Protein 1G2H (pdb70)

InterPro domains:
  IPR002078 RNA polymerase sigma factor 54 interaction domain [PF00158] (16-176)
  IPR002078 RNA polymerase sigma factor 54 interaction domain [PS50045] (15-239)
  IPR003593 AAA+ ATPase domain [SM00382] (35-181)
  IPR009057 Homedomain-like superfamily [SSF46689] (261-317)
  IPR025662 Sigma-54 interaction domain, ATP-binding site 1 [PS00675] (39-52)
  IPR027417 P-loop containing nucleoside triphosphate hydrolase [G3DSA:3.40.50.300] (5-180)
  IPR027417 P-loop containing nucleoside triphosphate hydrolase [SSF52540] (16-253)
  IPR030828 TyrR-like, helix-turn-helix domain [PF18024] (269-316)
  IPR030828 TyrR-like, helix-turn-helix domain [TIGR04381] (270-318)
  IPR058031 NorR-like, AAA+ ATPase lid domain [PF25601] (182-257)

Foldseek 3Di:
DDDCPPVRLLPAACPVDDDVVPVVVLLVLCVVVPDLPSSSVSNVYPSVVSVVVQVVVPHDD

Nearest PDB structures (foldseek):
  1g2h-assembly1_A  TM=9.794E-01  e=5.360E-08  Haemophilus influenzae
  1c30-assembly1_A  TM=6.099E-01  e=5.143E+00  Escherichia coli
  1a9x-assembly1_A  TM=6.056E-01  e=6.610E+00  Escherichia coli
  1jdb-assembly1_B  TM=5.592E-01  e=5.831E+00  Escherichia coli
  1g2h-assembly1_A  TM=9.688E-01  e=1.431E-07  Haemophilus influenzae

Radius of gyration: 9.92 Å; Cα contacts (8 Å, |Δi|>4): 65; chains: 1; bounding box: 26×19×21 Å

Secondary structure (DSSP, 8-state):
--S--TTSTTSS-SSSS-SHHHHHHHHHHHHHS-SHHHHHHHTTS-THHHHHHHHTTT---

Organism: Haemophilus influenzae (strain ATCC 51907 / DSM 11121 / KW20 / Rd) (NCBI:txid71421)

Structure (mmCIF, N/CA/C/O backbone):
data_1G2H
#
_entry.id   1G2H
#
_cell.length_a   1.000
_cell.length_b   1.000
_cell.length_c   1.000
_cell.angle_alpha   90.00
_cell.angle_beta   90.00
_cell.angle_gamma   90.00
#
_symmetry.space_group_name_H-M   'P 1'
#
loop_
_atom_site.group_PDB
_atom_site.id
_atom_site.type_symbol
_atom_site.label_atom_id
_atom_site.label_alt_id
_atom_site.label_comp_id
_atom_site.label_asym_id
_atom_site.label_entity_id
_atom_site.label_seq_id
_atom_site.pdbx_PDB_ins_code
_atom_site.Cartn_x
_atom_site.Cartn_y
_atom_site.Cartn_z
_atom_site.occupancy
_atom_site.B_iso_or_equiv
_atom_site.auth_seq_id
_atom_site.auth_comp_id
_atom_site.auth_asym_id
_atom_site.auth_atom_id
_atom_site.pdbx_PDB_model_num
ATOM 1 N N . SER A 1 1 ? 16.528 4.047 -1.649 1.00 0.00 1 SER A N 1
ATOM 2 C CA . SER A 1 1 ? 15.351 4.920 -1.922 1.00 0.00 1 SER A CA 1
ATOM 3 C C . SER A 1 1 ? 14.714 5.376 -0.604 1.00 0.00 1 SER A C 1
ATOM 4 O O . SER A 1 1 ? 14.930 6.483 -0.153 1.00 0.00 1 SER A O 1
ATOM 14 N N . ALA A 1 2 ? 13.933 4.531 0.018 1.00 0.00 2 ALA A N 1
ATOM 15 C CA . ALA A 1 2 ? 13.288 4.920 1.305 1.00 0.00 2 ALA A CA 1
ATOM 16 C C . ALA A 1 2 ? 13.707 3.952 2.418 1.00 0.00 2 ALA A C 1
ATOM 17 O O . ALA A 1 2 ? 14.702 3.263 2.310 1.00 0.00 2 ALA A O 1
ATOM 24 N N . VAL A 1 3 ? 12.956 3.897 3.485 1.00 0.00 3 VAL A N 1
ATOM 25 C CA . VAL A 1 3 ? 13.312 2.975 4.606 1.00 0.00 3 VAL A CA 1
ATOM 26 C C . VAL A 1 3 ? 12.208 1.932 4.801 1.00 0.00 3 VAL A C 1
ATOM 27 O O . VAL A 1 3 ? 11.772 1.677 5.907 1.00 0.00 3 VAL A O 1
ATOM 40 N N . ILE A 1 4 ? 11.751 1.335 3.733 1.00 0.00 4 ILE A N 1
ATOM 41 C CA . ILE A 1 4 ? 10.668 0.315 3.852 1.00 0.00 4 ILE A CA 1
ATOM 42 C C . ILE A 1 4 ? 10.902 -0.841 2.870 1.00 0.00 4 ILE A C 1
ATOM 43 O O . ILE A 1 4 ? 11.962 -0.972 2.290 1.00 0.00 4 ILE A O 1
ATOM 59 N N . SER A 1 5 ? 9.909 -1.678 2.684 1.00 0.00 5 SER A N 1
ATOM 60 C CA . SER A 1 5 ? 10.041 -2.839 1.746 1.00 0.00 5 SER A CA 1
ATOM 61 C C . SER A 1 5 ? 8.805 -3.732 1.863 1.00 0.00 5 SER A C 1
ATOM 62 O O . SER A 1 5 ? 7.969 -3.540 2.722 1.00 0.00 5 SER A O 1
ATOM 70 N N . LEU A 1 6 ? 8.693 -4.711 1.011 1.00 0.00 6 LEU A N 1
ATOM 71 C CA . LEU A 1 6 ? 7.500 -5.618 1.055 1.00 0.00 6 LEU A CA 1
ATOM 72 C C . LEU A 1 6 ? 7.554 -6.510 2.298 1.00 0.00 6 LEU A C 1
ATOM 73 O O . LEU A 1 6 ? 6.587 -7.155 2.649 1.00 0.00 6 LEU A O 1
ATOM 89 N N . ASP A 1 7 ? 8.666 -6.530 2.980 1.00 0.00 7 ASP A N 1
ATOM 90 C CA . ASP A 1 7 ? 8.777 -7.356 4.218 1.00 0.00 7 ASP A CA 1
ATOM 91 C C . ASP A 1 7 ? 8.866 -6.440 5.442 1.00 0.00 7 ASP A C 1
ATOM 92 O O . ASP A 1 7 ? 8.938 -6.895 6.567 1.00 0.00 7 ASP A O 1
ATOM 101 N N . GLU A 1 8 ? 8.848 -5.150 5.226 1.00 0.00 8 GLU A N 1
ATOM 102 C CA . GLU A 1 8 ? 8.920 -4.192 6.364 1.00 0.00 8 GLU A CA 1
ATOM 103 C C . GLU A 1 8 ? 7.869 -3.093 6.177 1.00 0.00 8 GLU A C 1
ATOM 104 O O . GLU A 1 8 ? 8.006 -2.001 6.690 1.00 0.00 8 GLU A O 1
ATOM 116 N N . PHE A 1 9 ? 6.821 -3.371 5.438 1.00 0.00 9 PHE A N 1
ATOM 117 C CA . PHE A 1 9 ? 5.771 -2.331 5.215 1.00 0.00 9 PHE A CA 1
ATOM 118 C C . PHE A 1 9 ? 4.674 -2.419 6.277 1.00 0.00 9 PHE A C 1
ATOM 119 O O . PHE A 1 9 ? 3.710 -1.680 6.241 1.00 0.00 9 PHE A O 1
ATOM 136 N N . GLU A 1 10 ? 4.816 -3.299 7.226 1.00 0.00 10 GLU A N 1
ATOM 137 C CA . GLU A 1 10 ? 3.781 -3.409 8.297 1.00 0.00 10 GLU A CA 1
ATOM 138 C C . GLU A 1 10 ? 4.135 -2.470 9.454 1.00 0.00 10 GLU A C 1
ATOM 139 O O . GLU A 1 10 ? 3.607 -2.582 10.543 1.00 0.00 10 GLU A O 1
ATOM 151 N N . ASN A 1 11 ? 5.032 -1.543 9.220 1.00 0.00 11 ASN A N 1
ATOM 152 C CA . ASN A 1 11 ? 5.434 -0.591 10.292 1.00 0.00 11 ASN A CA 1
ATOM 153 C C . ASN A 1 11 ? 4.630 0.710 10.193 1.00 0.00 11 ASN A C 1
ATOM 154 O O . ASN A 1 11 ? 4.156 1.226 11.188 1.00 0.00 11 ASN A O 1
ATOM 165 N N . LYS A 1 12 ? 4.483 1.259 9.010 1.00 0.00 12 LYS A N 1
ATOM 166 C CA . LYS A 1 12 ? 3.721 2.534 8.887 1.00 0.00 12 LYS A CA 1
ATOM 167 C C . LYS A 1 12 ? 2.273 2.277 8.473 1.00 0.00 12 LYS A C 1
ATOM 168 O O . LYS A 1 12 ? 1.981 1.417 7.667 1.00 0.00 12 LYS A O 1
ATOM 187 N N . THR A 1 13 ? 1.374 3.031 9.031 1.00 0.00 13 THR A N 1
ATOM 188 C CA . THR A 1 13 ? -0.075 2.871 8.704 1.00 0.00 13 THR A CA 1
ATOM 189 C C . THR A 1 13 ? -0.426 3.601 7.401 1.00 0.00 13 THR A C 1
ATOM 190 O O . THR A 1 13 ? -1.179 4.554 7.403 1.00 0.00 13 THR A O 1
ATOM 201 N N . LEU A 1 14 ? 0.110 3.159 6.291 1.00 0.00 14 LEU A N 1
ATOM 202 C CA . LEU A 1 14 ? -0.187 3.821 4.977 1.00 0.00 14 LEU A CA 1
ATOM 203 C C . LEU A 1 14 ? -0.265 5.348 5.112 1.00 0.00 14 LEU A C 1
ATOM 204 O O . LEU A 1 14 ? -1.280 5.948 4.819 1.00 0.00 14 LEU A O 1
ATOM 220 N N . ASP A 1 15 ? 0.790 5.985 5.526 1.00 0.00 15 ASP A N 1
ATOM 221 C CA . ASP A 1 15 ? 0.749 7.480 5.642 1.00 0.00 15 ASP A CA 1
ATOM 222 C C . ASP A 1 15 ? 2.137 8.041 5.949 1.00 0.00 15 ASP A C 1
ATOM 223 O O . ASP A 1 15 ? 2.506 9.097 5.475 1.00 0.00 15 ASP A O 1
ATOM 232 N N . GLU A 1 16 ? 2.903 7.349 6.742 1.00 0.00 16 GLU A N 1
ATOM 233 C CA . GLU A 1 16 ? 4.266 7.847 7.084 1.00 0.00 16 GLU A CA 1
ATOM 234 C C . GLU A 1 16 ? 5.167 7.876 5.846 1.00 0.00 16 GLU A C 1
ATOM 235 O O . GLU A 1 16 ? 6.260 8.408 5.888 1.00 0.00 16 GLU A O 1
ATOM 247 N N . ILE A 1 17 ? 4.745 7.288 4.755 1.00 0.00 17 ILE A N 1
ATOM 248 C CA . ILE A 1 17 ? 5.620 7.270 3.542 1.00 0.00 17 ILE A CA 1
ATOM 249 C C . ILE A 1 17 ? 4.807 7.188 2.241 1.00 0.00 17 ILE A C 1
ATOM 250 O O . ILE A 1 17 ? 5.362 6.971 1.191 1.00 0.00 17 ILE A O 1
ATOM 266 N N . ILE A 1 18 ? 3.509 7.347 2.293 1.00 0.00 18 ILE A N 1
ATOM 267 C CA . ILE A 1 18 ? 2.690 7.240 1.032 1.00 0.00 18 ILE A CA 1
ATOM 268 C C . ILE A 1 18 ? 2.729 8.560 0.244 1.00 0.00 18 ILE A C 1
ATOM 269 O O . ILE A 1 18 ? 3.342 9.524 0.657 1.00 0.00 18 ILE A O 1
ATOM 285 N N . GLY A 1 19 ? 2.107 8.590 -0.907 1.00 0.00 19 GLY A N 1
ATOM 286 C CA . GLY A 1 19 ? 2.128 9.819 -1.759 1.00 0.00 19 GLY A CA 1
ATOM 287 C C . GLY A 1 19 ? 2.655 9.452 -3.150 1.00 0.00 19 GLY A C 1
ATOM 288 O O . GLY A 1 19 ? 1.928 8.962 -3.992 1.00 0.00 19 GLY A O 1
ATOM 292 N N . PHE A 1 20 ? 3.919 9.677 -3.390 1.00 0.00 20 PHE A N 1
ATOM 293 C CA . PHE A 1 20 ? 4.513 9.338 -4.722 1.00 0.00 20 PHE A CA 1
ATOM 294 C C . PHE A 1 20 ? 5.088 7.927 -4.674 1.00 0.00 20 PHE A C 1
ATOM 295 O O . PHE A 1 20 ? 4.711 7.071 -5.451 1.00 0.00 20 PHE A O 1
ATOM 312 N N . TYR A 1 21 ? 5.959 7.658 -3.731 1.00 0.00 21 TYR A N 1
ATOM 313 C CA . TYR A 1 21 ? 6.514 6.275 -3.602 1.00 0.00 21 TYR A CA 1
ATOM 314 C C . TYR A 1 21 ? 5.333 5.291 -3.550 1.00 0.00 21 TYR A C 1
ATOM 315 O O . TYR A 1 21 ? 5.471 4.111 -3.781 1.00 0.00 21 TYR A O 1
ATOM 333 N N . GLU A 1 22 ? 4.167 5.798 -3.242 1.00 0.00 22 GLU A N 1
ATOM 334 C CA . GLU A 1 22 ? 2.952 4.956 -3.167 1.00 0.00 22 GLU A CA 1
ATOM 335 C C . GLU A 1 22 ? 2.667 4.312 -4.518 1.00 0.00 22 GLU A C 1
ATOM 336 O O . GLU A 1 22 ? 2.573 3.119 -4.624 1.00 0.00 22 GLU A O 1
ATOM 348 N N . ALA A 1 23 ? 2.536 5.083 -5.555 1.00 0.00 23 ALA A N 1
ATOM 349 C CA . ALA A 1 23 ? 2.252 4.480 -6.890 1.00 0.00 23 ALA A CA 1
ATOM 350 C C . ALA A 1 23 ? 2.987 3.137 -7.037 1.00 0.00 23 ALA A C 1
ATOM 351 O O . ALA A 1 23 ? 2.427 2.160 -7.493 1.00 0.00 23 ALA A O 1
ATOM 358 N N . GLN A 1 24 ? 4.226 3.082 -6.620 1.00 0.00 24 GLN A N 1
ATOM 359 C CA . GLN A 1 24 ? 4.998 1.793 -6.713 1.00 0.00 24 GLN A CA 1
ATOM 360 C C . GLN A 1 24 ? 4.823 0.959 -5.442 1.00 0.00 24 GLN A C 1
ATOM 361 O O . GLN A 1 24 ? 5.167 -0.200 -5.406 1.00 0.00 24 GLN A O 1
ATOM 375 N N . VAL A 1 25 ? 4.284 1.543 -4.416 1.00 0.00 25 VAL A N 1
ATOM 376 C CA . VAL A 1 25 ? 4.048 0.808 -3.142 1.00 0.00 25 VAL A CA 1
ATOM 377 C C . VAL A 1 25 ? 2.595 0.300 -3.136 1.00 0.00 25 VAL A C 1
ATOM 378 O O . VAL A 1 25 ? 2.329 -0.855 -2.886 1.00 0.00 25 VAL A O 1
ATOM 391 N N . LEU A 1 26 ? 1.661 1.167 -3.430 1.00 0.00 26 LEU A N 1
ATOM 392 C CA . LEU A 1 26 ? 0.227 0.764 -3.467 1.00 0.00 26 LEU A CA 1
ATOM 393 C C . LEU A 1 26 ? -0.010 -0.164 -4.658 1.00 0.00 26 LEU A C 1
ATOM 394 O O . LEU A 1 26 ? -0.593 -1.221 -4.519 1.00 0.00 26 LEU A O 1
ATOM 410 N N . LYS A 1 27 ? 0.460 0.205 -5.827 1.00 0.00 27 LYS A N 1
ATOM 411 C CA . LYS A 1 27 ? 0.273 -0.692 -7.001 1.00 0.00 27 LYS A CA 1
ATOM 412 C C . LYS A 1 27 ? 1.048 -1.982 -6.746 1.00 0.00 27 LYS A C 1
ATOM 413 O O . LYS A 1 27 ? 0.794 -3.012 -7.338 1.00 0.00 27 LYS A O 1
ATOM 432 N N . LEU A 1 28 ? 1.987 -1.917 -5.841 1.00 0.00 28 LEU A N 1
ATOM 433 C CA . LEU A 1 28 ? 2.793 -3.102 -5.489 1.00 0.00 28 LEU A CA 1
ATOM 434 C C . LEU A 1 28 ? 2.070 -3.869 -4.366 1.00 0.00 28 LEU A C 1
ATOM 435 O O . LEU A 1 28 ? 1.823 -5.043 -4.493 1.00 0.00 28 LEU A O 1
ATOM 451 N N . PHE A 1 29 ? 1.692 -3.212 -3.287 1.00 0.00 29 PHE A N 1
ATOM 452 C CA . PHE A 1 29 ? 0.937 -3.915 -2.199 1.00 0.00 29 PHE A CA 1
ATOM 453 C C . PHE A 1 29 ? -0.228 -4.657 -2.821 1.00 0.00 29 PHE A C 1
ATOM 454 O O . PHE A 1 29 ? -0.576 -5.751 -2.436 1.00 0.00 29 PHE A O 1
ATOM 471 N N . TYR A 1 30 ? -0.825 -4.048 -3.792 1.00 0.00 30 TYR A N 1
ATOM 472 C CA . TYR A 1 30 ? -1.973 -4.691 -4.473 1.00 0.00 30 TYR A CA 1
ATOM 473 C C . TYR A 1 30 ? -1.459 -5.827 -5.366 1.00 0.00 30 TYR A C 1
ATOM 474 O O . TYR A 1 30 ? -2.157 -6.786 -5.629 1.00 0.00 30 TYR A O 1
ATOM 492 N N . ALA A 1 31 ? -0.230 -5.732 -5.811 1.00 0.00 31 ALA A N 1
ATOM 493 C CA . ALA A 1 31 ? 0.347 -6.813 -6.668 1.00 0.00 31 ALA A CA 1
ATOM 494 C C . ALA A 1 31 ? 0.884 -7.935 -5.775 1.00 0.00 31 ALA A C 1
ATOM 495 O O . ALA A 1 31 ? 0.800 -9.103 -6.102 1.00 0.00 31 ALA A O 1
ATOM 502 N N . GLU A 1 32 ? 1.414 -7.581 -4.636 1.00 0.00 32 GLU A N 1
ATOM 503 C CA . GLU A 1 32 ? 1.939 -8.602 -3.692 1.00 0.00 32 GLU A CA 1
ATOM 504 C C . GLU A 1 32 ? 0.809 -9.026 -2.766 1.00 0.00 32 GLU A C 1
ATOM 505 O O . GLU A 1 32 ? 0.497 -10.191 -2.646 1.00 0.00 32 GLU A O 1
ATOM 517 N N . TYR A 1 33 ? 0.179 -8.077 -2.125 1.00 0.00 33 TYR A N 1
ATOM 518 C CA . TYR A 1 33 ? -0.959 -8.416 -1.217 1.00 0.00 33 TYR A CA 1
ATOM 519 C C . TYR A 1 33 ? -2.286 -8.300 -1.987 1.00 0.00 33 TYR A C 1
ATOM 520 O O . TYR A 1 33 ? -2.792 -7.209 -2.169 1.00 0.00 33 TYR A O 1
ATOM 538 N N . PRO A 1 34 ? -2.817 -9.421 -2.414 1.00 0.00 34 PRO A N 1
ATOM 539 C CA . PRO A 1 34 ? -4.099 -9.410 -3.166 1.00 0.00 34 PRO A CA 1
ATOM 540 C C . PRO A 1 34 ? -5.264 -9.079 -2.235 1.00 0.00 34 PRO A C 1
ATOM 541 O O . PRO A 1 34 ? -5.149 -9.159 -1.028 1.00 0.00 34 PRO A O 1
ATOM 552 N N . SER A 1 35 ? -6.388 -8.707 -2.792 1.00 0.00 35 SER A N 1
ATOM 553 C CA . SER A 1 35 ? -7.574 -8.362 -1.950 1.00 0.00 35 SER A CA 1
ATOM 554 C C . SER A 1 35 ? -7.201 -7.279 -0.939 1.00 0.00 35 SER A C 1
ATOM 555 O O . SER A 1 35 ? -6.556 -7.540 0.058 1.00 0.00 35 SER A O 1
ATOM 563 N N . THR A 1 36 ? -7.602 -6.060 -1.195 1.00 0.00 36 THR A N 1
ATOM 564 C CA . THR A 1 36 ? -7.274 -4.942 -0.258 1.00 0.00 36 THR A CA 1
ATOM 565 C C . THR A 1 36 ? -7.472 -5.379 1.198 1.00 0.00 36 THR A C 1
ATOM 566 O O . THR A 1 36 ? -6.754 -4.963 2.083 1.00 0.00 36 THR A O 1
ATOM 577 N N . ARG A 1 37 ? -8.433 -6.228 1.441 1.00 0.00 37 ARG A N 1
ATOM 578 C CA . ARG A 1 37 ? -8.677 -6.713 2.831 1.00 0.00 37 ARG A CA 1
ATOM 579 C C . ARG A 1 37 ? -7.417 -7.408 3.363 1.00 0.00 37 ARG A C 1
ATOM 580 O O . ARG A 1 37 ? -6.877 -7.035 4.386 1.00 0.00 37 ARG A O 1
ATOM 601 N N . LYS A 1 38 ? -6.942 -8.408 2.669 1.00 0.00 38 LYS A N 1
ATOM 602 C CA . LYS A 1 38 ? -5.712 -9.115 3.127 1.00 0.00 38 LYS A CA 1
ATOM 603 C C . LYS A 1 38 ? -4.495 -8.216 2.906 1.00 0.00 38 LYS A C 1
ATOM 604 O O . LYS A 1 38 ? -3.481 -8.349 3.563 1.00 0.00 38 LYS A O 1
ATOM 623 N N . LEU A 1 39 ? -4.600 -7.288 1.994 1.00 0.00 39 LEU A N 1
ATOM 624 C CA . LEU A 1 39 ? -3.465 -6.360 1.731 1.00 0.00 39 LEU A CA 1
ATOM 625 C C . LEU A 1 39 ? -3.313 -5.416 2.923 1.00 0.00 39 LEU A C 1
ATOM 626 O O . LEU A 1 39 ? -2.222 -5.139 3.384 1.00 0.00 39 LEU A O 1
ATOM 642 N N . ALA A 1 40 ? -4.411 -4.939 3.427 1.00 0.00 40 ALA A N 1
ATOM 643 C CA . ALA A 1 40 ? -4.373 -4.023 4.603 1.00 0.00 40 ALA A CA 1
ATOM 644 C C . ALA A 1 40 ? -3.869 -4.769 5.843 1.00 0.00 40 ALA A C 1
ATOM 645 O O . ALA A 1 40 ? -3.425 -4.167 6.803 1.00 0.00 40 ALA A O 1
ATOM 652 N N . GLN A 1 41 ? -3.941 -6.075 5.830 1.00 0.00 41 GLN A N 1
ATOM 653 C CA . GLN A 1 41 ? -3.475 -6.865 7.007 1.00 0.00 41 GLN A CA 1
ATOM 654 C C . GLN A 1 41 ? -1.959 -6.741 7.166 1.00 0.00 41 GLN A C 1
ATOM 655 O O . GLN A 1 41 ? -1.441 -6.717 8.265 1.00 0.00 41 GLN A O 1
ATOM 669 N N . ARG A 1 42 ? -1.242 -6.662 6.077 1.00 0.00 42 ARG A N 1
ATOM 670 C CA . ARG A 1 42 ? 0.241 -6.539 6.169 1.00 0.00 42 ARG A CA 1
ATOM 671 C C . ARG A 1 42 ? 0.638 -5.069 6.305 1.00 0.00 42 ARG A C 1
ATOM 672 O O . ARG A 1 42 ? 1.587 -4.735 6.983 1.00 0.00 42 ARG A O 1
ATOM 693 N N . LEU A 1 43 ? -0.086 -4.194 5.665 1.00 0.00 43 LEU A N 1
ATOM 694 C CA . LEU A 1 43 ? 0.233 -2.740 5.753 1.00 0.00 43 LEU A CA 1
ATOM 695 C C . LEU A 1 43 ? -0.374 -2.127 7.022 1.00 0.00 43 LEU A C 1
ATOM 696 O O . LEU A 1 43 ? -0.325 -0.928 7.220 1.00 0.00 43 LEU A O 1
ATOM 712 N N . GLY A 1 44 ? -0.934 -2.936 7.889 1.00 0.00 44 GLY A N 1
ATOM 713 C CA . GLY A 1 44 ? -1.532 -2.401 9.151 1.00 0.00 44 GLY A CA 1
ATOM 714 C C . GLY A 1 44 ? -2.463 -1.233 8.828 1.00 0.00 44 GLY A C 1
ATOM 715 O O . GLY A 1 44 ? -2.088 -0.081 8.940 1.00 0.00 44 GLY A O 1
ATOM 719 N N . VAL A 1 45 ? -3.666 -1.517 8.415 1.00 0.00 45 VAL A N 1
ATOM 720 C CA . VAL A 1 45 ? -4.609 -0.416 8.067 1.00 0.00 45 VAL A CA 1
ATOM 721 C C . VAL A 1 45 ? -6.059 -0.893 8.160 1.00 0.00 45 VAL A C 1
ATOM 722 O O . VAL A 1 45 ? -6.329 -2.056 8.386 1.00 0.00 45 VAL A O 1
ATOM 735 N N . SER A 1 46 ? -6.992 0.002 7.976 1.00 0.00 46 SER A N 1
ATOM 736 C CA . SER A 1 46 ? -8.430 -0.386 8.043 1.00 0.00 46 SER A CA 1
ATOM 737 C C . SER A 1 46 ? -8.922 -0.806 6.655 1.00 0.00 46 SER A C 1
ATOM 738 O O . SER A 1 46 ? -10.023 -0.485 6.254 1.00 0.00 46 SER A O 1
ATOM 746 N N . HIS A 1 47 ? -8.103 -1.519 5.924 1.00 0.00 47 HIS A N 1
ATOM 747 C CA . HIS A 1 47 ? -8.478 -1.980 4.553 1.00 0.00 47 HIS A CA 1
ATOM 748 C C . HIS A 1 47 ? -9.153 -0.868 3.742 1.00 0.00 47 HIS A C 1
ATOM 749 O O . HIS A 1 47 ? -8.505 -0.169 2.994 1.00 0.00 47 HIS A O 1
ATOM 763 N N . THR A 1 48 ? -10.452 -0.722 3.856 1.00 0.00 48 THR A N 1
ATOM 764 C CA . THR A 1 48 ? -11.161 0.325 3.060 1.00 0.00 48 THR A CA 1
ATOM 765 C C . THR A 1 48 ? -10.309 1.587 2.985 1.00 0.00 48 THR A C 1
ATOM 766 O O . THR A 1 48 ? -10.170 2.196 1.943 1.00 0.00 48 THR A O 1
ATOM 777 N N . ALA A 1 49 ? -9.716 1.963 4.083 1.00 0.00 49 ALA A N 1
ATOM 778 C CA . ALA A 1 49 ? -8.851 3.169 4.073 1.00 0.00 49 ALA A CA 1
ATOM 779 C C . ALA A 1 49 ? -7.695 2.942 3.097 1.00 0.00 49 ALA A C 1
ATOM 780 O O . ALA A 1 49 ? -7.422 3.758 2.242 1.00 0.00 49 ALA A O 1
ATOM 787 N N . ILE A 1 50 ? -7.029 1.821 3.216 1.00 0.00 50 ILE A N 1
ATOM 788 C CA . ILE A 1 50 ? -5.899 1.514 2.292 1.00 0.00 50 ILE A CA 1
ATOM 789 C C . ILE A 1 50 ? -6.388 1.576 0.839 1.00 0.00 50 ILE A C 1
ATOM 790 O O . ILE A 1 50 ? -5.768 2.186 -0.007 1.00 0.00 50 ILE A O 1
ATOM 806 N N . ALA A 1 51 ? -7.503 0.953 0.561 1.00 0.00 51 ALA A N 1
ATOM 807 C CA . ALA A 1 51 ? -8.055 0.958 -0.824 1.00 0.00 51 ALA A CA 1
ATOM 808 C C . ALA A 1 51 ? -8.346 2.384 -1.277 1.00 0.00 51 ALA A C 1
ATOM 809 O O . ALA A 1 51 ? -7.783 2.852 -2.236 1.00 0.00 51 ALA A O 1
ATOM 816 N N . ASN A 1 52 ? -9.226 3.074 -0.596 1.00 0.00 52 ASN A N 1
ATOM 817 C CA . ASN A 1 52 ? -9.558 4.477 -1.000 1.00 0.00 52 ASN A CA 1
ATOM 818 C C . ASN A 1 52 ? -8.286 5.259 -1.330 1.00 0.00 52 ASN A C 1
ATOM 819 O O . ASN A 1 52 ? -8.212 5.946 -2.341 1.00 0.00 52 ASN A O 1
ATOM 830 N N . LYS A 1 53 ? -7.281 5.157 -0.492 1.00 0.00 53 LYS A N 1
ATOM 831 C CA . LYS A 1 53 ? -6.019 5.899 -0.764 1.00 0.00 53 LYS A CA 1
ATOM 832 C C . LYS A 1 53 ? -5.540 5.594 -2.168 1.00 0.00 53 LYS A C 1
ATOM 833 O O . LYS A 1 53 ? -5.466 6.468 -2.989 1.00 0.00 53 LYS A O 1
ATOM 852 N N . LEU A 1 54 ? -5.217 4.361 -2.452 1.00 0.00 54 LEU A N 1
ATOM 853 C CA . LEU A 1 54 ? -4.732 4.044 -3.828 1.00 0.00 54 LEU A CA 1
ATOM 854 C C . LEU A 1 54 ? -5.895 3.784 -4.783 1.00 0.00 54 LEU A C 1
ATOM 855 O O . LEU A 1 54 ? -5.699 3.572 -5.963 1.00 0.00 54 LEU A O 1
ATOM 871 N N . LYS A 1 55 ? -7.104 3.838 -4.297 1.00 0.00 55 LYS A N 1
ATOM 872 C CA . LYS A 1 55 ? -8.264 3.640 -5.203 1.00 0.00 55 LYS A CA 1
ATOM 873 C C . LYS A 1 55 ? -8.254 4.789 -6.200 1.00 0.00 55 LYS A C 1
ATOM 874 O O . LYS A 1 55 ? -8.434 4.607 -7.389 1.00 0.00 55 LYS A O 1
ATOM 893 N N . GLN A 1 56 ? -8.010 5.978 -5.714 1.00 0.00 56 GLN A N 1
ATOM 894 C CA . GLN A 1 56 ? -7.953 7.157 -6.627 1.00 0.00 56 GLN A CA 1
ATOM 895 C C . GLN A 1 56 ? -6.622 7.173 -7.403 1.00 0.00 56 GLN A C 1
ATOM 896 O O . GLN A 1 56 ? -6.473 7.897 -8.368 1.00 0.00 56 GLN A O 1
ATOM 910 N N . TYR A 1 57 ? -5.655 6.379 -6.997 1.00 0.00 57 TYR A N 1
ATOM 911 C CA . TYR A 1 57 ? -4.349 6.355 -7.728 1.00 0.00 57 TYR A CA 1
ATOM 912 C C . TYR A 1 57 ? -4.508 5.595 -9.049 1.00 0.00 57 TYR A C 1
ATOM 913 O O . TYR A 1 57 ? -3.697 5.709 -9.946 1.00 0.00 57 TYR A O 1
ATOM 931 N N . GLY A 1 58 ? -5.551 4.815 -9.167 1.00 0.00 58 GLY A N 1
ATOM 932 C CA . GLY A 1 58 ? -5.773 4.033 -10.417 1.00 0.00 58 GLY A CA 1
ATOM 933 C C . GLY A 1 58 ? -5.632 2.540 -10.107 1.00 0.00 58 GLY A C 1
ATOM 934 O O . GLY A 1 58 ? -5.378 1.736 -10.983 1.00 0.00 58 GLY A O 1
ATOM 938 N N . ILE A 1 59 ? -5.791 2.165 -8.864 1.00 0.00 59 ILE A N 1
ATOM 939 C CA . ILE A 1 59 ? -5.661 0.727 -8.483 1.00 0.00 59 ILE A CA 1
ATOM 940 C C . ILE A 1 59 ? -6.926 0.264 -7.757 1.00 0.00 59 ILE A C 1
ATOM 941 O O . ILE A 1 59 ? -8.026 0.629 -8.124 1.00 0.00 59 ILE A O 1
ATOM 957 N N . GLY A 1 60 ? -6.780 -0.535 -6.734 1.00 0.00 60 GLY A N 1
ATOM 958 C CA . GLY A 1 60 ? -7.974 -1.024 -5.988 1.00 0.00 60 GLY A CA 1
ATOM 959 C C . GLY A 1 60 ? -8.844 -1.875 -6.915 1.00 0.00 60 GLY A C 1
ATOM 960 O O . GLY A 1 60 ? -8.782 -3.088 -6.901 1.00 0.00 60 GLY A O 1
ATOM 964 N N . LYS A 1 61 ? -9.654 -1.246 -7.721 1.00 0.00 61 LYS A N 1
ATOM 965 C CA . LYS A 1 61 ? -10.530 -2.016 -8.653 1.00 0.00 61 LYS A CA 1
ATOM 966 C C . LYS A 1 61 ? -10.168 -1.696 -10.107 1.00 0.00 61 LYS A C 1
ATOM 967 O O . LYS A 1 61 ? -9.442 -0.740 -10.318 1.00 0.00 61 LYS A O 1
ATOM 987 N N . SER A 1 1 ? 13.231 0.597 -4.858 1.00 0.00 1 SER A N 2
ATOM 988 C CA . SER A 1 1 ? 12.987 -0.187 -3.613 1.00 0.00 1 SER A CA 2
ATOM 989 C C . SER A 1 1 ? 13.551 0.556 -2.398 1.00 0.00 1 SER A C 2
ATOM 990 O O . SER A 1 1 ? 14.550 0.166 -1.826 1.00 0.00 1 SER A O 2
ATOM 1000 N N . ALA A 1 2 ? 12.914 1.626 -2.001 1.00 0.00 2 ALA A N 2
ATOM 1001 C CA . ALA A 1 2 ? 13.408 2.392 -0.820 1.00 0.00 2 ALA A CA 2
ATOM 1002 C C . ALA A 1 2 ? 13.285 1.535 0.443 1.00 0.00 2 ALA A C 2
ATOM 1003 O O . ALA A 1 2 ? 13.120 0.334 0.371 1.00 0.00 2 ALA A O 2
ATOM 1010 N N . VAL A 1 3 ? 13.356 2.144 1.598 1.00 0.00 3 VAL A N 2
ATOM 1011 C CA . VAL A 1 3 ? 13.230 1.358 2.861 1.00 0.00 3 VAL A CA 2
ATOM 1012 C C . VAL A 1 3 ? 11.838 0.711 2.928 1.00 0.00 3 VAL A C 2
ATOM 1013 O O . VAL A 1 3 ? 11.223 0.476 1.910 1.00 0.00 3 VAL A O 2
ATOM 1026 N N . ILE A 1 4 ? 11.347 0.422 4.116 1.00 0.00 4 ILE A N 2
ATOM 1027 C CA . ILE A 1 4 ? 9.990 -0.221 4.277 1.00 0.00 4 ILE A CA 2
ATOM 1028 C C . ILE A 1 4 ? 9.623 -1.089 3.062 1.00 0.00 4 ILE A C 2
ATOM 1029 O O . ILE A 1 4 ? 8.500 -1.083 2.618 1.00 0.00 4 ILE A O 2
ATOM 1045 N N . SER A 1 5 ? 10.563 -1.801 2.503 1.00 0.00 5 SER A N 2
ATOM 1046 C CA . SER A 1 5 ? 10.260 -2.622 1.284 1.00 0.00 5 SER A CA 2
ATOM 1047 C C . SER A 1 5 ? 9.419 -3.867 1.595 1.00 0.00 5 SER A C 2
ATOM 1048 O O . SER A 1 5 ? 9.862 -4.785 2.252 1.00 0.00 5 SER A O 2
ATOM 1056 N N . LEU A 1 6 ? 8.212 -3.895 1.071 1.00 0.00 6 LEU A N 2
ATOM 1057 C CA . LEU A 1 6 ? 7.283 -5.065 1.250 1.00 0.00 6 LEU A CA 2
ATOM 1058 C C . LEU A 1 6 ? 7.371 -5.667 2.659 1.00 0.00 6 LEU A C 2
ATOM 1059 O O . LEU A 1 6 ? 6.569 -5.365 3.520 1.00 0.00 6 LEU A O 2
ATOM 1075 N N . ASP A 1 7 ? 8.331 -6.521 2.899 1.00 0.00 7 ASP A N 2
ATOM 1076 C CA . ASP A 1 7 ? 8.459 -7.147 4.253 1.00 0.00 7 ASP A CA 2
ATOM 1077 C C . ASP A 1 7 ? 8.498 -6.074 5.346 1.00 0.00 7 ASP A C 2
ATOM 1078 O O . ASP A 1 7 ? 8.203 -6.340 6.495 1.00 0.00 7 ASP A O 2
ATOM 1087 N N . GLU A 1 8 ? 8.861 -4.869 5.002 1.00 0.00 8 GLU A N 2
ATOM 1088 C CA . GLU A 1 8 ? 8.918 -3.789 6.027 1.00 0.00 8 GLU A CA 2
ATOM 1089 C C . GLU A 1 8 ? 7.845 -2.731 5.753 1.00 0.00 8 GLU A C 2
ATOM 1090 O O . GLU A 1 8 ? 8.124 -1.551 5.713 1.00 0.00 8 GLU A O 2
ATOM 1102 N N . PHE A 1 9 ? 6.617 -3.139 5.569 1.00 0.00 9 PHE A N 2
ATOM 1103 C CA . PHE A 1 9 ? 5.535 -2.139 5.312 1.00 0.00 9 PHE A CA 2
ATOM 1104 C C . PHE A 1 9 ? 4.413 -2.292 6.339 1.00 0.00 9 PHE A C 2
ATOM 1105 O O . PHE A 1 9 ? 3.444 -1.560 6.322 1.00 0.00 9 PHE A O 2
ATOM 1122 N N . GLU A 1 10 ? 4.542 -3.226 7.242 1.00 0.00 10 GLU A N 2
ATOM 1123 C CA . GLU A 1 10 ? 3.486 -3.409 8.280 1.00 0.00 10 GLU A CA 2
ATOM 1124 C C . GLU A 1 10 ? 3.810 -2.540 9.500 1.00 0.00 10 GLU A C 2
ATOM 1125 O O . GLU A 1 10 ? 3.246 -2.710 10.563 1.00 0.00 10 GLU A O 2
ATOM 1137 N N . ASN A 1 11 ? 4.720 -1.610 9.349 1.00 0.00 11 ASN A N 2
ATOM 1138 C CA . ASN A 1 11 ? 5.090 -0.725 10.487 1.00 0.00 11 ASN A CA 2
ATOM 1139 C C . ASN A 1 11 ? 4.241 0.552 10.481 1.00 0.00 11 ASN A C 2
ATOM 1140 O O . ASN A 1 11 ? 3.748 0.975 11.510 1.00 0.00 11 ASN A O 2
ATOM 1151 N N . LYS A 1 12 ? 4.072 1.182 9.341 1.00 0.00 12 LYS A N 2
ATOM 1152 C CA . LYS A 1 12 ? 3.263 2.434 9.313 1.00 0.00 12 LYS A CA 2
ATOM 1153 C C . LYS A 1 12 ? 1.892 2.200 8.681 1.00 0.00 12 LYS A C 2
ATOM 1154 O O . LYS A 1 12 ? 1.716 1.340 7.841 1.00 0.00 12 LYS A O 2
ATOM 1173 N N . THR A 1 13 ? 0.927 2.987 9.070 1.00 0.00 13 THR A N 2
ATOM 1174 C CA . THR A 1 13 ? -0.442 2.852 8.485 1.00 0.00 13 THR A CA 2
ATOM 1175 C C . THR A 1 13 ? -0.481 3.522 7.105 1.00 0.00 13 THR A C 2
ATOM 1176 O O . THR A 1 13 ? -1.273 4.410 6.856 1.00 0.00 13 THR A O 2
ATOM 1187 N N . LEU A 1 14 ? 0.370 3.093 6.209 1.00 0.00 14 LEU A N 2
ATOM 1188 C CA . LEU A 1 14 ? 0.409 3.678 4.835 1.00 0.00 14 LEU A CA 2
ATOM 1189 C C . LEU A 1 14 ? 0.699 5.184 4.872 1.00 0.00 14 LEU A C 2
ATOM 1190 O O . LEU A 1 14 ? 1.823 5.604 4.707 1.00 0.00 14 LEU A O 2
ATOM 1206 N N . ASP A 1 15 ? -0.324 5.987 5.062 1.00 0.00 15 ASP A N 2
ATOM 1207 C CA . ASP A 1 15 ? -0.176 7.490 5.082 1.00 0.00 15 ASP A CA 2
ATOM 1208 C C . ASP A 1 15 ? 1.179 7.961 5.626 1.00 0.00 15 ASP A C 2
ATOM 1209 O O . ASP A 1 15 ? 1.681 8.996 5.231 1.00 0.00 15 ASP A O 2
ATOM 1218 N N . GLU A 1 16 ? 1.767 7.230 6.526 1.00 0.00 16 GLU A N 2
ATOM 1219 C CA . GLU A 1 16 ? 3.084 7.658 7.081 1.00 0.00 16 GLU A CA 2
ATOM 1220 C C . GLU A 1 16 ? 4.111 7.748 5.952 1.00 0.00 16 GLU A C 2
ATOM 1221 O O . GLU A 1 16 ? 5.123 8.411 6.072 1.00 0.00 16 GLU A O 2
ATOM 1233 N N . ILE A 1 17 ? 3.856 7.077 4.857 1.00 0.00 17 ILE A N 2
ATOM 1234 C CA . ILE A 1 17 ? 4.816 7.108 3.717 1.00 0.00 17 ILE A CA 2
ATOM 1235 C C . ILE A 1 17 ? 4.115 6.777 2.391 1.00 0.00 17 ILE A C 2
ATOM 1236 O O . ILE A 1 17 ? 4.371 5.758 1.807 1.00 0.00 17 ILE A O 2
ATOM 1252 N N . ILE A 1 18 ? 3.240 7.638 1.916 1.00 0.00 18 ILE A N 2
ATOM 1253 C CA . ILE A 1 18 ? 2.527 7.388 0.601 1.00 0.00 18 ILE A CA 2
ATOM 1254 C C . ILE A 1 18 ? 2.597 8.668 -0.255 1.00 0.00 18 ILE A C 2
ATOM 1255 O O . ILE A 1 18 ? 3.223 9.638 0.123 1.00 0.00 18 ILE A O 2
ATOM 1271 N N . GLY A 1 19 ? 1.979 8.672 -1.408 1.00 0.00 19 GLY A N 2
ATOM 1272 C CA . GLY A 1 19 ? 2.029 9.881 -2.295 1.00 0.00 19 GLY A CA 2
ATOM 1273 C C . GLY A 1 19 ? 2.595 9.490 -3.665 1.00 0.00 19 GLY A C 2
ATOM 1274 O O . GLY A 1 19 ? 1.950 8.822 -4.444 1.00 0.00 19 GLY A O 2
ATOM 1278 N N . PHE A 1 20 ? 3.803 9.892 -3.961 1.00 0.00 20 PHE A N 2
ATOM 1279 C CA . PHE A 1 20 ? 4.410 9.531 -5.279 1.00 0.00 20 PHE A CA 2
ATOM 1280 C C . PHE A 1 20 ? 5.113 8.188 -5.154 1.00 0.00 20 PHE A C 2
ATOM 1281 O O . PHE A 1 20 ? 4.818 7.253 -5.874 1.00 0.00 20 PHE A O 2
ATOM 1298 N N . TYR A 1 21 ? 6.001 8.065 -4.206 1.00 0.00 21 TYR A N 2
ATOM 1299 C CA . TYR A 1 21 ? 6.685 6.759 -3.988 1.00 0.00 21 TYR A CA 2
ATOM 1300 C C . TYR A 1 21 ? 5.603 5.677 -3.809 1.00 0.00 21 TYR A C 2
ATOM 1301 O O . TYR A 1 21 ? 5.852 4.499 -3.939 1.00 0.00 21 TYR A O 2
ATOM 1319 N N . GLU A 1 22 ? 4.392 6.089 -3.504 1.00 0.00 22 GLU A N 2
ATOM 1320 C CA . GLU A 1 22 ? 3.281 5.127 -3.313 1.00 0.00 22 GLU A CA 2
ATOM 1321 C C . GLU A 1 22 ? 2.935 4.444 -4.636 1.00 0.00 22 GLU A C 2
ATOM 1322 O O . GLU A 1 22 ? 2.814 3.249 -4.692 1.00 0.00 22 GLU A O 2
ATOM 1334 N N . ALA A 1 23 ? 2.772 5.179 -5.703 1.00 0.00 23 ALA A N 2
ATOM 1335 C CA . ALA A 1 23 ? 2.425 4.522 -7.000 1.00 0.00 23 ALA A CA 2
ATOM 1336 C C . ALA A 1 23 ? 3.131 3.164 -7.101 1.00 0.00 23 ALA A C 2
ATOM 1337 O O . ALA A 1 23 ? 2.541 2.170 -7.464 1.00 0.00 23 ALA A O 2
ATOM 1344 N N . GLN A 1 24 ? 4.384 3.123 -6.745 1.00 0.00 24 GLN A N 2
ATOM 1345 C CA . GLN A 1 24 ? 5.141 1.823 -6.787 1.00 0.00 24 GLN A CA 2
ATOM 1346 C C . GLN A 1 24 ? 5.001 1.074 -5.460 1.00 0.00 24 GLN A C 2
ATOM 1347 O O . GLN A 1 24 ? 5.223 -0.114 -5.390 1.00 0.00 24 GLN A O 2
ATOM 1361 N N . VAL A 1 25 ? 4.617 1.755 -4.419 1.00 0.00 25 VAL A N 2
ATOM 1362 C CA . VAL A 1 25 ? 4.426 1.088 -3.098 1.00 0.00 25 VAL A CA 2
ATOM 1363 C C . VAL A 1 25 ? 2.994 0.497 -3.034 1.00 0.00 25 VAL A C 2
ATOM 1364 O O . VAL A 1 25 ? 2.793 -0.622 -2.613 1.00 0.00 25 VAL A O 2
ATOM 1377 N N . LEU A 1 26 ? 2.002 1.251 -3.455 1.00 0.00 26 LEU A N 2
ATOM 1378 C CA . LEU A 1 26 ? 0.591 0.756 -3.431 1.00 0.00 26 LEU A CA 2
ATOM 1379 C C . LEU A 1 26 ? 0.316 -0.179 -4.620 1.00 0.00 26 LEU A C 2
ATOM 1380 O O . LEU A 1 26 ? -0.172 -1.279 -4.441 1.00 0.00 26 LEU A O 2
ATOM 1396 N N . LYS A 1 27 ? 0.630 0.228 -5.836 1.00 0.00 27 LYS A N 2
ATOM 1397 C CA . LYS A 1 27 ? 0.384 -0.683 -7.000 1.00 0.00 27 LYS A CA 2
ATOM 1398 C C . LYS A 1 27 ? 1.109 -1.995 -6.739 1.00 0.00 27 LYS A C 2
ATOM 1399 O O . LYS A 1 27 ? 0.762 -3.039 -7.256 1.00 0.00 27 LYS A O 2
ATOM 1418 N N . LEU A 1 28 ? 2.119 -1.928 -5.923 1.00 0.00 28 LEU A N 2
ATOM 1419 C CA . LEU A 1 28 ? 2.904 -3.123 -5.577 1.00 0.00 28 LEU A CA 2
ATOM 1420 C C . LEU A 1 28 ? 2.162 -3.912 -4.479 1.00 0.00 28 LEU A C 2
ATOM 1421 O O . LEU A 1 28 ? 1.914 -5.086 -4.633 1.00 0.00 28 LEU A O 2
ATOM 1437 N N . PHE A 1 29 ? 1.775 -3.279 -3.392 1.00 0.00 29 PHE A N 2
ATOM 1438 C CA . PHE A 1 29 ? 1.010 -3.998 -2.325 1.00 0.00 29 PHE A CA 2
ATOM 1439 C C . PHE A 1 29 ? -0.161 -4.726 -2.953 1.00 0.00 29 PHE A C 2
ATOM 1440 O O . PHE A 1 29 ? -0.516 -5.820 -2.577 1.00 0.00 29 PHE A O 2
ATOM 1457 N N . TYR A 1 30 ? -0.765 -4.107 -3.915 1.00 0.00 30 TYR A N 2
ATOM 1458 C CA . TYR A 1 30 ? -1.919 -4.745 -4.587 1.00 0.00 30 TYR A CA 2
ATOM 1459 C C . TYR A 1 30 ? -1.393 -5.824 -5.532 1.00 0.00 30 TYR A C 2
ATOM 1460 O O . TYR A 1 30 ? -2.088 -6.761 -5.874 1.00 0.00 30 TYR A O 2
ATOM 1478 N N . ALA A 1 31 ? -0.146 -5.716 -5.918 1.00 0.00 31 ALA A N 2
ATOM 1479 C CA . ALA A 1 31 ? 0.457 -6.751 -6.801 1.00 0.00 31 ALA A CA 2
ATOM 1480 C C . ALA A 1 31 ? 1.042 -7.864 -5.925 1.00 0.00 31 ALA A C 2
ATOM 1481 O O . ALA A 1 31 ? 1.197 -8.992 -6.350 1.00 0.00 31 ALA A O 2
ATOM 1488 N N . GLU A 1 32 ? 1.343 -7.546 -4.691 1.00 0.00 32 GLU A N 2
ATOM 1489 C CA . GLU A 1 32 ? 1.894 -8.560 -3.751 1.00 0.00 32 GLU A CA 2
ATOM 1490 C C . GLU A 1 32 ? 0.775 -9.035 -2.830 1.00 0.00 32 GLU A C 2
ATOM 1491 O O . GLU A 1 32 ? 0.459 -10.205 -2.779 1.00 0.00 32 GLU A O 2
ATOM 1503 N N . TYR A 1 33 ? 0.165 -8.128 -2.112 1.00 0.00 33 TYR A N 2
ATOM 1504 C CA . TYR A 1 33 ? -0.956 -8.526 -1.198 1.00 0.00 33 TYR A CA 2
ATOM 1505 C C . TYR A 1 33 ? -2.298 -8.454 -1.945 1.00 0.00 33 TYR A C 2
ATOM 1506 O O . TYR A 1 33 ? -2.816 -7.377 -2.163 1.00 0.00 33 TYR A O 2
ATOM 1524 N N . PRO A 1 34 ? -2.831 -9.595 -2.304 1.00 0.00 34 PRO A N 2
ATOM 1525 C CA . PRO A 1 34 ? -4.132 -9.625 -3.020 1.00 0.00 34 PRO A CA 2
ATOM 1526 C C . PRO A 1 34 ? -5.276 -9.294 -2.057 1.00 0.00 34 PRO A C 2
ATOM 1527 O O . PRO A 1 34 ? -5.104 -9.305 -0.854 1.00 0.00 34 PRO A O 2
ATOM 1538 N N . SER A 1 35 ? -6.442 -9.003 -2.581 1.00 0.00 35 SER A N 2
ATOM 1539 C CA . SER A 1 35 ? -7.614 -8.671 -1.710 1.00 0.00 35 SER A CA 2
ATOM 1540 C C . SER A 1 35 ? -7.299 -7.472 -0.814 1.00 0.00 35 SER A C 2
ATOM 1541 O O . SER A 1 35 ? -6.433 -7.527 0.037 1.00 0.00 35 SER A O 2
ATOM 1549 N N . THR A 1 36 ? -8.000 -6.385 -0.999 1.00 0.00 36 THR A N 2
ATOM 1550 C CA . THR A 1 36 ? -7.742 -5.176 -0.160 1.00 0.00 36 THR A CA 2
ATOM 1551 C C . THR A 1 36 ? -7.850 -5.514 1.327 1.00 0.00 36 THR A C 2
ATOM 1552 O O . THR A 1 36 ? -7.210 -4.900 2.158 1.00 0.00 36 THR A O 2
ATOM 1563 N N . ARG A 1 37 ? -8.653 -6.480 1.668 1.00 0.00 37 ARG A N 2
ATOM 1564 C CA . ARG A 1 37 ? -8.804 -6.850 3.104 1.00 0.00 37 ARG A CA 2
ATOM 1565 C C . ARG A 1 37 ? -7.522 -7.515 3.608 1.00 0.00 37 ARG A C 2
ATOM 1566 O O . ARG A 1 37 ? -6.959 -7.119 4.612 1.00 0.00 37 ARG A O 2
ATOM 1587 N N . LYS A 1 38 ? -7.049 -8.516 2.914 1.00 0.00 38 LYS A N 2
ATOM 1588 C CA . LYS A 1 38 ? -5.796 -9.197 3.342 1.00 0.00 38 LYS A CA 2
ATOM 1589 C C . LYS A 1 38 ? -4.603 -8.285 3.027 1.00 0.00 38 LYS A C 2
ATOM 1590 O O . LYS A 1 38 ? -3.568 -8.356 3.660 1.00 0.00 38 LYS A O 2
ATOM 1609 N N . LEU A 1 39 ? -4.758 -7.418 2.063 1.00 0.00 39 LEU A N 2
ATOM 1610 C CA . LEU A 1 39 ? -3.653 -6.481 1.707 1.00 0.00 39 LEU A CA 2
ATOM 1611 C C . LEU A 1 39 ? -3.491 -5.467 2.838 1.00 0.00 39 LEU A C 2
ATOM 1612 O O . LEU A 1 39 ? -2.406 -5.230 3.336 1.00 0.00 39 LEU A O 2
ATOM 1628 N N . ALA A 1 40 ? -4.578 -4.890 3.257 1.00 0.00 40 ALA A N 2
ATOM 1629 C CA . ALA A 1 40 ? -4.536 -3.903 4.374 1.00 0.00 40 ALA A CA 2
ATOM 1630 C C . ALA A 1 40 ? -4.000 -4.571 5.645 1.00 0.00 40 ALA A C 2
ATOM 1631 O O . ALA A 1 40 ? -3.429 -3.924 6.502 1.00 0.00 40 ALA A O 2
ATOM 1638 N N . GLN A 1 41 ? -4.178 -5.860 5.771 1.00 0.00 41 GLN A N 2
ATOM 1639 C CA . GLN A 1 41 ? -3.676 -6.569 6.984 1.00 0.00 41 GLN A CA 2
ATOM 1640 C C . GLN A 1 41 ? -2.149 -6.482 7.045 1.00 0.00 41 GLN A C 2
ATOM 1641 O O . GLN A 1 41 ? -1.567 -6.351 8.104 1.00 0.00 41 GLN A O 2
ATOM 1655 N N . ARG A 1 42 ? -1.499 -6.550 5.914 1.00 0.00 42 ARG A N 2
ATOM 1656 C CA . ARG A 1 42 ? -0.009 -6.466 5.903 1.00 0.00 42 ARG A CA 2
ATOM 1657 C C . ARG A 1 42 ? 0.437 -5.018 6.128 1.00 0.00 42 ARG A C 2
ATOM 1658 O O . ARG A 1 42 ? 1.386 -4.757 6.837 1.00 0.00 42 ARG A O 2
ATOM 1679 N N . LEU A 1 43 ? -0.241 -4.079 5.525 1.00 0.00 43 LEU A N 2
ATOM 1680 C CA . LEU A 1 43 ? 0.137 -2.644 5.701 1.00 0.00 43 LEU A CA 2
ATOM 1681 C C . LEU A 1 43 ? -0.470 -2.068 6.982 1.00 0.00 43 LEU A C 2
ATOM 1682 O O . LEU A 1 43 ? -0.392 -0.881 7.230 1.00 0.00 43 LEU A O 2
ATOM 1698 N N . GLY A 1 44 ? -1.063 -2.896 7.802 1.00 0.00 44 GLY A N 2
ATOM 1699 C CA . GLY A 1 44 ? -1.665 -2.396 9.074 1.00 0.00 44 GLY A CA 2
ATOM 1700 C C . GLY A 1 44 ? -2.564 -1.196 8.783 1.00 0.00 44 GLY A C 2
ATOM 1701 O O . GLY A 1 44 ? -2.186 -0.060 8.997 1.00 0.00 44 GLY A O 2
ATOM 1705 N N . VAL A 1 45 ? -3.746 -1.436 8.290 1.00 0.00 45 VAL A N 2
ATOM 1706 C CA . VAL A 1 45 ? -4.659 -0.303 7.973 1.00 0.00 45 VAL A CA 2
ATOM 1707 C C . VAL A 1 45 ? -6.119 -0.736 8.131 1.00 0.00 45 VAL A C 2
ATOM 1708 O O . VAL A 1 45 ? -6.408 -1.872 8.453 1.00 0.00 45 VAL A O 2
ATOM 1721 N N . SER A 1 46 ? -7.041 0.165 7.920 1.00 0.00 46 SER A N 2
ATOM 1722 C CA . SER A 1 46 ? -8.487 -0.184 8.075 1.00 0.00 46 SER A CA 2
ATOM 1723 C C . SER A 1 46 ? -9.060 -0.729 6.761 1.00 0.00 46 SER A C 2
ATOM 1724 O O . SER A 1 46 ? -10.161 -0.395 6.374 1.00 0.00 46 SER A O 2
ATOM 1732 N N . HIS A 1 47 ? -8.319 -1.563 6.079 1.00 0.00 47 HIS A N 2
ATOM 1733 C CA . HIS A 1 47 ? -8.789 -2.144 4.795 1.00 0.00 47 HIS A CA 2
ATOM 1734 C C . HIS A 1 47 ? -9.356 -1.073 3.860 1.00 0.00 47 HIS A C 2
ATOM 1735 O O . HIS A 1 47 ? -8.656 -0.548 3.023 1.00 0.00 47 HIS A O 2
ATOM 1749 N N . THR A 1 48 ? -10.621 -0.772 3.971 1.00 0.00 48 THR A N 2
ATOM 1750 C CA . THR A 1 48 ? -11.229 0.236 3.061 1.00 0.00 48 THR A CA 2
ATOM 1751 C C . THR A 1 48 ? -10.315 1.454 2.939 1.00 0.00 48 THR A C 2
ATOM 1752 O O . THR A 1 48 ? -10.163 2.021 1.875 1.00 0.00 48 THR A O 2
ATOM 1763 N N . ALA A 1 49 ? -9.680 1.839 4.013 1.00 0.00 49 ALA A N 2
ATOM 1764 C CA . ALA A 1 49 ? -8.753 3.002 3.940 1.00 0.00 49 ALA A CA 2
ATOM 1765 C C . ALA A 1 49 ? -7.599 2.658 2.997 1.00 0.00 49 ALA A C 2
ATOM 1766 O O . ALA A 1 49 ? -7.136 3.486 2.236 1.00 0.00 49 ALA A O 2
ATOM 1773 N N . ILE A 1 50 ? -7.143 1.431 3.031 1.00 0.00 50 ILE A N 2
ATOM 1774 C CA . ILE A 1 50 ? -6.033 1.024 2.125 1.00 0.00 50 ILE A CA 2
ATOM 1775 C C . ILE A 1 50 ? -6.493 1.137 0.670 1.00 0.00 50 ILE A C 2
ATOM 1776 O O . ILE A 1 50 ? -5.773 1.614 -0.187 1.00 0.00 50 ILE A O 2
ATOM 1792 N N . ALA A 1 51 ? -7.695 0.713 0.391 1.00 0.00 51 ALA A N 2
ATOM 1793 C CA . ALA A 1 51 ? -8.209 0.796 -1.001 1.00 0.00 51 ALA A CA 2
ATOM 1794 C C . ALA A 1 51 ? -8.491 2.250 -1.362 1.00 0.00 51 ALA A C 2
ATOM 1795 O O . ALA A 1 51 ? -8.061 2.728 -2.382 1.00 0.00 51 ALA A O 2
ATOM 1802 N N . ASN A 1 52 ? -9.218 2.950 -0.536 1.00 0.00 52 ASN A N 2
ATOM 1803 C CA . ASN A 1 52 ? -9.541 4.375 -0.840 1.00 0.00 52 ASN A CA 2
ATOM 1804 C C . ASN A 1 52 ? -8.268 5.199 -1.066 1.00 0.00 52 ASN A C 2
ATOM 1805 O O . ASN A 1 52 ? -8.123 5.860 -2.083 1.00 0.00 52 ASN A O 2
ATOM 1816 N N . LYS A 1 53 ? -7.343 5.178 -0.134 1.00 0.00 53 LYS A N 2
ATOM 1817 C CA . LYS A 1 53 ? -6.098 5.978 -0.315 1.00 0.00 53 LYS A CA 2
ATOM 1818 C C . LYS A 1 53 ? -5.426 5.601 -1.622 1.00 0.00 53 LYS A C 2
ATOM 1819 O O . LYS A 1 53 ? -4.935 6.443 -2.348 1.00 0.00 53 LYS A O 2
ATOM 1838 N N . LEU A 1 54 ? -5.387 4.334 -1.923 1.00 0.00 54 LEU A N 2
ATOM 1839 C CA . LEU A 1 54 ? -4.730 3.914 -3.179 1.00 0.00 54 LEU A CA 2
ATOM 1840 C C . LEU A 1 54 ? -5.747 3.733 -4.313 1.00 0.00 54 LEU A C 2
ATOM 1841 O O . LEU A 1 54 ? -5.381 3.487 -5.447 1.00 0.00 54 LEU A O 2
ATOM 1857 N N . LYS A 1 55 ? -7.011 3.902 -4.030 1.00 0.00 55 LYS A N 2
ATOM 1858 C CA . LYS A 1 55 ? -8.032 3.789 -5.110 1.00 0.00 55 LYS A CA 2
ATOM 1859 C C . LYS A 1 55 ? -7.881 5.014 -6.002 1.00 0.00 55 LYS A C 2
ATOM 1860 O O . LYS A 1 55 ? -7.920 4.932 -7.214 1.00 0.00 55 LYS A O 2
ATOM 1879 N N . GLN A 1 56 ? -7.696 6.154 -5.392 1.00 0.00 56 GLN A N 2
ATOM 1880 C CA . GLN A 1 56 ? -7.523 7.406 -6.183 1.00 0.00 56 GLN A CA 2
ATOM 1881 C C . GLN A 1 56 ? -6.302 7.288 -7.106 1.00 0.00 56 GLN A C 2
ATOM 1882 O O . GLN A 1 56 ? -6.225 7.941 -8.129 1.00 0.00 56 GLN A O 2
ATOM 1896 N N . TYR A 1 57 ? -5.347 6.460 -6.758 1.00 0.00 57 TYR A N 2
ATOM 1897 C CA . TYR A 1 57 ? -4.135 6.314 -7.625 1.00 0.00 57 TYR A CA 2
ATOM 1898 C C . TYR A 1 57 ? -4.500 5.593 -8.929 1.00 0.00 57 TYR A C 2
ATOM 1899 O O . TYR A 1 57 ? -4.191 6.060 -10.008 1.00 0.00 57 TYR A O 2
ATOM 1917 N N . GLY A 1 58 ? -5.157 4.462 -8.845 1.00 0.00 58 GLY A N 2
ATOM 1918 C CA . GLY A 1 58 ? -5.536 3.732 -10.093 1.00 0.00 58 GLY A CA 2
ATOM 1919 C C . GLY A 1 58 ? -5.822 2.254 -9.794 1.00 0.00 58 GLY A C 2
ATOM 1920 O O . GLY A 1 58 ? -6.497 1.585 -10.552 1.00 0.00 58 GLY A O 2
ATOM 1924 N N . ILE A 1 59 ? -5.316 1.735 -8.706 1.00 0.00 59 ILE A N 2
ATOM 1925 C CA . ILE A 1 59 ? -5.567 0.295 -8.381 1.00 0.00 59 ILE A CA 2
ATOM 1926 C C . ILE A 1 59 ? -6.799 0.170 -7.477 1.00 0.00 59 ILE A C 2
ATOM 1927 O O . ILE A 1 59 ? -7.784 0.859 -7.658 1.00 0.00 59 ILE A O 2
ATOM 1943 N N . GLY A 1 60 ? -6.748 -0.700 -6.504 1.00 0.00 60 GLY A N 2
ATOM 1944 C CA . GLY A 1 60 ? -7.910 -0.871 -5.588 1.00 0.00 60 GLY A CA 2
ATOM 1945 C C . GLY A 1 60 ? -9.039 -1.602 -6.317 1.00 0.00 60 GLY A C 2
ATOM 1946 O O . GLY A 1 60 ? -9.207 -2.796 -6.172 1.00 0.00 60 GLY A O 2
ATOM 1950 N N . LYS A 1 61 ? -9.811 -0.894 -7.103 1.00 0.00 61 LYS A N 2
ATOM 1951 C CA . LYS A 1 61 ? -10.933 -1.540 -7.850 1.00 0.00 61 LYS A CA 2
ATOM 1952 C C . LYS A 1 61 ? -11.775 -2.421 -6.917 1.00 0.00 61 LYS A C 2
ATOM 1953 O O . LYS A 1 61 ? -12.596 -3.169 -7.421 1.00 0.00 61 LYS A O 2
ATOM 1973 N N . SER A 1 1 ? 14.470 2.419 -2.051 1.00 0.00 1 SER A N 3
ATOM 1974 C CA . SER A 1 1 ? 14.375 3.906 -2.125 1.00 0.00 1 SER A CA 3
ATOM 1975 C C . SER A 1 1 ? 13.890 4.480 -0.788 1.00 0.00 1 SER A C 3
ATOM 1976 O O . SER A 1 1 ? 13.864 5.680 -0.595 1.00 0.00 1 SER A O 3
ATOM 1986 N N . ALA A 1 2 ? 13.504 3.637 0.136 1.00 0.00 2 ALA A N 3
ATOM 1987 C CA . ALA A 1 2 ? 13.021 4.144 1.455 1.00 0.00 2 ALA A CA 3
ATOM 1988 C C . ALA A 1 2 ? 13.511 3.228 2.584 1.00 0.00 2 ALA A C 3
ATOM 1989 O O . ALA A 1 2 ? 14.574 2.644 2.502 1.00 0.00 2 ALA A O 3
ATOM 1996 N N . VAL A 1 3 ? 12.746 3.097 3.637 1.00 0.00 3 VAL A N 3
ATOM 1997 C CA . VAL A 1 3 ? 13.172 2.219 4.771 1.00 0.00 3 VAL A CA 3
ATOM 1998 C C . VAL A 1 3 ? 12.246 1.002 4.873 1.00 0.00 3 VAL A C 3
ATOM 1999 O O . VAL A 1 3 ? 11.972 0.507 5.950 1.00 0.00 3 VAL A O 3
ATOM 2012 N N . ILE A 1 4 ? 11.763 0.521 3.759 1.00 0.00 4 ILE A N 3
ATOM 2013 C CA . ILE A 1 4 ? 10.854 -0.661 3.786 1.00 0.00 4 ILE A CA 3
ATOM 2014 C C . ILE A 1 4 ? 11.177 -1.612 2.622 1.00 0.00 4 ILE A C 3
ATOM 2015 O O . ILE A 1 4 ? 12.144 -1.419 1.914 1.00 0.00 4 ILE A O 3
ATOM 2031 N N . SER A 1 5 ? 10.377 -2.637 2.418 1.00 0.00 5 SER A N 3
ATOM 2032 C CA . SER A 1 5 ? 10.647 -3.597 1.293 1.00 0.00 5 SER A CA 3
ATOM 2033 C C . SER A 1 5 ? 9.615 -4.735 1.270 1.00 0.00 5 SER A C 3
ATOM 2034 O O . SER A 1 5 ? 9.965 -5.896 1.342 1.00 0.00 5 SER A O 3
ATOM 2042 N N . LEU A 1 6 ? 8.352 -4.409 1.139 1.00 0.00 6 LEU A N 3
ATOM 2043 C CA . LEU A 1 6 ? 7.275 -5.462 1.077 1.00 0.00 6 LEU A CA 3
ATOM 2044 C C . LEU A 1 6 ? 7.238 -6.305 2.360 1.00 0.00 6 LEU A C 3
ATOM 2045 O O . LEU A 1 6 ? 6.288 -6.249 3.117 1.00 0.00 6 LEU A O 3
ATOM 2061 N N . ASP A 1 7 ? 8.248 -7.092 2.605 1.00 0.00 7 ASP A N 3
ATOM 2062 C CA . ASP A 1 7 ? 8.254 -7.949 3.831 1.00 0.00 7 ASP A CA 3
ATOM 2063 C C . ASP A 1 7 ? 8.319 -7.097 5.102 1.00 0.00 7 ASP A C 3
ATOM 2064 O O . ASP A 1 7 ? 8.075 -7.585 6.188 1.00 0.00 7 ASP A O 3
ATOM 2073 N N . GLU A 1 8 ? 8.643 -5.836 4.988 1.00 0.00 8 GLU A N 3
ATOM 2074 C CA . GLU A 1 8 ? 8.711 -4.988 6.214 1.00 0.00 8 GLU A CA 3
ATOM 2075 C C . GLU A 1 8 ? 7.772 -3.784 6.098 1.00 0.00 8 GLU A C 3
ATOM 2076 O O . GLU A 1 8 ? 8.025 -2.738 6.659 1.00 0.00 8 GLU A O 3
ATOM 2088 N N . PHE A 1 9 ? 6.676 -3.932 5.399 1.00 0.00 9 PHE A N 3
ATOM 2089 C CA . PHE A 1 9 ? 5.711 -2.795 5.286 1.00 0.00 9 PHE A CA 3
ATOM 2090 C C . PHE A 1 9 ? 4.666 -2.874 6.396 1.00 0.00 9 PHE A C 3
ATOM 2091 O O . PHE A 1 9 ? 3.761 -2.067 6.464 1.00 0.00 9 PHE A O 3
ATOM 2108 N N . GLU A 1 10 ? 4.796 -3.825 7.277 1.00 0.00 10 GLU A N 3
ATOM 2109 C CA . GLU A 1 10 ? 3.820 -3.938 8.399 1.00 0.00 10 GLU A CA 3
ATOM 2110 C C . GLU A 1 10 ? 4.309 -3.094 9.579 1.00 0.00 10 GLU A C 3
ATOM 2111 O O . GLU A 1 10 ? 3.813 -3.204 10.684 1.00 0.00 10 GLU A O 3
ATOM 2123 N N . ASN A 1 11 ? 5.277 -2.243 9.344 1.00 0.00 11 ASN A N 3
ATOM 2124 C CA . ASN A 1 11 ? 5.805 -1.378 10.433 1.00 0.00 11 ASN A CA 3
ATOM 2125 C C . ASN A 1 11 ? 5.032 -0.057 10.481 1.00 0.00 11 ASN A C 3
ATOM 2126 O O . ASN A 1 11 ? 4.626 0.388 11.537 1.00 0.00 11 ASN A O 3
ATOM 2137 N N . LYS A 1 12 ? 4.833 0.587 9.353 1.00 0.00 12 LYS A N 3
ATOM 2138 C CA . LYS A 1 12 ? 4.095 1.879 9.374 1.00 0.00 12 LYS A CA 3
ATOM 2139 C C . LYS A 1 12 ? 2.644 1.705 8.946 1.00 0.00 12 LYS A C 3
ATOM 2140 O O . LYS A 1 12 ? 2.309 0.850 8.150 1.00 0.00 12 LYS A O 3
ATOM 2159 N N . THR A 1 13 ? 1.788 2.541 9.458 1.00 0.00 13 THR A N 3
ATOM 2160 C CA . THR A 1 13 ? 0.347 2.477 9.080 1.00 0.00 13 THR A CA 3
ATOM 2161 C C . THR A 1 13 ? 0.135 3.173 7.733 1.00 0.00 13 THR A C 3
ATOM 2162 O O . THR A 1 13 ? -0.657 4.086 7.613 1.00 0.00 13 THR A O 3
ATOM 2173 N N . LEU A 1 14 ? 0.840 2.742 6.717 1.00 0.00 14 LEU A N 3
ATOM 2174 C CA . LEU A 1 14 ? 0.698 3.359 5.363 1.00 0.00 14 LEU A CA 3
ATOM 2175 C C . LEU A 1 14 ? 1.058 4.853 5.384 1.00 0.00 14 LEU A C 3
ATOM 2176 O O . LEU A 1 14 ? 2.156 5.239 5.038 1.00 0.00 14 LEU A O 3
ATOM 2192 N N . ASP A 1 15 ? 0.119 5.686 5.759 1.00 0.00 15 ASP A N 3
ATOM 2193 C CA . ASP A 1 15 ? 0.337 7.176 5.776 1.00 0.00 15 ASP A CA 3
ATOM 2194 C C . ASP A 1 15 ? 1.748 7.583 6.230 1.00 0.00 15 ASP A C 3
ATOM 2195 O O . ASP A 1 15 ? 2.232 8.638 5.864 1.00 0.00 15 ASP A O 3
ATOM 2204 N N . GLU A 1 16 ? 2.408 6.791 7.027 1.00 0.00 16 GLU A N 3
ATOM 2205 C CA . GLU 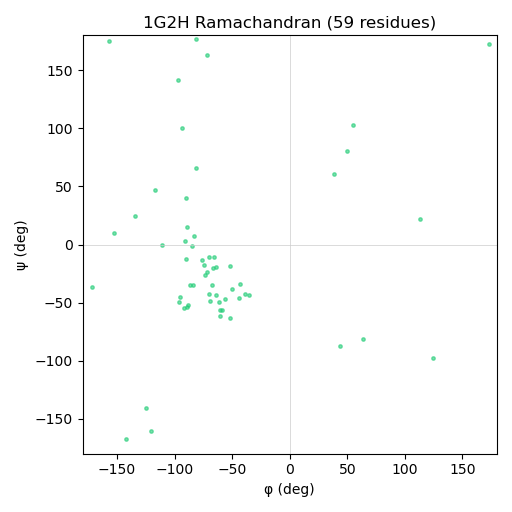A 1 16 ? 3.775 7.186 7.485 1.00 0.00 16 GLU A CA 3
ATOM 2206 C C . GLU A 1 16 ? 4.748 7.299 6.306 1.00 0.00 16 GLU A C 3
ATOM 2207 O O . GLU A 1 16 ? 5.879 7.706 6.481 1.00 0.00 16 GLU A O 3
ATOM 2219 N N . ILE A 1 17 ? 4.345 6.921 5.117 1.00 0.00 17 ILE A N 3
ATOM 2220 C CA . ILE A 1 17 ? 5.299 6.992 3.969 1.00 0.00 17 ILE A CA 3
ATOM 2221 C C . ILE A 1 17 ? 4.580 7.005 2.607 1.00 0.00 17 ILE A C 3
ATOM 2222 O O . ILE A 1 17 ? 5.200 6.791 1.592 1.00 0.00 17 ILE A O 3
ATOM 2238 N N . ILE A 1 18 ? 3.294 7.250 2.567 1.00 0.00 18 ILE A N 3
ATOM 2239 C CA . ILE A 1 18 ? 2.566 7.249 1.245 1.00 0.00 18 ILE A CA 3
ATOM 2240 C C . ILE A 1 18 ? 2.783 8.573 0.496 1.00 0.00 18 ILE A C 3
ATOM 2241 O O . ILE A 1 18 ? 3.418 9.486 0.986 1.00 0.00 18 ILE A O 3
ATOM 2257 N N . GLY A 1 19 ? 2.270 8.662 -0.705 1.00 0.00 19 GLY A N 3
ATOM 2258 C CA . GLY A 1 19 ? 2.445 9.896 -1.531 1.00 0.00 19 GLY A CA 3
ATOM 2259 C C . GLY A 1 19 ? 2.953 9.498 -2.917 1.00 0.00 19 GLY A C 3
ATOM 2260 O O . GLY A 1 19 ? 2.230 8.937 -3.715 1.00 0.00 19 GLY A O 3
ATOM 2264 N N . PHE A 1 20 ? 4.199 9.760 -3.202 1.00 0.00 20 PHE A N 3
ATOM 2265 C CA . PHE A 1 20 ? 4.761 9.378 -4.532 1.00 0.00 20 PHE A CA 3
ATOM 2266 C C . PHE A 1 20 ? 5.278 7.951 -4.451 1.00 0.00 20 PHE A C 3
ATOM 2267 O O . PHE A 1 20 ? 4.927 7.105 -5.252 1.00 0.00 20 PHE A O 3
ATOM 2284 N N . TYR A 1 21 ? 6.068 7.659 -3.451 1.00 0.00 21 TYR A N 3
ATOM 2285 C CA . TYR A 1 21 ? 6.570 6.266 -3.277 1.00 0.00 21 TYR A CA 3
ATOM 2286 C C . TYR A 1 21 ? 5.364 5.312 -3.249 1.00 0.00 21 TYR A C 3
ATOM 2287 O O . TYR A 1 21 ? 5.485 4.122 -3.445 1.00 0.00 21 TYR A O 3
ATOM 2305 N N . GLU A 1 22 ? 4.197 5.844 -2.986 1.00 0.00 22 GLU A N 3
ATOM 2306 C CA . GLU A 1 22 ? 2.980 5.001 -2.928 1.00 0.00 22 GLU A CA 3
ATOM 2307 C C . GLU A 1 22 ? 2.707 4.373 -4.289 1.00 0.00 22 GLU A C 3
ATOM 2308 O O . GLU A 1 22 ? 2.537 3.188 -4.395 1.00 0.00 22 GLU A O 3
ATOM 2320 N N . ALA A 1 23 ? 2.668 5.147 -5.332 1.00 0.00 23 ALA A N 3
ATOM 2321 C CA . ALA A 1 23 ? 2.397 4.556 -6.676 1.00 0.00 23 ALA A CA 3
ATOM 2322 C C . ALA A 1 23 ? 3.109 3.202 -6.819 1.00 0.00 23 ALA A C 3
ATOM 2323 O O . ALA A 1 23 ? 2.538 2.239 -7.296 1.00 0.00 23 ALA A O 3
ATOM 2330 N N . GLN A 1 24 ? 4.340 3.120 -6.387 1.00 0.00 24 GLN A N 3
ATOM 2331 C CA . GLN A 1 24 ? 5.085 1.820 -6.482 1.00 0.00 24 GLN A CA 3
ATOM 2332 C C . GLN A 1 24 ? 4.854 0.962 -5.234 1.00 0.00 24 GLN A C 3
ATOM 2333 O O . GLN A 1 24 ? 5.183 -0.203 -5.209 1.00 0.00 24 GLN A O 3
ATOM 2347 N N . VAL A 1 25 ? 4.287 1.533 -4.214 1.00 0.00 25 VAL A N 3
ATOM 2348 C CA . VAL A 1 25 ? 4.003 0.773 -2.962 1.00 0.00 25 VAL A CA 3
ATOM 2349 C C . VAL A 1 25 ? 2.544 0.278 -3.001 1.00 0.00 25 VAL A C 3
ATOM 2350 O O . VAL A 1 25 ? 2.258 -0.877 -2.765 1.00 0.00 25 VAL A O 3
ATOM 2363 N N . LEU A 1 26 ? 1.624 1.158 -3.304 1.00 0.00 26 LEU A N 3
ATOM 2364 C CA . LEU A 1 26 ? 0.189 0.767 -3.372 1.00 0.00 26 LEU A CA 3
ATOM 2365 C C . LEU A 1 26 ? -0.064 -0.083 -4.619 1.00 0.00 26 LEU A C 3
ATOM 2366 O O . LEU A 1 26 ? -0.704 -1.113 -4.548 1.00 0.00 26 LEU A O 3
ATOM 2382 N N . LYS A 1 27 ? 0.458 0.310 -5.759 1.00 0.00 27 LYS A N 3
ATOM 2383 C CA . LYS A 1 27 ? 0.257 -0.523 -6.977 1.00 0.00 27 LYS A CA 3
ATOM 2384 C C . LYS A 1 27 ? 1.000 -1.840 -6.774 1.00 0.00 27 LYS A C 3
ATOM 2385 O O . LYS A 1 27 ? 0.741 -2.831 -7.426 1.00 0.00 27 LYS A O 3
ATOM 2404 N N . LEU A 1 28 ? 1.917 -1.843 -5.845 1.00 0.00 28 LEU A N 3
ATOM 2405 C CA . LEU A 1 28 ? 2.691 -3.059 -5.536 1.00 0.00 28 LEU A CA 3
ATOM 2406 C C . LEU A 1 28 ? 1.919 -3.866 -4.477 1.00 0.00 28 LEU A C 3
ATOM 2407 O O . LEU A 1 28 ? 1.605 -5.010 -4.695 1.00 0.00 28 LEU A O 3
ATOM 2423 N N . PHE A 1 29 ? 1.570 -3.273 -3.353 1.00 0.00 29 PHE A N 3
ATOM 2424 C CA . PHE A 1 29 ? 0.773 -4.007 -2.326 1.00 0.00 29 PHE A CA 3
ATOM 2425 C C . PHE A 1 29 ? -0.407 -4.681 -2.999 1.00 0.00 29 PHE A C 3
ATOM 2426 O O . PHE A 1 29 ? -0.808 -5.765 -2.658 1.00 0.00 29 PHE A O 3
ATOM 2443 N N . TYR A 1 30 ? -0.957 -4.028 -3.969 1.00 0.00 30 TYR A N 3
ATOM 2444 C CA . TYR A 1 30 ? -2.110 -4.615 -4.688 1.00 0.00 30 TYR A CA 3
ATOM 2445 C C . TYR A 1 30 ? -1.607 -5.726 -5.617 1.00 0.00 30 TYR A C 3
ATOM 2446 O O . TYR A 1 30 ? -2.341 -6.623 -5.982 1.00 0.00 30 TYR A O 3
ATOM 2464 N N . ALA A 1 31 ? -0.347 -5.685 -5.975 1.00 0.00 31 ALA A N 3
ATOM 2465 C CA . ALA A 1 31 ? 0.224 -6.750 -6.856 1.00 0.00 31 ALA A CA 3
ATOM 2466 C C . ALA A 1 31 ? 0.737 -7.908 -5.991 1.00 0.00 31 ALA A C 3
ATOM 2467 O O . ALA A 1 31 ? 0.593 -9.065 -6.332 1.00 0.00 31 ALA A O 3
ATOM 2474 N N . GLU A 1 32 ? 1.317 -7.595 -4.861 1.00 0.00 32 GLU A N 3
ATOM 2475 C CA . GLU A 1 32 ? 1.826 -8.655 -3.946 1.00 0.00 32 GLU A CA 3
ATOM 2476 C C . GLU A 1 32 ? 0.708 -9.054 -2.985 1.00 0.00 32 GLU A C 3
ATOM 2477 O O . GLU A 1 32 ? 0.568 -10.204 -2.618 1.00 0.00 32 GLU A O 3
ATOM 2489 N N . TYR A 1 33 ? -0.101 -8.108 -2.594 1.00 0.00 33 TYR A N 3
ATOM 2490 C CA . TYR A 1 33 ? -1.233 -8.419 -1.674 1.00 0.00 33 TYR A CA 3
ATOM 2491 C C . TYR A 1 33 ? -2.548 -8.334 -2.464 1.00 0.00 33 TYR A C 3
ATOM 2492 O O . TYR A 1 33 ? -3.256 -7.351 -2.377 1.00 0.00 33 TYR A O 3
ATOM 2510 N N . PRO A 1 34 ? -2.829 -9.362 -3.221 1.00 0.00 34 PRO A N 3
ATOM 2511 C CA . PRO A 1 34 ? -4.067 -9.388 -4.046 1.00 0.00 34 PRO A CA 3
ATOM 2512 C C . PRO A 1 34 ? -5.322 -9.468 -3.170 1.00 0.00 34 PRO A C 3
ATOM 2513 O O . PRO A 1 34 ? -6.020 -10.464 -3.162 1.00 0.00 34 PRO A O 3
ATOM 2524 N N . SER A 1 35 ? -5.614 -8.416 -2.445 1.00 0.00 35 SER A N 3
ATOM 2525 C CA . SER A 1 35 ? -6.824 -8.392 -1.560 1.00 0.00 35 SER A CA 3
ATOM 2526 C C . SER A 1 35 ? -6.700 -7.230 -0.576 1.00 0.00 35 SER A C 3
ATOM 2527 O O . SER A 1 35 ? -6.129 -7.377 0.482 1.00 0.00 35 SER A O 3
ATOM 2535 N N . THR A 1 36 ? -7.211 -6.073 -0.921 1.00 0.00 36 THR A N 3
ATOM 2536 C CA . THR A 1 36 ? -7.099 -4.892 -0.003 1.00 0.00 36 THR A CA 3
ATOM 2537 C C . THR A 1 36 ? -7.328 -5.296 1.457 1.00 0.00 36 THR A C 3
ATOM 2538 O O . THR A 1 36 ? -6.670 -4.808 2.352 1.00 0.00 36 THR A O 3
ATOM 2549 N N . ARG A 1 37 ? -8.248 -6.188 1.703 1.00 0.00 37 ARG A N 3
ATOM 2550 C CA . ARG A 1 37 ? -8.503 -6.621 3.108 1.00 0.00 37 ARG A CA 3
ATOM 2551 C C . ARG A 1 37 ? -7.258 -7.327 3.663 1.00 0.00 37 ARG A C 3
ATOM 2552 O O . ARG A 1 37 ? -6.720 -6.937 4.681 1.00 0.00 37 ARG A O 3
ATOM 2573 N N . LYS A 1 38 ? -6.785 -8.347 2.993 1.00 0.00 38 LYS A N 3
ATOM 2574 C CA . LYS A 1 38 ? -5.559 -9.054 3.476 1.00 0.00 38 LYS A CA 3
ATOM 2575 C C . LYS A 1 38 ? -4.330 -8.189 3.178 1.00 0.00 38 LYS A C 3
ATOM 2576 O O . LYS A 1 38 ? -3.322 -8.263 3.850 1.00 0.00 38 LYS A O 3
ATOM 2595 N N . LEU A 1 39 ? -4.428 -7.356 2.177 1.00 0.00 39 LEU A N 3
ATOM 2596 C CA . LEU A 1 39 ? -3.296 -6.458 1.810 1.00 0.00 39 LEU A CA 3
ATOM 2597 C C . LEU A 1 39 ? -3.137 -5.402 2.907 1.00 0.00 39 LEU A C 3
ATOM 2598 O O . LEU A 1 39 ? -2.042 -5.077 3.327 1.00 0.00 39 LEU A O 3
ATOM 2614 N N . ALA A 1 40 ? -4.233 -4.893 3.391 1.00 0.00 40 ALA A N 3
ATOM 2615 C CA . ALA A 1 40 ? -4.182 -3.880 4.483 1.00 0.00 40 ALA A CA 3
ATOM 2616 C C . ALA A 1 40 ? -3.789 -4.560 5.796 1.00 0.00 40 ALA A C 3
ATOM 2617 O O . ALA A 1 40 ? -3.131 -3.978 6.636 1.00 0.00 40 ALA A O 3
ATOM 2624 N N . GLN A 1 41 ? -4.182 -5.796 5.974 1.00 0.00 41 GLN A N 3
ATOM 2625 C CA . GLN A 1 41 ? -3.824 -6.520 7.227 1.00 0.00 41 GLN A CA 3
ATOM 2626 C C . GLN A 1 41 ? -2.303 -6.562 7.380 1.00 0.00 41 GLN A C 3
ATOM 2627 O O . GLN A 1 41 ? -1.774 -6.456 8.469 1.00 0.00 41 GLN A O 3
ATOM 2641 N N . ARG A 1 42 ? -1.597 -6.701 6.289 1.00 0.00 42 ARG A N 3
ATOM 2642 C CA . ARG A 1 42 ? -0.109 -6.736 6.363 1.00 0.00 42 ARG A CA 3
ATOM 2643 C C . ARG A 1 42 ? 0.427 -5.311 6.514 1.00 0.00 42 ARG A C 3
ATOM 2644 O O . ARG A 1 42 ? 1.412 -5.077 7.181 1.00 0.00 42 ARG A O 3
ATOM 2665 N N . LEU A 1 43 ? -0.223 -4.361 5.896 1.00 0.00 43 LEU A N 3
ATOM 2666 C CA . LEU A 1 43 ? 0.234 -2.944 5.998 1.00 0.00 43 LEU A CA 3
ATOM 2667 C C . LEU A 1 43 ? -0.278 -2.299 7.290 1.00 0.00 43 LEU A C 3
ATOM 2668 O O . LEU A 1 43 ? -0.090 -1.121 7.520 1.00 0.00 43 LEU A O 3
ATOM 2684 N N . GLY A 1 44 ? -0.921 -3.060 8.138 1.00 0.00 44 GLY A N 3
ATOM 2685 C CA . GLY A 1 44 ? -1.439 -2.487 9.415 1.00 0.00 44 GLY A CA 3
ATOM 2686 C C . GLY A 1 44 ? -2.314 -1.271 9.111 1.00 0.00 44 GLY A C 3
ATOM 2687 O O . GLY A 1 44 ? -1.967 -0.152 9.435 1.00 0.00 44 GLY A O 3
ATOM 2691 N N . VAL A 1 45 ? -3.443 -1.482 8.489 1.00 0.00 45 VAL A N 3
ATOM 2692 C CA . VAL A 1 45 ? -4.336 -0.337 8.153 1.00 0.00 45 VAL A CA 3
ATOM 2693 C C . VAL A 1 45 ? -5.803 -0.772 8.227 1.00 0.00 45 VAL A C 3
ATOM 2694 O O . VAL A 1 45 ? -6.106 -1.920 8.490 1.00 0.00 45 VAL A O 3
ATOM 2707 N N . SER A 1 46 ? -6.714 0.137 8.006 1.00 0.00 46 SER A N 3
ATOM 2708 C CA . SER A 1 46 ? -8.164 -0.219 8.078 1.00 0.00 46 SER A CA 3
ATOM 2709 C C . SER A 1 46 ? -8.690 -0.655 6.706 1.00 0.00 46 SER A C 3
ATOM 2710 O O . SER A 1 46 ? -9.824 -0.391 6.361 1.00 0.00 46 SER A O 3
ATOM 2718 N N . HIS A 1 47 ? -7.877 -1.325 5.929 1.00 0.00 47 HIS A N 3
ATOM 2719 C CA . HIS A 1 47 ? -8.310 -1.793 4.579 1.00 0.00 47 HIS A CA 3
ATOM 2720 C C . HIS A 1 47 ? -9.029 -0.687 3.802 1.00 0.00 47 HIS A C 3
ATOM 2721 O O . HIS A 1 47 ? -8.423 0.016 3.022 1.00 0.00 47 HIS A O 3
ATOM 2735 N N . THR A 1 48 ? -10.317 -0.539 3.980 1.00 0.00 48 THR A N 3
ATOM 2736 C CA . THR A 1 48 ? -11.050 0.513 3.221 1.00 0.00 48 THR A CA 3
ATOM 2737 C C . THR A 1 48 ? -10.192 1.769 3.140 1.00 0.00 48 THR A C 3
ATOM 2738 O O . THR A 1 48 ? -10.152 2.446 2.132 1.00 0.00 48 THR A O 3
ATOM 2749 N N . ALA A 1 49 ? -9.472 2.057 4.191 1.00 0.00 49 ALA A N 3
ATOM 2750 C CA . ALA A 1 49 ? -8.583 3.246 4.167 1.00 0.00 49 ALA A CA 3
ATOM 2751 C C . ALA A 1 49 ? -7.569 3.076 3.035 1.00 0.00 49 ALA A C 3
ATOM 2752 O O . ALA A 1 49 ? -7.432 3.930 2.182 1.00 0.00 49 ALA A O 3
ATOM 2759 N N . ILE A 1 50 ? -6.870 1.963 3.004 1.00 0.00 50 ILE A N 3
ATOM 2760 C CA . ILE A 1 50 ? -5.891 1.745 1.904 1.00 0.00 50 ILE A CA 3
ATOM 2761 C C . ILE A 1 50 ? -6.634 1.698 0.565 1.00 0.00 50 ILE A C 3
ATOM 2762 O O . ILE A 1 50 ? -6.223 2.307 -0.400 1.00 0.00 50 ILE A O 3
ATOM 2778 N N . ALA A 1 51 ? -7.739 0.996 0.504 1.00 0.00 51 ALA A N 3
ATOM 2779 C CA . ALA A 1 51 ? -8.508 0.922 -0.774 1.00 0.00 51 ALA A CA 3
ATOM 2780 C C . ALA A 1 51 ? -8.801 2.331 -1.289 1.00 0.00 51 ALA A C 3
ATOM 2781 O O . ALA A 1 51 ? -8.515 2.654 -2.425 1.00 0.00 51 ALA A O 3
ATOM 2788 N N . ASN A 1 52 ? -9.358 3.177 -0.458 1.00 0.00 52 ASN A N 3
ATOM 2789 C CA . ASN A 1 52 ? -9.652 4.572 -0.902 1.00 0.00 52 ASN A CA 3
ATOM 2790 C C . ASN A 1 52 ? -8.411 5.167 -1.574 1.00 0.00 52 ASN A C 3
ATOM 2791 O O . ASN A 1 52 ? -8.501 5.831 -2.587 1.00 0.00 52 ASN A O 3
ATOM 2802 N N . LYS A 1 53 ? -7.252 4.907 -1.029 1.00 0.00 53 LYS A N 3
ATOM 2803 C CA . LYS A 1 53 ? -6.006 5.428 -1.651 1.00 0.00 53 LYS A CA 3
ATOM 2804 C C . LYS A 1 53 ? -5.758 4.688 -2.968 1.00 0.00 53 LYS A C 3
ATOM 2805 O O . LYS A 1 53 ? -5.442 5.285 -3.977 1.00 0.00 53 LYS A O 3
ATOM 2824 N N . LEU A 1 54 ? -5.921 3.387 -2.967 1.00 0.00 54 LEU A N 3
ATOM 2825 C CA . LEU A 1 54 ? -5.710 2.604 -4.224 1.00 0.00 54 LEU A CA 3
ATOM 2826 C C . LEU A 1 54 ? -6.567 3.195 -5.346 1.00 0.00 54 LEU A C 3
ATOM 2827 O O . LEU A 1 54 ? -6.066 3.608 -6.373 1.00 0.00 54 LEU A O 3
ATOM 2843 N N . LYS A 1 55 ? -7.861 3.243 -5.149 1.00 0.00 55 LYS A N 3
ATOM 2844 C CA . LYS A 1 55 ? -8.762 3.814 -6.195 1.00 0.00 55 LYS A CA 3
ATOM 2845 C C . LYS A 1 55 ? -8.293 5.217 -6.585 1.00 0.00 55 LYS A C 3
ATOM 2846 O O . LYS A 1 55 ? -8.166 5.539 -7.751 1.00 0.00 55 LYS A O 3
ATOM 2865 N N . GLN A 1 56 ? -8.033 6.054 -5.616 1.00 0.00 56 GLN A N 3
ATOM 2866 C CA . GLN A 1 56 ? -7.570 7.439 -5.927 1.00 0.00 56 GLN A CA 3
ATOM 2867 C C . GLN A 1 56 ? -6.289 7.397 -6.768 1.00 0.00 56 GLN A C 3
ATOM 2868 O O . GLN A 1 56 ? -6.136 8.139 -7.719 1.00 0.00 56 GLN A O 3
ATOM 2882 N N . TYR A 1 57 ? -5.366 6.538 -6.422 1.00 0.00 57 TYR A N 3
ATOM 2883 C CA . TYR A 1 57 ? -4.093 6.452 -7.197 1.00 0.00 57 TYR A CA 3
ATOM 2884 C C . TYR A 1 57 ? -4.333 5.788 -8.559 1.00 0.00 57 TYR A C 3
ATOM 2885 O O . TYR A 1 57 ? -3.504 5.860 -9.446 1.00 0.00 57 TYR A O 3
ATOM 2903 N N . GLY A 1 58 ? -5.457 5.142 -8.733 1.00 0.00 58 GLY A N 3
ATOM 2904 C CA . GLY A 1 58 ? -5.742 4.474 -10.036 1.00 0.00 58 GLY A CA 3
ATOM 2905 C C . GLY A 1 58 ? -5.651 2.956 -9.864 1.00 0.00 58 GLY A C 3
ATOM 2906 O O . GLY A 1 58 ? -5.427 2.226 -10.809 1.00 0.00 58 GLY A O 3
ATOM 2910 N N . ILE A 1 59 ? -5.817 2.478 -8.659 1.00 0.00 59 ILE A N 3
ATOM 2911 C CA . ILE A 1 59 ? -5.735 1.006 -8.411 1.00 0.00 59 ILE A CA 3
ATOM 2912 C C . ILE A 1 59 ? -7.033 0.517 -7.762 1.00 0.00 59 ILE A C 3
ATOM 2913 O O . ILE A 1 59 ? -8.113 0.943 -8.121 1.00 0.00 59 ILE A O 3
ATOM 2929 N N . GLY A 1 60 ? -6.938 -0.368 -6.806 1.00 0.00 60 GLY A N 3
ATOM 2930 C CA . GLY A 1 60 ? -8.166 -0.877 -6.131 1.00 0.00 60 GLY A CA 3
ATOM 2931 C C . GLY A 1 60 ? -9.062 -1.598 -7.143 1.00 0.00 60 GLY A C 3
ATOM 2932 O O . GLY A 1 60 ? -10.238 -1.799 -6.907 1.00 0.00 60 GLY A O 3
ATOM 2936 N N . LYS A 1 61 ? -8.521 -1.993 -8.265 1.00 0.00 61 LYS A N 3
ATOM 2937 C CA . LYS A 1 61 ? -9.347 -2.702 -9.286 1.00 0.00 61 LYS A CA 3
ATOM 2938 C C . LYS A 1 61 ? -8.445 -3.328 -10.354 1.00 0.00 61 LYS A C 3
ATOM 2939 O O . LYS A 1 61 ? -8.846 -3.343 -11.507 1.00 0.00 61 LYS A O 3
ATOM 2959 N N . SER A 1 1 ? 11.454 6.968 -1.236 1.00 0.00 1 SER A N 4
ATOM 2960 C CA . SER A 1 1 ? 12.305 5.827 -0.790 1.00 0.00 1 SER A CA 4
ATOM 2961 C C . SER A 1 1 ? 12.363 5.776 0.739 1.00 0.00 1 SER A C 4
ATOM 2962 O O . SER A 1 1 ? 12.715 6.741 1.388 1.00 0.00 1 SER A O 4
ATOM 2972 N N . ALA A 1 2 ? 12.018 4.658 1.319 1.00 0.00 2 ALA A N 4
ATOM 2973 C CA . ALA A 1 2 ? 12.053 4.543 2.805 1.00 0.00 2 ALA A CA 4
ATOM 2974 C C . ALA A 1 2 ? 12.702 3.219 3.219 1.00 0.00 2 ALA A C 4
ATOM 2975 O O . ALA A 1 2 ? 13.016 2.387 2.391 1.00 0.00 2 ALA A O 4
ATOM 2982 N N . VAL A 1 3 ? 12.904 3.020 4.495 1.00 0.00 3 VAL A N 4
ATOM 2983 C CA . VAL A 1 3 ? 13.533 1.748 4.964 1.00 0.00 3 VAL A CA 4
ATOM 2984 C C . VAL A 1 3 ? 12.494 0.621 4.994 1.00 0.00 3 VAL A C 4
ATOM 2985 O O . VAL A 1 3 ? 11.964 0.279 6.034 1.00 0.00 3 VAL A O 4
ATOM 2998 N N . ILE A 1 4 ? 12.202 0.038 3.861 1.00 0.00 4 ILE A N 4
ATOM 2999 C CA . ILE A 1 4 ? 11.199 -1.068 3.828 1.00 0.00 4 ILE A CA 4
ATOM 3000 C C . ILE A 1 4 ? 11.471 -2.017 2.654 1.00 0.00 4 ILE A C 4
ATOM 3001 O O . ILE A 1 4 ? 12.442 -1.868 1.938 1.00 0.00 4 ILE A O 4
ATOM 3017 N N . SER A 1 5 ? 10.616 -2.997 2.459 1.00 0.00 5 SER A N 4
ATOM 3018 C CA . SER A 1 5 ? 10.809 -3.968 1.333 1.00 0.00 5 SER A CA 4
ATOM 3019 C C . SER A 1 5 ? 9.686 -5.015 1.322 1.00 0.00 5 SER A C 4
ATOM 3020 O O . SER A 1 5 ? 9.924 -6.190 1.516 1.00 0.00 5 SER A O 4
ATOM 3028 N N . LEU A 1 6 ? 8.468 -4.599 1.082 1.00 0.00 6 LEU A N 4
ATOM 3029 C CA . LEU A 1 6 ? 7.317 -5.565 1.045 1.00 0.00 6 LEU A CA 4
ATOM 3030 C C . LEU A 1 6 ? 7.169 -6.288 2.388 1.00 0.00 6 LEU A C 4
ATOM 3031 O O . LEU A 1 6 ? 6.311 -5.956 3.184 1.00 0.00 6 LEU A O 4
ATOM 3047 N N . ASP A 1 7 ? 7.992 -7.266 2.654 1.00 0.00 7 ASP A N 4
ATOM 3048 C CA . ASP A 1 7 ? 7.884 -7.997 3.955 1.00 0.00 7 ASP A CA 4
ATOM 3049 C C . ASP A 1 7 ? 8.122 -7.033 5.117 1.00 0.00 7 ASP A C 4
ATOM 3050 O O . ASP A 1 7 ? 7.745 -7.298 6.241 1.00 0.00 7 ASP A O 4
ATOM 3059 N N . GLU A 1 8 ? 8.746 -5.915 4.854 1.00 0.00 8 GLU A N 4
ATOM 3060 C CA . GLU A 1 8 ? 9.008 -4.933 5.942 1.00 0.00 8 GLU A CA 4
ATOM 3061 C C . GLU A 1 8 ? 8.067 -3.732 5.812 1.00 0.00 8 GLU A C 4
ATOM 3062 O O . GLU A 1 8 ? 8.482 -2.597 5.923 1.00 0.00 8 GLU A O 4
ATOM 3074 N N . PHE A 1 9 ? 6.800 -3.972 5.583 1.00 0.00 9 PHE A N 4
ATOM 3075 C CA . PHE A 1 9 ? 5.838 -2.835 5.464 1.00 0.00 9 PHE A CA 4
ATOM 3076 C C . PHE A 1 9 ? 4.783 -2.897 6.561 1.00 0.00 9 PHE A C 4
ATOM 3077 O O . PHE A 1 9 ? 3.880 -2.085 6.611 1.00 0.00 9 PHE A O 4
ATOM 3094 N N . GLU A 1 10 ? 4.907 -3.826 7.463 1.00 0.00 10 GLU A N 4
ATOM 3095 C CA . GLU A 1 10 ? 3.929 -3.901 8.582 1.00 0.00 10 GLU A CA 4
ATOM 3096 C C . GLU A 1 10 ? 4.439 -3.021 9.727 1.00 0.00 10 GLU A C 4
ATOM 3097 O O . GLU A 1 10 ? 3.909 -3.029 10.820 1.00 0.00 10 GLU A O 4
ATOM 3109 N N . ASN A 1 11 ? 5.471 -2.252 9.466 1.00 0.00 11 ASN A N 4
ATOM 3110 C CA . ASN A 1 11 ? 6.034 -1.356 10.510 1.00 0.00 11 ASN A CA 4
ATOM 3111 C C . ASN A 1 11 ? 5.307 -0.010 10.489 1.00 0.00 11 ASN A C 4
ATOM 3112 O O . ASN A 1 11 ? 4.900 0.493 11.519 1.00 0.00 11 ASN A O 4
ATOM 3123 N N . LYS A 1 12 ? 5.140 0.590 9.331 1.00 0.00 12 LYS A N 4
ATOM 3124 C CA . LYS A 1 12 ? 4.442 1.897 9.290 1.00 0.00 12 LYS A CA 4
ATOM 3125 C C . LYS A 1 12 ? 2.979 1.727 8.882 1.00 0.00 12 LYS A C 4
ATOM 3126 O O . LYS A 1 12 ? 2.640 0.925 8.033 1.00 0.00 12 LYS A O 4
ATOM 3145 N N . THR A 1 13 ? 2.119 2.487 9.491 1.00 0.00 13 THR A N 4
ATOM 3146 C CA . THR A 1 13 ? 0.660 2.408 9.167 1.00 0.00 13 THR A CA 4
ATOM 3147 C C . THR A 1 13 ? 0.364 3.165 7.869 1.00 0.00 13 THR A C 4
ATOM 3148 O O . THR A 1 13 ? -0.385 4.123 7.855 1.00 0.00 13 THR A O 4
ATOM 3159 N N . LEU A 1 14 ? 0.941 2.738 6.779 1.00 0.00 14 LEU A N 4
ATOM 3160 C CA . LEU A 1 14 ? 0.705 3.422 5.474 1.00 0.00 14 LEU A CA 4
ATOM 3161 C C . LEU A 1 14 ? 1.094 4.908 5.565 1.00 0.00 14 LEU A C 4
ATOM 3162 O O . LEU A 1 14 ? 2.205 5.283 5.251 1.00 0.00 14 LEU A O 4
ATOM 3178 N N . ASP A 1 15 ? 0.176 5.747 5.987 1.00 0.00 15 ASP A N 4
ATOM 3179 C CA . ASP A 1 15 ? 0.440 7.229 6.093 1.00 0.00 15 ASP A CA 4
ATOM 3180 C C . ASP A 1 15 ? 1.882 7.542 6.509 1.00 0.00 15 ASP A C 4
ATOM 3181 O O . ASP A 1 15 ? 2.440 8.553 6.129 1.00 0.00 15 ASP A O 4
ATOM 3190 N N . GLU A 1 16 ? 2.480 6.694 7.292 1.00 0.00 16 GLU A N 4
ATOM 3191 C CA . GLU A 1 16 ? 3.882 6.937 7.744 1.00 0.00 16 GLU A CA 4
ATOM 3192 C C . GLU A 1 16 ? 4.844 7.149 6.566 1.00 0.00 16 GLU A C 4
ATOM 3193 O O . GLU A 1 16 ? 5.989 7.501 6.771 1.00 0.00 16 GLU A O 4
ATOM 3205 N N . ILE A 1 17 ? 4.424 6.914 5.343 1.00 0.00 17 ILE A N 4
ATOM 3206 C CA . ILE A 1 17 ? 5.383 7.080 4.202 1.00 0.00 17 ILE A CA 4
ATOM 3207 C C . ILE A 1 17 ? 4.676 7.125 2.837 1.00 0.00 17 ILE A C 4
ATOM 3208 O O . ILE A 1 17 ? 5.298 6.889 1.828 1.00 0.00 17 ILE A O 4
ATOM 3224 N N . ILE A 1 18 ? 3.401 7.404 2.786 1.00 0.00 18 ILE A N 4
ATOM 3225 C CA . ILE A 1 18 ? 2.687 7.414 1.454 1.00 0.00 18 ILE A CA 4
ATOM 3226 C C . ILE A 1 18 ? 2.853 8.755 0.718 1.00 0.00 18 ILE A C 4
ATOM 3227 O O . ILE A 1 18 ? 3.592 9.626 1.134 1.00 0.00 18 ILE A O 4
ATOM 3243 N N . GLY A 1 19 ? 2.186 8.897 -0.403 1.00 0.00 19 GLY A N 4
ATOM 3244 C CA . GLY A 1 19 ? 2.296 10.139 -1.227 1.00 0.00 19 GLY A CA 4
ATOM 3245 C C . GLY A 1 19 ? 2.626 9.739 -2.667 1.00 0.00 19 GLY A C 4
ATOM 3246 O O . GLY A 1 19 ? 1.838 9.106 -3.341 1.00 0.00 19 GLY A O 4
ATOM 3250 N N . PHE A 1 20 ? 3.800 10.073 -3.128 1.00 0.00 20 PHE A N 4
ATOM 3251 C CA . PHE A 1 20 ? 4.206 9.689 -4.513 1.00 0.00 20 PHE A CA 4
ATOM 3252 C C . PHE A 1 20 ? 4.822 8.310 -4.448 1.00 0.00 20 PHE A C 4
ATOM 3253 O O . PHE A 1 20 ? 4.553 7.451 -5.265 1.00 0.00 20 PHE A O 4
ATOM 3270 N N . TYR A 1 21 ? 5.599 8.072 -3.433 1.00 0.00 21 TYR A N 4
ATOM 3271 C CA . TYR A 1 21 ? 6.188 6.724 -3.261 1.00 0.00 21 TYR A CA 4
ATOM 3272 C C . TYR A 1 21 ? 5.026 5.723 -3.175 1.00 0.00 21 TYR A C 4
ATOM 3273 O O . TYR A 1 21 ? 5.183 4.546 -3.406 1.00 0.00 21 TYR A O 4
ATOM 3291 N N . GLU A 1 22 ? 3.855 6.200 -2.824 1.00 0.00 22 GLU A N 4
ATOM 3292 C CA . GLU A 1 22 ? 2.682 5.299 -2.708 1.00 0.00 22 GLU A CA 4
ATOM 3293 C C . GLU A 1 22 ? 2.388 4.611 -4.040 1.00 0.00 22 GLU A C 4
ATOM 3294 O O . GLU A 1 22 ? 2.150 3.430 -4.087 1.00 0.00 22 GLU A O 4
ATOM 3306 N N . ALA A 1 23 ? 2.394 5.337 -5.122 1.00 0.00 23 ALA A N 4
ATOM 3307 C CA . ALA A 1 23 ? 2.095 4.704 -6.443 1.00 0.00 23 ALA A CA 4
ATOM 3308 C C . ALA A 1 23 ? 2.797 3.351 -6.567 1.00 0.00 23 ALA A C 4
ATOM 3309 O O . ALA A 1 23 ? 2.212 2.381 -7.004 1.00 0.00 23 ALA A O 4
ATOM 3316 N N . GLN A 1 24 ? 4.034 3.270 -6.165 1.00 0.00 24 GLN A N 4
ATOM 3317 C CA . GLN A 1 24 ? 4.742 1.946 -6.249 1.00 0.00 24 GLN A CA 4
ATOM 3318 C C . GLN A 1 24 ? 4.316 1.045 -5.089 1.00 0.00 24 GLN A C 4
ATOM 3319 O O . GLN A 1 24 ? 3.700 0.027 -5.306 1.00 0.00 24 GLN A O 4
ATOM 3333 N N . VAL A 1 25 ? 4.626 1.399 -3.869 1.00 0.00 25 VAL A N 4
ATOM 3334 C CA . VAL A 1 25 ? 4.219 0.531 -2.717 1.00 0.00 25 VAL A CA 4
ATOM 3335 C C . VAL A 1 25 ? 2.736 0.117 -2.819 1.00 0.00 25 VAL A C 4
ATOM 3336 O O . VAL A 1 25 ? 2.385 -0.989 -2.476 1.00 0.00 25 VAL A O 4
ATOM 3349 N N . LEU A 1 26 ? 1.862 0.975 -3.301 1.00 0.00 26 LEU A N 4
ATOM 3350 C CA . LEU A 1 26 ? 0.418 0.580 -3.410 1.00 0.00 26 LEU A CA 4
ATOM 3351 C C . LEU A 1 26 ? 0.219 -0.365 -4.589 1.00 0.00 26 LEU A C 4
ATOM 3352 O O . LEU A 1 26 ? -0.170 -1.502 -4.416 1.00 0.00 26 LEU A O 4
ATOM 3368 N N . LYS A 1 27 ? 0.489 0.084 -5.794 1.00 0.00 27 LYS A N 4
ATOM 3369 C CA . LYS A 1 27 ? 0.319 -0.826 -6.965 1.00 0.00 27 LYS A CA 4
ATOM 3370 C C . LYS A 1 27 ? 1.135 -2.098 -6.715 1.00 0.00 27 LYS A C 4
ATOM 3371 O O . LYS A 1 27 ? 0.863 -3.149 -7.261 1.00 0.00 27 LYS A O 4
ATOM 3390 N N . LEU A 1 28 ? 2.121 -1.998 -5.863 1.00 0.00 28 LEU A N 4
ATOM 3391 C CA . LEU A 1 28 ? 2.952 -3.166 -5.524 1.00 0.00 28 LEU A CA 4
ATOM 3392 C C . LEU A 1 28 ? 2.223 -3.987 -4.440 1.00 0.00 28 LEU A C 4
ATOM 3393 O O . LEU A 1 28 ? 1.941 -5.147 -4.638 1.00 0.00 28 LEU A O 4
ATOM 3409 N N . PHE A 1 29 ? 1.878 -3.389 -3.315 1.00 0.00 29 PHE A N 4
ATOM 3410 C CA . PHE A 1 29 ? 1.121 -4.140 -2.258 1.00 0.00 29 PHE A CA 4
ATOM 3411 C C . PHE A 1 29 ? -0.095 -4.788 -2.899 1.00 0.00 29 PHE A C 4
ATOM 3412 O O . PHE A 1 29 ? -0.517 -5.863 -2.539 1.00 0.00 29 PHE A O 4
ATOM 3429 N N . TYR A 1 30 ? -0.655 -4.117 -3.855 1.00 0.00 30 TYR A N 4
ATOM 3430 C CA . TYR A 1 30 ? -1.846 -4.663 -4.549 1.00 0.00 30 TYR A CA 4
ATOM 3431 C C . TYR A 1 30 ? -1.408 -5.789 -5.487 1.00 0.00 30 TYR A C 4
ATOM 3432 O O . TYR A 1 30 ? -2.164 -6.692 -5.784 1.00 0.00 30 TYR A O 4
ATOM 3450 N N . ALA A 1 31 ? -0.175 -5.757 -5.928 1.00 0.00 31 ALA A N 4
ATOM 3451 C CA . ALA A 1 31 ? 0.330 -6.844 -6.815 1.00 0.00 31 ALA A CA 4
ATOM 3452 C C . ALA A 1 31 ? 0.840 -7.993 -5.943 1.00 0.00 31 ALA A C 4
ATOM 3453 O O . ALA A 1 31 ? 0.763 -9.150 -6.305 1.00 0.00 31 ALA A O 4
ATOM 3460 N N . GLU A 1 32 ? 1.338 -7.668 -4.777 1.00 0.00 32 GLU A N 4
ATOM 3461 C CA . GLU A 1 32 ? 1.833 -8.713 -3.843 1.00 0.00 32 GLU A CA 4
ATOM 3462 C C . GLU A 1 32 ? 0.681 -9.145 -2.942 1.00 0.00 32 GLU A C 4
ATOM 3463 O O . GLU A 1 32 ? 0.312 -10.301 -2.903 1.00 0.00 32 GLU A O 4
ATOM 3475 N N . TYR A 1 33 ? 0.099 -8.214 -2.232 1.00 0.00 33 TYR A N 4
ATOM 3476 C CA . TYR A 1 33 ? -1.055 -8.560 -1.340 1.00 0.00 33 TYR A CA 4
ATOM 3477 C C . TYR A 1 33 ? -2.376 -8.330 -2.092 1.00 0.00 33 TYR A C 4
ATOM 3478 O O . TYR A 1 33 ? -2.817 -7.205 -2.218 1.00 0.00 33 TYR A O 4
ATOM 3496 N N . PRO A 1 34 ? -2.979 -9.394 -2.563 1.00 0.00 34 PRO A N 4
ATOM 3497 C CA . PRO A 1 34 ? -4.265 -9.269 -3.297 1.00 0.00 34 PRO A CA 4
ATOM 3498 C C . PRO A 1 34 ? -5.395 -8.906 -2.332 1.00 0.00 34 PRO A C 4
ATOM 3499 O O . PRO A 1 34 ? -5.249 -9.005 -1.131 1.00 0.00 34 PRO A O 4
ATOM 3510 N N . SER A 1 35 ? -6.520 -8.484 -2.854 1.00 0.00 35 SER A N 4
ATOM 3511 C CA . SER A 1 35 ? -7.670 -8.103 -1.976 1.00 0.00 35 SER A CA 4
ATOM 3512 C C . SER A 1 35 ? -7.236 -7.037 -0.968 1.00 0.00 35 SER A C 4
ATOM 3513 O O . SER A 1 35 ? -6.523 -7.316 -0.025 1.00 0.00 35 SER A O 4
ATOM 3521 N N . THR A 1 36 ? -7.657 -5.814 -1.167 1.00 0.00 36 THR A N 4
ATOM 3522 C CA . THR A 1 36 ? -7.261 -4.724 -0.224 1.00 0.00 36 THR A CA 4
ATOM 3523 C C . THR A 1 36 ? -7.484 -5.156 1.227 1.00 0.00 36 THR A C 4
ATOM 3524 O O . THR A 1 36 ? -6.708 -4.832 2.101 1.00 0.00 36 THR A O 4
ATOM 3535 N N . ARG A 1 37 ? -8.533 -5.888 1.491 1.00 0.00 37 ARG A N 4
ATOM 3536 C CA . ARG A 1 37 ? -8.778 -6.339 2.892 1.00 0.00 37 ARG A CA 4
ATOM 3537 C C . ARG A 1 37 ? -7.616 -7.229 3.348 1.00 0.00 37 ARG A C 4
ATOM 3538 O O . ARG A 1 37 ? -7.105 -7.087 4.441 1.00 0.00 37 ARG A O 4
ATOM 3559 N N . LYS A 1 38 ? -7.174 -8.122 2.500 1.00 0.00 38 LYS A N 4
ATOM 3560 C CA . LYS A 1 38 ? -6.019 -8.995 2.864 1.00 0.00 38 LYS A CA 4
ATOM 3561 C C . LYS A 1 38 ? -4.728 -8.185 2.732 1.00 0.00 38 LYS A C 4
ATOM 3562 O O . LYS A 1 38 ? -3.734 -8.456 3.378 1.00 0.00 38 LYS A O 4
ATOM 3581 N N . LEU A 1 39 ? -4.753 -7.176 1.901 1.00 0.00 39 LEU A N 4
ATOM 3582 C CA . LEU A 1 39 ? -3.553 -6.311 1.704 1.00 0.00 39 LEU A CA 4
ATOM 3583 C C . LEU A 1 39 ? -3.320 -5.476 2.963 1.00 0.00 39 LEU A C 4
ATOM 3584 O O . LEU A 1 39 ? -2.254 -5.475 3.546 1.00 0.00 39 LEU A O 4
ATOM 3600 N N . ALA A 1 40 ? -4.331 -4.772 3.380 1.00 0.00 40 ALA A N 4
ATOM 3601 C CA . ALA A 1 40 ? -4.229 -3.920 4.603 1.00 0.00 40 ALA A CA 4
ATOM 3602 C C . ALA A 1 40 ? -3.771 -4.748 5.811 1.00 0.00 40 ALA A C 4
ATOM 3603 O O . ALA A 1 40 ? -3.249 -4.216 6.774 1.00 0.00 40 ALA A O 4
ATOM 3610 N N . GLN A 1 41 ? -3.969 -6.039 5.773 1.00 0.00 41 GLN A N 4
ATOM 3611 C CA . GLN A 1 41 ? -3.554 -6.897 6.924 1.00 0.00 41 GLN A CA 4
ATOM 3612 C C . GLN A 1 41 ? -2.029 -6.892 7.076 1.00 0.00 41 GLN A C 4
ATOM 3613 O O . GLN A 1 41 ? -1.506 -6.932 8.172 1.00 0.00 41 GLN A O 4
ATOM 3627 N N . ARG A 1 42 ? -1.316 -6.842 5.983 1.00 0.00 42 ARG A N 4
ATOM 3628 C CA . ARG A 1 42 ? 0.176 -6.835 6.061 1.00 0.00 42 ARG A CA 4
ATOM 3629 C C . ARG A 1 42 ? 0.682 -5.405 6.263 1.00 0.00 42 ARG A C 4
ATOM 3630 O O . ARG A 1 42 ? 1.664 -5.170 6.939 1.00 0.00 42 ARG A O 4
ATOM 3651 N N . LEU A 1 43 ? 0.015 -4.452 5.674 1.00 0.00 43 LEU A N 4
ATOM 3652 C CA . LEU A 1 43 ? 0.434 -3.027 5.816 1.00 0.00 43 LEU A CA 4
ATOM 3653 C C . LEU A 1 43 ? -0.133 -2.417 7.103 1.00 0.00 43 LEU A C 4
ATOM 3654 O O . LEU A 1 43 ? -0.010 -1.231 7.340 1.00 0.00 43 LEU A O 4
ATOM 3670 N N . GLY A 1 44 ? -0.741 -3.218 7.941 1.00 0.00 44 GLY A N 4
ATOM 3671 C CA . GLY A 1 44 ? -1.306 -2.691 9.222 1.00 0.00 44 GLY A CA 4
ATOM 3672 C C . GLY A 1 44 ? -2.156 -1.451 8.949 1.00 0.00 44 GLY A C 4
ATOM 3673 O O . GLY A 1 44 ? -1.715 -0.332 9.133 1.00 0.00 44 GLY A O 4
ATOM 3677 N N . VAL A 1 45 ? -3.369 -1.636 8.505 1.00 0.00 45 VAL A N 4
ATOM 3678 C CA . VAL A 1 45 ? -4.240 -0.462 8.212 1.00 0.00 45 VAL A CA 4
ATOM 3679 C C . VAL A 1 45 ? -5.717 -0.860 8.268 1.00 0.00 45 VAL A C 4
ATOM 3680 O O . VAL A 1 45 ? -6.053 -2.013 8.450 1.00 0.00 45 VAL A O 4
ATOM 3693 N N . SER A 1 46 ? -6.600 0.092 8.112 1.00 0.00 46 SER A N 4
ATOM 3694 C CA . SER A 1 46 ? -8.057 -0.223 8.155 1.00 0.00 46 SER A CA 4
ATOM 3695 C C . SER A 1 46 ? -8.570 -0.555 6.749 1.00 0.00 46 SER A C 4
ATOM 3696 O O . SER A 1 46 ? -9.671 -0.197 6.384 1.00 0.00 46 SER A O 4
ATOM 3704 N N . HIS A 1 47 ? -7.771 -1.239 5.967 1.00 0.00 47 HIS A N 4
ATOM 3705 C CA . HIS A 1 47 ? -8.177 -1.616 4.579 1.00 0.00 47 HIS A CA 4
ATOM 3706 C C . HIS A 1 47 ? -8.847 -0.447 3.847 1.00 0.00 47 HIS A C 4
ATOM 3707 O O . HIS A 1 47 ? -8.202 0.274 3.121 1.00 0.00 47 HIS A O 4
ATOM 3721 N N . THR A 1 48 ? -10.135 -0.272 4.003 1.00 0.00 48 THR A N 4
ATOM 3722 C CA . THR A 1 48 ? -10.830 0.837 3.281 1.00 0.00 48 THR A CA 4
ATOM 3723 C C . THR A 1 48 ? -9.948 2.082 3.255 1.00 0.00 48 THR A C 4
ATOM 3724 O O . THR A 1 48 ? -9.860 2.771 2.257 1.00 0.00 48 THR A O 4
ATOM 3735 N N . ALA A 1 49 ? -9.272 2.359 4.338 1.00 0.00 49 ALA A N 4
ATOM 3736 C CA . ALA A 1 49 ? -8.374 3.546 4.361 1.00 0.00 49 ALA A CA 4
ATOM 3737 C C . ALA A 1 49 ? -7.335 3.398 3.249 1.00 0.00 49 ALA A C 4
ATOM 3738 O O . ALA A 1 49 ? -7.037 4.333 2.531 1.00 0.00 49 ALA A O 4
ATOM 3745 N N . ILE A 1 50 ? -6.807 2.213 3.089 1.00 0.00 50 ILE A N 4
ATOM 3746 C CA . ILE A 1 50 ? -5.811 1.979 2.011 1.00 0.00 50 ILE A CA 4
ATOM 3747 C C . ILE A 1 50 ? -6.538 1.901 0.663 1.00 0.00 50 ILE A C 4
ATOM 3748 O O . ILE A 1 50 ? -6.124 2.500 -0.308 1.00 0.00 50 ILE A O 4
ATOM 3764 N N . ALA A 1 51 ? -7.628 1.173 0.605 1.00 0.00 51 ALA A N 4
ATOM 3765 C CA . ALA A 1 51 ? -8.388 1.053 -0.677 1.00 0.00 51 ALA A CA 4
ATOM 3766 C C . ALA A 1 51 ? -8.652 2.440 -1.257 1.00 0.00 51 ALA A C 4
ATOM 3767 O O . ALA A 1 51 ? -8.377 2.698 -2.413 1.00 0.00 51 ALA A O 4
ATOM 3774 N N . ASN A 1 52 ? -9.174 3.337 -0.459 1.00 0.00 52 ASN A N 4
ATOM 3775 C CA . ASN A 1 52 ? -9.438 4.715 -0.961 1.00 0.00 52 ASN A CA 4
ATOM 3776 C C . ASN A 1 52 ? -8.195 5.236 -1.686 1.00 0.00 52 ASN A C 4
ATOM 3777 O O . ASN A 1 52 ? -8.285 5.932 -2.677 1.00 0.00 52 ASN A O 4
ATOM 3788 N N . LYS A 1 53 ? -7.032 4.877 -1.205 1.00 0.00 53 LYS A N 4
ATOM 3789 C CA . LYS A 1 53 ? -5.778 5.326 -1.877 1.00 0.00 53 LYS A CA 4
ATOM 3790 C C . LYS A 1 53 ? -5.532 4.462 -3.117 1.00 0.00 53 LYS A C 4
ATOM 3791 O O . LYS A 1 53 ? -5.096 4.943 -4.142 1.00 0.00 53 LYS A O 4
ATOM 3810 N N . LEU A 1 54 ? -5.822 3.187 -3.036 1.00 0.00 54 LEU A N 4
ATOM 3811 C CA . LEU A 1 54 ? -5.614 2.305 -4.223 1.00 0.00 54 LEU A CA 4
ATOM 3812 C C . LEU A 1 54 ? -6.532 2.766 -5.360 1.00 0.00 54 LEU A C 4
ATOM 3813 O O . LEU A 1 54 ? -6.085 3.089 -6.442 1.00 0.00 54 LEU A O 4
ATOM 3829 N N . LYS A 1 55 ? -7.816 2.801 -5.121 1.00 0.00 55 LYS A N 4
ATOM 3830 C CA . LYS A 1 55 ? -8.766 3.241 -6.187 1.00 0.00 55 LYS A CA 4
ATOM 3831 C C . LYS A 1 55 ? -8.381 4.631 -6.703 1.00 0.00 55 LYS A C 4
ATOM 3832 O O . LYS A 1 55 ? -8.435 4.900 -7.887 1.00 0.00 55 LYS A O 4
ATOM 3851 N N . GLN A 1 56 ? -7.997 5.517 -5.822 1.00 0.00 56 GLN A N 4
ATOM 3852 C CA . GLN A 1 56 ? -7.617 6.892 -6.262 1.00 0.00 56 GLN A CA 4
ATOM 3853 C C . GLN A 1 56 ? -6.302 6.873 -7.050 1.00 0.00 56 GLN A C 4
ATOM 3854 O O . GLN A 1 56 ? -6.125 7.630 -7.984 1.00 0.00 56 GLN A O 4
ATOM 3868 N N . TYR A 1 57 ? -5.374 6.025 -6.683 1.00 0.00 57 TYR A N 4
ATOM 3869 C CA . TYR A 1 57 ? -4.078 5.979 -7.420 1.00 0.00 57 TYR A CA 4
ATOM 3870 C C . TYR A 1 57 ? -4.243 5.247 -8.757 1.00 0.00 57 TYR A C 4
ATOM 3871 O O . TYR A 1 57 ? -3.315 5.149 -9.536 1.00 0.00 57 TYR A O 4
ATOM 3889 N N . GLY A 1 58 ? -5.412 4.729 -9.027 1.00 0.00 58 GLY A N 4
ATOM 3890 C CA . GLY A 1 58 ? -5.630 4.000 -10.309 1.00 0.00 58 GLY A CA 4
ATOM 3891 C C . GLY A 1 58 ? -5.343 2.514 -10.097 1.00 0.00 58 GLY A C 4
ATOM 3892 O O . GLY A 1 58 ? -5.041 1.791 -11.025 1.00 0.00 58 GLY A O 4
ATOM 3896 N N . ILE A 1 59 ? -5.427 2.056 -8.875 1.00 0.00 59 ILE A N 4
ATOM 3897 C CA . ILE A 1 59 ? -5.151 0.617 -8.593 1.00 0.00 59 ILE A CA 4
ATOM 3898 C C . ILE A 1 59 ? -6.386 -0.236 -8.869 1.00 0.00 59 ILE A C 4
ATOM 3899 O O . ILE A 1 59 ? -7.510 0.204 -8.724 1.00 0.00 59 ILE A O 4
ATOM 3915 N N . GLY A 1 60 ? -6.177 -1.460 -9.267 1.00 0.00 60 GLY A N 4
ATOM 3916 C CA . GLY A 1 60 ? -7.326 -2.364 -9.558 1.00 0.00 60 GLY A CA 4
ATOM 3917 C C . GLY A 1 60 ? -7.990 -1.942 -10.870 1.00 0.00 60 GLY A C 4
ATOM 3918 O O . GLY A 1 60 ? -9.143 -1.559 -10.898 1.00 0.00 60 GLY A O 4
ATOM 3922 N N . LYS A 1 61 ? -7.270 -2.012 -11.958 1.00 0.00 61 LYS A N 4
ATOM 3923 C CA . LYS A 1 61 ? -7.857 -1.619 -13.273 1.00 0.00 61 LYS A CA 4
ATOM 3924 C C . LYS A 1 61 ? -7.921 -2.829 -14.208 1.00 0.00 61 LYS A C 4
ATOM 3925 O O . LYS A 1 61 ? -7.077 -3.700 -14.076 1.00 0.00 61 LYS A O 4
ATOM 3945 N N . SER A 1 1 ? 14.785 7.715 -1.229 1.00 0.00 1 SER A N 5
ATOM 3946 C CA . SER A 1 1 ? 15.433 7.400 0.078 1.00 0.00 1 SER A CA 5
ATOM 3947 C C . SER A 1 1 ? 14.385 6.930 1.089 1.00 0.00 1 SER A C 5
ATOM 3948 O O . SER A 1 1 ? 13.831 7.716 1.834 1.00 0.00 1 SER A O 5
ATOM 3958 N N . ALA A 1 2 ? 14.110 5.653 1.122 1.00 0.00 2 ALA A N 5
ATOM 3959 C CA . ALA A 1 2 ? 13.099 5.128 2.086 1.00 0.00 2 ALA A CA 5
ATOM 3960 C C . ALA A 1 2 ? 13.654 3.905 2.820 1.00 0.00 2 ALA A C 5
ATOM 3961 O O . ALA A 1 2 ? 14.597 3.278 2.375 1.00 0.00 2 ALA A O 5
ATOM 3968 N N . VAL A 1 3 ? 13.078 3.562 3.941 1.00 0.00 3 VAL A N 5
ATOM 3969 C CA . VAL A 1 3 ? 13.571 2.379 4.710 1.00 0.00 3 VAL A CA 5
ATOM 3970 C C . VAL A 1 3 ? 12.435 1.372 4.920 1.00 0.00 3 VAL A C 5
ATOM 3971 O O . VAL A 1 3 ? 12.060 1.068 6.035 1.00 0.00 3 VAL A O 5
ATOM 3984 N N . ILE A 1 4 ? 11.890 0.851 3.854 1.00 0.00 4 ILE A N 5
ATOM 3985 C CA . ILE A 1 4 ? 10.780 -0.136 3.989 1.00 0.00 4 ILE A CA 5
ATOM 3986 C C . ILE A 1 4 ? 10.943 -1.281 2.978 1.00 0.00 4 ILE A C 5
ATOM 3987 O O . ILE A 1 4 ? 11.983 -1.441 2.369 1.00 0.00 4 ILE A O 5
ATOM 4003 N N . SER A 1 5 ? 9.918 -2.078 2.805 1.00 0.00 5 SER A N 5
ATOM 4004 C CA . SER A 1 5 ? 9.988 -3.224 1.841 1.00 0.00 5 SER A CA 5
ATOM 4005 C C . SER A 1 5 ? 8.697 -4.040 1.920 1.00 0.00 5 SER A C 5
ATOM 4006 O O . SER A 1 5 ? 7.832 -3.771 2.725 1.00 0.00 5 SER A O 5
ATOM 4014 N N . LEU A 1 6 ? 8.566 -5.036 1.088 1.00 0.00 6 LEU A N 5
ATOM 4015 C CA . LEU A 1 6 ? 7.319 -5.865 1.096 1.00 0.00 6 LEU A CA 5
ATOM 4016 C C . LEU A 1 6 ? 7.280 -6.780 2.327 1.00 0.00 6 LEU A C 5
ATOM 4017 O O . LEU A 1 6 ? 6.277 -7.409 2.606 1.00 0.00 6 LEU A O 5
ATOM 4033 N N . ASP A 1 7 ? 8.346 -6.835 3.077 1.00 0.00 7 ASP A N 5
ATOM 4034 C CA . ASP A 1 7 ? 8.358 -7.683 4.308 1.00 0.00 7 ASP A CA 5
ATOM 4035 C C . ASP A 1 7 ? 8.510 -6.791 5.545 1.00 0.00 7 ASP A C 5
ATOM 4036 O O . ASP A 1 7 ? 8.609 -7.267 6.659 1.00 0.00 7 ASP A O 5
ATOM 4045 N N . GLU A 1 8 ? 8.519 -5.497 5.351 1.00 0.00 8 GLU A N 5
ATOM 4046 C CA . GLU A 1 8 ? 8.653 -4.561 6.502 1.00 0.00 8 GLU A CA 5
ATOM 4047 C C . GLU A 1 8 ? 7.646 -3.414 6.362 1.00 0.00 8 GLU A C 5
ATOM 4048 O O . GLU A 1 8 ? 7.776 -2.385 6.995 1.00 0.00 8 GLU A O 5
ATOM 4060 N N . PHE A 1 9 ? 6.641 -3.580 5.534 1.00 0.00 9 PHE A N 5
ATOM 4061 C CA . PHE A 1 9 ? 5.633 -2.491 5.358 1.00 0.00 9 PHE A CA 5
ATOM 4062 C C . PHE A 1 9 ? 4.551 -2.574 6.436 1.00 0.00 9 PHE A C 5
ATOM 4063 O O . PHE A 1 9 ? 3.611 -1.803 6.439 1.00 0.00 9 PHE A O 5
ATOM 4080 N N . GLU A 1 10 ? 4.675 -3.491 7.355 1.00 0.00 10 GLU A N 5
ATOM 4081 C CA . GLU A 1 10 ? 3.649 -3.603 8.432 1.00 0.00 10 GLU A CA 5
ATOM 4082 C C . GLU A 1 10 ? 4.037 -2.706 9.610 1.00 0.00 10 GLU A C 5
ATOM 4083 O O . GLU A 1 10 ? 3.416 -2.732 10.654 1.00 0.00 10 GLU A O 5
ATOM 4095 N N . ASN A 1 11 ? 5.054 -1.900 9.439 1.00 0.00 11 ASN A N 5
ATOM 4096 C CA . ASN A 1 11 ? 5.479 -0.988 10.535 1.00 0.00 11 ASN A CA 5
ATOM 4097 C C . ASN A 1 11 ? 4.739 0.347 10.419 1.00 0.00 11 ASN A C 5
ATOM 4098 O O . ASN A 1 11 ? 4.361 0.940 11.411 1.00 0.00 11 ASN A O 5
ATOM 4109 N N . LYS A 1 12 ? 4.534 0.833 9.218 1.00 0.00 12 LYS A N 5
ATOM 4110 C CA . LYS A 1 12 ? 3.829 2.133 9.062 1.00 0.00 12 LYS A CA 5
ATOM 4111 C C . LYS A 1 12 ? 2.347 1.924 8.749 1.00 0.00 12 LYS A C 5
ATOM 4112 O O . LYS A 1 12 ? 1.968 1.008 8.043 1.00 0.00 12 LYS A O 5
ATOM 4131 N N . THR A 1 13 ? 1.518 2.791 9.253 1.00 0.00 13 THR A N 5
ATOM 4132 C CA . THR A 1 13 ? 0.051 2.690 8.979 1.00 0.00 13 THR A CA 5
ATOM 4133 C C . THR A 1 13 ? -0.274 3.308 7.612 1.00 0.00 13 THR A C 5
ATOM 4134 O O . THR A 1 13 ? -1.099 4.194 7.497 1.00 0.00 13 THR A O 5
ATOM 4145 N N . LEU A 1 14 ? 0.371 2.837 6.578 1.00 0.00 14 LEU A N 5
ATOM 4146 C CA . LEU A 1 14 ? 0.126 3.368 5.201 1.00 0.00 14 LEU A CA 5
ATOM 4147 C C . LEU A 1 14 ? 0.577 4.828 5.073 1.00 0.00 14 LEU A C 5
ATOM 4148 O O . LEU A 1 14 ? 1.647 5.101 4.579 1.00 0.00 14 LEU A O 5
ATOM 4164 N N . ASP A 1 15 ? -0.243 5.762 5.492 1.00 0.00 15 ASP A N 5
ATOM 4165 C CA . ASP A 1 15 ? 0.105 7.222 5.359 1.00 0.00 15 ASP A CA 5
ATOM 4166 C C . ASP A 1 15 ? 1.361 7.614 6.151 1.00 0.00 15 ASP A C 5
ATOM 4167 O O . ASP A 1 15 ? 1.392 8.637 6.807 1.00 0.00 15 ASP A O 5
ATOM 4176 N N . GLU A 1 16 ? 2.396 6.835 6.068 1.00 0.00 16 GLU A N 5
ATOM 4177 C CA . GLU A 1 16 ? 3.660 7.173 6.777 1.00 0.00 16 GLU A CA 5
ATOM 4178 C C . GLU A 1 16 ? 4.737 7.462 5.732 1.00 0.00 16 GLU A C 5
ATOM 4179 O O . GLU A 1 16 ? 5.642 8.242 5.949 1.00 0.00 16 GLU A O 5
ATOM 4191 N N . ILE A 1 17 ? 4.628 6.826 4.589 1.00 0.00 17 ILE A N 5
ATOM 4192 C CA . ILE A 1 17 ? 5.626 7.038 3.503 1.00 0.00 17 ILE A CA 5
ATOM 4193 C C . ILE A 1 17 ? 4.913 7.133 2.140 1.00 0.00 17 ILE A C 5
ATOM 4194 O O . ILE A 1 17 ? 5.529 6.975 1.115 1.00 0.00 17 ILE A O 5
ATOM 4210 N N . ILE A 1 18 ? 3.624 7.372 2.123 1.00 0.00 18 ILE A N 5
ATOM 4211 C CA . ILE A 1 18 ? 2.871 7.426 0.815 1.00 0.00 18 ILE A CA 5
ATOM 4212 C C . ILE A 1 18 ? 3.120 8.748 0.076 1.00 0.00 18 ILE A C 5
ATOM 4213 O O . ILE A 1 18 ? 3.789 9.640 0.563 1.00 0.00 18 ILE A O 5
ATOM 4229 N N . GLY A 1 19 ? 2.599 8.852 -1.119 1.00 0.00 19 GLY A N 5
ATOM 4230 C CA . GLY A 1 19 ? 2.799 10.075 -1.953 1.00 0.00 19 GLY A CA 5
ATOM 4231 C C . GLY A 1 19 ? 3.274 9.644 -3.343 1.00 0.00 19 GLY A C 5
ATOM 4232 O O . GLY A 1 19 ? 2.510 9.134 -4.136 1.00 0.00 19 GLY A O 5
ATOM 4236 N N . PHE A 1 20 ? 4.535 9.817 -3.632 1.00 0.00 20 PHE A N 5
ATOM 4237 C CA . PHE A 1 20 ? 5.068 9.395 -4.964 1.00 0.00 20 PHE A CA 5
ATOM 4238 C C . PHE A 1 20 ? 5.561 7.959 -4.866 1.00 0.00 20 PHE A C 5
ATOM 4239 O O . PHE A 1 20 ? 5.156 7.099 -5.626 1.00 0.00 20 PHE A O 5
ATOM 4256 N N . TYR A 1 21 ? 6.395 7.678 -3.903 1.00 0.00 21 TYR A N 5
ATOM 4257 C CA . TYR A 1 21 ? 6.878 6.279 -3.720 1.00 0.00 21 TYR A CA 5
ATOM 4258 C C . TYR A 1 21 ? 5.655 5.354 -3.587 1.00 0.00 21 TYR A C 5
ATOM 4259 O O . TYR A 1 21 ? 5.739 4.156 -3.755 1.00 0.00 21 TYR A O 5
ATOM 4277 N N . GLU A 1 22 ? 4.515 5.920 -3.277 1.00 0.00 22 GLU A N 5
ATOM 4278 C CA . GLU A 1 22 ? 3.288 5.100 -3.126 1.00 0.00 22 GLU A CA 5
ATOM 4279 C C . GLU A 1 22 ? 2.945 4.428 -4.449 1.00 0.00 22 GLU A C 5
ATOM 4280 O O . GLU A 1 22 ? 2.743 3.244 -4.505 1.00 0.00 22 GLU A O 5
ATOM 4292 N N . ALA A 1 23 ? 2.883 5.168 -5.517 1.00 0.00 23 ALA A N 5
ATOM 4293 C CA . ALA A 1 23 ? 2.548 4.540 -6.827 1.00 0.00 23 ALA A CA 5
ATOM 4294 C C . ALA A 1 23 ? 3.231 3.170 -6.952 1.00 0.00 23 ALA A C 5
ATOM 4295 O O . ALA A 1 23 ? 2.629 2.204 -7.375 1.00 0.00 23 ALA A O 5
ATOM 4302 N N . GLN A 1 24 ? 4.476 3.080 -6.567 1.00 0.00 24 GLN A N 5
ATOM 4303 C CA . GLN A 1 24 ? 5.194 1.763 -6.653 1.00 0.00 24 GLN A CA 5
ATOM 4304 C C . GLN A 1 24 ? 4.991 0.937 -5.378 1.00 0.00 24 GLN A C 5
ATOM 4305 O O . GLN A 1 24 ? 5.299 -0.232 -5.339 1.00 0.00 24 GLN A O 5
ATOM 4319 N N . VAL A 1 25 ? 4.467 1.538 -4.350 1.00 0.00 25 VAL A N 5
ATOM 4320 C CA . VAL A 1 25 ? 4.208 0.806 -3.076 1.00 0.00 25 VAL A CA 5
ATOM 4321 C C . VAL A 1 25 ? 2.739 0.336 -3.062 1.00 0.00 25 VAL A C 5
ATOM 4322 O O . VAL A 1 25 ? 2.441 -0.812 -2.799 1.00 0.00 25 VAL A O 5
ATOM 4335 N N . LEU A 1 26 ? 1.822 1.225 -3.354 1.00 0.00 26 LEU A N 5
ATOM 4336 C CA . LEU A 1 26 ? 0.377 0.856 -3.372 1.00 0.00 26 LEU A CA 5
ATOM 4337 C C . LEU A 1 26 ? 0.070 -0.015 -4.590 1.00 0.00 26 LEU A C 5
ATOM 4338 O O . LEU A 1 26 ? -0.582 -1.035 -4.476 1.00 0.00 26 LEU A O 5
ATOM 4354 N N . LYS A 1 27 ? 0.553 0.349 -5.756 1.00 0.00 27 LYS A N 5
ATOM 4355 C CA . LYS A 1 27 ? 0.292 -0.510 -6.944 1.00 0.00 27 LYS A CA 5
ATOM 4356 C C . LYS A 1 27 ? 1.038 -1.826 -6.742 1.00 0.00 27 LYS A C 5
ATOM 4357 O O . LYS A 1 27 ? 0.753 -2.827 -7.365 1.00 0.00 27 LYS A O 5
ATOM 4376 N N . LEU A 1 28 ? 1.982 -1.818 -5.835 1.00 0.00 28 LEU A N 5
ATOM 4377 C CA . LEU A 1 28 ? 2.756 -3.036 -5.522 1.00 0.00 28 LEU A CA 5
ATOM 4378 C C . LEU A 1 28 ? 1.991 -3.828 -4.446 1.00 0.00 28 LEU A C 5
ATOM 4379 O O . LEU A 1 28 ? 1.709 -4.985 -4.628 1.00 0.00 28 LEU A O 5
ATOM 4395 N N . PHE A 1 29 ? 1.614 -3.206 -3.347 1.00 0.00 29 PHE A N 5
ATOM 4396 C CA . PHE A 1 29 ? 0.818 -3.926 -2.301 1.00 0.00 29 PHE A CA 5
ATOM 4397 C C . PHE A 1 29 ? -0.367 -4.607 -2.959 1.00 0.00 29 PHE A C 5
ATOM 4398 O O . PHE A 1 29 ? -0.781 -5.681 -2.586 1.00 0.00 29 PHE A O 5
ATOM 4415 N N . TYR A 1 30 ? -0.918 -3.963 -3.936 1.00 0.00 30 TYR A N 5
ATOM 4416 C CA . TYR A 1 30 ? -2.085 -4.542 -4.640 1.00 0.00 30 TYR A CA 5
ATOM 4417 C C . TYR A 1 30 ? -1.609 -5.651 -5.586 1.00 0.00 30 TYR A C 5
ATOM 4418 O O . TYR A 1 30 ? -2.352 -6.548 -5.929 1.00 0.00 30 TYR A O 5
ATOM 4436 N N . ALA A 1 31 ? -0.360 -5.608 -5.986 1.00 0.00 31 ALA A N 5
ATOM 4437 C CA . ALA A 1 31 ? 0.176 -6.677 -6.885 1.00 0.00 31 ALA A CA 5
ATOM 4438 C C . ALA A 1 31 ? 0.753 -7.806 -6.026 1.00 0.00 31 ALA A C 5
ATOM 4439 O O . ALA A 1 31 ? 0.742 -8.962 -6.399 1.00 0.00 31 ALA A O 5
ATOM 4446 N N . GLU A 1 32 ? 1.230 -7.464 -4.860 1.00 0.00 32 GLU A N 5
ATOM 4447 C CA . GLU A 1 32 ? 1.787 -8.481 -3.932 1.00 0.00 32 GLU A CA 5
ATOM 4448 C C . GLU A 1 32 ? 0.644 -8.979 -3.061 1.00 0.00 32 GLU A C 5
ATOM 4449 O O . GLU A 1 32 ? 0.431 -10.163 -2.910 1.00 0.00 32 GLU A O 5
ATOM 4461 N N . TYR A 1 33 ? -0.110 -8.063 -2.510 1.00 0.00 33 TYR A N 5
ATOM 4462 C CA . TYR A 1 33 ? -1.286 -8.454 -1.671 1.00 0.00 33 TYR A CA 5
ATOM 4463 C C . TYR A 1 33 ? -2.577 -8.333 -2.506 1.00 0.00 33 TYR A C 5
ATOM 4464 O O . TYR A 1 33 ? -3.270 -7.340 -2.416 1.00 0.00 33 TYR A O 5
ATOM 4482 N N . PRO A 1 34 ? -2.866 -9.343 -3.292 1.00 0.00 34 PRO A N 5
ATOM 4483 C CA . PRO A 1 34 ? -4.092 -9.321 -4.139 1.00 0.00 34 PRO A CA 5
ATOM 4484 C C . PRO A 1 34 ? -5.356 -9.407 -3.278 1.00 0.00 34 PRO A C 5
ATOM 4485 O O . PRO A 1 34 ? -6.080 -10.381 -3.319 1.00 0.00 34 PRO A O 5
ATOM 4496 N N . SER A 1 35 ? -5.621 -8.385 -2.506 1.00 0.00 35 SER A N 5
ATOM 4497 C CA . SER A 1 35 ? -6.834 -8.370 -1.628 1.00 0.00 35 SER A CA 5
ATOM 4498 C C . SER A 1 35 ? -6.715 -7.213 -0.641 1.00 0.00 35 SER A C 5
ATOM 4499 O O . SER A 1 35 ? -5.991 -7.299 0.326 1.00 0.00 35 SER A O 5
ATOM 4507 N N . THR A 1 36 ? -7.404 -6.127 -0.877 1.00 0.00 36 THR A N 5
ATOM 4508 C CA . THR A 1 36 ? -7.301 -4.963 0.057 1.00 0.00 36 THR A CA 5
ATOM 4509 C C . THR A 1 36 ? -7.442 -5.407 1.516 1.00 0.00 36 THR A C 5
ATOM 4510 O O . THR A 1 36 ? -6.766 -4.901 2.389 1.00 0.00 36 THR A O 5
ATOM 4521 N N . ARG A 1 37 ? -8.304 -6.346 1.791 1.00 0.00 37 ARG A N 5
ATOM 4522 C CA . ARG A 1 37 ? -8.469 -6.810 3.199 1.00 0.00 37 ARG A CA 5
ATOM 4523 C C . ARG A 1 37 ? -7.175 -7.475 3.684 1.00 0.00 37 ARG A C 5
ATOM 4524 O O . ARG A 1 37 ? -6.614 -7.093 4.693 1.00 0.00 37 ARG A O 5
ATOM 4545 N N . LYS A 1 38 ? -6.685 -8.451 2.965 1.00 0.00 38 LYS A N 5
ATOM 4546 C CA . LYS A 1 38 ? -5.413 -9.116 3.380 1.00 0.00 38 LYS A CA 5
ATOM 4547 C C . LYS A 1 38 ? -4.237 -8.174 3.095 1.00 0.00 38 LYS A C 5
ATOM 4548 O O . LYS A 1 38 ? -3.197 -8.244 3.718 1.00 0.00 38 LYS A O 5
ATOM 4567 N N . LEU A 1 39 ? -4.420 -7.277 2.163 1.00 0.00 39 LEU A N 5
ATOM 4568 C CA . LEU A 1 39 ? -3.354 -6.292 1.818 1.00 0.00 39 LEU A CA 5
ATOM 4569 C C . LEU A 1 39 ? -3.236 -5.282 2.962 1.00 0.00 39 LEU A C 5
ATOM 4570 O O . LEU A 1 39 ? -2.158 -4.885 3.358 1.00 0.00 39 LEU A O 5
ATOM 4586 N N . ALA A 1 40 ? -4.354 -4.887 3.498 1.00 0.00 40 ALA A N 5
ATOM 4587 C CA . ALA A 1 40 ? -4.363 -3.918 4.633 1.00 0.00 40 ALA A CA 5
ATOM 4588 C C . ALA A 1 40 ? -3.883 -4.599 5.918 1.00 0.00 40 ALA A C 5
ATOM 4589 O O . ALA A 1 40 ? -3.314 -3.971 6.791 1.00 0.00 40 ALA A O 5
ATOM 4596 N N . GLN A 1 41 ? -4.108 -5.881 6.039 1.00 0.00 41 GLN A N 5
ATOM 4597 C CA . GLN A 1 41 ? -3.662 -6.607 7.265 1.00 0.00 41 GLN A CA 5
ATOM 4598 C C . GLN A 1 41 ? -2.139 -6.530 7.386 1.00 0.00 41 GLN A C 5
ATOM 4599 O O . GLN A 1 41 ? -1.600 -6.328 8.456 1.00 0.00 41 GLN A O 5
ATOM 4613 N N . ARG A 1 42 ? -1.446 -6.684 6.290 1.00 0.00 42 ARG A N 5
ATOM 4614 C CA . ARG A 1 42 ? 0.041 -6.612 6.329 1.00 0.00 42 ARG A CA 5
ATOM 4615 C C . ARG A 1 42 ? 0.486 -5.152 6.428 1.00 0.00 42 ARG A C 5
ATOM 4616 O O . ARG A 1 42 ? 1.489 -4.836 7.032 1.00 0.00 42 ARG A O 5
ATOM 4637 N N . LEU A 1 43 ? -0.262 -4.265 5.831 1.00 0.00 43 LEU A N 5
ATOM 4638 C CA . LEU A 1 43 ? 0.093 -2.816 5.878 1.00 0.00 43 LEU A CA 5
ATOM 4639 C C . LEU A 1 43 ? -0.427 -2.168 7.167 1.00 0.00 43 LEU A C 5
ATOM 4640 O O . LEU A 1 43 ? -0.268 -0.981 7.377 1.00 0.00 43 LEU A O 5
ATOM 4656 N N . GLY A 1 44 ? -1.044 -2.931 8.034 1.00 0.00 44 GLY A N 5
ATOM 4657 C CA . GLY A 1 44 ? -1.565 -2.347 9.306 1.00 0.00 44 GLY A CA 5
ATOM 4658 C C . GLY A 1 44 ? -2.498 -1.177 8.994 1.00 0.00 44 GLY A C 5
ATOM 4659 O O . GLY A 1 44 ? -2.141 -0.027 9.162 1.00 0.00 44 GLY A O 5
ATOM 4663 N N . VAL A 1 45 ? -3.686 -1.457 8.532 1.00 0.00 45 VAL A N 5
ATOM 4664 C CA . VAL A 1 45 ? -4.629 -0.351 8.198 1.00 0.00 45 VAL A CA 5
ATOM 4665 C C . VAL A 1 45 ? -6.083 -0.822 8.308 1.00 0.00 45 VAL A C 5
ATOM 4666 O O . VAL A 1 45 ? -6.354 -1.978 8.567 1.00 0.00 45 VAL A O 5
ATOM 4679 N N . SER A 1 46 ? -7.017 0.073 8.118 1.00 0.00 46 SER A N 5
ATOM 4680 C CA . SER A 1 46 ? -8.459 -0.308 8.217 1.00 0.00 46 SER A CA 5
ATOM 4681 C C . SER A 1 46 ? -8.988 -0.773 6.856 1.00 0.00 46 SER A C 5
ATOM 4682 O O . SER A 1 46 ? -10.105 -0.476 6.483 1.00 0.00 46 SER A O 5
ATOM 4690 N N . HIS A 1 47 ? -8.190 -1.500 6.117 1.00 0.00 47 HIS A N 5
ATOM 4691 C CA . HIS A 1 47 ? -8.613 -2.001 4.780 1.00 0.00 47 HIS A CA 5
ATOM 4692 C C . HIS A 1 47 ? -9.266 -0.902 3.936 1.00 0.00 47 HIS A C 5
ATOM 4693 O O . HIS A 1 47 ? -8.612 -0.264 3.141 1.00 0.00 47 HIS A O 5
ATOM 4707 N N . THR A 1 48 ? -10.554 -0.704 4.069 1.00 0.00 48 THR A N 5
ATOM 4708 C CA . THR A 1 48 ? -11.235 0.329 3.237 1.00 0.00 48 THR A CA 5
ATOM 4709 C C . THR A 1 48 ? -10.398 1.605 3.198 1.00 0.00 48 THR A C 5
ATOM 4710 O O . THR A 1 48 ? -10.242 2.227 2.165 1.00 0.00 48 THR A O 5
ATOM 4721 N N . ALA A 1 49 ? -9.837 1.984 4.316 1.00 0.00 49 ALA A N 5
ATOM 4722 C CA . ALA A 1 49 ? -8.988 3.206 4.336 1.00 0.00 49 ALA A CA 5
ATOM 4723 C C . ALA A 1 49 ? -7.848 3.026 3.334 1.00 0.00 49 ALA A C 5
ATOM 4724 O O . ALA A 1 49 ? -7.459 3.944 2.639 1.00 0.00 49 ALA A O 5
ATOM 4731 N N . ILE A 1 50 ? -7.325 1.830 3.249 1.00 0.00 50 ILE A N 5
ATOM 4732 C CA . ILE A 1 50 ? -6.224 1.556 2.287 1.00 0.00 50 ILE A CA 5
ATOM 4733 C C . ILE A 1 50 ? -6.772 1.576 0.854 1.00 0.00 50 ILE A C 5
ATOM 4734 O O . ILE A 1 50 ? -6.202 2.185 -0.027 1.00 0.00 50 ILE A O 5
ATOM 4750 N N . ALA A 1 51 ? -7.878 0.918 0.620 1.00 0.00 51 ALA A N 5
ATOM 4751 C CA . ALA A 1 51 ? -8.463 0.892 -0.754 1.00 0.00 51 ALA A CA 5
ATOM 4752 C C . ALA A 1 51 ? -8.756 2.311 -1.235 1.00 0.00 51 ALA A C 5
ATOM 4753 O O . ALA A 1 51 ? -8.388 2.686 -2.331 1.00 0.00 51 ALA A O 5
ATOM 4760 N N . ASN A 1 52 ? -9.416 3.106 -0.428 1.00 0.00 52 ASN A N 5
ATOM 4761 C CA . ASN A 1 52 ? -9.723 4.508 -0.849 1.00 0.00 52 ASN A CA 5
ATOM 4762 C C . ASN A 1 52 ? -8.466 5.164 -1.420 1.00 0.00 52 ASN A C 5
ATOM 4763 O O . ASN A 1 52 ? -8.530 5.965 -2.332 1.00 0.00 52 ASN A O 5
ATOM 4774 N N . LYS A 1 53 ? -7.320 4.806 -0.906 1.00 0.00 53 LYS A N 5
ATOM 4775 C CA . LYS A 1 53 ? -6.054 5.383 -1.436 1.00 0.00 53 LYS A CA 5
ATOM 4776 C C . LYS A 1 53 ? -5.693 4.676 -2.745 1.00 0.00 53 LYS A C 5
ATOM 4777 O O . LYS A 1 53 ? -5.256 5.293 -3.696 1.00 0.00 53 LYS A O 5
ATOM 4796 N N . LEU A 1 54 ? -5.890 3.381 -2.804 1.00 0.00 54 LEU A N 5
ATOM 4797 C CA . LEU A 1 54 ? -5.573 2.631 -4.057 1.00 0.00 54 LEU A CA 5
ATOM 4798 C C . LEU A 1 54 ? -6.383 3.214 -5.217 1.00 0.00 54 LEU A C 5
ATOM 4799 O O . LEU A 1 54 ? -5.838 3.629 -6.222 1.00 0.00 54 LEU A O 5
ATOM 4815 N N . LYS A 1 55 ? -7.683 3.248 -5.080 1.00 0.00 55 LYS A N 5
ATOM 4816 C CA . LYS A 1 55 ? -8.541 3.808 -6.167 1.00 0.00 55 LYS A CA 5
ATOM 4817 C C . LYS A 1 55 ? -8.098 5.234 -6.506 1.00 0.00 55 LYS A C 5
ATOM 4818 O O . LYS A 1 55 ? -7.950 5.588 -7.658 1.00 0.00 55 LYS A O 5
ATOM 4837 N N . GLN A 1 56 ? -7.887 6.053 -5.510 1.00 0.00 56 GLN A N 5
ATOM 4838 C CA . GLN A 1 56 ? -7.452 7.458 -5.779 1.00 0.00 56 GLN A CA 5
ATOM 4839 C C . GLN A 1 56 ? -6.182 7.474 -6.643 1.00 0.00 56 GLN A C 5
ATOM 4840 O O . GLN A 1 56 ? -6.073 8.241 -7.580 1.00 0.00 56 GLN A O 5
ATOM 4854 N N . TYR A 1 57 ? -5.225 6.637 -6.337 1.00 0.00 57 TYR A N 5
ATOM 4855 C CA . TYR A 1 57 ? -3.964 6.612 -7.144 1.00 0.00 57 TYR A CA 5
ATOM 4856 C C . TYR A 1 57 ? -4.218 5.972 -8.514 1.00 0.00 57 TYR A C 5
ATOM 4857 O O . TYR A 1 57 ? -3.466 6.171 -9.449 1.00 0.00 57 TYR A O 5
ATOM 4875 N N . GLY A 1 58 ? -5.265 5.201 -8.636 1.00 0.00 58 GLY A N 5
ATOM 4876 C CA . GLY A 1 58 ? -5.563 4.539 -9.940 1.00 0.00 58 GLY A CA 5
ATOM 4877 C C . GLY A 1 58 ? -5.541 3.017 -9.757 1.00 0.00 58 GLY A C 5
ATOM 4878 O O . GLY A 1 58 ? -5.404 2.270 -10.705 1.00 0.00 58 GLY A O 5
ATOM 4882 N N . ILE A 1 59 ? -5.671 2.555 -8.540 1.00 0.00 59 ILE A N 5
ATOM 4883 C CA . ILE A 1 59 ? -5.658 1.084 -8.282 1.00 0.00 59 ILE A CA 5
ATOM 4884 C C . ILE A 1 59 ? -6.992 0.664 -7.659 1.00 0.00 59 ILE A C 5
ATOM 4885 O O . ILE A 1 59 ? -8.033 1.192 -7.996 1.00 0.00 59 ILE A O 5
ATOM 4901 N N . GLY A 1 60 ? -6.971 -0.269 -6.744 1.00 0.00 60 GLY A N 5
ATOM 4902 C CA . GLY A 1 60 ? -8.241 -0.713 -6.095 1.00 0.00 60 GLY A CA 5
ATOM 4903 C C . GLY A 1 60 ? -9.278 -1.066 -7.164 1.00 0.00 60 GLY A C 5
ATOM 4904 O O . GLY A 1 60 ? -10.145 -0.277 -7.484 1.00 0.00 60 GLY A O 5
ATOM 4908 N N . LYS A 1 61 ? -9.192 -2.246 -7.724 1.00 0.00 61 LYS A N 5
ATOM 4909 C CA . LYS A 1 61 ? -10.170 -2.655 -8.777 1.00 0.00 61 LYS A CA 5
ATOM 4910 C C . LYS A 1 61 ? -10.228 -1.600 -9.890 1.00 0.00 61 LYS A C 5
ATOM 4911 O O . LYS A 1 61 ? -11.154 -0.805 -9.884 1.00 0.00 61 LYS A O 5
ATOM 4931 N N . SER A 1 1 ? 13.517 10.151 2.734 1.00 0.00 1 SER A N 6
ATOM 4932 C CA . SER A 1 1 ? 14.288 8.938 3.144 1.00 0.00 1 SER A CA 6
ATOM 4933 C C . SER A 1 1 ? 13.325 7.787 3.452 1.00 0.00 1 SER A C 6
ATOM 4934 O O . SER A 1 1 ? 12.239 7.996 3.956 1.00 0.00 1 SER A O 6
ATOM 4944 N N . ALA A 1 2 ? 13.712 6.574 3.151 1.00 0.00 2 ALA A N 6
ATOM 4945 C CA . ALA A 1 2 ? 12.811 5.414 3.426 1.00 0.00 2 ALA A CA 6
ATOM 4946 C C . ALA A 1 2 ? 13.602 4.228 3.961 1.00 0.00 2 ALA A C 6
ATOM 4947 O O . ALA A 1 2 ? 14.815 4.254 4.034 1.00 0.00 2 ALA A O 6
ATOM 4954 N N . VAL A 1 3 ? 12.911 3.197 4.363 1.00 0.00 3 VAL A N 6
ATOM 4955 C CA . VAL A 1 3 ? 13.600 2.013 4.929 1.00 0.00 3 VAL A CA 6
ATOM 4956 C C . VAL A 1 3 ? 12.642 0.808 4.932 1.00 0.00 3 VAL A C 6
ATOM 4957 O O . VAL A 1 3 ? 12.719 -0.070 5.768 1.00 0.00 3 VAL A O 6
ATOM 4970 N N . ILE A 1 4 ? 11.740 0.765 3.991 1.00 0.00 4 ILE A N 6
ATOM 4971 C CA . ILE A 1 4 ? 10.768 -0.370 3.932 1.00 0.00 4 ILE A CA 6
ATOM 4972 C C . ILE A 1 4 ? 11.055 -1.282 2.722 1.00 0.00 4 ILE A C 6
ATOM 4973 O O . ILE A 1 4 ? 11.944 -1.020 1.936 1.00 0.00 4 ILE A O 6
ATOM 4989 N N . SER A 1 5 ? 10.311 -2.361 2.575 1.00 0.00 5 SER A N 6
ATOM 4990 C CA . SER A 1 5 ? 10.541 -3.298 1.421 1.00 0.00 5 SER A CA 6
ATOM 4991 C C . SER A 1 5 ? 9.565 -4.482 1.470 1.00 0.00 5 SER A C 6
ATOM 4992 O O . SER A 1 5 ? 9.926 -5.580 1.833 1.00 0.00 5 SER A O 6
ATOM 5000 N N . LEU A 1 6 ? 8.336 -4.259 1.080 1.00 0.00 6 LEU A N 6
ATOM 5001 C CA . LEU A 1 6 ? 7.313 -5.357 1.071 1.00 0.00 6 LEU A CA 6
ATOM 5002 C C . LEU A 1 6 ? 7.258 -6.078 2.421 1.00 0.00 6 LEU A C 6
ATOM 5003 O O . LEU A 1 6 ? 6.384 -5.826 3.229 1.00 0.00 6 LEU A O 6
ATOM 5019 N N . ASP A 1 7 ? 8.181 -6.965 2.676 1.00 0.00 7 ASP A N 6
ATOM 5020 C CA . ASP A 1 7 ? 8.172 -7.692 3.981 1.00 0.00 7 ASP A CA 6
ATOM 5021 C C . ASP A 1 7 ? 8.336 -6.696 5.132 1.00 0.00 7 ASP A C 6
ATOM 5022 O O . ASP A 1 7 ? 8.037 -6.996 6.271 1.00 0.00 7 ASP A O 6
ATOM 5031 N N . GLU A 1 8 ? 8.801 -5.510 4.838 1.00 0.00 8 GLU A N 6
ATOM 5032 C CA . GLU A 1 8 ? 8.976 -4.486 5.906 1.00 0.00 8 GLU A CA 6
ATOM 5033 C C . GLU A 1 8 ? 7.967 -3.349 5.716 1.00 0.00 8 GLU A C 6
ATOM 5034 O O . GLU A 1 8 ? 8.317 -2.189 5.771 1.00 0.00 8 GLU A O 6
ATOM 5046 N N . PHE A 1 9 ? 6.717 -3.668 5.492 1.00 0.00 9 PHE A N 6
ATOM 5047 C CA . PHE A 1 9 ? 5.692 -2.590 5.312 1.00 0.00 9 PHE A CA 6
ATOM 5048 C C . PHE A 1 9 ? 4.589 -2.725 6.360 1.00 0.00 9 PHE A C 6
ATOM 5049 O O . PHE A 1 9 ? 3.652 -1.950 6.386 1.00 0.00 9 PHE A O 6
ATOM 5066 N N . GLU A 1 10 ? 4.703 -3.682 7.237 1.00 0.00 10 GLU A N 6
ATOM 5067 C CA . GLU A 1 10 ? 3.669 -3.845 8.299 1.00 0.00 10 GLU A CA 6
ATOM 5068 C C . GLU A 1 10 ? 4.066 -3.015 9.523 1.00 0.00 10 GLU A C 6
ATOM 5069 O O . GLU A 1 10 ? 3.491 -3.142 10.586 1.00 0.00 10 GLU A O 6
ATOM 5081 N N . ASN A 1 11 ? 5.050 -2.160 9.373 1.00 0.00 11 ASN A N 6
ATOM 5082 C CA . ASN A 1 11 ? 5.496 -1.315 10.513 1.00 0.00 11 ASN A CA 6
ATOM 5083 C C . ASN A 1 11 ? 4.737 0.015 10.523 1.00 0.00 11 ASN A C 6
ATOM 5084 O O . ASN A 1 11 ? 4.310 0.481 11.562 1.00 0.00 11 ASN A O 6
ATOM 5095 N N . LYS A 1 12 ? 4.575 0.646 9.383 1.00 0.00 12 LYS A N 6
ATOM 5096 C CA . LYS A 1 12 ? 3.855 1.946 9.371 1.00 0.00 12 LYS A CA 6
ATOM 5097 C C . LYS A 1 12 ? 2.440 1.799 8.819 1.00 0.00 12 LYS A C 6
ATOM 5098 O O . LYS A 1 12 ? 2.167 0.965 7.978 1.00 0.00 12 LYS A O 6
ATOM 5117 N N . THR A 1 13 ? 1.547 2.623 9.285 1.00 0.00 13 THR A N 6
ATOM 5118 C CA . THR A 1 13 ? 0.136 2.574 8.797 1.00 0.00 13 THR A CA 6
ATOM 5119 C C . THR A 1 13 ? 0.017 3.298 7.452 1.00 0.00 13 THR A C 6
ATOM 5120 O O . THR A 1 13 ? -0.717 4.256 7.317 1.00 0.00 13 THR A O 6
ATOM 5131 N N . LEU A 1 14 ? 0.729 2.841 6.456 1.00 0.00 14 LEU A N 6
ATOM 5132 C CA . LEU A 1 14 ? 0.670 3.489 5.111 1.00 0.00 14 LEU A CA 6
ATOM 5133 C C . LEU A 1 14 ? 1.086 4.964 5.197 1.00 0.00 14 LEU A C 6
ATOM 5134 O O . LEU A 1 14 ? 2.232 5.305 4.989 1.00 0.00 14 LEU A O 6
ATOM 5150 N N . ASP A 1 15 ? 0.141 5.828 5.483 1.00 0.00 15 ASP A N 6
ATOM 5151 C CA . ASP A 1 15 ? 0.395 7.311 5.565 1.00 0.00 15 ASP A CA 6
ATOM 5152 C C . ASP A 1 15 ? 1.799 7.668 6.073 1.00 0.00 15 ASP A C 6
ATOM 5153 O O . ASP A 1 15 ? 2.343 8.697 5.722 1.00 0.00 15 ASP A O 6
ATOM 5162 N N . GLU A 1 16 ? 2.386 6.849 6.895 1.00 0.00 16 GLU A N 6
ATOM 5163 C CA . GLU A 1 16 ? 3.751 7.172 7.414 1.00 0.00 16 GLU A CA 6
ATOM 5164 C C . GLU A 1 16 ? 4.720 7.364 6.251 1.00 0.00 16 GLU A C 6
ATOM 5165 O O . GLU A 1 16 ? 5.704 8.068 6.359 1.00 0.00 16 GLU A O 6
ATOM 5177 N N . ILE A 1 17 ? 4.448 6.737 5.138 1.00 0.00 17 ILE A N 6
ATOM 5178 C CA . ILE A 1 17 ? 5.352 6.874 3.961 1.00 0.00 17 ILE A CA 6
ATOM 5179 C C . ILE A 1 17 ? 4.571 6.685 2.656 1.00 0.00 17 ILE A C 6
ATOM 5180 O O . ILE A 1 17 ? 4.769 5.725 1.966 1.00 0.00 17 ILE A O 6
ATOM 5196 N N . ILE A 1 18 ? 3.678 7.587 2.319 1.00 0.00 18 ILE A N 6
ATOM 5197 C CA . ILE A 1 18 ? 2.886 7.442 1.037 1.00 0.00 18 ILE A CA 6
ATOM 5198 C C . ILE A 1 18 ? 3.009 8.723 0.189 1.00 0.00 18 ILE A C 6
ATOM 5199 O O . ILE A 1 18 ? 3.680 9.664 0.563 1.00 0.00 18 ILE A O 6
ATOM 5215 N N . GLY A 1 19 ? 2.374 8.756 -0.959 1.00 0.00 19 GLY A N 6
ATOM 5216 C CA . GLY A 1 19 ? 2.459 9.958 -1.845 1.00 0.00 19 GLY A CA 6
ATOM 5217 C C . GLY A 1 19 ? 2.916 9.532 -3.241 1.00 0.00 19 GLY A C 6
ATOM 5218 O O . GLY A 1 19 ? 2.197 8.878 -3.968 1.00 0.00 19 GLY A O 6
ATOM 5222 N N . PHE A 1 20 ? 4.117 9.881 -3.613 1.00 0.00 20 PHE A N 6
ATOM 5223 C CA . PHE A 1 20 ? 4.629 9.482 -4.957 1.00 0.00 20 PHE A CA 6
ATOM 5224 C C . PHE A 1 20 ? 5.235 8.091 -4.854 1.00 0.00 20 PHE A C 6
ATOM 5225 O O . PHE A 1 20 ? 4.884 7.192 -5.594 1.00 0.00 20 PHE A O 6
ATOM 5242 N N . TYR A 1 21 ? 6.102 7.893 -3.900 1.00 0.00 21 TYR A N 6
ATOM 5243 C CA . TYR A 1 21 ? 6.696 6.543 -3.697 1.00 0.00 21 TYR A CA 6
ATOM 5244 C C . TYR A 1 21 ? 5.543 5.528 -3.548 1.00 0.00 21 TYR A C 6
ATOM 5245 O O . TYR A 1 21 ? 5.712 4.338 -3.720 1.00 0.00 21 TYR A O 6
ATOM 5263 N N . GLU A 1 22 ? 4.368 6.005 -3.207 1.00 0.00 22 GLU A N 6
ATOM 5264 C CA . GLU A 1 22 ? 3.210 5.098 -3.028 1.00 0.00 22 GLU A CA 6
ATOM 5265 C C . GLU A 1 22 ? 2.860 4.422 -4.348 1.00 0.00 22 GLU A C 6
ATOM 5266 O O . GLU A 1 22 ? 2.677 3.234 -4.400 1.00 0.00 22 GLU A O 6
ATOM 5278 N N . ALA A 1 23 ? 2.759 5.160 -5.416 1.00 0.00 23 ALA A N 6
ATOM 5279 C CA . ALA A 1 23 ? 2.406 4.521 -6.718 1.00 0.00 23 ALA A CA 6
ATOM 5280 C C . ALA A 1 23 ? 3.129 3.177 -6.862 1.00 0.00 23 ALA A C 6
ATOM 5281 O O . ALA A 1 23 ? 2.548 2.188 -7.266 1.00 0.00 23 ALA A O 6
ATOM 5288 N N . GLN A 1 24 ? 4.385 3.133 -6.507 1.00 0.00 24 GLN A N 6
ATOM 5289 C CA . GLN A 1 24 ? 5.148 1.845 -6.607 1.00 0.00 24 GLN A CA 6
ATOM 5290 C C . GLN A 1 24 ? 5.019 1.028 -5.315 1.00 0.00 24 GLN A C 6
ATOM 5291 O O . GLN A 1 24 ? 5.368 -0.131 -5.275 1.00 0.00 24 GLN A O 6
ATOM 5305 N N . VAL A 1 25 ? 4.514 1.622 -4.271 1.00 0.00 25 VAL A N 6
ATOM 5306 C CA . VAL A 1 25 ? 4.332 0.889 -2.981 1.00 0.00 25 VAL A CA 6
ATOM 5307 C C . VAL A 1 25 ? 2.891 0.350 -2.913 1.00 0.00 25 VAL A C 6
ATOM 5308 O O . VAL A 1 25 ? 2.660 -0.807 -2.630 1.00 0.00 25 VAL A O 6
ATOM 5321 N N . LEU A 1 26 ? 1.922 1.190 -3.182 1.00 0.00 26 LEU A N 6
ATOM 5322 C CA . LEU A 1 26 ? 0.498 0.750 -3.145 1.00 0.00 26 LEU A CA 6
ATOM 5323 C C . LEU A 1 26 ? 0.181 -0.115 -4.367 1.00 0.00 26 LEU A C 6
ATOM 5324 O O . LEU A 1 26 ? -0.419 -1.165 -4.245 1.00 0.00 26 LEU A O 6
ATOM 5340 N N . LYS A 1 27 ? 0.591 0.296 -5.546 1.00 0.00 27 LYS A N 6
ATOM 5341 C CA . LYS A 1 27 ? 0.311 -0.546 -6.741 1.00 0.00 27 LYS A CA 6
ATOM 5342 C C . LYS A 1 27 ? 1.093 -1.849 -6.604 1.00 0.00 27 LYS A C 6
ATOM 5343 O O . LYS A 1 27 ? 0.770 -2.858 -7.201 1.00 0.00 27 LYS A O 6
ATOM 5362 N N . LEU A 1 28 ? 2.110 -1.827 -5.786 1.00 0.00 28 LEU A N 6
ATOM 5363 C CA . LEU A 1 28 ? 2.923 -3.037 -5.545 1.00 0.00 28 LEU A CA 6
ATOM 5364 C C . LEU A 1 28 ? 2.213 -3.881 -4.477 1.00 0.00 28 LEU A C 6
ATOM 5365 O O . LEU A 1 28 ? 1.951 -5.044 -4.688 1.00 0.00 28 LEU A O 6
ATOM 5381 N N . PHE A 1 29 ? 1.854 -3.298 -3.354 1.00 0.00 29 PHE A N 6
ATOM 5382 C CA . PHE A 1 29 ? 1.104 -4.063 -2.313 1.00 0.00 29 PHE A CA 6
ATOM 5383 C C . PHE A 1 29 ? -0.083 -4.732 -2.969 1.00 0.00 29 PHE A C 6
ATOM 5384 O O . PHE A 1 29 ? -0.455 -5.839 -2.655 1.00 0.00 29 PHE A O 6
ATOM 5401 N N . TYR A 1 30 ? -0.687 -4.040 -3.878 1.00 0.00 30 TYR A N 6
ATOM 5402 C CA . TYR A 1 30 ? -1.865 -4.605 -4.567 1.00 0.00 30 TYR A CA 6
ATOM 5403 C C . TYR A 1 30 ? -1.398 -5.672 -5.559 1.00 0.00 30 TYR A C 6
ATOM 5404 O O . TYR A 1 30 ? -2.135 -6.573 -5.909 1.00 0.00 30 TYR A O 6
ATOM 5422 N N . ALA A 1 31 ? -0.158 -5.602 -5.976 1.00 0.00 31 ALA A N 6
ATOM 5423 C CA . ALA A 1 31 ? 0.382 -6.637 -6.903 1.00 0.00 31 ALA A CA 6
ATOM 5424 C C . ALA A 1 31 ? 0.982 -7.771 -6.067 1.00 0.00 31 ALA A C 6
ATOM 5425 O O . ALA A 1 31 ? 1.131 -8.889 -6.520 1.00 0.00 31 ALA A O 6
ATOM 5432 N N . GLU A 1 32 ? 1.307 -7.478 -4.833 1.00 0.00 32 GLU A N 6
ATOM 5433 C CA . GLU A 1 32 ? 1.877 -8.509 -3.927 1.00 0.00 32 GLU A CA 6
ATOM 5434 C C . GLU A 1 32 ? 0.759 -9.030 -3.028 1.00 0.00 32 GLU A C 6
ATOM 5435 O O . GLU A 1 32 ? 0.406 -10.191 -3.073 1.00 0.00 32 GLU A O 6
ATOM 5447 N N . TYR A 1 33 ? 0.176 -8.168 -2.236 1.00 0.00 33 TYR A N 6
ATOM 5448 C CA . TYR A 1 33 ? -0.953 -8.610 -1.354 1.00 0.00 33 TYR A CA 6
ATOM 5449 C C . TYR A 1 33 ? -2.287 -8.387 -2.089 1.00 0.00 33 TYR A C 6
ATOM 5450 O O . TYR A 1 33 ? -2.703 -7.263 -2.266 1.00 0.00 33 TYR A O 6
ATOM 5468 N N . PRO A 1 34 ? -2.918 -9.459 -2.502 1.00 0.00 34 PRO A N 6
ATOM 5469 C CA . PRO A 1 34 ? -4.208 -9.339 -3.231 1.00 0.00 34 PRO A CA 6
ATOM 5470 C C . PRO A 1 34 ? -5.347 -8.973 -2.275 1.00 0.00 34 PRO A C 6
ATOM 5471 O O . PRO A 1 34 ? -5.240 -9.128 -1.075 1.00 0.00 34 PRO A O 6
ATOM 5482 N N . SER A 1 35 ? -6.444 -8.495 -2.810 1.00 0.00 35 SER A N 6
ATOM 5483 C CA . SER A 1 35 ? -7.612 -8.116 -1.953 1.00 0.00 35 SER A CA 6
ATOM 5484 C C . SER A 1 35 ? -7.223 -7.011 -0.970 1.00 0.00 35 SER A C 6
ATOM 5485 O O . SER A 1 35 ? -6.379 -7.200 -0.118 1.00 0.00 35 SER A O 6
ATOM 5493 N N . THR A 1 36 ? -7.839 -5.860 -1.075 1.00 0.00 36 THR A N 6
ATOM 5494 C CA . THR A 1 36 ? -7.502 -4.746 -0.137 1.00 0.00 36 THR A CA 6
ATOM 5495 C C . THR A 1 36 ? -7.595 -5.235 1.309 1.00 0.00 36 THR A C 6
ATOM 5496 O O . THR A 1 36 ? -6.888 -4.772 2.179 1.00 0.00 36 THR A O 6
ATOM 5507 N N . ARG A 1 37 ? -8.457 -6.175 1.563 1.00 0.00 37 ARG A N 6
ATOM 5508 C CA . ARG A 1 37 ? -8.591 -6.711 2.947 1.00 0.00 37 ARG A CA 6
ATOM 5509 C C . ARG A 1 37 ? -7.272 -7.377 3.352 1.00 0.00 37 ARG A C 6
ATOM 5510 O O . ARG A 1 37 ? -6.664 -7.014 4.339 1.00 0.00 37 ARG A O 6
ATOM 5531 N N . LYS A 1 38 ? -6.808 -8.325 2.578 1.00 0.00 38 LYS A N 6
ATOM 5532 C CA . LYS A 1 38 ? -5.509 -8.974 2.908 1.00 0.00 38 LYS A CA 6
ATOM 5533 C C . LYS A 1 38 ? -4.385 -7.972 2.636 1.00 0.00 38 LYS A C 6
ATOM 5534 O O . LYS A 1 38 ? -3.293 -8.078 3.159 1.00 0.00 38 LYS A O 6
ATOM 5553 N N . LEU A 1 39 ? -4.671 -6.973 1.841 1.00 0.00 39 LEU A N 6
ATOM 5554 C CA . LEU A 1 39 ? -3.661 -5.919 1.538 1.00 0.00 39 LEU A CA 6
ATOM 5555 C C . LEU A 1 39 ? -3.417 -5.126 2.818 1.00 0.00 39 LEU A C 6
ATOM 5556 O O . LEU A 1 39 ? -2.304 -4.972 3.280 1.00 0.00 39 LEU A O 6
ATOM 5572 N N . ALA A 1 40 ? -4.475 -4.629 3.381 1.00 0.00 40 ALA A N 6
ATOM 5573 C CA . ALA A 1 40 ? -4.379 -3.835 4.635 1.00 0.00 40 ALA A CA 6
ATOM 5574 C C . ALA A 1 40 ? -3.961 -4.722 5.812 1.00 0.00 40 ALA A C 6
ATOM 5575 O O . ALA A 1 40 ? -3.516 -4.237 6.837 1.00 0.00 40 ALA A O 6
ATOM 5582 N N . GLN A 1 41 ? -4.111 -6.016 5.680 1.00 0.00 41 GLN A N 6
ATOM 5583 C CA . GLN A 1 41 ? -3.729 -6.930 6.797 1.00 0.00 41 GLN A CA 6
ATOM 5584 C C . GLN A 1 41 ? -2.212 -6.922 6.993 1.00 0.00 41 GLN A C 6
ATOM 5585 O O . GLN A 1 41 ? -1.721 -7.039 8.099 1.00 0.00 41 GLN A O 6
ATOM 5599 N N . ARG A 1 42 ? -1.466 -6.781 5.932 1.00 0.00 42 ARG A N 6
ATOM 5600 C CA . ARG A 1 42 ? 0.021 -6.763 6.062 1.00 0.00 42 ARG A CA 6
ATOM 5601 C C . ARG A 1 42 ? 0.514 -5.327 6.247 1.00 0.00 42 ARG A C 6
ATOM 5602 O O . ARG A 1 42 ? 1.487 -5.079 6.927 1.00 0.00 42 ARG A O 6
ATOM 5623 N N . LEU A 1 43 ? -0.153 -4.387 5.640 1.00 0.00 43 LEU A N 6
ATOM 5624 C CA . LEU A 1 43 ? 0.264 -2.960 5.769 1.00 0.00 43 LEU A CA 6
ATOM 5625 C C . LEU A 1 43 ? -0.294 -2.339 7.053 1.00 0.00 43 LEU A C 6
ATOM 5626 O O . LEU A 1 43 ? -0.146 -1.155 7.289 1.00 0.00 43 LEU A O 6
ATOM 5642 N N . GLY A 1 44 ? -0.920 -3.127 7.893 1.00 0.00 44 GLY A N 6
ATOM 5643 C CA . GLY A 1 44 ? -1.471 -2.584 9.172 1.00 0.00 44 GLY A CA 6
ATOM 5644 C C . GLY A 1 44 ? -2.317 -1.341 8.892 1.00 0.00 44 GLY A C 6
ATOM 5645 O O . GLY A 1 44 ? -1.868 -0.224 9.057 1.00 0.00 44 GLY A O 6
ATOM 5649 N N . VAL A 1 45 ? -3.534 -1.529 8.467 1.00 0.00 45 VAL A N 6
ATOM 5650 C CA . VAL A 1 45 ? -4.406 -0.355 8.168 1.00 0.00 45 VAL A CA 6
ATOM 5651 C C . VAL A 1 45 ? -5.882 -0.745 8.298 1.00 0.00 45 VAL A C 6
ATOM 5652 O O . VAL A 1 45 ? -6.212 -1.893 8.523 1.00 0.00 45 VAL A O 6
ATOM 5665 N N . SER A 1 46 ? -6.773 0.203 8.161 1.00 0.00 46 SER A N 6
ATOM 5666 C CA . SER A 1 46 ? -8.231 -0.111 8.283 1.00 0.00 46 SER A CA 6
ATOM 5667 C C . SER A 1 46 ? -8.803 -0.563 6.934 1.00 0.00 46 SER A C 6
ATOM 5668 O O . SER A 1 46 ? -9.928 -0.254 6.594 1.00 0.00 46 SER A O 6
ATOM 5676 N N . HIS A 1 47 ? -8.032 -1.294 6.171 1.00 0.00 47 HIS A N 6
ATOM 5677 C CA . HIS A 1 47 ? -8.494 -1.785 4.839 1.00 0.00 47 HIS A CA 6
ATOM 5678 C C . HIS A 1 47 ? -9.172 -0.680 4.022 1.00 0.00 47 HIS A C 6
ATOM 5679 O O . HIS A 1 47 ? -8.538 -0.027 3.225 1.00 0.00 47 HIS A O 6
ATOM 5693 N N . THR A 1 48 ? -10.457 -0.487 4.184 1.00 0.00 48 THR A N 6
ATOM 5694 C CA . THR A 1 48 ? -11.157 0.556 3.380 1.00 0.00 48 THR A CA 6
ATOM 5695 C C . THR A 1 48 ? -10.305 1.820 3.323 1.00 0.00 48 THR A C 6
ATOM 5696 O O . THR A 1 48 ? -10.185 2.460 2.296 1.00 0.00 48 THR A O 6
ATOM 5707 N N . ALA A 1 49 ? -9.689 2.165 4.421 1.00 0.00 49 ALA A N 6
ATOM 5708 C CA . ALA A 1 49 ? -8.818 3.370 4.436 1.00 0.00 49 ALA A CA 6
ATOM 5709 C C . ALA A 1 49 ? -7.744 3.214 3.362 1.00 0.00 49 ALA A C 6
ATOM 5710 O O . ALA A 1 49 ? -7.404 4.147 2.661 1.00 0.00 49 ALA A O 6
ATOM 5717 N N . ILE A 1 50 ? -7.221 2.023 3.221 1.00 0.00 50 ILE A N 6
ATOM 5718 C CA . ILE A 1 50 ? -6.182 1.779 2.187 1.00 0.00 50 ILE A CA 6
ATOM 5719 C C . ILE A 1 50 ? -6.830 1.718 0.802 1.00 0.00 50 ILE A C 6
ATOM 5720 O O . ILE A 1 50 ? -6.351 2.319 -0.138 1.00 0.00 50 ILE A O 6
ATOM 5736 N N . ALA A 1 51 ? -7.921 1.007 0.666 1.00 0.00 51 ALA A N 6
ATOM 5737 C CA . ALA A 1 51 ? -8.585 0.918 -0.666 1.00 0.00 51 ALA A CA 6
ATOM 5738 C C . ALA A 1 51 ? -8.856 2.321 -1.200 1.00 0.00 51 ALA A C 6
ATOM 5739 O O . ALA A 1 51 ? -8.530 2.636 -2.328 1.00 0.00 51 ALA A O 6
ATOM 5746 N N . ASN A 1 52 ? -9.439 3.175 -0.392 1.00 0.00 52 ASN A N 6
ATOM 5747 C CA . ASN A 1 52 ? -9.710 4.568 -0.855 1.00 0.00 52 ASN A CA 6
ATOM 5748 C C . ASN A 1 52 ? -8.437 5.149 -1.471 1.00 0.00 52 ASN A C 6
ATOM 5749 O O . ASN A 1 52 ? -8.479 5.866 -2.452 1.00 0.00 52 ASN A O 6
ATOM 5760 N N . LYS A 1 53 ? -7.303 4.813 -0.917 1.00 0.00 53 LYS A N 6
ATOM 5761 C CA . LYS A 1 53 ? -6.021 5.310 -1.486 1.00 0.00 53 LYS A CA 6
ATOM 5762 C C . LYS A 1 53 ? -5.700 4.499 -2.741 1.00 0.00 53 LYS A C 6
ATOM 5763 O O . LYS A 1 53 ? -5.314 5.038 -3.759 1.00 0.00 53 LYS A O 6
ATOM 5782 N N . LEU A 1 54 ? -5.880 3.203 -2.678 1.00 0.00 54 LEU A N 6
ATOM 5783 C CA . LEU A 1 54 ? -5.605 2.349 -3.872 1.00 0.00 54 LEU A CA 6
ATOM 5784 C C . LEU A 1 54 ? -6.443 2.844 -5.055 1.00 0.00 54 LEU A C 6
ATOM 5785 O O . LEU A 1 54 ? -5.916 3.250 -6.071 1.00 0.00 54 LEU A O 6
ATOM 5801 N N . LYS A 1 55 ? -7.747 2.825 -4.927 1.00 0.00 55 LYS A N 6
ATOM 5802 C CA . LYS A 1 55 ? -8.611 3.304 -6.048 1.00 0.00 55 LYS A CA 6
ATOM 5803 C C . LYS A 1 55 ? -8.162 4.698 -6.489 1.00 0.00 55 LYS A C 6
ATOM 5804 O O . LYS A 1 55 ? -8.093 4.997 -7.665 1.00 0.00 55 LYS A O 6
ATOM 5823 N N . GLN A 1 56 ? -7.846 5.548 -5.549 1.00 0.00 56 GLN A N 6
ATOM 5824 C CA . GLN A 1 56 ? -7.391 6.922 -5.909 1.00 0.00 56 GLN A CA 6
ATOM 5825 C C . GLN A 1 56 ? -6.115 6.852 -6.757 1.00 0.00 56 GLN A C 6
ATOM 5826 O O . GLN A 1 56 ? -5.963 7.577 -7.721 1.00 0.00 56 GLN A O 6
ATOM 5840 N N . TYR A 1 57 ? -5.200 5.978 -6.415 1.00 0.00 57 TYR A N 6
ATOM 5841 C CA . TYR A 1 57 ? -3.941 5.864 -7.207 1.00 0.00 57 TYR A CA 6
ATOM 5842 C C . TYR A 1 57 ? -4.193 5.100 -8.517 1.00 0.00 57 TYR A C 6
ATOM 5843 O O . TYR A 1 57 ? -3.275 4.822 -9.264 1.00 0.00 57 TYR A O 6
ATOM 5861 N N . GLY A 1 58 ? -5.424 4.756 -8.798 1.00 0.00 58 GLY A N 6
ATOM 5862 C CA . GLY A 1 58 ? -5.726 4.009 -10.050 1.00 0.00 58 GLY A CA 6
ATOM 5863 C C . GLY A 1 58 ? -5.486 2.519 -9.813 1.00 0.00 58 GLY A C 6
ATOM 5864 O O . GLY A 1 58 ? -5.166 1.778 -10.720 1.00 0.00 58 GLY A O 6
ATOM 5868 N N . ILE A 1 59 ? -5.628 2.079 -8.591 1.00 0.00 59 ILE A N 6
ATOM 5869 C CA . ILE A 1 59 ? -5.398 0.637 -8.280 1.00 0.00 59 ILE A CA 6
ATOM 5870 C C . ILE A 1 59 ? -6.702 -0.151 -8.370 1.00 0.00 59 ILE A C 6
ATOM 5871 O O . ILE A 1 59 ? -7.781 0.408 -8.393 1.00 0.00 59 ILE A O 6
ATOM 5887 N N . GLY A 1 60 ? -6.602 -1.450 -8.419 1.00 0.00 60 GLY A N 6
ATOM 5888 C CA . GLY A 1 60 ? -7.828 -2.298 -8.504 1.00 0.00 60 GLY A CA 6
ATOM 5889 C C . GLY A 1 60 ? -8.354 -2.305 -9.941 1.00 0.00 60 GLY A C 6
ATOM 5890 O O . GLY A 1 60 ? -8.461 -3.341 -10.568 1.00 0.00 60 GLY A O 6
ATOM 5894 N N . LYS A 1 61 ? -8.687 -1.154 -10.467 1.00 0.00 61 LYS A N 6
ATOM 5895 C CA . LYS A 1 61 ? -9.209 -1.088 -11.867 1.00 0.00 61 LYS A CA 6
ATOM 5896 C C . LYS A 1 61 ? -8.235 -1.768 -12.834 1.00 0.00 61 LYS A C 6
ATOM 5897 O O . LYS A 1 61 ? -7.151 -2.125 -12.401 1.00 0.00 61 LYS A O 6
ATOM 5917 N N . SER A 1 1 ? 12.350 6.901 -2.460 1.00 0.00 1 SER A N 7
ATOM 5918 C CA . SER A 1 1 ? 13.123 5.860 -1.723 1.00 0.00 1 SER A CA 7
ATOM 5919 C C . SER A 1 1 ? 12.812 5.934 -0.226 1.00 0.00 1 SER A C 7
ATOM 5920 O O . SER A 1 1 ? 12.763 7.003 0.354 1.00 0.00 1 SER A O 7
ATOM 5930 N N . ALA A 1 2 ? 12.602 4.809 0.403 1.00 0.00 2 ALA A N 7
ATOM 5931 C CA . ALA A 1 2 ? 12.295 4.812 1.862 1.00 0.00 2 ALA A CA 7
ATOM 5932 C C . ALA A 1 2 ? 12.963 3.616 2.545 1.00 0.00 2 ALA A C 7
ATOM 5933 O O . ALA A 1 2 ? 13.555 2.773 1.900 1.00 0.00 2 ALA A O 7
ATOM 5940 N N . VAL A 1 3 ? 12.873 3.537 3.846 1.00 0.00 3 VAL A N 7
ATOM 5941 C CA . VAL A 1 3 ? 13.503 2.395 4.573 1.00 0.00 3 VAL A CA 7
ATOM 5942 C C . VAL A 1 3 ? 12.521 1.223 4.675 1.00 0.00 3 VAL A C 7
ATOM 5943 O O . VAL A 1 3 ? 12.182 0.779 5.755 1.00 0.00 3 VAL A O 7
ATOM 5956 N N . ILE A 1 4 ? 12.059 0.723 3.559 1.00 0.00 4 ILE A N 7
ATOM 5957 C CA . ILE A 1 4 ? 11.097 -0.416 3.598 1.00 0.00 4 ILE A CA 7
ATOM 5958 C C . ILE A 1 4 ? 11.371 -1.405 2.456 1.00 0.00 4 ILE A C 7
ATOM 5959 O O . ILE A 1 4 ? 12.347 -1.285 1.742 1.00 0.00 4 ILE A O 7
ATOM 5975 N N . SER A 1 5 ? 10.515 -2.389 2.287 1.00 0.00 5 SER A N 7
ATOM 5976 C CA . SER A 1 5 ? 10.717 -3.398 1.196 1.00 0.00 5 SER A CA 7
ATOM 5977 C C . SER A 1 5 ? 9.654 -4.503 1.276 1.00 0.00 5 SER A C 7
ATOM 5978 O O . SER A 1 5 ? 9.962 -5.656 1.499 1.00 0.00 5 SER A O 7
ATOM 5986 N N . LEU A 1 6 ? 8.407 -4.158 1.071 1.00 0.00 6 LEU A N 7
ATOM 5987 C CA . LEU A 1 6 ? 7.307 -5.179 1.111 1.00 0.00 6 LEU A CA 7
ATOM 5988 C C . LEU A 1 6 ? 7.252 -5.892 2.467 1.00 0.00 6 LEU A C 7
ATOM 5989 O O . LEU A 1 6 ? 6.384 -5.629 3.277 1.00 0.00 6 LEU A O 7
ATOM 6005 N N . ASP A 1 7 ? 8.158 -6.795 2.719 1.00 0.00 7 ASP A N 7
ATOM 6006 C CA . ASP A 1 7 ? 8.139 -7.525 4.023 1.00 0.00 7 ASP A CA 7
ATOM 6007 C C . ASP A 1 7 ? 8.359 -6.552 5.185 1.00 0.00 7 ASP A C 7
ATOM 6008 O O . ASP A 1 7 ? 8.123 -6.884 6.331 1.00 0.00 7 ASP A O 7
ATOM 6017 N N . GLU A 1 8 ? 8.815 -5.359 4.907 1.00 0.00 8 GLU A N 7
ATOM 6018 C CA . GLU A 1 8 ? 9.056 -4.378 6.006 1.00 0.00 8 GLU A CA 7
ATOM 6019 C C . GLU A 1 8 ? 8.048 -3.223 5.943 1.00 0.00 8 GLU A C 7
ATOM 6020 O O . GLU A 1 8 ? 8.277 -2.170 6.505 1.00 0.00 8 GLU A O 7
ATOM 6032 N N . PHE A 1 9 ? 6.934 -3.402 5.276 1.00 0.00 9 PHE A N 7
ATOM 6033 C CA . PHE A 1 9 ? 5.932 -2.293 5.206 1.00 0.00 9 PHE A CA 7
ATOM 6034 C C . PHE A 1 9 ? 4.910 -2.413 6.335 1.00 0.00 9 PHE A C 7
ATOM 6035 O O . PHE A 1 9 ? 3.957 -1.663 6.399 1.00 0.00 9 PHE A O 7
ATOM 6052 N N . GLU A 1 10 ? 5.106 -3.333 7.238 1.00 0.00 10 GLU A N 7
ATOM 6053 C CA . GLU A 1 10 ? 4.147 -3.472 8.369 1.00 0.00 10 GLU A CA 7
ATOM 6054 C C . GLU A 1 10 ? 4.595 -2.560 9.515 1.00 0.00 10 GLU A C 7
ATOM 6055 O O . GLU A 1 10 ? 4.018 -2.560 10.586 1.00 0.00 10 GLU A O 7
ATOM 6067 N N . ASN A 1 11 ? 5.617 -1.773 9.288 1.00 0.00 11 ASN A N 7
ATOM 6068 C CA . ASN A 1 11 ? 6.105 -0.848 10.345 1.00 0.00 11 ASN A CA 7
ATOM 6069 C C . ASN A 1 11 ? 5.305 0.453 10.288 1.00 0.00 11 ASN A C 7
ATOM 6070 O O . ASN A 1 11 ? 4.919 0.994 11.306 1.00 0.00 11 ASN A O 7
ATOM 6081 N N . LYS A 1 12 ? 5.035 0.955 9.106 1.00 0.00 12 LYS A N 7
ATOM 6082 C CA . LYS A 1 12 ? 4.242 2.204 9.008 1.00 0.00 12 LYS A CA 7
ATOM 6083 C C . LYS A 1 12 ? 2.801 1.864 8.659 1.00 0.00 12 LYS A C 7
ATOM 6084 O O . LYS A 1 12 ? 2.528 0.919 7.944 1.00 0.00 12 LYS A O 7
ATOM 6103 N N . THR A 1 13 ? 1.880 2.636 9.145 1.00 0.00 13 THR A N 7
ATOM 6104 C CA . THR A 1 13 ? 0.447 2.377 8.827 1.00 0.00 13 THR A CA 7
ATOM 6105 C C . THR A 1 13 ? 0.133 2.899 7.423 1.00 0.00 13 THR A C 7
ATOM 6106 O O . THR A 1 13 ? -0.793 3.659 7.228 1.00 0.00 13 THR A O 7
ATOM 6117 N N . LEU A 1 14 ? 0.899 2.484 6.445 1.00 0.00 14 LEU A N 7
ATOM 6118 C CA . LEU A 1 14 ? 0.665 2.934 5.046 1.00 0.00 14 LEU A CA 7
ATOM 6119 C C . LEU A 1 14 ? 0.743 4.461 4.952 1.00 0.00 14 LEU A C 7
ATOM 6120 O O . LEU A 1 14 ? 1.785 5.005 4.651 1.00 0.00 14 LEU A O 7
ATOM 6136 N N . ASP A 1 15 ? -0.340 5.154 5.220 1.00 0.00 15 ASP A N 7
ATOM 6137 C CA . ASP A 1 15 ? -0.337 6.658 5.150 1.00 0.00 15 ASP A CA 7
ATOM 6138 C C . ASP A 1 15 ? 0.981 7.241 5.682 1.00 0.00 15 ASP A C 7
ATOM 6139 O O . ASP A 1 15 ? 1.412 8.303 5.277 1.00 0.00 15 ASP A O 7
ATOM 6148 N N . GLU A 1 16 ? 1.611 6.551 6.590 1.00 0.00 16 GLU A N 7
ATOM 6149 C CA . GLU A 1 16 ? 2.900 7.034 7.167 1.00 0.00 16 GLU A CA 7
ATOM 6150 C C . GLU A 1 16 ? 3.893 7.459 6.074 1.00 0.00 16 GLU A C 7
ATOM 6151 O O . GLU A 1 16 ? 4.755 8.282 6.314 1.00 0.00 16 GLU A O 7
ATOM 6163 N N . ILE A 1 17 ? 3.802 6.910 4.882 1.00 0.00 17 ILE A N 7
ATOM 6164 C CA . ILE A 1 17 ? 4.780 7.310 3.814 1.00 0.00 17 ILE A CA 7
ATOM 6165 C C . ILE A 1 17 ? 4.162 7.237 2.400 1.00 0.00 17 ILE A C 7
ATOM 6166 O O . ILE A 1 17 ? 4.859 7.013 1.437 1.00 0.00 17 ILE A O 7
ATOM 6182 N N . ILE A 1 18 ? 2.871 7.409 2.267 1.00 0.00 18 ILE A N 7
ATOM 6183 C CA . ILE A 1 18 ? 2.219 7.316 0.907 1.00 0.00 18 ILE A CA 7
ATOM 6184 C C . ILE A 1 18 ? 2.257 8.667 0.173 1.00 0.00 18 ILE A C 7
ATOM 6185 O O . ILE A 1 18 ? 2.654 9.678 0.718 1.00 0.00 18 ILE A O 7
ATOM 6201 N N . GLY A 1 19 ? 1.859 8.672 -1.076 1.00 0.00 19 GLY A N 7
ATOM 6202 C CA . GLY A 1 19 ? 1.874 9.925 -1.892 1.00 0.00 19 GLY A CA 7
ATOM 6203 C C . GLY A 1 19 ? 2.524 9.631 -3.249 1.00 0.00 19 GLY A C 7
ATOM 6204 O O . GLY A 1 19 ? 1.860 9.264 -4.197 1.00 0.00 19 GLY A O 7
ATOM 6208 N N . PHE A 1 20 ? 3.820 9.776 -3.345 1.00 0.00 20 PHE A N 7
ATOM 6209 C CA . PHE A 1 20 ? 4.518 9.490 -4.638 1.00 0.00 20 PHE A CA 7
ATOM 6210 C C . PHE A 1 20 ? 5.156 8.107 -4.564 1.00 0.00 20 PHE A C 7
ATOM 6211 O O . PHE A 1 20 ? 4.881 7.243 -5.374 1.00 0.00 20 PHE A O 7
ATOM 6228 N N . TYR A 1 21 ? 5.958 7.867 -3.559 1.00 0.00 21 TYR A N 7
ATOM 6229 C CA . TYR A 1 21 ? 6.566 6.512 -3.392 1.00 0.00 21 TYR A CA 7
ATOM 6230 C C . TYR A 1 21 ? 5.431 5.471 -3.388 1.00 0.00 21 TYR A C 7
ATOM 6231 O O . TYR A 1 21 ? 5.646 4.285 -3.514 1.00 0.00 21 TYR A O 7
ATOM 6249 N N . GLU A 1 22 ? 4.224 5.935 -3.201 1.00 0.00 22 GLU A N 7
ATOM 6250 C CA . GLU A 1 22 ? 3.048 5.037 -3.139 1.00 0.00 22 GLU A CA 7
ATOM 6251 C C . GLU A 1 22 ? 2.749 4.427 -4.501 1.00 0.00 22 GLU A C 7
ATOM 6252 O O . GLU A 1 22 ? 2.563 3.241 -4.616 1.00 0.00 22 GLU A O 7
ATOM 6264 N N . ALA A 1 23 ? 2.692 5.213 -5.535 1.00 0.00 23 ALA A N 7
ATOM 6265 C CA . ALA A 1 23 ? 2.389 4.631 -6.871 1.00 0.00 23 ALA A CA 7
ATOM 6266 C C . ALA A 1 23 ? 3.133 3.299 -7.040 1.00 0.00 23 ALA A C 7
ATOM 6267 O O . ALA A 1 23 ? 2.581 2.322 -7.506 1.00 0.00 23 ALA A O 7
ATOM 6274 N N . GLN A 1 24 ? 4.373 3.252 -6.628 1.00 0.00 24 GLN A N 7
ATOM 6275 C CA . GLN A 1 24 ? 5.161 1.978 -6.732 1.00 0.00 24 GLN A CA 7
ATOM 6276 C C . GLN A 1 24 ? 4.957 1.120 -5.486 1.00 0.00 24 GLN A C 7
ATOM 6277 O O . GLN A 1 24 ? 5.250 -0.053 -5.487 1.00 0.00 24 GLN A O 7
ATOM 6291 N N . VAL A 1 25 ? 4.451 1.696 -4.435 1.00 0.00 25 VAL A N 7
ATOM 6292 C CA . VAL A 1 25 ? 4.200 0.917 -3.190 1.00 0.00 25 VAL A CA 7
ATOM 6293 C C . VAL A 1 25 ? 2.787 0.313 -3.249 1.00 0.00 25 VAL A C 7
ATOM 6294 O O . VAL A 1 25 ? 2.602 -0.869 -3.065 1.00 0.00 25 VAL A O 7
ATOM 6307 N N . LEU A 1 26 ? 1.789 1.122 -3.505 1.00 0.00 26 LEU A N 7
ATOM 6308 C CA . LEU A 1 26 ? 0.402 0.602 -3.575 1.00 0.00 26 LEU A CA 7
ATOM 6309 C C . LEU A 1 26 ? 0.193 -0.210 -4.849 1.00 0.00 26 LEU A C 7
ATOM 6310 O O . LEU A 1 26 ? -0.348 -1.298 -4.803 1.00 0.00 26 LEU A O 7
ATOM 6326 N N . LYS A 1 27 ? 0.654 0.262 -5.986 1.00 0.00 27 LYS A N 7
ATOM 6327 C CA . LYS A 1 27 ? 0.496 -0.570 -7.213 1.00 0.00 27 LYS A CA 7
ATOM 6328 C C . LYS A 1 27 ? 1.265 -1.873 -6.985 1.00 0.00 27 LYS A C 7
ATOM 6329 O O . LYS A 1 27 ? 1.065 -2.866 -7.655 1.00 0.00 27 LYS A O 7
ATOM 6348 N N . LEU A 1 28 ? 2.142 -1.853 -6.014 1.00 0.00 28 LEU A N 7
ATOM 6349 C CA . LEU A 1 28 ? 2.946 -3.042 -5.669 1.00 0.00 28 LEU A CA 7
ATOM 6350 C C . LEU A 1 28 ? 2.244 -3.823 -4.537 1.00 0.00 28 LEU A C 7
ATOM 6351 O O . LEU A 1 28 ? 2.024 -5.006 -4.658 1.00 0.00 28 LEU A O 7
ATOM 6367 N N . PHE A 1 29 ? 1.857 -3.170 -3.457 1.00 0.00 29 PHE A N 7
ATOM 6368 C CA . PHE A 1 29 ? 1.132 -3.884 -2.360 1.00 0.00 29 PHE A CA 7
ATOM 6369 C C . PHE A 1 29 ? -0.042 -4.614 -2.977 1.00 0.00 29 PHE A C 7
ATOM 6370 O O . PHE A 1 29 ? -0.328 -5.748 -2.679 1.00 0.00 29 PHE A O 7
ATOM 6387 N N . TYR A 1 30 ? -0.719 -3.949 -3.856 1.00 0.00 30 TYR A N 7
ATOM 6388 C CA . TYR A 1 30 ? -1.878 -4.588 -4.526 1.00 0.00 30 TYR A CA 7
ATOM 6389 C C . TYR A 1 30 ? -1.377 -5.714 -5.430 1.00 0.00 30 TYR A C 7
ATOM 6390 O O . TYR A 1 30 ? -2.075 -6.675 -5.688 1.00 0.00 30 TYR A O 7
ATOM 6408 N N . ALA A 1 31 ? -0.153 -5.617 -5.882 1.00 0.00 31 ALA A N 7
ATOM 6409 C CA . ALA A 1 31 ? 0.419 -6.693 -6.737 1.00 0.00 31 ALA A CA 7
ATOM 6410 C C . ALA A 1 31 ? 1.051 -7.758 -5.836 1.00 0.00 31 ALA A C 7
ATOM 6411 O O . ALA A 1 31 ? 1.255 -8.889 -6.233 1.00 0.00 31 ALA A O 7
ATOM 6418 N N . GLU A 1 32 ? 1.345 -7.394 -4.615 1.00 0.00 32 GLU A N 7
ATOM 6419 C CA . GLU A 1 32 ? 1.944 -8.357 -3.656 1.00 0.00 32 GLU A CA 7
ATOM 6420 C C . GLU A 1 32 ? 0.838 -8.892 -2.753 1.00 0.00 32 GLU A C 7
ATOM 6421 O O . GLU A 1 32 ? 0.538 -10.070 -2.756 1.00 0.00 32 GLU A O 7
ATOM 6433 N N . TYR A 1 33 ? 0.207 -8.028 -2.001 1.00 0.00 33 TYR A N 7
ATOM 6434 C CA . TYR A 1 33 ? -0.912 -8.490 -1.115 1.00 0.00 33 TYR A CA 7
ATOM 6435 C C . TYR A 1 33 ? -2.250 -8.358 -1.867 1.00 0.00 33 TYR A C 7
ATOM 6436 O O . TYR A 1 33 ? -2.717 -7.259 -2.089 1.00 0.00 33 TYR A O 7
ATOM 6454 N N . PRO A 1 34 ? -2.830 -9.476 -2.234 1.00 0.00 34 PRO A N 7
ATOM 6455 C CA . PRO A 1 34 ? -4.124 -9.449 -2.964 1.00 0.00 34 PRO A CA 7
ATOM 6456 C C . PRO A 1 34 ? -5.284 -9.156 -2.006 1.00 0.00 34 PRO A C 7
ATOM 6457 O O . PRO A 1 34 ? -5.149 -9.258 -0.803 1.00 0.00 34 PRO A O 7
ATOM 6468 N N . SER A 1 35 ? -6.428 -8.799 -2.539 1.00 0.00 35 SER A N 7
ATOM 6469 C CA . SER A 1 35 ? -7.613 -8.498 -1.673 1.00 0.00 35 SER A CA 7
ATOM 6470 C C . SER A 1 35 ? -7.282 -7.375 -0.688 1.00 0.00 35 SER A C 7
ATOM 6471 O O . SER A 1 35 ? -6.513 -7.554 0.232 1.00 0.00 35 SER A O 7
ATOM 6479 N N . THR A 1 36 ? -7.855 -6.216 -0.881 1.00 0.00 36 THR A N 7
ATOM 6480 C CA . THR A 1 36 ? -7.567 -5.073 0.039 1.00 0.00 36 THR A CA 7
ATOM 6481 C C . THR A 1 36 ? -7.746 -5.482 1.503 1.00 0.00 36 THR A C 7
ATOM 6482 O O . THR A 1 36 ? -7.013 -5.047 2.367 1.00 0.00 36 THR A O 7
ATOM 6493 N N . ARG A 1 37 ? -8.708 -6.310 1.792 1.00 0.00 37 ARG A N 7
ATOM 6494 C CA . ARG A 1 37 ? -8.918 -6.738 3.206 1.00 0.00 37 ARG A CA 7
ATOM 6495 C C . ARG A 1 37 ? -7.678 -7.489 3.711 1.00 0.00 37 ARG A C 7
ATOM 6496 O O . ARG A 1 37 ? -7.105 -7.141 4.726 1.00 0.00 37 ARG A O 7
ATOM 6517 N N . LYS A 1 38 ? -7.256 -8.508 3.008 1.00 0.00 38 LYS A N 7
ATOM 6518 C CA . LYS A 1 38 ? -6.044 -9.268 3.444 1.00 0.00 38 LYS A CA 7
ATOM 6519 C C . LYS A 1 38 ? -4.783 -8.455 3.125 1.00 0.00 38 LYS A C 7
ATOM 6520 O O . LYS A 1 38 ? -3.764 -8.583 3.774 1.00 0.00 38 LYS A O 7
ATOM 6539 N N . LEU A 1 39 ? -4.861 -7.610 2.135 1.00 0.00 39 LEU A N 7
ATOM 6540 C CA . LEU A 1 39 ? -3.690 -6.764 1.754 1.00 0.00 39 LEU A CA 7
ATOM 6541 C C . LEU A 1 39 ? -3.456 -5.719 2.853 1.00 0.00 39 LEU A C 7
ATOM 6542 O O . LEU A 1 39 ? -2.345 -5.498 3.306 1.00 0.00 39 LEU A O 7
ATOM 6558 N N . ALA A 1 40 ? -4.512 -5.098 3.300 1.00 0.00 40 ALA A N 7
ATOM 6559 C CA . ALA A 1 40 ? -4.399 -4.082 4.387 1.00 0.00 40 ALA A CA 7
ATOM 6560 C C . ALA A 1 40 ? -3.904 -4.751 5.674 1.00 0.00 40 ALA A C 7
ATOM 6561 O O . ALA A 1 40 ? -3.291 -4.124 6.516 1.00 0.00 40 ALA A O 7
ATOM 6568 N N . GLN A 1 41 ? -4.163 -6.023 5.826 1.00 0.00 41 GLN A N 7
ATOM 6569 C CA . GLN A 1 41 ? -3.705 -6.737 7.052 1.00 0.00 41 GLN A CA 7
ATOM 6570 C C . GLN A 1 41 ? -2.178 -6.793 7.084 1.00 0.00 41 GLN A C 7
ATOM 6571 O O . GLN A 1 41 ? -1.568 -6.789 8.137 1.00 0.00 41 GLN A O 7
ATOM 6585 N N . ARG A 1 42 ? -1.553 -6.841 5.936 1.00 0.00 42 ARG A N 7
ATOM 6586 C CA . ARG A 1 42 ? -0.065 -6.889 5.898 1.00 0.00 42 ARG A CA 7
ATOM 6587 C C . ARG A 1 42 ? 0.505 -5.490 6.136 1.00 0.00 42 ARG A C 7
ATOM 6588 O O . ARG A 1 42 ? 1.464 -5.315 6.863 1.00 0.00 42 ARG A O 7
ATOM 6609 N N . LEU A 1 43 ? -0.080 -4.491 5.529 1.00 0.00 43 LEU A N 7
ATOM 6610 C CA . LEU A 1 43 ? 0.424 -3.100 5.723 1.00 0.00 43 LEU A CA 7
ATOM 6611 C C . LEU A 1 43 ? -0.119 -2.480 7.008 1.00 0.00 43 LEU A C 7
ATOM 6612 O O . LEU A 1 43 ? 0.176 -1.346 7.332 1.00 0.00 43 LEU A O 7
ATOM 6628 N N . GLY A 1 44 ? -0.904 -3.211 7.743 1.00 0.00 44 GLY A N 7
ATOM 6629 C CA . GLY A 1 44 ? -1.463 -2.662 9.013 1.00 0.00 44 GLY A CA 7
ATOM 6630 C C . GLY A 1 44 ? -2.258 -1.402 8.697 1.00 0.00 44 GLY A C 7
ATOM 6631 O O . GLY A 1 44 ? -1.782 -0.295 8.866 1.00 0.00 44 GLY A O 7
ATOM 6635 N N . VAL A 1 45 ? -3.457 -1.561 8.219 1.00 0.00 45 VAL A N 7
ATOM 6636 C CA . VAL A 1 45 ? -4.273 -0.371 7.864 1.00 0.00 45 VAL A CA 7
ATOM 6637 C C . VAL A 1 45 ? -5.763 -0.680 8.019 1.00 0.00 45 VAL A C 7
ATOM 6638 O O . VAL A 1 45 ? -6.151 -1.799 8.291 1.00 0.00 45 VAL A O 7
ATOM 6651 N N . SER A 1 46 ? -6.602 0.308 7.855 1.00 0.00 46 SER A N 7
ATOM 6652 C CA . SER A 1 46 ? -8.071 0.084 8.001 1.00 0.00 46 SER A CA 7
ATOM 6653 C C . SER A 1 46 ? -8.671 -0.395 6.676 1.00 0.00 46 SER A C 7
ATOM 6654 O O . SER A 1 46 ? -9.764 -0.016 6.310 1.00 0.00 46 SER A O 7
ATOM 6662 N N . HIS A 1 47 ? -7.954 -1.221 5.960 1.00 0.00 47 HIS A N 7
ATOM 6663 C CA . HIS A 1 47 ? -8.442 -1.742 4.655 1.00 0.00 47 HIS A CA 7
ATOM 6664 C C . HIS A 1 47 ? -9.064 -0.634 3.794 1.00 0.00 47 HIS A C 7
ATOM 6665 O O . HIS A 1 47 ? -8.407 -0.050 2.963 1.00 0.00 47 HIS A O 7
ATOM 6679 N N . THR A 1 48 ? -10.334 -0.363 3.958 1.00 0.00 48 THR A N 7
ATOM 6680 C CA . THR A 1 48 ? -10.982 0.681 3.118 1.00 0.00 48 THR A CA 7
ATOM 6681 C C . THR A 1 48 ? -10.044 1.870 2.948 1.00 0.00 48 THR A C 7
ATOM 6682 O O . THR A 1 48 ? -9.906 2.413 1.874 1.00 0.00 48 THR A O 7
ATOM 6693 N N . ALA A 1 49 ? -9.365 2.254 3.992 1.00 0.00 49 ALA A N 7
ATOM 6694 C CA . ALA A 1 49 ? -8.409 3.388 3.865 1.00 0.00 49 ALA A CA 7
ATOM 6695 C C . ALA A 1 49 ? -7.400 3.067 2.760 1.00 0.00 49 ALA A C 7
ATOM 6696 O O . ALA A 1 49 ? -7.119 3.886 1.908 1.00 0.00 49 ALA A O 7
ATOM 6703 N N . ILE A 1 50 ? -6.865 1.871 2.755 1.00 0.00 50 ILE A N 7
ATOM 6704 C CA . ILE A 1 50 ? -5.892 1.507 1.690 1.00 0.00 50 ILE A CA 7
ATOM 6705 C C . ILE A 1 50 ? -6.615 1.358 0.348 1.00 0.00 50 ILE A C 7
ATOM 6706 O O . ILE A 1 50 ? -6.093 1.722 -0.680 1.00 0.00 50 ILE A O 7
ATOM 6722 N N . ALA A 1 51 ? -7.816 0.845 0.348 1.00 0.00 51 ALA A N 7
ATOM 6723 C CA . ALA A 1 51 ? -8.556 0.687 -0.939 1.00 0.00 51 ALA A CA 7
ATOM 6724 C C . ALA A 1 51 ? -8.928 2.053 -1.505 1.00 0.00 51 ALA A C 7
ATOM 6725 O O . ALA A 1 51 ? -8.603 2.382 -2.620 1.00 0.00 51 ALA A O 7
ATOM 6732 N N . ASN A 1 52 ? -9.619 2.840 -0.736 1.00 0.00 52 ASN A N 7
ATOM 6733 C CA . ASN A 1 52 ? -10.047 4.185 -1.203 1.00 0.00 52 ASN A CA 7
ATOM 6734 C C . ASN A 1 52 ? -8.846 5.125 -1.409 1.00 0.00 52 ASN A C 7
ATOM 6735 O O . ASN A 1 52 ? -8.699 5.721 -2.464 1.00 0.00 52 ASN A O 7
ATOM 6746 N N . LYS A 1 53 ? -7.986 5.272 -0.433 1.00 0.00 53 LYS A N 7
ATOM 6747 C CA . LYS A 1 53 ? -6.820 6.187 -0.623 1.00 0.00 53 LYS A CA 7
ATOM 6748 C C . LYS A 1 53 ? -5.950 5.708 -1.780 1.00 0.00 53 LYS A C 7
ATOM 6749 O O . LYS A 1 53 ? -5.355 6.502 -2.483 1.00 0.00 53 LYS A O 7
ATOM 6768 N N . LEU A 1 54 ? -5.850 4.420 -1.980 1.00 0.00 54 LEU A N 7
ATOM 6769 C CA . LEU A 1 54 ? -4.992 3.932 -3.090 1.00 0.00 54 LEU A CA 7
ATOM 6770 C C . LEU A 1 54 ? -5.813 3.668 -4.357 1.00 0.00 54 LEU A C 7
ATOM 6771 O O . LEU A 1 54 ? -5.273 3.621 -5.445 1.00 0.00 54 LEU A O 7
ATOM 6787 N N . LYS A 1 55 ? -7.108 3.532 -4.242 1.00 0.00 55 LYS A N 7
ATOM 6788 C CA . LYS A 1 55 ? -7.926 3.318 -5.470 1.00 0.00 55 LYS A CA 7
ATOM 6789 C C . LYS A 1 55 ? -7.816 4.576 -6.326 1.00 0.00 55 LYS A C 7
ATOM 6790 O O . LYS A 1 55 ? -7.726 4.519 -7.537 1.00 0.00 55 LYS A O 7
ATOM 6809 N N . GLN A 1 56 ? -7.809 5.717 -5.688 1.00 0.00 56 GLN A N 7
ATOM 6810 C CA . GLN A 1 56 ? -7.687 6.996 -6.447 1.00 0.00 56 GLN A CA 7
ATOM 6811 C C . GLN A 1 56 ? -6.392 7.006 -7.274 1.00 0.00 56 GLN A C 7
ATOM 6812 O O . GLN A 1 56 ? -6.287 7.715 -8.256 1.00 0.00 56 GLN A O 7
ATOM 6826 N N . TYR A 1 57 ? -5.407 6.227 -6.892 1.00 0.00 57 TYR A N 7
ATOM 6827 C CA . TYR A 1 57 ? -4.130 6.207 -7.672 1.00 0.00 57 TYR A CA 7
ATOM 6828 C C . TYR A 1 57 ? -4.339 5.487 -9.010 1.00 0.00 57 TYR A C 7
ATOM 6829 O O . TYR A 1 57 ? -3.626 5.721 -9.968 1.00 0.00 57 TYR A O 7
ATOM 6847 N N . GLY A 1 58 ? -5.312 4.616 -9.084 1.00 0.00 58 GLY A N 7
ATOM 6848 C CA . GLY A 1 58 ? -5.568 3.885 -10.361 1.00 0.00 58 GLY A CA 7
ATOM 6849 C C . GLY A 1 58 ? -5.456 2.373 -10.130 1.00 0.00 58 GLY A C 7
ATOM 6850 O O . GLY A 1 58 ? -5.187 1.619 -11.043 1.00 0.00 58 GLY A O 7
ATOM 6854 N N . ILE A 1 59 ? -5.659 1.927 -8.919 1.00 0.00 59 ILE A N 7
ATOM 6855 C CA . ILE A 1 59 ? -5.562 0.463 -8.629 1.00 0.00 59 ILE A CA 7
ATOM 6856 C C . ILE A 1 59 ? -6.871 -0.029 -8.006 1.00 0.00 59 ILE A C 7
ATOM 6857 O O . ILE A 1 59 ? -7.946 0.372 -8.406 1.00 0.00 59 ILE A O 7
ATOM 6873 N N . GLY A 1 60 ? -6.793 -0.897 -7.033 1.00 0.00 60 GLY A N 7
ATOM 6874 C CA . GLY A 1 60 ? -8.037 -1.411 -6.394 1.00 0.00 60 GLY A CA 7
ATOM 6875 C C . GLY A 1 60 ? -8.691 -2.445 -7.312 1.00 0.00 60 GLY A C 7
ATOM 6876 O O . GLY A 1 60 ? -8.539 -3.637 -7.129 1.00 0.00 60 GLY A O 7
ATOM 6880 N N . LYS A 1 61 ? -9.416 -1.998 -8.303 1.00 0.00 61 LYS A N 7
ATOM 6881 C CA . LYS A 1 61 ? -10.078 -2.955 -9.236 1.00 0.00 61 LYS A CA 7
ATOM 6882 C C . LYS A 1 61 ? -9.088 -3.412 -10.312 1.00 0.00 61 LYS A C 7
ATOM 6883 O O . LYS A 1 61 ? -7.896 -3.283 -10.086 1.00 0.00 61 LYS A O 7
ATOM 6903 N N . SER A 1 1 ? 13.301 4.302 -3.155 1.00 0.00 1 SER A N 8
ATOM 6904 C CA . SER A 1 1 ? 14.086 3.366 -2.295 1.00 0.00 1 SER A CA 8
ATOM 6905 C C . SER A 1 1 ? 13.885 3.712 -0.816 1.00 0.00 1 SER A C 8
ATOM 6906 O O . SER A 1 1 ? 14.044 4.846 -0.408 1.00 0.00 1 SER A O 8
ATOM 6916 N N . ALA A 1 2 ? 13.535 2.743 -0.012 1.00 0.00 2 ALA A N 8
ATOM 6917 C CA . ALA A 1 2 ? 13.323 3.015 1.440 1.00 0.00 2 ALA A CA 8
ATOM 6918 C C . ALA A 1 2 ? 13.342 1.706 2.235 1.00 0.00 2 ALA A C 8
ATOM 6919 O O . ALA A 1 2 ? 13.023 0.652 1.720 1.00 0.00 2 ALA A O 8
ATOM 6926 N N . VAL A 1 3 ? 13.712 1.767 3.485 1.00 0.00 3 VAL A N 8
ATOM 6927 C CA . VAL A 1 3 ? 13.755 0.529 4.318 1.00 0.00 3 VAL A CA 8
ATOM 6928 C C . VAL A 1 3 ? 12.335 0.083 4.683 1.00 0.00 3 VAL A C 8
ATOM 6929 O O . VAL A 1 3 ? 11.962 0.057 5.841 1.00 0.00 3 VAL A O 8
ATOM 6942 N N . ILE A 1 4 ? 11.543 -0.262 3.705 1.00 0.00 4 ILE A N 8
ATOM 6943 C CA . ILE A 1 4 ? 10.146 -0.701 3.997 1.00 0.00 4 ILE A CA 8
ATOM 6944 C C . ILE A 1 4 ? 9.691 -1.752 2.985 1.00 0.00 4 ILE A C 8
ATOM 6945 O O . ILE A 1 4 ? 8.543 -1.784 2.611 1.00 0.00 4 ILE A O 8
ATOM 6961 N N . SER A 1 5 ? 10.580 -2.587 2.515 1.00 0.00 5 SER A N 8
ATOM 6962 C CA . SER A 1 5 ? 10.182 -3.615 1.501 1.00 0.00 5 SER A CA 8
ATOM 6963 C C . SER A 1 5 ? 8.863 -4.295 1.887 1.00 0.00 5 SER A C 8
ATOM 6964 O O . SER A 1 5 ? 8.328 -4.089 2.957 1.00 0.00 5 SER A O 8
ATOM 6972 N N . LEU A 1 6 ? 8.347 -5.115 1.018 1.00 0.00 6 LEU A N 8
ATOM 6973 C CA . LEU A 1 6 ? 7.058 -5.811 1.318 1.00 0.00 6 LEU A CA 8
ATOM 6974 C C . LEU A 1 6 ? 7.242 -6.778 2.489 1.00 0.00 6 LEU A C 8
ATOM 6975 O O . LEU A 1 6 ? 6.283 -7.227 3.088 1.00 0.00 6 LEU A O 8
ATOM 6991 N N . ASP A 1 7 ? 8.463 -7.060 2.855 1.00 0.00 7 ASP A N 8
ATOM 6992 C CA . ASP A 1 7 ? 8.700 -7.946 4.028 1.00 0.00 7 ASP A CA 8
ATOM 6993 C C . ASP A 1 7 ? 8.768 -7.080 5.292 1.00 0.00 7 ASP A C 8
ATOM 6994 O O . ASP A 1 7 ? 8.762 -7.575 6.400 1.00 0.00 7 ASP A O 8
ATOM 7003 N N . GLU A 1 8 ? 8.832 -5.779 5.120 1.00 0.00 8 GLU A N 8
ATOM 7004 C CA . GLU A 1 8 ? 8.902 -4.858 6.293 1.00 0.00 8 GLU A CA 8
ATOM 7005 C C . GLU A 1 8 ? 7.867 -3.728 6.160 1.00 0.00 8 GLU A C 8
ATOM 7006 O O . GLU A 1 8 ? 7.798 -2.848 6.995 1.00 0.00 8 GLU A O 8
ATOM 7018 N N . PHE A 1 9 ? 7.063 -3.740 5.124 1.00 0.00 9 PHE A N 8
ATOM 7019 C CA . PHE A 1 9 ? 6.044 -2.656 4.955 1.00 0.00 9 PHE A CA 8
ATOM 7020 C C . PHE A 1 9 ? 4.968 -2.709 6.042 1.00 0.00 9 PHE A C 8
ATOM 7021 O O . PHE A 1 9 ? 4.105 -1.855 6.103 1.00 0.00 9 PHE A O 8
ATOM 7038 N N . GLU A 1 10 ? 5.002 -3.688 6.898 1.00 0.00 10 GLU A N 8
ATOM 7039 C CA . GLU A 1 10 ? 3.965 -3.764 7.969 1.00 0.00 10 GLU A CA 8
ATOM 7040 C C . GLU A 1 10 ? 4.423 -2.974 9.200 1.00 0.00 10 GLU A C 8
ATOM 7041 O O . GLU A 1 10 ? 3.892 -3.134 10.282 1.00 0.00 10 GLU A O 8
ATOM 7053 N N . ASN A 1 11 ? 5.398 -2.116 9.041 1.00 0.00 11 ASN A N 8
ATOM 7054 C CA . ASN A 1 11 ? 5.882 -1.311 10.197 1.00 0.00 11 ASN A CA 8
ATOM 7055 C C . ASN A 1 11 ? 5.110 0.009 10.285 1.00 0.00 11 ASN A C 8
ATOM 7056 O O . ASN A 1 11 ? 4.641 0.388 11.340 1.00 0.00 11 ASN A O 8
ATOM 7067 N N . LYS A 1 12 ? 4.979 0.723 9.193 1.00 0.00 12 LYS A N 8
ATOM 7068 C CA . LYS A 1 12 ? 4.240 2.014 9.249 1.00 0.00 12 LYS A CA 8
ATOM 7069 C C . LYS A 1 12 ? 2.792 1.842 8.794 1.00 0.00 12 LYS A C 8
ATOM 7070 O O . LYS A 1 12 ? 2.472 1.002 7.977 1.00 0.00 12 LYS A O 8
ATOM 7089 N N . THR A 1 13 ? 1.919 2.651 9.321 1.00 0.00 13 THR A N 8
ATOM 7090 C CA . THR A 1 13 ? 0.476 2.580 8.937 1.00 0.00 13 THR A CA 8
ATOM 7091 C C . THR A 1 13 ? 0.252 3.258 7.578 1.00 0.00 13 THR A C 8
ATOM 7092 O O . THR A 1 13 ? -0.601 4.112 7.439 1.00 0.00 13 THR A O 8
ATOM 7103 N N . LEU A 1 14 ? 1.000 2.876 6.572 1.00 0.00 14 LEU A N 8
ATOM 7104 C CA . LEU A 1 14 ? 0.830 3.492 5.222 1.00 0.00 14 LEU A CA 8
ATOM 7105 C C . LEU A 1 14 ? 1.073 5.007 5.265 1.00 0.00 14 LEU A C 8
ATOM 7106 O O . LEU A 1 14 ? 2.144 5.470 4.926 1.00 0.00 14 LEU A O 8
ATOM 7122 N N . ASP A 1 15 ? 0.086 5.783 5.661 1.00 0.00 15 ASP A N 8
ATOM 7123 C CA . ASP A 1 15 ? 0.242 7.282 5.703 1.00 0.00 15 ASP A CA 8
ATOM 7124 C C . ASP A 1 15 ? 1.640 7.687 6.182 1.00 0.00 15 ASP A C 8
ATOM 7125 O O . ASP A 1 15 ? 2.161 8.720 5.806 1.00 0.00 15 ASP A O 8
ATOM 7134 N N . GLU A 1 16 ? 2.245 6.879 7.001 1.00 0.00 16 GLU A N 8
ATOM 7135 C CA . GLU A 1 16 ? 3.610 7.196 7.501 1.00 0.00 16 GLU A CA 8
ATOM 7136 C C . GLU A 1 16 ? 4.605 7.344 6.339 1.00 0.00 16 GLU A C 8
ATOM 7137 O O . GLU A 1 16 ? 5.728 7.760 6.543 1.00 0.00 16 GLU A O 8
ATOM 7149 N N . ILE A 1 17 ? 4.224 6.995 5.129 1.00 0.00 17 ILE A N 8
ATOM 7150 C CA . ILE A 1 17 ? 5.199 7.113 3.998 1.00 0.00 17 ILE A CA 8
ATOM 7151 C C . ILE A 1 17 ? 4.510 7.135 2.615 1.00 0.00 17 ILE A C 8
ATOM 7152 O O . ILE A 1 17 ? 5.159 6.951 1.615 1.00 0.00 17 ILE A O 8
ATOM 7168 N N . ILE A 1 18 ? 3.220 7.362 2.539 1.00 0.00 18 ILE A N 8
ATOM 7169 C CA . ILE A 1 18 ? 2.529 7.370 1.193 1.00 0.00 18 ILE A CA 8
ATOM 7170 C C . ILE A 1 18 ? 2.762 8.701 0.462 1.00 0.00 18 ILE A C 8
ATOM 7171 O O . ILE A 1 18 ? 3.404 9.599 0.968 1.00 0.00 18 ILE A O 8
ATOM 7187 N N . GLY A 1 19 ? 2.262 8.810 -0.741 1.00 0.00 19 GLY A N 8
ATOM 7188 C CA . GLY A 1 19 ? 2.461 10.051 -1.551 1.00 0.00 19 GLY A CA 8
ATOM 7189 C C . GLY A 1 19 ? 2.997 9.652 -2.928 1.00 0.00 19 GLY A C 8
ATOM 7190 O O . GLY A 1 19 ? 2.271 9.156 -3.765 1.00 0.00 19 GLY A O 8
ATOM 7194 N N . PHE A 1 20 ? 4.267 9.839 -3.156 1.00 0.00 20 PHE A N 8
ATOM 7195 C CA . PHE A 1 20 ? 4.867 9.448 -4.469 1.00 0.00 20 PHE A CA 8
ATOM 7196 C C . PHE A 1 20 ? 5.383 8.020 -4.370 1.00 0.00 20 PHE A C 8
ATOM 7197 O O . PHE A 1 20 ? 5.003 7.160 -5.143 1.00 0.00 20 PHE A O 8
ATOM 7214 N N . TYR A 1 21 ? 6.203 7.743 -3.391 1.00 0.00 21 TYR A N 8
ATOM 7215 C CA . TYR A 1 21 ? 6.700 6.348 -3.209 1.00 0.00 21 TYR A CA 8
ATOM 7216 C C . TYR A 1 21 ? 5.487 5.404 -3.189 1.00 0.00 21 TYR A C 8
ATOM 7217 O O . TYR A 1 21 ? 5.590 4.231 -3.456 1.00 0.00 21 TYR A O 8
ATOM 7235 N N . GLU A 1 22 ? 4.338 5.928 -2.853 1.00 0.00 22 GLU A N 8
ATOM 7236 C CA . GLU A 1 22 ? 3.117 5.088 -2.787 1.00 0.00 22 GLU A CA 8
ATOM 7237 C C . GLU A 1 22 ? 2.834 4.432 -4.130 1.00 0.00 22 GLU A C 8
ATOM 7238 O O . GLU A 1 22 ? 2.674 3.240 -4.212 1.00 0.00 22 GLU A O 8
ATOM 7250 N N . ALA A 1 23 ? 2.759 5.192 -5.182 1.00 0.00 23 ALA A N 8
ATOM 7251 C CA . ALA A 1 23 ? 2.464 4.586 -6.511 1.00 0.00 23 ALA A CA 8
ATOM 7252 C C . ALA A 1 23 ? 3.183 3.239 -6.664 1.00 0.00 23 ALA A C 8
ATOM 7253 O O . ALA A 1 23 ? 2.632 2.286 -7.183 1.00 0.00 23 ALA A O 8
ATOM 7260 N N . GLN A 1 24 ? 4.403 3.153 -6.203 1.00 0.00 24 GLN A N 8
ATOM 7261 C CA . GLN A 1 24 ? 5.150 1.861 -6.325 1.00 0.00 24 GLN A CA 8
ATOM 7262 C C . GLN A 1 24 ? 4.914 0.951 -5.115 1.00 0.00 24 GLN A C 8
ATOM 7263 O O . GLN A 1 24 ? 5.180 -0.228 -5.183 1.00 0.00 24 GLN A O 8
ATOM 7277 N N . VAL A 1 25 ? 4.404 1.461 -4.023 1.00 0.00 25 VAL A N 8
ATOM 7278 C CA . VAL A 1 25 ? 4.139 0.564 -2.854 1.00 0.00 25 VAL A CA 8
ATOM 7279 C C . VAL A 1 25 ? 2.663 0.123 -2.894 1.00 0.00 25 VAL A C 8
ATOM 7280 O O . VAL A 1 25 ? 2.335 -1.012 -2.630 1.00 0.00 25 VAL A O 8
ATOM 7293 N N . LEU A 1 26 ? 1.776 1.025 -3.246 1.00 0.00 26 LEU A N 8
ATOM 7294 C CA . LEU A 1 26 ? 0.321 0.691 -3.323 1.00 0.00 26 LEU A CA 8
ATOM 7295 C C . LEU A 1 26 ? 0.035 -0.136 -4.579 1.00 0.00 26 LEU A C 8
ATOM 7296 O O . LEU A 1 26 ? -0.597 -1.171 -4.512 1.00 0.00 26 LEU A O 8
ATOM 7312 N N . LYS A 1 27 ? 0.516 0.290 -5.725 1.00 0.00 27 LYS A N 8
ATOM 7313 C CA . LYS A 1 27 ? 0.279 -0.514 -6.958 1.00 0.00 27 LYS A CA 8
ATOM 7314 C C . LYS A 1 27 ? 0.999 -1.848 -6.797 1.00 0.00 27 LYS A C 8
ATOM 7315 O O . LYS A 1 27 ? 0.732 -2.815 -7.485 1.00 0.00 27 LYS A O 8
ATOM 7334 N N . LEU A 1 28 ? 1.913 -1.889 -5.870 1.00 0.00 28 LEU A N 8
ATOM 7335 C CA . LEU A 1 28 ? 2.682 -3.113 -5.596 1.00 0.00 28 LEU A CA 8
ATOM 7336 C C . LEU A 1 28 ? 1.929 -3.947 -4.541 1.00 0.00 28 LEU A C 8
ATOM 7337 O O . LEU A 1 28 ? 1.630 -5.095 -4.770 1.00 0.00 28 LEU A O 8
ATOM 7353 N N . PHE A 1 29 ? 1.585 -3.373 -3.409 1.00 0.00 29 PHE A N 8
ATOM 7354 C CA . PHE A 1 29 ? 0.807 -4.129 -2.376 1.00 0.00 29 PHE A CA 8
ATOM 7355 C C . PHE A 1 29 ? -0.397 -4.777 -3.025 1.00 0.00 29 PHE A C 8
ATOM 7356 O O . PHE A 1 29 ? -0.811 -5.858 -2.676 1.00 0.00 29 PHE A O 8
ATOM 7373 N N . TYR A 1 30 ? -0.963 -4.109 -3.975 1.00 0.00 30 TYR A N 8
ATOM 7374 C CA . TYR A 1 30 ? -2.139 -4.686 -4.660 1.00 0.00 30 TYR A CA 8
ATOM 7375 C C . TYR A 1 30 ? -1.654 -5.826 -5.555 1.00 0.00 30 TYR A C 8
ATOM 7376 O O . TYR A 1 30 ? -2.355 -6.788 -5.798 1.00 0.00 30 TYR A O 8
ATOM 7394 N N . ALA A 1 31 ? -0.435 -5.727 -6.024 1.00 0.00 31 ALA A N 8
ATOM 7395 C CA . ALA A 1 31 ? 0.141 -6.804 -6.883 1.00 0.00 31 ALA A CA 8
ATOM 7396 C C . ALA A 1 31 ? 0.640 -7.965 -6.007 1.00 0.00 31 ALA A C 8
ATOM 7397 O O . ALA A 1 31 ? 0.517 -9.120 -6.363 1.00 0.00 31 ALA A O 8
ATOM 7404 N N . GLU A 1 32 ? 1.185 -7.664 -4.853 1.00 0.00 32 GLU A N 8
ATOM 7405 C CA . GLU A 1 32 ? 1.673 -8.744 -3.944 1.00 0.00 32 GLU A CA 8
ATOM 7406 C C . GLU A 1 32 ? 0.529 -9.169 -3.033 1.00 0.00 32 GLU A C 8
ATOM 7407 O O . GLU A 1 32 ? 0.294 -10.340 -2.820 1.00 0.00 32 GLU A O 8
ATOM 7419 N N . TYR A 1 33 ? -0.193 -8.215 -2.512 1.00 0.00 33 TYR A N 8
ATOM 7420 C CA . TYR A 1 33 ? -1.360 -8.539 -1.631 1.00 0.00 33 TYR A CA 8
ATOM 7421 C C . TYR A 1 33 ? -2.662 -8.432 -2.452 1.00 0.00 33 TYR A C 8
ATOM 7422 O O . TYR A 1 33 ? -3.356 -7.438 -2.364 1.00 0.00 33 TYR A O 8
ATOM 7440 N N . PRO A 1 34 ? -2.953 -9.449 -3.232 1.00 0.00 34 PRO A N 8
ATOM 7441 C CA . PRO A 1 34 ? -4.181 -9.441 -4.076 1.00 0.00 34 PRO A CA 8
ATOM 7442 C C . PRO A 1 34 ? -5.447 -9.504 -3.218 1.00 0.00 34 PRO A C 8
ATOM 7443 O O . PRO A 1 34 ? -6.197 -10.459 -3.270 1.00 0.00 34 PRO A O 8
ATOM 7454 N N . SER A 1 35 ? -5.695 -8.484 -2.439 1.00 0.00 35 SER A N 8
ATOM 7455 C CA . SER A 1 35 ? -6.913 -8.458 -1.572 1.00 0.00 35 SER A CA 8
ATOM 7456 C C . SER A 1 35 ? -6.822 -7.269 -0.622 1.00 0.00 35 SER A C 8
ATOM 7457 O O . SER A 1 35 ? -6.148 -7.329 0.381 1.00 0.00 35 SER A O 8
ATOM 7465 N N . THR A 1 36 ? -7.482 -6.185 -0.936 1.00 0.00 36 THR A N 8
ATOM 7466 C CA . THR A 1 36 ? -7.417 -4.983 -0.049 1.00 0.00 36 THR A CA 8
ATOM 7467 C C . THR A 1 36 ? -7.540 -5.378 1.425 1.00 0.00 36 THR A C 8
ATOM 7468 O O . THR A 1 36 ? -6.773 -4.939 2.258 1.00 0.00 36 THR A O 8
ATOM 7479 N N . ARG A 1 37 ? -8.491 -6.208 1.751 1.00 0.00 37 ARG A N 8
ATOM 7480 C CA . ARG A 1 37 ? -8.654 -6.638 3.171 1.00 0.00 37 ARG A CA 8
ATOM 7481 C C . ARG A 1 37 ? -7.348 -7.257 3.689 1.00 0.00 37 ARG A C 8
ATOM 7482 O O . ARG A 1 37 ? -6.843 -6.880 4.728 1.00 0.00 37 ARG A O 8
ATOM 7503 N N . LYS A 1 38 ? -6.795 -8.196 2.966 1.00 0.00 38 LYS A N 8
ATOM 7504 C CA . LYS A 1 38 ? -5.515 -8.829 3.408 1.00 0.00 38 LYS A CA 8
ATOM 7505 C C . LYS A 1 38 ? -4.335 -7.908 3.089 1.00 0.00 38 LYS A C 8
ATOM 7506 O O . LYS A 1 38 ? -3.314 -7.937 3.747 1.00 0.00 38 LYS A O 8
ATOM 7525 N N . LEU A 1 39 ? -4.479 -7.084 2.091 1.00 0.00 39 LEU A N 8
ATOM 7526 C CA . LEU A 1 39 ? -3.383 -6.147 1.721 1.00 0.00 39 LEU A CA 8
ATOM 7527 C C . LEU A 1 39 ? -3.229 -5.118 2.839 1.00 0.00 39 LEU A C 8
ATOM 7528 O O . LEU A 1 39 ? -2.140 -4.679 3.159 1.00 0.00 39 LEU A O 8
ATOM 7544 N N . ALA A 1 40 ? -4.319 -4.754 3.447 1.00 0.00 40 ALA A N 8
ATOM 7545 C CA . ALA A 1 40 ? -4.270 -3.775 4.566 1.00 0.00 40 ALA A CA 8
ATOM 7546 C C . ALA A 1 40 ? -3.701 -4.443 5.824 1.00 0.00 40 ALA A C 8
ATOM 7547 O O . ALA A 1 40 ? -2.973 -3.837 6.590 1.00 0.00 40 ALA A O 8
ATOM 7554 N N . GLN A 1 41 ? -4.029 -5.690 6.043 1.00 0.00 41 GLN A N 8
ATOM 7555 C CA . GLN A 1 41 ? -3.510 -6.406 7.246 1.00 0.00 41 GLN A CA 8
ATOM 7556 C C . GLN A 1 41 ? -1.980 -6.385 7.241 1.00 0.00 41 GLN A C 8
ATOM 7557 O O . GLN A 1 41 ? -1.345 -6.271 8.272 1.00 0.00 41 GLN A O 8
ATOM 7571 N N . ARG A 1 42 ? -1.387 -6.492 6.083 1.00 0.00 42 ARG A N 8
ATOM 7572 C CA . ARG A 1 42 ? 0.100 -6.474 6.002 1.00 0.00 42 ARG A CA 8
ATOM 7573 C C . ARG A 1 42 ? 0.621 -5.047 6.204 1.00 0.00 42 ARG A C 8
ATOM 7574 O O . ARG A 1 42 ? 1.551 -4.824 6.947 1.00 0.00 42 ARG A O 8
ATOM 7595 N N . LEU A 1 43 ? 0.032 -4.083 5.545 1.00 0.00 43 LEU A N 8
ATOM 7596 C CA . LEU A 1 43 ? 0.502 -2.668 5.696 1.00 0.00 43 LEU A CA 8
ATOM 7597 C C . LEU A 1 43 ? -0.120 -1.989 6.922 1.00 0.00 43 LEU A C 8
ATOM 7598 O O . LEU A 1 43 ? -0.125 -0.778 7.024 1.00 0.00 43 LEU A O 8
ATOM 7614 N N . GLY A 1 44 ? -0.625 -2.754 7.860 1.00 0.00 44 GLY A N 8
ATOM 7615 C CA . GLY A 1 44 ? -1.227 -2.147 9.090 1.00 0.00 44 GLY A CA 8
ATOM 7616 C C . GLY A 1 44 ? -2.134 -0.973 8.711 1.00 0.00 44 GLY A C 8
ATOM 7617 O O . GLY A 1 44 ? -1.754 0.175 8.825 1.00 0.00 44 GLY A O 8
ATOM 7621 N N . VAL A 1 45 ? -3.323 -1.256 8.261 1.00 0.00 45 VAL A N 8
ATOM 7622 C CA . VAL A 1 45 ? -4.255 -0.160 7.863 1.00 0.00 45 VAL A CA 8
ATOM 7623 C C . VAL A 1 45 ? -5.705 -0.617 8.042 1.00 0.00 45 VAL A C 8
ATOM 7624 O O . VAL A 1 45 ? -5.967 -1.746 8.407 1.00 0.00 45 VAL A O 8
ATOM 7637 N N . SER A 1 46 ? -6.649 0.255 7.803 1.00 0.00 46 SER A N 8
ATOM 7638 C CA . SER A 1 46 ? -8.084 -0.129 7.980 1.00 0.00 46 SER A CA 8
ATOM 7639 C C . SER A 1 46 ? -8.675 -0.665 6.673 1.00 0.00 46 SER A C 8
ATOM 7640 O O . SER A 1 46 ? -9.829 -0.438 6.375 1.00 0.00 46 SER A O 8
ATOM 7648 N N . HIS A 1 47 ? -7.896 -1.374 5.894 1.00 0.00 47 HIS A N 8
ATOM 7649 C CA . HIS A 1 47 ? -8.401 -1.933 4.608 1.00 0.00 47 HIS A CA 8
ATOM 7650 C C . HIS A 1 47 ? -9.160 -0.876 3.801 1.00 0.00 47 HIS A C 8
ATOM 7651 O O . HIS A 1 47 ? -8.597 -0.239 2.938 1.00 0.00 47 HIS A O 8
ATOM 7665 N N . THR A 1 48 ? -10.433 -0.703 4.050 1.00 0.00 48 THR A N 8
ATOM 7666 C CA . THR A 1 48 ? -11.208 0.301 3.267 1.00 0.00 48 THR A CA 8
ATOM 7667 C C . THR A 1 48 ? -10.385 1.578 3.121 1.00 0.00 48 THR A C 8
ATOM 7668 O O . THR A 1 48 ? -10.284 2.148 2.053 1.00 0.00 48 THR A O 8
ATOM 7679 N N . ALA A 1 49 ? -9.763 2.006 4.190 1.00 0.00 49 ALA A N 8
ATOM 7680 C CA . ALA A 1 49 ? -8.911 3.224 4.110 1.00 0.00 49 ALA A CA 8
ATOM 7681 C C . ALA A 1 49 ? -7.823 2.971 3.070 1.00 0.00 49 ALA A C 8
ATOM 7682 O O . ALA A 1 49 ? -7.489 3.822 2.272 1.00 0.00 49 ALA A O 8
ATOM 7689 N N . ILE A 1 50 ? -7.291 1.781 3.073 1.00 0.00 50 ILE A N 8
ATOM 7690 C CA . ILE A 1 50 ? -6.240 1.418 2.088 1.00 0.00 50 ILE A CA 8
ATOM 7691 C C . ILE A 1 50 ? -6.834 1.442 0.672 1.00 0.00 50 ILE A C 8
ATOM 7692 O O . ILE A 1 50 ? -6.288 2.046 -0.225 1.00 0.00 50 ILE A O 8
ATOM 7708 N N . ALA A 1 51 ? -7.959 0.800 0.471 1.00 0.00 51 ALA A N 8
ATOM 7709 C CA . ALA A 1 51 ? -8.584 0.791 -0.886 1.00 0.00 51 ALA A CA 8
ATOM 7710 C C . ALA A 1 51 ? -8.881 2.219 -1.333 1.00 0.00 51 ALA A C 8
ATOM 7711 O O . ALA A 1 51 ? -8.555 2.609 -2.436 1.00 0.00 51 ALA A O 8
ATOM 7718 N N . ASN A 1 52 ? -9.491 3.008 -0.483 1.00 0.00 52 ASN A N 8
ATOM 7719 C CA . ASN A 1 52 ? -9.794 4.418 -0.866 1.00 0.00 52 ASN A CA 8
ATOM 7720 C C . ASN A 1 52 ? -8.523 5.078 -1.410 1.00 0.00 52 ASN A C 8
ATOM 7721 O O . ASN A 1 52 ? -8.571 5.920 -2.285 1.00 0.00 52 ASN A O 8
ATOM 7732 N N . LYS A 1 53 ? -7.385 4.671 -0.914 1.00 0.00 53 LYS A N 8
ATOM 7733 C CA . LYS A 1 53 ? -6.105 5.240 -1.417 1.00 0.00 53 LYS A CA 8
ATOM 7734 C C . LYS A 1 53 ? -5.754 4.552 -2.737 1.00 0.00 53 LYS A C 8
ATOM 7735 O O . LYS A 1 53 ? -5.369 5.186 -3.699 1.00 0.00 53 LYS A O 8
ATOM 7754 N N . LEU A 1 54 ? -5.910 3.251 -2.793 1.00 0.00 54 LEU A N 8
ATOM 7755 C CA . LEU A 1 54 ? -5.609 2.512 -4.055 1.00 0.00 54 LEU A CA 8
ATOM 7756 C C . LEU A 1 54 ? -6.409 3.132 -5.206 1.00 0.00 54 LEU A C 8
ATOM 7757 O O . LEU A 1 54 ? -5.859 3.545 -6.207 1.00 0.00 54 LEU A O 8
ATOM 7773 N N . LYS A 1 55 ? -7.708 3.204 -5.060 1.00 0.00 55 LYS A N 8
ATOM 7774 C CA . LYS A 1 55 ? -8.557 3.803 -6.133 1.00 0.00 55 LYS A CA 8
ATOM 7775 C C . LYS A 1 55 ? -8.063 5.212 -6.470 1.00 0.00 55 LYS A C 8
ATOM 7776 O O . LYS A 1 55 ? -7.829 5.536 -7.618 1.00 0.00 55 LYS A O 8
ATOM 7795 N N . GLN A 1 56 ? -7.897 6.052 -5.479 1.00 0.00 56 GLN A N 8
ATOM 7796 C CA . GLN A 1 56 ? -7.408 7.440 -5.751 1.00 0.00 56 GLN A CA 8
ATOM 7797 C C . GLN A 1 56 ? -6.143 7.396 -6.617 1.00 0.00 56 GLN A C 8
ATOM 7798 O O . GLN A 1 56 ? -5.988 8.161 -7.549 1.00 0.00 56 GLN A O 8
ATOM 7812 N N . TYR A 1 57 ? -5.240 6.504 -6.310 1.00 0.00 57 TYR A N 8
ATOM 7813 C CA . TYR A 1 57 ? -3.979 6.398 -7.104 1.00 0.00 57 TYR A CA 8
ATOM 7814 C C . TYR A 1 57 ? -4.238 5.727 -8.459 1.00 0.00 57 TYR A C 8
ATOM 7815 O O . TYR A 1 57 ? -3.395 5.736 -9.335 1.00 0.00 57 TYR A O 8
ATOM 7833 N N . GLY A 1 58 ? -5.392 5.140 -8.638 1.00 0.00 58 GLY A N 8
ATOM 7834 C CA . GLY A 1 58 ? -5.698 4.465 -9.932 1.00 0.00 58 GLY A CA 8
ATOM 7835 C C . GLY A 1 58 ? -5.645 2.947 -9.739 1.00 0.00 58 GLY A C 8
ATOM 7836 O O . GLY A 1 58 ? -5.437 2.198 -10.673 1.00 0.00 58 GLY A O 8
ATOM 7840 N N . ILE A 1 59 ? -5.828 2.492 -8.528 1.00 0.00 59 ILE A N 8
ATOM 7841 C CA . ILE A 1 59 ? -5.786 1.023 -8.260 1.00 0.00 59 ILE A CA 8
ATOM 7842 C C . ILE A 1 59 ? -7.081 0.582 -7.569 1.00 0.00 59 ILE A C 8
ATOM 7843 O O . ILE A 1 59 ? -8.146 1.097 -7.843 1.00 0.00 59 ILE A O 8
ATOM 7859 N N . GLY A 1 60 ? -6.995 -0.355 -6.662 1.00 0.00 60 GLY A N 8
ATOM 7860 C CA . GLY A 1 60 ? -8.218 -0.819 -5.945 1.00 0.00 60 GLY A CA 8
ATOM 7861 C C . GLY A 1 60 ? -9.258 -1.309 -6.956 1.00 0.00 60 GLY A C 8
ATOM 7862 O O . GLY A 1 60 ? -10.367 -0.814 -7.010 1.00 0.00 60 GLY A O 8
ATOM 7866 N N . LYS A 1 61 ? -8.906 -2.278 -7.759 1.00 0.00 61 LYS A N 8
ATOM 7867 C CA . LYS A 1 61 ? -9.871 -2.803 -8.767 1.00 0.00 61 LYS A CA 8
ATOM 7868 C C . LYS A 1 61 ? -9.343 -4.106 -9.375 1.00 0.00 61 LYS A C 8
ATOM 7869 O O . LYS A 1 61 ? -9.699 -5.158 -8.871 1.00 0.00 61 LYS A O 8
ATOM 7889 N N . SER A 1 1 ? 13.757 2.066 -2.257 1.00 0.00 1 SER A N 9
ATOM 7890 C CA . SER A 1 1 ? 14.824 2.924 -1.662 1.00 0.00 1 SER A CA 9
ATOM 7891 C C . SER A 1 1 ? 14.595 3.097 -0.157 1.00 0.00 1 SER A C 9
ATOM 7892 O O . SER A 1 1 ? 15.498 2.927 0.639 1.00 0.00 1 SER A O 9
ATOM 7902 N N . ALA A 1 2 ? 13.396 3.437 0.238 1.00 0.00 2 ALA A N 9
ATOM 7903 C CA . ALA A 1 2 ? 13.111 3.623 1.691 1.00 0.00 2 ALA A CA 9
ATOM 7904 C C . ALA A 1 2 ? 13.258 2.293 2.436 1.00 0.00 2 ALA A C 9
ATOM 7905 O O . ALA A 1 2 ? 13.139 1.231 1.857 1.00 0.00 2 ALA A O 9
ATOM 7912 N N . VAL A 1 3 ? 13.509 2.347 3.717 1.00 0.00 3 VAL A N 9
ATOM 7913 C CA . VAL A 1 3 ? 13.658 1.088 4.506 1.00 0.00 3 VAL A CA 9
ATOM 7914 C C . VAL A 1 3 ? 12.275 0.520 4.850 1.00 0.00 3 VAL A C 9
ATOM 7915 O O . VAL A 1 3 ? 11.926 0.361 6.005 1.00 0.00 3 VAL A O 9
ATOM 7928 N N . ILE A 1 4 ? 11.485 0.224 3.852 1.00 0.00 4 ILE A N 9
ATOM 7929 C CA . ILE A 1 4 ? 10.117 -0.326 4.102 1.00 0.00 4 ILE A CA 9
ATOM 7930 C C . ILE A 1 4 ? 9.773 -1.382 3.046 1.00 0.00 4 ILE A C 9
ATOM 7931 O O . ILE A 1 4 ? 8.648 -1.472 2.605 1.00 0.00 4 ILE A O 9
ATOM 7947 N N . SER A 1 5 ? 10.741 -2.141 2.610 1.00 0.00 5 SER A N 9
ATOM 7948 C CA . SER A 1 5 ? 10.498 -3.171 1.544 1.00 0.00 5 SER A CA 9
ATOM 7949 C C . SER A 1 5 ? 9.195 -3.954 1.762 1.00 0.00 5 SER A C 9
ATOM 7950 O O . SER A 1 5 ? 8.452 -3.737 2.698 1.00 0.00 5 SER A O 9
ATOM 7958 N N . LEU A 1 6 ? 8.935 -4.876 0.879 1.00 0.00 6 LEU A N 9
ATOM 7959 C CA . LEU A 1 6 ? 7.690 -5.705 0.964 1.00 0.00 6 LEU A CA 9
ATOM 7960 C C . LEU A 1 6 ? 7.729 -6.588 2.217 1.00 0.00 6 LEU A C 9
ATOM 7961 O O . LEU A 1 6 ? 6.715 -7.087 2.664 1.00 0.00 6 LEU A O 9
ATOM 7977 N N . ASP A 1 7 ? 8.883 -6.750 2.806 1.00 0.00 7 ASP A N 9
ATOM 7978 C CA . ASP A 1 7 ? 8.982 -7.563 4.055 1.00 0.00 7 ASP A CA 9
ATOM 7979 C C . ASP A 1 7 ? 9.223 -6.627 5.241 1.00 0.00 7 ASP A C 9
ATOM 7980 O O . ASP A 1 7 ? 9.649 -7.041 6.301 1.00 0.00 7 ASP A O 9
ATOM 7989 N N . GLU A 1 8 ? 8.946 -5.361 5.060 1.00 0.00 8 GLU A N 9
ATOM 7990 C CA . GLU A 1 8 ? 9.145 -4.375 6.155 1.00 0.00 8 GLU A CA 9
ATOM 7991 C C . GLU A 1 8 ? 8.120 -3.244 6.022 1.00 0.00 8 GLU A C 9
ATOM 7992 O O . GLU A 1 8 ? 8.327 -2.148 6.504 1.00 0.00 8 GLU A O 9
ATOM 8004 N N . PHE A 1 9 ? 7.018 -3.500 5.362 1.00 0.00 9 PHE A N 9
ATOM 8005 C CA . PHE A 1 9 ? 5.980 -2.438 5.190 1.00 0.00 9 PHE A CA 9
ATOM 8006 C C . PHE A 1 9 ? 4.914 -2.540 6.280 1.00 0.00 9 PHE A C 9
ATOM 8007 O O . PHE A 1 9 ? 3.955 -1.792 6.288 1.00 0.00 9 PHE A O 9
ATOM 8024 N N . GLU A 1 10 ? 5.067 -3.451 7.199 1.00 0.00 10 GLU A N 9
ATOM 8025 C CA . GLU A 1 10 ? 4.051 -3.585 8.283 1.00 0.00 10 GLU A CA 9
ATOM 8026 C C . GLU A 1 10 ? 4.419 -2.662 9.448 1.00 0.00 10 GLU A C 9
ATOM 8027 O O . GLU A 1 10 ? 3.890 -2.777 10.536 1.00 0.00 10 GLU A O 9
ATOM 8039 N N . ASN A 1 11 ? 5.319 -1.737 9.218 1.00 0.00 11 ASN A N 9
ATOM 8040 C CA . ASN A 1 11 ? 5.723 -0.793 10.295 1.00 0.00 11 ASN A CA 9
ATOM 8041 C C . ASN A 1 11 ? 4.833 0.453 10.265 1.00 0.00 11 ASN A C 9
ATOM 8042 O O . ASN A 1 11 ? 4.302 0.863 11.280 1.00 0.00 11 ASN A O 9
ATOM 8053 N N . LYS A 1 12 ? 4.655 1.062 9.116 1.00 0.00 12 LYS A N 9
ATOM 8054 C CA . LYS A 1 12 ? 3.793 2.271 9.057 1.00 0.00 12 LYS A CA 9
ATOM 8055 C C . LYS A 1 12 ? 2.409 1.906 8.529 1.00 0.00 12 LYS A C 9
ATOM 8056 O O . LYS A 1 12 ? 2.254 1.003 7.729 1.00 0.00 12 LYS A O 9
ATOM 8075 N N . THR A 1 13 ? 1.405 2.619 8.954 1.00 0.00 13 THR A N 9
ATOM 8076 C CA . THR A 1 13 ? 0.024 2.340 8.460 1.00 0.00 13 THR A CA 9
ATOM 8077 C C . THR A 1 13 ? -0.149 2.936 7.060 1.00 0.00 13 THR A C 9
ATOM 8078 O O . THR A 1 13 ? -1.126 3.598 6.772 1.00 0.00 13 THR A O 9
ATOM 8089 N N . LEU A 1 14 ? 0.798 2.700 6.187 1.00 0.00 14 LEU A N 9
ATOM 8090 C CA . LEU A 1 14 ? 0.712 3.246 4.801 1.00 0.00 14 LEU A CA 9
ATOM 8091 C C . LEU A 1 14 ? 0.723 4.783 4.817 1.00 0.00 14 LEU A C 9
ATOM 8092 O O . LEU A 1 14 ? 1.730 5.390 4.519 1.00 0.00 14 LEU A O 9
ATOM 8108 N N . ASP A 1 15 ? -0.376 5.419 5.159 1.00 0.00 15 ASP A N 9
ATOM 8109 C CA . ASP A 1 15 ? -0.416 6.926 5.183 1.00 0.00 15 ASP A CA 9
ATOM 8110 C C . ASP A 1 15 ? 0.878 7.510 5.774 1.00 0.00 15 ASP A C 9
ATOM 8111 O O . ASP A 1 15 ? 1.278 8.612 5.450 1.00 0.00 15 ASP A O 9
ATOM 8120 N N . GLU A 1 16 ? 1.529 6.775 6.631 1.00 0.00 16 GLU A N 9
ATOM 8121 C CA . GLU A 1 16 ? 2.802 7.258 7.249 1.00 0.00 16 GLU A CA 9
ATOM 8122 C C . GLU A 1 16 ? 3.901 7.480 6.196 1.00 0.00 16 GLU A C 9
ATOM 8123 O O . GLU A 1 16 ? 4.991 7.899 6.529 1.00 0.00 16 GLU A O 9
ATOM 8135 N N . ILE A 1 17 ? 3.647 7.189 4.941 1.00 0.00 17 ILE A N 9
ATOM 8136 C CA . ILE A 1 17 ? 4.720 7.377 3.914 1.00 0.00 17 ILE A CA 9
ATOM 8137 C C . ILE A 1 17 ? 4.157 7.323 2.482 1.00 0.00 17 ILE A C 9
ATOM 8138 O O . ILE A 1 17 ? 4.862 6.996 1.558 1.00 0.00 17 ILE A O 9
ATOM 8154 N N . ILE A 1 18 ? 2.903 7.636 2.296 1.00 0.00 18 ILE A N 9
ATOM 8155 C CA . ILE A 1 18 ? 2.290 7.582 0.919 1.00 0.00 18 ILE A CA 9
ATOM 8156 C C . ILE A 1 18 ? 2.563 8.870 0.128 1.00 0.00 18 ILE A C 9
ATOM 8157 O O . ILE A 1 18 ? 3.136 9.818 0.628 1.00 0.00 18 ILE A O 9
ATOM 8173 N N . GLY A 1 19 ? 2.159 8.887 -1.115 1.00 0.00 19 GLY A N 9
ATOM 8174 C CA . GLY A 1 19 ? 2.384 10.078 -1.989 1.00 0.00 19 GLY A CA 9
ATOM 8175 C C . GLY A 1 19 ? 2.944 9.613 -3.334 1.00 0.00 19 GLY A C 9
ATOM 8176 O O . GLY A 1 19 ? 2.273 8.949 -4.097 1.00 0.00 19 GLY A O 9
ATOM 8180 N N . PHE A 1 20 ? 4.177 9.928 -3.616 1.00 0.00 20 PHE A N 9
ATOM 8181 C CA . PHE A 1 20 ? 4.792 9.483 -4.902 1.00 0.00 20 PHE A CA 9
ATOM 8182 C C . PHE A 1 20 ? 5.343 8.079 -4.708 1.00 0.00 20 PHE A C 9
ATOM 8183 O O . PHE A 1 20 ? 5.079 7.178 -5.481 1.00 0.00 20 PHE A O 9
ATOM 8200 N N . TYR A 1 21 ? 6.060 7.877 -3.639 1.00 0.00 21 TYR A N 9
ATOM 8201 C CA . TYR A 1 21 ? 6.596 6.523 -3.332 1.00 0.00 21 TYR A CA 9
ATOM 8202 C C . TYR A 1 21 ? 5.432 5.519 -3.342 1.00 0.00 21 TYR A C 9
ATOM 8203 O O . TYR A 1 21 ? 5.615 4.325 -3.468 1.00 0.00 21 TYR A O 9
ATOM 8221 N N . GLU A 1 22 ? 4.231 6.011 -3.174 1.00 0.00 22 GLU A N 9
ATOM 8222 C CA . GLU A 1 22 ? 3.044 5.121 -3.133 1.00 0.00 22 GLU A CA 9
ATOM 8223 C C . GLU A 1 22 ? 2.802 4.454 -4.484 1.00 0.00 22 GLU A C 9
ATOM 8224 O O . GLU A 1 22 ? 2.598 3.271 -4.554 1.00 0.00 22 GLU A O 9
ATOM 8236 N N . ALA A 1 23 ? 2.813 5.187 -5.556 1.00 0.00 23 ALA A N 9
ATOM 8237 C CA . ALA A 1 23 ? 2.560 4.540 -6.879 1.00 0.00 23 ALA A CA 9
ATOM 8238 C C . ALA A 1 23 ? 3.291 3.192 -6.967 1.00 0.00 23 ALA A C 9
ATOM 8239 O O . ALA A 1 23 ? 2.729 2.194 -7.376 1.00 0.00 23 ALA A O 9
ATOM 8246 N N . GLN A 1 24 ? 4.530 3.157 -6.561 1.00 0.00 24 GLN A N 9
ATOM 8247 C CA . GLN A 1 24 ? 5.303 1.872 -6.600 1.00 0.00 24 GLN A CA 9
ATOM 8248 C C . GLN A 1 24 ? 5.066 1.060 -5.328 1.00 0.00 24 GLN A C 9
ATOM 8249 O O . GLN A 1 24 ? 5.388 -0.105 -5.260 1.00 0.00 24 GLN A O 9
ATOM 8263 N N . VAL A 1 25 ? 4.510 1.672 -4.328 1.00 0.00 25 VAL A N 9
ATOM 8264 C CA . VAL A 1 25 ? 4.236 0.954 -3.055 1.00 0.00 25 VAL A CA 9
ATOM 8265 C C . VAL A 1 25 ? 2.799 0.389 -3.089 1.00 0.00 25 VAL A C 9
ATOM 8266 O O . VAL A 1 25 ? 2.571 -0.776 -2.835 1.00 0.00 25 VAL A O 9
ATOM 8279 N N . LEU A 1 26 ? 1.833 1.214 -3.408 1.00 0.00 26 LEU A N 9
ATOM 8280 C CA . LEU A 1 26 ? 0.414 0.749 -3.466 1.00 0.00 26 LEU A CA 9
ATOM 8281 C C . LEU A 1 26 ? 0.181 -0.124 -4.705 1.00 0.00 26 LEU A C 9
ATOM 8282 O O . LEU A 1 26 ? -0.460 -1.154 -4.626 1.00 0.00 26 LEU A O 9
ATOM 8298 N N . LYS A 1 27 ? 0.704 0.261 -5.847 1.00 0.00 27 LYS A N 9
ATOM 8299 C CA . LYS A 1 27 ? 0.503 -0.582 -7.059 1.00 0.00 27 LYS A CA 9
ATOM 8300 C C . LYS A 1 27 ? 1.266 -1.890 -6.873 1.00 0.00 27 LYS A C 9
ATOM 8301 O O . LYS A 1 27 ? 1.030 -2.872 -7.550 1.00 0.00 27 LYS A O 9
ATOM 8320 N N . LEU A 1 28 ? 2.174 -1.899 -5.939 1.00 0.00 28 LEU A N 9
ATOM 8321 C CA . LEU A 1 28 ? 2.968 -3.111 -5.656 1.00 0.00 28 LEU A CA 9
ATOM 8322 C C . LEU A 1 28 ? 2.227 -3.946 -4.593 1.00 0.00 28 LEU A C 9
ATOM 8323 O O . LEU A 1 28 ? 1.978 -5.115 -4.788 1.00 0.00 28 LEU A O 9
ATOM 8339 N N . PHE A 1 29 ? 1.841 -3.343 -3.492 1.00 0.00 29 PHE A N 9
ATOM 8340 C CA . PHE A 1 29 ? 1.074 -4.082 -2.442 1.00 0.00 29 PHE A CA 9
ATOM 8341 C C . PHE A 1 29 ? -0.113 -4.766 -3.076 1.00 0.00 29 PHE A C 9
ATOM 8342 O O . PHE A 1 29 ? -0.483 -5.865 -2.728 1.00 0.00 29 PHE A O 9
ATOM 8359 N N . TYR A 1 30 ? -0.723 -4.104 -4.004 1.00 0.00 30 TYR A N 9
ATOM 8360 C CA . TYR A 1 30 ? -1.903 -4.709 -4.657 1.00 0.00 30 TYR A CA 9
ATOM 8361 C C . TYR A 1 30 ? -1.419 -5.792 -5.620 1.00 0.00 30 TYR A C 9
ATOM 8362 O O . TYR A 1 30 ? -2.149 -6.699 -5.970 1.00 0.00 30 TYR A O 9
ATOM 8380 N N . ALA A 1 31 ? -0.169 -5.730 -6.007 1.00 0.00 31 ALA A N 9
ATOM 8381 C CA . ALA A 1 31 ? 0.392 -6.785 -6.899 1.00 0.00 31 ALA A CA 9
ATOM 8382 C C . ALA A 1 31 ? 0.943 -7.915 -6.024 1.00 0.00 31 ALA A C 9
ATOM 8383 O O . ALA A 1 31 ? 1.005 -9.060 -6.428 1.00 0.00 31 ALA A O 9
ATOM 8390 N N . GLU A 1 32 ? 1.322 -7.592 -4.812 1.00 0.00 32 GLU A N 9
ATOM 8391 C CA . GLU A 1 32 ? 1.849 -8.623 -3.876 1.00 0.00 32 GLU A CA 9
ATOM 8392 C C . GLU A 1 32 ? 0.720 -9.087 -2.959 1.00 0.00 32 GLU A C 9
ATOM 8393 O O . GLU A 1 32 ? 0.361 -10.247 -2.942 1.00 0.00 32 GLU A O 9
ATOM 8405 N N . TYR A 1 33 ? 0.145 -8.181 -2.211 1.00 0.00 33 TYR A N 9
ATOM 8406 C CA . TYR A 1 33 ? -0.983 -8.570 -1.303 1.00 0.00 33 TYR A CA 9
ATOM 8407 C C . TYR A 1 33 ? -2.315 -8.457 -2.060 1.00 0.00 33 TYR A C 9
ATOM 8408 O O . TYR A 1 33 ? -2.734 -7.370 -2.399 1.00 0.00 33 TYR A O 9
ATOM 8426 N N . PRO A 1 34 ? -2.942 -9.579 -2.307 1.00 0.00 34 PRO A N 9
ATOM 8427 C CA . PRO A 1 34 ? -4.235 -9.573 -3.036 1.00 0.00 34 PRO A CA 9
ATOM 8428 C C . PRO A 1 34 ? -5.380 -9.156 -2.108 1.00 0.00 34 PRO A C 9
ATOM 8429 O O . PRO A 1 34 ? -5.283 -9.258 -0.900 1.00 0.00 34 PRO A O 9
ATOM 8440 N N . SER A 1 35 ? -6.468 -8.696 -2.673 1.00 0.00 35 SER A N 9
ATOM 8441 C CA . SER A 1 35 ? -7.640 -8.271 -1.846 1.00 0.00 35 SER A CA 9
ATOM 8442 C C . SER A 1 35 ? -7.259 -7.116 -0.923 1.00 0.00 35 SER A C 9
ATOM 8443 O O . SER A 1 35 ? -6.375 -7.232 -0.098 1.00 0.00 35 SER A O 9
ATOM 8451 N N . THR A 1 36 ? -7.930 -5.997 -1.052 1.00 0.00 36 THR A N 9
ATOM 8452 C CA . THR A 1 36 ? -7.611 -4.833 -0.176 1.00 0.00 36 THR A CA 9
ATOM 8453 C C . THR A 1 36 ? -7.628 -5.258 1.288 1.00 0.00 36 THR A C 9
ATOM 8454 O O . THR A 1 36 ? -6.939 -4.695 2.117 1.00 0.00 36 THR A O 9
ATOM 8465 N N . ARG A 1 37 ? -8.401 -6.255 1.610 1.00 0.00 37 ARG A N 9
ATOM 8466 C CA . ARG A 1 37 ? -8.448 -6.720 3.020 1.00 0.00 37 ARG A CA 9
ATOM 8467 C C . ARG A 1 37 ? -7.096 -7.340 3.373 1.00 0.00 37 ARG A C 9
ATOM 8468 O O . ARG A 1 37 ? -6.481 -6.983 4.358 1.00 0.00 37 ARG A O 9
ATOM 8489 N N . LYS A 1 38 ? -6.610 -8.241 2.553 1.00 0.00 38 LYS A N 9
ATOM 8490 C CA . LYS A 1 38 ? -5.274 -8.849 2.827 1.00 0.00 38 LYS A CA 9
ATOM 8491 C C . LYS A 1 38 ? -4.194 -7.799 2.544 1.00 0.00 38 LYS A C 9
ATOM 8492 O O . LYS A 1 38 ? -3.089 -7.873 3.042 1.00 0.00 38 LYS A O 9
ATOM 8511 N N . LEU A 1 39 ? -4.536 -6.794 1.778 1.00 0.00 39 LEU A N 9
ATOM 8512 C CA . LEU A 1 39 ? -3.573 -5.694 1.483 1.00 0.00 39 LEU A CA 9
ATOM 8513 C C . LEU A 1 39 ? -3.367 -4.909 2.778 1.00 0.00 39 LEU A C 9
ATOM 8514 O O . LEU A 1 39 ? -2.264 -4.751 3.280 1.00 0.00 39 LEU A O 9
ATOM 8530 N N . ALA A 1 40 ? -4.446 -4.427 3.317 1.00 0.00 40 ALA A N 9
ATOM 8531 C CA . ALA A 1 40 ? -4.387 -3.649 4.586 1.00 0.00 40 ALA A CA 9
ATOM 8532 C C . ALA A 1 40 ? -4.004 -4.546 5.772 1.00 0.00 40 ALA A C 9
ATOM 8533 O O . ALA A 1 40 ? -3.545 -4.071 6.794 1.00 0.00 40 ALA A O 9
ATOM 8540 N N . GLN A 1 41 ? -4.200 -5.834 5.654 1.00 0.00 41 GLN A N 9
ATOM 8541 C CA . GLN A 1 41 ? -3.855 -6.748 6.786 1.00 0.00 41 GLN A CA 9
ATOM 8542 C C . GLN A 1 41 ? -2.336 -6.838 6.954 1.00 0.00 41 GLN A C 9
ATOM 8543 O O . GLN A 1 41 ? -1.834 -7.076 8.036 1.00 0.00 41 GLN A O 9
ATOM 8557 N N . ARG A 1 42 ? -1.600 -6.650 5.892 1.00 0.00 42 ARG A N 9
ATOM 8558 C CA . ARG A 1 42 ? -0.114 -6.723 5.989 1.00 0.00 42 ARG A CA 9
ATOM 8559 C C . ARG A 1 42 ? 0.461 -5.349 6.348 1.00 0.00 42 ARG A C 9
ATOM 8560 O O . ARG A 1 42 ? 1.384 -5.240 7.133 1.00 0.00 42 ARG A O 9
ATOM 8581 N N . LEU A 1 43 ? -0.075 -4.303 5.779 1.00 0.00 43 LEU A N 9
ATOM 8582 C CA . LEU A 1 43 ? 0.444 -2.935 6.089 1.00 0.00 43 LEU A CA 9
ATOM 8583 C C . LEU A 1 43 ? -0.136 -2.399 7.392 1.00 0.00 43 LEU A C 9
ATOM 8584 O O . LEU A 1 43 ? 0.258 -1.355 7.876 1.00 0.00 43 LEU A O 9
ATOM 8600 N N . GLY A 1 44 ? -1.064 -3.100 7.962 1.00 0.00 44 GLY A N 9
ATOM 8601 C CA . GLY A 1 44 ? -1.670 -2.633 9.240 1.00 0.00 44 GLY A CA 9
ATOM 8602 C C . GLY A 1 44 ? -2.441 -1.351 8.962 1.00 0.00 44 GLY A C 9
ATOM 8603 O O . GLY A 1 44 ? -1.937 -0.257 9.131 1.00 0.00 44 GLY A O 9
ATOM 8607 N N . VAL A 1 45 ? -3.651 -1.482 8.509 1.00 0.00 45 VAL A N 9
ATOM 8608 C CA . VAL A 1 45 ? -4.458 -0.279 8.177 1.00 0.00 45 VAL A CA 9
ATOM 8609 C C . VAL A 1 45 ? -5.953 -0.620 8.237 1.00 0.00 45 VAL A C 9
ATOM 8610 O O . VAL A 1 45 ? -6.329 -1.771 8.339 1.00 0.00 45 VAL A O 9
ATOM 8623 N N . SER A 1 46 ? -6.807 0.370 8.207 1.00 0.00 46 SER A N 9
ATOM 8624 C CA . SER A 1 46 ? -8.279 0.102 8.300 1.00 0.00 46 SER A CA 9
ATOM 8625 C C . SER A 1 46 ? -8.851 -0.441 6.981 1.00 0.00 46 SER A C 9
ATOM 8626 O O . SER A 1 46 ? -9.929 -0.061 6.571 1.00 0.00 46 SER A O 9
ATOM 8634 N N . HIS A 1 47 ? -8.146 -1.330 6.327 1.00 0.00 47 HIS A N 9
ATOM 8635 C CA . HIS A 1 47 ? -8.625 -1.918 5.044 1.00 0.00 47 HIS A CA 9
ATOM 8636 C C . HIS A 1 47 ? -9.259 -0.870 4.127 1.00 0.00 47 HIS A C 9
ATOM 8637 O O . HIS A 1 47 ? -8.599 -0.298 3.287 1.00 0.00 47 HIS A O 9
ATOM 8651 N N . THR A 1 48 ? -10.538 -0.633 4.260 1.00 0.00 48 THR A N 9
ATOM 8652 C CA . THR A 1 48 ? -11.203 0.357 3.372 1.00 0.00 48 THR A CA 9
ATOM 8653 C C . THR A 1 48 ? -10.333 1.607 3.253 1.00 0.00 48 THR A C 9
ATOM 8654 O O . THR A 1 48 ? -10.180 2.170 2.187 1.00 0.00 48 THR A O 9
ATOM 8665 N N . ALA A 1 49 ? -9.731 2.021 4.339 1.00 0.00 49 ALA A N 9
ATOM 8666 C CA . ALA A 1 49 ? -8.838 3.210 4.281 1.00 0.00 49 ALA A CA 9
ATOM 8667 C C . ALA A 1 49 ? -7.751 2.942 3.245 1.00 0.00 49 ALA A C 9
ATOM 8668 O O . ALA A 1 49 ? -7.444 3.772 2.411 1.00 0.00 49 ALA A O 9
ATOM 8675 N N . ILE A 1 50 ? -7.182 1.766 3.287 1.00 0.00 50 ILE A N 9
ATOM 8676 C CA . ILE A 1 50 ? -6.130 1.403 2.304 1.00 0.00 50 ILE A CA 9
ATOM 8677 C C . ILE A 1 50 ? -6.717 1.440 0.886 1.00 0.00 50 ILE A C 9
ATOM 8678 O O . ILE A 1 50 ? -6.153 2.028 -0.012 1.00 0.00 50 ILE A O 9
ATOM 8694 N N . ALA A 1 51 ? -7.853 0.820 0.685 1.00 0.00 51 ALA A N 9
ATOM 8695 C CA . ALA A 1 51 ? -8.475 0.815 -0.673 1.00 0.00 51 ALA A CA 9
ATOM 8696 C C . ALA A 1 51 ? -8.745 2.246 -1.144 1.00 0.00 51 ALA A C 9
ATOM 8697 O O . ALA A 1 51 ? -8.391 2.612 -2.248 1.00 0.00 51 ALA A O 9
ATOM 8704 N N . ASN A 1 52 ? -9.365 3.060 -0.321 1.00 0.00 52 ASN A N 9
ATOM 8705 C CA . ASN A 1 52 ? -9.644 4.471 -0.738 1.00 0.00 52 ASN A CA 9
ATOM 8706 C C . ASN A 1 52 ? -8.383 5.087 -1.343 1.00 0.00 52 ASN A C 9
ATOM 8707 O O . ASN A 1 52 ? -8.445 5.864 -2.275 1.00 0.00 52 ASN A O 9
ATOM 8718 N N . LYS A 1 53 ? -7.238 4.716 -0.838 1.00 0.00 53 LYS A N 9
ATOM 8719 C CA . LYS A 1 53 ? -5.972 5.251 -1.405 1.00 0.00 53 LYS A CA 9
ATOM 8720 C C . LYS A 1 53 ? -5.685 4.534 -2.724 1.00 0.00 53 LYS A C 9
ATOM 8721 O O . LYS A 1 53 ? -5.331 5.145 -3.711 1.00 0.00 53 LYS A O 9
ATOM 8740 N N . LEU A 1 54 ? -5.863 3.236 -2.752 1.00 0.00 54 LEU A N 9
ATOM 8741 C CA . LEU A 1 54 ? -5.621 2.472 -4.013 1.00 0.00 54 LEU A CA 9
ATOM 8742 C C . LEU A 1 54 ? -6.483 3.057 -5.135 1.00 0.00 54 LEU A C 9
ATOM 8743 O O . LEU A 1 54 ? -5.989 3.440 -6.178 1.00 0.00 54 LEU A O 9
ATOM 8759 N N . LYS A 1 55 ? -7.770 3.132 -4.919 1.00 0.00 55 LYS A N 9
ATOM 8760 C CA . LYS A 1 55 ? -8.683 3.700 -5.956 1.00 0.00 55 LYS A CA 9
ATOM 8761 C C . LYS A 1 55 ? -8.184 5.083 -6.391 1.00 0.00 55 LYS A C 9
ATOM 8762 O O . LYS A 1 55 ? -8.063 5.370 -7.566 1.00 0.00 55 LYS A O 9
ATOM 8781 N N . GLN A 1 56 ? -7.898 5.938 -5.446 1.00 0.00 56 GLN A N 9
ATOM 8782 C CA . GLN A 1 56 ? -7.408 7.309 -5.793 1.00 0.00 56 GLN A CA 9
ATOM 8783 C C . GLN A 1 56 ? -6.237 7.245 -6.783 1.00 0.00 56 GLN A C 9
ATOM 8784 O O . GLN A 1 56 ? -6.238 7.915 -7.797 1.00 0.00 56 GLN A O 9
ATOM 8798 N N . TYR A 1 57 ? -5.237 6.450 -6.496 1.00 0.00 57 TYR A N 9
ATOM 8799 C CA . TYR A 1 57 ? -4.068 6.361 -7.422 1.00 0.00 57 TYR A CA 9
ATOM 8800 C C . TYR A 1 57 ? -4.464 5.634 -8.711 1.00 0.00 57 TYR A C 9
ATOM 8801 O O . TYR A 1 57 ? -3.854 5.816 -9.747 1.00 0.00 57 TYR A O 9
ATOM 8819 N N . GLY A 1 58 ? -5.483 4.817 -8.658 1.00 0.00 58 GLY A N 9
ATOM 8820 C CA . GLY A 1 58 ? -5.920 4.087 -9.884 1.00 0.00 58 GLY A CA 9
ATOM 8821 C C . GLY A 1 58 ? -5.850 2.576 -9.646 1.00 0.00 58 GLY A C 9
ATOM 8822 O O . GLY A 1 58 ? -5.727 1.799 -10.573 1.00 0.00 58 GLY A O 9
ATOM 8826 N N . ILE A 1 59 ? -5.927 2.151 -8.412 1.00 0.00 59 ILE A N 9
ATOM 8827 C CA . ILE A 1 59 ? -5.865 0.688 -8.116 1.00 0.00 59 ILE A CA 9
ATOM 8828 C C . ILE A 1 59 ? -7.146 0.247 -7.403 1.00 0.00 59 ILE A C 9
ATOM 8829 O O . ILE A 1 59 ? -8.219 0.749 -7.674 1.00 0.00 59 ILE A O 9
ATOM 8845 N N . GLY A 1 60 ? -7.044 -0.681 -6.488 1.00 0.00 60 GLY A N 9
ATOM 8846 C CA . GLY A 1 60 ? -8.257 -1.148 -5.753 1.00 0.00 60 GLY A CA 9
ATOM 8847 C C . GLY A 1 60 ? -9.323 -1.614 -6.748 1.00 0.00 60 GLY A C 9
ATOM 8848 O O . GLY A 1 60 ? -10.427 -1.106 -6.771 1.00 0.00 60 GLY A O 9
ATOM 8852 N N . LYS A 1 61 ? -9.002 -2.578 -7.571 1.00 0.00 61 LYS A N 9
ATOM 8853 C CA . LYS A 1 61 ? -9.998 -3.078 -8.564 1.00 0.00 61 LYS A CA 9
ATOM 8854 C C . LYS A 1 61 ? -10.222 -4.581 -8.378 1.00 0.00 61 LYS A C 9
ATOM 8855 O O . LYS A 1 61 ? -10.451 -5.253 -9.370 1.00 0.00 61 LYS A O 9
ATOM 8875 N N . SER A 1 1 ? 14.587 5.397 -1.141 1.00 0.00 1 SER A N 10
ATOM 8876 C CA . SER A 1 1 ? 15.298 4.421 -0.267 1.00 0.00 1 SER A CA 10
ATOM 8877 C C . SER A 1 1 ? 14.818 4.562 1.181 1.00 0.00 1 SER A C 10
ATOM 8878 O O . SER A 1 1 ? 15.565 4.951 2.058 1.00 0.00 1 SER A O 10
ATOM 8888 N N . ALA A 1 2 ? 13.575 4.251 1.434 1.00 0.00 2 ALA A N 10
ATOM 8889 C CA . ALA A 1 2 ? 13.044 4.364 2.824 1.00 0.00 2 ALA A CA 10
ATOM 8890 C C . ALA A 1 2 ? 13.409 3.116 3.629 1.00 0.00 2 ALA A C 10
ATOM 8891 O O . ALA A 1 2 ? 14.087 2.231 3.146 1.00 0.00 2 ALA A O 10
ATOM 8898 N N . VAL A 1 3 ? 12.963 3.037 4.855 1.00 0.00 3 VAL A N 10
ATOM 8899 C CA . VAL A 1 3 ? 13.283 1.844 5.693 1.00 0.00 3 VAL A CA 10
ATOM 8900 C C . VAL A 1 3 ? 12.182 0.787 5.556 1.00 0.00 3 VAL A C 10
ATOM 8901 O O . VAL A 1 3 ? 11.634 0.315 6.533 1.00 0.00 3 VAL A O 10
ATOM 8914 N N . ILE A 1 4 ? 11.854 0.416 4.346 1.00 0.00 4 ILE A N 10
ATOM 8915 C CA . ILE A 1 4 ? 10.788 -0.607 4.139 1.00 0.00 4 ILE A CA 10
ATOM 8916 C C . ILE A 1 4 ? 11.097 -1.463 2.899 1.00 0.00 4 ILE A C 10
ATOM 8917 O O . ILE A 1 4 ? 11.993 -1.159 2.137 1.00 0.00 4 ILE A O 10
ATOM 8933 N N . SER A 1 5 ? 10.358 -2.531 2.697 1.00 0.00 5 SER A N 10
ATOM 8934 C CA . SER A 1 5 ? 10.600 -3.413 1.507 1.00 0.00 5 SER A CA 10
ATOM 8935 C C . SER A 1 5 ? 9.587 -4.564 1.473 1.00 0.00 5 SER A C 10
ATOM 8936 O O . SER A 1 5 ? 9.941 -5.717 1.611 1.00 0.00 5 SER A O 10
ATOM 8944 N N . LEU A 1 6 ? 8.332 -4.252 1.269 1.00 0.00 6 LEU A N 10
ATOM 8945 C CA . LEU A 1 6 ? 7.265 -5.309 1.202 1.00 0.00 6 LEU A CA 10
ATOM 8946 C C . LEU A 1 6 ? 7.190 -6.101 2.512 1.00 0.00 6 LEU A C 10
ATOM 8947 O O . LEU A 1 6 ? 6.243 -5.979 3.263 1.00 0.00 6 LEU A O 10
ATOM 8963 N N . ASP A 1 7 ? 8.171 -6.914 2.794 1.00 0.00 7 ASP A N 10
ATOM 8964 C CA . ASP A 1 7 ? 8.142 -7.713 4.057 1.00 0.00 7 ASP A CA 10
ATOM 8965 C C . ASP A 1 7 ? 8.255 -6.796 5.281 1.00 0.00 7 ASP A C 10
ATOM 8966 O O . ASP A 1 7 ? 8.061 -7.226 6.402 1.00 0.00 7 ASP A O 10
ATOM 8975 N N . GLU A 1 8 ? 8.576 -5.542 5.086 1.00 0.00 8 GLU A N 10
ATOM 8976 C CA . GLU A 1 8 ? 8.707 -4.622 6.253 1.00 0.00 8 GLU A CA 10
ATOM 8977 C C . GLU A 1 8 ? 7.731 -3.446 6.141 1.00 0.00 8 GLU A C 10
ATOM 8978 O O . GLU A 1 8 ? 7.972 -2.386 6.685 1.00 0.00 8 GLU A O 10
ATOM 8990 N N . PHE A 1 9 ? 6.631 -3.615 5.453 1.00 0.00 9 PHE A N 10
ATOM 8991 C CA . PHE A 1 9 ? 5.654 -2.488 5.335 1.00 0.00 9 PHE A CA 10
ATOM 8992 C C . PHE A 1 9 ? 4.582 -2.587 6.419 1.00 0.00 9 PHE A C 10
ATOM 8993 O O . PHE A 1 9 ? 3.572 -1.915 6.365 1.00 0.00 9 PHE A O 10
ATOM 9010 N N . GLU A 1 10 ? 4.802 -3.400 7.413 1.00 0.00 10 GLU A N 10
ATOM 9011 C CA . GLU A 1 10 ? 3.796 -3.513 8.512 1.00 0.00 10 GLU A CA 10
ATOM 9012 C C . GLU A 1 10 ? 4.154 -2.529 9.627 1.00 0.00 10 GLU A C 10
ATOM 9013 O O . GLU A 1 10 ? 3.592 -2.563 10.705 1.00 0.00 10 GLU A O 10
ATOM 9025 N N . ASN A 1 11 ? 5.094 -1.657 9.371 1.00 0.00 11 ASN A N 10
ATOM 9026 C CA . ASN A 1 11 ? 5.503 -0.672 10.405 1.00 0.00 11 ASN A CA 10
ATOM 9027 C C . ASN A 1 11 ? 4.667 0.607 10.291 1.00 0.00 11 ASN A C 10
ATOM 9028 O O . ASN A 1 11 ? 4.169 1.114 11.279 1.00 0.00 11 ASN A O 10
ATOM 9039 N N . LYS A 1 12 ? 4.516 1.149 9.105 1.00 0.00 12 LYS A N 10
ATOM 9040 C CA . LYS A 1 12 ? 3.721 2.401 8.974 1.00 0.00 12 LYS A CA 10
ATOM 9041 C C . LYS A 1 12 ? 2.331 2.137 8.403 1.00 0.00 12 LYS A C 10
ATOM 9042 O O . LYS A 1 12 ? 2.137 1.290 7.553 1.00 0.00 12 LYS A O 10
ATOM 9061 N N . THR A 1 13 ? 1.371 2.889 8.854 1.00 0.00 13 THR A N 10
ATOM 9062 C CA . THR A 1 13 ? -0.020 2.744 8.338 1.00 0.00 13 THR A CA 10
ATOM 9063 C C . THR A 1 13 ? -0.150 3.490 7.007 1.00 0.00 13 THR A C 10
ATOM 9064 O O . THR A 1 13 ? -0.933 4.410 6.874 1.00 0.00 13 THR A O 10
ATOM 9075 N N . LEU A 1 14 ? 0.619 3.099 6.026 1.00 0.00 14 LEU A N 10
ATOM 9076 C CA . LEU A 1 14 ? 0.571 3.772 4.692 1.00 0.00 14 LEU A CA 10
ATOM 9077 C C . LEU A 1 14 ? 0.888 5.269 4.810 1.00 0.00 14 LEU A C 10
ATOM 9078 O O . LEU A 1 14 ? 2.004 5.693 4.588 1.00 0.00 14 LEU A O 10
ATOM 9094 N N . ASP A 1 15 ? -0.110 6.065 5.114 1.00 0.00 15 ASP A N 10
ATOM 9095 C CA . ASP A 1 15 ? 0.052 7.561 5.207 1.00 0.00 15 ASP A CA 10
ATOM 9096 C C . ASP A 1 15 ? 1.432 8.001 5.713 1.00 0.00 15 ASP A C 10
ATOM 9097 O O . ASP A 1 15 ? 1.912 9.060 5.353 1.00 0.00 15 ASP A O 10
ATOM 9106 N N . GLU A 1 16 ? 2.065 7.231 6.548 1.00 0.00 16 GLU A N 10
ATOM 9107 C CA . GLU A 1 16 ? 3.404 7.652 7.065 1.00 0.00 16 GLU A CA 10
ATOM 9108 C C . GLU A 1 16 ? 4.422 7.786 5.926 1.00 0.00 16 GLU A C 10
ATOM 9109 O O . GLU A 1 16 ? 5.517 8.269 6.133 1.00 0.00 16 GLU A O 10
ATOM 9121 N N . ILE A 1 17 ? 4.097 7.339 4.735 1.00 0.00 17 ILE A N 10
ATOM 9122 C CA . ILE A 1 17 ? 5.097 7.422 3.622 1.00 0.00 17 ILE A CA 10
ATOM 9123 C C . ILE A 1 17 ? 4.434 7.415 2.231 1.00 0.00 17 ILE A C 10
ATOM 9124 O O . ILE A 1 17 ? 5.100 7.221 1.242 1.00 0.00 17 ILE A O 10
ATOM 9140 N N . ILE A 1 18 ? 3.144 7.613 2.141 1.00 0.00 18 ILE A N 10
ATOM 9141 C CA . ILE A 1 18 ? 2.464 7.579 0.790 1.00 0.00 18 ILE A CA 10
ATOM 9142 C C . ILE A 1 18 ? 2.722 8.873 0.002 1.00 0.00 18 ILE A C 10
ATOM 9143 O O . ILE A 1 18 ? 3.343 9.801 0.482 1.00 0.00 18 ILE A O 10
ATOM 9159 N N . GLY A 1 19 ? 2.256 8.914 -1.219 1.00 0.00 19 GLY A N 10
ATOM 9160 C CA . GLY A 1 19 ? 2.466 10.108 -2.090 1.00 0.00 19 GLY A CA 10
ATOM 9161 C C . GLY A 1 19 ? 3.010 9.644 -3.442 1.00 0.00 19 GLY A C 10
ATOM 9162 O O . GLY A 1 19 ? 2.309 9.041 -4.229 1.00 0.00 19 GLY A O 10
ATOM 9166 N N . PHE A 1 20 ? 4.261 9.896 -3.710 1.00 0.00 20 PHE A N 10
ATOM 9167 C CA . PHE A 1 20 ? 4.855 9.449 -5.006 1.00 0.00 20 PHE A CA 10
ATOM 9168 C C . PHE A 1 20 ? 5.385 8.031 -4.833 1.00 0.00 20 PHE A C 10
ATOM 9169 O O . PHE A 1 20 ? 5.059 7.137 -5.589 1.00 0.00 20 PHE A O 10
ATOM 9186 N N . TYR A 1 21 ? 6.158 7.809 -3.803 1.00 0.00 21 TYR A N 10
ATOM 9187 C CA . TYR A 1 21 ? 6.675 6.436 -3.534 1.00 0.00 21 TYR A CA 10
ATOM 9188 C C . TYR A 1 21 ? 5.483 5.464 -3.479 1.00 0.00 21 TYR A C 10
ATOM 9189 O O . TYR A 1 21 ? 5.628 4.264 -3.602 1.00 0.00 21 TYR A O 10
ATOM 9207 N N . GLU A 1 22 ? 4.304 5.990 -3.271 1.00 0.00 22 GLU A N 10
ATOM 9208 C CA . GLU A 1 22 ? 3.099 5.132 -3.185 1.00 0.00 22 GLU A CA 10
ATOM 9209 C C . GLU A 1 22 ? 2.839 4.439 -4.518 1.00 0.00 22 GLU A C 10
ATOM 9210 O O . GLU A 1 22 ? 2.669 3.248 -4.569 1.00 0.00 22 GLU A O 10
ATOM 9222 N N . ALA A 1 23 ? 2.809 5.162 -5.599 1.00 0.00 23 ALA A N 10
ATOM 9223 C CA . ALA A 1 23 ? 2.551 4.504 -6.912 1.00 0.00 23 ALA A CA 10
ATOM 9224 C C . ALA A 1 23 ? 3.283 3.156 -6.987 1.00 0.00 23 ALA A C 10
ATOM 9225 O O . ALA A 1 23 ? 2.732 2.165 -7.422 1.00 0.00 23 ALA A O 10
ATOM 9232 N N . GLN A 1 24 ? 4.512 3.112 -6.543 1.00 0.00 24 GLN A N 10
ATOM 9233 C CA . GLN A 1 24 ? 5.274 1.820 -6.576 1.00 0.00 24 GLN A CA 10
ATOM 9234 C C . GLN A 1 24 ? 5.041 1.012 -5.296 1.00 0.00 24 GLN A C 10
ATOM 9235 O O . GLN A 1 24 ? 5.377 -0.148 -5.222 1.00 0.00 24 GLN A O 10
ATOM 9249 N N . VAL A 1 25 ? 4.470 1.619 -4.298 1.00 0.00 25 VAL A N 10
ATOM 9250 C CA . VAL A 1 25 ? 4.187 0.904 -3.020 1.00 0.00 25 VAL A CA 10
ATOM 9251 C C . VAL A 1 25 ? 2.737 0.383 -3.052 1.00 0.00 25 VAL A C 10
ATOM 9252 O O . VAL A 1 25 ? 2.472 -0.773 -2.792 1.00 0.00 25 VAL A O 10
ATOM 9265 N N . LEU A 1 26 ? 1.800 1.238 -3.384 1.00 0.00 26 LEU A N 10
ATOM 9266 C CA . LEU A 1 26 ? 0.371 0.819 -3.451 1.00 0.00 26 LEU A CA 10
ATOM 9267 C C . LEU A 1 26 ? 0.141 -0.072 -4.676 1.00 0.00 26 LEU A C 10
ATOM 9268 O O . LEU A 1 26 ? -0.485 -1.108 -4.579 1.00 0.00 26 LEU A O 10
ATOM 9284 N N . LYS A 1 27 ? 0.659 0.299 -5.826 1.00 0.00 27 LYS A N 10
ATOM 9285 C CA . LYS A 1 27 ? 0.469 -0.570 -7.022 1.00 0.00 27 LYS A CA 10
ATOM 9286 C C . LYS A 1 27 ? 1.222 -1.877 -6.786 1.00 0.00 27 LYS A C 10
ATOM 9287 O O . LYS A 1 27 ? 0.989 -2.878 -7.434 1.00 0.00 27 LYS A O 10
ATOM 9306 N N . LEU A 1 28 ? 2.121 -1.860 -5.840 1.00 0.00 28 LEU A N 10
ATOM 9307 C CA . LEU A 1 28 ? 2.904 -3.066 -5.507 1.00 0.00 28 LEU A CA 10
ATOM 9308 C C . LEU A 1 28 ? 2.158 -3.849 -4.410 1.00 0.00 28 LEU A C 10
ATOM 9309 O O . LEU A 1 28 ? 1.884 -5.013 -4.576 1.00 0.00 28 LEU A O 10
ATOM 9325 N N . PHE A 1 29 ? 1.787 -3.219 -3.315 1.00 0.00 29 PHE A N 10
ATOM 9326 C CA . PHE A 1 29 ? 1.009 -3.938 -2.253 1.00 0.00 29 PHE A CA 10
ATOM 9327 C C . PHE A 1 29 ? -0.170 -4.642 -2.894 1.00 0.00 29 PHE A C 10
ATOM 9328 O O . PHE A 1 29 ? -0.554 -5.731 -2.526 1.00 0.00 29 PHE A O 10
ATOM 9345 N N . TYR A 1 30 ? -0.750 -3.999 -3.853 1.00 0.00 30 TYR A N 10
ATOM 9346 C CA . TYR A 1 30 ? -1.917 -4.584 -4.549 1.00 0.00 30 TYR A CA 10
ATOM 9347 C C . TYR A 1 30 ? -1.429 -5.690 -5.493 1.00 0.00 30 TYR A C 10
ATOM 9348 O O . TYR A 1 30 ? -2.163 -6.597 -5.835 1.00 0.00 30 TYR A O 10
ATOM 9366 N N . ALA A 1 31 ? -0.180 -5.633 -5.885 1.00 0.00 31 ALA A N 10
ATOM 9367 C CA . ALA A 1 31 ? 0.379 -6.690 -6.776 1.00 0.00 31 ALA A CA 10
ATOM 9368 C C . ALA A 1 31 ? 0.892 -7.846 -5.913 1.00 0.00 31 ALA A C 10
ATOM 9369 O O . ALA A 1 31 ? 0.806 -9.002 -6.278 1.00 0.00 31 ALA A O 10
ATOM 9376 N N . GLU A 1 32 ? 1.401 -7.530 -4.751 1.00 0.00 32 GLU A N 10
ATOM 9377 C CA . GLU A 1 32 ? 1.900 -8.581 -3.826 1.00 0.00 32 GLU A CA 10
ATOM 9378 C C . GLU A 1 32 ? 0.752 -9.011 -2.922 1.00 0.00 32 GLU A C 10
ATOM 9379 O O . GLU A 1 32 ? 0.409 -10.173 -2.849 1.00 0.00 32 GLU A O 10
ATOM 9391 N N . TYR A 1 33 ? 0.144 -8.071 -2.248 1.00 0.00 33 TYR A N 10
ATOM 9392 C CA . TYR A 1 33 ? -1.009 -8.414 -1.358 1.00 0.00 33 TYR A CA 10
ATOM 9393 C C . TYR A 1 33 ? -2.330 -8.221 -2.121 1.00 0.00 33 TYR A C 10
ATOM 9394 O O . TYR A 1 33 ? -2.817 -7.113 -2.225 1.00 0.00 33 TYR A O 10
ATOM 9412 N N . PRO A 1 34 ? -2.881 -9.299 -2.626 1.00 0.00 34 PRO A N 10
ATOM 9413 C CA . PRO A 1 34 ? -4.162 -9.208 -3.371 1.00 0.00 34 PRO A CA 10
ATOM 9414 C C . PRO A 1 34 ? -5.312 -8.907 -2.409 1.00 0.00 34 PRO A C 10
ATOM 9415 O O . PRO A 1 34 ? -5.187 -9.066 -1.211 1.00 0.00 34 PRO A O 10
ATOM 9426 N N . SER A 1 35 ? -6.431 -8.474 -2.928 1.00 0.00 35 SER A N 10
ATOM 9427 C CA . SER A 1 35 ? -7.598 -8.154 -2.051 1.00 0.00 35 SER A CA 10
ATOM 9428 C C . SER A 1 35 ? -7.201 -7.095 -1.019 1.00 0.00 35 SER A C 10
ATOM 9429 O O . SER A 1 35 ? -6.481 -7.371 -0.080 1.00 0.00 35 SER A O 10
ATOM 9437 N N . THR A 1 36 ? -7.662 -5.884 -1.192 1.00 0.00 36 THR A N 10
ATOM 9438 C CA . THR A 1 36 ? -7.307 -4.798 -0.229 1.00 0.00 36 THR A CA 10
ATOM 9439 C C . THR A 1 36 ? -7.504 -5.265 1.216 1.00 0.00 36 THR A C 10
ATOM 9440 O O . THR A 1 36 ? -6.760 -4.899 2.101 1.00 0.00 36 THR A O 10
ATOM 9451 N N . ARG A 1 37 ? -8.499 -6.074 1.459 1.00 0.00 37 ARG A N 10
ATOM 9452 C CA . ARG A 1 37 ? -8.738 -6.567 2.848 1.00 0.00 37 ARG A CA 10
ATOM 9453 C C . ARG A 1 37 ? -7.507 -7.335 3.346 1.00 0.00 37 ARG A C 10
ATOM 9454 O O . ARG A 1 37 ? -6.986 -7.062 4.410 1.00 0.00 37 ARG A O 10
ATOM 9475 N N . LYS A 1 38 ? -7.033 -8.283 2.581 1.00 0.00 38 LYS A N 10
ATOM 9476 C CA . LYS A 1 38 ? -5.827 -9.053 3.007 1.00 0.00 38 LYS A CA 10
ATOM 9477 C C . LYS A 1 38 ? -4.576 -8.185 2.835 1.00 0.00 38 LYS A C 10
ATOM 9478 O O . LYS A 1 38 ? -3.577 -8.371 3.499 1.00 0.00 38 LYS A O 10
ATOM 9497 N N . LEU A 1 39 ? -4.641 -7.227 1.951 1.00 0.00 39 LEU A N 10
ATOM 9498 C CA . LEU A 1 39 ? -3.476 -6.323 1.720 1.00 0.00 39 LEU A CA 10
ATOM 9499 C C . LEU A 1 39 ? -3.308 -5.401 2.932 1.00 0.00 39 LEU A C 10
ATOM 9500 O O . LEU A 1 39 ? -2.220 -5.195 3.438 1.00 0.00 39 LEU A O 10
ATOM 9516 N N . ALA A 1 40 ? -4.394 -4.862 3.399 1.00 0.00 40 ALA A N 10
ATOM 9517 C CA . ALA A 1 40 ? -4.353 -3.956 4.584 1.00 0.00 40 ALA A CA 10
ATOM 9518 C C . ALA A 1 40 ? -3.832 -4.704 5.818 1.00 0.00 40 ALA A C 10
ATOM 9519 O O . ALA A 1 40 ? -3.282 -4.112 6.728 1.00 0.00 40 ALA A O 10
ATOM 9526 N N . GLN A 1 41 ? -4.010 -5.997 5.858 1.00 0.00 41 GLN A N 10
ATOM 9527 C CA . GLN A 1 41 ? -3.534 -6.784 7.036 1.00 0.00 41 GLN A CA 10
ATOM 9528 C C . GLN A 1 41 ? -2.011 -6.697 7.159 1.00 0.00 41 GLN A C 10
ATOM 9529 O O . GLN A 1 41 ? -1.473 -6.613 8.246 1.00 0.00 41 GLN A O 10
ATOM 9543 N N . ARG A 1 42 ? -1.315 -6.719 6.055 1.00 0.00 42 ARG A N 10
ATOM 9544 C CA . ARG A 1 42 ? 0.175 -6.639 6.109 1.00 0.00 42 ARG A CA 10
ATOM 9545 C C . ARG A 1 42 ? 0.614 -5.197 6.363 1.00 0.00 42 ARG A C 10
ATOM 9546 O O . ARG A 1 42 ? 1.559 -4.940 7.082 1.00 0.00 42 ARG A O 10
ATOM 9567 N N . LEU A 1 43 ? -0.065 -4.257 5.766 1.00 0.00 43 LEU A N 10
ATOM 9568 C CA . LEU A 1 43 ? 0.299 -2.820 5.954 1.00 0.00 43 LEU A CA 10
ATOM 9569 C C . LEU A 1 43 ? -0.326 -2.251 7.233 1.00 0.00 43 LEU A C 10
ATOM 9570 O O . LEU A 1 43 ? -0.251 -1.065 7.489 1.00 0.00 43 LEU A O 10
ATOM 9586 N N . GLY A 1 44 ? -0.930 -3.083 8.040 1.00 0.00 44 GLY A N 10
ATOM 9587 C CA . GLY A 1 44 ? -1.550 -2.588 9.308 1.00 0.00 44 GLY A CA 10
ATOM 9588 C C . GLY A 1 44 ? -2.449 -1.386 9.013 1.00 0.00 44 GLY A C 10
ATOM 9589 O O . GLY A 1 44 ? -2.067 -0.250 9.221 1.00 0.00 44 GLY A O 10
ATOM 9593 N N . VAL A 1 45 ? -3.633 -1.625 8.523 1.00 0.00 45 VAL A N 10
ATOM 9594 C CA . VAL A 1 45 ? -4.550 -0.492 8.204 1.00 0.00 45 VAL A CA 10
ATOM 9595 C C . VAL A 1 45 ? -6.006 -0.957 8.258 1.00 0.00 45 VAL A C 10
ATOM 9596 O O . VAL A 1 45 ? -6.289 -2.135 8.355 1.00 0.00 45 VAL A O 10
ATOM 9609 N N . SER A 1 46 ? -6.933 -0.037 8.195 1.00 0.00 46 SER A N 10
ATOM 9610 C CA . SER A 1 46 ? -8.376 -0.422 8.242 1.00 0.00 46 SER A CA 10
ATOM 9611 C C . SER A 1 46 ? -8.880 -0.763 6.837 1.00 0.00 46 SER A C 10
ATOM 9612 O O . SER A 1 46 ? -9.964 -0.377 6.449 1.00 0.00 46 SER A O 10
ATOM 9620 N N . HIS A 1 47 ? -8.093 -1.486 6.078 1.00 0.00 47 HIS A N 10
ATOM 9621 C CA . HIS A 1 47 ? -8.487 -1.876 4.692 1.00 0.00 47 HIS A CA 10
ATOM 9622 C C . HIS A 1 47 ? -9.130 -0.711 3.931 1.00 0.00 47 HIS A C 10
ATOM 9623 O O . HIS A 1 47 ? -8.467 -0.012 3.198 1.00 0.00 47 HIS A O 10
ATOM 9637 N N . THR A 1 48 ? -10.419 -0.521 4.069 1.00 0.00 48 THR A N 10
ATOM 9638 C CA . THR A 1 48 ? -11.100 0.577 3.321 1.00 0.00 48 THR A CA 10
ATOM 9639 C C . THR A 1 48 ? -10.239 1.838 3.321 1.00 0.00 48 THR A C 10
ATOM 9640 O O . THR A 1 48 ? -10.063 2.481 2.303 1.00 0.00 48 THR A O 10
ATOM 9651 N N . ALA A 1 49 ? -9.678 2.186 4.451 1.00 0.00 49 ALA A N 10
ATOM 9652 C CA . ALA A 1 49 ? -8.807 3.394 4.498 1.00 0.00 49 ALA A CA 10
ATOM 9653 C C . ALA A 1 49 ? -7.697 3.236 3.459 1.00 0.00 49 ALA A C 10
ATOM 9654 O O . ALA A 1 49 ? -7.329 4.167 2.769 1.00 0.00 49 ALA A O 10
ATOM 9661 N N . ILE A 1 50 ? -7.184 2.042 3.334 1.00 0.00 50 ILE A N 10
ATOM 9662 C CA . ILE A 1 50 ? -6.116 1.775 2.331 1.00 0.00 50 ILE A CA 10
ATOM 9663 C C . ILE A 1 50 ? -6.738 1.738 0.927 1.00 0.00 50 ILE A C 10
ATOM 9664 O O . ILE A 1 50 ? -6.224 2.326 -0.002 1.00 0.00 50 ILE A O 10
ATOM 9680 N N . ALA A 1 51 ? -7.847 1.057 0.775 1.00 0.00 51 ALA A N 10
ATOM 9681 C CA . ALA A 1 51 ? -8.505 0.980 -0.566 1.00 0.00 51 ALA A CA 10
ATOM 9682 C C . ALA A 1 51 ? -8.759 2.383 -1.111 1.00 0.00 51 ALA A C 10
ATOM 9683 O O . ALA A 1 51 ? -8.395 2.694 -2.228 1.00 0.00 51 ALA A O 10
ATOM 9690 N N . ASN A 1 52 ? -9.377 3.234 -0.329 1.00 0.00 52 ASN A N 10
ATOM 9691 C CA . ASN A 1 52 ? -9.648 4.624 -0.803 1.00 0.00 52 ASN A CA 10
ATOM 9692 C C . ASN A 1 52 ? -8.385 5.199 -1.444 1.00 0.00 52 ASN A C 10
ATOM 9693 O O . ASN A 1 52 ? -8.444 5.939 -2.408 1.00 0.00 52 ASN A O 10
ATOM 9704 N N . LYS A 1 53 ? -7.240 4.833 -0.933 1.00 0.00 53 LYS A N 10
ATOM 9705 C CA . LYS A 1 53 ? -5.968 5.323 -1.528 1.00 0.00 53 LYS A CA 10
ATOM 9706 C C . LYS A 1 53 ? -5.687 4.528 -2.804 1.00 0.00 53 LYS A C 10
ATOM 9707 O O . LYS A 1 53 ? -5.287 5.071 -3.813 1.00 0.00 53 LYS A O 10
ATOM 9726 N N . LEU A 1 54 ? -5.918 3.238 -2.767 1.00 0.00 54 LEU A N 10
ATOM 9727 C CA . LEU A 1 54 ? -5.684 2.399 -3.980 1.00 0.00 54 LEU A CA 10
ATOM 9728 C C . LEU A 1 54 ? -6.554 2.921 -5.128 1.00 0.00 54 LEU A C 10
ATOM 9729 O O . LEU A 1 54 ? -6.058 3.349 -6.151 1.00 0.00 54 LEU A O 10
ATOM 9745 N N . LYS A 1 55 ? -7.851 2.897 -4.959 1.00 0.00 55 LYS A N 10
ATOM 9746 C CA . LYS A 1 55 ? -8.757 3.401 -6.035 1.00 0.00 55 LYS A CA 10
ATOM 9747 C C . LYS A 1 55 ? -8.347 4.819 -6.439 1.00 0.00 55 LYS A C 10
ATOM 9748 O O . LYS A 1 55 ? -8.406 5.189 -7.596 1.00 0.00 55 LYS A O 10
ATOM 9767 N N . GLN A 1 56 ? -7.931 5.614 -5.490 1.00 0.00 56 GLN A N 10
ATOM 9768 C CA . GLN A 1 56 ? -7.514 7.011 -5.811 1.00 0.00 56 GLN A CA 10
ATOM 9769 C C . GLN A 1 56 ? -6.325 7.009 -6.782 1.00 0.00 56 GLN A C 10
ATOM 9770 O O . GLN A 1 56 ? -6.313 7.735 -7.757 1.00 0.00 56 GLN A O 10
ATOM 9784 N N . TYR A 1 57 ? -5.323 6.203 -6.527 1.00 0.00 57 TYR A N 10
ATOM 9785 C CA . TYR A 1 57 ? -4.143 6.170 -7.441 1.00 0.00 57 TYR A CA 10
ATOM 9786 C C . TYR A 1 57 ? -4.483 5.422 -8.736 1.00 0.00 57 TYR A C 10
ATOM 9787 O O . TYR A 1 57 ? -3.685 5.360 -9.651 1.00 0.00 57 TYR A O 10
ATOM 9805 N N . GLY A 1 58 ? -5.659 4.853 -8.822 1.00 0.00 58 GLY A N 10
ATOM 9806 C CA . GLY A 1 58 ? -6.041 4.109 -10.056 1.00 0.00 58 GLY A CA 10
ATOM 9807 C C . GLY A 1 58 ? -5.693 2.631 -9.881 1.00 0.00 58 GLY A C 10
ATOM 9808 O O . GLY A 1 58 ? -5.405 1.933 -10.835 1.00 0.00 58 GLY A O 10
ATOM 9812 N N . ILE A 1 59 ? -5.707 2.150 -8.667 1.00 0.00 59 ILE A N 10
ATOM 9813 C CA . ILE A 1 59 ? -5.366 0.717 -8.423 1.00 0.00 59 ILE A CA 10
ATOM 9814 C C . ILE A 1 59 ? -6.592 -0.175 -8.612 1.00 0.00 59 ILE A C 10
ATOM 9815 O O . ILE A 1 59 ? -7.719 0.248 -8.442 1.00 0.00 59 ILE A O 10
ATOM 9831 N N . GLY A 1 60 ? -6.371 -1.412 -8.961 1.00 0.00 60 GLY A N 10
ATOM 9832 C CA . GLY A 1 60 ? -7.510 -2.354 -9.162 1.00 0.00 60 GLY A CA 10
ATOM 9833 C C . GLY A 1 60 ? -7.973 -2.295 -10.618 1.00 0.00 60 GLY A C 10
ATOM 9834 O O . GLY A 1 60 ? -9.117 -1.998 -10.904 1.00 0.00 60 GLY A O 10
ATOM 9838 N N . LYS A 1 61 ? -7.092 -2.576 -11.541 1.00 0.00 61 LYS A N 10
ATOM 9839 C CA . LYS A 1 61 ? -7.479 -2.540 -12.981 1.00 0.00 61 LYS A CA 10
ATOM 9840 C C . LYS A 1 61 ? -7.166 -3.885 -13.647 1.00 0.00 61 LYS A C 10
ATOM 9841 O O . LYS A 1 61 ? -7.895 -4.829 -13.396 1.00 0.00 61 LYS A O 10
ATOM 9861 N N . SER A 1 1 ? 13.744 -0.777 -2.662 1.00 0.00 1 SER A N 11
ATOM 9862 C CA . SER A 1 1 ? 13.818 0.606 -3.219 1.00 0.00 1 SER A CA 11
ATOM 9863 C C . SER A 1 1 ? 13.964 1.627 -2.086 1.00 0.00 1 SER A C 11
ATOM 9864 O O . SER A 1 1 ? 14.854 2.453 -2.094 1.00 0.00 1 SER A O 11
ATOM 9874 N N . ALA A 1 2 ? 13.094 1.573 -1.114 1.00 0.00 2 ALA A N 11
ATOM 9875 C CA . ALA A 1 2 ? 13.179 2.538 0.022 1.00 0.00 2 ALA A CA 11
ATOM 9876 C C . ALA A 1 2 ? 13.523 1.797 1.316 1.00 0.00 2 ALA A C 11
ATOM 9877 O O . ALA A 1 2 ? 14.011 0.684 1.294 1.00 0.00 2 ALA A O 11
ATOM 9884 N N . VAL A 1 3 ? 13.267 2.404 2.443 1.00 0.00 3 VAL A N 11
ATOM 9885 C CA . VAL A 1 3 ? 13.571 1.732 3.743 1.00 0.00 3 VAL A CA 11
ATOM 9886 C C . VAL A 1 3 ? 12.294 1.096 4.298 1.00 0.00 3 VAL A C 11
ATOM 9887 O O . VAL A 1 3 ? 11.963 1.240 5.458 1.00 0.00 3 VAL A O 11
ATOM 9900 N N . ILE A 1 4 ? 11.576 0.404 3.460 1.00 0.00 4 ILE A N 11
ATOM 9901 C CA . ILE A 1 4 ? 10.304 -0.243 3.895 1.00 0.00 4 ILE A CA 11
ATOM 9902 C C . ILE A 1 4 ? 9.930 -1.343 2.902 1.00 0.00 4 ILE A C 11
ATOM 9903 O O . ILE A 1 4 ? 8.773 -1.595 2.667 1.00 0.00 4 ILE A O 11
ATOM 9919 N N . SER A 1 5 ? 10.910 -1.954 2.286 1.00 0.00 5 SER A N 11
ATOM 9920 C CA . SER A 1 5 ? 10.655 -3.019 1.258 1.00 0.00 5 SER A CA 11
ATOM 9921 C C . SER A 1 5 ? 9.418 -3.873 1.572 1.00 0.00 5 SER A C 11
ATOM 9922 O O . SER A 1 5 ? 8.763 -3.728 2.584 1.00 0.00 5 SER A O 11
ATOM 9930 N N . LEU A 1 6 ? 9.112 -4.772 0.687 1.00 0.00 6 LEU A N 11
ATOM 9931 C CA . LEU A 1 6 ? 7.916 -5.656 0.870 1.00 0.00 6 LEU A CA 11
ATOM 9932 C C . LEU A 1 6 ? 8.064 -6.476 2.155 1.00 0.00 6 LEU A C 11
ATOM 9933 O O . LEU A 1 6 ? 7.090 -6.940 2.717 1.00 0.00 6 LEU A O 11
ATOM 9949 N N . ASP A 1 7 ? 9.265 -6.624 2.649 1.00 0.00 7 ASP A N 11
ATOM 9950 C CA . ASP A 1 7 ? 9.463 -7.377 3.925 1.00 0.00 7 ASP A CA 11
ATOM 9951 C C . ASP A 1 7 ? 9.659 -6.378 5.071 1.00 0.00 7 ASP A C 11
ATOM 9952 O O . ASP A 1 7 ? 10.111 -6.724 6.146 1.00 0.00 7 ASP A O 11
ATOM 9961 N N . GLU A 1 8 ? 9.309 -5.139 4.842 1.00 0.00 8 GLU A N 11
ATOM 9962 C CA . GLU A 1 8 ? 9.453 -4.097 5.897 1.00 0.00 8 GLU A CA 11
ATOM 9963 C C . GLU A 1 8 ? 8.417 -2.993 5.663 1.00 0.00 8 GLU A C 11
ATOM 9964 O O . GLU A 1 8 ? 8.709 -1.819 5.778 1.00 0.00 8 GLU A O 11
ATOM 9976 N N . PHE A 1 9 ? 7.208 -3.369 5.328 1.00 0.00 9 PHE A N 11
ATOM 9977 C CA . PHE A 1 9 ? 6.138 -2.352 5.077 1.00 0.00 9 PHE A CA 11
ATOM 9978 C C . PHE A 1 9 ? 5.038 -2.444 6.136 1.00 0.00 9 PHE A C 11
ATOM 9979 O O . PHE A 1 9 ? 4.134 -1.633 6.168 1.00 0.00 9 PHE A O 11
ATOM 9996 N N . GLU A 1 10 ? 5.106 -3.415 7.002 1.00 0.00 10 GLU A N 11
ATOM 9997 C CA . GLU A 1 10 ? 4.056 -3.540 8.054 1.00 0.00 10 GLU A CA 11
ATOM 9998 C C . GLU A 1 10 ? 4.453 -2.719 9.285 1.00 0.00 10 GLU A C 11
ATOM 9999 O O . GLU A 1 10 ? 3.904 -2.884 10.357 1.00 0.00 10 GLU A O 11
ATOM 10011 N N . ASN A 1 11 ? 5.394 -1.821 9.129 1.00 0.00 11 ASN A N 11
ATOM 10012 C CA . ASN A 1 11 ? 5.819 -0.972 10.274 1.00 0.00 11 ASN A CA 11
ATOM 10013 C C . ASN A 1 11 ? 4.983 0.309 10.307 1.00 0.00 11 ASN A C 11
ATOM 10014 O O . ASN A 1 11 ? 4.459 0.687 11.338 1.00 0.00 11 ASN A O 11
ATOM 10025 N N . LYS A 1 12 ? 4.848 0.986 9.190 1.00 0.00 12 LYS A N 11
ATOM 10026 C CA . LYS A 1 12 ? 4.041 2.236 9.181 1.00 0.00 12 LYS A CA 11
ATOM 10027 C C . LYS A 1 12 ? 2.632 1.971 8.668 1.00 0.00 12 LYS A C 11
ATOM 10028 O O . LYS A 1 12 ? 2.399 1.084 7.869 1.00 0.00 12 LYS A O 11
ATOM 10047 N N . THR A 1 13 ? 1.697 2.767 9.096 1.00 0.00 13 THR A N 11
ATOM 10048 C CA . THR A 1 13 ? 0.295 2.611 8.616 1.00 0.00 13 THR A CA 11
ATOM 10049 C C . THR A 1 13 ? 0.168 3.253 7.230 1.00 0.00 13 THR A C 11
ATOM 10050 O O . THR A 1 13 ? -0.712 4.056 6.988 1.00 0.00 13 THR A O 11
ATOM 10061 N N . LEU A 1 14 ? 1.047 2.905 6.324 1.00 0.00 14 LEU A N 11
ATOM 10062 C CA . LEU A 1 14 ? 1.010 3.488 4.947 1.00 0.00 14 LEU A CA 11
ATOM 10063 C C . LEU A 1 14 ? 1.148 5.015 4.987 1.00 0.00 14 LEU A C 11
ATOM 10064 O O . LEU A 1 14 ? 2.198 5.552 4.695 1.00 0.00 14 LEU A O 11
ATOM 10080 N N . ASP A 1 15 ? 0.087 5.712 5.323 1.00 0.00 15 ASP A N 11
ATOM 10081 C CA . ASP A 1 15 ? 0.109 7.218 5.365 1.00 0.00 15 ASP A CA 11
ATOM 10082 C C . ASP A 1 15 ? 1.454 7.781 5.846 1.00 0.00 15 ASP A C 11
ATOM 10083 O O . ASP A 1 15 ? 1.837 8.874 5.476 1.00 0.00 15 ASP A O 11
ATOM 10092 N N . GLU A 1 16 ? 2.169 7.062 6.668 1.00 0.00 16 GLU A N 11
ATOM 10093 C CA . GLU A 1 16 ? 3.480 7.584 7.159 1.00 0.00 16 GLU A CA 11
ATOM 10094 C C . GLU A 1 16 ? 4.489 7.712 6.009 1.00 0.00 16 GLU A C 11
ATOM 10095 O O . GLU A 1 16 ? 5.587 8.198 6.204 1.00 0.00 16 GLU A O 11
ATOM 10107 N N . ILE A 1 17 ? 4.155 7.255 4.825 1.00 0.00 17 ILE A N 11
ATOM 10108 C CA . ILE A 1 17 ? 5.141 7.331 3.698 1.00 0.00 17 ILE A CA 11
ATOM 10109 C C . ILE A 1 17 ? 4.452 7.321 2.319 1.00 0.00 17 ILE A C 11
ATOM 10110 O O . ILE A 1 17 ? 5.093 7.099 1.317 1.00 0.00 17 ILE A O 11
ATOM 10126 N N . ILE A 1 18 ? 3.168 7.546 2.258 1.00 0.00 18 ILE A N 11
ATOM 10127 C CA . ILE A 1 18 ? 2.451 7.513 0.929 1.00 0.00 18 ILE A CA 11
ATOM 10128 C C . ILE A 1 18 ? 2.662 8.817 0.142 1.00 0.00 18 ILE A C 11
ATOM 10129 O O . ILE A 1 18 ? 3.271 9.756 0.614 1.00 0.00 18 ILE A O 11
ATOM 10145 N N . GLY A 1 19 ? 2.163 8.859 -1.068 1.00 0.00 19 GLY A N 11
ATOM 10146 C CA . GLY A 1 19 ? 2.318 10.069 -1.933 1.00 0.00 19 GLY A CA 11
ATOM 10147 C C . GLY A 1 19 ? 2.919 9.660 -3.284 1.00 0.00 19 GLY A C 11
ATOM 10148 O O . GLY A 1 19 ? 2.228 9.173 -4.157 1.00 0.00 19 GLY A O 11
ATOM 10152 N N . PHE A 1 20 ? 4.203 9.844 -3.461 1.00 0.00 20 PHE A N 11
ATOM 10153 C CA . PHE A 1 20 ? 4.849 9.454 -4.754 1.00 0.00 20 PHE A CA 11
ATOM 10154 C C . PHE A 1 20 ? 5.387 8.031 -4.633 1.00 0.00 20 PHE A C 11
ATOM 10155 O O . PHE A 1 20 ? 5.038 7.161 -5.408 1.00 0.00 20 PHE A O 11
ATOM 10172 N N . TYR A 1 21 ? 6.183 7.768 -3.623 1.00 0.00 21 TYR A N 11
ATOM 10173 C CA . TYR A 1 21 ? 6.689 6.374 -3.409 1.00 0.00 21 TYR A CA 11
ATOM 10174 C C . TYR A 1 21 ? 5.470 5.429 -3.404 1.00 0.00 21 TYR A C 11
ATOM 10175 O O . TYR A 1 21 ? 5.566 4.235 -3.599 1.00 0.00 21 TYR A O 11
ATOM 10193 N N . GLU A 1 22 ? 4.323 5.997 -3.171 1.00 0.00 22 GLU A N 11
ATOM 10194 C CA . GLU A 1 22 ? 3.054 5.232 -3.133 1.00 0.00 22 GLU A CA 11
ATOM 10195 C C . GLU A 1 22 ? 2.762 4.541 -4.459 1.00 0.00 22 GLU A C 11
ATOM 10196 O O . GLU A 1 22 ? 2.548 3.353 -4.496 1.00 0.00 22 GLU A O 11
ATOM 10208 N N . ALA A 1 23 ? 2.744 5.256 -5.543 1.00 0.00 23 ALA A N 11
ATOM 10209 C CA . ALA A 1 23 ? 2.448 4.604 -6.849 1.00 0.00 23 ALA A CA 11
ATOM 10210 C C . ALA A 1 23 ? 3.190 3.262 -6.961 1.00 0.00 23 ALA A C 11
ATOM 10211 O O . ALA A 1 23 ? 2.627 2.262 -7.357 1.00 0.00 23 ALA A O 11
ATOM 10218 N N . GLN A 1 24 ? 4.443 3.239 -6.595 1.00 0.00 24 GLN A N 11
ATOM 10219 C CA . GLN A 1 24 ? 5.232 1.965 -6.665 1.00 0.00 24 GLN A CA 11
ATOM 10220 C C . GLN A 1 24 ? 5.085 1.157 -5.378 1.00 0.00 24 GLN A C 11
ATOM 10221 O O . GLN A 1 24 ? 5.551 0.044 -5.289 1.00 0.00 24 GLN A O 11
ATOM 10235 N N . VAL A 1 25 ? 4.441 1.705 -4.394 1.00 0.00 25 VAL A N 11
ATOM 10236 C CA . VAL A 1 25 ? 4.239 0.969 -3.118 1.00 0.00 25 VAL A CA 11
ATOM 10237 C C . VAL A 1 25 ? 2.856 0.296 -3.143 1.00 0.00 25 VAL A C 11
ATOM 10238 O O . VAL A 1 25 ? 2.713 -0.865 -2.816 1.00 0.00 25 VAL A O 11
ATOM 10251 N N . LEU A 1 26 ? 1.841 1.023 -3.548 1.00 0.00 26 LEU A N 11
ATOM 10252 C CA . LEU A 1 26 ? 0.468 0.438 -3.614 1.00 0.00 26 LEU A CA 11
ATOM 10253 C C . LEU A 1 26 ? 0.357 -0.463 -4.842 1.00 0.00 26 LEU A C 11
ATOM 10254 O O . LEU A 1 26 ? -0.065 -1.599 -4.739 1.00 0.00 26 LEU A O 11
ATOM 10270 N N . LYS A 1 27 ? 0.766 0.001 -6.006 1.00 0.00 27 LYS A N 11
ATOM 10271 C CA . LYS A 1 27 ? 0.700 -0.902 -7.195 1.00 0.00 27 LYS A CA 11
ATOM 10272 C C . LYS A 1 27 ? 1.578 -2.124 -6.900 1.00 0.00 27 LYS A C 11
ATOM 10273 O O . LYS A 1 27 ? 1.439 -3.177 -7.490 1.00 0.00 27 LYS A O 11
ATOM 10292 N N . LEU A 1 28 ? 2.466 -1.966 -5.954 1.00 0.00 28 LEU A N 11
ATOM 10293 C CA . LEU A 1 28 ? 3.371 -3.065 -5.530 1.00 0.00 28 LEU A CA 11
ATOM 10294 C C . LEU A 1 28 ? 2.623 -3.960 -4.520 1.00 0.00 28 LEU A C 11
ATOM 10295 O O . LEU A 1 28 ? 2.494 -5.151 -4.719 1.00 0.00 28 LEU A O 11
ATOM 10311 N N . PHE A 1 29 ? 2.088 -3.392 -3.461 1.00 0.00 29 PHE A N 11
ATOM 10312 C CA . PHE A 1 29 ? 1.308 -4.198 -2.481 1.00 0.00 29 PHE A CA 11
ATOM 10313 C C . PHE A 1 29 ? 0.151 -4.857 -3.197 1.00 0.00 29 PHE A C 11
ATOM 10314 O O . PHE A 1 29 ? -0.031 -6.050 -3.164 1.00 0.00 29 PHE A O 11
ATOM 10331 N N . TYR A 1 30 ? -0.646 -4.068 -3.843 1.00 0.00 30 TYR A N 11
ATOM 10332 C CA . TYR A 1 30 ? -1.813 -4.631 -4.558 1.00 0.00 30 TYR A CA 11
ATOM 10333 C C . TYR A 1 30 ? -1.339 -5.717 -5.530 1.00 0.00 30 TYR A C 11
ATOM 10334 O O . TYR A 1 30 ? -2.087 -6.602 -5.898 1.00 0.00 30 TYR A O 11
ATOM 10352 N N . ALA A 1 31 ? -0.085 -5.684 -5.903 1.00 0.00 31 ALA A N 11
ATOM 10353 C CA . ALA A 1 31 ? 0.455 -6.743 -6.796 1.00 0.00 31 ALA A CA 11
ATOM 10354 C C . ALA A 1 31 ? 0.954 -7.891 -5.918 1.00 0.00 31 ALA A C 11
ATOM 10355 O O . ALA A 1 31 ? 0.884 -9.049 -6.280 1.00 0.00 31 ALA A O 11
ATOM 10362 N N . GLU A 1 32 ? 1.439 -7.565 -4.744 1.00 0.00 32 GLU A N 11
ATOM 10363 C CA . GLU A 1 32 ? 1.929 -8.614 -3.807 1.00 0.00 32 GLU A CA 11
ATOM 10364 C C . GLU A 1 32 ? 0.776 -9.082 -2.917 1.00 0.00 32 GLU A C 11
ATOM 10365 O O . GLU A 1 32 ? 0.394 -10.233 -2.942 1.00 0.00 32 GLU A O 11
ATOM 10377 N N . TYR A 1 33 ? 0.206 -8.192 -2.143 1.00 0.00 33 TYR A N 11
ATOM 10378 C CA . TYR A 1 33 ? -0.940 -8.594 -1.263 1.00 0.00 33 TYR A CA 11
ATOM 10379 C C . TYR A 1 33 ? -2.262 -8.402 -2.022 1.00 0.00 33 TYR A C 11
ATOM 10380 O O . TYR A 1 33 ? -2.665 -7.285 -2.271 1.00 0.00 33 TYR A O 11
ATOM 10398 N N . PRO A 1 34 ? -2.904 -9.492 -2.372 1.00 0.00 34 PRO A N 11
ATOM 10399 C CA . PRO A 1 34 ? -4.188 -9.399 -3.109 1.00 0.00 34 PRO A CA 11
ATOM 10400 C C . PRO A 1 34 ? -5.338 -9.069 -2.153 1.00 0.00 34 PRO A C 11
ATOM 10401 O O . PRO A 1 34 ? -5.206 -9.180 -0.950 1.00 0.00 34 PRO A O 11
ATOM 10412 N N . SER A 1 35 ? -6.466 -8.672 -2.686 1.00 0.00 35 SER A N 11
ATOM 10413 C CA . SER A 1 35 ? -7.641 -8.335 -1.825 1.00 0.00 35 SER A CA 11
ATOM 10414 C C . SER A 1 35 ? -7.289 -7.207 -0.856 1.00 0.00 35 SER A C 11
ATOM 10415 O O . SER A 1 35 ? -6.469 -7.367 0.026 1.00 0.00 35 SER A O 11
ATOM 10423 N N . THR A 1 36 ? -7.907 -6.064 -1.012 1.00 0.00 36 THR A N 11
ATOM 10424 C CA . THR A 1 36 ? -7.608 -4.922 -0.098 1.00 0.00 36 THR A CA 11
ATOM 10425 C C . THR A 1 36 ? -7.717 -5.367 1.364 1.00 0.00 36 THR A C 11
ATOM 10426 O O . THR A 1 36 ? -7.010 -4.884 2.225 1.00 0.00 36 THR A O 11
ATOM 10437 N N . ARG A 1 37 ? -8.592 -6.293 1.643 1.00 0.00 37 ARG A N 11
ATOM 10438 C CA . ARG A 1 37 ? -8.737 -6.782 3.043 1.00 0.00 37 ARG A CA 11
ATOM 10439 C C . ARG A 1 37 ? -7.431 -7.464 3.472 1.00 0.00 37 ARG A C 11
ATOM 10440 O O . ARG A 1 37 ? -6.850 -7.126 4.484 1.00 0.00 37 ARG A O 11
ATOM 10461 N N . LYS A 1 38 ? -6.949 -8.397 2.691 1.00 0.00 38 LYS A N 11
ATOM 10462 C CA . LYS A 1 38 ? -5.659 -9.066 3.040 1.00 0.00 38 LYS A CA 11
ATOM 10463 C C . LYS A 1 38 ? -4.511 -8.085 2.768 1.00 0.00 38 LYS A C 11
ATOM 10464 O O . LYS A 1 38 ? -3.429 -8.200 3.309 1.00 0.00 38 LYS A O 11
ATOM 10483 N N . LEU A 1 39 ? -4.768 -7.100 1.948 1.00 0.00 39 LEU A N 11
ATOM 10484 C CA . LEU A 1 39 ? -3.740 -6.066 1.632 1.00 0.00 39 LEU A CA 11
ATOM 10485 C C . LEU A 1 39 ? -3.502 -5.221 2.883 1.00 0.00 39 LEU A C 11
ATOM 10486 O O . LEU A 1 39 ? -2.383 -5.000 3.313 1.00 0.00 39 LEU A O 11
ATOM 10502 N N . ALA A 1 40 ? -4.566 -4.745 3.454 1.00 0.00 40 ALA A N 11
ATOM 10503 C CA . ALA A 1 40 ? -4.463 -3.898 4.671 1.00 0.00 40 ALA A CA 11
ATOM 10504 C C . ALA A 1 40 ? -3.959 -4.714 5.865 1.00 0.00 40 ALA A C 11
ATOM 10505 O O . ALA A 1 40 ? -3.467 -4.169 6.835 1.00 0.00 40 ALA A O 11
ATOM 10512 N N . GLN A 1 41 ? -4.081 -6.012 5.804 1.00 0.00 41 GLN A N 11
ATOM 10513 C CA . GLN A 1 41 ? -3.611 -6.862 6.935 1.00 0.00 41 GLN A CA 11
ATOM 10514 C C . GLN A 1 41 ? -2.087 -6.789 7.053 1.00 0.00 41 GLN A C 11
ATOM 10515 O O . GLN A 1 41 ? -1.533 -6.838 8.134 1.00 0.00 41 GLN A O 11
ATOM 10529 N N . ARG A 1 42 ? -1.407 -6.683 5.945 1.00 0.00 42 ARG A N 11
ATOM 10530 C CA . ARG A 1 42 ? 0.083 -6.617 5.983 1.00 0.00 42 ARG A CA 11
ATOM 10531 C C . ARG A 1 42 ? 0.558 -5.177 6.206 1.00 0.00 42 ARG A C 11
ATOM 10532 O O . ARG A 1 42 ? 1.502 -4.933 6.933 1.00 0.00 42 ARG A O 11
ATOM 10553 N N . LEU A 1 43 ? -0.080 -4.223 5.581 1.00 0.00 43 LEU A N 11
ATOM 10554 C CA . LEU A 1 43 ? 0.345 -2.799 5.749 1.00 0.00 43 LEU A CA 11
ATOM 10555 C C . LEU A 1 43 ? -0.277 -2.169 7.001 1.00 0.00 43 LEU A C 11
ATOM 10556 O O . LEU A 1 43 ? -0.277 -0.964 7.158 1.00 0.00 43 LEU A O 11
ATOM 10572 N N . GLY A 1 44 ? -0.790 -2.974 7.897 1.00 0.00 44 GLY A N 11
ATOM 10573 C CA . GLY A 1 44 ? -1.400 -2.430 9.152 1.00 0.00 44 GLY A CA 11
ATOM 10574 C C . GLY A 1 44 ? -2.287 -1.227 8.828 1.00 0.00 44 GLY A C 11
ATOM 10575 O O . GLY A 1 44 ? -1.872 -0.090 8.943 1.00 0.00 44 GLY A O 11
ATOM 10579 N N . VAL A 1 45 ? -3.500 -1.467 8.415 1.00 0.00 45 VAL A N 11
ATOM 10580 C CA . VAL A 1 45 ? -4.406 -0.334 8.068 1.00 0.00 45 VAL A CA 11
ATOM 10581 C C . VAL A 1 45 ? -5.870 -0.769 8.195 1.00 0.00 45 VAL A C 11
ATOM 10582 O O . VAL A 1 45 ? -6.164 -1.924 8.430 1.00 0.00 45 VAL A O 11
ATOM 10595 N N . SER A 1 46 ? -6.791 0.150 8.051 1.00 0.00 46 SER A N 11
ATOM 10596 C CA . SER A 1 46 ? -8.236 -0.209 8.179 1.00 0.00 46 SER A CA 11
ATOM 10597 C C . SER A 1 46 ? -8.813 -0.659 6.834 1.00 0.00 46 SER A C 11
ATOM 10598 O O . SER A 1 46 ? -9.940 -0.350 6.506 1.00 0.00 46 SER A O 11
ATOM 10606 N N . HIS A 1 47 ? -8.049 -1.387 6.058 1.00 0.00 47 HIS A N 11
ATOM 10607 C CA . HIS A 1 47 ? -8.533 -1.872 4.732 1.00 0.00 47 HIS A CA 11
ATOM 10608 C C . HIS A 1 47 ? -9.232 -0.758 3.944 1.00 0.00 47 HIS A C 11
ATOM 10609 O O . HIS A 1 47 ? -8.620 -0.101 3.130 1.00 0.00 47 HIS A O 11
ATOM 10623 N N . THR A 1 48 ? -10.511 -0.564 4.151 1.00 0.00 48 THR A N 11
ATOM 10624 C CA . THR A 1 48 ? -11.237 0.489 3.383 1.00 0.00 48 THR A CA 11
ATOM 10625 C C . THR A 1 48 ? -10.385 1.751 3.302 1.00 0.00 48 THR A C 11
ATOM 10626 O O . THR A 1 48 ? -10.252 2.359 2.259 1.00 0.00 48 THR A O 11
ATOM 10637 N N . ALA A 1 49 ? -9.780 2.130 4.398 1.00 0.00 49 ALA A N 11
ATOM 10638 C CA . ALA A 1 49 ? -8.907 3.334 4.378 1.00 0.00 49 ALA A CA 11
ATOM 10639 C C . ALA A 1 49 ? -7.838 3.135 3.307 1.00 0.00 49 ALA A C 11
ATOM 10640 O O . ALA A 1 49 ? -7.519 4.030 2.550 1.00 0.00 49 ALA A O 11
ATOM 10647 N N . ILE A 1 50 ? -7.302 1.946 3.233 1.00 0.00 50 ILE A N 11
ATOM 10648 C CA . ILE A 1 50 ? -6.268 1.643 2.206 1.00 0.00 50 ILE A CA 11
ATOM 10649 C C . ILE A 1 50 ? -6.900 1.673 0.808 1.00 0.00 50 ILE A C 11
ATOM 10650 O O . ILE A 1 50 ? -6.382 2.291 -0.101 1.00 0.00 50 ILE A O 11
ATOM 10666 N N . ALA A 1 51 ? -8.018 1.012 0.630 1.00 0.00 51 ALA A N 11
ATOM 10667 C CA . ALA A 1 51 ? -8.675 0.999 -0.710 1.00 0.00 51 ALA A CA 11
ATOM 10668 C C . ALA A 1 51 ? -8.952 2.429 -1.169 1.00 0.00 51 ALA A C 11
ATOM 10669 O O . ALA A 1 51 ? -8.615 2.804 -2.275 1.00 0.00 51 ALA A O 11
ATOM 10676 N N . ASN A 1 52 ? -9.554 3.234 -0.326 1.00 0.00 52 ASN A N 11
ATOM 10677 C CA . ASN A 1 52 ? -9.833 4.647 -0.720 1.00 0.00 52 ASN A CA 11
ATOM 10678 C C . ASN A 1 52 ? -8.565 5.263 -1.311 1.00 0.00 52 ASN A C 11
ATOM 10679 O O . ASN A 1 52 ? -8.617 6.098 -2.193 1.00 0.00 52 ASN A O 11
ATOM 10690 N N . LYS A 1 53 ? -7.425 4.826 -0.850 1.00 0.00 53 LYS A N 11
ATOM 10691 C CA . LYS A 1 53 ? -6.146 5.348 -1.402 1.00 0.00 53 LYS A CA 11
ATOM 10692 C C . LYS A 1 53 ? -5.858 4.629 -2.720 1.00 0.00 53 LYS A C 11
ATOM 10693 O O . LYS A 1 53 ? -5.548 5.243 -3.721 1.00 0.00 53 LYS A O 11
ATOM 10712 N N . LEU A 1 54 ? -5.981 3.323 -2.727 1.00 0.00 54 LEU A N 11
ATOM 10713 C CA . LEU A 1 54 ? -5.732 2.548 -3.982 1.00 0.00 54 LEU A CA 11
ATOM 10714 C C . LEU A 1 54 ? -6.567 3.136 -5.125 1.00 0.00 54 LEU A C 11
ATOM 10715 O O . LEU A 1 54 ? -6.055 3.452 -6.181 1.00 0.00 54 LEU A O 11
ATOM 10731 N N . LYS A 1 55 ? -7.848 3.288 -4.912 1.00 0.00 55 LYS A N 11
ATOM 10732 C CA . LYS A 1 55 ? -8.722 3.864 -5.974 1.00 0.00 55 LYS A CA 11
ATOM 10733 C C . LYS A 1 55 ? -8.253 5.276 -6.322 1.00 0.00 55 LYS A C 11
ATOM 10734 O O . LYS A 1 55 ? -8.140 5.635 -7.478 1.00 0.00 55 LYS A O 11
ATOM 10753 N N . GLN A 1 56 ? -7.972 6.078 -5.329 1.00 0.00 56 GLN A N 11
ATOM 10754 C CA . GLN A 1 56 ? -7.500 7.470 -5.601 1.00 0.00 56 GLN A CA 11
ATOM 10755 C C . GLN A 1 56 ? -6.322 7.446 -6.583 1.00 0.00 56 GLN A C 11
ATOM 10756 O O . GLN A 1 56 ? -6.287 8.191 -7.542 1.00 0.00 56 GLN A O 11
ATOM 10770 N N . TYR A 1 57 ? -5.361 6.589 -6.353 1.00 0.00 57 TYR A N 11
ATOM 10771 C CA . TYR A 1 57 ? -4.189 6.511 -7.277 1.00 0.00 57 TYR A CA 11
ATOM 10772 C C . TYR A 1 57 ? -4.602 5.842 -8.594 1.00 0.00 57 TYR A C 11
ATOM 10773 O O . TYR A 1 57 ? -4.031 6.098 -9.636 1.00 0.00 57 TYR A O 11
ATOM 10791 N N . GLY A 1 58 ? -5.592 4.989 -8.551 1.00 0.00 58 GLY A N 11
ATOM 10792 C CA . GLY A 1 58 ? -6.046 4.302 -9.797 1.00 0.00 58 GLY A CA 11
ATOM 10793 C C . GLY A 1 58 ? -5.819 2.794 -9.664 1.00 0.00 58 GLY A C 11
ATOM 10794 O O . GLY A 1 58 ? -5.528 2.112 -10.627 1.00 0.00 58 GLY A O 11
ATOM 10798 N N . ILE A 1 59 ? -5.940 2.271 -8.472 1.00 0.00 59 ILE A N 11
ATOM 10799 C CA . ILE A 1 59 ? -5.722 0.806 -8.264 1.00 0.00 59 ILE A CA 11
ATOM 10800 C C . ILE A 1 59 ? -7.027 0.130 -7.822 1.00 0.00 59 ILE A C 11
ATOM 10801 O O . ILE A 1 59 ? -8.049 0.268 -8.464 1.00 0.00 59 ILE A O 11
ATOM 10817 N N . GLY A 1 60 ? -6.994 -0.606 -6.743 1.00 0.00 60 GLY A N 11
ATOM 10818 C CA . GLY A 1 60 ? -8.214 -1.310 -6.246 1.00 0.00 60 GLY A CA 11
ATOM 10819 C C . GLY A 1 60 ? -9.400 -0.348 -6.184 1.00 0.00 60 GLY A C 11
ATOM 10820 O O . GLY A 1 60 ? -9.664 0.270 -5.170 1.00 0.00 60 GLY A O 11
ATOM 10824 N N . LYS A 1 61 ? -10.114 -0.223 -7.264 1.00 0.00 61 LYS A N 11
ATOM 10825 C CA . LYS A 1 61 ? -11.293 0.692 -7.287 1.00 0.00 61 LYS A CA 11
ATOM 10826 C C . LYS A 1 61 ? -12.585 -0.104 -7.082 1.00 0.00 61 LYS A C 11
ATOM 10827 O O . LYS A 1 61 ? -13.599 0.512 -6.798 1.00 0.00 61 LYS A O 11
ATOM 10847 N N . SER A 1 1 ? 12.647 3.723 -3.926 1.00 0.00 1 SER A N 12
ATOM 10848 C CA . SER A 1 1 ? 13.331 2.827 -2.948 1.00 0.00 1 SER A CA 12
ATOM 10849 C C . SER A 1 1 ? 13.393 3.496 -1.572 1.00 0.00 1 SER A C 12
ATOM 10850 O O . SER A 1 1 ? 13.773 4.644 -1.446 1.00 0.00 1 SER A O 12
ATOM 10860 N N . ALA A 1 2 ? 13.022 2.787 -0.539 1.00 0.00 2 ALA A N 12
ATOM 10861 C CA . ALA A 1 2 ? 13.057 3.379 0.830 1.00 0.00 2 ALA A CA 12
ATOM 10862 C C . ALA A 1 2 ? 13.181 2.271 1.880 1.00 0.00 2 ALA A C 12
ATOM 10863 O O . ALA A 1 2 ? 12.986 1.108 1.586 1.00 0.00 2 ALA A O 12
ATOM 10870 N N . VAL A 1 3 ? 13.496 2.620 3.100 1.00 0.00 3 VAL A N 12
ATOM 10871 C CA . VAL A 1 3 ? 13.621 1.579 4.164 1.00 0.00 3 VAL A CA 12
ATOM 10872 C C . VAL A 1 3 ? 12.230 1.112 4.604 1.00 0.00 3 VAL A C 12
ATOM 10873 O O . VAL A 1 3 ? 11.852 1.239 5.752 1.00 0.00 3 VAL A O 12
ATOM 10886 N N . ILE A 1 4 ? 11.468 0.573 3.692 1.00 0.00 4 ILE A N 12
ATOM 10887 C CA . ILE A 1 4 ? 10.097 0.096 4.034 1.00 0.00 4 ILE A CA 12
ATOM 10888 C C . ILE A 1 4 ? 9.668 -0.982 3.049 1.00 0.00 4 ILE A C 12
ATOM 10889 O O . ILE A 1 4 ? 8.502 -1.132 2.769 1.00 0.00 4 ILE A O 12
ATOM 10905 N N . SER A 1 5 ? 10.602 -1.690 2.483 1.00 0.00 5 SER A N 12
ATOM 10906 C CA . SER A 1 5 ? 10.252 -2.730 1.469 1.00 0.00 5 SER A CA 12
ATOM 10907 C C . SER A 1 5 ? 9.067 -3.593 1.924 1.00 0.00 5 SER A C 12
ATOM 10908 O O . SER A 1 5 ? 8.523 -3.420 2.996 1.00 0.00 5 SER A O 12
ATOM 10916 N N . LEU A 1 6 ? 8.668 -4.522 1.103 1.00 0.00 6 LEU A N 12
ATOM 10917 C CA . LEU A 1 6 ? 7.502 -5.391 1.453 1.00 0.00 6 LEU A CA 12
ATOM 10918 C C . LEU A 1 6 ? 7.842 -6.318 2.621 1.00 0.00 6 LEU A C 12
ATOM 10919 O O . LEU A 1 6 ? 6.968 -6.911 3.222 1.00 0.00 6 LEU A O 12
ATOM 10935 N N . ASP A 1 7 ? 9.092 -6.418 2.978 1.00 0.00 7 ASP A N 12
ATOM 10936 C CA . ASP A 1 7 ? 9.461 -7.275 4.141 1.00 0.00 7 ASP A CA 12
ATOM 10937 C C . ASP A 1 7 ? 9.382 -6.442 5.423 1.00 0.00 7 ASP A C 12
ATOM 10938 O O . ASP A 1 7 ? 9.486 -6.958 6.519 1.00 0.00 7 ASP A O 12
ATOM 10947 N N . GLU A 1 8 ? 9.188 -5.152 5.289 1.00 0.00 8 GLU A N 12
ATOM 10948 C CA . GLU A 1 8 ? 9.093 -4.275 6.490 1.00 0.00 8 GLU A CA 12
ATOM 10949 C C . GLU A 1 8 ? 7.968 -3.245 6.315 1.00 0.00 8 GLU A C 12
ATOM 10950 O O . GLU A 1 8 ? 7.869 -2.297 7.068 1.00 0.00 8 GLU A O 12
ATOM 10962 N N . PHE A 1 9 ? 7.116 -3.417 5.333 1.00 0.00 9 PHE A N 12
ATOM 10963 C CA . PHE A 1 9 ? 6.008 -2.433 5.129 1.00 0.00 9 PHE A CA 12
ATOM 10964 C C . PHE A 1 9 ? 4.925 -2.598 6.197 1.00 0.00 9 PHE A C 12
ATOM 10965 O O . PHE A 1 9 ? 3.989 -1.825 6.261 1.00 0.00 9 PHE A O 12
ATOM 10982 N N . GLU A 1 10 ? 5.045 -3.583 7.040 1.00 0.00 10 GLU A N 12
ATOM 10983 C CA . GLU A 1 10 ? 4.020 -3.772 8.106 1.00 0.00 10 GLU A CA 12
ATOM 10984 C C . GLU A 1 10 ? 4.417 -2.963 9.345 1.00 0.00 10 GLU A C 12
ATOM 10985 O O . GLU A 1 10 ? 3.890 -3.159 10.424 1.00 0.00 10 GLU A O 12
ATOM 10997 N N . ASN A 1 11 ? 5.341 -2.046 9.191 1.00 0.00 11 ASN A N 12
ATOM 10998 C CA . ASN A 1 11 ? 5.778 -1.211 10.342 1.00 0.00 11 ASN A CA 12
ATOM 10999 C C . ASN A 1 11 ? 4.963 0.086 10.403 1.00 0.00 11 ASN A C 12
ATOM 11000 O O . ASN A 1 11 ? 4.498 0.480 11.455 1.00 0.00 11 ASN A O 12
ATOM 11011 N N . LYS A 1 12 ? 4.797 0.766 9.291 1.00 0.00 12 LYS A N 12
ATOM 11012 C CA . LYS A 1 12 ? 4.023 2.037 9.320 1.00 0.00 12 LYS A CA 12
ATOM 11013 C C . LYS A 1 12 ? 2.572 1.817 8.886 1.00 0.00 12 LYS A C 12
ATOM 11014 O O . LYS A 1 12 ? 2.268 0.952 8.087 1.00 0.00 12 LYS A O 12
ATOM 11033 N N . THR A 1 13 ? 1.679 2.604 9.417 1.00 0.00 13 THR A N 12
ATOM 11034 C CA . THR A 1 13 ? 0.230 2.478 9.060 1.00 0.00 13 THR A CA 12
ATOM 11035 C C . THR A 1 13 ? -0.062 3.186 7.729 1.00 0.00 13 THR A C 12
ATOM 11036 O O . THR A 1 13 ? -0.857 4.102 7.662 1.00 0.00 13 THR A O 12
ATOM 11047 N N . LEU A 1 14 ? 0.567 2.754 6.671 1.00 0.00 14 LEU A N 12
ATOM 11048 C CA . LEU A 1 14 ? 0.340 3.380 5.334 1.00 0.00 14 LEU A CA 12
ATOM 11049 C C . LEU A 1 14 ? 0.661 4.877 5.361 1.00 0.00 14 LEU A C 12
ATOM 11050 O O . LEU A 1 14 ? 1.760 5.287 5.044 1.00 0.00 14 LEU A O 12
ATOM 11066 N N . ASP A 1 15 ? -0.309 5.691 5.715 1.00 0.00 15 ASP A N 12
ATOM 11067 C CA . ASP A 1 15 ? -0.125 7.185 5.741 1.00 0.00 15 ASP A CA 12
ATOM 11068 C C . ASP A 1 15 ? 1.278 7.589 6.200 1.00 0.00 15 ASP A C 12
ATOM 11069 O O . ASP A 1 15 ? 1.795 8.618 5.807 1.00 0.00 15 ASP A O 12
ATOM 11078 N N . GLU A 1 16 ? 1.893 6.798 7.024 1.00 0.00 16 GLU A N 12
ATOM 11079 C CA . GLU A 1 16 ? 3.262 7.133 7.504 1.00 0.00 16 GLU A CA 12
ATOM 11080 C C . GLU A 1 16 ? 4.234 7.343 6.331 1.00 0.00 16 GLU A C 12
ATOM 11081 O O . GLU A 1 16 ? 5.352 7.775 6.533 1.00 0.00 16 GLU A O 12
ATOM 11093 N N . ILE A 1 17 ? 3.843 7.022 5.115 1.00 0.00 17 ILE A N 12
ATOM 11094 C CA . ILE A 1 17 ? 4.799 7.195 3.972 1.00 0.00 17 ILE A CA 12
ATOM 11095 C C . ILE A 1 17 ? 4.105 7.121 2.595 1.00 0.00 17 ILE A C 12
ATOM 11096 O O . ILE A 1 17 ? 4.759 6.931 1.596 1.00 0.00 17 ILE A O 12
ATOM 11112 N N . ILE A 1 18 ? 2.805 7.267 2.523 1.00 0.00 18 ILE A N 12
ATOM 11113 C CA . ILE A 1 18 ? 2.103 7.177 1.185 1.00 0.00 18 ILE A CA 12
ATOM 11114 C C . ILE A 1 18 ? 2.209 8.507 0.423 1.00 0.00 18 ILE A C 12
ATOM 11115 O O . ILE A 1 18 ? 2.766 9.471 0.909 1.00 0.00 18 ILE A O 12
ATOM 11131 N N . GLY A 1 19 ? 1.697 8.548 -0.781 1.00 0.00 19 GLY A N 12
ATOM 11132 C CA . GLY A 1 19 ? 1.776 9.791 -1.610 1.00 0.00 19 GLY A CA 12
ATOM 11133 C C . GLY A 1 19 ? 2.393 9.455 -2.973 1.00 0.00 19 GLY A C 12
ATOM 11134 O O . GLY A 1 19 ? 1.740 8.915 -3.843 1.00 0.00 19 GLY A O 12
ATOM 11138 N N . PHE A 1 20 ? 3.649 9.763 -3.160 1.00 0.00 20 PHE A N 12
ATOM 11139 C CA . PHE A 1 20 ? 4.318 9.455 -4.464 1.00 0.00 20 PHE A CA 12
ATOM 11140 C C . PHE A 1 20 ? 4.928 8.061 -4.391 1.00 0.00 20 PHE A C 12
ATOM 11141 O O . PHE A 1 20 ? 4.645 7.207 -5.208 1.00 0.00 20 PHE A O 12
ATOM 11158 N N . TYR A 1 21 ? 5.720 7.804 -3.381 1.00 0.00 21 TYR A N 12
ATOM 11159 C CA . TYR A 1 21 ? 6.305 6.438 -3.217 1.00 0.00 21 TYR A CA 12
ATOM 11160 C C . TYR A 1 21 ? 5.155 5.418 -3.249 1.00 0.00 21 TYR A C 12
ATOM 11161 O O . TYR A 1 21 ? 5.346 4.244 -3.477 1.00 0.00 21 TYR A O 12
ATOM 11179 N N . GLU A 1 22 ? 3.955 5.885 -3.013 1.00 0.00 22 GLU A N 12
ATOM 11180 C CA . GLU A 1 22 ? 2.768 5.000 -3.019 1.00 0.00 22 GLU A CA 12
ATOM 11181 C C . GLU A 1 22 ? 2.544 4.392 -4.399 1.00 0.00 22 GLU A C 12
ATOM 11182 O O . GLU A 1 22 ? 2.434 3.203 -4.537 1.00 0.00 22 GLU A O 12
ATOM 11194 N N . ALA A 1 23 ? 2.475 5.183 -5.428 1.00 0.00 23 ALA A N 12
ATOM 11195 C CA . ALA A 1 23 ? 2.246 4.598 -6.781 1.00 0.00 23 ALA A CA 12
ATOM 11196 C C . ALA A 1 23 ? 3.000 3.267 -6.922 1.00 0.00 23 ALA A C 12
ATOM 11197 O O . ALA A 1 23 ? 2.468 2.289 -7.415 1.00 0.00 23 ALA A O 12
ATOM 11204 N N . GLN A 1 24 ? 4.223 3.223 -6.462 1.00 0.00 24 GLN A N 12
ATOM 11205 C CA . GLN A 1 24 ? 5.020 1.952 -6.548 1.00 0.00 24 GLN A CA 12
ATOM 11206 C C . GLN A 1 24 ? 4.846 1.105 -5.287 1.00 0.00 24 GLN A C 12
ATOM 11207 O O . GLN A 1 24 ? 5.209 -0.049 -5.256 1.00 0.00 24 GLN A O 12
ATOM 11221 N N . VAL A 1 25 ? 4.283 1.669 -4.264 1.00 0.00 25 VAL A N 12
ATOM 11222 C CA . VAL A 1 25 ? 4.047 0.913 -3.005 1.00 0.00 25 VAL A CA 12
ATOM 11223 C C . VAL A 1 25 ? 2.614 0.344 -3.048 1.00 0.00 25 VAL A C 12
ATOM 11224 O O . VAL A 1 25 ? 2.386 -0.824 -2.803 1.00 0.00 25 VAL A O 12
ATOM 11237 N N . LEU A 1 26 ? 1.655 1.177 -3.381 1.00 0.00 26 LEU A N 12
ATOM 11238 C CA . LEU A 1 26 ? 0.233 0.726 -3.471 1.00 0.00 26 LEU A CA 12
ATOM 11239 C C . LEU A 1 26 ? 0.051 -0.184 -4.687 1.00 0.00 26 LEU A C 12
ATOM 11240 O O . LEU A 1 26 ? -0.471 -1.276 -4.574 1.00 0.00 26 LEU A O 12
ATOM 11256 N N . LYS A 1 27 ? 0.488 0.242 -5.854 1.00 0.00 27 LYS A N 12
ATOM 11257 C CA . LYS A 1 27 ? 0.336 -0.637 -7.051 1.00 0.00 27 LYS A CA 12
ATOM 11258 C C . LYS A 1 27 ? 1.136 -1.917 -6.824 1.00 0.00 27 LYS A C 12
ATOM 11259 O O . LYS A 1 27 ? 0.952 -2.918 -7.491 1.00 0.00 27 LYS A O 12
ATOM 11278 N N . LEU A 1 28 ? 2.021 -1.878 -5.869 1.00 0.00 28 LEU A N 12
ATOM 11279 C CA . LEU A 1 28 ? 2.849 -3.055 -5.542 1.00 0.00 28 LEU A CA 12
ATOM 11280 C C . LEU A 1 28 ? 2.122 -3.886 -4.464 1.00 0.00 28 LEU A C 12
ATOM 11281 O O . LEU A 1 28 ? 1.853 -5.047 -4.665 1.00 0.00 28 LEU A O 12
ATOM 11297 N N . PHE A 1 29 ? 1.764 -3.291 -3.346 1.00 0.00 29 PHE A N 12
ATOM 11298 C CA . PHE A 1 29 ? 1.007 -4.033 -2.287 1.00 0.00 29 PHE A CA 12
ATOM 11299 C C . PHE A 1 29 ? -0.163 -4.740 -2.933 1.00 0.00 29 PHE A C 12
ATOM 11300 O O . PHE A 1 29 ? -0.479 -5.869 -2.640 1.00 0.00 29 PHE A O 12
ATOM 11317 N N . TYR A 1 30 ? -0.803 -4.063 -3.823 1.00 0.00 30 TYR A N 12
ATOM 11318 C CA . TYR A 1 30 ? -1.957 -4.673 -4.521 1.00 0.00 30 TYR A CA 12
ATOM 11319 C C . TYR A 1 30 ? -1.454 -5.808 -5.416 1.00 0.00 30 TYR A C 12
ATOM 11320 O O . TYR A 1 30 ? -2.126 -6.800 -5.616 1.00 0.00 30 TYR A O 12
ATOM 11338 N N . ALA A 1 31 ? -0.262 -5.673 -5.936 1.00 0.00 31 ALA A N 12
ATOM 11339 C CA . ALA A 1 31 ? 0.310 -6.747 -6.800 1.00 0.00 31 ALA A CA 12
ATOM 11340 C C . ALA A 1 31 ? 0.821 -7.895 -5.924 1.00 0.00 31 ALA A C 12
ATOM 11341 O O . ALA A 1 31 ? 0.754 -9.051 -6.294 1.00 0.00 31 ALA A O 12
ATOM 11348 N N . GLU A 1 32 ? 1.319 -7.581 -4.755 1.00 0.00 32 GLU A N 12
ATOM 11349 C CA . GLU A 1 32 ? 1.817 -8.644 -3.840 1.00 0.00 32 GLU A CA 12
ATOM 11350 C C . GLU A 1 32 ? 0.675 -9.109 -2.949 1.00 0.00 32 GLU A C 12
ATOM 11351 O O . GLU A 1 32 ? 0.332 -10.272 -2.921 1.00 0.00 32 GLU A O 12
ATOM 11363 N N . TYR A 1 33 ? 0.074 -8.201 -2.231 1.00 0.00 33 TYR A N 12
ATOM 11364 C CA . TYR A 1 33 ? -1.067 -8.588 -1.345 1.00 0.00 33 TYR A CA 12
ATOM 11365 C C . TYR A 1 33 ? -2.395 -8.452 -2.107 1.00 0.00 33 TYR A C 12
ATOM 11366 O O . TYR A 1 33 ? -2.871 -7.352 -2.308 1.00 0.00 33 TYR A O 12
ATOM 11384 N N . PRO A 1 34 ? -2.968 -9.565 -2.496 1.00 0.00 34 PRO A N 12
ATOM 11385 C CA . PRO A 1 34 ? -4.261 -9.529 -3.225 1.00 0.00 34 PRO A CA 12
ATOM 11386 C C . PRO A 1 34 ? -5.390 -9.171 -2.260 1.00 0.00 34 PRO A C 12
ATOM 11387 O O . PRO A 1 34 ? -5.250 -9.295 -1.060 1.00 0.00 34 PRO A O 12
ATOM 11398 N N . SER A 1 35 ? -6.508 -8.729 -2.774 1.00 0.00 35 SER A N 12
ATOM 11399 C CA . SER A 1 35 ? -7.650 -8.356 -1.884 1.00 0.00 35 SER A CA 12
ATOM 11400 C C . SER A 1 35 ? -7.199 -7.284 -0.889 1.00 0.00 35 SER A C 12
ATOM 11401 O O . SER A 1 35 ? -6.470 -7.557 0.044 1.00 0.00 35 SER A O 12
ATOM 11409 N N . THR A 1 36 ? -7.615 -6.062 -1.090 1.00 0.00 36 THR A N 12
ATOM 11410 C CA . THR A 1 36 ? -7.196 -4.968 -0.164 1.00 0.00 36 THR A CA 12
ATOM 11411 C C . THR A 1 36 ? -7.435 -5.363 1.296 1.00 0.00 36 THR A C 12
ATOM 11412 O O . THR A 1 36 ? -6.688 -4.985 2.176 1.00 0.00 36 THR A O 12
ATOM 11423 N N . ARG A 1 37 ? -8.462 -6.121 1.558 1.00 0.00 37 ARG A N 12
ATOM 11424 C CA . ARG A 1 37 ? -8.741 -6.540 2.964 1.00 0.00 37 ARG A CA 12
ATOM 11425 C C . ARG A 1 37 ? -7.536 -7.302 3.534 1.00 0.00 37 ARG A C 12
ATOM 11426 O O . ARG A 1 37 ? -6.985 -6.928 4.551 1.00 0.00 37 ARG A O 12
ATOM 11447 N N . LYS A 1 38 ? -7.112 -8.356 2.884 1.00 0.00 38 LYS A N 12
ATOM 11448 C CA . LYS A 1 38 ? -5.930 -9.118 3.392 1.00 0.00 38 LYS A CA 12
ATOM 11449 C C . LYS A 1 38 ? -4.655 -8.308 3.133 1.00 0.00 38 LYS A C 12
ATOM 11450 O O . LYS A 1 38 ? -3.665 -8.446 3.824 1.00 0.00 38 LYS A O 12
ATOM 11469 N N . LEU A 1 39 ? -4.689 -7.451 2.149 1.00 0.00 39 LEU A N 12
ATOM 11470 C CA . LEU A 1 39 ? -3.500 -6.605 1.832 1.00 0.00 39 LEU A CA 12
ATOM 11471 C C . LEU A 1 39 ? -3.310 -5.580 2.957 1.00 0.00 39 LEU A C 12
ATOM 11472 O O . LEU A 1 39 ? -2.204 -5.250 3.340 1.00 0.00 39 LEU A O 12
ATOM 11488 N N . ALA A 1 40 ? -4.394 -5.101 3.496 1.00 0.00 40 ALA A N 12
ATOM 11489 C CA . ALA A 1 40 ? -4.320 -4.112 4.612 1.00 0.00 40 ALA A CA 12
ATOM 11490 C C . ALA A 1 40 ? -3.791 -4.781 5.885 1.00 0.00 40 ALA A C 12
ATOM 11491 O O . ALA A 1 40 ? -3.212 -4.138 6.740 1.00 0.00 40 ALA A O 12
ATOM 11498 N N . GLN A 1 41 ? -3.988 -6.066 6.018 1.00 0.00 41 GLN A N 12
ATOM 11499 C CA . GLN A 1 41 ? -3.502 -6.775 7.239 1.00 0.00 41 GLN A CA 12
ATOM 11500 C C . GLN A 1 41 ? -1.973 -6.747 7.297 1.00 0.00 41 GLN A C 12
ATOM 11501 O O . GLN A 1 41 ? -1.387 -6.595 8.351 1.00 0.00 41 GLN A O 12
ATOM 11515 N N . ARG A 1 42 ? -1.321 -6.884 6.173 1.00 0.00 42 ARG A N 12
ATOM 11516 C CA . ARG A 1 42 ? 0.171 -6.852 6.171 1.00 0.00 42 ARG A CA 12
ATOM 11517 C C . ARG A 1 42 ? 0.644 -5.408 6.338 1.00 0.00 42 ARG A C 12
ATOM 11518 O O . ARG A 1 42 ? 1.601 -5.129 7.032 1.00 0.00 42 ARG A O 12
ATOM 11539 N N . LEU A 1 43 ? -0.034 -4.493 5.706 1.00 0.00 43 LEU A N 12
ATOM 11540 C CA . LEU A 1 43 ? 0.343 -3.054 5.816 1.00 0.00 43 LEU A CA 12
ATOM 11541 C C . LEU A 1 43 ? -0.221 -2.444 7.107 1.00 0.00 43 LEU A C 12
ATOM 11542 O O . LEU A 1 43 ? -0.047 -1.271 7.372 1.00 0.00 43 LEU A O 12
ATOM 11558 N N . GLY A 1 44 ? -0.887 -3.231 7.916 1.00 0.00 44 GLY A N 12
ATOM 11559 C CA . GLY A 1 44 ? -1.453 -2.700 9.194 1.00 0.00 44 GLY A CA 12
ATOM 11560 C C . GLY A 1 44 ? -2.301 -1.456 8.918 1.00 0.00 44 GLY A C 12
ATOM 11561 O O . GLY A 1 44 ? -1.860 -0.340 9.114 1.00 0.00 44 GLY A O 12
ATOM 11565 N N . VAL A 1 45 ? -3.509 -1.638 8.458 1.00 0.00 45 VAL A N 12
ATOM 11566 C CA . VAL A 1 45 ? -4.374 -0.458 8.159 1.00 0.00 45 VAL A CA 12
ATOM 11567 C C . VAL A 1 45 ? -5.856 -0.837 8.198 1.00 0.00 45 VAL A C 12
ATOM 11568 O O . VAL A 1 45 ? -6.211 -1.987 8.367 1.00 0.00 45 VAL A O 12
ATOM 11581 N N . SER A 1 46 ? -6.721 0.130 8.032 1.00 0.00 46 SER A N 12
ATOM 11582 C CA . SER A 1 46 ? -8.185 -0.156 8.049 1.00 0.00 46 SER A CA 12
ATOM 11583 C C . SER A 1 46 ? -8.657 -0.546 6.646 1.00 0.00 46 SER A C 12
ATOM 11584 O O . SER A 1 46 ? -9.724 -0.162 6.210 1.00 0.00 46 SER A O 12
ATOM 11592 N N . HIS A 1 47 ? -7.857 -1.306 5.941 1.00 0.00 47 HIS A N 12
ATOM 11593 C CA . HIS A 1 47 ? -8.213 -1.745 4.564 1.00 0.00 47 HIS A CA 12
ATOM 11594 C C . HIS A 1 47 ? -8.800 -0.601 3.726 1.00 0.00 47 HIS A C 12
ATOM 11595 O O . HIS A 1 47 ? -8.098 0.046 2.985 1.00 0.00 47 HIS A O 12
ATOM 11609 N N . THR A 1 48 ? -10.088 -0.374 3.803 1.00 0.00 48 THR A N 12
ATOM 11610 C CA . THR A 1 48 ? -10.706 0.698 2.973 1.00 0.00 48 THR A CA 12
ATOM 11611 C C . THR A 1 48 ? -9.799 1.923 2.926 1.00 0.00 48 THR A C 12
ATOM 11612 O O . THR A 1 48 ? -9.648 2.553 1.902 1.00 0.00 48 THR A O 12
ATOM 11623 N N . ALA A 1 49 ? -9.169 2.248 4.018 1.00 0.00 49 ALA A N 12
ATOM 11624 C CA . ALA A 1 49 ? -8.254 3.422 4.009 1.00 0.00 49 ALA A CA 12
ATOM 11625 C C . ALA A 1 49 ? -7.172 3.217 2.946 1.00 0.00 49 ALA A C 12
ATOM 11626 O O . ALA A 1 49 ? -6.777 4.142 2.264 1.00 0.00 49 ALA A O 12
ATOM 11633 N N . ILE A 1 50 ? -6.704 2.007 2.792 1.00 0.00 50 ILE A N 12
ATOM 11634 C CA . ILE A 1 50 ? -5.663 1.741 1.761 1.00 0.00 50 ILE A CA 12
ATOM 11635 C C . ILE A 1 50 ? -6.317 1.586 0.386 1.00 0.00 50 ILE A C 12
ATOM 11636 O O . ILE A 1 50 ? -5.737 1.920 -0.624 1.00 0.00 50 ILE A O 12
ATOM 11652 N N . ALA A 1 51 ? -7.521 1.081 0.341 1.00 0.00 51 ALA A N 12
ATOM 11653 C CA . ALA A 1 51 ? -8.204 0.893 -0.970 1.00 0.00 51 ALA A CA 12
ATOM 11654 C C . ALA A 1 51 ? -8.715 2.219 -1.515 1.00 0.00 51 ALA A C 12
ATOM 11655 O O . ALA A 1 51 ? -8.454 2.567 -2.639 1.00 0.00 51 ALA A O 12
ATOM 11662 N N . ASN A 1 52 ? -9.448 2.958 -0.734 1.00 0.00 52 ASN A N 12
ATOM 11663 C CA . ASN A 1 52 ? -9.987 4.256 -1.221 1.00 0.00 52 ASN A CA 12
ATOM 11664 C C . ASN A 1 52 ? -8.853 5.205 -1.609 1.00 0.00 52 ASN A C 12
ATOM 11665 O O . ASN A 1 52 ? -8.884 5.816 -2.667 1.00 0.00 52 ASN A O 12
ATOM 11676 N N . LYS A 1 53 ? -7.841 5.324 -0.794 1.00 0.00 53 LYS A N 12
ATOM 11677 C CA . LYS A 1 53 ? -6.728 6.230 -1.167 1.00 0.00 53 LYS A CA 12
ATOM 11678 C C . LYS A 1 53 ? -6.048 5.695 -2.415 1.00 0.00 53 LYS A C 12
ATOM 11679 O O . LYS A 1 53 ? -6.013 6.346 -3.433 1.00 0.00 53 LYS A O 12
ATOM 11698 N N . LEU A 1 54 ? -5.513 4.506 -2.335 1.00 0.00 54 LEU A N 12
ATOM 11699 C CA . LEU A 1 54 ? -4.814 3.916 -3.507 1.00 0.00 54 LEU A CA 12
ATOM 11700 C C . LEU A 1 54 ? -5.786 3.624 -4.658 1.00 0.00 54 LEU A C 12
ATOM 11701 O O . LEU A 1 54 ? -5.377 3.492 -5.795 1.00 0.00 54 LEU A O 12
ATOM 11717 N N . LYS A 1 55 ? -7.064 3.560 -4.395 1.00 0.00 55 LYS A N 12
ATOM 11718 C CA . LYS A 1 55 ? -8.025 3.321 -5.514 1.00 0.00 55 LYS A CA 12
ATOM 11719 C C . LYS A 1 55 ? -7.931 4.515 -6.456 1.00 0.00 55 LYS A C 12
ATOM 11720 O O . LYS A 1 55 ? -7.803 4.373 -7.657 1.00 0.00 55 LYS A O 12
ATOM 11739 N N . GLN A 1 56 ? -7.979 5.698 -5.905 1.00 0.00 56 GLN A N 12
ATOM 11740 C CA . GLN A 1 56 ? -7.879 6.920 -6.758 1.00 0.00 56 GLN A CA 12
ATOM 11741 C C . GLN A 1 56 ? -6.566 6.923 -7.566 1.00 0.00 56 GLN A C 12
ATOM 11742 O O . GLN A 1 56 ? -6.435 7.648 -8.534 1.00 0.00 56 GLN A O 12
ATOM 11756 N N . TYR A 1 57 ? -5.590 6.128 -7.184 1.00 0.00 57 TYR A N 12
ATOM 11757 C CA . TYR A 1 57 ? -4.302 6.110 -7.951 1.00 0.00 57 TYR A CA 12
ATOM 11758 C C . TYR A 1 57 ? -4.473 5.340 -9.267 1.00 0.00 57 TYR A C 12
ATOM 11759 O O . TYR A 1 57 ? -3.639 5.415 -10.149 1.00 0.00 57 TYR A O 12
ATOM 11777 N N . GLY A 1 58 ? -5.549 4.608 -9.412 1.00 0.00 58 GLY A N 12
ATOM 11778 C CA . GLY A 1 58 ? -5.772 3.844 -10.677 1.00 0.00 58 GLY A CA 12
ATOM 11779 C C . GLY A 1 58 ? -5.670 2.339 -10.409 1.00 0.00 58 GLY A C 12
ATOM 11780 O O . GLY A 1 58 ? -5.519 1.549 -11.320 1.00 0.00 58 GLY A O 12
ATOM 11784 N N . ILE A 1 59 ? -5.748 1.934 -9.168 1.00 0.00 59 ILE A N 12
ATOM 11785 C CA . ILE A 1 59 ? -5.651 0.478 -8.842 1.00 0.00 59 ILE A CA 12
ATOM 11786 C C . ILE A 1 59 ? -6.962 -0.005 -8.219 1.00 0.00 59 ILE A C 12
ATOM 11787 O O . ILE A 1 59 ? -8.036 0.383 -8.637 1.00 0.00 59 ILE A O 12
ATOM 11803 N N . GLY A 1 60 ? -6.888 -0.848 -7.225 1.00 0.00 60 GLY A N 12
ATOM 11804 C CA . GLY A 1 60 ? -8.132 -1.352 -6.580 1.00 0.00 60 GLY A CA 12
ATOM 11805 C C . GLY A 1 60 ? -8.932 -2.191 -7.582 1.00 0.00 60 GLY A C 12
ATOM 11806 O O . GLY A 1 60 ? -10.142 -2.281 -7.502 1.00 0.00 60 GLY A O 12
ATOM 11810 N N . LYS A 1 61 ? -8.265 -2.807 -8.524 1.00 0.00 61 LYS A N 12
ATOM 11811 C CA . LYS A 1 61 ? -8.985 -3.642 -9.530 1.00 0.00 61 LYS A CA 12
ATOM 11812 C C . LYS A 1 61 ? -8.333 -5.025 -9.631 1.00 0.00 61 LYS A C 12
ATOM 11813 O O . LYS A 1 61 ? -8.088 -5.466 -10.743 1.00 0.00 61 LYS A O 12
ATOM 11833 N N . SER A 1 1 ? 12.612 7.420 -1.015 1.00 0.00 1 SER A N 13
ATOM 11834 C CA . SER A 1 1 ? 13.896 7.121 -0.310 1.00 0.00 1 SER A CA 13
ATOM 11835 C C . SER A 1 1 ? 13.625 6.752 1.152 1.00 0.00 1 SER A C 13
ATOM 11836 O O . SER A 1 1 ? 14.333 7.167 2.048 1.00 0.00 1 SER A O 13
ATOM 11846 N N . ALA A 1 2 ? 12.604 5.977 1.397 1.00 0.00 2 ALA A N 13
ATOM 11847 C CA . ALA A 1 2 ? 12.285 5.582 2.799 1.00 0.00 2 ALA A CA 13
ATOM 11848 C C . ALA A 1 2 ? 13.053 4.312 3.179 1.00 0.00 2 ALA A C 13
ATOM 11849 O O . ALA A 1 2 ? 14.013 3.937 2.534 1.00 0.00 2 ALA A O 13
ATOM 11856 N N . VAL A 1 3 ? 12.633 3.648 4.222 1.00 0.00 3 VAL A N 13
ATOM 11857 C CA . VAL A 1 3 ? 13.328 2.398 4.651 1.00 0.00 3 VAL A CA 13
ATOM 11858 C C . VAL A 1 3 ? 12.332 1.239 4.687 1.00 0.00 3 VAL A C 13
ATOM 11859 O O . VAL A 1 3 ? 11.995 0.729 5.739 1.00 0.00 3 VAL A O 13
ATOM 11872 N N . ILE A 1 4 ? 11.846 0.827 3.549 1.00 0.00 4 ILE A N 13
ATOM 11873 C CA . ILE A 1 4 ? 10.858 -0.288 3.526 1.00 0.00 4 ILE A CA 13
ATOM 11874 C C . ILE A 1 4 ? 11.136 -1.251 2.356 1.00 0.00 4 ILE A C 13
ATOM 11875 O O . ILE A 1 4 ? 12.035 -1.035 1.566 1.00 0.00 4 ILE A O 13
ATOM 11891 N N . SER A 1 5 ? 10.383 -2.328 2.253 1.00 0.00 5 SER A N 13
ATOM 11892 C CA . SER A 1 5 ? 10.613 -3.313 1.142 1.00 0.00 5 SER A CA 13
ATOM 11893 C C . SER A 1 5 ? 9.599 -4.466 1.216 1.00 0.00 5 SER A C 13
ATOM 11894 O O . SER A 1 5 ? 9.937 -5.581 1.553 1.00 0.00 5 SER A O 13
ATOM 11902 N N . LEU A 1 6 ? 8.366 -4.202 0.873 1.00 0.00 6 LEU A N 13
ATOM 11903 C CA . LEU A 1 6 ? 7.311 -5.270 0.891 1.00 0.00 6 LEU A CA 13
ATOM 11904 C C . LEU A 1 6 ? 7.268 -5.989 2.241 1.00 0.00 6 LEU A C 13
ATOM 11905 O O . LEU A 1 6 ? 6.425 -5.705 3.070 1.00 0.00 6 LEU A O 13
ATOM 11921 N N . ASP A 1 7 ? 8.165 -6.908 2.480 1.00 0.00 7 ASP A N 13
ATOM 11922 C CA . ASP A 1 7 ? 8.156 -7.625 3.790 1.00 0.00 7 ASP A CA 13
ATOM 11923 C C . ASP A 1 7 ? 8.344 -6.620 4.929 1.00 0.00 7 ASP A C 13
ATOM 11924 O O . ASP A 1 7 ? 8.030 -6.896 6.070 1.00 0.00 7 ASP A O 13
ATOM 11933 N N . GLU A 1 8 ? 8.855 -5.456 4.624 1.00 0.00 8 GLU A N 13
ATOM 11934 C CA . GLU A 1 8 ? 9.065 -4.428 5.682 1.00 0.00 8 GLU A CA 13
ATOM 11935 C C . GLU A 1 8 ? 8.050 -3.291 5.531 1.00 0.00 8 GLU A C 13
ATOM 11936 O O . GLU A 1 8 ? 8.396 -2.130 5.620 1.00 0.00 8 GLU A O 13
ATOM 11948 N N . PHE A 1 9 ? 6.801 -3.610 5.305 1.00 0.00 9 PHE A N 13
ATOM 11949 C CA . PHE A 1 9 ? 5.774 -2.532 5.162 1.00 0.00 9 PHE A CA 13
ATOM 11950 C C . PHE A 1 9 ? 4.680 -2.679 6.216 1.00 0.00 9 PHE A C 13
ATOM 11951 O O . PHE A 1 9 ? 3.731 -1.922 6.238 1.00 0.00 9 PHE A O 13
ATOM 11968 N N . GLU A 1 10 ? 4.806 -3.632 7.098 1.00 0.00 10 GLU A N 13
ATOM 11969 C CA . GLU A 1 10 ? 3.768 -3.796 8.154 1.00 0.00 10 GLU A CA 13
ATOM 11970 C C . GLU A 1 10 ? 4.135 -2.934 9.364 1.00 0.00 10 GLU A C 13
ATOM 11971 O O . GLU A 1 10 ? 3.545 -3.046 10.420 1.00 0.00 10 GLU A O 13
ATOM 11983 N N . ASN A 1 11 ? 5.103 -2.066 9.208 1.00 0.00 11 ASN A N 13
ATOM 11984 C CA . ASN A 1 11 ? 5.514 -1.186 10.333 1.00 0.00 11 ASN A CA 13
ATOM 11985 C C . ASN A 1 11 ? 4.751 0.142 10.275 1.00 0.00 11 ASN A C 13
ATOM 11986 O O . ASN A 1 11 ? 4.233 0.605 11.273 1.00 0.00 11 ASN A O 13
ATOM 11997 N N . LYS A 1 12 ? 4.686 0.772 9.124 1.00 0.00 12 LYS A N 13
ATOM 11998 C CA . LYS A 1 12 ? 3.966 2.071 9.045 1.00 0.00 12 LYS A CA 13
ATOM 11999 C C . LYS A 1 12 ? 2.530 1.895 8.542 1.00 0.00 12 LYS A C 13
ATOM 12000 O O . LYS A 1 12 ? 2.231 1.026 7.746 1.00 0.00 12 LYS A O 13
ATOM 12019 N N . THR A 1 13 ? 1.649 2.732 9.016 1.00 0.00 13 THR A N 13
ATOM 12020 C CA . THR A 1 13 ? 0.211 2.662 8.599 1.00 0.00 13 THR A CA 13
ATOM 12021 C C . THR A 1 13 ? 0.001 3.341 7.237 1.00 0.00 13 THR A C 13
ATOM 12022 O O . THR A 1 13 ? -0.780 4.263 7.110 1.00 0.00 13 THR A O 13
ATOM 12033 N N . LEU A 1 14 ? 0.679 2.884 6.219 1.00 0.00 14 LEU A N 13
ATOM 12034 C CA . LEU A 1 14 ? 0.522 3.490 4.861 1.00 0.00 14 LEU A CA 13
ATOM 12035 C C . LEU A 1 14 ? 0.877 4.985 4.880 1.00 0.00 14 LEU A C 13
ATOM 12036 O O . LEU A 1 14 ? 1.987 5.367 4.567 1.00 0.00 14 LEU A O 13
ATOM 12052 N N . ASP A 1 15 ? -0.072 5.827 5.229 1.00 0.00 15 ASP A N 13
ATOM 12053 C CA . ASP A 1 15 ? 0.154 7.318 5.254 1.00 0.00 15 ASP A CA 13
ATOM 12054 C C . ASP A 1 15 ? 1.565 7.685 5.728 1.00 0.00 15 ASP A C 13
ATOM 12055 O O . ASP A 1 15 ? 2.121 8.690 5.330 1.00 0.00 15 ASP A O 13
ATOM 12064 N N . GLU A 1 16 ? 2.137 6.889 6.582 1.00 0.00 16 GLU A N 13
ATOM 12065 C CA . GLU A 1 16 ? 3.507 7.183 7.097 1.00 0.00 16 GLU A CA 13
ATOM 12066 C C . GLU A 1 16 ? 4.503 7.434 5.954 1.00 0.00 16 GLU A C 13
ATOM 12067 O O . GLU A 1 16 ? 5.579 7.954 6.176 1.00 0.00 16 GLU A O 13
ATOM 12079 N N . ILE A 1 17 ? 4.180 7.052 4.738 1.00 0.00 17 ILE A N 13
ATOM 12080 C CA . ILE A 1 17 ? 5.155 7.263 3.620 1.00 0.00 17 ILE A CA 13
ATOM 12081 C C . ILE A 1 17 ? 4.457 7.306 2.246 1.00 0.00 17 ILE A C 13
ATOM 12082 O O . ILE A 1 17 ? 5.095 7.131 1.235 1.00 0.00 17 ILE A O 13
ATOM 12098 N N . ILE A 1 18 ? 3.169 7.522 2.193 1.00 0.00 18 ILE A N 13
ATOM 12099 C CA . ILE A 1 18 ? 2.457 7.531 0.862 1.00 0.00 18 ILE A CA 13
ATOM 12100 C C . ILE A 1 18 ? 2.660 8.855 0.114 1.00 0.00 18 ILE A C 13
ATOM 12101 O O . ILE A 1 18 ? 3.208 9.808 0.631 1.00 0.00 18 ILE A O 13
ATOM 12117 N N . GLY A 1 19 ? 2.233 8.890 -1.123 1.00 0.00 19 GLY A N 13
ATOM 12118 C CA . GLY A 1 19 ? 2.397 10.108 -1.967 1.00 0.00 19 GLY A CA 13
ATOM 12119 C C . GLY A 1 19 ? 2.941 9.679 -3.328 1.00 0.00 19 GLY A C 13
ATOM 12120 O O . GLY A 1 19 ? 2.216 9.185 -4.169 1.00 0.00 19 GLY A O 13
ATOM 12124 N N . PHE A 1 20 ? 4.217 9.840 -3.542 1.00 0.00 20 PHE A N 13
ATOM 12125 C CA . PHE A 1 20 ? 4.823 9.420 -4.841 1.00 0.00 20 PHE A CA 13
ATOM 12126 C C . PHE A 1 20 ? 5.327 7.986 -4.716 1.00 0.00 20 PHE A C 13
ATOM 12127 O O . PHE A 1 20 ? 4.940 7.112 -5.469 1.00 0.00 20 PHE A O 13
ATOM 12144 N N . TYR A 1 21 ? 6.156 7.724 -3.736 1.00 0.00 21 TYR A N 13
ATOM 12145 C CA . TYR A 1 21 ? 6.657 6.331 -3.527 1.00 0.00 21 TYR A CA 13
ATOM 12146 C C . TYR A 1 21 ? 5.458 5.376 -3.450 1.00 0.00 21 TYR A C 13
ATOM 12147 O O . TYR A 1 21 ? 5.587 4.179 -3.597 1.00 0.00 21 TYR A O 13
ATOM 12165 N N . GLU A 1 22 ? 4.291 5.913 -3.202 1.00 0.00 22 GLU A N 13
ATOM 12166 C CA . GLU A 1 22 ? 3.078 5.069 -3.098 1.00 0.00 22 GLU A CA 13
ATOM 12167 C C . GLU A 1 22 ? 2.772 4.410 -4.435 1.00 0.00 22 GLU A C 13
ATOM 12168 O O . GLU A 1 22 ? 2.610 3.218 -4.514 1.00 0.00 22 GLU A O 13
ATOM 12180 N N . ALA A 1 23 ? 2.685 5.165 -5.491 1.00 0.00 23 ALA A N 13
ATOM 12181 C CA . ALA A 1 23 ? 2.373 4.543 -6.808 1.00 0.00 23 ALA A CA 13
ATOM 12182 C C . ALA A 1 23 ? 3.123 3.213 -6.955 1.00 0.00 23 ALA A C 13
ATOM 12183 O O . ALA A 1 23 ? 2.565 2.221 -7.379 1.00 0.00 23 ALA A O 13
ATOM 12190 N N . GLN A 1 24 ? 4.372 3.181 -6.577 1.00 0.00 24 GLN A N 13
ATOM 12191 C CA . GLN A 1 24 ? 5.152 1.906 -6.674 1.00 0.00 24 GLN A CA 13
ATOM 12192 C C . GLN A 1 24 ? 4.984 1.062 -5.406 1.00 0.00 24 GLN A C 13
ATOM 12193 O O . GLN A 1 24 ? 5.348 -0.092 -5.374 1.00 0.00 24 GLN A O 13
ATOM 12207 N N . VAL A 1 25 ? 4.437 1.633 -4.375 1.00 0.00 25 VAL A N 13
ATOM 12208 C CA . VAL A 1 25 ? 4.218 0.885 -3.105 1.00 0.00 25 VAL A CA 13
ATOM 12209 C C . VAL A 1 25 ? 2.778 0.344 -3.089 1.00 0.00 25 VAL A C 13
ATOM 12210 O O . VAL A 1 25 ? 2.547 -0.834 -2.901 1.00 0.00 25 VAL A O 13
ATOM 12223 N N . LEU A 1 26 ? 1.813 1.204 -3.300 1.00 0.00 26 LEU A N 13
ATOM 12224 C CA . LEU A 1 26 ? 0.389 0.763 -3.313 1.00 0.00 26 LEU A CA 13
ATOM 12225 C C . LEU A 1 26 ? 0.116 -0.088 -4.556 1.00 0.00 26 LEU A C 13
ATOM 12226 O O . LEU A 1 26 ? -0.505 -1.128 -4.469 1.00 0.00 26 LEU A O 13
ATOM 12242 N N . LYS A 1 27 ? 0.593 0.319 -5.711 1.00 0.00 27 LYS A N 13
ATOM 12243 C CA . LYS A 1 27 ? 0.361 -0.518 -6.924 1.00 0.00 27 LYS A CA 13
ATOM 12244 C C . LYS A 1 27 ? 1.148 -1.813 -6.769 1.00 0.00 27 LYS A C 13
ATOM 12245 O O . LYS A 1 27 ? 0.889 -2.805 -7.421 1.00 0.00 27 LYS A O 13
ATOM 12264 N N . LEU A 1 28 ? 2.104 -1.801 -5.885 1.00 0.00 28 LEU A N 13
ATOM 12265 C CA . LEU A 1 28 ? 2.925 -3.000 -5.631 1.00 0.00 28 LEU A CA 13
ATOM 12266 C C . LEU A 1 28 ? 2.233 -3.849 -4.552 1.00 0.00 28 LEU A C 13
ATOM 12267 O O . LEU A 1 28 ? 1.968 -5.011 -4.764 1.00 0.00 28 LEU A O 13
ATOM 12283 N N . PHE A 1 29 ? 1.905 -3.274 -3.414 1.00 0.00 29 PHE A N 13
ATOM 12284 C CA . PHE A 1 29 ? 1.184 -4.048 -2.358 1.00 0.00 29 PHE A CA 13
ATOM 12285 C C . PHE A 1 29 ? 0.004 -4.753 -2.995 1.00 0.00 29 PHE A C 13
ATOM 12286 O O . PHE A 1 29 ? -0.299 -5.887 -2.719 1.00 0.00 29 PHE A O 13
ATOM 12303 N N . TYR A 1 30 ? -0.667 -4.060 -3.853 1.00 0.00 30 TYR A N 13
ATOM 12304 C CA . TYR A 1 30 ? -1.836 -4.658 -4.529 1.00 0.00 30 TYR A CA 13
ATOM 12305 C C . TYR A 1 30 ? -1.344 -5.756 -5.474 1.00 0.00 30 TYR A C 13
ATOM 12306 O O . TYR A 1 30 ? -2.046 -6.708 -5.760 1.00 0.00 30 TYR A O 13
ATOM 12324 N N . ALA A 1 31 ? -0.121 -5.646 -5.923 1.00 0.00 31 ALA A N 13
ATOM 12325 C CA . ALA A 1 31 ? 0.456 -6.694 -6.812 1.00 0.00 31 ALA A CA 13
ATOM 12326 C C . ALA A 1 31 ? 0.996 -7.834 -5.941 1.00 0.00 31 ALA A C 13
ATOM 12327 O O . ALA A 1 31 ? 1.029 -8.982 -6.341 1.00 0.00 31 ALA A O 13
ATOM 12334 N N . GLU A 1 32 ? 1.400 -7.516 -4.735 1.00 0.00 32 GLU A N 13
ATOM 12335 C CA . GLU A 1 32 ? 1.917 -8.559 -3.805 1.00 0.00 32 GLU A CA 13
ATOM 12336 C C . GLU A 1 32 ? 0.777 -9.019 -2.901 1.00 0.00 32 GLU A C 13
ATOM 12337 O O . GLU A 1 32 ? 0.383 -10.166 -2.922 1.00 0.00 32 GLU A O 13
ATOM 12349 N N . TYR A 1 33 ? 0.228 -8.119 -2.126 1.00 0.00 33 TYR A N 13
ATOM 12350 C CA . TYR A 1 33 ? -0.917 -8.495 -1.234 1.00 0.00 33 TYR A CA 13
ATOM 12351 C C . TYR A 1 33 ? -2.235 -8.301 -2.002 1.00 0.00 33 TYR A C 13
ATOM 12352 O O . TYR A 1 33 ? -2.643 -7.183 -2.242 1.00 0.00 33 TYR A O 13
ATOM 12370 N N . PRO A 1 34 ? -2.858 -9.392 -2.376 1.00 0.00 34 PRO A N 13
ATOM 12371 C CA . PRO A 1 34 ? -4.132 -9.311 -3.138 1.00 0.00 34 PRO A CA 13
ATOM 12372 C C . PRO A 1 34 ? -5.300 -8.936 -2.223 1.00 0.00 34 PRO A C 13
ATOM 12373 O O . PRO A 1 34 ? -5.211 -9.034 -1.016 1.00 0.00 34 PRO A O 13
ATOM 12384 N N . SER A 1 35 ? -6.396 -8.513 -2.801 1.00 0.00 35 SER A N 13
ATOM 12385 C CA . SER A 1 35 ? -7.591 -8.126 -1.987 1.00 0.00 35 SER A CA 13
ATOM 12386 C C . SER A 1 35 ? -7.225 -7.020 -0.996 1.00 0.00 35 SER A C 13
ATOM 12387 O O . SER A 1 35 ? -6.455 -7.227 -0.079 1.00 0.00 35 SER A O 13
ATOM 12395 N N . THR A 1 36 ? -7.773 -5.846 -1.174 1.00 0.00 36 THR A N 13
ATOM 12396 C CA . THR A 1 36 ? -7.455 -4.725 -0.240 1.00 0.00 36 THR A CA 13
ATOM 12397 C C . THR A 1 36 ? -7.615 -5.180 1.215 1.00 0.00 36 THR A C 13
ATOM 12398 O O . THR A 1 36 ? -6.943 -4.696 2.105 1.00 0.00 36 THR A O 13
ATOM 12409 N N . ARG A 1 37 ? -8.489 -6.119 1.458 1.00 0.00 37 ARG A N 13
ATOM 12410 C CA . ARG A 1 37 ? -8.682 -6.620 2.850 1.00 0.00 37 ARG A CA 13
ATOM 12411 C C . ARG A 1 37 ? -7.381 -7.272 3.335 1.00 0.00 37 ARG A C 13
ATOM 12412 O O . ARG A 1 37 ? -6.814 -6.869 4.332 1.00 0.00 37 ARG A O 13
ATOM 12433 N N . LYS A 1 38 ? -6.889 -8.254 2.625 1.00 0.00 38 LYS A N 13
ATOM 12434 C CA . LYS A 1 38 ? -5.607 -8.897 3.041 1.00 0.00 38 LYS A CA 13
ATOM 12435 C C . LYS A 1 38 ? -4.453 -7.929 2.752 1.00 0.00 38 LYS A C 13
ATOM 12436 O O . LYS A 1 38 ? -3.392 -8.009 3.339 1.00 0.00 38 LYS A O 13
ATOM 12455 N N . LEU A 1 39 ? -4.685 -6.985 1.876 1.00 0.00 39 LEU A N 13
ATOM 12456 C CA . LEU A 1 39 ? -3.645 -5.963 1.556 1.00 0.00 39 LEU A CA 13
ATOM 12457 C C . LEU A 1 39 ? -3.430 -5.126 2.813 1.00 0.00 39 LEU A C 13
ATOM 12458 O O . LEU A 1 39 ? -2.319 -4.876 3.243 1.00 0.00 39 LEU A O 13
ATOM 12474 N N . ALA A 1 40 ? -4.506 -4.702 3.401 1.00 0.00 40 ALA A N 13
ATOM 12475 C CA . ALA A 1 40 ? -4.429 -3.879 4.638 1.00 0.00 40 ALA A CA 13
ATOM 12476 C C . ALA A 1 40 ? -3.998 -4.730 5.841 1.00 0.00 40 ALA A C 13
ATOM 12477 O O . ALA A 1 40 ? -3.575 -4.210 6.858 1.00 0.00 40 ALA A O 13
ATOM 12484 N N . GLN A 1 41 ? -4.113 -6.029 5.740 1.00 0.00 41 GLN A N 13
ATOM 12485 C CA . GLN A 1 41 ? -3.719 -6.908 6.884 1.00 0.00 41 GLN A CA 13
ATOM 12486 C C . GLN A 1 41 ? -2.200 -6.886 7.076 1.00 0.00 41 GLN A C 13
ATOM 12487 O O . GLN A 1 41 ? -1.707 -6.977 8.184 1.00 0.00 41 GLN A O 13
ATOM 12501 N N . ARG A 1 42 ? -1.454 -6.767 6.010 1.00 0.00 42 ARG A N 13
ATOM 12502 C CA . ARG A 1 42 ? 0.031 -6.742 6.142 1.00 0.00 42 ARG A CA 13
ATOM 12503 C C . ARG A 1 42 ? 0.519 -5.300 6.285 1.00 0.00 42 ARG A C 13
ATOM 12504 O O . ARG A 1 42 ? 1.496 -5.031 6.953 1.00 0.00 42 ARG A O 13
ATOM 12525 N N . LEU A 1 43 ? -0.156 -4.376 5.655 1.00 0.00 43 LEU A N 13
ATOM 12526 C CA . LEU A 1 43 ? 0.254 -2.941 5.740 1.00 0.00 43 LEU A CA 13
ATOM 12527 C C . LEU A 1 43 ? -0.323 -2.266 6.993 1.00 0.00 43 LEU A C 13
ATOM 12528 O O . LEU A 1 43 ? -0.279 -1.058 7.124 1.00 0.00 43 LEU A O 13
ATOM 12544 N N . GLY A 1 44 ? -0.843 -3.033 7.921 1.00 0.00 44 GLY A N 13
ATOM 12545 C CA . GLY A 1 44 ? -1.404 -2.439 9.177 1.00 0.00 44 GLY A CA 13
ATOM 12546 C C . GLY A 1 44 ? -2.304 -1.242 8.852 1.00 0.00 44 GLY A C 13
ATOM 12547 O O . GLY A 1 44 ? -1.898 -0.101 8.964 1.00 0.00 44 GLY A O 13
ATOM 12551 N N . VAL A 1 45 ? -3.518 -1.492 8.453 1.00 0.00 45 VAL A N 13
ATOM 12552 C CA . VAL A 1 45 ? -4.441 -0.367 8.119 1.00 0.00 45 VAL A CA 13
ATOM 12553 C C . VAL A 1 45 ? -5.897 -0.832 8.219 1.00 0.00 45 VAL A C 13
ATOM 12554 O O . VAL A 1 45 ? -6.172 -2.002 8.401 1.00 0.00 45 VAL A O 13
ATOM 12567 N N . SER A 1 46 ? -6.833 0.075 8.108 1.00 0.00 46 SER A N 13
ATOM 12568 C CA . SER A 1 46 ? -8.273 -0.315 8.206 1.00 0.00 46 SER A CA 13
ATOM 12569 C C . SER A 1 46 ? -8.823 -0.708 6.831 1.00 0.00 46 SER A C 13
ATOM 12570 O O . SER A 1 46 ? -9.927 -0.351 6.474 1.00 0.00 46 SER A O 13
ATOM 12578 N N . HIS A 1 47 ? -8.057 -1.446 6.066 1.00 0.00 47 HIS A N 13
ATOM 12579 C CA . HIS A 1 47 ? -8.507 -1.883 4.710 1.00 0.00 47 HIS A CA 13
ATOM 12580 C C . HIS A 1 47 ? -9.175 -0.745 3.932 1.00 0.00 47 HIS A C 13
ATOM 12581 O O . HIS A 1 47 ? -8.539 -0.075 3.148 1.00 0.00 47 HIS A O 13
ATOM 12595 N N . THR A 1 48 ? -10.457 -0.546 4.109 1.00 0.00 48 THR A N 13
ATOM 12596 C CA . THR A 1 48 ? -11.157 0.526 3.343 1.00 0.00 48 THR A CA 13
ATOM 12597 C C . THR A 1 48 ? -10.297 1.787 3.294 1.00 0.00 48 THR A C 13
ATOM 12598 O O . THR A 1 48 ? -10.146 2.405 2.257 1.00 0.00 48 THR A O 13
ATOM 12609 N N . ALA A 1 49 ? -9.704 2.156 4.400 1.00 0.00 49 ALA A N 13
ATOM 12610 C CA . ALA A 1 49 ? -8.828 3.359 4.398 1.00 0.00 49 ALA A CA 13
ATOM 12611 C C . ALA A 1 49 ? -7.728 3.153 3.357 1.00 0.00 49 ALA A C 13
ATOM 12612 O O . ALA A 1 49 ? -7.394 4.039 2.595 1.00 0.00 49 ALA A O 13
ATOM 12619 N N . ILE A 1 50 ? -7.185 1.964 3.310 1.00 0.00 50 ILE A N 13
ATOM 12620 C CA . ILE A 1 50 ? -6.126 1.656 2.310 1.00 0.00 50 ILE A CA 13
ATOM 12621 C C . ILE A 1 50 ? -6.743 1.652 0.904 1.00 0.00 50 ILE A C 13
ATOM 12622 O O . ILE A 1 50 ? -6.226 2.258 -0.011 1.00 0.00 50 ILE A O 13
ATOM 12638 N N . ALA A 1 51 ? -7.855 0.979 0.733 1.00 0.00 51 ALA A N 13
ATOM 12639 C CA . ALA A 1 51 ? -8.507 0.936 -0.612 1.00 0.00 51 ALA A CA 13
ATOM 12640 C C . ALA A 1 51 ? -8.763 2.354 -1.115 1.00 0.00 51 ALA A C 13
ATOM 12641 O O . ALA A 1 51 ? -8.403 2.700 -2.224 1.00 0.00 51 ALA A O 13
ATOM 12648 N N . ASN A 1 52 ? -9.381 3.182 -0.306 1.00 0.00 52 ASN A N 13
ATOM 12649 C CA . ASN A 1 52 ? -9.652 4.585 -0.738 1.00 0.00 52 ASN A CA 13
ATOM 12650 C C . ASN A 1 52 ? -8.388 5.174 -1.372 1.00 0.00 52 ASN A C 13
ATOM 12651 O O . ASN A 1 52 ? -8.451 5.929 -2.322 1.00 0.00 52 ASN A O 13
ATOM 12662 N N . LYS A 1 53 ? -7.241 4.795 -0.873 1.00 0.00 53 LYS A N 13
ATOM 12663 C CA . LYS A 1 53 ? -5.971 5.291 -1.469 1.00 0.00 53 LYS A CA 13
ATOM 12664 C C . LYS A 1 53 ? -5.706 4.512 -2.756 1.00 0.00 53 LYS A C 13
ATOM 12665 O O . LYS A 1 53 ? -5.387 5.077 -3.784 1.00 0.00 53 LYS A O 13
ATOM 12684 N N . LEU A 1 54 ? -5.862 3.212 -2.710 1.00 0.00 54 LEU A N 13
ATOM 12685 C CA . LEU A 1 54 ? -5.638 2.385 -3.934 1.00 0.00 54 LEU A CA 13
ATOM 12686 C C . LEU A 1 54 ? -6.507 2.922 -5.074 1.00 0.00 54 LEU A C 13
ATOM 12687 O O . LEU A 1 54 ? -6.011 3.345 -6.099 1.00 0.00 54 LEU A O 13
ATOM 12703 N N . LYS A 1 55 ? -7.804 2.920 -4.895 1.00 0.00 55 LYS A N 13
ATOM 12704 C CA . LYS A 1 55 ? -8.711 3.442 -5.964 1.00 0.00 55 LYS A CA 13
ATOM 12705 C C . LYS A 1 55 ? -8.236 4.822 -6.419 1.00 0.00 55 LYS A C 13
ATOM 12706 O O . LYS A 1 55 ? -8.144 5.099 -7.599 1.00 0.00 55 LYS A O 13
ATOM 12725 N N . GLN A 1 56 ? -7.922 5.686 -5.489 1.00 0.00 56 GLN A N 13
ATOM 12726 C CA . GLN A 1 56 ? -7.439 7.048 -5.867 1.00 0.00 56 GLN A CA 13
ATOM 12727 C C . GLN A 1 56 ? -6.198 6.937 -6.760 1.00 0.00 56 GLN A C 13
ATOM 12728 O O . GLN A 1 56 ? -6.040 7.675 -7.713 1.00 0.00 56 GLN A O 13
ATOM 12742 N N . TYR A 1 57 ? -5.313 6.019 -6.458 1.00 0.00 57 TYR A N 13
ATOM 12743 C CA . TYR A 1 57 ? -4.083 5.861 -7.285 1.00 0.00 57 TYR A CA 13
ATOM 12744 C C . TYR A 1 57 ? -4.380 5.070 -8.569 1.00 0.00 57 TYR A C 13
ATOM 12745 O O . TYR A 1 57 ? -3.480 4.702 -9.298 1.00 0.00 57 TYR A O 13
ATOM 12763 N N . GLY A 1 58 ? -5.631 4.804 -8.853 1.00 0.00 58 GLY A N 13
ATOM 12764 C CA . GLY A 1 58 ? -5.973 4.039 -10.089 1.00 0.00 58 GLY A CA 13
ATOM 12765 C C . GLY A 1 58 ? -5.684 2.554 -9.864 1.00 0.00 58 GLY A C 13
ATOM 12766 O O . GLY A 1 58 ? -5.378 1.824 -10.787 1.00 0.00 58 GLY A O 13
ATOM 12770 N N . ILE A 1 59 ? -5.770 2.104 -8.642 1.00 0.00 59 ILE A N 13
ATOM 12771 C CA . ILE A 1 59 ? -5.494 0.666 -8.350 1.00 0.00 59 ILE A CA 13
ATOM 12772 C C . ILE A 1 59 ? -6.767 -0.165 -8.473 1.00 0.00 59 ILE A C 13
ATOM 12773 O O . ILE A 1 59 ? -7.866 0.328 -8.307 1.00 0.00 59 ILE A O 13
ATOM 12789 N N . GLY A 1 60 ? -6.620 -1.427 -8.765 1.00 0.00 60 GLY A N 13
ATOM 12790 C CA . GLY A 1 60 ? -7.814 -2.311 -8.905 1.00 0.00 60 GLY A CA 13
ATOM 12791 C C . GLY A 1 60 ? -8.545 -1.980 -10.206 1.00 0.00 60 GLY A C 13
ATOM 12792 O O . GLY A 1 60 ? -8.644 -2.798 -11.100 1.00 0.00 60 GLY A O 13
ATOM 12796 N N . LYS A 1 61 ? -9.060 -0.784 -10.318 1.00 0.00 61 LYS A N 13
ATOM 12797 C CA . LYS A 1 61 ? -9.786 -0.392 -11.559 1.00 0.00 61 LYS A CA 13
ATOM 12798 C C . LYS A 1 61 ? -8.812 0.226 -12.565 1.00 0.00 61 LYS A C 13
ATOM 12799 O O . LYS A 1 61 ? -9.084 0.145 -13.752 1.00 0.00 61 LYS A O 13
ATOM 12819 N N . SER A 1 1 ? 14.928 7.953 0.139 1.00 0.00 1 SER A N 14
ATOM 12820 C CA . SER A 1 1 ? 15.130 6.541 0.571 1.00 0.00 1 SER A CA 14
ATOM 12821 C C . SER A 1 1 ? 14.308 6.254 1.832 1.00 0.00 1 SER A C 14
ATOM 12822 O O . SER A 1 1 ? 14.193 7.087 2.710 1.00 0.00 1 SER A O 14
ATOM 12832 N N . ALA A 1 2 ? 13.733 5.086 1.925 1.00 0.00 2 ALA A N 14
ATOM 12833 C CA . ALA A 1 2 ? 12.919 4.749 3.128 1.00 0.00 2 ALA A CA 14
ATOM 12834 C C . ALA A 1 2 ? 13.432 3.457 3.767 1.00 0.00 2 ALA A C 14
ATOM 12835 O O . ALA A 1 2 ? 14.354 2.834 3.277 1.00 0.00 2 ALA A O 14
ATOM 12842 N N . VAL A 1 3 ? 12.836 3.048 4.855 1.00 0.00 3 VAL A N 14
ATOM 12843 C CA . VAL A 1 3 ? 13.275 1.792 5.534 1.00 0.00 3 VAL A CA 14
ATOM 12844 C C . VAL A 1 3 ? 12.196 0.717 5.382 1.00 0.00 3 VAL A C 14
ATOM 12845 O O . VAL A 1 3 ? 11.665 0.217 6.354 1.00 0.00 3 VAL A O 14
ATOM 12858 N N . ILE A 1 4 ? 11.859 0.364 4.170 1.00 0.00 4 ILE A N 14
ATOM 12859 C CA . ILE A 1 4 ? 10.806 -0.676 3.965 1.00 0.00 4 ILE A CA 14
ATOM 12860 C C . ILE A 1 4 ? 11.158 -1.593 2.781 1.00 0.00 4 ILE A C 14
ATOM 12861 O O . ILE A 1 4 ? 12.186 -1.439 2.154 1.00 0.00 4 ILE A O 14
ATOM 12877 N N . SER A 1 5 ? 10.307 -2.556 2.482 1.00 0.00 5 SER A N 14
ATOM 12878 C CA . SER A 1 5 ? 10.576 -3.498 1.343 1.00 0.00 5 SER A CA 14
ATOM 12879 C C . SER A 1 5 ? 9.565 -4.652 1.354 1.00 0.00 5 SER A C 14
ATOM 12880 O O . SER A 1 5 ? 9.886 -5.762 1.729 1.00 0.00 5 SER A O 14
ATOM 12888 N N . LEU A 1 6 ? 8.355 -4.399 0.930 1.00 0.00 6 LEU A N 14
ATOM 12889 C CA . LEU A 1 6 ? 7.312 -5.477 0.897 1.00 0.00 6 LEU A CA 14
ATOM 12890 C C . LEU A 1 6 ? 7.170 -6.152 2.267 1.00 0.00 6 LEU A C 14
ATOM 12891 O O . LEU A 1 6 ? 6.271 -5.845 3.025 1.00 0.00 6 LEU A O 14
ATOM 12907 N N . ASP A 1 7 ? 8.053 -7.058 2.594 1.00 0.00 7 ASP A N 14
ATOM 12908 C CA . ASP A 1 7 ? 7.962 -7.741 3.921 1.00 0.00 7 ASP A CA 14
ATOM 12909 C C . ASP A 1 7 ? 8.172 -6.723 5.043 1.00 0.00 7 ASP A C 14
ATOM 12910 O O . ASP A 1 7 ? 7.941 -7.010 6.201 1.00 0.00 7 ASP A O 14
ATOM 12919 N N . GLU A 1 8 ? 8.612 -5.537 4.711 1.00 0.00 8 GLU A N 14
ATOM 12920 C CA . GLU A 1 8 ? 8.836 -4.506 5.760 1.00 0.00 8 GLU A CA 14
ATOM 12921 C C . GLU A 1 8 ? 7.855 -3.343 5.588 1.00 0.00 8 GLU A C 14
ATOM 12922 O O . GLU A 1 8 ? 8.249 -2.197 5.509 1.00 0.00 8 GLU A O 14
ATOM 12934 N N . PHE A 1 9 ? 6.579 -3.628 5.534 1.00 0.00 9 PHE A N 14
ATOM 12935 C CA . PHE A 1 9 ? 5.575 -2.530 5.388 1.00 0.00 9 PHE A CA 14
ATOM 12936 C C . PHE A 1 9 ? 4.458 -2.674 6.428 1.00 0.00 9 PHE A C 14
ATOM 12937 O O . PHE A 1 9 ? 3.516 -1.906 6.442 1.00 0.00 9 PHE A O 14
ATOM 12954 N N . GLU A 1 10 ? 4.561 -3.633 7.310 1.00 0.00 10 GLU A N 14
ATOM 12955 C CA . GLU A 1 10 ? 3.507 -3.797 8.358 1.00 0.00 10 GLU A CA 14
ATOM 12956 C C . GLU A 1 10 ? 3.877 -2.977 9.595 1.00 0.00 10 GLU A C 14
ATOM 12957 O O . GLU A 1 10 ? 3.224 -3.049 10.618 1.00 0.00 10 GLU A O 14
ATOM 12969 N N . ASN A 1 11 ? 4.919 -2.193 9.503 1.00 0.00 11 ASN A N 14
ATOM 12970 C CA . ASN A 1 11 ? 5.336 -1.359 10.661 1.00 0.00 11 ASN A CA 14
ATOM 12971 C C . ASN A 1 11 ? 4.660 0.008 10.592 1.00 0.00 11 ASN A C 14
ATOM 12972 O O . ASN A 1 11 ? 4.256 0.561 11.596 1.00 0.00 11 ASN A O 14
ATOM 12983 N N . LYS A 1 12 ? 4.531 0.562 9.413 1.00 0.00 12 LYS A N 14
ATOM 12984 C CA . LYS A 1 12 ? 3.882 1.891 9.298 1.00 0.00 12 LYS A CA 14
ATOM 12985 C C . LYS A 1 12 ? 2.456 1.758 8.767 1.00 0.00 12 LYS A C 14
ATOM 12986 O O . LYS A 1 12 ? 2.167 0.946 7.910 1.00 0.00 12 LYS A O 14
ATOM 13005 N N . THR A 1 13 ? 1.569 2.563 9.277 1.00 0.00 13 THR A N 14
ATOM 13006 C CA . THR A 1 13 ? 0.146 2.520 8.820 1.00 0.00 13 THR A CA 14
ATOM 13007 C C . THR A 1 13 ? 0.004 3.261 7.485 1.00 0.00 13 THR A C 14
ATOM 13008 O O . THR A 1 13 ? -0.761 4.195 7.361 1.00 0.00 13 THR A O 14
ATOM 13019 N N . LEU A 1 14 ? 0.736 2.840 6.486 1.00 0.00 14 LEU A N 14
ATOM 13020 C CA . LEU A 1 14 ? 0.665 3.502 5.152 1.00 0.00 14 LEU A CA 14
ATOM 13021 C C . LEU A 1 14 ? 1.047 4.984 5.252 1.00 0.00 14 LEU A C 14
ATOM 13022 O O . LEU A 1 14 ? 2.167 5.345 4.983 1.00 0.00 14 LEU A O 14
ATOM 13038 N N . ASP A 1 15 ? 0.136 5.842 5.628 1.00 0.00 15 ASP A N 14
ATOM 13039 C CA . ASP A 1 15 ? 0.462 7.311 5.724 1.00 0.00 15 ASP A CA 14
ATOM 13040 C C . ASP A 1 15 ? 1.888 7.542 6.253 1.00 0.00 15 ASP A C 14
ATOM 13041 O O . ASP A 1 15 ? 2.537 8.513 5.915 1.00 0.00 15 ASP A O 14
ATOM 13050 N N . GLU A 1 16 ? 2.377 6.654 7.074 1.00 0.00 16 GLU A N 14
ATOM 13051 C CA . GLU A 1 16 ? 3.759 6.801 7.620 1.00 0.00 16 GLU A CA 14
ATOM 13052 C C . GLU A 1 16 ? 4.792 6.699 6.491 1.00 0.00 16 GLU A C 14
ATOM 13053 O O . GLU A 1 16 ? 5.917 7.142 6.625 1.00 0.00 16 GLU A O 14
ATOM 13065 N N . ILE A 1 17 ? 4.416 6.122 5.379 1.00 0.00 17 ILE A N 14
ATOM 13066 C CA . ILE A 1 17 ? 5.370 5.991 4.236 1.00 0.00 17 ILE A CA 14
ATOM 13067 C C . ILE A 1 17 ? 4.611 5.791 2.917 1.00 0.00 17 ILE A C 14
ATOM 13068 O O . ILE A 1 17 ? 4.706 4.758 2.285 1.00 0.00 17 ILE A O 14
ATOM 13084 N N . ILE A 1 18 ? 3.877 6.785 2.492 1.00 0.00 18 ILE A N 14
ATOM 13085 C CA . ILE A 1 18 ? 3.117 6.691 1.207 1.00 0.00 18 ILE A CA 14
ATOM 13086 C C . ILE A 1 18 ? 3.130 8.075 0.527 1.00 0.00 18 ILE A C 14
ATOM 13087 O O . ILE A 1 18 ? 3.641 9.034 1.067 1.00 0.00 18 ILE A O 14
ATOM 13103 N N . GLY A 1 19 ? 2.600 8.171 -0.658 1.00 0.00 19 GLY A N 14
ATOM 13104 C CA . GLY A 1 19 ? 2.603 9.468 -1.405 1.00 0.00 19 GLY A CA 14
ATOM 13105 C C . GLY A 1 19 ? 2.897 9.178 -2.875 1.00 0.00 19 GLY A C 14
ATOM 13106 O O . GLY A 1 19 ? 2.225 8.390 -3.506 1.00 0.00 19 GLY A O 14
ATOM 13110 N N . PHE A 1 20 ? 3.917 9.774 -3.424 1.00 0.00 20 PHE A N 14
ATOM 13111 C CA . PHE A 1 20 ? 4.251 9.491 -4.851 1.00 0.00 20 PHE A CA 14
ATOM 13112 C C . PHE A 1 20 ? 5.023 8.182 -4.921 1.00 0.00 20 PHE A C 14
ATOM 13113 O O . PHE A 1 20 ? 4.728 7.319 -5.726 1.00 0.00 20 PHE A O 14
ATOM 13130 N N . TYR A 1 21 ? 5.970 7.999 -4.045 1.00 0.00 21 TYR A N 14
ATOM 13131 C CA . TYR A 1 21 ? 6.720 6.715 -4.024 1.00 0.00 21 TYR A CA 14
ATOM 13132 C C . TYR A 1 21 ? 5.725 5.583 -3.706 1.00 0.00 21 TYR A C 14
ATOM 13133 O O . TYR A 1 21 ? 6.028 4.415 -3.833 1.00 0.00 21 TYR A O 14
ATOM 13151 N N . GLU A 1 22 ? 4.523 5.933 -3.308 1.00 0.00 22 GLU A N 14
ATOM 13152 C CA . GLU A 1 22 ? 3.506 4.895 -3.015 1.00 0.00 22 GLU A CA 14
ATOM 13153 C C . GLU A 1 22 ? 3.037 4.265 -4.320 1.00 0.00 22 GLU A C 14
ATOM 13154 O O . GLU A 1 22 ? 2.915 3.073 -4.416 1.00 0.00 22 GLU A O 14
ATOM 13166 N N . ALA A 1 23 ? 2.766 5.054 -5.330 1.00 0.00 23 ALA A N 14
ATOM 13167 C CA . ALA A 1 23 ? 2.298 4.460 -6.617 1.00 0.00 23 ALA A CA 14
ATOM 13168 C C . ALA A 1 23 ? 3.005 3.121 -6.838 1.00 0.00 23 ALA A C 14
ATOM 13169 O O . ALA A 1 23 ? 2.402 2.138 -7.217 1.00 0.00 23 ALA A O 14
ATOM 13176 N N . GLN A 1 24 ? 4.278 3.082 -6.556 1.00 0.00 24 GLN A N 14
ATOM 13177 C CA . GLN A 1 24 ? 5.047 1.797 -6.706 1.00 0.00 24 GLN A CA 14
ATOM 13178 C C . GLN A 1 24 ? 4.983 0.989 -5.405 1.00 0.00 24 GLN A C 14
ATOM 13179 O O . GLN A 1 24 ? 5.156 -0.207 -5.413 1.00 0.00 24 GLN A O 14
ATOM 13193 N N . VAL A 1 25 ? 4.713 1.626 -4.298 1.00 0.00 25 VAL A N 14
ATOM 13194 C CA . VAL A 1 25 ? 4.595 0.881 -3.005 1.00 0.00 25 VAL A CA 14
ATOM 13195 C C . VAL A 1 25 ? 3.191 0.246 -2.906 1.00 0.00 25 VAL A C 14
ATOM 13196 O O . VAL A 1 25 ? 3.044 -0.908 -2.563 1.00 0.00 25 VAL A O 14
ATOM 13209 N N . LEU A 1 26 ? 2.157 0.997 -3.210 1.00 0.00 26 LEU A N 14
ATOM 13210 C CA . LEU A 1 26 ? 0.773 0.447 -3.137 1.00 0.00 26 LEU A CA 14
ATOM 13211 C C . LEU A 1 26 ? 0.463 -0.413 -4.364 1.00 0.00 26 LEU A C 14
ATOM 13212 O O . LEU A 1 26 ? 0.029 -1.540 -4.237 1.00 0.00 26 LEU A O 14
ATOM 13228 N N . LYS A 1 27 ? 0.684 0.095 -5.558 1.00 0.00 27 LYS A N 14
ATOM 13229 C CA . LYS A 1 27 ? 0.402 -0.734 -6.770 1.00 0.00 27 LYS A CA 14
ATOM 13230 C C . LYS A 1 27 ? 1.175 -2.041 -6.648 1.00 0.00 27 LYS A C 14
ATOM 13231 O O . LYS A 1 27 ? 0.820 -3.056 -7.216 1.00 0.00 27 LYS A O 14
ATOM 13250 N N . LEU A 1 28 ? 2.227 -2.009 -5.882 1.00 0.00 28 LEU A N 14
ATOM 13251 C CA . LEU A 1 28 ? 3.045 -3.213 -5.663 1.00 0.00 28 LEU A CA 14
ATOM 13252 C C . LEU A 1 28 ? 2.360 -4.081 -4.597 1.00 0.00 28 LEU A C 14
ATOM 13253 O O . LEU A 1 28 ? 2.112 -5.247 -4.818 1.00 0.00 28 LEU A O 14
ATOM 13269 N N . PHE A 1 29 ? 2.013 -3.519 -3.460 1.00 0.00 29 PHE A N 14
ATOM 13270 C CA . PHE A 1 29 ? 1.297 -4.313 -2.417 1.00 0.00 29 PHE A CA 14
ATOM 13271 C C . PHE A 1 29 ? 0.079 -4.942 -3.059 1.00 0.00 29 PHE A C 14
ATOM 13272 O O . PHE A 1 29 ? -0.263 -6.074 -2.811 1.00 0.00 29 PHE A O 14
ATOM 13289 N N . TYR A 1 30 ? -0.576 -4.201 -3.894 1.00 0.00 30 TYR A N 14
ATOM 13290 C CA . TYR A 1 30 ? -1.775 -4.762 -4.562 1.00 0.00 30 TYR A CA 14
ATOM 13291 C C . TYR A 1 30 ? -1.322 -5.838 -5.550 1.00 0.00 30 TYR A C 14
ATOM 13292 O O . TYR A 1 30 ? -2.062 -6.740 -5.891 1.00 0.00 30 TYR A O 14
ATOM 13310 N N . ALA A 1 31 ? -0.085 -5.770 -5.973 1.00 0.00 31 ALA A N 14
ATOM 13311 C CA . ALA A 1 31 ? 0.452 -6.810 -6.896 1.00 0.00 31 ALA A CA 14
ATOM 13312 C C . ALA A 1 31 ? 1.007 -7.968 -6.056 1.00 0.00 31 ALA A C 14
ATOM 13313 O O . ALA A 1 31 ? 1.074 -9.098 -6.498 1.00 0.00 31 ALA A O 14
ATOM 13320 N N . GLU A 1 32 ? 1.382 -7.682 -4.833 1.00 0.00 32 GLU A N 14
ATOM 13321 C CA . GLU A 1 32 ? 1.913 -8.738 -3.926 1.00 0.00 32 GLU A CA 14
ATOM 13322 C C . GLU A 1 32 ? 0.783 -9.232 -3.024 1.00 0.00 32 GLU A C 14
ATOM 13323 O O . GLU A 1 32 ? 0.398 -10.382 -3.072 1.00 0.00 32 GLU A O 14
ATOM 13335 N N . TYR A 1 33 ? 0.231 -8.359 -2.218 1.00 0.00 33 TYR A N 14
ATOM 13336 C CA . TYR A 1 33 ? -0.900 -8.778 -1.325 1.00 0.00 33 TYR A CA 14
ATOM 13337 C C . TYR A 1 33 ? -2.232 -8.562 -2.061 1.00 0.00 33 TYR A C 14
ATOM 13338 O O . TYR A 1 33 ? -2.634 -7.436 -2.280 1.00 0.00 33 TYR A O 14
ATOM 13356 N N . PRO A 1 34 ? -2.875 -9.641 -2.432 1.00 0.00 34 PRO A N 14
ATOM 13357 C CA . PRO A 1 34 ? -4.164 -9.538 -3.163 1.00 0.00 34 PRO A CA 14
ATOM 13358 C C . PRO A 1 34 ? -5.313 -9.154 -2.219 1.00 0.00 34 PRO A C 14
ATOM 13359 O O . PRO A 1 34 ? -5.207 -9.263 -1.015 1.00 0.00 34 PRO A O 14
ATOM 13370 N N . SER A 1 35 ? -6.415 -8.714 -2.775 1.00 0.00 35 SER A N 14
ATOM 13371 C CA . SER A 1 35 ? -7.595 -8.323 -1.941 1.00 0.00 35 SER A CA 14
ATOM 13372 C C . SER A 1 35 ? -7.239 -7.179 -0.990 1.00 0.00 35 SER A C 14
ATOM 13373 O O . SER A 1 35 ? -6.344 -7.288 -0.174 1.00 0.00 35 SER A O 14
ATOM 13381 N N . THR A 1 36 ? -7.944 -6.081 -1.084 1.00 0.00 36 THR A N 14
ATOM 13382 C CA . THR A 1 36 ? -7.655 -4.926 -0.184 1.00 0.00 36 THR A CA 14
ATOM 13383 C C . THR A 1 36 ? -7.709 -5.365 1.280 1.00 0.00 36 THR A C 14
ATOM 13384 O O . THR A 1 36 ? -6.956 -4.887 2.106 1.00 0.00 36 THR A O 14
ATOM 13395 N N . ARG A 1 37 ? -8.588 -6.273 1.610 1.00 0.00 37 ARG A N 14
ATOM 13396 C CA . ARG A 1 37 ? -8.677 -6.740 3.025 1.00 0.00 37 ARG A CA 14
ATOM 13397 C C . ARG A 1 37 ? -7.349 -7.385 3.428 1.00 0.00 37 ARG A C 14
ATOM 13398 O O . ARG A 1 37 ? -6.746 -7.019 4.418 1.00 0.00 37 ARG A O 14
ATOM 13419 N N . LYS A 1 38 ? -6.883 -8.330 2.659 1.00 0.00 38 LYS A N 14
ATOM 13420 C CA . LYS A 1 38 ? -5.586 -8.982 2.988 1.00 0.00 38 LYS A CA 14
ATOM 13421 C C . LYS A 1 38 ? -4.444 -8.003 2.689 1.00 0.00 38 LYS A C 14
ATOM 13422 O O . LYS A 1 38 ? -3.371 -8.093 3.250 1.00 0.00 38 LYS A O 14
ATOM 13441 N N . LEU A 1 39 ? -4.691 -7.042 1.836 1.00 0.00 39 LEU A N 14
ATOM 13442 C CA . LEU A 1 39 ? -3.648 -6.024 1.523 1.00 0.00 39 LEU A CA 14
ATOM 13443 C C . LEU A 1 39 ? -3.434 -5.172 2.774 1.00 0.00 39 LEU A C 14
ATOM 13444 O O . LEU A 1 39 ? -2.329 -4.989 3.250 1.00 0.00 39 LEU A O 14
ATOM 13460 N N . ALA A 1 40 ? -4.501 -4.652 3.297 1.00 0.00 40 ALA A N 14
ATOM 13461 C CA . ALA A 1 40 ? -4.422 -3.798 4.511 1.00 0.00 40 ALA A CA 14
ATOM 13462 C C . ALA A 1 40 ? -3.966 -4.609 5.731 1.00 0.00 40 ALA A C 14
ATOM 13463 O O . ALA A 1 40 ? -3.551 -4.053 6.733 1.00 0.00 40 ALA A O 14
ATOM 13470 N N . GLN A 1 41 ? -4.035 -5.912 5.655 1.00 0.00 41 GLN A N 14
ATOM 13471 C CA . GLN A 1 41 ? -3.600 -6.751 6.811 1.00 0.00 41 GLN A CA 14
ATOM 13472 C C . GLN A 1 41 ? -2.076 -6.704 6.946 1.00 0.00 41 GLN A C 14
ATOM 13473 O O . GLN A 1 41 ? -1.534 -6.827 8.027 1.00 0.00 41 GLN A O 14
ATOM 13487 N N . ARG A 1 42 ? -1.383 -6.527 5.851 1.00 0.00 42 ARG A N 14
ATOM 13488 C CA . ARG A 1 42 ? 0.106 -6.473 5.904 1.00 0.00 42 ARG A CA 14
ATOM 13489 C C . ARG A 1 42 ? 0.584 -5.022 6.045 1.00 0.00 42 ARG A C 14
ATOM 13490 O O . ARG A 1 42 ? 1.604 -4.757 6.645 1.00 0.00 42 ARG A O 14
ATOM 13511 N N . LEU A 1 43 ? -0.144 -4.085 5.490 1.00 0.00 43 LEU A N 14
ATOM 13512 C CA . LEU A 1 43 ? 0.263 -2.649 5.593 1.00 0.00 43 LEU A CA 14
ATOM 13513 C C . LEU A 1 43 ? -0.351 -1.990 6.832 1.00 0.00 43 LEU A C 14
ATOM 13514 O O . LEU A 1 43 ? -0.401 -0.780 6.940 1.00 0.00 43 LEU A O 14
ATOM 13530 N N . GLY A 1 44 ? -0.804 -2.780 7.773 1.00 0.00 44 GLY A N 14
ATOM 13531 C CA . GLY A 1 44 ? -1.405 -2.220 9.025 1.00 0.00 44 GLY A CA 14
ATOM 13532 C C . GLY A 1 44 ? -2.325 -1.040 8.696 1.00 0.00 44 GLY A C 14
ATOM 13533 O O . GLY A 1 44 ? -1.933 0.106 8.788 1.00 0.00 44 GLY A O 14
ATOM 13537 N N . VAL A 1 45 ? -3.541 -1.311 8.313 1.00 0.00 45 VAL A N 14
ATOM 13538 C CA . VAL A 1 45 ? -4.476 -0.199 7.971 1.00 0.00 45 VAL A CA 14
ATOM 13539 C C . VAL A 1 45 ? -5.929 -0.655 8.146 1.00 0.00 45 VAL A C 14
ATOM 13540 O O . VAL A 1 45 ? -6.195 -1.801 8.447 1.00 0.00 45 VAL A O 14
ATOM 13553 N N . SER A 1 46 ? -6.868 0.237 7.970 1.00 0.00 46 SER A N 14
ATOM 13554 C CA . SER A 1 46 ? -8.303 -0.140 8.139 1.00 0.00 46 SER A CA 14
ATOM 13555 C C . SER A 1 46 ? -8.899 -0.625 6.814 1.00 0.00 46 SER A C 14
ATOM 13556 O O . SER A 1 46 ? -10.037 -0.343 6.499 1.00 0.00 46 SER A O 14
ATOM 13564 N N . HIS A 1 47 ? -8.135 -1.356 6.045 1.00 0.00 47 HIS A N 14
ATOM 13565 C CA . HIS A 1 47 ? -8.629 -1.877 4.738 1.00 0.00 47 HIS A CA 14
ATOM 13566 C C . HIS A 1 47 ? -9.351 -0.796 3.929 1.00 0.00 47 HIS A C 14
ATOM 13567 O O . HIS A 1 47 ? -8.757 -0.159 3.087 1.00 0.00 47 HIS A O 14
ATOM 13581 N N . THR A 1 48 ? -10.629 -0.610 4.148 1.00 0.00 48 THR A N 14
ATOM 13582 C CA . THR A 1 48 ? -11.373 0.412 3.358 1.00 0.00 48 THR A CA 14
ATOM 13583 C C . THR A 1 48 ? -10.526 1.673 3.219 1.00 0.00 48 THR A C 14
ATOM 13584 O O . THR A 1 48 ? -10.465 2.283 2.170 1.00 0.00 48 THR A O 14
ATOM 13595 N N . ALA A 1 49 ? -9.850 2.052 4.272 1.00 0.00 49 ALA A N 14
ATOM 13596 C CA . ALA A 1 49 ? -8.987 3.259 4.198 1.00 0.00 49 ALA A CA 14
ATOM 13597 C C . ALA A 1 49 ? -7.878 3.012 3.176 1.00 0.00 49 ALA A C 14
ATOM 13598 O O . ALA A 1 49 ? -7.525 3.877 2.397 1.00 0.00 49 ALA A O 14
ATOM 13605 N N . ILE A 1 50 ? -7.341 1.823 3.168 1.00 0.00 50 ILE A N 14
ATOM 13606 C CA . ILE A 1 50 ? -6.268 1.490 2.193 1.00 0.00 50 ILE A CA 14
ATOM 13607 C C . ILE A 1 50 ? -6.840 1.518 0.771 1.00 0.00 50 ILE A C 14
ATOM 13608 O O . ILE A 1 50 ? -6.218 2.013 -0.147 1.00 0.00 50 ILE A O 14
ATOM 13624 N N . ALA A 1 51 ? -8.023 0.995 0.590 1.00 0.00 51 ALA A N 14
ATOM 13625 C CA . ALA A 1 51 ? -8.636 0.992 -0.768 1.00 0.00 51 ALA A CA 14
ATOM 13626 C C . ALA A 1 51 ? -8.943 2.428 -1.196 1.00 0.00 51 ALA A C 14
ATOM 13627 O O . ALA A 1 51 ? -8.506 2.872 -2.232 1.00 0.00 51 ALA A O 14
ATOM 13634 N N . ASN A 1 52 ? -9.690 3.160 -0.406 1.00 0.00 52 ASN A N 14
ATOM 13635 C CA . ASN A 1 52 ? -10.011 4.572 -0.782 1.00 0.00 52 ASN A CA 14
ATOM 13636 C C . ASN A 1 52 ? -8.735 5.291 -1.228 1.00 0.00 52 ASN A C 14
ATOM 13637 O O . ASN A 1 52 ? -8.732 6.042 -2.183 1.00 0.00 52 ASN A O 14
ATOM 13648 N N . LYS A 1 53 ? -7.647 5.041 -0.553 1.00 0.00 53 LYS A N 14
ATOM 13649 C CA . LYS A 1 53 ? -6.360 5.680 -0.94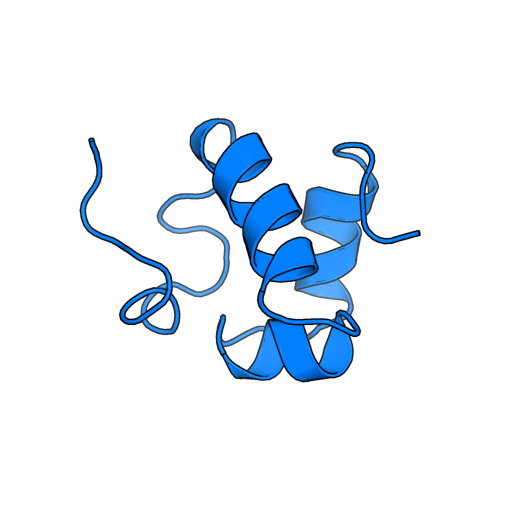5 1.00 0.00 53 LYS A CA 14
ATOM 13650 C C . LYS A 1 53 ? -5.856 5.030 -2.236 1.00 0.00 53 LYS A C 14
ATOM 13651 O O . LYS A 1 53 ? -5.526 5.697 -3.197 1.00 0.00 53 LYS A O 14
ATOM 13670 N N . LEU A 1 54 ? -5.815 3.724 -2.261 1.00 0.00 54 LEU A N 14
ATOM 13671 C CA . LEU A 1 54 ? -5.347 3.000 -3.480 1.00 0.00 54 LEU A CA 14
ATOM 13672 C C . LEU A 1 54 ? -6.205 3.385 -4.688 1.00 0.00 54 LEU A C 14
ATOM 13673 O O . LEU A 1 54 ? -5.698 3.835 -5.696 1.00 0.00 54 LEU A O 14
ATOM 13689 N N . LYS A 1 55 ? -7.497 3.230 -4.588 1.00 0.00 55 LYS A N 14
ATOM 13690 C CA . LYS A 1 55 ? -8.390 3.615 -5.719 1.00 0.00 55 LYS A CA 14
ATOM 13691 C C . LYS A 1 55 ? -7.998 5.012 -6.211 1.00 0.00 55 LYS A C 14
ATOM 13692 O O . LYS A 1 55 ? -7.810 5.235 -7.391 1.00 0.00 55 LYS A O 14
ATOM 13711 N N . GLN A 1 56 ? -7.851 5.945 -5.307 1.00 0.00 56 GLN A N 14
ATOM 13712 C CA . GLN A 1 56 ? -7.445 7.3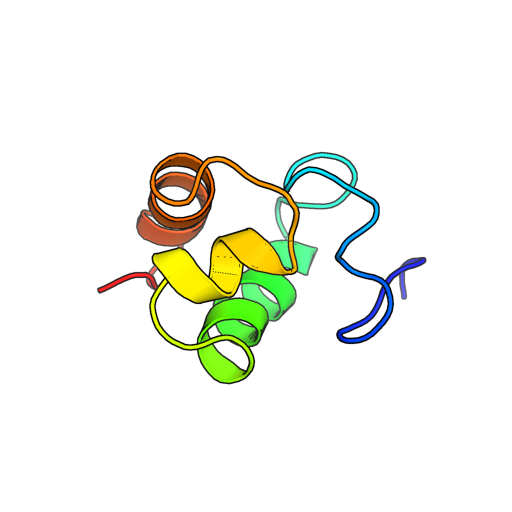22 -5.720 1.00 0.00 56 GLN A CA 14
ATOM 13713 C C . GLN A 1 56 ? -6.019 7.290 -6.278 1.00 0.00 56 GLN A C 14
ATOM 13714 O O . GLN A 1 56 ? -5.660 8.069 -7.141 1.00 0.00 56 GLN A O 14
ATOM 13728 N N . TYR A 1 57 ? -5.205 6.387 -5.795 1.00 0.00 57 TYR A N 14
ATOM 13729 C CA . TYR A 1 57 ? -3.800 6.289 -6.295 1.00 0.00 57 TYR A CA 14
ATOM 13730 C C . TYR A 1 57 ? -3.788 5.727 -7.718 1.00 0.00 57 TYR A C 14
ATOM 13731 O O . TYR A 1 57 ? -2.933 6.050 -8.520 1.00 0.00 57 TYR A O 14
ATOM 13749 N N . GLY A 1 58 ? -4.724 4.871 -8.023 1.00 0.00 58 GLY A N 14
ATOM 13750 C CA . GLY A 1 58 ? -4.774 4.260 -9.381 1.00 0.00 58 GLY A CA 14
ATOM 13751 C C . GLY A 1 58 ? -4.855 2.731 -9.253 1.00 0.00 58 GLY A C 14
ATOM 13752 O O . GLY A 1 58 ? -4.818 2.017 -10.236 1.00 0.00 58 GLY A O 14
ATOM 13756 N N . ILE A 1 59 ? -4.960 2.225 -8.047 1.00 0.00 59 ILE A N 14
ATOM 13757 C CA . ILE A 1 59 ? -5.041 0.746 -7.850 1.00 0.00 59 ILE A CA 14
ATOM 13758 C C . ILE A 1 59 ? -6.384 0.389 -7.204 1.00 0.00 59 ILE A C 14
ATOM 13759 O O . ILE A 1 59 ? -7.419 0.895 -7.593 1.00 0.00 59 ILE A O 14
ATOM 13775 N N . GLY A 1 60 ? -6.379 -0.469 -6.222 1.00 0.00 60 GLY A N 14
ATOM 13776 C CA . GLY A 1 60 ? -7.655 -0.856 -5.553 1.00 0.00 60 GLY A CA 14
ATOM 13777 C C . GLY A 1 60 ? -8.551 -1.595 -6.550 1.00 0.00 60 GLY A C 14
ATOM 13778 O O . GLY A 1 60 ? -8.619 -2.809 -6.557 1.00 0.00 60 GLY A O 14
ATOM 13782 N N . LYS A 1 61 ? -9.235 -0.871 -7.393 1.00 0.00 61 LYS A N 14
ATOM 13783 C CA . LYS A 1 61 ? -10.125 -1.525 -8.397 1.00 0.00 61 LYS A CA 14
ATOM 13784 C C . LYS A 1 61 ? -10.028 -0.797 -9.741 1.00 0.00 61 LYS A C 14
ATOM 13785 O O . LYS A 1 61 ? -9.977 0.421 -9.728 1.00 0.00 61 LYS A O 14
ATOM 13805 N N . SER A 1 1 ? 16.853 5.982 0.712 1.00 0.00 1 SER A N 15
ATOM 13806 C CA . SER A 1 1 ? 15.644 5.810 -0.146 1.00 0.00 1 SER A CA 15
ATOM 13807 C C . SER A 1 1 ? 14.401 5.607 0.727 1.00 0.00 1 SER A C 15
ATOM 13808 O O . SER A 1 1 ? 13.495 6.418 0.732 1.00 0.00 1 SER A O 15
ATOM 13818 N N . ALA A 1 2 ? 14.354 4.530 1.463 1.00 0.00 2 ALA A N 15
ATOM 13819 C CA . ALA A 1 2 ? 13.174 4.269 2.334 1.00 0.00 2 ALA A CA 15
ATOM 13820 C C . ALA A 1 2 ? 13.522 3.218 3.393 1.00 0.00 2 ALA A C 15
ATOM 13821 O O . ALA A 1 2 ? 14.567 2.599 3.346 1.00 0.00 2 ALA A O 15
ATOM 13828 N N . VAL A 1 3 ? 12.654 3.013 4.346 1.00 0.00 3 VAL A N 15
ATOM 13829 C CA . VAL A 1 3 ? 12.931 2.003 5.411 1.00 0.00 3 VAL A CA 15
ATOM 13830 C C . VAL A 1 3 ? 11.881 0.887 5.367 1.00 0.00 3 VAL A C 15
ATOM 13831 O O . VAL A 1 3 ? 11.290 0.543 6.372 1.00 0.00 3 VAL A O 15
ATOM 13844 N N . ILE A 1 4 ? 11.641 0.323 4.212 1.00 0.00 4 ILE A N 15
ATOM 13845 C CA . ILE A 1 4 ? 10.623 -0.763 4.113 1.00 0.00 4 ILE A CA 15
ATOM 13846 C C . ILE A 1 4 ? 10.961 -1.728 2.963 1.00 0.00 4 ILE A C 15
ATOM 13847 O O . ILE A 1 4 ? 11.947 -1.559 2.273 1.00 0.00 4 ILE A O 15
ATOM 13863 N N . SER A 1 5 ? 10.142 -2.739 2.759 1.00 0.00 5 SER A N 15
ATOM 13864 C CA . SER A 1 5 ? 10.399 -3.728 1.657 1.00 0.00 5 SER A CA 15
ATOM 13865 C C . SER A 1 5 ? 9.309 -4.809 1.645 1.00 0.00 5 SER A C 15
ATOM 13866 O O . SER A 1 5 ? 9.573 -5.969 1.890 1.00 0.00 5 SER A O 15
ATOM 13874 N N . LEU A 1 6 ? 8.090 -4.436 1.345 1.00 0.00 6 LEU A N 15
ATOM 13875 C CA . LEU A 1 6 ? 6.967 -5.432 1.300 1.00 0.00 6 LEU A CA 15
ATOM 13876 C C . LEU A 1 6 ? 6.808 -6.136 2.651 1.00 0.00 6 LEU A C 15
ATOM 13877 O O . LEU A 1 6 ? 5.923 -5.815 3.420 1.00 0.00 6 LEU A O 15
ATOM 13893 N N . ASP A 1 7 ? 7.656 -7.081 2.959 1.00 0.00 7 ASP A N 15
ATOM 13894 C CA . ASP A 1 7 ? 7.537 -7.781 4.274 1.00 0.00 7 ASP A CA 15
ATOM 13895 C C . ASP A 1 7 ? 7.698 -6.772 5.412 1.00 0.00 7 ASP A C 15
ATOM 13896 O O . ASP A 1 7 ? 7.290 -7.013 6.531 1.00 0.00 7 ASP A O 15
ATOM 13905 N N . GLU A 1 8 ? 8.287 -5.640 5.131 1.00 0.00 8 GLU A N 15
ATOM 13906 C CA . GLU A 1 8 ? 8.474 -4.611 6.190 1.00 0.00 8 GLU A CA 15
ATOM 13907 C C . GLU A 1 8 ? 7.507 -3.441 5.970 1.00 0.00 8 GLU A C 15
ATOM 13908 O O . GLU A 1 8 ? 7.879 -2.294 6.100 1.00 0.00 8 GLU A O 15
ATOM 13920 N N . PHE A 1 9 ? 6.269 -3.720 5.643 1.00 0.00 9 PHE A N 15
ATOM 13921 C CA . PHE A 1 9 ? 5.288 -2.609 5.434 1.00 0.00 9 PHE A CA 15
ATOM 13922 C C . PHE A 1 9 ? 4.169 -2.674 6.472 1.00 0.00 9 PHE A C 15
ATOM 13923 O O . PHE A 1 9 ? 3.189 -1.960 6.385 1.00 0.00 9 PHE A O 15
ATOM 13940 N N . GLU A 1 10 ? 4.321 -3.499 7.469 1.00 0.00 10 GLU A N 15
ATOM 13941 C CA . GLU A 1 10 ? 3.279 -3.578 8.534 1.00 0.00 10 GLU A CA 15
ATOM 13942 C C . GLU A 1 10 ? 3.614 -2.570 9.638 1.00 0.00 10 GLU A C 15
ATOM 13943 O O . GLU A 1 10 ? 3.015 -2.565 10.695 1.00 0.00 10 GLU A O 15
ATOM 13955 N N . ASN A 1 11 ? 4.579 -1.716 9.392 1.00 0.00 11 ASN A N 15
ATOM 13956 C CA . ASN A 1 11 ? 4.973 -0.704 10.410 1.00 0.00 11 ASN A CA 15
ATOM 13957 C C . ASN A 1 11 ? 4.220 0.618 10.196 1.00 0.00 11 ASN A C 15
ATOM 13958 O O . ASN A 1 11 ? 3.827 1.266 11.148 1.00 0.00 11 ASN A O 15
ATOM 13969 N N . LYS A 1 12 ? 4.021 1.042 8.965 1.00 0.00 12 LYS A N 15
ATOM 13970 C CA . LYS A 1 12 ? 3.303 2.336 8.754 1.00 0.00 12 LYS A CA 15
ATOM 13971 C C . LYS A 1 12 ? 1.867 2.122 8.277 1.00 0.00 12 LYS A C 15
ATOM 13972 O O . LYS A 1 12 ? 1.585 1.292 7.434 1.00 0.00 12 LYS A O 15
ATOM 13991 N N . THR A 1 13 ? 0.970 2.892 8.819 1.00 0.00 13 THR A N 15
ATOM 13992 C CA . THR A 1 13 ? -0.470 2.796 8.431 1.00 0.00 13 THR A CA 15
ATOM 13993 C C . THR A 1 13 ? -0.749 3.604 7.156 1.00 0.00 13 THR A C 15
ATOM 13994 O O . THR A 1 13 ? -1.494 4.566 7.175 1.00 0.00 13 THR A O 15
ATOM 14005 N N . LEU A 1 14 ? -0.165 3.220 6.052 1.00 0.00 14 LEU A N 15
ATOM 14006 C CA . LEU A 1 14 ? -0.390 3.956 4.763 1.00 0.00 14 LEU A CA 15
ATOM 14007 C C . LEU A 1 14 ? -0.403 5.481 4.961 1.00 0.00 14 LEU A C 15
ATOM 14008 O O . LEU A 1 14 ? -1.369 6.141 4.631 1.00 0.00 14 LEU A O 15
ATOM 14024 N N . ASP A 1 15 ? 0.654 6.054 5.470 1.00 0.00 15 ASP A N 15
ATOM 14025 C CA . ASP A 1 15 ? 0.670 7.546 5.646 1.00 0.00 15 ASP A CA 15
ATOM 14026 C C . ASP A 1 15 ? 2.057 8.045 6.058 1.00 0.00 15 ASP A C 15
ATOM 14027 O O . ASP A 1 15 ? 2.466 9.130 5.691 1.00 0.00 15 ASP A O 15
ATOM 14036 N N . GLU A 1 16 ? 2.780 7.274 6.822 1.00 0.00 16 GLU A N 15
ATOM 14037 C CA . GLU A 1 16 ? 4.137 7.719 7.256 1.00 0.00 16 GLU A CA 15
ATOM 14038 C C . GLU A 1 16 ? 5.131 7.667 6.095 1.00 0.00 16 GLU A C 15
ATOM 14039 O O . GLU A 1 16 ? 6.300 7.953 6.264 1.00 0.00 16 GLU A O 15
ATOM 14051 N N . ILE A 1 17 ? 4.693 7.281 4.924 1.00 0.00 17 ILE A N 15
ATOM 14052 C CA . ILE A 1 17 ? 5.643 7.190 3.777 1.00 0.00 17 ILE A CA 15
ATOM 14053 C C . ILE A 1 17 ? 4.907 7.179 2.428 1.00 0.00 17 ILE A C 15
ATOM 14054 O O . ILE A 1 17 ? 5.508 6.936 1.411 1.00 0.00 17 ILE A O 15
ATOM 14070 N N . ILE A 1 18 ? 3.623 7.435 2.406 1.00 0.00 18 ILE A N 15
ATOM 14071 C CA . ILE A 1 18 ? 2.867 7.404 1.106 1.00 0.00 18 ILE A CA 15
ATOM 14072 C C . ILE A 1 18 ? 3.045 8.721 0.340 1.00 0.00 18 ILE A C 15
ATOM 14073 O O . ILE A 1 18 ? 3.694 9.641 0.796 1.00 0.00 18 ILE A O 15
ATOM 14089 N N . GLY A 1 19 ? 2.492 8.790 -0.839 1.00 0.00 19 GLY A N 15
ATOM 14090 C CA . GLY A 1 19 ? 2.633 10.012 -1.684 1.00 0.00 19 GLY A CA 15
ATOM 14091 C C . GLY A 1 19 ? 3.111 9.590 -3.074 1.00 0.00 19 GLY A C 15
ATOM 14092 O O . GLY A 1 19 ? 2.355 9.067 -3.867 1.00 0.00 19 GLY A O 15
ATOM 14096 N N . PHE A 1 20 ? 4.366 9.790 -3.366 1.00 0.00 20 PHE A N 15
ATOM 14097 C CA . PHE A 1 20 ? 4.902 9.386 -4.701 1.00 0.00 20 PHE A CA 15
ATOM 14098 C C . PHE A 1 20 ? 5.412 7.950 -4.625 1.00 0.00 20 PHE A C 15
ATOM 14099 O O . PHE A 1 20 ? 5.045 7.109 -5.421 1.00 0.00 20 PHE A O 15
ATOM 14116 N N . TYR A 1 21 ? 6.220 7.652 -3.645 1.00 0.00 21 TYR A N 15
ATOM 14117 C CA . TYR A 1 21 ? 6.718 6.254 -3.491 1.00 0.00 21 TYR A CA 15
ATOM 14118 C C . TYR A 1 21 ? 5.511 5.307 -3.356 1.00 0.00 21 TYR A C 15
ATOM 14119 O O . TYR A 1 21 ? 5.626 4.107 -3.491 1.00 0.00 21 TYR A O 15
ATOM 14137 N N . GLU A 1 22 ? 4.350 5.848 -3.074 1.00 0.00 22 GLU A N 15
ATOM 14138 C CA . GLU A 1 22 ? 3.143 4.995 -2.920 1.00 0.00 22 GLU A CA 15
ATOM 14139 C C . GLU A 1 22 ? 2.793 4.352 -4.254 1.00 0.00 22 GLU A C 15
ATOM 14140 O O . GLU A 1 22 ? 2.550 3.172 -4.327 1.00 0.00 22 GLU A O 15
ATOM 14152 N N . ALA A 1 23 ? 2.776 5.110 -5.314 1.00 0.00 23 ALA A N 15
ATOM 14153 C CA . ALA A 1 23 ? 2.446 4.517 -6.641 1.00 0.00 23 ALA A CA 15
ATOM 14154 C C . ALA A 1 23 ? 3.162 3.171 -6.801 1.00 0.00 23 ALA A C 15
ATOM 14155 O O . ALA A 1 23 ? 2.588 2.202 -7.257 1.00 0.00 23 ALA A O 15
ATOM 14162 N N . GLN A 1 24 ? 4.405 3.100 -6.399 1.00 0.00 24 GLN A N 15
ATOM 14163 C CA . GLN A 1 24 ? 5.154 1.805 -6.503 1.00 0.00 24 GLN A CA 15
ATOM 14164 C C . GLN A 1 24 ? 4.929 0.959 -5.249 1.00 0.00 24 GLN A C 15
ATOM 14165 O O . GLN A 1 24 ? 5.252 -0.205 -5.220 1.00 0.00 24 GLN A O 15
ATOM 14179 N N . VAL A 1 25 ? 4.363 1.536 -4.227 1.00 0.00 25 VAL A N 15
ATOM 14180 C CA . VAL A 1 25 ? 4.078 0.769 -2.984 1.00 0.00 25 VAL A CA 15
ATOM 14181 C C . VAL A 1 25 ? 2.664 0.165 -3.103 1.00 0.00 25 VAL A C 15
ATOM 14182 O O . VAL A 1 25 ? 2.482 -1.025 -2.969 1.00 0.00 25 VAL A O 15
ATOM 14195 N N . LEU A 1 26 ? 1.666 0.976 -3.371 1.00 0.00 26 LEU A N 15
ATOM 14196 C CA . LEU A 1 26 ? 0.285 0.443 -3.515 1.00 0.00 26 LEU A CA 15
ATOM 14197 C C . LEU A 1 26 ? 0.165 -0.379 -4.794 1.00 0.00 26 LEU A C 15
ATOM 14198 O O . LEU A 1 26 ? -0.320 -1.489 -4.769 1.00 0.00 26 LEU A O 15
ATOM 14214 N N . LYS A 1 27 ? 0.630 0.126 -5.911 1.00 0.00 27 LYS A N 15
ATOM 14215 C CA . LYS A 1 27 ? 0.553 -0.694 -7.154 1.00 0.00 27 LYS A CA 15
ATOM 14216 C C . LYS A 1 27 ? 1.322 -1.990 -6.904 1.00 0.00 27 LYS A C 15
ATOM 14217 O O . LYS A 1 27 ? 1.116 -2.998 -7.550 1.00 0.00 27 LYS A O 15
ATOM 14236 N N . LEU A 1 28 ? 2.192 -1.952 -5.932 1.00 0.00 28 LEU A N 15
ATOM 14237 C CA . LEU A 1 28 ? 2.982 -3.139 -5.561 1.00 0.00 28 LEU A CA 15
ATOM 14238 C C . LEU A 1 28 ? 2.197 -3.952 -4.517 1.00 0.00 28 LEU A C 15
ATOM 14239 O O . LEU A 1 28 ? 1.928 -5.112 -4.725 1.00 0.00 28 LEU A O 15
ATOM 14255 N N . PHE A 1 29 ? 1.794 -3.350 -3.414 1.00 0.00 29 PHE A N 15
ATOM 14256 C CA . PHE A 1 29 ? 0.989 -4.092 -2.398 1.00 0.00 29 PHE A CA 15
ATOM 14257 C C . PHE A 1 29 ? -0.187 -4.732 -3.101 1.00 0.00 29 PHE A C 15
ATOM 14258 O O . PHE A 1 29 ? -0.499 -5.881 -2.927 1.00 0.00 29 PHE A O 15
ATOM 14275 N N . TYR A 1 30 ? -0.847 -3.962 -3.896 1.00 0.00 30 TYR A N 15
ATOM 14276 C CA . TYR A 1 30 ? -2.018 -4.506 -4.627 1.00 0.00 30 TYR A CA 15
ATOM 14277 C C . TYR A 1 30 ? -1.548 -5.630 -5.563 1.00 0.00 30 TYR A C 15
ATOM 14278 O O . TYR A 1 30 ? -2.322 -6.465 -5.987 1.00 0.00 30 TYR A O 15
ATOM 14296 N N . ALA A 1 31 ? -0.270 -5.667 -5.859 1.00 0.00 31 ALA A N 15
ATOM 14297 C CA . ALA A 1 31 ? 0.277 -6.746 -6.737 1.00 0.00 31 ALA A CA 15
ATOM 14298 C C . ALA A 1 31 ? 0.810 -7.894 -5.866 1.00 0.00 31 ALA A C 15
ATOM 14299 O O . ALA A 1 31 ? 0.757 -9.048 -6.243 1.00 0.00 31 ALA A O 15
ATOM 14306 N N . GLU A 1 32 ? 1.296 -7.582 -4.690 1.00 0.00 32 GLU A N 15
ATOM 14307 C CA . GLU A 1 32 ? 1.805 -8.644 -3.775 1.00 0.00 32 GLU A CA 15
ATOM 14308 C C . GLU A 1 32 ? 0.639 -9.125 -2.923 1.00 0.00 32 GLU A C 15
ATOM 14309 O O . GLU A 1 32 ? 0.387 -10.306 -2.808 1.00 0.00 32 GLU A O 15
ATOM 14321 N N . TYR A 1 33 ? -0.084 -8.201 -2.349 1.00 0.00 33 TYR A N 15
ATOM 14322 C CA . TYR A 1 33 ? -1.283 -8.572 -1.530 1.00 0.00 33 TYR A CA 15
ATOM 14323 C C . TYR A 1 33 ? -2.557 -8.396 -2.384 1.00 0.00 33 TYR A C 15
ATOM 14324 O O . TYR A 1 33 ? -3.239 -7.399 -2.263 1.00 0.00 33 TYR A O 15
ATOM 14342 N N . PRO A 1 34 ? -2.840 -9.360 -3.228 1.00 0.00 34 PRO A N 15
ATOM 14343 C CA . PRO A 1 34 ? -4.042 -9.275 -4.105 1.00 0.00 34 PRO A CA 15
ATOM 14344 C C . PRO A 1 34 ? -5.336 -9.362 -3.289 1.00 0.00 34 PRO A C 15
ATOM 14345 O O . PRO A 1 34 ? -6.054 -10.341 -3.353 1.00 0.00 34 PRO A O 15
ATOM 14356 N N . SER A 1 35 ? -5.638 -8.334 -2.538 1.00 0.00 35 SER A N 15
ATOM 14357 C CA . SER A 1 35 ? -6.888 -8.319 -1.709 1.00 0.00 35 SER A CA 15
ATOM 14358 C C . SER A 1 35 ? -6.796 -7.188 -0.690 1.00 0.00 35 SER A C 15
ATOM 14359 O O . SER A 1 35 ? -6.192 -7.341 0.349 1.00 0.00 35 SER A O 15
ATOM 14367 N N . THR A 1 36 ? -7.373 -6.049 -0.981 1.00 0.00 36 THR A N 15
ATOM 14368 C CA . THR A 1 36 ? -7.295 -4.899 -0.023 1.00 0.00 36 THR A CA 15
ATOM 14369 C C . THR A 1 36 ? -7.535 -5.359 1.418 1.00 0.00 36 THR A C 15
ATOM 14370 O O . THR A 1 36 ? -6.844 -4.951 2.325 1.00 0.00 36 THR A O 15
ATOM 14381 N N . ARG A 1 37 ? -8.504 -6.206 1.635 1.00 0.00 37 ARG A N 15
ATOM 14382 C CA . ARG A 1 37 ? -8.778 -6.688 3.022 1.00 0.00 37 ARG A CA 15
ATOM 14383 C C . ARG A 1 37 ? -7.521 -7.342 3.614 1.00 0.00 37 ARG A C 15
ATOM 14384 O O . ARG A 1 37 ? -7.009 -6.911 4.629 1.00 0.00 37 ARG A O 15
ATOM 14405 N N . LYS A 1 38 ? -7.015 -8.371 2.984 1.00 0.00 38 LYS A N 15
ATOM 14406 C CA . LYS A 1 38 ? -5.785 -9.038 3.512 1.00 0.00 38 LYS A CA 15
ATOM 14407 C C . LYS A 1 38 ? -4.558 -8.169 3.216 1.00 0.00 38 LYS A C 15
ATOM 14408 O O . LYS A 1 38 ? -3.543 -8.258 3.880 1.00 0.00 38 LYS A O 15
ATOM 14427 N N . LEU A 1 39 ? -4.657 -7.318 2.231 1.00 0.00 39 LEU A N 15
ATOM 14428 C CA . LEU A 1 39 ? -3.521 -6.417 1.877 1.00 0.00 39 LEU A CA 15
ATOM 14429 C C . LEU A 1 39 ? -3.358 -5.370 2.979 1.00 0.00 39 LEU A C 15
ATOM 14430 O O . LEU A 1 39 ? -2.262 -5.006 3.359 1.00 0.00 39 LEU A O 15
ATOM 14446 N N . ALA A 1 40 ? -4.455 -4.900 3.501 1.00 0.00 40 ALA A N 15
ATOM 14447 C CA . ALA A 1 40 ? -4.404 -3.886 4.593 1.00 0.00 40 ALA A CA 15
ATOM 14448 C C . ALA A 1 40 ? -3.724 -4.480 5.830 1.00 0.00 40 ALA A C 15
ATOM 14449 O O . ALA A 1 40 ? -3.062 -3.788 6.579 1.00 0.00 40 ALA A O 15
ATOM 14456 N N . GLN A 1 41 ? -3.885 -5.759 6.048 1.00 0.00 41 GLN A N 15
ATOM 14457 C CA . GLN A 1 41 ? -3.248 -6.403 7.235 1.00 0.00 41 GLN A CA 15
ATOM 14458 C C . GLN A 1 41 ? -1.728 -6.272 7.144 1.00 0.00 41 GLN A C 15
ATOM 14459 O O . GLN A 1 41 ? -1.058 -5.984 8.117 1.00 0.00 41 GLN A O 15
ATOM 14473 N N . ARG A 1 42 ? -1.178 -6.473 5.976 1.00 0.00 42 ARG A N 15
ATOM 14474 C CA . ARG A 1 42 ? 0.298 -6.348 5.814 1.00 0.00 42 ARG A CA 15
ATOM 14475 C C . ARG A 1 42 ? 0.697 -4.878 5.943 1.00 0.00 42 ARG A C 15
ATOM 14476 O O . ARG A 1 42 ? 1.741 -4.548 6.464 1.00 0.00 42 ARG A O 15
ATOM 14497 N N . LEU A 1 43 ? -0.143 -3.999 5.471 1.00 0.00 43 LEU A N 15
ATOM 14498 C CA . LEU A 1 43 ? 0.150 -2.539 5.561 1.00 0.00 43 LEU A CA 15
ATOM 14499 C C . LEU A 1 43 ? -0.354 -1.971 6.895 1.00 0.00 43 LEU A C 15
ATOM 14500 O O . LEU A 1 43 ? -0.246 -0.787 7.150 1.00 0.00 43 LEU A O 15
ATOM 14516 N N . GLY A 1 44 ? -0.906 -2.801 7.745 1.00 0.00 44 GLY A N 15
ATOM 14517 C CA . GLY A 1 44 ? -1.417 -2.304 9.059 1.00 0.00 44 GLY A CA 15
ATOM 14518 C C . GLY A 1 44 ? -2.383 -1.141 8.826 1.00 0.00 44 GLY A C 15
ATOM 14519 O O . GLY A 1 44 ? -2.044 0.008 9.031 1.00 0.00 44 GLY A O 15
ATOM 14523 N N . VAL A 1 45 ? -3.581 -1.428 8.394 1.00 0.00 45 VAL A N 15
ATOM 14524 C CA . VAL A 1 45 ? -4.560 -0.333 8.134 1.00 0.00 45 VAL A CA 15
ATOM 14525 C C . VAL A 1 45 ? -5.997 -0.844 8.260 1.00 0.00 45 VAL A C 15
ATOM 14526 O O . VAL A 1 45 ? -6.236 -2.005 8.530 1.00 0.00 45 VAL A O 15
ATOM 14539 N N . SER A 1 46 ? -6.956 0.023 8.062 1.00 0.00 46 SER A N 15
ATOM 14540 C CA . SER A 1 46 ? -8.385 -0.397 8.166 1.00 0.00 46 SER A CA 15
ATOM 14541 C C . SER A 1 46 ? -8.917 -0.819 6.792 1.00 0.00 46 SER A C 15
ATOM 14542 O O . SER A 1 46 ? -10.036 -0.513 6.432 1.00 0.00 46 SER A O 15
ATOM 14550 N N . HIS A 1 47 ? -8.116 -1.519 6.029 1.00 0.00 47 HIS A N 15
ATOM 14551 C CA . HIS A 1 47 ? -8.541 -1.980 4.676 1.00 0.00 47 HIS A CA 15
ATOM 14552 C C . HIS A 1 47 ? -9.219 -0.862 3.880 1.00 0.00 47 HIS A C 15
ATOM 14553 O O . HIS A 1 47 ? -8.584 -0.185 3.102 1.00 0.00 47 HIS A O 15
ATOM 14567 N N . THR A 1 48 ? -10.508 -0.684 4.040 1.00 0.00 48 THR A N 15
ATOM 14568 C CA . THR A 1 48 ? -11.216 0.371 3.258 1.00 0.00 48 THR A CA 15
ATOM 14569 C C . THR A 1 48 ? -10.375 1.645 3.220 1.00 0.00 48 THR A C 15
ATOM 14570 O O . THR A 1 48 ? -10.224 2.271 2.189 1.00 0.00 48 THR A O 15
ATOM 14581 N N . ALA A 1 49 ? -9.803 2.017 4.336 1.00 0.00 49 ALA A N 15
ATOM 14582 C CA . ALA A 1 49 ? -8.949 3.236 4.351 1.00 0.00 49 ALA A CA 15
ATOM 14583 C C . ALA A 1 49 ? -7.828 3.058 3.325 1.00 0.00 49 ALA A C 15
ATOM 14584 O O . ALA A 1 49 ? -7.486 3.966 2.592 1.00 0.00 49 ALA A O 15
ATOM 14591 N N . ILE A 1 50 ? -7.273 1.877 3.260 1.00 0.00 50 ILE A N 15
ATOM 14592 C CA . ILE A 1 50 ? -6.190 1.601 2.276 1.00 0.00 50 ILE A CA 15
ATOM 14593 C C . ILE A 1 50 ? -6.767 1.629 0.853 1.00 0.00 50 ILE A C 15
ATOM 14594 O O . ILE A 1 50 ? -6.200 2.220 -0.042 1.00 0.00 50 ILE A O 15
ATOM 14610 N N . ALA A 1 51 ? -7.893 0.994 0.644 1.00 0.00 51 ALA A N 15
ATOM 14611 C CA . ALA A 1 51 ? -8.503 0.976 -0.719 1.00 0.00 51 ALA A CA 15
ATOM 14612 C C . ALA A 1 51 ? -8.798 2.398 -1.190 1.00 0.00 51 ALA A C 15
ATOM 14613 O O . ALA A 1 51 ? -8.408 2.789 -2.272 1.00 0.00 51 ALA A O 15
ATOM 14620 N N . ASN A 1 52 ? -9.487 3.178 -0.388 1.00 0.00 52 ASN A N 15
ATOM 14621 C CA . ASN A 1 52 ? -9.800 4.581 -0.797 1.00 0.00 52 ASN A CA 15
ATOM 14622 C C . ASN A 1 52 ? -8.546 5.240 -1.375 1.00 0.00 52 ASN A C 15
ATOM 14623 O O . ASN A 1 52 ? -8.616 6.048 -2.282 1.00 0.00 52 ASN A O 15
ATOM 14634 N N . LYS A 1 53 ? -7.398 4.870 -0.877 1.00 0.00 53 LYS A N 15
ATOM 14635 C CA . LYS A 1 53 ? -6.135 5.442 -1.416 1.00 0.00 53 LYS A CA 15
ATOM 14636 C C . LYS A 1 53 ? -5.781 4.714 -2.714 1.00 0.00 53 LYS A C 15
ATOM 14637 O O . LYS A 1 53 ? -5.405 5.323 -3.696 1.00 0.00 53 LYS A O 15
ATOM 14656 N N . LEU A 1 54 ? -5.921 3.411 -2.731 1.00 0.00 54 LEU A N 15
ATOM 14657 C CA . LEU A 1 54 ? -5.612 2.639 -3.973 1.00 0.00 54 LEU A CA 15
ATOM 14658 C C . LEU A 1 54 ? -6.419 3.208 -5.142 1.00 0.00 54 LEU A C 15
ATOM 14659 O O . LEU A 1 54 ? -5.870 3.623 -6.143 1.00 0.00 54 LEU A O 15
ATOM 14675 N N . LYS A 1 55 ? -7.722 3.238 -5.014 1.00 0.00 55 LYS A N 15
ATOM 14676 C CA . LYS A 1 55 ? -8.572 3.792 -6.109 1.00 0.00 55 LYS A CA 15
ATOM 14677 C C . LYS A 1 55 ? -8.133 5.221 -6.434 1.00 0.00 55 LYS A C 15
ATOM 14678 O O . LYS A 1 55 ? -7.969 5.584 -7.581 1.00 0.00 55 LYS A O 15
ATOM 14697 N N . GLN A 1 56 ? -7.935 6.030 -5.426 1.00 0.00 56 GLN A N 15
ATOM 14698 C CA . GLN A 1 56 ? -7.497 7.437 -5.671 1.00 0.00 56 GLN A CA 15
ATOM 14699 C C . GLN A 1 56 ? -6.209 7.455 -6.505 1.00 0.00 56 GLN A C 15
ATOM 14700 O O . GLN A 1 56 ? -6.073 8.228 -7.434 1.00 0.00 56 GLN A O 15
ATOM 14714 N N . TYR A 1 57 ? -5.264 6.611 -6.180 1.00 0.00 57 TYR A N 15
ATOM 14715 C CA . TYR A 1 57 ? -3.986 6.581 -6.954 1.00 0.00 57 TYR A CA 15
ATOM 14716 C C . TYR A 1 57 ? -4.211 5.964 -8.339 1.00 0.00 57 TYR A C 15
ATOM 14717 O O . TYR A 1 57 ? -3.374 6.066 -9.216 1.00 0.00 57 TYR A O 15
ATOM 14735 N N . GLY A 1 58 ? -5.327 5.317 -8.538 1.00 0.00 58 GLY A N 15
ATOM 14736 C CA . GLY A 1 58 ? -5.603 4.682 -9.859 1.00 0.00 58 GLY A CA 15
ATOM 14737 C C . GLY A 1 58 ? -5.499 3.162 -9.709 1.00 0.00 58 GLY A C 15
ATOM 14738 O O . GLY A 1 58 ? -5.270 2.446 -10.663 1.00 0.00 58 GLY A O 15
ATOM 14742 N N . ILE A 1 59 ? -5.660 2.672 -8.509 1.00 0.00 59 ILE A N 15
ATOM 14743 C CA . ILE A 1 59 ? -5.568 1.203 -8.267 1.00 0.00 59 ILE A CA 15
ATOM 14744 C C . ILE A 1 59 ? -6.860 0.710 -7.611 1.00 0.00 59 ILE A C 15
ATOM 14745 O O . ILE A 1 59 ? -7.942 1.146 -7.952 1.00 0.00 59 ILE A O 15
ATOM 14761 N N . GLY A 1 60 ? -6.757 -0.188 -6.670 1.00 0.00 60 GLY A N 15
ATOM 14762 C CA . GLY A 1 60 ? -7.981 -0.701 -5.992 1.00 0.00 60 GLY A CA 15
ATOM 14763 C C . GLY A 1 60 ? -8.819 -1.500 -6.991 1.00 0.00 60 GLY A C 15
ATOM 14764 O O . GLY A 1 60 ? -8.780 -2.714 -7.018 1.00 0.00 60 GLY A O 15
ATOM 14768 N N . LYS A 1 61 ? -9.575 -0.825 -7.812 1.00 0.00 61 LYS A N 15
ATOM 14769 C CA . LYS A 1 61 ? -10.417 -1.542 -8.814 1.00 0.00 61 LYS A CA 15
ATOM 14770 C C . LYS A 1 61 ? -10.550 -0.700 -10.089 1.00 0.00 61 LYS A C 15
ATOM 14771 O O . LYS A 1 61 ? -9.593 -0.654 -10.844 1.00 0.00 61 LYS A O 15
ATOM 14791 N N . SER A 1 1 ? 15.047 3.085 -2.744 1.00 0.00 1 SER A N 16
ATOM 14792 C CA . SER A 1 1 ? 13.739 2.401 -2.532 1.00 0.00 1 SER A CA 16
ATOM 14793 C C . SER A 1 1 ? 13.331 2.463 -1.053 1.00 0.00 1 SER A C 16
ATOM 14794 O O . SER A 1 1 ? 12.382 1.824 -0.640 1.00 0.00 1 SER A O 16
ATOM 14804 N N . ALA A 1 2 ? 14.037 3.228 -0.256 1.00 0.00 2 ALA A N 16
ATOM 14805 C CA . ALA A 1 2 ? 13.693 3.338 1.197 1.00 0.00 2 ALA A CA 16
ATOM 14806 C C . ALA A 1 2 ? 13.748 1.961 1.870 1.00 0.00 2 ALA A C 16
ATOM 14807 O O . ALA A 1 2 ? 13.571 0.940 1.234 1.00 0.00 2 ALA A O 16
ATOM 14814 N N . VAL A 1 3 ? 13.992 1.927 3.155 1.00 0.00 3 VAL A N 16
ATOM 14815 C CA . VAL A 1 3 ? 14.055 0.616 3.869 1.00 0.00 3 VAL A CA 16
ATOM 14816 C C . VAL A 1 3 ? 12.660 0.219 4.360 1.00 0.00 3 VAL A C 16
ATOM 14817 O O . VAL A 1 3 ? 12.451 -0.058 5.525 1.00 0.00 3 VAL A O 16
ATOM 14830 N N . ILE A 1 4 ? 11.706 0.194 3.471 1.00 0.00 4 ILE A N 16
ATOM 14831 C CA . ILE A 1 4 ? 10.313 -0.181 3.859 1.00 0.00 4 ILE A CA 16
ATOM 14832 C C . ILE A 1 4 ? 9.780 -1.250 2.911 1.00 0.00 4 ILE A C 16
ATOM 14833 O O . ILE A 1 4 ? 8.596 -1.331 2.674 1.00 0.00 4 ILE A O 16
ATOM 14849 N N . SER A 1 5 ? 10.646 -2.026 2.330 1.00 0.00 5 SER A N 16
ATOM 14850 C CA . SER A 1 5 ? 10.198 -3.062 1.350 1.00 0.00 5 SER A CA 16
ATOM 14851 C C . SER A 1 5 ? 8.996 -3.864 1.862 1.00 0.00 5 SER A C 16
ATOM 14852 O O . SER A 1 5 ? 8.478 -3.633 2.938 1.00 0.00 5 SER A O 16
ATOM 14860 N N . LEU A 1 6 ? 8.553 -4.805 1.080 1.00 0.00 6 LEU A N 16
ATOM 14861 C CA . LEU A 1 6 ? 7.366 -5.632 1.472 1.00 0.00 6 LEU A CA 16
ATOM 14862 C C . LEU A 1 6 ? 7.708 -6.564 2.637 1.00 0.00 6 LEU A C 16
ATOM 14863 O O . LEU A 1 6 ? 6.830 -7.135 3.255 1.00 0.00 6 LEU A O 16
ATOM 14879 N N . ASP A 1 7 ? 8.961 -6.690 2.978 1.00 0.00 7 ASP A N 16
ATOM 14880 C CA . ASP A 1 7 ? 9.327 -7.550 4.141 1.00 0.00 7 ASP A CA 16
ATOM 14881 C C . ASP A 1 7 ? 9.373 -6.688 5.403 1.00 0.00 7 ASP A C 16
ATOM 14882 O O . ASP A 1 7 ? 9.706 -7.151 6.476 1.00 0.00 7 ASP A O 16
ATOM 14891 N N . GLU A 1 8 ? 9.033 -5.429 5.277 1.00 0.00 8 GLU A N 16
ATOM 14892 C CA . GLU A 1 8 ? 9.043 -4.521 6.456 1.00 0.00 8 GLU A CA 16
ATOM 14893 C C . GLU A 1 8 ? 8.004 -3.406 6.271 1.00 0.00 8 GLU A C 16
ATOM 14894 O O . GLU A 1 8 ? 8.067 -2.378 6.916 1.00 0.00 8 GLU A O 16
ATOM 14906 N N . PHE A 1 9 ? 7.044 -3.604 5.400 1.00 0.00 9 PHE A N 16
ATOM 14907 C CA . PHE A 1 9 ? 6.001 -2.555 5.186 1.00 0.00 9 PHE A CA 16
ATOM 14908 C C . PHE A 1 9 ? 4.910 -2.653 6.251 1.00 0.00 9 PHE A C 16
ATOM 14909 O O . PHE A 1 9 ? 4.006 -1.842 6.301 1.00 0.00 9 PHE A O 16
ATOM 14926 N N . GLU A 1 10 ? 4.988 -3.632 7.106 1.00 0.00 10 GLU A N 16
ATOM 14927 C CA . GLU A 1 10 ? 3.954 -3.769 8.171 1.00 0.00 10 GLU A CA 16
ATOM 14928 C C . GLU A 1 10 ? 4.373 -2.957 9.401 1.00 0.00 10 GLU A C 16
ATOM 14929 O O . GLU A 1 10 ? 3.771 -3.044 10.452 1.00 0.00 10 GLU A O 16
ATOM 14941 N N . ASN A 1 11 ? 5.402 -2.156 9.267 1.00 0.00 11 ASN A N 16
ATOM 14942 C CA . ASN A 1 11 ? 5.865 -1.323 10.409 1.00 0.00 11 ASN A CA 16
ATOM 14943 C C . ASN A 1 11 ? 5.198 0.058 10.362 1.00 0.00 11 ASN A C 16
ATOM 14944 O O . ASN A 1 11 ? 4.718 0.552 11.363 1.00 0.00 11 ASN A O 16
ATOM 14955 N N . LYS A 1 12 ? 5.165 0.689 9.209 1.00 0.00 12 LYS A N 16
ATOM 14956 C CA . LYS A 1 12 ? 4.526 2.034 9.130 1.00 0.00 12 LYS A CA 16
ATOM 14957 C C . LYS A 1 12 ? 3.057 1.911 8.732 1.00 0.00 12 LYS A C 16
ATOM 14958 O O . LYS A 1 12 ? 2.678 1.076 7.935 1.00 0.00 12 LYS A O 16
ATOM 14977 N N . THR A 1 13 ? 2.239 2.756 9.284 1.00 0.00 13 THR A N 16
ATOM 14978 C CA . THR A 1 13 ? 0.784 2.735 8.952 1.00 0.00 13 THR A CA 16
ATOM 14979 C C . THR A 1 13 ? 0.542 3.469 7.629 1.00 0.00 13 THR A C 16
ATOM 14980 O O . THR A 1 13 ? -0.155 4.463 7.579 1.00 0.00 13 THR A O 16
ATOM 14991 N N . LEU A 1 14 ? 1.105 2.980 6.554 1.00 0.00 14 LEU A N 16
ATOM 14992 C CA . LEU A 1 14 ? 0.915 3.636 5.223 1.00 0.00 14 LEU A CA 16
ATOM 14993 C C . LEU A 1 14 ? 1.334 5.109 5.259 1.00 0.00 14 LEU A C 16
ATOM 14994 O O . LEU A 1 14 ? 2.449 5.449 4.918 1.00 0.00 14 LEU A O 16
ATOM 15010 N N . ASP A 1 15 ? 0.433 5.984 5.648 1.00 0.00 15 ASP A N 16
ATOM 15011 C CA . ASP A 1 15 ? 0.731 7.461 5.687 1.00 0.00 15 ASP A CA 16
ATOM 15012 C C . ASP A 1 15 ? 2.168 7.742 6.140 1.00 0.00 15 ASP A C 16
ATOM 15013 O O . ASP A 1 15 ? 2.764 8.732 5.765 1.00 0.00 15 ASP A O 16
ATOM 15022 N N . GLU A 1 16 ? 2.723 6.878 6.937 1.00 0.00 16 GLU A N 16
ATOM 15023 C CA . GLU A 1 16 ? 4.120 7.077 7.411 1.00 0.00 16 GLU A CA 16
ATOM 15024 C C . GLU A 1 16 ? 5.102 7.166 6.232 1.00 0.00 16 GLU A C 16
ATOM 15025 O O . GLU A 1 16 ? 6.268 7.446 6.427 1.00 0.00 16 GLU A O 16
ATOM 15037 N N . ILE A 1 17 ? 4.661 6.924 5.015 1.00 0.00 17 ILE A N 16
ATOM 15038 C CA . ILE A 1 17 ? 5.618 6.991 3.864 1.00 0.00 17 ILE A CA 16
ATOM 15039 C C . ILE A 1 17 ? 4.906 7.036 2.494 1.00 0.00 17 ILE A C 16
ATOM 15040 O O . ILE A 1 17 ? 5.527 6.812 1.482 1.00 0.00 17 ILE A O 16
ATOM 15056 N N . ILE A 1 18 ? 3.626 7.322 2.444 1.00 0.00 18 ILE A N 16
ATOM 15057 C CA . ILE A 1 18 ? 2.902 7.351 1.113 1.00 0.00 18 ILE A CA 16
ATOM 15058 C C . ILE A 1 18 ? 3.163 8.670 0.367 1.00 0.00 18 ILE A C 16
ATOM 15059 O O . ILE A 1 18 ? 3.862 9.543 0.843 1.00 0.00 18 ILE A O 16
ATOM 15075 N N . GLY A 1 19 ? 2.616 8.793 -0.817 1.00 0.00 19 GLY A N 16
ATOM 15076 C CA . GLY A 1 19 ? 2.824 10.018 -1.645 1.00 0.00 19 GLY A CA 16
ATOM 15077 C C . GLY A 1 19 ? 3.203 9.586 -3.062 1.00 0.00 19 GLY A C 16
ATOM 15078 O O . GLY A 1 19 ? 2.422 8.973 -3.759 1.00 0.00 19 GLY A O 16
ATOM 15082 N N . PHE A 1 20 ? 4.405 9.865 -3.479 1.00 0.00 20 PHE A N 16
ATOM 15083 C CA . PHE A 1 20 ? 4.841 9.439 -4.842 1.00 0.00 20 PHE A CA 16
ATOM 15084 C C . PHE A 1 20 ? 5.373 8.016 -4.745 1.00 0.00 20 PHE A C 16
ATOM 15085 O O . PHE A 1 20 ? 4.997 7.145 -5.507 1.00 0.00 20 PHE A O 16
ATOM 15102 N N . TYR A 1 21 ? 6.199 7.762 -3.767 1.00 0.00 21 TYR A N 16
ATOM 15103 C CA . TYR A 1 21 ? 6.720 6.379 -3.564 1.00 0.00 21 TYR A CA 16
ATOM 15104 C C . TYR A 1 21 ? 5.521 5.419 -3.470 1.00 0.00 21 TYR A C 16
ATOM 15105 O O . TYR A 1 21 ? 5.637 4.228 -3.665 1.00 0.00 21 TYR A O 16
ATOM 15123 N N . GLU A 1 22 ? 4.368 5.950 -3.151 1.00 0.00 22 GLU A N 16
ATOM 15124 C CA . GLU A 1 22 ? 3.157 5.108 -3.023 1.00 0.00 22 GLU A CA 16
ATOM 15125 C C . GLU A 1 22 ? 2.816 4.448 -4.353 1.00 0.00 22 GLU A C 16
ATOM 15126 O O . GLU A 1 22 ? 2.634 3.260 -4.422 1.00 0.00 22 GLU A O 16
ATOM 15138 N N . ALA A 1 23 ? 2.725 5.198 -5.413 1.00 0.00 23 ALA A N 16
ATOM 15139 C CA . ALA A 1 23 ? 2.382 4.578 -6.726 1.00 0.00 23 ALA A CA 16
ATOM 15140 C C . ALA A 1 23 ? 3.071 3.213 -6.874 1.00 0.00 23 ALA A C 16
ATOM 15141 O O . ALA A 1 23 ? 2.471 2.245 -7.302 1.00 0.00 23 ALA A O 16
ATOM 15148 N N . GLN A 1 24 ? 4.322 3.132 -6.505 1.00 0.00 24 GLN A N 16
ATOM 15149 C CA . GLN A 1 24 ? 5.058 1.827 -6.610 1.00 0.00 24 GLN A CA 16
ATOM 15150 C C . GLN A 1 24 ? 4.901 0.999 -5.333 1.00 0.00 24 GLN A C 16
ATOM 15151 O O . GLN A 1 24 ? 5.224 -0.168 -5.305 1.00 0.00 24 GLN A O 16
ATOM 15165 N N . VAL A 1 25 ? 4.406 1.592 -4.289 1.00 0.00 25 VAL A N 16
ATOM 15166 C CA . VAL A 1 25 ? 4.203 0.851 -3.013 1.00 0.00 25 VAL A CA 16
ATOM 15167 C C . VAL A 1 25 ? 2.754 0.326 -2.969 1.00 0.00 25 VAL A C 16
ATOM 15168 O O . VAL A 1 25 ? 2.505 -0.823 -2.662 1.00 0.00 25 VAL A O 16
ATOM 15181 N N . LEU A 1 26 ? 1.804 1.168 -3.288 1.00 0.00 26 LEU A N 16
ATOM 15182 C CA . LEU A 1 26 ? 0.371 0.748 -3.285 1.00 0.00 26 LEU A CA 16
ATOM 15183 C C . LEU A 1 26 ? 0.069 -0.105 -4.520 1.00 0.00 26 LEU A C 16
ATOM 15184 O O . LEU A 1 26 ? -0.520 -1.162 -4.414 1.00 0.00 26 LEU A O 16
ATOM 15200 N N . LYS A 1 27 ? 0.489 0.320 -5.692 1.00 0.00 27 LYS A N 16
ATOM 15201 C CA . LYS A 1 27 ? 0.232 -0.521 -6.898 1.00 0.00 27 LYS A CA 16
ATOM 15202 C C . LYS A 1 27 ? 0.981 -1.841 -6.719 1.00 0.00 27 LYS A C 16
ATOM 15203 O O . LYS A 1 27 ? 0.690 -2.836 -7.352 1.00 0.00 27 LYS A O 16
ATOM 15222 N N . LEU A 1 28 ? 1.940 -1.840 -5.832 1.00 0.00 28 LEU A N 16
ATOM 15223 C CA . LEU A 1 28 ? 2.725 -3.056 -5.548 1.00 0.00 28 LEU A CA 16
ATOM 15224 C C . LEU A 1 28 ? 1.985 -3.876 -4.473 1.00 0.00 28 LEU A C 16
ATOM 15225 O O . LEU A 1 28 ? 1.669 -5.020 -4.691 1.00 0.00 28 LEU A O 16
ATOM 15241 N N . PHE A 1 29 ? 1.668 -3.293 -3.333 1.00 0.00 29 PHE A N 16
ATOM 15242 C CA . PHE A 1 29 ? 0.899 -4.038 -2.281 1.00 0.00 29 PHE A CA 16
ATOM 15243 C C . PHE A 1 29 ? -0.305 -4.699 -2.921 1.00 0.00 29 PHE A C 16
ATOM 15244 O O . PHE A 1 29 ? -0.715 -5.778 -2.559 1.00 0.00 29 PHE A O 16
ATOM 15261 N N . TYR A 1 30 ? -0.872 -4.041 -3.879 1.00 0.00 30 TYR A N 16
ATOM 15262 C CA . TYR A 1 30 ? -2.049 -4.614 -4.571 1.00 0.00 30 TYR A CA 16
ATOM 15263 C C . TYR A 1 30 ? -1.570 -5.746 -5.487 1.00 0.00 30 TYR A C 16
ATOM 15264 O O . TYR A 1 30 ? -2.268 -6.713 -5.717 1.00 0.00 30 TYR A O 16
ATOM 15282 N N . ALA A 1 31 ? -0.362 -5.637 -5.987 1.00 0.00 31 ALA A N 16
ATOM 15283 C CA . ALA A 1 31 ? 0.196 -6.708 -6.866 1.00 0.00 31 ALA A CA 16
ATOM 15284 C C . ALA A 1 31 ? 0.726 -7.864 -6.006 1.00 0.00 31 ALA A C 16
ATOM 15285 O O . ALA A 1 31 ? 0.638 -9.020 -6.377 1.00 0.00 31 ALA A O 16
ATOM 15292 N N . GLU A 1 32 ? 1.257 -7.558 -4.848 1.00 0.00 32 GLU A N 16
ATOM 15293 C CA . GLU A 1 32 ? 1.773 -8.625 -3.945 1.00 0.00 32 GLU A CA 16
ATOM 15294 C C . GLU A 1 32 ? 0.629 -9.087 -3.057 1.00 0.00 32 GLU A C 16
ATOM 15295 O O . GLU A 1 32 ? 0.399 -10.266 -2.888 1.00 0.00 32 GLU A O 16
ATOM 15307 N N . TYR A 1 33 ? -0.109 -8.155 -2.512 1.00 0.00 33 TYR A N 16
ATOM 15308 C CA . TYR A 1 33 ? -1.285 -8.528 -1.662 1.00 0.00 33 TYR A CA 16
ATOM 15309 C C . TYR A 1 33 ? -2.578 -8.393 -2.491 1.00 0.00 33 TYR A C 16
ATOM 15310 O O . TYR A 1 33 ? -3.274 -7.403 -2.379 1.00 0.00 33 TYR A O 16
ATOM 15328 N N . PRO A 1 34 ? -2.864 -9.388 -3.297 1.00 0.00 34 PRO A N 16
ATOM 15329 C CA . PRO A 1 34 ? -4.088 -9.356 -4.147 1.00 0.00 34 PRO A CA 16
ATOM 15330 C C . PRO A 1 34 ? -5.353 -9.449 -3.291 1.00 0.00 34 PRO A C 16
ATOM 15331 O O . PRO A 1 34 ? -6.078 -10.425 -3.341 1.00 0.00 34 PRO A O 16
ATOM 15342 N N . SER A 1 35 ? -5.624 -8.433 -2.513 1.00 0.00 35 SER A N 16
ATOM 15343 C CA . SER A 1 35 ? -6.841 -8.430 -1.641 1.00 0.00 35 SER A CA 16
ATOM 15344 C C . SER A 1 35 ? -6.736 -7.280 -0.644 1.00 0.00 35 SER A C 16
ATOM 15345 O O . SER A 1 35 ? -6.047 -7.381 0.348 1.00 0.00 35 SER A O 16
ATOM 15353 N N . THR A 1 36 ? -7.399 -6.182 -0.903 1.00 0.00 36 THR A N 16
ATOM 15354 C CA . THR A 1 36 ? -7.316 -5.016 0.031 1.00 0.00 36 THR A CA 16
ATOM 15355 C C . THR A 1 36 ? -7.474 -5.459 1.488 1.00 0.00 36 THR A C 16
ATOM 15356 O O . THR A 1 36 ? -6.787 -4.983 2.367 1.00 0.00 36 THR A O 16
ATOM 15367 N N . ARG A 1 37 ? -8.371 -6.366 1.750 1.00 0.00 37 ARG A N 16
ATOM 15368 C CA . ARG A 1 37 ? -8.566 -6.835 3.152 1.00 0.00 37 ARG A CA 16
ATOM 15369 C C . ARG A 1 37 ? -7.276 -7.480 3.679 1.00 0.00 37 ARG A C 16
ATOM 15370 O O . ARG A 1 37 ? -6.729 -7.059 4.680 1.00 0.00 37 ARG A O 16
ATOM 15391 N N . LYS A 1 38 ? -6.776 -8.487 3.011 1.00 0.00 38 LYS A N 16
ATOM 15392 C CA . LYS A 1 38 ? -5.513 -9.136 3.479 1.00 0.00 38 LYS A CA 16
ATOM 15393 C C . LYS A 1 38 ? -4.323 -8.218 3.174 1.00 0.00 38 LYS A C 16
ATOM 15394 O O . LYS A 1 38 ? -3.290 -8.285 3.811 1.00 0.00 38 LYS A O 16
ATOM 15413 N N . LEU A 1 39 ? -4.481 -7.347 2.214 1.00 0.00 39 LEU A N 16
ATOM 15414 C CA . LEU A 1 39 ? -3.389 -6.394 1.857 1.00 0.00 39 LEU A CA 16
ATOM 15415 C C . LEU A 1 39 ? -3.235 -5.384 2.996 1.00 0.00 39 LEU A C 16
ATOM 15416 O O . LEU A 1 39 ? -2.143 -5.052 3.416 1.00 0.00 39 LEU A O 16
ATOM 15432 N N . ALA A 1 40 ? -4.339 -4.919 3.508 1.00 0.00 40 ALA A N 16
ATOM 15433 C CA . ALA A 1 40 ? -4.305 -3.946 4.637 1.00 0.00 40 ALA A CA 16
ATOM 15434 C C . ALA A 1 40 ? -3.903 -4.655 5.936 1.00 0.00 40 ALA A C 16
ATOM 15435 O O . ALA A 1 40 ? -3.402 -4.042 6.860 1.00 0.00 40 ALA A O 16
ATOM 15442 N N . GLN A 1 41 ? -4.123 -5.941 6.014 1.00 0.00 41 GLN A N 16
ATOM 15443 C CA . GLN A 1 41 ? -3.759 -6.692 7.254 1.00 0.00 41 GLN A CA 16
ATOM 15444 C C . GLN A 1 41 ? -2.242 -6.668 7.462 1.00 0.00 41 GLN A C 16
ATOM 15445 O O . GLN A 1 41 ? -1.762 -6.590 8.577 1.00 0.00 41 GLN A O 16
ATOM 15459 N N . ARG A 1 42 ? -1.485 -6.733 6.398 1.00 0.00 42 ARG A N 16
ATOM 15460 C CA . ARG A 1 42 ? 0.001 -6.712 6.536 1.00 0.00 42 ARG A CA 16
ATOM 15461 C C . ARG A 1 42 ? 0.495 -5.266 6.633 1.00 0.00 42 ARG A C 16
ATOM 15462 O O . ARG A 1 42 ? 1.420 -4.962 7.359 1.00 0.00 42 ARG A O 16
ATOM 15483 N N . LEU A 1 43 ? -0.123 -4.376 5.907 1.00 0.00 43 LEU A N 16
ATOM 15484 C CA . LEU A 1 43 ? 0.295 -2.940 5.944 1.00 0.00 43 LEU A CA 16
ATOM 15485 C C . LEU A 1 43 ? -0.285 -2.229 7.174 1.00 0.00 43 LEU A C 16
ATOM 15486 O O . LEU A 1 43 ? -0.172 -1.027 7.310 1.00 0.00 43 LEU A O 16
ATOM 15502 N N . GLY A 1 44 ? -0.893 -2.960 8.076 1.00 0.00 44 GLY A N 16
ATOM 15503 C CA . GLY A 1 44 ? -1.466 -2.326 9.301 1.00 0.00 44 GLY A CA 16
ATOM 15504 C C . GLY A 1 44 ? -2.343 -1.136 8.912 1.00 0.00 44 GLY A C 16
ATOM 15505 O O . GLY A 1 44 ? -1.937 0.005 9.017 1.00 0.00 44 GLY A O 16
ATOM 15509 N N . VAL A 1 45 ? -3.538 -1.393 8.459 1.00 0.00 45 VAL A N 16
ATOM 15510 C CA . VAL A 1 45 ? -4.433 -0.271 8.053 1.00 0.00 45 VAL A CA 16
ATOM 15511 C C . VAL A 1 45 ? -5.901 -0.693 8.162 1.00 0.00 45 VAL A C 16
ATOM 15512 O O . VAL A 1 45 ? -6.208 -1.844 8.407 1.00 0.00 45 VAL A O 16
ATOM 15525 N N . SER A 1 46 ? -6.809 0.232 7.991 1.00 0.00 46 SER A N 16
ATOM 15526 C CA . SER A 1 46 ? -8.261 -0.108 8.098 1.00 0.00 46 SER A CA 16
ATOM 15527 C C . SER A 1 46 ? -8.808 -0.618 6.759 1.00 0.00 46 SER A C 16
ATOM 15528 O O . SER A 1 46 ? -9.940 -0.354 6.408 1.00 0.00 46 SER A O 16
ATOM 15536 N N . HIS A 1 47 ? -8.016 -1.347 6.015 1.00 0.00 47 HIS A N 16
ATOM 15537 C CA . HIS A 1 47 ? -8.469 -1.885 4.703 1.00 0.00 47 HIS A CA 16
ATOM 15538 C C . HIS A 1 47 ? -9.169 -0.810 3.864 1.00 0.00 47 HIS A C 16
ATOM 15539 O O . HIS A 1 47 ? -8.550 -0.168 3.044 1.00 0.00 47 HIS A O 16
ATOM 15553 N N . THR A 1 48 ? -10.454 -0.629 4.038 1.00 0.00 48 THR A N 16
ATOM 15554 C CA . THR A 1 48 ? -11.179 0.386 3.221 1.00 0.00 48 THR A CA 16
ATOM 15555 C C . THR A 1 48 ? -10.331 1.647 3.089 1.00 0.00 48 THR A C 16
ATOM 15556 O O . THR A 1 48 ? -10.272 2.263 2.042 1.00 0.00 48 THR A O 16
ATOM 15567 N N . ALA A 1 49 ? -9.653 2.015 4.141 1.00 0.00 49 ALA A N 16
ATOM 15568 C CA . ALA A 1 49 ? -8.785 3.218 4.070 1.00 0.00 49 ALA A CA 16
ATOM 15569 C C . ALA A 1 49 ? -7.720 2.994 2.996 1.00 0.00 49 ALA A C 16
ATOM 15570 O O . ALA A 1 49 ? -7.470 3.848 2.168 1.00 0.00 49 ALA A O 16
ATOM 15577 N N . ILE A 1 50 ? -7.107 1.836 2.990 1.00 0.00 50 ILE A N 16
ATOM 15578 C CA . ILE A 1 50 ? -6.078 1.550 1.953 1.00 0.00 50 ILE A CA 16
ATOM 15579 C C . ILE A 1 50 ? -6.724 1.596 0.564 1.00 0.00 50 ILE A C 16
ATOM 15580 O O . ILE A 1 50 ? -6.234 2.254 -0.331 1.00 0.00 50 ILE A O 16
ATOM 15596 N N . ALA A 1 51 ? -7.826 0.915 0.379 1.00 0.00 51 ALA A N 16
ATOM 15597 C CA . ALA A 1 51 ? -8.494 0.928 -0.955 1.00 0.00 51 ALA A CA 16
ATOM 15598 C C . ALA A 1 51 ? -8.812 2.366 -1.363 1.00 0.00 51 ALA A C 16
ATOM 15599 O O . ALA A 1 51 ? -8.514 2.782 -2.466 1.00 0.00 51 ALA A O 16
ATOM 15606 N N . ASN A 1 52 ? -9.403 3.138 -0.480 1.00 0.00 52 ASN A N 16
ATOM 15607 C CA . ASN A 1 52 ? -9.717 4.557 -0.825 1.00 0.00 52 ASN A CA 16
ATOM 15608 C C . ASN A 1 52 ? -8.465 5.221 -1.400 1.00 0.00 52 ASN A C 16
ATOM 15609 O O . ASN A 1 52 ? -8.538 6.039 -2.297 1.00 0.00 52 ASN A O 16
ATOM 15620 N N . LYS A 1 53 ? -7.315 4.846 -0.905 1.00 0.00 53 LYS A N 16
ATOM 15621 C CA . LYS A 1 53 ? -6.049 5.424 -1.436 1.00 0.00 53 LYS A CA 16
ATOM 15622 C C . LYS A 1 53 ? -5.714 4.743 -2.766 1.00 0.00 53 LYS A C 16
ATOM 15623 O O . LYS A 1 53 ? -5.357 5.389 -3.733 1.00 0.00 53 LYS A O 16
ATOM 15642 N N . LEU A 1 54 ? -5.844 3.440 -2.826 1.00 0.00 54 LEU A N 16
ATOM 15643 C CA . LEU A 1 54 ? -5.550 2.713 -4.097 1.00 0.00 54 LEU A CA 16
ATOM 15644 C C . LEU A 1 54 ? -6.388 3.306 -5.233 1.00 0.00 54 LEU A C 16
ATOM 15645 O O . LEU A 1 54 ? -5.869 3.731 -6.248 1.00 0.00 54 LEU A O 16
ATOM 15661 N N . LYS A 1 55 ? -7.685 3.339 -5.064 1.00 0.00 55 LYS A N 16
ATOM 15662 C CA . LYS A 1 55 ? -8.571 3.905 -6.124 1.00 0.00 55 LYS A CA 16
ATOM 15663 C C . LYS A 1 55 ? -8.127 5.325 -6.482 1.00 0.00 55 LYS A C 16
ATOM 15664 O O . LYS A 1 55 ? -7.891 5.638 -7.633 1.00 0.00 55 LYS A O 16
ATOM 15683 N N . GLN A 1 56 ? -8.005 6.186 -5.505 1.00 0.00 56 GLN A N 16
ATOM 15684 C CA . GLN A 1 56 ? -7.569 7.587 -5.795 1.00 0.00 56 GLN A CA 16
ATOM 15685 C C . GLN A 1 56 ? -6.223 7.580 -6.531 1.00 0.00 56 GLN A C 16
ATOM 15686 O O . GLN A 1 56 ? -5.993 8.361 -7.432 1.00 0.00 56 GLN A O 16
ATOM 15700 N N . TYR A 1 57 ? -5.333 6.699 -6.151 1.00 0.00 57 TYR A N 16
ATOM 15701 C CA . TYR A 1 57 ? -4.002 6.638 -6.825 1.00 0.00 57 TYR A CA 16
ATOM 15702 C C . TYR A 1 57 ? -4.144 6.041 -8.230 1.00 0.00 57 TYR A C 16
ATOM 15703 O O . TYR A 1 57 ? -3.427 6.404 -9.142 1.00 0.00 57 TYR A O 16
ATOM 15721 N N . GLY A 1 58 ? -5.064 5.129 -8.410 1.00 0.00 58 GLY A N 16
ATOM 15722 C CA . GLY A 1 58 ? -5.253 4.506 -9.754 1.00 0.00 58 GLY A CA 16
ATOM 15723 C C . GLY A 1 58 ? -5.287 2.975 -9.632 1.00 0.00 58 GLY A C 16
ATOM 15724 O O . GLY A 1 58 ? -5.198 2.266 -10.616 1.00 0.00 58 GLY A O 16
ATOM 15728 N N . ILE A 1 59 ? -5.415 2.460 -8.436 1.00 0.00 59 ILE A N 16
ATOM 15729 C CA . ILE A 1 59 ? -5.458 0.978 -8.252 1.00 0.00 59 ILE A CA 16
ATOM 15730 C C . ILE A 1 59 ? -6.781 0.588 -7.582 1.00 0.00 59 ILE A C 16
ATOM 15731 O O . ILE A 1 59 ? -7.829 1.102 -7.922 1.00 0.00 59 ILE A O 16
ATOM 15747 N N . GLY A 1 60 ? -6.743 -0.303 -6.628 1.00 0.00 60 GLY A N 16
ATOM 15748 C CA . GLY A 1 60 ? -7.993 -0.716 -5.931 1.00 0.00 60 GLY A CA 16
ATOM 15749 C C . GLY A 1 60 ? -8.933 -1.399 -6.922 1.00 0.00 60 GLY A C 16
ATOM 15750 O O . GLY A 1 60 ? -8.981 -2.609 -7.018 1.00 0.00 60 GLY A O 16
ATOM 15754 N N . LYS A 1 61 ? -9.683 -0.625 -7.660 1.00 0.00 61 LYS A N 16
ATOM 15755 C CA . LYS A 1 61 ? -10.633 -1.210 -8.657 1.00 0.00 61 LYS A CA 16
ATOM 15756 C C . LYS A 1 61 ? -11.523 -2.270 -7.997 1.00 0.00 61 LYS A C 16
ATOM 15757 O O . LYS A 1 61 ? -11.109 -3.416 -7.947 1.00 0.00 61 LYS A O 16
ATOM 15777 N N . SER A 1 1 ? 15.942 5.110 -0.518 1.00 0.00 1 SER A N 17
ATOM 15778 C CA . SER A 1 1 ? 14.682 4.502 -1.033 1.00 0.00 1 SER A CA 17
ATOM 15779 C C . SER A 1 1 ? 13.756 4.141 0.132 1.00 0.00 1 SER A C 17
ATOM 15780 O O . SER A 1 1 ? 13.320 3.013 0.265 1.00 0.00 1 SER A O 17
ATOM 15790 N N . ALA A 1 2 ? 13.450 5.093 0.977 1.00 0.00 2 ALA A N 17
ATOM 15791 C CA . ALA A 1 2 ? 12.552 4.816 2.139 1.00 0.00 2 ALA A CA 17
ATOM 15792 C C . ALA A 1 2 ? 13.135 3.696 3.006 1.00 0.00 2 ALA A C 17
ATOM 15793 O O . ALA A 1 2 ? 14.067 3.020 2.620 1.00 0.00 2 ALA A O 17
ATOM 15800 N N . VAL A 1 3 ? 12.590 3.498 4.176 1.00 0.00 3 VAL A N 17
ATOM 15801 C CA . VAL A 1 3 ? 13.109 2.422 5.072 1.00 0.00 3 VAL A CA 17
ATOM 15802 C C . VAL A 1 3 ? 12.044 1.338 5.266 1.00 0.00 3 VAL A C 17
ATOM 15803 O O . VAL A 1 3 ? 11.785 0.899 6.370 1.00 0.00 3 VAL A O 17
ATOM 15816 N N . ILE A 1 4 ? 11.428 0.905 4.200 1.00 0.00 4 ILE A N 17
ATOM 15817 C CA . ILE A 1 4 ? 10.379 -0.151 4.316 1.00 0.00 4 ILE A CA 17
ATOM 15818 C C . ILE A 1 4 ? 10.634 -1.269 3.296 1.00 0.00 4 ILE A C 17
ATOM 15819 O O . ILE A 1 4 ? 11.700 -1.364 2.721 1.00 0.00 4 ILE A O 17
ATOM 15835 N N . SER A 1 5 ? 9.653 -2.109 3.065 1.00 0.00 5 SER A N 17
ATOM 15836 C CA . SER A 1 5 ? 9.813 -3.224 2.079 1.00 0.00 5 SER A CA 17
ATOM 15837 C C . SER A 1 5 ? 8.581 -4.132 2.124 1.00 0.00 5 SER A C 17
ATOM 15838 O O . SER A 1 5 ? 7.720 -3.972 2.961 1.00 0.00 5 SER A O 17
ATOM 15846 N N . LEU A 1 6 ? 8.498 -5.093 1.241 1.00 0.00 6 LEU A N 17
ATOM 15847 C CA . LEU A 1 6 ? 7.306 -6.001 1.230 1.00 0.00 6 LEU A CA 17
ATOM 15848 C C . LEU A 1 6 ? 7.317 -6.921 2.459 1.00 0.00 6 LEU A C 17
ATOM 15849 O O . LEU A 1 6 ? 6.355 -7.610 2.734 1.00 0.00 6 LEU A O 17
ATOM 15865 N N . ASP A 1 7 ? 8.384 -6.912 3.213 1.00 0.00 7 ASP A N 17
ATOM 15866 C CA . ASP A 1 7 ? 8.450 -7.761 4.442 1.00 0.00 7 ASP A CA 17
ATOM 15867 C C . ASP A 1 7 ? 8.545 -6.870 5.685 1.00 0.00 7 ASP A C 17
ATOM 15868 O O . ASP A 1 7 ? 8.528 -7.345 6.803 1.00 0.00 7 ASP A O 17
ATOM 15877 N N . GLU A 1 8 ? 8.637 -5.578 5.495 1.00 0.00 8 GLU A N 17
ATOM 15878 C CA . GLU A 1 8 ? 8.726 -4.650 6.659 1.00 0.00 8 GLU A CA 17
ATOM 15879 C C . GLU A 1 8 ? 7.696 -3.526 6.514 1.00 0.00 8 GLU A C 17
ATOM 15880 O O . GLU A 1 8 ? 7.814 -2.488 7.135 1.00 0.00 8 GLU A O 17
ATOM 15892 N N . PHE A 1 9 ? 6.688 -3.720 5.700 1.00 0.00 9 PHE A N 17
ATOM 15893 C CA . PHE A 1 9 ? 5.660 -2.648 5.522 1.00 0.00 9 PHE A CA 17
ATOM 15894 C C . PHE A 1 9 ? 4.621 -2.703 6.640 1.00 0.00 9 PHE A C 17
ATOM 15895 O O . PHE A 1 9 ? 3.685 -1.929 6.663 1.00 0.00 9 PHE A O 17
ATOM 15912 N N . GLU A 1 10 ? 4.781 -3.599 7.574 1.00 0.00 10 GLU A N 17
ATOM 15913 C CA . GLU A 1 10 ? 3.799 -3.683 8.693 1.00 0.00 10 GLU A CA 17
ATOM 15914 C C . GLU A 1 10 ? 4.233 -2.741 9.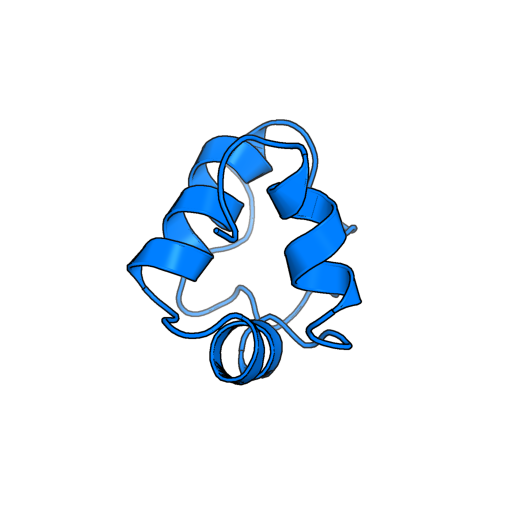820 1.00 0.00 10 GLU A C 17
ATOM 15915 O O . GLU A 1 10 ? 3.776 -2.843 10.942 1.00 0.00 10 GLU A O 17
ATOM 15927 N N . ASN A 1 11 ? 5.108 -1.811 9.519 1.00 0.00 11 ASN A N 17
ATOM 15928 C CA . ASN A 1 11 ? 5.572 -0.847 10.552 1.00 0.00 11 ASN A CA 17
ATOM 15929 C C . ASN A 1 11 ? 4.671 0.391 10.562 1.00 0.00 11 ASN A C 17
ATOM 15930 O O . ASN A 1 11 ? 4.244 0.843 11.607 1.00 0.00 11 ASN A O 17
ATOM 15941 N N . LYS A 1 12 ? 4.380 0.955 9.411 1.00 0.00 12 LYS A N 17
ATOM 15942 C CA . LYS A 1 12 ? 3.513 2.164 9.389 1.00 0.00 12 LYS A CA 17
ATOM 15943 C C . LYS A 1 12 ? 2.129 1.843 8.836 1.00 0.00 12 LYS A C 17
ATOM 15944 O O . LYS A 1 12 ? 1.964 0.975 8.001 1.00 0.00 12 LYS A O 17
ATOM 15963 N N . THR A 1 13 ? 1.142 2.564 9.278 1.00 0.00 13 THR A N 17
ATOM 15964 C CA . THR A 1 13 ? -0.237 2.345 8.760 1.00 0.00 13 THR A CA 17
ATOM 15965 C C . THR A 1 13 ? -0.388 3.054 7.410 1.00 0.00 13 THR A C 17
ATOM 15966 O O . THR A 1 13 ? -1.270 3.868 7.221 1.00 0.00 13 THR A O 17
ATOM 15977 N N . LEU A 1 14 ? 0.477 2.745 6.478 1.00 0.00 14 LEU A N 17
ATOM 15978 C CA . LEU A 1 14 ? 0.424 3.382 5.125 1.00 0.00 14 LEU A CA 17
ATOM 15979 C C . LEU A 1 14 ? 0.593 4.902 5.203 1.00 0.00 14 LEU A C 17
ATOM 15980 O O . LEU A 1 14 ? 1.651 5.426 4.920 1.00 0.00 14 LEU A O 17
ATOM 15996 N N . ASP A 1 15 ? -0.463 5.607 5.541 1.00 0.00 15 ASP A N 17
ATOM 15997 C CA . ASP A 1 15 ? -0.429 7.110 5.603 1.00 0.00 15 ASP A CA 17
ATOM 15998 C C . ASP A 1 15 ? 0.923 7.658 6.073 1.00 0.00 15 ASP A C 17
ATOM 15999 O O . ASP A 1 15 ? 1.309 8.752 5.709 1.00 0.00 15 ASP A O 17
ATOM 16008 N N . GLU A 1 16 ? 1.646 6.926 6.874 1.00 0.00 16 GLU A N 17
ATOM 16009 C CA . GLU A 1 16 ? 2.968 7.438 7.343 1.00 0.00 16 GLU A CA 17
ATOM 16010 C C . GLU A 1 16 ? 3.956 7.539 6.174 1.00 0.00 16 GLU A C 17
ATOM 16011 O O . GLU A 1 16 ? 5.075 7.980 6.351 1.00 0.00 16 GLU A O 17
ATOM 16023 N N . ILE A 1 17 ? 3.577 7.116 4.988 1.00 0.00 17 ILE A N 17
ATOM 16024 C CA . ILE A 1 17 ? 4.543 7.178 3.847 1.00 0.00 17 ILE A CA 17
ATOM 16025 C C . ILE A 1 17 ? 3.845 7.166 2.468 1.00 0.00 17 ILE A C 17
ATOM 16026 O O . ILE A 1 17 ? 4.499 7.043 1.462 1.00 0.00 17 ILE A O 17
ATOM 16042 N N . ILE A 1 18 ? 2.542 7.291 2.402 1.00 0.00 18 ILE A N 17
ATOM 16043 C CA . ILE A 1 18 ? 1.844 7.260 1.058 1.00 0.00 18 ILE A CA 17
ATOM 16044 C C . ILE A 1 18 ? 1.981 8.614 0.338 1.00 0.00 18 ILE A C 17
ATOM 16045 O O . ILE A 1 18 ? 2.576 9.545 0.845 1.00 0.00 18 ILE A O 17
ATOM 16061 N N . GLY A 1 19 ? 1.448 8.711 -0.855 1.00 0.00 19 GLY A N 17
ATOM 16062 C CA . GLY A 1 19 ? 1.551 9.974 -1.654 1.00 0.00 19 GLY A CA 17
ATOM 16063 C C . GLY A 1 19 ? 2.205 9.659 -3.005 1.00 0.00 19 GLY A C 17
ATOM 16064 O O . GLY A 1 19 ? 1.547 9.253 -3.942 1.00 0.00 19 GLY A O 17
ATOM 16068 N N . PHE A 1 20 ? 3.496 9.826 -3.106 1.00 0.00 20 PHE A N 17
ATOM 16069 C CA . PHE A 1 20 ? 4.203 9.515 -4.389 1.00 0.00 20 PHE A CA 17
ATOM 16070 C C . PHE A 1 20 ? 4.840 8.140 -4.280 1.00 0.00 20 PHE A C 17
ATOM 16071 O O . PHE A 1 20 ? 4.583 7.264 -5.084 1.00 0.00 20 PHE A O 17
ATOM 16088 N N . TYR A 1 21 ? 5.616 7.916 -3.255 1.00 0.00 21 TYR A N 17
ATOM 16089 C CA . TYR A 1 21 ? 6.211 6.565 -3.062 1.00 0.00 21 TYR A CA 17
ATOM 16090 C C . TYR A 1 21 ? 5.061 5.541 -3.063 1.00 0.00 21 TYR A C 17
ATOM 16091 O O . TYR A 1 21 ? 5.256 4.361 -3.238 1.00 0.00 21 TYR A O 17
ATOM 16109 N N . GLU A 1 22 ? 3.863 6.017 -2.846 1.00 0.00 22 GLU A N 17
ATOM 16110 C CA . GLU A 1 22 ? 2.672 5.135 -2.811 1.00 0.00 22 GLU A CA 17
ATOM 16111 C C . GLU A 1 22 ? 2.445 4.461 -4.168 1.00 0.00 22 GLU A C 17
ATOM 16112 O O . GLU A 1 22 ? 2.274 3.271 -4.245 1.00 0.00 22 GLU A O 17
ATOM 16124 N N . ALA A 1 23 ? 2.420 5.211 -5.233 1.00 0.00 23 ALA A N 17
ATOM 16125 C CA . ALA A 1 23 ? 2.171 4.595 -6.574 1.00 0.00 23 ALA A CA 17
ATOM 16126 C C . ALA A 1 23 ? 2.870 3.240 -6.688 1.00 0.00 23 ALA A C 17
ATOM 16127 O O . ALA A 1 23 ? 2.322 2.294 -7.219 1.00 0.00 23 ALA A O 17
ATOM 16134 N N . GLN A 1 24 ? 4.057 3.129 -6.168 1.00 0.00 24 GLN A N 17
ATOM 16135 C CA . GLN A 1 24 ? 4.762 1.801 -6.231 1.00 0.00 24 GLN A CA 17
ATOM 16136 C C . GLN A 1 24 ? 4.307 0.911 -5.078 1.00 0.00 24 GLN A C 17
ATOM 16137 O O . GLN A 1 24 ? 3.694 -0.107 -5.304 1.00 0.00 24 GLN A O 17
ATOM 16151 N N . VAL A 1 25 ? 4.582 1.275 -3.854 1.00 0.00 25 VAL A N 17
ATOM 16152 C CA . VAL A 1 25 ? 4.143 0.419 -2.708 1.00 0.00 25 VAL A CA 17
ATOM 16153 C C . VAL A 1 25 ? 2.654 0.037 -2.834 1.00 0.00 25 VAL A C 17
ATOM 16154 O O . VAL A 1 25 ? 2.268 -1.054 -2.486 1.00 0.00 25 VAL A O 17
ATOM 16167 N N . LEU A 1 26 ? 1.814 0.911 -3.342 1.00 0.00 26 LEU A N 17
ATOM 16168 C CA . LEU A 1 26 ? 0.363 0.557 -3.476 1.00 0.00 26 LEU A CA 17
ATOM 16169 C C . LEU A 1 26 ? 0.160 -0.368 -4.672 1.00 0.00 26 LEU A C 17
ATOM 16170 O O . LEU A 1 26 ? -0.292 -1.487 -4.524 1.00 0.00 26 LEU A O 17
ATOM 16186 N N . LYS A 1 27 ? 0.509 0.069 -5.859 1.00 0.00 27 LYS A N 17
ATOM 16187 C CA . LYS A 1 27 ? 0.354 -0.826 -7.042 1.00 0.00 27 LYS A CA 17
ATOM 16188 C C . LYS A 1 27 ? 1.115 -2.121 -6.760 1.00 0.00 27 LYS A C 17
ATOM 16189 O O . LYS A 1 27 ? 0.832 -3.165 -7.314 1.00 0.00 27 LYS A O 17
ATOM 16208 N N . LEU A 1 28 ? 2.070 -2.050 -5.867 1.00 0.00 28 LEU A N 17
ATOM 16209 C CA . LEU A 1 28 ? 2.849 -3.243 -5.491 1.00 0.00 28 LEU A CA 17
ATOM 16210 C C . LEU A 1 28 ? 2.044 -4.047 -4.450 1.00 0.00 28 LEU A C 17
ATOM 16211 O O . LEU A 1 28 ? 1.756 -5.198 -4.663 1.00 0.00 28 LEU A O 17
ATOM 16227 N N . PHE A 1 29 ? 1.645 -3.444 -3.348 1.00 0.00 29 PHE A N 17
ATOM 16228 C CA . PHE A 1 29 ? 0.816 -4.181 -2.336 1.00 0.00 29 PHE A CA 17
ATOM 16229 C C . PHE A 1 29 ? -0.363 -4.823 -3.035 1.00 0.00 29 PHE A C 17
ATOM 16230 O O . PHE A 1 29 ? -0.789 -5.909 -2.716 1.00 0.00 29 PHE A O 17
ATOM 16247 N N . TYR A 1 30 ? -0.894 -4.133 -3.987 1.00 0.00 30 TYR A N 17
ATOM 16248 C CA . TYR A 1 30 ? -2.054 -4.677 -4.729 1.00 0.00 30 TYR A CA 17
ATOM 16249 C C . TYR A 1 30 ? -1.561 -5.778 -5.674 1.00 0.00 30 TYR A C 17
ATOM 16250 O O . TYR A 1 30 ? -2.314 -6.635 -6.095 1.00 0.00 30 TYR A O 17
ATOM 16268 N N . ALA A 1 31 ? -0.286 -5.774 -5.982 1.00 0.00 31 ALA A N 17
ATOM 16269 C CA . ALA A 1 31 ? 0.283 -6.829 -6.872 1.00 0.00 31 ALA A CA 17
ATOM 16270 C C . ALA A 1 31 ? 0.774 -8.003 -6.017 1.00 0.00 31 ALA A C 17
ATOM 16271 O O . ALA A 1 31 ? 0.674 -9.152 -6.401 1.00 0.00 31 ALA A O 17
ATOM 16278 N N . GLU A 1 32 ? 1.280 -7.715 -4.845 1.00 0.00 32 GLU A N 17
ATOM 16279 C CA . GLU A 1 32 ? 1.753 -8.795 -3.937 1.00 0.00 32 GLU A CA 17
ATOM 16280 C C . GLU A 1 32 ? 0.582 -9.231 -3.065 1.00 0.00 32 GLU A C 17
ATOM 16281 O O . GLU A 1 32 ? 0.318 -10.404 -2.906 1.00 0.00 32 GLU A O 17
ATOM 16293 N N . TYR A 1 33 ? -0.135 -8.282 -2.521 1.00 0.00 33 TYR A N 17
ATOM 16294 C CA . TYR A 1 33 ? -1.327 -8.625 -1.680 1.00 0.00 33 TYR A CA 17
ATOM 16295 C C . TYR A 1 33 ? -2.611 -8.438 -2.512 1.00 0.00 33 TYR A C 17
ATOM 16296 O O . TYR A 1 33 ? -3.255 -7.411 -2.418 1.00 0.00 33 TYR A O 17
ATOM 16314 N N . PRO A 1 34 ? -2.949 -9.431 -3.301 1.00 0.00 34 PRO A N 17
ATOM 16315 C CA . PRO A 1 34 ? -4.171 -9.348 -4.147 1.00 0.00 34 PRO A CA 17
ATOM 16316 C C . PRO A 1 34 ? -5.436 -9.368 -3.284 1.00 0.00 34 PRO A C 17
ATOM 16317 O O . PRO A 1 34 ? -6.200 -10.314 -3.309 1.00 0.00 34 PRO A O 17
ATOM 16328 N N . SER A 1 35 ? -5.660 -8.325 -2.526 1.00 0.00 35 SER A N 17
ATOM 16329 C CA . SER A 1 35 ? -6.870 -8.253 -1.646 1.00 0.00 35 SER A CA 17
ATOM 16330 C C . SER A 1 35 ? -6.703 -7.101 -0.660 1.00 0.00 35 SER A C 17
ATOM 16331 O O . SER A 1 35 ? -6.081 -7.254 0.369 1.00 0.00 35 SER A O 17
ATOM 16339 N N . THR A 1 36 ? -7.234 -5.945 -0.971 1.00 0.00 36 THR A N 17
ATOM 16340 C CA . THR A 1 36 ? -7.082 -4.774 -0.051 1.00 0.00 36 THR A CA 17
ATOM 16341 C C . THR A 1 36 ? -7.319 -5.180 1.409 1.00 0.00 36 THR A C 17
ATOM 16342 O O . THR A 1 36 ? -6.648 -4.711 2.303 1.00 0.00 36 THR A O 17
ATOM 16353 N N . ARG A 1 37 ? -8.260 -6.050 1.655 1.00 0.00 37 ARG A N 17
ATOM 16354 C CA . ARG A 1 37 ? -8.526 -6.483 3.061 1.00 0.00 37 ARG A CA 17
ATOM 16355 C C . ARG A 1 37 ? -7.293 -7.198 3.633 1.00 0.00 37 ARG A C 17
ATOM 16356 O O . ARG A 1 37 ? -6.756 -6.802 4.648 1.00 0.00 37 ARG A O 17
ATOM 16377 N N . LYS A 1 38 ? -6.834 -8.240 2.986 1.00 0.00 38 LYS A N 17
ATOM 16378 C CA . LYS A 1 38 ? -5.625 -8.960 3.496 1.00 0.00 38 LYS A CA 17
ATOM 16379 C C . LYS A 1 38 ? -4.378 -8.117 3.215 1.00 0.00 38 LYS A C 17
ATOM 16380 O O . LYS A 1 38 ? -3.378 -8.206 3.899 1.00 0.00 38 LYS A O 17
ATOM 16399 N N . LEU A 1 39 ? -4.455 -7.283 2.216 1.00 0.00 39 LEU A N 17
ATOM 16400 C CA . LEU A 1 39 ? -3.313 -6.395 1.860 1.00 0.00 39 LEU A CA 17
ATOM 16401 C C . LEU A 1 39 ? -3.144 -5.360 2.981 1.00 0.00 39 LEU A C 17
ATOM 16402 O O . LEU A 1 39 ? -2.048 -5.077 3.447 1.00 0.00 39 LEU A O 17
ATOM 16418 N N . ALA A 1 40 ? -4.239 -4.829 3.444 1.00 0.00 40 ALA A N 17
ATOM 16419 C CA . ALA A 1 40 ? -4.183 -3.845 4.557 1.00 0.00 40 ALA A CA 17
ATOM 16420 C C . ALA A 1 40 ? -3.702 -4.548 5.826 1.00 0.00 40 ALA A C 17
ATOM 16421 O O . ALA A 1 40 ? -2.968 -3.989 6.616 1.00 0.00 40 ALA A O 17
ATOM 16428 N N . GLN A 1 41 ? -4.105 -5.778 6.018 1.00 0.00 41 GLN A N 17
ATOM 16429 C CA . GLN A 1 41 ? -3.663 -6.528 7.230 1.00 0.00 41 GLN A CA 17
ATOM 16430 C C . GLN A 1 41 ? -2.136 -6.573 7.267 1.00 0.00 41 GLN A C 17
ATOM 16431 O O . GLN A 1 41 ? -1.526 -6.477 8.315 1.00 0.00 41 GLN A O 17
ATOM 16445 N N . ARG A 1 42 ? -1.516 -6.700 6.124 1.00 0.00 42 ARG A N 17
ATOM 16446 C CA . ARG A 1 42 ? -0.027 -6.729 6.086 1.00 0.00 42 ARG A CA 17
ATOM 16447 C C . ARG A 1 42 ? 0.512 -5.384 6.570 1.00 0.00 42 ARG A C 17
ATOM 16448 O O . ARG A 1 42 ? 1.394 -5.322 7.404 1.00 0.00 42 ARG A O 17
ATOM 16469 N N . LEU A 1 43 ? -0.022 -4.305 6.057 1.00 0.00 43 LEU A N 17
ATOM 16470 C CA . LEU A 1 43 ? 0.453 -2.956 6.497 1.00 0.00 43 LEU A CA 17
ATOM 16471 C C . LEU A 1 43 ? -0.191 -2.556 7.829 1.00 0.00 43 LEU A C 17
ATOM 16472 O O . LEU A 1 43 ? 0.192 -1.583 8.448 1.00 0.00 43 LEU A O 17
ATOM 16488 N N . GLY A 1 44 ? -1.157 -3.309 8.275 1.00 0.00 44 GLY A N 17
ATOM 16489 C CA . GLY A 1 44 ? -1.824 -2.993 9.577 1.00 0.00 44 GLY A CA 17
ATOM 16490 C C . GLY A 1 44 ? -2.761 -1.796 9.418 1.00 0.00 44 GLY A C 17
ATOM 16491 O O . GLY A 1 44 ? -3.135 -1.157 10.384 1.00 0.00 44 GLY A O 17
ATOM 16495 N N . VAL A 1 45 ? -3.141 -1.483 8.213 1.00 0.00 45 VAL A N 17
ATOM 16496 C CA . VAL A 1 45 ? -4.054 -0.326 7.993 1.00 0.00 45 VAL A CA 17
ATOM 16497 C C . VAL A 1 45 ? -5.517 -0.759 8.125 1.00 0.00 45 VAL A C 17
ATOM 16498 O O . VAL A 1 45 ? -5.814 -1.910 8.380 1.00 0.00 45 VAL A O 17
ATOM 16511 N N . SER A 1 46 ? -6.434 0.157 7.951 1.00 0.00 46 SER A N 17
ATOM 16512 C CA . SER A 1 46 ? -7.880 -0.197 8.069 1.00 0.00 46 SER A CA 17
ATOM 16513 C C . SER A 1 46 ? -8.456 -0.578 6.701 1.00 0.00 46 SER A C 17
ATOM 16514 O O . SER A 1 46 ? -9.554 -0.193 6.358 1.00 0.00 46 SER A O 17
ATOM 16522 N N . HIS A 1 47 ? -7.717 -1.330 5.924 1.00 0.00 47 HIS A N 17
ATOM 16523 C CA . HIS A 1 47 ? -8.193 -1.755 4.573 1.00 0.00 47 HIS A CA 17
ATOM 16524 C C . HIS A 1 47 ? -8.867 -0.607 3.816 1.00 0.00 47 HIS A C 17
ATOM 16525 O O . HIS A 1 47 ? -8.239 0.071 3.033 1.00 0.00 47 HIS A O 17
ATOM 16539 N N . THR A 1 48 ? -10.146 -0.410 4.014 1.00 0.00 48 THR A N 17
ATOM 16540 C CA . THR A 1 48 ? -10.859 0.673 3.278 1.00 0.00 48 THR A CA 17
ATOM 16541 C C . THR A 1 48 ? -9.947 1.880 3.099 1.00 0.00 48 THR A C 17
ATOM 16542 O O . THR A 1 48 ? -9.951 2.528 2.070 1.00 0.00 48 THR A O 17
ATOM 16553 N N . ALA A 1 49 ? -9.140 2.168 4.084 1.00 0.00 49 ALA A N 17
ATOM 16554 C CA . ALA A 1 49 ? -8.209 3.317 3.950 1.00 0.00 49 ALA A CA 17
ATOM 16555 C C . ALA A 1 49 ? -7.276 3.070 2.758 1.00 0.00 49 ALA A C 17
ATOM 16556 O O . ALA A 1 49 ? -7.230 3.853 1.829 1.00 0.00 49 ALA A O 17
ATOM 16563 N N . ILE A 1 50 ? -6.536 1.982 2.764 1.00 0.00 50 ILE A N 17
ATOM 16564 C CA . ILE A 1 50 ? -5.629 1.706 1.610 1.00 0.00 50 ILE A CA 17
ATOM 16565 C C . ILE A 1 50 ? -6.429 1.687 0.304 1.00 0.00 50 ILE A C 17
ATOM 16566 O O . ILE A 1 50 ? -5.951 2.112 -0.729 1.00 0.00 50 ILE A O 17
ATOM 16582 N N . ALA A 1 51 ? -7.642 1.199 0.341 1.00 0.00 51 ALA A N 17
ATOM 16583 C CA . ALA A 1 51 ? -8.464 1.147 -0.901 1.00 0.00 51 ALA A CA 17
ATOM 16584 C C . ALA A 1 51 ? -8.753 2.563 -1.402 1.00 0.00 51 ALA A C 17
ATOM 16585 O O . ALA A 1 51 ? -8.402 2.914 -2.509 1.00 0.00 51 ALA A O 17
ATOM 16592 N N . ASN A 1 52 ? -9.387 3.382 -0.596 1.00 0.00 52 ASN A N 17
ATOM 16593 C CA . ASN A 1 52 ? -9.688 4.781 -1.036 1.00 0.00 52 ASN A CA 17
ATOM 16594 C C . ASN A 1 52 ? -8.440 5.405 -1.657 1.00 0.00 52 ASN A C 17
ATOM 16595 O O . ASN A 1 52 ? -8.502 6.063 -2.677 1.00 0.00 52 ASN A O 17
ATOM 16606 N N . LYS A 1 53 ? -7.303 5.177 -1.061 1.00 0.00 53 LYS A N 17
ATOM 16607 C CA . LYS A 1 53 ? -6.044 5.726 -1.631 1.00 0.00 53 LYS A CA 17
ATOM 16608 C C . LYS A 1 53 ? -5.776 5.036 -2.970 1.00 0.00 53 LYS A C 17
ATOM 16609 O O . LYS A 1 53 ? -5.572 5.673 -3.984 1.00 0.00 53 LYS A O 17
ATOM 16628 N N . LEU A 1 54 ? -5.800 3.728 -2.974 1.00 0.00 54 LEU A N 17
ATOM 16629 C CA . LEU A 1 54 ? -5.562 2.967 -4.236 1.00 0.00 54 LEU A CA 17
ATOM 16630 C C . LEU A 1 54 ? -6.557 3.400 -5.314 1.00 0.00 54 LEU A C 17
ATOM 16631 O O . LEU A 1 54 ? -6.173 3.891 -6.357 1.00 0.00 54 LEU A O 17
ATOM 16647 N N . LYS A 1 55 ? -7.835 3.231 -5.069 1.00 0.00 55 LYS A N 17
ATOM 16648 C CA . LYS A 1 55 ? -8.859 3.648 -6.078 1.00 0.00 55 LYS A CA 17
ATOM 16649 C C . LYS A 1 55 ? -8.498 5.027 -6.635 1.00 0.00 55 LYS A C 17
ATOM 16650 O O . LYS A 1 55 ? -8.611 5.282 -7.818 1.00 0.00 55 LYS A O 17
ATOM 16669 N N . GLN A 1 56 ? -8.047 5.908 -5.784 1.00 0.00 56 GLN A N 17
ATOM 16670 C CA . GLN A 1 56 ? -7.656 7.269 -6.254 1.00 0.00 56 GLN A CA 17
ATOM 16671 C C . GLN A 1 56 ? -6.458 7.174 -7.211 1.00 0.00 56 GLN A C 17
ATOM 16672 O O . GLN A 1 56 ? -6.395 7.871 -8.204 1.00 0.00 56 GLN A O 17
ATOM 16686 N N . TYR A 1 57 ? -5.509 6.315 -6.922 1.00 0.00 57 TYR A N 17
ATOM 16687 C CA . TYR A 1 57 ? -4.320 6.182 -7.818 1.00 0.00 57 TYR A CA 17
ATOM 16688 C C . TYR A 1 57 ? -4.686 5.411 -9.096 1.00 0.00 57 TYR A C 17
ATOM 16689 O O . TYR A 1 57 ? -3.870 5.245 -9.980 1.00 0.00 57 TYR A O 17
ATOM 16707 N N . GLY A 1 58 ? -5.904 4.941 -9.200 1.00 0.00 58 GLY A N 17
ATOM 16708 C CA . GLY A 1 58 ? -6.311 4.183 -10.420 1.00 0.00 58 GLY A CA 17
ATOM 16709 C C . GLY A 1 58 ? -6.020 2.697 -10.210 1.00 0.00 58 GLY A C 17
ATOM 16710 O O . GLY A 1 58 ? -5.680 1.983 -11.132 1.00 0.00 58 GLY A O 17
ATOM 16714 N N . ILE A 1 59 ? -6.139 2.235 -8.996 1.00 0.00 59 ILE A N 17
ATOM 16715 C CA . ILE A 1 59 ? -5.858 0.798 -8.703 1.00 0.00 59 ILE A CA 17
ATOM 16716 C C . ILE A 1 59 ? -7.118 -0.050 -8.865 1.00 0.00 59 ILE A C 17
ATOM 16717 O O . ILE A 1 59 ? -8.226 0.417 -8.687 1.00 0.00 59 ILE A O 17
ATOM 16733 N N . GLY A 1 60 ? -6.947 -1.302 -9.196 1.00 0.00 60 GLY A N 17
ATOM 16734 C CA . GLY A 1 60 ? -8.122 -2.202 -9.367 1.00 0.00 60 GLY A CA 17
ATOM 16735 C C . GLY A 1 60 ? -9.021 -1.668 -10.483 1.00 0.00 60 GLY A C 17
ATOM 16736 O O . GLY A 1 60 ? -9.910 -0.872 -10.249 1.00 0.00 60 GLY A O 17
ATOM 16740 N N . LYS A 1 61 ? -8.795 -2.096 -11.697 1.00 0.00 61 LYS A N 17
ATOM 16741 C CA . LYS A 1 61 ? -9.637 -1.614 -12.833 1.00 0.00 61 LYS A CA 17
ATOM 16742 C C . LYS A 1 61 ? -11.116 -1.898 -12.555 1.00 0.00 61 LYS A C 17
ATOM 16743 O O . LYS A 1 61 ? -11.482 -3.062 -12.534 1.00 0.00 61 LYS A O 17
ATOM 16763 N N . SER A 1 1 ? 13.686 6.489 -3.194 1.00 0.00 1 SER A N 18
ATOM 16764 C CA . SER A 1 1 ? 14.373 6.629 -1.876 1.00 0.00 1 SER A CA 18
ATOM 16765 C C . SER A 1 1 ? 13.398 6.317 -0.735 1.00 0.00 1 SER A C 18
ATOM 16766 O O . SER A 1 1 ? 12.351 6.924 -0.620 1.00 0.00 1 SER A O 18
ATOM 16776 N N . ALA A 1 2 ? 13.733 5.376 0.107 1.00 0.00 2 ALA A N 18
ATOM 16777 C CA . ALA A 1 2 ? 12.822 5.026 1.235 1.00 0.00 2 ALA A CA 18
ATOM 16778 C C . ALA A 1 2 ? 13.552 4.208 2.288 1.00 0.00 2 ALA A C 18
ATOM 16779 O O . ALA A 1 2 ? 14.766 4.161 2.333 1.00 0.00 2 ALA A O 18
ATOM 16786 N N . VAL A 1 3 ? 12.809 3.591 3.156 1.00 0.00 3 VAL A N 18
ATOM 16787 C CA . VAL A 1 3 ? 13.429 2.799 4.241 1.00 0.00 3 VAL A CA 18
ATOM 16788 C C . VAL A 1 3 ? 12.508 1.625 4.617 1.00 0.00 3 VAL A C 18
ATOM 16789 O O . VAL A 1 3 ? 12.544 1.107 5.715 1.00 0.00 3 VAL A O 18
ATOM 16802 N N . ILE A 1 4 ? 11.693 1.201 3.690 1.00 0.00 4 ILE A N 18
ATOM 16803 C CA . ILE A 1 4 ? 10.765 0.063 3.957 1.00 0.00 4 ILE A CA 18
ATOM 16804 C C . ILE A 1 4 ? 10.996 -1.061 2.936 1.00 0.00 4 ILE A C 18
ATOM 16805 O O . ILE A 1 4 ? 12.024 -1.122 2.291 1.00 0.00 4 ILE A O 18
ATOM 16821 N N . SER A 1 5 ? 10.045 -1.949 2.787 1.00 0.00 5 SER A N 18
ATOM 16822 C CA . SER A 1 5 ? 10.191 -3.073 1.808 1.00 0.00 5 SER A CA 18
ATOM 16823 C C . SER A 1 5 ? 8.971 -3.990 1.897 1.00 0.00 5 SER A C 18
ATOM 16824 O O . SER A 1 5 ? 8.153 -3.861 2.782 1.00 0.00 5 SER A O 18
ATOM 16832 N N . LEU A 1 6 ? 8.852 -4.923 0.993 1.00 0.00 6 LEU A N 18
ATOM 16833 C CA . LEU A 1 6 ? 7.670 -5.845 1.012 1.00 0.00 6 LEU A CA 18
ATOM 16834 C C . LEU A 1 6 ? 7.705 -6.735 2.262 1.00 0.00 6 LEU A C 18
ATOM 16835 O O . LEU A 1 6 ? 6.748 -7.412 2.579 1.00 0.00 6 LEU A O 18
ATOM 16851 N N . ASP A 1 7 ? 8.784 -6.700 2.999 1.00 0.00 7 ASP A N 18
ATOM 16852 C CA . ASP A 1 7 ? 8.871 -7.497 4.258 1.00 0.00 7 ASP A CA 18
ATOM 16853 C C . ASP A 1 7 ? 8.941 -6.539 5.453 1.00 0.00 7 ASP A C 18
ATOM 16854 O O . ASP A 1 7 ? 8.859 -6.944 6.596 1.00 0.00 7 ASP A O 18
ATOM 16863 N N . GLU A 1 8 ? 9.082 -5.263 5.189 1.00 0.00 8 GLU A N 18
ATOM 16864 C CA . GLU A 1 8 ? 9.152 -4.261 6.290 1.00 0.00 8 GLU A CA 18
ATOM 16865 C C . GLU A 1 8 ? 8.094 -3.175 6.069 1.00 0.00 8 GLU A C 18
ATOM 16866 O O . GLU A 1 8 ? 8.349 -2.003 6.263 1.00 0.00 8 GLU A O 18
ATOM 16878 N N . PHE A 1 9 ? 6.911 -3.552 5.653 1.00 0.00 9 PHE A N 18
ATOM 16879 C CA . PHE A 1 9 ? 5.844 -2.532 5.410 1.00 0.00 9 PHE A CA 18
ATOM 16880 C C . PHE A 1 9 ? 4.766 -2.598 6.490 1.00 0.00 9 PHE A C 18
ATOM 16881 O O . PHE A 1 9 ? 3.860 -1.789 6.518 1.00 0.00 9 PHE A O 18
ATOM 16898 N N . GLU A 1 10 ? 4.855 -3.543 7.382 1.00 0.00 10 GLU A N 18
ATOM 16899 C CA . GLU A 1 10 ? 3.829 -3.638 8.462 1.00 0.00 10 GLU A CA 18
ATOM 16900 C C . GLU A 1 10 ? 4.259 -2.772 9.650 1.00 0.00 10 GLU A C 18
ATOM 16901 O O . GLU A 1 10 ? 3.704 -2.856 10.728 1.00 0.00 10 GLU A O 18
ATOM 16913 N N . ASN A 1 11 ? 5.238 -1.925 9.448 1.00 0.00 11 ASN A N 18
ATOM 16914 C CA . ASN A 1 11 ? 5.704 -1.035 10.544 1.00 0.00 11 ASN A CA 18
ATOM 16915 C C . ASN A 1 11 ? 4.876 0.251 10.554 1.00 0.00 11 ASN A C 18
ATOM 16916 O O . ASN A 1 11 ? 4.393 0.674 11.587 1.00 0.00 11 ASN A O 18
ATOM 16927 N N . LYS A 1 12 ? 4.702 0.879 9.416 1.00 0.00 12 LYS A N 18
ATOM 16928 C CA . LYS A 1 12 ? 3.899 2.128 9.390 1.00 0.00 12 LYS A CA 18
ATOM 16929 C C . LYS A 1 12 ? 2.515 1.870 8.811 1.00 0.00 12 LYS A C 18
ATOM 16930 O O . LYS A 1 12 ? 2.328 1.012 7.971 1.00 0.00 12 LYS A O 18
ATOM 16949 N N . THR A 1 13 ? 1.551 2.633 9.233 1.00 0.00 13 THR A N 18
ATOM 16950 C CA . THR A 1 13 ? 0.172 2.472 8.688 1.00 0.00 13 THR A CA 18
ATOM 16951 C C . THR A 1 13 ? 0.097 3.131 7.310 1.00 0.00 13 THR A C 18
ATOM 16952 O O . THR A 1 13 ? -0.789 3.917 7.037 1.00 0.00 13 THR A O 18
ATOM 16963 N N . LEU A 1 14 ? 1.029 2.814 6.442 1.00 0.00 14 LEU A N 18
ATOM 16964 C CA . LEU A 1 14 ? 1.046 3.415 5.074 1.00 0.00 14 LEU A CA 18
ATOM 16965 C C . LEU A 1 14 ? 1.183 4.939 5.145 1.00 0.00 14 LEU A C 18
ATOM 16966 O O . LEU A 1 14 ? 2.231 5.480 4.862 1.00 0.00 14 LEU A O 18
ATOM 16982 N N . ASP A 1 15 ? 0.127 5.631 5.500 1.00 0.00 15 ASP A N 18
ATOM 16983 C CA . ASP A 1 15 ? 0.154 7.135 5.575 1.00 0.00 15 ASP A CA 18
ATOM 16984 C C . ASP A 1 15 ? 1.506 7.685 6.057 1.00 0.00 15 ASP A C 18
ATOM 16985 O O . ASP A 1 15 ? 1.890 8.784 5.707 1.00 0.00 15 ASP A O 18
ATOM 16994 N N . GLU A 1 16 ? 2.228 6.948 6.859 1.00 0.00 16 GLU A N 18
ATOM 16995 C CA . GLU A 1 16 ? 3.545 7.457 7.349 1.00 0.00 16 GLU A CA 18
ATOM 16996 C C . GLU A 1 16 ? 4.556 7.566 6.200 1.00 0.00 16 GLU A C 18
ATOM 16997 O O . GLU A 1 16 ? 5.663 8.031 6.392 1.00 0.00 16 GLU A O 18
ATOM 17009 N N . ILE A 1 17 ? 4.208 7.115 5.016 1.00 0.00 17 ILE A N 18
ATOM 17010 C CA . ILE A 1 17 ? 5.190 7.173 3.885 1.00 0.00 17 ILE A CA 18
ATOM 17011 C C . ILE A 1 17 ? 4.497 7.229 2.510 1.00 0.00 17 ILE A C 18
ATOM 17012 O O . ILE A 1 17 ? 5.134 7.047 1.501 1.00 0.00 17 ILE A O 18
ATOM 17028 N N . ILE A 1 18 ? 3.211 7.461 2.458 1.00 0.00 18 ILE A N 18
ATOM 17029 C CA . ILE A 1 18 ? 2.493 7.485 1.127 1.00 0.00 18 ILE A CA 18
ATOM 17030 C C . ILE A 1 18 ? 2.729 8.812 0.382 1.00 0.00 18 ILE A C 18
ATOM 17031 O O . ILE A 1 18 ? 3.413 9.696 0.859 1.00 0.00 18 ILE A O 18
ATOM 17047 N N . GLY A 1 19 ? 2.182 8.930 -0.804 1.00 0.00 19 GLY A N 18
ATOM 17048 C CA . GLY A 1 19 ? 2.372 10.162 -1.631 1.00 0.00 19 GLY A CA 18
ATOM 17049 C C . GLY A 1 19 ? 2.871 9.750 -3.021 1.00 0.00 19 GLY A C 18
ATOM 17050 O O . GLY A 1 19 ? 2.135 9.204 -3.816 1.00 0.00 19 GLY A O 18
ATOM 17054 N N . PHE A 1 20 ? 4.125 9.975 -3.305 1.00 0.00 20 PHE A N 18
ATOM 17055 C CA . PHE A 1 20 ? 4.688 9.568 -4.630 1.00 0.00 20 PHE A CA 18
ATOM 17056 C C . PHE A 1 20 ? 5.243 8.163 -4.501 1.00 0.00 20 PHE A C 18
ATOM 17057 O O . PHE A 1 20 ? 4.928 7.285 -5.282 1.00 0.00 20 PHE A O 18
ATOM 17074 N N . TYR A 1 21 ? 6.016 7.925 -3.480 1.00 0.00 21 TYR A N 18
ATOM 17075 C CA . TYR A 1 21 ? 6.546 6.555 -3.255 1.00 0.00 21 TYR A CA 18
ATOM 17076 C C . TYR A 1 21 ? 5.350 5.586 -3.198 1.00 0.00 21 TYR A C 18
ATOM 17077 O O . TYR A 1 21 ? 5.484 4.393 -3.353 1.00 0.00 21 TYR A O 18
ATOM 17095 N N . GLU A 1 22 ? 4.182 6.120 -2.943 1.00 0.00 22 GLU A N 18
ATOM 17096 C CA . GLU A 1 22 ? 2.955 5.290 -2.839 1.00 0.00 22 GLU A CA 18
ATOM 17097 C C . GLU A 1 22 ? 2.637 4.589 -4.159 1.00 0.00 22 GLU A C 18
ATOM 17098 O O . GLU A 1 22 ? 2.367 3.413 -4.186 1.00 0.00 22 GLU A O 18
ATOM 17110 N N . ALA A 1 23 ? 2.641 5.303 -5.250 1.00 0.00 23 ALA A N 18
ATOM 17111 C CA . ALA A 1 23 ? 2.305 4.662 -6.558 1.00 0.00 23 ALA A CA 18
ATOM 17112 C C . ALA A 1 23 ? 2.948 3.280 -6.665 1.00 0.00 23 ALA A C 18
ATOM 17113 O O . ALA A 1 23 ? 2.315 2.322 -7.063 1.00 0.00 23 ALA A O 18
ATOM 17120 N N . GLN A 1 24 ? 4.189 3.169 -6.293 1.00 0.00 24 GLN A N 18
ATOM 17121 C CA . GLN A 1 24 ? 4.855 1.824 -6.359 1.00 0.00 24 GLN A CA 18
ATOM 17122 C C . GLN A 1 24 ? 4.399 0.950 -5.192 1.00 0.00 24 GLN A C 18
ATOM 17123 O O . GLN A 1 24 ? 3.760 -0.055 -5.400 1.00 0.00 24 GLN A O 18
ATOM 17137 N N . VAL A 1 25 ? 4.715 1.311 -3.976 1.00 0.00 25 VAL A N 18
ATOM 17138 C CA . VAL A 1 25 ? 4.289 0.469 -2.812 1.00 0.00 25 VAL A CA 18
ATOM 17139 C C . VAL A 1 25 ? 2.800 0.077 -2.914 1.00 0.00 25 VAL A C 18
ATOM 17140 O O . VAL A 1 25 ? 2.428 -1.011 -2.542 1.00 0.00 25 VAL A O 18
ATOM 17153 N N . LEU A 1 26 ? 1.945 0.935 -3.420 1.00 0.00 26 LEU A N 18
ATOM 17154 C CA . LEU A 1 26 ? 0.494 0.565 -3.522 1.00 0.00 26 LEU A CA 18
ATOM 17155 C C . LEU A 1 26 ? 0.266 -0.384 -4.695 1.00 0.00 26 LEU A C 18
ATOM 17156 O O . LEU A 1 26 ? -0.139 -1.515 -4.507 1.00 0.00 26 LEU A O 18
ATOM 17172 N N . LYS A 1 27 ? 0.538 0.045 -5.905 1.00 0.00 27 LYS A N 18
ATOM 17173 C CA . LYS A 1 27 ? 0.344 -0.880 -7.061 1.00 0.00 27 LYS A CA 18
ATOM 17174 C C . LYS A 1 27 ? 1.149 -2.159 -6.800 1.00 0.00 27 LYS A C 18
ATOM 17175 O O . LYS A 1 27 ? 0.868 -3.211 -7.340 1.00 0.00 27 LYS A O 18
ATOM 17194 N N . LEU A 1 28 ? 2.135 -2.064 -5.943 1.00 0.00 28 LEU A N 18
ATOM 17195 C CA . LEU A 1 28 ? 2.953 -3.239 -5.589 1.00 0.00 28 LEU A CA 18
ATOM 17196 C C . LEU A 1 28 ? 2.201 -4.049 -4.514 1.00 0.00 28 LEU A C 18
ATOM 17197 O O . LEU A 1 28 ? 1.917 -5.209 -4.709 1.00 0.00 28 LEU A O 18
ATOM 17213 N N . PHE A 1 29 ? 1.838 -3.441 -3.401 1.00 0.00 29 PHE A N 18
ATOM 17214 C CA . PHE A 1 29 ? 1.057 -4.175 -2.352 1.00 0.00 29 PHE A CA 18
ATOM 17215 C C . PHE A 1 29 ? -0.132 -4.840 -3.002 1.00 0.00 29 PHE A C 18
ATOM 17216 O O . PHE A 1 29 ? -0.536 -5.925 -2.647 1.00 0.00 29 PHE A O 18
ATOM 17233 N N . TYR A 1 30 ? -0.707 -4.173 -3.950 1.00 0.00 30 TYR A N 18
ATOM 17234 C CA . TYR A 1 30 ? -1.890 -4.746 -4.624 1.00 0.00 30 TYR A CA 18
ATOM 17235 C C . TYR A 1 30 ? -1.429 -5.841 -5.588 1.00 0.00 30 TYR A C 18
ATOM 17236 O O . TYR A 1 30 ? -2.183 -6.722 -5.948 1.00 0.00 30 TYR A O 18
ATOM 17254 N N . ALA A 1 31 ? -0.174 -5.818 -5.963 1.00 0.00 31 ALA A N 18
ATOM 17255 C CA . ALA A 1 31 ? 0.362 -6.886 -6.855 1.00 0.00 31 ALA A CA 18
ATOM 17256 C C . ALA A 1 31 ? 0.903 -8.020 -5.979 1.00 0.00 31 ALA A C 18
ATOM 17257 O O . ALA A 1 31 ? 0.941 -9.169 -6.373 1.00 0.00 31 ALA A O 18
ATOM 17264 N N . GLU A 1 32 ? 1.299 -7.692 -4.774 1.00 0.00 32 GLU A N 18
ATOM 17265 C CA . GLU A 1 32 ? 1.818 -8.719 -3.833 1.00 0.00 32 GLU A CA 18
ATOM 17266 C C . GLU A 1 32 ? 0.676 -9.183 -2.936 1.00 0.00 32 GLU A C 18
ATOM 17267 O O . GLU A 1 32 ? 0.317 -10.343 -2.923 1.00 0.00 32 GLU A O 18
ATOM 17279 N N . TYR A 1 33 ? 0.089 -8.276 -2.201 1.00 0.00 33 TYR A N 18
ATOM 17280 C CA . TYR A 1 33 ? -1.054 -8.661 -1.313 1.00 0.00 33 TYR A CA 18
ATOM 17281 C C . TYR A 1 33 ? -2.374 -8.503 -2.082 1.00 0.00 33 TYR A C 18
ATOM 17282 O O . TYR A 1 33 ? -2.786 -7.397 -2.367 1.00 0.00 33 TYR A O 18
ATOM 17300 N N . PRO A 1 34 ? -3.001 -9.605 -2.401 1.00 0.00 34 PRO A N 18
ATOM 17301 C CA . PRO A 1 34 ? -4.282 -9.551 -3.147 1.00 0.00 34 PRO A CA 18
ATOM 17302 C C . PRO A 1 34 ? -5.430 -9.143 -2.220 1.00 0.00 34 PRO A C 18
ATOM 17303 O O . PRO A 1 34 ? -5.350 -9.285 -1.016 1.00 0.00 34 PRO A O 18
ATOM 17314 N N . SER A 1 35 ? -6.500 -8.639 -2.783 1.00 0.00 35 SER A N 18
ATOM 17315 C CA . SER A 1 35 ? -7.672 -8.215 -1.955 1.00 0.00 35 SER A CA 18
ATOM 17316 C C . SER A 1 35 ? -7.266 -7.107 -0.983 1.00 0.00 35 SER A C 18
ATOM 17317 O O . SER A 1 35 ? -6.396 -7.284 -0.152 1.00 0.00 35 SER A O 18
ATOM 17325 N N . THR A 1 36 ? -7.897 -5.965 -1.077 1.00 0.00 36 THR A N 18
ATOM 17326 C CA . THR A 1 36 ? -7.554 -4.843 -0.157 1.00 0.00 36 THR A CA 18
ATOM 17327 C C . THR A 1 36 ? -7.575 -5.325 1.295 1.00 0.00 36 THR A C 18
ATOM 17328 O O . THR A 1 36 ? -6.867 -4.818 2.138 1.00 0.00 36 THR A O 18
ATOM 17339 N N . ARG A 1 37 ? -8.375 -6.313 1.585 1.00 0.00 37 ARG A N 18
ATOM 17340 C CA . ARG A 1 37 ? -8.430 -6.844 2.975 1.00 0.00 37 ARG A CA 18
ATOM 17341 C C . ARG A 1 37 ? -7.070 -7.457 3.328 1.00 0.00 37 ARG A C 18
ATOM 17342 O O . ARG A 1 37 ? -6.468 -7.113 4.326 1.00 0.00 37 ARG A O 18
ATOM 17363 N N . LYS A 1 38 ? -6.565 -8.337 2.500 1.00 0.00 38 LYS A N 18
ATOM 17364 C CA . LYS A 1 38 ? -5.226 -8.932 2.782 1.00 0.00 38 LYS A CA 18
ATOM 17365 C C . LYS A 1 38 ? -4.155 -7.869 2.517 1.00 0.00 38 LYS A C 18
ATOM 17366 O O . LYS A 1 38 ? -3.058 -7.927 3.032 1.00 0.00 38 LYS A O 18
ATOM 17385 N N . LEU A 1 39 ? -4.500 -6.875 1.740 1.00 0.00 39 LEU A N 18
ATOM 17386 C CA . LEU A 1 39 ? -3.550 -5.764 1.446 1.00 0.00 39 LEU A CA 18
ATOM 17387 C C . LEU A 1 39 ? -3.343 -4.965 2.731 1.00 0.00 39 LEU A C 18
ATOM 17388 O O . LEU A 1 39 ? -2.240 -4.793 3.220 1.00 0.00 39 LEU A O 18
ATOM 17404 N N . ALA A 1 40 ? -4.420 -4.484 3.269 1.00 0.00 40 ALA A N 18
ATOM 17405 C CA . ALA A 1 40 ? -4.362 -3.686 4.525 1.00 0.00 40 ALA A CA 18
ATOM 17406 C C . ALA A 1 40 ? -3.882 -4.547 5.701 1.00 0.00 40 ALA A C 18
ATOM 17407 O O . ALA A 1 40 ? -3.381 -4.041 6.689 1.00 0.00 40 ALA A O 18
ATOM 17414 N N . GLN A 1 41 ? -4.045 -5.839 5.608 1.00 0.00 41 GLN A N 18
ATOM 17415 C CA . GLN A 1 41 ? -3.612 -6.732 6.725 1.00 0.00 41 GLN A CA 18
ATOM 17416 C C . GLN A 1 41 ? -2.091 -6.694 6.889 1.00 0.00 41 GLN A C 18
ATOM 17417 O O . GLN A 1 41 ? -1.576 -6.764 7.988 1.00 0.00 41 GLN A O 18
ATOM 17431 N N . ARG A 1 42 ? -1.369 -6.587 5.807 1.00 0.00 42 ARG A N 18
ATOM 17432 C CA . ARG A 1 42 ? 0.120 -6.553 5.900 1.00 0.00 42 ARG A CA 18
ATOM 17433 C C . ARG A 1 42 ? 0.612 -5.128 6.179 1.00 0.00 42 ARG A C 18
ATOM 17434 O O . ARG A 1 42 ? 1.563 -4.926 6.908 1.00 0.00 42 ARG A O 18
ATOM 17455 N N . LEU A 1 43 ? -0.019 -4.143 5.596 1.00 0.00 43 LEU A N 18
ATOM 17456 C CA . LEU A 1 43 ? 0.423 -2.733 5.822 1.00 0.00 43 LEU A CA 18
ATOM 17457 C C . LEU A 1 43 ? -0.199 -2.147 7.093 1.00 0.00 43 LEU A C 18
ATOM 17458 O O . LEU A 1 43 ? -0.111 -0.962 7.345 1.00 0.00 43 LEU A O 18
ATOM 17474 N N . GLY A 1 44 ? -0.814 -2.969 7.900 1.00 0.00 44 GLY A N 18
ATOM 17475 C CA . GLY A 1 44 ? -1.433 -2.467 9.167 1.00 0.00 44 GLY A CA 18
ATOM 17476 C C . GLY A 1 44 ? -2.291 -1.233 8.873 1.00 0.00 44 GLY A C 18
ATOM 17477 O O . GLY A 1 44 ? -1.862 -0.111 9.053 1.00 0.00 44 GLY A O 18
ATOM 17481 N N . VAL A 1 45 ? -3.495 -1.435 8.417 1.00 0.00 45 VAL A N 18
ATOM 17482 C CA . VAL A 1 45 ? -4.376 -0.274 8.100 1.00 0.00 45 VAL A CA 18
ATOM 17483 C C . VAL A 1 45 ? -5.847 -0.678 8.220 1.00 0.00 45 VAL A C 18
ATOM 17484 O O . VAL A 1 45 ? -6.167 -1.827 8.450 1.00 0.00 45 VAL A O 18
ATOM 17497 N N . SER A 1 46 ? -6.742 0.265 8.083 1.00 0.00 46 SER A N 18
ATOM 17498 C CA . SER A 1 46 ? -8.197 -0.056 8.210 1.00 0.00 46 SER A CA 18
ATOM 17499 C C . SER A 1 46 ? -8.776 -0.543 6.876 1.00 0.00 46 SER A C 18
ATOM 17500 O O . SER A 1 46 ? -9.893 -0.220 6.528 1.00 0.00 46 SER A O 18
ATOM 17508 N N . HIS A 1 47 ? -8.027 -1.320 6.137 1.00 0.00 47 HIS A N 18
ATOM 17509 C CA . HIS A 1 47 ? -8.513 -1.844 4.826 1.00 0.00 47 HIS A CA 18
ATOM 17510 C C . HIS A 1 47 ? -9.164 -0.748 3.982 1.00 0.00 47 HIS A C 18
ATOM 17511 O O . HIS A 1 47 ? -8.521 -0.144 3.150 1.00 0.00 47 HIS A O 18
ATOM 17525 N N . THR A 1 48 ? -10.437 -0.508 4.161 1.00 0.00 48 THR A N 18
ATOM 17526 C CA . THR A 1 48 ? -11.118 0.528 3.337 1.00 0.00 48 THR A CA 18
ATOM 17527 C C . THR A 1 48 ? -10.246 1.780 3.262 1.00 0.00 48 THR A C 18
ATOM 17528 O O . THR A 1 48 ? -10.053 2.352 2.206 1.00 0.00 48 THR A O 18
ATOM 17539 N N . ALA A 1 49 ? -9.690 2.188 4.374 1.00 0.00 49 ALA A N 18
ATOM 17540 C CA . ALA A 1 49 ? -8.800 3.383 4.363 1.00 0.00 49 ALA A CA 18
ATOM 17541 C C . ALA A 1 49 ? -7.688 3.153 3.340 1.00 0.00 49 ALA A C 18
ATOM 17542 O O . ALA A 1 49 ? -7.263 4.054 2.642 1.00 0.00 49 ALA A O 18
ATOM 17549 N N . ILE A 1 50 ? -7.230 1.935 3.246 1.00 0.00 50 ILE A N 18
ATOM 17550 C CA . ILE A 1 50 ? -6.160 1.597 2.273 1.00 0.00 50 ILE A CA 18
ATOM 17551 C C . ILE A 1 50 ? -6.726 1.608 0.845 1.00 0.00 50 ILE A C 18
ATOM 17552 O O . ILE A 1 50 ? -6.139 2.170 -0.058 1.00 0.00 50 ILE A O 18
ATOM 17568 N N . ALA A 1 51 ? -7.863 0.994 0.637 1.00 0.00 51 ALA A N 18
ATOM 17569 C CA . ALA A 1 51 ? -8.459 0.968 -0.733 1.00 0.00 51 ALA A CA 18
ATOM 17570 C C . ALA A 1 51 ? -8.746 2.390 -1.207 1.00 0.00 51 ALA A C 18
ATOM 17571 O O . ALA A 1 51 ? -8.401 2.758 -2.313 1.00 0.00 51 ALA A O 18
ATOM 17578 N N . ASN A 1 52 ? -9.370 3.198 -0.381 1.00 0.00 52 ASN A N 18
ATOM 17579 C CA . ASN A 1 52 ? -9.666 4.603 -0.797 1.00 0.00 52 ASN A CA 18
ATOM 17580 C C . ASN A 1 52 ? -8.417 5.217 -1.425 1.00 0.00 52 ASN A C 18
ATOM 17581 O O . ASN A 1 52 ? -8.491 5.987 -2.360 1.00 0.00 52 ASN A O 18
ATOM 17592 N N . LYS A 1 53 ? -7.267 4.844 -0.933 1.00 0.00 53 LYS A N 18
ATOM 17593 C CA . LYS A 1 53 ? -6.003 5.368 -1.516 1.00 0.00 53 LYS A CA 18
ATOM 17594 C C . LYS A 1 53 ? -5.721 4.626 -2.822 1.00 0.00 53 LYS A C 18
ATOM 17595 O O . LYS A 1 53 ? -5.452 5.228 -3.843 1.00 0.00 53 LYS A O 18
ATOM 17614 N N . LEU A 1 54 ? -5.804 3.317 -2.802 1.00 0.00 54 LEU A N 18
ATOM 17615 C CA . LEU A 1 54 ? -5.559 2.525 -4.046 1.00 0.00 54 LEU A CA 18
ATOM 17616 C C . LEU A 1 54 ? -6.428 3.069 -5.186 1.00 0.00 54 LEU A C 18
ATOM 17617 O O . LEU A 1 54 ? -5.934 3.462 -6.223 1.00 0.00 54 LEU A O 18
ATOM 17633 N N . LYS A 1 55 ? -7.724 3.094 -4.995 1.00 0.00 55 LYS A N 18
ATOM 17634 C CA . LYS A 1 55 ? -8.633 3.613 -6.061 1.00 0.00 55 LYS A CA 18
ATOM 17635 C C . LYS A 1 55 ? -8.189 5.013 -6.496 1.00 0.00 55 LYS A C 18
ATOM 17636 O O . LYS A 1 55 ? -8.042 5.291 -7.670 1.00 0.00 55 LYS A O 18
ATOM 17655 N N . GLN A 1 56 ? -7.973 5.894 -5.556 1.00 0.00 56 GLN A N 18
ATOM 17656 C CA . GLN A 1 56 ? -7.536 7.281 -5.913 1.00 0.00 56 GLN A CA 18
ATOM 17657 C C . GLN A 1 56 ? -6.287 7.239 -6.802 1.00 0.00 56 GLN A C 18
ATOM 17658 O O . GLN A 1 56 ? -6.199 7.942 -7.790 1.00 0.00 56 GLN A O 18
ATOM 17672 N N . TYR A 1 57 ? -5.322 6.427 -6.460 1.00 0.00 57 TYR A N 18
ATOM 17673 C CA . TYR A 1 57 ? -4.082 6.348 -7.290 1.00 0.00 57 TYR A CA 18
ATOM 17674 C C . TYR A 1 57 ? -4.368 5.624 -8.611 1.00 0.00 57 TYR A C 18
ATOM 17675 O O . TYR A 1 57 ? -3.608 5.714 -9.554 1.00 0.00 57 TYR A O 18
ATOM 17693 N N . GLY A 1 58 ? -5.457 4.905 -8.682 1.00 0.00 58 GLY A N 18
ATOM 17694 C CA . GLY A 1 58 ? -5.791 4.173 -9.940 1.00 0.00 58 GLY A CA 18
ATOM 17695 C C . GLY A 1 58 ? -5.668 2.666 -9.701 1.00 0.00 58 GLY A C 18
ATOM 17696 O O . GLY A 1 58 ? -5.479 1.895 -10.623 1.00 0.00 58 GLY A O 18
ATOM 17700 N N . ILE A 1 59 ? -5.769 2.244 -8.470 1.00 0.00 59 ILE A N 18
ATOM 17701 C CA . ILE A 1 59 ? -5.655 0.788 -8.155 1.00 0.00 59 ILE A CA 18
ATOM 17702 C C . ILE A 1 59 ? -6.924 0.312 -7.443 1.00 0.00 59 ILE A C 18
ATOM 17703 O O . ILE A 1 59 ? -8.015 0.751 -7.747 1.00 0.00 59 ILE A O 18
ATOM 17719 N N . GLY A 1 60 ? -6.789 -0.573 -6.491 1.00 0.00 60 GLY A N 18
ATOM 17720 C CA . GLY A 1 60 ? -7.986 -1.067 -5.755 1.00 0.00 60 GLY A CA 18
ATOM 17721 C C . GLY A 1 60 ? -8.885 -1.859 -6.706 1.00 0.00 60 GLY A C 18
ATOM 17722 O O . GLY A 1 60 ? -10.084 -1.665 -6.745 1.00 0.00 60 GLY A O 18
ATOM 17726 N N . LYS A 1 61 ? -8.316 -2.749 -7.473 1.00 0.00 61 LYS A N 18
ATOM 17727 C CA . LYS A 1 61 ? -9.141 -3.553 -8.421 1.00 0.00 61 LYS A CA 18
ATOM 17728 C C . LYS A 1 61 ? -9.655 -4.819 -7.729 1.00 0.00 61 LYS A C 18
ATOM 17729 O O . LYS A 1 61 ? -10.783 -4.799 -7.264 1.00 0.00 61 LYS A O 18
ATOM 17749 N N . SER A 1 1 ? 16.874 6.453 1.491 1.00 0.00 1 SER A N 19
ATOM 17750 C CA . SER A 1 1 ? 15.552 6.493 0.802 1.00 0.00 1 SER A CA 19
ATOM 17751 C C . SER A 1 1 ? 14.540 5.613 1.540 1.00 0.00 1 SER A C 19
ATOM 17752 O O . SER A 1 1 ? 14.531 4.406 1.396 1.00 0.00 1 SER A O 19
ATOM 17762 N N . ALA A 1 2 ? 13.686 6.213 2.327 1.00 0.00 2 ALA A N 19
ATOM 17763 C CA . ALA A 1 2 ? 12.664 5.420 3.078 1.00 0.00 2 ALA A CA 19
ATOM 17764 C C . ALA A 1 2 ? 13.330 4.341 3.920 1.00 0.00 2 ALA A C 19
ATOM 17765 O O . ALA A 1 2 ? 14.522 4.369 4.159 1.00 0.00 2 ALA A O 19
ATOM 17772 N N . VAL A 1 3 ? 12.558 3.407 4.397 1.00 0.00 3 VAL A N 19
ATOM 17773 C CA . VAL A 1 3 ? 13.128 2.342 5.254 1.00 0.00 3 VAL A CA 19
ATOM 17774 C C . VAL A 1 3 ? 12.241 1.085 5.198 1.00 0.00 3 VAL A C 19
ATOM 17775 O O . VAL A 1 3 ? 12.181 0.305 6.128 1.00 0.00 3 VAL A O 19
ATOM 17788 N N . ILE A 1 4 ? 11.554 0.883 4.105 1.00 0.00 4 ILE A N 19
ATOM 17789 C CA . ILE A 1 4 ? 10.670 -0.316 3.989 1.00 0.00 4 ILE A CA 19
ATOM 17790 C C . ILE A 1 4 ? 11.069 -1.192 2.790 1.00 0.00 4 ILE A C 19
ATOM 17791 O O . ILE A 1 4 ? 12.054 -0.938 2.126 1.00 0.00 4 ILE A O 19
ATOM 17807 N N . SER A 1 5 ? 10.308 -2.235 2.521 1.00 0.00 5 SER A N 19
ATOM 17808 C CA . SER A 1 5 ? 10.630 -3.145 1.370 1.00 0.00 5 SER A CA 19
ATOM 17809 C C . SER A 1 5 ? 9.661 -4.339 1.328 1.00 0.00 5 SER A C 19
ATOM 17810 O O . SER A 1 5 ? 10.066 -5.478 1.440 1.00 0.00 5 SER A O 19
ATOM 17818 N N . LEU A 1 6 ? 8.391 -4.079 1.144 1.00 0.00 6 LEU A N 19
ATOM 17819 C CA . LEU A 1 6 ? 7.369 -5.183 1.067 1.00 0.00 6 LEU A CA 19
ATOM 17820 C C . LEU A 1 6 ? 7.342 -6.003 2.363 1.00 0.00 6 LEU A C 19
ATOM 17821 O O . LEU A 1 6 ? 6.401 -5.926 3.128 1.00 0.00 6 LEU A O 19
ATOM 17837 N N . ASP A 1 7 ? 8.357 -6.781 2.623 1.00 0.00 7 ASP A N 19
ATOM 17838 C CA . ASP A 1 7 ? 8.370 -7.595 3.877 1.00 0.00 7 ASP A CA 19
ATOM 17839 C C . ASP A 1 7 ? 8.485 -6.687 5.107 1.00 0.00 7 ASP A C 19
ATOM 17840 O O . ASP A 1 7 ? 8.346 -7.133 6.228 1.00 0.00 7 ASP A O 19
ATOM 17849 N N . GLU A 1 8 ? 8.741 -5.420 4.909 1.00 0.00 8 GLU A N 19
ATOM 17850 C CA . GLU A 1 8 ? 8.866 -4.494 6.072 1.00 0.00 8 GLU A CA 19
ATOM 17851 C C . GLU A 1 8 ? 7.833 -3.366 5.970 1.00 0.00 8 GLU A C 19
ATOM 17852 O O . GLU A 1 8 ? 8.097 -2.243 6.348 1.00 0.00 8 GLU A O 19
ATOM 17864 N N . PHE A 1 9 ? 6.660 -3.654 5.465 1.00 0.00 9 PHE A N 19
ATOM 17865 C CA . PHE A 1 9 ? 5.619 -2.586 5.349 1.00 0.00 9 PHE A CA 19
ATOM 17866 C C . PHE A 1 9 ? 4.557 -2.740 6.435 1.00 0.00 9 PHE A C 19
ATOM 17867 O O . PHE A 1 9 ? 3.580 -2.017 6.462 1.00 0.00 9 PHE A O 19
ATOM 17884 N N . GLU A 1 10 ? 4.744 -3.656 7.340 1.00 0.00 10 GLU A N 19
ATOM 17885 C CA . GLU A 1 10 ? 3.744 -3.831 8.432 1.00 0.00 10 GLU A CA 19
ATOM 17886 C C . GLU A 1 10 ? 4.110 -2.920 9.607 1.00 0.00 10 GLU A C 19
ATOM 17887 O O . GLU A 1 10 ? 3.588 -3.050 10.696 1.00 0.00 10 GLU A O 19
ATOM 17899 N N . ASN A 1 11 ? 5.004 -1.989 9.384 1.00 0.00 11 ASN A N 19
ATOM 17900 C CA . ASN A 1 11 ? 5.410 -1.057 10.470 1.00 0.00 11 ASN A CA 19
ATOM 17901 C C . ASN A 1 11 ? 4.563 0.222 10.433 1.00 0.00 11 ASN A C 19
ATOM 17902 O O . ASN A 1 11 ? 4.099 0.689 11.455 1.00 0.00 11 ASN A O 19
ATOM 17913 N N . LYS A 1 12 ? 4.373 0.812 9.273 1.00 0.00 12 LYS A N 19
ATOM 17914 C CA . LYS A 1 12 ? 3.574 2.070 9.220 1.00 0.00 12 LYS A CA 19
ATOM 17915 C C . LYS A 1 12 ? 2.172 1.846 8.648 1.00 0.00 12 LYS A C 19
ATOM 17916 O O . LYS A 1 12 ? 1.945 0.977 7.829 1.00 0.00 12 LYS A O 19
ATOM 17935 N N . THR A 1 13 ? 1.242 2.654 9.076 1.00 0.00 13 THR A N 19
ATOM 17936 C CA . THR A 1 13 ? -0.163 2.549 8.573 1.00 0.00 13 THR A CA 19
ATOM 17937 C C . THR A 1 13 ? -0.289 3.237 7.209 1.00 0.00 13 THR A C 19
ATOM 17938 O O . THR A 1 13 ? -1.082 4.141 7.031 1.00 0.00 13 THR A O 19
ATOM 17949 N N . LEU A 1 14 ? 0.485 2.813 6.249 1.00 0.00 14 LEU A N 19
ATOM 17950 C CA . LEU A 1 14 ? 0.428 3.428 4.889 1.00 0.00 14 LEU A CA 19
ATOM 17951 C C . LEU A 1 14 ? 0.752 4.930 4.943 1.00 0.00 14 LEU A C 19
ATOM 17952 O O . LEU A 1 14 ? 1.870 5.337 4.699 1.00 0.00 14 LEU A O 19
ATOM 17968 N N . ASP A 1 15 ? -0.238 5.744 5.225 1.00 0.00 15 ASP A N 19
ATOM 17969 C CA . ASP A 1 15 ? -0.061 7.241 5.265 1.00 0.00 15 ASP A CA 19
ATOM 17970 C C . ASP A 1 15 ? 1.321 7.682 5.772 1.00 0.00 15 ASP A C 19
ATOM 17971 O O . ASP A 1 15 ? 1.802 8.739 5.413 1.00 0.00 15 ASP A O 19
ATOM 17980 N N . GLU A 1 16 ? 1.953 6.910 6.610 1.00 0.00 16 GLU A N 19
ATOM 17981 C CA . GLU A 1 16 ? 3.291 7.326 7.135 1.00 0.00 16 GLU A CA 19
ATOM 17982 C C . GLU A 1 16 ? 4.313 7.483 6.001 1.00 0.00 16 GLU A C 19
ATOM 17983 O O . GLU A 1 16 ? 5.409 7.960 6.225 1.00 0.00 16 GLU A O 19
ATOM 17995 N N . ILE A 1 17 ? 3.991 7.067 4.800 1.00 0.00 17 ILE A N 19
ATOM 17996 C CA . ILE A 1 17 ? 4.993 7.177 3.691 1.00 0.00 17 ILE A CA 19
ATOM 17997 C C . ILE A 1 17 ? 4.330 7.200 2.300 1.00 0.00 17 ILE A C 19
ATOM 17998 O O . ILE A 1 17 ? 5.004 7.083 1.303 1.00 0.00 17 ILE A O 19
ATOM 18014 N N . ILE A 1 18 ? 3.033 7.341 2.217 1.00 0.00 18 ILE A N 19
ATOM 18015 C CA . ILE A 1 18 ? 2.357 7.337 0.865 1.00 0.00 18 ILE A CA 19
ATOM 18016 C C . ILE A 1 18 ? 2.542 8.689 0.162 1.00 0.00 18 ILE A C 19
ATOM 18017 O O . ILE A 1 18 ? 3.098 9.620 0.710 1.00 0.00 18 ILE A O 19
ATOM 18033 N N . GLY A 1 19 ? 2.107 8.778 -1.067 1.00 0.00 19 GLY A N 19
ATOM 18034 C CA . GLY A 1 19 ? 2.271 10.031 -1.862 1.00 0.00 19 GLY A CA 19
ATOM 18035 C C . GLY A 1 19 ? 2.815 9.649 -3.242 1.00 0.00 19 GLY A C 19
ATOM 18036 O O . GLY A 1 19 ? 2.089 9.179 -4.096 1.00 0.00 19 GLY A O 19
ATOM 18040 N N . PHE A 1 20 ? 4.092 9.819 -3.454 1.00 0.00 20 PHE A N 19
ATOM 18041 C CA . PHE A 1 20 ? 4.693 9.439 -4.768 1.00 0.00 20 PHE A CA 19
ATOM 18042 C C . PHE A 1 20 ? 5.242 8.021 -4.658 1.00 0.00 20 PHE A C 19
ATOM 18043 O O . PHE A 1 20 ? 4.899 7.152 -5.436 1.00 0.00 20 PHE A O 19
ATOM 18060 N N . TYR A 1 21 ? 6.045 7.764 -3.659 1.00 0.00 21 TYR A N 19
ATOM 18061 C CA . TYR A 1 21 ? 6.571 6.380 -3.459 1.00 0.00 21 TYR A CA 19
ATOM 18062 C C . TYR A 1 21 ? 5.379 5.408 -3.404 1.00 0.00 21 TYR A C 19
ATOM 18063 O O . TYR A 1 21 ? 5.519 4.214 -3.561 1.00 0.00 21 TYR A O 19
ATOM 18081 N N . GLU A 1 22 ? 4.205 5.931 -3.164 1.00 0.00 22 GLU A N 19
ATOM 18082 C CA . GLU A 1 22 ? 2.999 5.074 -3.082 1.00 0.00 22 GLU A CA 19
ATOM 18083 C C . GLU A 1 22 ? 2.725 4.412 -4.426 1.00 0.00 22 GLU A C 19
ATOM 18084 O O . GLU A 1 22 ? 2.565 3.222 -4.506 1.00 0.00 22 GLU A O 19
ATOM 18096 N N . ALA A 1 23 ? 2.671 5.160 -5.487 1.00 0.00 23 ALA A N 19
ATOM 18097 C CA . ALA A 1 23 ? 2.399 4.533 -6.813 1.00 0.00 23 ALA A CA 19
ATOM 18098 C C . ALA A 1 23 ? 3.115 3.178 -6.922 1.00 0.00 23 ALA A C 19
ATOM 18099 O O . ALA A 1 23 ? 2.549 2.201 -7.371 1.00 0.00 23 ALA A O 19
ATOM 18106 N N . GLN A 1 24 ? 4.348 3.114 -6.490 1.00 0.00 24 GLN A N 19
ATOM 18107 C CA . GLN A 1 24 ? 5.101 1.815 -6.554 1.00 0.00 24 GLN A CA 19
ATOM 18108 C C . GLN A 1 24 ? 4.879 0.985 -5.284 1.00 0.00 24 GLN A C 19
ATOM 18109 O O . GLN A 1 24 ? 5.202 -0.180 -5.237 1.00 0.00 24 GLN A O 19
ATOM 18123 N N . VAL A 1 25 ? 4.332 1.581 -4.267 1.00 0.00 25 VAL A N 19
ATOM 18124 C CA . VAL A 1 25 ? 4.063 0.850 -2.994 1.00 0.00 25 VAL A CA 19
ATOM 18125 C C . VAL A 1 25 ? 2.606 0.350 -3.001 1.00 0.00 25 VAL A C 19
ATOM 18126 O O . VAL A 1 25 ? 2.325 -0.795 -2.711 1.00 0.00 25 VAL A O 19
ATOM 18139 N N . LEU A 1 26 ? 1.683 1.212 -3.336 1.00 0.00 26 LEU A N 19
ATOM 18140 C CA . LEU A 1 26 ? 0.248 0.815 -3.374 1.00 0.00 26 LEU A CA 19
ATOM 18141 C C . LEU A 1 26 ? -0.025 -0.048 -4.609 1.00 0.00 26 LEU A C 19
ATOM 18142 O O . LEU A 1 26 ? -0.676 -1.070 -4.518 1.00 0.00 26 LEU A O 19
ATOM 18158 N N . LYS A 1 27 ? 0.494 0.323 -5.758 1.00 0.00 27 LYS A N 19
ATOM 18159 C CA . LYS A 1 27 ? 0.275 -0.527 -6.963 1.00 0.00 27 LYS A CA 19
ATOM 18160 C C . LYS A 1 27 ? 1.014 -1.844 -6.745 1.00 0.00 27 LYS A C 19
ATOM 18161 O O . LYS A 1 27 ? 0.754 -2.841 -7.389 1.00 0.00 27 LYS A O 19
ATOM 18180 N N . LEU A 1 28 ? 1.931 -1.839 -5.814 1.00 0.00 28 LEU A N 19
ATOM 18181 C CA . LEU A 1 28 ? 2.705 -3.053 -5.493 1.00 0.00 28 LEU A CA 19
ATOM 18182 C C . LEU A 1 28 ? 1.956 -3.835 -4.398 1.00 0.00 28 LEU A C 19
ATOM 18183 O O . LEU A 1 28 ? 1.664 -4.994 -4.572 1.00 0.00 28 LEU A O 19
ATOM 18199 N N . PHE A 1 29 ? 1.603 -3.210 -3.290 1.00 0.00 29 PHE A N 19
ATOM 18200 C CA . PHE A 1 29 ? 0.831 -3.932 -2.233 1.00 0.00 29 PHE A CA 19
ATOM 18201 C C . PHE A 1 29 ? -0.340 -4.649 -2.876 1.00 0.00 29 PHE A C 19
ATOM 18202 O O . PHE A 1 29 ? -0.716 -5.733 -2.501 1.00 0.00 29 PHE A O 19
ATOM 18219 N N . TYR A 1 30 ? -0.913 -4.032 -3.858 1.00 0.00 30 TYR A N 19
ATOM 18220 C CA . TYR A 1 30 ? -2.062 -4.662 -4.546 1.00 0.00 30 TYR A CA 19
ATOM 18221 C C . TYR A 1 30 ? -1.555 -5.764 -5.482 1.00 0.00 30 TYR A C 19
ATOM 18222 O O . TYR A 1 30 ? -2.281 -6.672 -5.835 1.00 0.00 30 TYR A O 19
ATOM 18240 N N . ALA A 1 31 ? -0.302 -5.704 -5.866 1.00 0.00 31 ALA A N 19
ATOM 18241 C CA . ALA A 1 31 ? 0.260 -6.763 -6.760 1.00 0.00 31 ALA A CA 19
ATOM 18242 C C . ALA A 1 31 ? 0.878 -7.883 -5.913 1.00 0.00 31 ALA A C 19
ATOM 18243 O O . ALA A 1 31 ? 0.919 -9.030 -6.310 1.00 0.00 31 ALA A O 19
ATOM 18250 N N . GLU A 1 32 ? 1.342 -7.550 -4.738 1.00 0.00 32 GLU A N 19
ATOM 18251 C CA . GLU A 1 32 ? 1.947 -8.569 -3.835 1.00 0.00 32 GLU A CA 19
ATOM 18252 C C . GLU A 1 32 ? 0.910 -8.976 -2.787 1.00 0.00 32 GLU A C 19
ATOM 18253 O O . GLU A 1 32 ? 0.827 -10.121 -2.390 1.00 0.00 32 GLU A O 19
ATOM 18265 N N . TYR A 1 33 ? 0.108 -8.041 -2.358 1.00 0.00 33 TYR A N 19
ATOM 18266 C CA . TYR A 1 33 ? -0.950 -8.356 -1.350 1.00 0.00 33 TYR A CA 19
ATOM 18267 C C . TYR A 1 33 ? -2.320 -8.314 -2.039 1.00 0.00 33 TYR A C 19
ATOM 18268 O O . TYR A 1 33 ? -2.917 -7.261 -2.145 1.00 0.00 33 TYR A O 19
ATOM 18286 N N . PRO A 1 34 ? -2.783 -9.451 -2.486 1.00 0.00 34 PRO A N 19
ATOM 18287 C CA . PRO A 1 34 ? -4.099 -9.507 -3.170 1.00 0.00 34 PRO A CA 19
ATOM 18288 C C . PRO A 1 34 ? -5.230 -9.216 -2.181 1.00 0.00 34 PRO A C 19
ATOM 18289 O O . PRO A 1 34 ? -5.066 -9.335 -0.983 1.00 0.00 34 PRO A O 19
ATOM 18300 N N . SER A 1 35 ? -6.373 -8.824 -2.681 1.00 0.00 35 SER A N 19
ATOM 18301 C CA . SER A 1 35 ? -7.525 -8.502 -1.786 1.00 0.00 35 SER A CA 19
ATOM 18302 C C . SER A 1 35 ? -7.143 -7.368 -0.835 1.00 0.00 35 SER A C 19
ATOM 18303 O O . SER A 1 35 ? -6.362 -7.550 0.079 1.00 0.00 35 SER A O 19
ATOM 18311 N N . THR A 1 36 ? -7.685 -6.195 -1.047 1.00 0.00 36 THR A N 19
ATOM 18312 C CA . THR A 1 36 ? -7.349 -5.042 -0.157 1.00 0.00 36 THR A CA 19
ATOM 18313 C C . THR A 1 36 ? -7.487 -5.445 1.312 1.00 0.00 36 THR A C 19
ATOM 18314 O O . THR A 1 36 ? -6.746 -4.991 2.162 1.00 0.00 36 THR A O 19
ATOM 18325 N N . ARG A 1 37 ? -8.422 -6.305 1.614 1.00 0.00 37 ARG A N 19
ATOM 18326 C CA . ARG A 1 37 ? -8.598 -6.750 3.026 1.00 0.00 37 ARG A CA 19
ATOM 18327 C C . ARG A 1 37 ? -7.327 -7.470 3.487 1.00 0.00 37 ARG A C 19
ATOM 18328 O O . ARG A 1 37 ? -6.786 -7.182 4.537 1.00 0.00 37 ARG A O 19
ATOM 18349 N N . LYS A 1 38 ? -6.836 -8.388 2.697 1.00 0.00 38 LYS A N 19
ATOM 18350 C CA . LYS A 1 38 ? -5.584 -9.104 3.078 1.00 0.00 38 LYS A CA 19
ATOM 18351 C C . LYS A 1 38 ? -4.392 -8.167 2.871 1.00 0.00 38 LYS A C 19
ATOM 18352 O O . LYS A 1 38 ? -3.359 -8.305 3.495 1.00 0.00 38 LYS A O 19
ATOM 18371 N N . LEU A 1 39 ? -4.547 -7.198 2.006 1.00 0.00 39 LEU A N 19
ATOM 18372 C CA . LEU A 1 39 ? -3.449 -6.222 1.749 1.00 0.00 39 LEU A CA 19
ATOM 18373 C C . LEU A 1 39 ? -3.278 -5.334 2.978 1.00 0.00 39 LEU A C 19
ATOM 18374 O O . LEU A 1 39 ? -2.185 -5.105 3.458 1.00 0.00 39 LEU A O 19
ATOM 18390 N N . ALA A 1 40 ? -4.367 -4.844 3.487 1.00 0.00 40 ALA A N 19
ATOM 18391 C CA . ALA A 1 40 ? -4.322 -3.971 4.696 1.00 0.00 40 ALA A CA 19
ATOM 18392 C C . ALA A 1 40 ? -3.861 -4.771 5.920 1.00 0.00 40 ALA A C 19
ATOM 18393 O O . ALA A 1 40 ? -3.348 -4.221 6.876 1.00 0.00 40 ALA A O 19
ATOM 18400 N N . GLN A 1 41 ? -4.051 -6.065 5.900 1.00 0.00 41 GLN A N 19
ATOM 18401 C CA . GLN A 1 41 ? -3.637 -6.905 7.064 1.00 0.00 41 GLN A CA 19
ATOM 18402 C C . GLN A 1 41 ? -2.115 -6.880 7.229 1.00 0.00 41 GLN A C 19
ATOM 18403 O O . GLN A 1 41 ? -1.604 -6.891 8.332 1.00 0.00 41 GLN A O 19
ATOM 18417 N N . ARG A 1 42 ? -1.387 -6.846 6.145 1.00 0.00 42 ARG A N 19
ATOM 18418 C CA . ARG A 1 42 ? 0.101 -6.823 6.247 1.00 0.00 42 ARG A CA 19
ATOM 18419 C C . ARG A 1 42 ? 0.590 -5.381 6.422 1.00 0.00 42 ARG A C 19
ATOM 18420 O O . ARG A 1 42 ? 1.580 -5.129 7.074 1.00 0.00 42 ARG A O 19
ATOM 18441 N N . LEU A 1 43 ? -0.102 -4.440 5.839 1.00 0.00 43 LEU A N 19
ATOM 18442 C CA . LEU A 1 43 ? 0.305 -3.009 5.963 1.00 0.00 43 LEU A CA 19
ATOM 18443 C C . LEU A 1 43 ? -0.239 -2.393 7.257 1.00 0.00 43 LEU A C 19
ATOM 18444 O O . LEU A 1 43 ? -0.008 -1.234 7.544 1.00 0.00 43 LEU A O 19
ATOM 18460 N N . GLY A 1 44 ? -0.958 -3.153 8.043 1.00 0.00 44 GLY A N 19
ATOM 18461 C CA . GLY A 1 44 ? -1.511 -2.600 9.315 1.00 0.00 44 GLY A CA 19
ATOM 18462 C C . GLY A 1 44 ? -2.354 -1.361 9.010 1.00 0.00 44 GLY A C 19
ATOM 18463 O O . GLY A 1 44 ? -1.932 -0.242 9.226 1.00 0.00 44 GLY A O 19
ATOM 18467 N N . VAL A 1 45 ? -3.540 -1.555 8.503 1.00 0.00 45 VAL A N 19
ATOM 18468 C CA . VAL A 1 45 ? -4.414 -0.391 8.170 1.00 0.00 45 VAL A CA 19
ATOM 18469 C C . VAL A 1 45 ? -5.883 -0.809 8.228 1.00 0.00 45 VAL A C 19
ATOM 18470 O O . VAL A 1 45 ? -6.202 -1.957 8.468 1.00 0.00 45 VAL A O 19
ATOM 18483 N N . SER A 1 46 ? -6.782 0.116 8.023 1.00 0.00 46 SER A N 19
ATOM 18484 C CA . SER A 1 46 ? -8.233 -0.226 8.081 1.00 0.00 46 SER A CA 19
ATOM 18485 C C . SER A 1 46 ? -8.743 -0.676 6.708 1.00 0.00 46 SER A C 19
ATOM 18486 O O . SER A 1 46 ? -9.857 -0.375 6.328 1.00 0.00 46 SER A O 19
ATOM 18494 N N . HIS A 1 47 ? -7.940 -1.402 5.967 1.00 0.00 47 HIS A N 19
ATOM 18495 C CA . HIS A 1 47 ? -8.361 -1.890 4.619 1.00 0.00 47 HIS A CA 19
ATOM 18496 C C . HIS A 1 47 ? -9.035 -0.782 3.804 1.00 0.00 47 HIS A C 19
ATOM 18497 O O . HIS A 1 47 ? -8.397 -0.123 3.011 1.00 0.00 47 HIS A O 19
ATOM 18511 N N . THR A 1 48 ? -10.322 -0.593 3.966 1.00 0.00 48 THR A N 19
ATOM 18512 C CA . THR A 1 48 ? -11.030 0.453 3.173 1.00 0.00 48 THR A CA 19
ATOM 18513 C C . THR A 1 48 ? -10.165 1.707 3.073 1.00 0.00 48 THR A C 19
ATOM 18514 O O . THR A 1 48 ? -10.075 2.333 2.034 1.00 0.00 48 THR A O 19
ATOM 18525 N N . ALA A 1 49 ? -9.507 2.059 4.145 1.00 0.00 49 ALA A N 19
ATOM 18526 C CA . ALA A 1 49 ? -8.625 3.256 4.112 1.00 0.00 49 ALA A CA 19
ATOM 18527 C C . ALA A 1 49 ? -7.524 3.033 3.074 1.00 0.00 49 ALA A C 19
ATOM 18528 O O . ALA A 1 49 ? -7.190 3.909 2.301 1.00 0.00 49 ALA A O 19
ATOM 18535 N N . ILE A 1 50 ? -6.971 1.849 3.052 1.00 0.00 50 ILE A N 19
ATOM 18536 C CA . ILE A 1 50 ? -5.902 1.532 2.067 1.00 0.00 50 ILE A CA 19
ATOM 18537 C C . ILE A 1 50 ? -6.484 1.545 0.648 1.00 0.00 50 ILE A C 19
ATOM 18538 O O . ILE A 1 50 ? -5.871 2.038 -0.280 1.00 0.00 50 ILE A O 19
ATOM 18554 N N . ALA A 1 51 ? -7.662 1.005 0.476 1.00 0.00 51 ALA A N 19
ATOM 18555 C CA . ALA A 1 51 ? -8.287 0.976 -0.880 1.00 0.00 51 ALA A CA 19
ATOM 18556 C C . ALA A 1 51 ? -8.608 2.397 -1.350 1.00 0.00 51 ALA A C 19
ATOM 18557 O O . ALA A 1 51 ? -8.217 2.797 -2.425 1.00 0.00 51 ALA A O 19
ATOM 18564 N N . ASN A 1 52 ? -9.325 3.162 -0.558 1.00 0.00 52 ASN A N 19
ATOM 18565 C CA . ASN A 1 52 ? -9.673 4.560 -0.971 1.00 0.00 52 ASN A CA 19
ATOM 18566 C C . ASN A 1 52 ? -8.443 5.270 -1.541 1.00 0.00 52 ASN A C 19
ATOM 18567 O O . ASN A 1 52 ? -8.524 5.964 -2.536 1.00 0.00 52 ASN A O 19
ATOM 18578 N N . LYS A 1 53 ? -7.305 5.090 -0.931 1.00 0.00 53 LYS A N 19
ATOM 18579 C CA . LYS A 1 53 ? -6.075 5.740 -1.460 1.00 0.00 53 LYS A CA 19
ATOM 18580 C C . LYS A 1 53 ? -5.733 5.115 -2.813 1.00 0.00 53 LYS A C 19
ATOM 18581 O O . LYS A 1 53 ? -5.518 5.800 -3.793 1.00 0.00 53 LYS A O 19
ATOM 18600 N N . LEU A 1 54 ? -5.703 3.810 -2.868 1.00 0.00 54 LEU A N 19
ATOM 18601 C CA . LEU A 1 54 ? -5.390 3.110 -4.149 1.00 0.00 54 LEU A CA 19
ATOM 18602 C C . LEU A 1 54 ? -6.376 3.529 -5.239 1.00 0.00 54 LEU A C 19
ATOM 18603 O O . LEU A 1 54 ? -5.984 3.956 -6.308 1.00 0.00 54 LEU A O 19
ATOM 18619 N N . LYS A 1 55 ? -7.653 3.423 -4.971 1.00 0.00 55 LYS A N 19
ATOM 18620 C CA . LYS A 1 55 ? -8.672 3.834 -5.982 1.00 0.00 55 LYS A CA 19
ATOM 18621 C C . LYS A 1 55 ? -8.307 5.214 -6.530 1.00 0.00 55 LYS A C 19
ATOM 18622 O O . LYS A 1 55 ? -8.282 5.435 -7.725 1.00 0.00 55 LYS A O 19
ATOM 18641 N N . GLN A 1 56 ? -8.003 6.137 -5.657 1.00 0.00 56 GLN A N 19
ATOM 18642 C CA . GLN A 1 56 ? -7.615 7.500 -6.121 1.00 0.00 56 GLN A CA 19
ATOM 18643 C C . GLN A 1 56 ? -6.331 7.418 -6.956 1.00 0.00 56 GLN A C 19
ATOM 18644 O O . GLN A 1 56 ? -6.179 8.112 -7.942 1.00 0.00 56 GLN A O 19
ATOM 18658 N N . TYR A 1 57 ? -5.409 6.569 -6.572 1.00 0.00 57 TYR A N 19
ATOM 18659 C CA . TYR A 1 57 ? -4.139 6.443 -7.350 1.00 0.00 57 TYR A CA 19
ATOM 18660 C C . TYR A 1 57 ? -4.408 5.744 -8.686 1.00 0.00 57 TYR A C 19
ATOM 18661 O O . TYR A 1 57 ? -3.895 6.136 -9.716 1.00 0.00 57 TYR A O 19
ATOM 18679 N N . GLY A 1 58 ? -5.208 4.709 -8.676 1.00 0.00 58 GLY A N 19
ATOM 18680 C CA . GLY A 1 58 ? -5.509 3.986 -9.945 1.00 0.00 58 GLY A CA 19
ATOM 18681 C C . GLY A 1 58 ? -5.810 2.512 -9.654 1.00 0.00 58 GLY A C 19
ATOM 18682 O O . GLY A 1 58 ? -6.415 1.827 -10.455 1.00 0.00 58 GLY A O 19
ATOM 18686 N N . ILE A 1 59 ? -5.394 2.014 -8.517 1.00 0.00 59 ILE A N 19
ATOM 18687 C CA . ILE A 1 59 ? -5.660 0.580 -8.188 1.00 0.00 59 ILE A CA 19
ATOM 18688 C C . ILE A 1 59 ? -6.830 0.482 -7.203 1.00 0.00 59 ILE A C 19
ATOM 18689 O O . ILE A 1 59 ? -7.818 1.178 -7.331 1.00 0.00 59 ILE A O 19
ATOM 18705 N N . GLY A 1 60 ? -6.726 -0.371 -6.220 1.00 0.00 60 GLY A N 19
ATOM 18706 C CA . GLY A 1 60 ? -7.829 -0.513 -5.227 1.00 0.00 60 GLY A CA 19
ATOM 18707 C C . GLY A 1 60 ? -9.107 -0.953 -5.943 1.00 0.00 60 GLY A C 19
ATOM 18708 O O . GLY A 1 60 ? -10.168 -0.396 -5.736 1.00 0.00 60 GLY A O 19
ATOM 18712 N N . LYS A 1 61 ? -9.013 -1.946 -6.785 1.00 0.00 61 LYS A N 19
ATOM 18713 C CA . LYS A 1 61 ? -10.221 -2.422 -7.519 1.00 0.00 61 LYS A CA 19
ATOM 18714 C C . LYS A 1 61 ? -10.660 -3.791 -6.990 1.00 0.00 61 LYS A C 19
ATOM 18715 O O . LYS A 1 61 ? -11.668 -3.844 -6.306 1.00 0.00 61 LYS A O 19
ATOM 18735 N N . SER A 1 1 ? 13.360 1.857 -3.909 1.00 0.00 1 SER A N 20
ATOM 18736 C CA . SER A 1 1 ? 14.441 1.745 -2.887 1.00 0.00 1 SER A CA 20
ATOM 18737 C C . SER A 1 1 ? 14.291 2.849 -1.838 1.00 0.00 1 SER A C 20
ATOM 18738 O O . SER A 1 1 ? 15.188 3.644 -1.628 1.00 0.00 1 SER A O 20
ATOM 18748 N N . ALA A 1 2 ? 13.166 2.904 -1.179 1.00 0.00 2 ALA A N 20
ATOM 18749 C CA . ALA A 1 2 ? 12.956 3.956 -0.142 1.00 0.00 2 ALA A CA 20
ATOM 18750 C C . ALA A 1 2 ? 13.410 3.440 1.228 1.00 0.00 2 ALA A C 20
ATOM 18751 O O . ALA A 1 2 ? 14.242 2.558 1.322 1.00 0.00 2 ALA A O 20
ATOM 18758 N N . VAL A 1 3 ? 12.872 3.982 2.288 1.00 0.00 3 VAL A N 20
ATOM 18759 C CA . VAL A 1 3 ? 13.277 3.521 3.652 1.00 0.00 3 VAL A CA 20
ATOM 18760 C C . VAL A 1 3 ? 12.313 2.442 4.161 1.00 0.00 3 VAL A C 20
ATOM 18761 O O . VAL A 1 3 ? 11.982 2.397 5.329 1.00 0.00 3 VAL A O 20
ATOM 18774 N N . ILE A 1 4 ? 11.863 1.577 3.293 1.00 0.00 4 ILE A N 20
ATOM 18775 C CA . ILE A 1 4 ? 10.921 0.501 3.723 1.00 0.00 4 ILE A CA 20
ATOM 18776 C C . ILE A 1 4 ? 11.050 -0.721 2.801 1.00 0.00 4 ILE A C 20
ATOM 18777 O O . ILE A 1 4 ? 12.044 -0.899 2.126 1.00 0.00 4 ILE A O 20
ATOM 18793 N N . SER A 1 5 ? 10.046 -1.561 2.771 1.00 0.00 5 SER A N 20
ATOM 18794 C CA . SER A 1 5 ? 10.084 -2.776 1.898 1.00 0.00 5 SER A CA 20
ATOM 18795 C C . SER A 1 5 ? 8.837 -3.622 2.155 1.00 0.00 5 SER A C 20
ATOM 18796 O O . SER A 1 5 ? 8.126 -3.416 3.118 1.00 0.00 5 SER A O 20
ATOM 18804 N N . LEU A 1 6 ? 8.573 -4.577 1.307 1.00 0.00 6 LEU A N 20
ATOM 18805 C CA . LEU A 1 6 ? 7.359 -5.434 1.500 1.00 0.00 6 LEU A CA 20
ATOM 18806 C C . LEU A 1 6 ? 7.559 -6.383 2.682 1.00 0.00 6 LEU A C 20
ATOM 18807 O O . LEU A 1 6 ? 6.611 -6.892 3.246 1.00 0.00 6 LEU A O 20
ATOM 18823 N N . ASP A 1 7 ? 8.780 -6.595 3.089 1.00 0.00 7 ASP A N 20
ATOM 18824 C CA . ASP A 1 7 ? 9.026 -7.477 4.265 1.00 0.00 7 ASP A CA 20
ATOM 18825 C C . ASP A 1 7 ? 9.054 -6.621 5.536 1.00 0.00 7 ASP A C 20
ATOM 18826 O O . ASP A 1 7 ? 9.205 -7.121 6.633 1.00 0.00 7 ASP A O 20
ATOM 18835 N N . GLU A 1 8 ? 8.900 -5.328 5.387 1.00 0.00 8 GLU A N 20
ATOM 18836 C CA . GLU A 1 8 ? 8.906 -4.424 6.570 1.00 0.00 8 GLU A CA 20
ATOM 18837 C C . GLU A 1 8 ? 7.853 -3.320 6.403 1.00 0.00 8 GLU A C 20
ATOM 18838 O O . GLU A 1 8 ? 7.832 -2.359 7.146 1.00 0.00 8 GLU A O 20
ATOM 18850 N N . PHE A 1 9 ? 6.971 -3.450 5.439 1.00 0.00 9 PHE A N 20
ATOM 18851 C CA . PHE A 1 9 ? 5.921 -2.403 5.241 1.00 0.00 9 PHE A CA 20
ATOM 18852 C C . PHE A 1 9 ? 4.811 -2.537 6.283 1.00 0.00 9 PHE A C 20
ATOM 18853 O O . PHE A 1 9 ? 3.883 -1.753 6.311 1.00 0.00 9 PHE A O 20
ATOM 18870 N N . GLU A 1 10 ? 4.897 -3.511 7.145 1.00 0.00 10 GLU A N 20
ATOM 18871 C CA . GLU A 1 10 ? 3.842 -3.670 8.187 1.00 0.00 10 GLU A CA 20
ATOM 18872 C C . GLU A 1 10 ? 4.211 -2.842 9.422 1.00 0.00 10 GLU A C 20
ATOM 18873 O O . GLU A 1 10 ? 3.594 -2.950 10.463 1.00 0.00 10 GLU A O 20
ATOM 18885 N N . ASN A 1 11 ? 5.212 -2.004 9.304 1.00 0.00 11 ASN A N 20
ATOM 18886 C CA . ASN A 1 11 ? 5.623 -1.156 10.455 1.00 0.00 11 ASN A CA 20
ATOM 18887 C C . ASN A 1 11 ? 4.871 0.179 10.425 1.00 0.00 11 ASN A C 20
ATOM 18888 O O . ASN A 1 11 ? 4.467 0.689 11.452 1.00 0.00 11 ASN A O 20
ATOM 18899 N N . LYS A 1 12 ? 4.690 0.764 9.262 1.00 0.00 12 LYS A N 20
ATOM 18900 C CA . LYS A 1 12 ? 3.977 2.067 9.203 1.00 0.00 12 LYS A CA 20
ATOM 18901 C C . LYS A 1 12 ? 2.524 1.894 8.754 1.00 0.00 12 LYS A C 20
ATOM 18902 O O . LYS A 1 12 ? 2.197 1.030 7.963 1.00 0.00 12 LYS A O 20
ATOM 18921 N N . THR A 1 13 ? 1.655 2.720 9.266 1.00 0.00 13 THR A N 20
ATOM 18922 C CA . THR A 1 13 ? 0.204 2.641 8.898 1.00 0.00 13 THR A CA 20
ATOM 18923 C C . THR A 1 13 ? -0.076 3.359 7.571 1.00 0.00 13 THR A C 20
ATOM 18924 O O . THR A 1 13 ? -0.871 4.277 7.507 1.00 0.00 13 THR A O 20
ATOM 18935 N N . LEU A 1 14 ? 0.556 2.937 6.510 1.00 0.00 14 LEU A N 20
ATOM 18936 C CA . LEU A 1 14 ? 0.328 3.573 5.175 1.00 0.00 14 LEU A CA 20
ATOM 18937 C C . LEU A 1 14 ? 0.706 5.061 5.205 1.00 0.00 14 LEU A C 20
ATOM 18938 O O . LEU A 1 14 ? 1.800 5.434 4.832 1.00 0.00 14 LEU A O 20
ATOM 18954 N N . ASP A 1 15 ? -0.206 5.909 5.626 1.00 0.00 15 ASP A N 20
ATOM 18955 C CA . ASP A 1 15 ? 0.043 7.394 5.658 1.00 0.00 15 ASP A CA 20
ATOM 18956 C C . ASP A 1 15 ? 1.482 7.737 6.062 1.00 0.00 15 ASP A C 20
ATOM 18957 O O . ASP A 1 15 ? 2.024 8.747 5.656 1.00 0.00 15 ASP A O 20
ATOM 18966 N N . GLU A 1 16 ? 2.095 6.917 6.863 1.00 0.00 16 GLU A N 20
ATOM 18967 C CA . GLU A 1 16 ? 3.493 7.193 7.300 1.00 0.00 16 GLU A CA 20
ATOM 18968 C C . GLU A 1 16 ? 4.411 7.471 6.102 1.00 0.00 16 GLU A C 20
ATOM 18969 O O . GLU A 1 16 ? 5.446 8.090 6.245 1.00 0.00 16 GLU A O 20
ATOM 18981 N N . ILE A 1 17 ? 4.061 7.003 4.925 1.00 0.00 17 ILE A N 20
ATOM 18982 C CA . ILE A 1 17 ? 4.958 7.240 3.748 1.00 0.00 17 ILE A CA 20
ATOM 18983 C C . ILE A 1 17 ? 4.169 7.367 2.434 1.00 0.00 17 ILE A C 20
ATOM 18984 O O . ILE A 1 17 ? 4.738 7.262 1.376 1.00 0.00 17 ILE A O 20
ATOM 19000 N N . ILE A 1 18 ? 2.882 7.581 2.472 1.00 0.00 18 ILE A N 20
ATOM 19001 C CA . ILE A 1 18 ? 2.103 7.661 1.183 1.00 0.00 18 ILE A CA 20
ATOM 19002 C C . ILE A 1 18 ? 2.307 9.012 0.484 1.00 0.00 18 ILE A C 20
ATOM 19003 O O . ILE A 1 18 ? 2.889 9.931 1.024 1.00 0.00 18 ILE A O 20
ATOM 19019 N N . GLY A 1 19 ? 1.854 9.105 -0.739 1.00 0.00 19 GLY A N 20
ATOM 19020 C CA . GLY A 1 19 ? 2.026 10.353 -1.540 1.00 0.00 19 GLY A CA 20
ATOM 19021 C C . GLY A 1 19 ? 2.485 9.955 -2.945 1.00 0.00 19 GLY A C 20
ATOM 19022 O O . GLY A 1 19 ? 1.705 9.498 -3.756 1.00 0.00 19 GLY A O 20
ATOM 19026 N N . PHE A 1 20 ? 3.750 10.099 -3.224 1.00 0.00 20 PHE A N 20
ATOM 19027 C CA . PHE A 1 20 ? 4.279 9.706 -4.565 1.00 0.00 20 PHE A CA 20
ATOM 19028 C C . PHE A 1 20 ? 4.872 8.306 -4.466 1.00 0.00 20 PHE A C 20
ATOM 19029 O O . PHE A 1 20 ? 4.551 7.424 -5.240 1.00 0.00 20 PHE A O 20
ATOM 19046 N N . TYR A 1 21 ? 5.700 8.084 -3.485 1.00 0.00 21 TYR A N 20
ATOM 19047 C CA . TYR A 1 21 ? 6.292 6.730 -3.293 1.00 0.00 21 TYR A CA 20
ATOM 19048 C C . TYR A 1 21 ? 5.159 5.697 -3.195 1.00 0.00 21 TYR A C 20
ATOM 19049 O O . TYR A 1 21 ? 5.363 4.516 -3.375 1.00 0.00 21 TYR A O 20
ATOM 19067 N N . GLU A 1 22 ? 3.970 6.135 -2.876 1.00 0.00 22 GLU A N 20
ATOM 19068 C CA . GLU A 1 22 ? 2.853 5.171 -2.734 1.00 0.00 22 GLU A CA 20
ATOM 19069 C C . GLU A 1 22 ? 2.533 4.513 -4.066 1.00 0.00 22 GLU A C 20
ATOM 19070 O O . GLU A 1 22 ? 2.384 3.316 -4.146 1.00 0.00 22 GLU A O 20
ATOM 19082 N N . ALA A 1 23 ? 2.436 5.273 -5.120 1.00 0.00 23 ALA A N 20
ATOM 19083 C CA . ALA A 1 23 ? 2.124 4.660 -6.444 1.00 0.00 23 ALA A CA 20
ATOM 19084 C C . ALA A 1 23 ? 2.922 3.363 -6.619 1.00 0.00 23 ALA A C 20
ATOM 19085 O O . ALA A 1 23 ? 2.414 2.376 -7.113 1.00 0.00 23 ALA A O 20
ATOM 19092 N N . GLN A 1 24 ? 4.159 3.356 -6.195 1.00 0.00 24 GLN A N 20
ATOM 19093 C CA . GLN A 1 24 ? 4.986 2.113 -6.329 1.00 0.00 24 GLN A CA 20
ATOM 19094 C C . GLN A 1 24 ? 4.816 1.190 -5.122 1.00 0.00 24 GLN A C 20
ATOM 19095 O O . GLN A 1 24 ? 5.114 0.022 -5.214 1.00 0.00 24 GLN A O 20
ATOM 19109 N N . VAL A 1 25 ? 4.320 1.668 -4.006 1.00 0.00 25 VAL A N 20
ATOM 19110 C CA . VAL A 1 25 ? 4.122 0.729 -2.859 1.00 0.00 25 VAL A CA 20
ATOM 19111 C C . VAL A 1 25 ? 2.705 0.126 -2.958 1.00 0.00 25 VAL A C 20
ATOM 19112 O O . VAL A 1 25 ? 2.512 -1.045 -2.724 1.00 0.00 25 VAL A O 20
ATOM 19125 N N . LEU A 1 26 ? 1.711 0.909 -3.334 1.00 0.00 26 LEU A N 20
ATOM 19126 C CA . LEU A 1 26 ? 0.333 0.360 -3.467 1.00 0.00 26 LEU A CA 20
ATOM 19127 C C . LEU A 1 26 ? 0.206 -0.467 -4.741 1.00 0.00 26 LEU A C 20
ATOM 19128 O O . LEU A 1 26 ? -0.210 -1.604 -4.694 1.00 0.00 26 LEU A O 20
ATOM 19144 N N . LYS A 1 27 ? 0.583 0.062 -5.885 1.00 0.00 27 LYS A N 20
ATOM 19145 C CA . LYS A 1 27 ? 0.492 -0.775 -7.117 1.00 0.00 27 LYS A CA 20
ATOM 19146 C C . LYS A 1 27 ? 1.323 -2.042 -6.878 1.00 0.00 27 LYS A C 20
ATOM 19147 O O . LYS A 1 27 ? 1.167 -3.052 -7.535 1.00 0.00 27 LYS A O 20
ATOM 19166 N N . LEU A 1 28 ? 2.195 -1.966 -5.909 1.00 0.00 28 LEU A N 20
ATOM 19167 C CA . LEU A 1 28 ? 3.055 -3.107 -5.543 1.00 0.00 28 LEU A CA 20
ATOM 19168 C C . LEU A 1 28 ? 2.331 -3.963 -4.479 1.00 0.00 28 LEU A C 20
ATOM 19169 O O . LEU A 1 28 ? 2.116 -5.139 -4.679 1.00 0.00 28 LEU A O 20
ATOM 19185 N N . PHE A 1 29 ? 1.919 -3.377 -3.371 1.00 0.00 29 PHE A N 20
ATOM 19186 C CA . PHE A 1 29 ? 1.172 -4.155 -2.334 1.00 0.00 29 PHE A CA 20
ATOM 19187 C C . PHE A 1 29 ? -0.002 -4.818 -3.007 1.00 0.00 29 PHE A C 20
ATOM 19188 O O . PHE A 1 29 ? -0.276 -5.980 -2.836 1.00 0.00 29 PHE A O 20
ATOM 19205 N N . TYR A 1 30 ? -0.702 -4.062 -3.781 1.00 0.00 30 TYR A N 20
ATOM 19206 C CA . TYR A 1 30 ? -1.876 -4.638 -4.483 1.00 0.00 30 TYR A CA 20
ATOM 19207 C C . TYR A 1 30 ? -1.405 -5.764 -5.407 1.00 0.00 30 TYR A C 20
ATOM 19208 O O . TYR A 1 30 ? -2.143 -6.677 -5.720 1.00 0.00 30 TYR A O 20
ATOM 19226 N N . ALA A 1 31 ? -0.162 -5.721 -5.813 1.00 0.00 31 ALA A N 20
ATOM 19227 C CA . ALA A 1 31 ? 0.383 -6.800 -6.681 1.00 0.00 31 ALA A CA 20
ATOM 19228 C C . ALA A 1 31 ? 0.863 -7.954 -5.794 1.00 0.00 31 ALA A C 20
ATOM 19229 O O . ALA A 1 31 ? 0.767 -9.110 -6.155 1.00 0.00 31 ALA A O 20
ATOM 19236 N N . GLU A 1 32 ? 1.361 -7.641 -4.623 1.00 0.00 32 GLU A N 20
ATOM 19237 C CA . GLU A 1 32 ? 1.825 -8.711 -3.696 1.00 0.00 32 GLU A CA 20
ATOM 19238 C C . GLU A 1 32 ? 0.662 -9.144 -2.811 1.00 0.00 32 GLU A C 20
ATOM 19239 O O . GLU A 1 32 ? 0.277 -10.295 -2.803 1.00 0.00 32 GLU A O 20
ATOM 19251 N N . TYR A 1 33 ? 0.083 -8.226 -2.083 1.00 0.00 33 TYR A N 20
ATOM 19252 C CA . TYR A 1 33 ? -1.083 -8.593 -1.215 1.00 0.00 33 TYR A CA 20
ATOM 19253 C C . TYR A 1 33 ? -2.388 -8.410 -2.007 1.00 0.00 33 TYR A C 20
ATOM 19254 O O . TYR A 1 33 ? -2.805 -7.295 -2.243 1.00 0.00 33 TYR A O 20
ATOM 19272 N N . PRO A 1 34 ? -2.999 -9.504 -2.395 1.00 0.00 34 PRO A N 20
ATOM 19273 C CA . PRO A 1 34 ? -4.266 -9.423 -3.165 1.00 0.00 34 PRO A CA 20
ATOM 19274 C C . PRO A 1 34 ? -5.428 -9.054 -2.241 1.00 0.00 34 PRO A C 20
ATOM 19275 O O . PRO A 1 34 ? -5.334 -9.173 -1.035 1.00 0.00 34 PRO A O 20
ATOM 19286 N N . SER A 1 35 ? -6.525 -8.612 -2.802 1.00 0.00 35 SER A N 20
ATOM 19287 C CA . SER A 1 35 ? -7.706 -8.232 -1.965 1.00 0.00 35 SER A CA 20
ATOM 19288 C C . SER A 1 35 ? -7.310 -7.154 -0.953 1.00 0.00 35 SER A C 20
ATOM 19289 O O . SER A 1 35 ? -6.577 -7.406 -0.016 1.00 0.00 35 SER A O 20
ATOM 19297 N N . THR A 1 36 ? -7.786 -5.951 -1.139 1.00 0.00 36 THR A N 20
ATOM 19298 C CA . THR A 1 36 ? -7.433 -4.850 -0.194 1.00 0.00 36 THR A CA 20
ATOM 19299 C C . THR A 1 36 ? -7.652 -5.285 1.257 1.00 0.00 36 THR A C 20
ATOM 19300 O O . THR A 1 36 ? -6.884 -4.949 2.135 1.00 0.00 36 THR A O 20
ATOM 19311 N N . ARG A 1 37 ? -8.692 -6.030 1.516 1.00 0.00 37 ARG A N 20
ATOM 19312 C CA . ARG A 1 37 ? -8.955 -6.487 2.913 1.00 0.00 37 ARG A CA 20
ATOM 19313 C C . ARG A 1 37 ? -7.758 -7.289 3.437 1.00 0.00 37 ARG A C 20
ATOM 19314 O O . ARG A 1 37 ? -7.217 -6.999 4.485 1.00 0.00 37 ARG A O 20
ATOM 19335 N N . LYS A 1 38 ? -7.335 -8.288 2.709 1.00 0.00 38 LYS A N 20
ATOM 19336 C CA . LYS A 1 38 ? -6.165 -9.099 3.159 1.00 0.00 38 LYS A CA 20
ATOM 19337 C C . LYS A 1 38 ? -4.875 -8.302 2.946 1.00 0.00 38 LYS A C 20
ATOM 19338 O O . LYS A 1 38 ? -3.882 -8.511 3.615 1.00 0.00 38 LYS A O 20
ATOM 19357 N N . LEU A 1 39 ? -4.893 -7.380 2.021 1.00 0.00 39 LEU A N 20
ATOM 19358 C CA . LEU A 1 39 ? -3.683 -6.551 1.753 1.00 0.00 39 LEU A CA 20
ATOM 19359 C C . LEU A 1 39 ? -3.458 -5.593 2.927 1.00 0.00 39 LEU A C 20
ATOM 19360 O O . LEU A 1 39 ? -2.349 -5.392 3.386 1.00 0.00 39 LEU A O 20
ATOM 19376 N N . ALA A 1 40 ? -4.515 -5.011 3.410 1.00 0.00 40 ALA A N 20
ATOM 19377 C CA . ALA A 1 40 ? -4.412 -4.062 4.558 1.00 0.00 40 ALA A CA 20
ATOM 19378 C C . ALA A 1 40 ? -3.788 -4.753 5.775 1.00 0.00 40 ALA A C 20
ATOM 19379 O O . ALA A 1 40 ? -3.228 -4.111 6.644 1.00 0.00 40 ALA A O 20
ATOM 19386 N N . GLN A 1 41 ? -3.885 -6.055 5.848 1.00 0.00 41 GLN A N 20
ATOM 19387 C CA . GLN A 1 41 ? -3.304 -6.787 7.012 1.00 0.00 41 GLN A CA 20
ATOM 19388 C C . GLN A 1 41 ? -1.777 -6.676 7.004 1.00 0.00 41 GLN A C 20
ATOM 19389 O O . GLN A 1 41 ? -1.147 -6.583 8.040 1.00 0.00 41 GLN A O 20
ATOM 19403 N N . ARG A 1 42 ? -1.180 -6.683 5.844 1.00 0.00 42 ARG A N 20
ATOM 19404 C CA . ARG A 1 42 ? 0.307 -6.576 5.768 1.00 0.00 42 ARG A CA 20
ATOM 19405 C C . ARG A 1 42 ? 0.735 -5.116 5.927 1.00 0.00 42 ARG A C 20
ATOM 19406 O O . ARG A 1 42 ? 1.741 -4.816 6.538 1.00 0.00 42 ARG A O 20
ATOM 19427 N N . LEU A 1 43 ? -0.024 -4.208 5.375 1.00 0.00 43 LEU A N 20
ATOM 19428 C CA . LEU A 1 43 ? 0.325 -2.761 5.488 1.00 0.00 43 LEU A CA 20
ATOM 19429 C C . LEU A 1 43 ? -0.195 -2.174 6.808 1.00 0.00 43 LEU A C 20
ATOM 19430 O O . LEU A 1 43 ? -0.097 -0.986 7.042 1.00 0.00 43 LEU A O 20
ATOM 19446 N N . GLY A 1 44 ? -0.734 -2.996 7.677 1.00 0.00 44 GLY A N 20
ATOM 19447 C CA . GLY A 1 44 ? -1.245 -2.480 8.987 1.00 0.00 44 GLY A CA 20
ATOM 19448 C C . GLY A 1 44 ? -2.173 -1.288 8.756 1.00 0.00 44 GLY A C 20
ATOM 19449 O O . GLY A 1 44 ? -1.786 -0.149 8.931 1.00 0.00 44 GLY A O 20
ATOM 19453 N N . VAL A 1 45 ? -3.392 -1.536 8.360 1.00 0.00 45 VAL A N 20
ATOM 19454 C CA . VAL A 1 45 ? -4.332 -0.404 8.114 1.00 0.00 45 VAL A CA 20
ATOM 19455 C C . VAL A 1 45 ? -5.785 -0.871 8.215 1.00 0.00 45 VAL A C 20
ATOM 19456 O O . VAL A 1 45 ? -6.064 -2.041 8.388 1.00 0.00 45 VAL A O 20
ATOM 19469 N N . SER A 1 46 ? -6.714 0.044 8.108 1.00 0.00 46 SER A N 20
ATOM 19470 C CA . SER A 1 46 ? -8.155 -0.333 8.197 1.00 0.00 46 SER A CA 20
ATOM 19471 C C . SER A 1 46 ? -8.699 -0.676 6.807 1.00 0.00 46 SER A C 20
ATOM 19472 O O . SER A 1 46 ? -9.771 -0.246 6.430 1.00 0.00 46 SER A O 20
ATOM 19480 N N . HIS A 1 47 ? -7.962 -1.450 6.050 1.00 0.00 47 HIS A N 20
ATOM 19481 C CA . HIS A 1 47 ? -8.400 -1.846 4.679 1.00 0.00 47 HIS A CA 20
ATOM 19482 C C . HIS A 1 47 ? -8.985 -0.662 3.902 1.00 0.00 47 HIS A C 20
ATOM 19483 O O . HIS A 1 47 ? -8.293 -0.018 3.145 1.00 0.00 47 HIS A O 20
ATOM 19497 N N . THR A 1 48 ? -10.258 -0.395 4.053 1.00 0.00 48 THR A N 20
ATOM 19498 C CA . THR A 1 48 ? -10.882 0.725 3.290 1.00 0.00 48 THR A CA 20
ATOM 19499 C C . THR A 1 48 ? -9.954 1.939 3.266 1.00 0.00 48 THR A C 20
ATOM 19500 O O . THR A 1 48 ? -9.741 2.548 2.236 1.00 0.00 48 THR A O 20
ATOM 19511 N N . ALA A 1 49 ? -9.380 2.281 4.391 1.00 0.00 49 ALA A N 20
ATOM 19512 C CA . ALA A 1 49 ? -8.448 3.444 4.419 1.00 0.00 49 ALA A CA 20
ATOM 19513 C C . ALA A 1 49 ? -7.349 3.224 3.379 1.00 0.00 49 ALA A C 20
ATOM 19514 O O . ALA A 1 49 ? -6.878 4.148 2.744 1.00 0.00 49 ALA A O 20
ATOM 19521 N N . ILE A 1 50 ? -6.962 1.991 3.190 1.00 0.00 50 ILE A N 20
ATOM 19522 C CA . ILE A 1 50 ? -5.920 1.673 2.179 1.00 0.00 50 ILE A CA 20
ATOM 19523 C C . ILE A 1 50 ? -6.559 1.682 0.784 1.00 0.00 50 ILE A C 20
ATOM 19524 O O . ILE A 1 50 ? -6.054 2.291 -0.133 1.00 0.00 50 ILE A O 20
ATOM 19540 N N . ALA A 1 51 ? -7.680 1.020 0.628 1.00 0.00 51 ALA A N 20
ATOM 19541 C CA . ALA A 1 51 ? -8.361 0.988 -0.703 1.00 0.00 51 ALA A CA 20
ATOM 19542 C C . ALA A 1 51 ? -8.565 2.408 -1.228 1.00 0.00 51 ALA A C 20
ATOM 19543 O O . ALA A 1 51 ? -8.272 2.704 -2.370 1.00 0.00 51 ALA A O 20
ATOM 19550 N N . ASN A 1 52 ? -9.069 3.289 -0.401 1.00 0.00 52 ASN A N 20
ATOM 19551 C CA . ASN A 1 52 ? -9.295 4.696 -0.850 1.00 0.00 52 ASN A CA 20
ATOM 19552 C C . ASN A 1 52 ? -8.051 5.231 -1.564 1.00 0.00 52 ASN A C 20
ATOM 19553 O O . ASN A 1 52 ? -8.150 5.936 -2.549 1.00 0.00 52 ASN A O 20
ATOM 19564 N N . LYS A 1 53 ? -6.881 4.886 -1.093 1.00 0.00 53 LYS A N 20
ATOM 19565 C CA . LYS A 1 53 ? -5.641 5.368 -1.771 1.00 0.00 53 LYS A CA 20
ATOM 19566 C C . LYS A 1 53 ? -5.408 4.549 -3.041 1.00 0.00 53 LYS A C 20
ATOM 19567 O O . LYS A 1 53 ? -4.866 5.033 -4.011 1.00 0.00 53 LYS A O 20
ATOM 19586 N N . LEU A 1 54 ? -5.823 3.310 -3.047 1.00 0.00 54 LEU A N 20
ATOM 19587 C CA . LEU A 1 54 ? -5.629 2.471 -4.265 1.00 0.00 54 LEU A CA 20
ATOM 19588 C C . LEU A 1 54 ? -6.515 2.995 -5.396 1.00 0.00 54 LEU A C 20
ATOM 19589 O O . LEU A 1 54 ? -6.044 3.308 -6.470 1.00 0.00 54 LEU A O 20
ATOM 19605 N N . LYS A 1 55 ? -7.796 3.093 -5.160 1.00 0.00 55 LYS A N 20
ATOM 19606 C CA . LYS A 1 55 ? -8.718 3.600 -6.220 1.00 0.00 55 LYS A CA 20
ATOM 19607 C C . LYS A 1 55 ? -8.274 4.989 -6.692 1.00 0.00 55 LYS A C 20
ATOM 19608 O O . LYS A 1 55 ? -8.225 5.267 -7.874 1.00 0.00 55 LYS A O 20
ATOM 19627 N N . GLN A 1 56 ? -7.953 5.862 -5.775 1.00 0.00 56 GLN A N 20
ATOM 19628 C CA . GLN A 1 56 ? -7.516 7.236 -6.172 1.00 0.00 56 GLN A CA 20
ATOM 19629 C C . GLN A 1 56 ? -6.242 7.175 -7.024 1.00 0.00 56 GLN A C 20
ATOM 19630 O O . GLN A 1 56 ? -6.103 7.894 -7.994 1.00 0.00 56 GLN A O 20
ATOM 19644 N N . TYR A 1 57 ? -5.308 6.330 -6.667 1.00 0.00 57 TYR A N 20
ATOM 19645 C CA . TYR A 1 57 ? -4.045 6.233 -7.459 1.00 0.00 57 TYR A CA 20
ATOM 19646 C C . TYR A 1 57 ? -4.292 5.513 -8.790 1.00 0.00 57 TYR A C 20
ATOM 19647 O O . TYR A 1 57 ? -3.457 5.524 -9.673 1.00 0.00 57 TYR A O 20
ATOM 19665 N N . GLY A 1 58 ? -5.425 4.881 -8.936 1.00 0.00 58 GLY A N 20
ATOM 19666 C CA . GLY A 1 58 ? -5.718 4.150 -10.202 1.00 0.00 58 GLY A CA 20
ATOM 19667 C C . GLY A 1 58 ? -5.592 2.644 -9.953 1.00 0.00 58 GLY A C 20
ATOM 19668 O O . GLY A 1 58 ? -5.439 1.862 -10.869 1.00 0.00 58 GLY A O 20
ATOM 19672 N N . ILE A 1 59 ? -5.652 2.239 -8.712 1.00 0.00 59 ILE A N 20
ATOM 19673 C CA . ILE A 1 59 ? -5.533 0.789 -8.378 1.00 0.00 59 ILE A CA 20
ATOM 19674 C C . ILE A 1 59 ? -6.820 0.311 -7.702 1.00 0.00 59 ILE A C 20
ATOM 19675 O O . ILE A 1 59 ? -7.908 0.713 -8.070 1.00 0.00 59 ILE A O 20
ATOM 19691 N N . GLY A 1 60 ? -6.710 -0.534 -6.714 1.00 0.00 60 GLY A N 20
ATOM 19692 C CA . GLY A 1 60 ? -7.926 -1.029 -6.011 1.00 0.00 60 GLY A CA 20
ATOM 19693 C C . GLY A 1 60 ? -8.766 -1.898 -6.956 1.00 0.00 60 GLY A C 20
ATOM 19694 O O . GLY A 1 60 ? -9.889 -2.247 -6.650 1.00 0.00 60 GLY A O 20
ATOM 19698 N N . LYS A 1 61 ? -8.234 -2.251 -8.102 1.00 0.00 61 LYS A N 20
ATOM 19699 C CA . LYS A 1 61 ? -9.002 -3.098 -9.066 1.00 0.00 61 LYS A CA 20
ATOM 19700 C C . LYS A 1 61 ? -10.414 -2.534 -9.274 1.00 0.00 61 LYS A C 20
ATOM 19701 O O . LYS A 1 61 ? -11.307 -3.316 -9.557 1.00 0.00 61 LYS A O 20
ATOM 19721 N N . SER A 1 1 ? 15.856 4.114 -2.733 1.00 0.00 1 SER A N 21
ATOM 19722 C CA . SER A 1 1 ? 15.491 5.306 -1.915 1.00 0.00 1 SER A CA 21
ATOM 19723 C C . SER A 1 1 ? 14.503 4.907 -0.814 1.00 0.00 1 SER A C 21
ATOM 19724 O O . SER A 1 1 ? 14.156 3.752 -0.668 1.00 0.00 1 SER A O 21
ATOM 19734 N N . ALA A 1 2 ? 14.048 5.858 -0.040 1.00 0.00 2 ALA A N 21
ATOM 19735 C CA . ALA A 1 2 ? 13.078 5.547 1.054 1.00 0.00 2 ALA A CA 21
ATOM 19736 C C . ALA A 1 2 ? 13.659 4.499 2.009 1.00 0.00 2 ALA A C 21
ATOM 19737 O O . ALA A 1 2 ? 14.691 3.913 1.750 1.00 0.00 2 ALA A O 21
ATOM 19744 N N . VAL A 1 3 ? 12.996 4.259 3.109 1.00 0.00 3 VAL A N 21
ATOM 19745 C CA . VAL A 1 3 ? 13.499 3.246 4.085 1.00 0.00 3 VAL A CA 21
ATOM 19746 C C . VAL A 1 3 ? 12.401 2.219 4.383 1.00 0.00 3 VAL A C 21
ATOM 19747 O O . VAL A 1 3 ? 11.954 2.082 5.505 1.00 0.00 3 VAL A O 21
ATOM 19760 N N . ILE A 1 4 ? 11.962 1.500 3.384 1.00 0.00 4 ILE A N 21
ATOM 19761 C CA . ILE A 1 4 ? 10.887 0.486 3.604 1.00 0.00 4 ILE A CA 21
ATOM 19762 C C . ILE A 1 4 ? 11.090 -0.716 2.668 1.00 0.00 4 ILE A C 21
ATOM 19763 O O . ILE A 1 4 ? 12.139 -0.883 2.077 1.00 0.00 4 ILE A O 21
ATOM 19779 N N . SER A 1 5 ? 10.090 -1.556 2.535 1.00 0.00 5 SER A N 21
ATOM 19780 C CA . SER A 1 5 ? 10.208 -2.756 1.642 1.00 0.00 5 SER A CA 21
ATOM 19781 C C . SER A 1 5 ? 8.950 -3.619 1.764 1.00 0.00 5 SER A C 21
ATOM 19782 O O . SER A 1 5 ? 8.124 -3.410 2.628 1.00 0.00 5 SER A O 21
ATOM 19790 N N . LEU A 1 6 ? 8.807 -4.593 0.906 1.00 0.00 6 LEU A N 21
ATOM 19791 C CA . LEU A 1 6 ? 7.591 -5.467 0.947 1.00 0.00 6 LEU A CA 21
ATOM 19792 C C . LEU A 1 6 ? 7.578 -6.314 2.223 1.00 0.00 6 LEU A C 21
ATOM 19793 O O . LEU A 1 6 ? 6.574 -6.903 2.573 1.00 0.00 6 LEU A O 21
ATOM 19809 N N . ASP A 1 7 ? 8.668 -6.350 2.943 1.00 0.00 7 ASP A N 21
ATOM 19810 C CA . ASP A 1 7 ? 8.701 -7.125 4.219 1.00 0.00 7 ASP A CA 21
ATOM 19811 C C . ASP A 1 7 ? 8.796 -6.155 5.403 1.00 0.00 7 ASP A C 21
ATOM 19812 O O . ASP A 1 7 ? 8.673 -6.542 6.547 1.00 0.00 7 ASP A O 21
ATOM 19821 N N . GLU A 1 8 ? 9.001 -4.893 5.126 1.00 0.00 8 GLU A N 21
ATOM 19822 C CA . GLU A 1 8 ? 9.095 -3.882 6.217 1.00 0.00 8 GLU A CA 21
ATOM 19823 C C . GLU A 1 8 ? 8.082 -2.762 5.969 1.00 0.00 8 GLU A C 21
ATOM 19824 O O . GLU A 1 8 ? 8.337 -1.609 6.255 1.00 0.00 8 GLU A O 21
ATOM 19836 N N . PHE A 1 9 ? 6.937 -3.092 5.427 1.00 0.00 9 PHE A N 21
ATOM 19837 C CA . PHE A 1 9 ? 5.911 -2.042 5.146 1.00 0.00 9 PHE A CA 21
ATOM 19838 C C . PHE A 1 9 ? 4.804 -2.052 6.196 1.00 0.00 9 PHE A C 21
ATOM 19839 O O . PHE A 1 9 ? 3.895 -1.244 6.150 1.00 0.00 9 PHE A O 21
ATOM 19856 N N . GLU A 1 10 ? 4.865 -2.939 7.144 1.00 0.00 10 GLU A N 21
ATOM 19857 C CA . GLU A 1 10 ? 3.801 -2.968 8.190 1.00 0.00 10 GLU A CA 21
ATOM 19858 C C . GLU A 1 10 ? 4.188 -2.024 9.334 1.00 0.00 10 GLU A C 21
ATOM 19859 O O . GLU A 1 10 ? 3.624 -2.071 10.410 1.00 0.00 10 GLU A O 21
ATOM 19871 N N . ASN A 1 11 ? 5.145 -1.158 9.099 1.00 0.00 11 ASN A N 21
ATOM 19872 C CA . ASN A 1 11 ? 5.572 -0.201 10.152 1.00 0.00 11 ASN A CA 21
ATOM 19873 C C . ASN A 1 11 ? 4.794 1.115 10.035 1.00 0.00 11 ASN A C 21
ATOM 19874 O O . ASN A 1 11 ? 4.292 1.630 11.016 1.00 0.00 11 ASN A O 21
ATOM 19885 N N . LYS A 1 12 ? 4.680 1.671 8.847 1.00 0.00 12 LYS A N 21
ATOM 19886 C CA . LYS A 1 12 ? 3.920 2.948 8.715 1.00 0.00 12 LYS A CA 21
ATOM 19887 C C . LYS A 1 12 ? 2.460 2.664 8.385 1.00 0.00 12 LYS A C 21
ATOM 19888 O O . LYS A 1 12 ? 2.141 1.785 7.607 1.00 0.00 12 LYS A O 21
ATOM 19907 N N . THR A 1 13 ? 1.577 3.412 8.970 1.00 0.00 13 THR A N 21
ATOM 19908 C CA . THR A 1 13 ? 0.123 3.211 8.704 1.00 0.00 13 THR A CA 21
ATOM 19909 C C . THR A 1 13 ? -0.272 3.856 7.375 1.00 0.00 13 THR A C 21
ATOM 1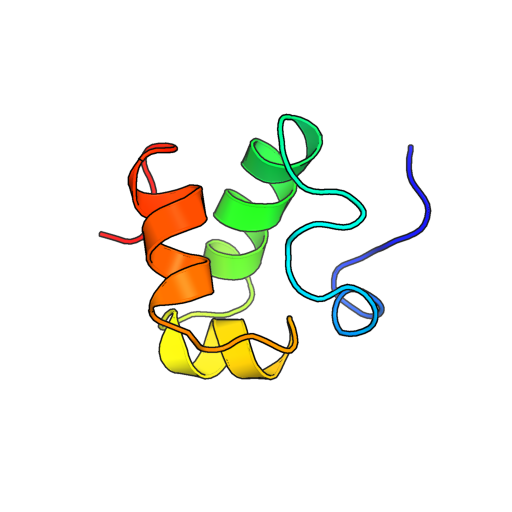9910 O O . THR A 1 13 ? -1.065 4.777 7.335 1.00 0.00 13 THR A O 21
ATOM 19921 N N . LEU A 1 14 ? 0.259 3.361 6.287 1.00 0.00 14 LEU A N 21
ATOM 19922 C CA . LEU A 1 14 ? -0.086 3.917 4.935 1.00 0.00 14 LEU A CA 21
ATOM 19923 C C . LEU A 1 14 ? -0.249 5.441 4.956 1.00 0.00 14 LEU A C 21
ATOM 19924 O O . LEU A 1 14 ? -1.295 5.963 4.624 1.00 0.00 14 LEU A O 21
ATOM 19940 N N . ASP A 1 15 ? 0.775 6.158 5.317 1.00 0.00 15 ASP A N 21
ATOM 19941 C CA . ASP A 1 15 ? 0.677 7.649 5.331 1.00 0.00 15 ASP A CA 21
ATOM 19942 C C . ASP A 1 15 ? 2.055 8.258 5.573 1.00 0.00 15 ASP A C 21
ATOM 19943 O O . ASP A 1 15 ? 2.416 9.261 4.987 1.00 0.00 15 ASP A O 21
ATOM 19952 N N . GLU A 1 16 ? 2.830 7.655 6.429 1.00 0.00 16 GLU A N 21
ATOM 19953 C CA . GLU A 1 16 ? 4.192 8.186 6.711 1.00 0.00 16 GLU A CA 21
ATOM 19954 C C . GLU A 1 16 ? 5.053 8.164 5.448 1.00 0.00 16 GLU A C 21
ATOM 19955 O O . GLU A 1 16 ? 6.142 8.703 5.431 1.00 0.00 16 GLU A O 21
ATOM 19967 N N . ILE A 1 17 ? 4.599 7.525 4.397 1.00 0.00 17 ILE A N 21
ATOM 19968 C CA . ILE A 1 17 ? 5.435 7.467 3.163 1.00 0.00 17 ILE A CA 21
ATOM 19969 C C . ILE A 1 17 ? 4.587 7.386 1.876 1.00 0.00 17 ILE A C 21
ATOM 19970 O O . ILE A 1 17 ? 5.133 7.327 0.801 1.00 0.00 17 ILE A O 21
ATOM 19986 N N . ILE A 1 18 ? 3.274 7.394 1.958 1.00 0.00 18 ILE A N 21
ATOM 19987 C CA . ILE A 1 18 ? 2.447 7.298 0.696 1.00 0.00 18 ILE A CA 21
ATOM 19988 C C . ILE A 1 18 ? 2.469 8.644 -0.045 1.00 0.00 18 ILE A C 21
ATOM 19989 O O . ILE A 1 18 ? 3.009 9.621 0.436 1.00 0.00 18 ILE A O 21
ATOM 20005 N N . GLY A 1 19 ? 1.908 8.689 -1.224 1.00 0.00 19 GLY A N 21
ATOM 20006 C CA . GLY A 1 19 ? 1.912 9.948 -2.031 1.00 0.00 19 GLY A CA 21
ATOM 20007 C C . GLY A 1 19 ? 2.536 9.666 -3.402 1.00 0.00 19 GLY A C 21
ATOM 20008 O O . GLY A 1 19 ? 1.843 9.430 -4.372 1.00 0.00 19 GLY A O 21
ATOM 20012 N N . PHE A 1 20 ? 3.842 9.687 -3.489 1.00 0.00 20 PHE A N 21
ATOM 20013 C CA . PHE A 1 20 ? 4.522 9.413 -4.798 1.00 0.00 20 PHE A CA 21
ATOM 20014 C C . PHE A 1 20 ? 5.144 8.025 -4.768 1.00 0.00 20 PHE A C 21
ATOM 20015 O O . PHE A 1 20 ? 4.773 7.159 -5.539 1.00 0.00 20 PHE A O 21
ATOM 20032 N N . TYR A 1 21 ? 6.049 7.778 -3.856 1.00 0.00 21 TYR A N 21
ATOM 20033 C CA . TYR A 1 21 ? 6.649 6.415 -3.753 1.00 0.00 21 TYR A CA 21
ATOM 20034 C C . TYR A 1 21 ? 5.502 5.395 -3.660 1.00 0.00 21 TYR A C 21
ATOM 20035 O O . TYR A 1 21 ? 5.671 4.215 -3.868 1.00 0.00 21 TYR A O 21
ATOM 20053 N N . GLU A 1 22 ? 4.331 5.868 -3.326 1.00 0.00 22 GLU A N 21
ATOM 20054 C CA . GLU A 1 22 ? 3.159 4.976 -3.197 1.00 0.00 22 GLU A CA 21
ATOM 20055 C C . GLU A 1 22 ? 2.803 4.366 -4.553 1.00 0.00 22 GLU A C 21
ATOM 20056 O O . GLU A 1 22 ? 2.603 3.184 -4.662 1.00 0.00 22 GLU A O 21
ATOM 20068 N N . ALA A 1 23 ? 2.726 5.149 -5.590 1.00 0.00 23 ALA A N 21
ATOM 20069 C CA . ALA A 1 23 ? 2.377 4.565 -6.919 1.00 0.00 23 ALA A CA 21
ATOM 20070 C C . ALA A 1 23 ? 3.080 3.213 -7.097 1.00 0.00 23 ALA A C 21
ATOM 20071 O O . ALA A 1 23 ? 2.480 2.240 -7.511 1.00 0.00 23 ALA A O 21
ATOM 20078 N N . GLN A 1 24 ? 4.339 3.143 -6.754 1.00 0.00 24 GLN A N 21
ATOM 20079 C CA . GLN A 1 24 ? 5.081 1.842 -6.877 1.00 0.00 24 GLN A CA 21
ATOM 20080 C C . GLN A 1 24 ? 4.900 1.001 -5.614 1.00 0.00 24 GLN A C 21
ATOM 20081 O O . GLN A 1 24 ? 5.197 -0.169 -5.600 1.00 0.00 24 GLN A O 21
ATOM 20095 N N . VAL A 1 25 ? 4.401 1.591 -4.568 1.00 0.00 25 VAL A N 21
ATOM 20096 C CA . VAL A 1 25 ? 4.161 0.837 -3.307 1.00 0.00 25 VAL A CA 21
ATOM 20097 C C . VAL A 1 25 ? 2.709 0.323 -3.306 1.00 0.00 25 VAL A C 21
ATOM 20098 O O . VAL A 1 25 ? 2.457 -0.854 -3.155 1.00 0.00 25 VAL A O 21
ATOM 20111 N N . LEU A 1 26 ? 1.753 1.201 -3.489 1.00 0.00 26 LEU A N 21
ATOM 20112 C CA . LEU A 1 26 ? 0.327 0.767 -3.510 1.00 0.00 26 LEU A CA 21
ATOM 20113 C C . LEU A 1 26 ? 0.073 -0.126 -4.730 1.00 0.00 26 LEU A C 21
ATOM 20114 O O . LEU A 1 26 ? -0.535 -1.173 -4.618 1.00 0.00 26 LEU A O 21
ATOM 20130 N N . LYS A 1 27 ? 0.551 0.258 -5.894 1.00 0.00 27 LYS A N 21
ATOM 20131 C CA . LYS A 1 27 ? 0.342 -0.609 -7.091 1.00 0.00 27 LYS A CA 21
ATOM 20132 C C . LYS A 1 27 ? 1.125 -1.906 -6.893 1.00 0.00 27 LYS A C 21
ATOM 20133 O O . LYS A 1 27 ? 0.898 -2.898 -7.558 1.00 0.00 27 LYS A O 21
ATOM 20152 N N . LEU A 1 28 ? 2.043 -1.895 -5.965 1.00 0.00 28 LEU A N 21
ATOM 20153 C CA . LEU A 1 28 ? 2.850 -3.098 -5.679 1.00 0.00 28 LEU A CA 21
ATOM 20154 C C . LEU A 1 28 ? 2.161 -3.900 -4.559 1.00 0.00 28 LEU A C 21
ATOM 20155 O O . LEU A 1 28 ? 1.945 -5.080 -4.693 1.00 0.00 28 LEU A O 21
ATOM 20171 N N . PHE A 1 29 ? 1.779 -3.259 -3.476 1.00 0.00 29 PHE A N 21
ATOM 20172 C CA . PHE A 1 29 ? 1.057 -3.977 -2.380 1.00 0.00 29 PHE A CA 21
ATOM 20173 C C . PHE A 1 29 ? -0.129 -4.707 -2.979 1.00 0.00 29 PHE A C 21
ATOM 20174 O O . PHE A 1 29 ? -0.483 -5.795 -2.585 1.00 0.00 29 PHE A O 21
ATOM 20191 N N . TYR A 1 30 ? -0.737 -4.098 -3.945 1.00 0.00 30 TYR A N 21
ATOM 20192 C CA . TYR A 1 30 ? -1.899 -4.738 -4.606 1.00 0.00 30 TYR A CA 21
ATOM 20193 C C . TYR A 1 30 ? -1.390 -5.849 -5.524 1.00 0.00 30 TYR A C 21
ATOM 20194 O O . TYR A 1 30 ? -2.083 -6.809 -5.797 1.00 0.00 30 TYR A O 21
ATOM 20212 N N . ALA A 1 31 ? -0.164 -5.739 -5.976 1.00 0.00 31 ALA A N 21
ATOM 20213 C CA . ALA A 1 31 ? 0.408 -6.807 -6.846 1.00 0.00 31 ALA A CA 21
ATOM 20214 C C . ALA A 1 31 ? 0.995 -7.908 -5.957 1.00 0.00 31 ALA A C 21
ATOM 20215 O O . ALA A 1 31 ? 1.067 -9.060 -6.337 1.00 0.00 31 ALA A O 21
ATOM 20222 N N . GLU A 1 32 ? 1.391 -7.553 -4.763 1.00 0.00 32 GLU A N 21
ATOM 20223 C CA . GLU A 1 32 ? 1.949 -8.555 -3.817 1.00 0.00 32 GLU A CA 21
ATOM 20224 C C . GLU A 1 32 ? 0.833 -9.035 -2.898 1.00 0.00 32 GLU A C 21
ATOM 20225 O O . GLU A 1 32 ? 0.527 -10.206 -2.840 1.00 0.00 32 GLU A O 21
ATOM 20237 N N . TYR A 1 33 ? 0.210 -8.127 -2.194 1.00 0.00 33 TYR A N 21
ATOM 20238 C CA . TYR A 1 33 ? -0.913 -8.525 -1.283 1.00 0.00 33 TYR A CA 21
ATOM 20239 C C . TYR A 1 33 ? -2.250 -8.440 -2.035 1.00 0.00 33 TYR A C 21
ATOM 20240 O O . TYR A 1 33 ? -2.755 -7.359 -2.258 1.00 0.00 33 TYR A O 21
ATOM 20258 N N . PRO A 1 34 ? -2.790 -9.577 -2.397 1.00 0.00 34 PRO A N 21
ATOM 20259 C CA . PRO A 1 34 ? -4.085 -9.596 -3.121 1.00 0.00 34 PRO A CA 21
ATOM 20260 C C . PRO A 1 34 ? -5.234 -9.293 -2.156 1.00 0.00 34 PRO A C 21
ATOM 20261 O O . PRO A 1 34 ? -5.081 -9.379 -0.954 1.00 0.00 34 PRO A O 21
ATOM 20272 N N . SER A 1 35 ? -6.381 -8.942 -2.676 1.00 0.00 35 SER A N 21
ATOM 20273 C CA . SER A 1 35 ? -7.547 -8.631 -1.793 1.00 0.00 35 SER A CA 21
ATOM 20274 C C . SER A 1 35 ? -7.200 -7.486 -0.840 1.00 0.00 35 SER A C 21
ATOM 20275 O O . SER A 1 35 ? -6.426 -7.648 0.082 1.00 0.00 35 SER A O 21
ATOM 20283 N N . THR A 1 36 ? -7.768 -6.329 -1.057 1.00 0.00 36 THR A N 21
ATOM 20284 C CA . THR A 1 36 ? -7.472 -5.168 -0.164 1.00 0.00 36 THR A CA 21
ATOM 20285 C C . THR A 1 36 ? -7.611 -5.570 1.307 1.00 0.00 36 THR A C 21
ATOM 20286 O O . THR A 1 36 ? -6.860 -5.129 2.155 1.00 0.00 36 THR A O 21
ATOM 20297 N N . ARG A 1 37 ? -8.562 -6.409 1.612 1.00 0.00 37 ARG A N 21
ATOM 20298 C CA . ARG A 1 37 ? -8.748 -6.850 3.026 1.00 0.00 37 ARG A CA 21
ATOM 20299 C C . ARG A 1 37 ? -7.483 -7.562 3.521 1.00 0.00 37 ARG A C 21
ATOM 20300 O O . ARG A 1 37 ? -6.940 -7.231 4.557 1.00 0.00 37 ARG A O 21
ATOM 20321 N N . LYS A 1 38 ? -7.007 -8.531 2.785 1.00 0.00 38 LYS A N 21
ATOM 20322 C CA . LYS A 1 38 ? -5.770 -9.254 3.208 1.00 0.00 38 LYS A CA 21
ATOM 20323 C C . LYS A 1 38 ? -4.544 -8.369 2.955 1.00 0.00 38 LYS A C 21
ATOM 20324 O O . LYS A 1 38 ? -3.524 -8.500 3.601 1.00 0.00 38 LYS A O 21
ATOM 20343 N N . LEU A 1 39 ? -4.651 -7.455 2.025 1.00 0.00 39 LEU A N 21
ATOM 20344 C CA . LEU A 1 39 ? -3.510 -6.536 1.722 1.00 0.00 39 LEU A CA 21
ATOM 20345 C C . LEU A 1 39 ? -3.338 -5.553 2.884 1.00 0.00 39 LEU A C 21
ATOM 20346 O O . LEU A 1 39 ? -2.244 -5.295 3.354 1.00 0.00 39 LEU A O 21
ATOM 20362 N N . ALA A 1 40 ? -4.426 -5.023 3.351 1.00 0.00 40 ALA A N 21
ATOM 20363 C CA . ALA A 1 40 ? -4.390 -4.062 4.490 1.00 0.00 40 ALA A CA 21
ATOM 20364 C C . ALA A 1 40 ? -3.961 -4.763 5.783 1.00 0.00 40 ALA A C 21
ATOM 20365 O O . ALA A 1 40 ? -3.559 -4.123 6.743 1.00 0.00 40 ALA A O 21
ATOM 20372 N N . GLN A 1 41 ? -4.051 -6.071 5.818 1.00 0.00 41 GLN A N 21
ATOM 20373 C CA . GLN A 1 41 ? -3.652 -6.817 7.047 1.00 0.00 41 GLN A CA 21
ATOM 20374 C C . GLN A 1 41 ? -2.146 -6.680 7.264 1.00 0.00 41 GLN A C 21
ATOM 20375 O O . GLN A 1 41 ? -1.683 -6.516 8.376 1.00 0.00 41 GLN A O 21
ATOM 20389 N N . ARG A 1 42 ? -1.378 -6.722 6.208 1.00 0.00 42 ARG A N 21
ATOM 20390 C CA . ARG A 1 42 ? 0.094 -6.565 6.360 1.00 0.00 42 ARG A CA 21
ATOM 20391 C C . ARG A 1 42 ? 0.396 -5.087 6.566 1.00 0.00 42 ARG A C 21
ATOM 20392 O O . ARG A 1 42 ? 1.087 -4.698 7.487 1.00 0.00 42 ARG A O 21
ATOM 20413 N N . LEU A 1 43 ? -0.152 -4.261 5.721 1.00 0.00 43 LEU A N 21
ATOM 20414 C CA . LEU A 1 43 ? 0.057 -2.797 5.861 1.00 0.00 43 LEU A CA 21
ATOM 20415 C C . LEU A 1 43 ? -0.937 -2.247 6.874 1.00 0.00 43 LEU A C 21
ATOM 20416 O O . LEU A 1 43 ? -1.982 -1.751 6.530 1.00 0.00 43 LEU A O 21
ATOM 20432 N N . GLY A 1 44 ? -0.596 -2.375 8.125 1.00 0.00 44 GLY A N 21
ATOM 20433 C CA . GLY A 1 44 ? -1.468 -1.914 9.256 1.00 0.00 44 GLY A CA 21
ATOM 20434 C C . GLY A 1 44 ? -2.442 -0.813 8.828 1.00 0.00 44 GLY A C 21
ATOM 20435 O O . GLY A 1 44 ? -2.178 0.359 9.006 1.00 0.00 44 GLY A O 21
ATOM 20439 N N . VAL A 1 45 ? -3.573 -1.185 8.285 1.00 0.00 45 VAL A N 21
ATOM 20440 C CA . VAL A 1 45 ? -4.572 -0.151 7.863 1.00 0.00 45 VAL A CA 21
ATOM 20441 C C . VAL A 1 45 ? -5.997 -0.671 8.052 1.00 0.00 45 VAL A C 21
ATOM 20442 O O . VAL A 1 45 ? -6.216 -1.829 8.345 1.00 0.00 45 VAL A O 21
ATOM 20455 N N . SER A 1 46 ? -6.970 0.185 7.871 1.00 0.00 46 SER A N 21
ATOM 20456 C CA . SER A 1 46 ? -8.390 -0.245 8.024 1.00 0.00 46 SER A CA 21
ATOM 20457 C C . SER A 1 46 ? -8.942 -0.714 6.674 1.00 0.00 46 SER A C 21
ATOM 20458 O O . SER A 1 46 ? -10.039 -0.363 6.286 1.00 0.00 46 SER A O 21
ATOM 20466 N N . HIS A 1 47 ? -8.178 -1.504 5.962 1.00 0.00 47 HIS A N 21
ATOM 20467 C CA . HIS A 1 47 ? -8.613 -2.021 4.632 1.00 0.00 47 HIS A CA 21
ATOM 20468 C C . HIS A 1 47 ? -9.273 -0.934 3.777 1.00 0.00 47 HIS A C 21
ATOM 20469 O O . HIS A 1 47 ? -8.626 -0.312 2.963 1.00 0.00 47 HIS A O 21
ATOM 20483 N N . THR A 1 48 ? -10.557 -0.732 3.926 1.00 0.00 48 THR A N 21
ATOM 20484 C CA . THR A 1 48 ? -11.256 0.283 3.087 1.00 0.00 48 THR A CA 21
ATOM 20485 C C . THR A 1 48 ? -10.394 1.535 2.932 1.00 0.00 48 THR A C 21
ATOM 20486 O O . THR A 1 48 ? -10.262 2.077 1.853 1.00 0.00 48 THR A O 21
ATOM 20497 N N . ALA A 1 49 ? -9.790 1.981 3.998 1.00 0.00 49 ALA A N 21
ATOM 20498 C CA . ALA A 1 49 ? -8.923 3.188 3.900 1.00 0.00 49 ALA A CA 21
ATOM 20499 C C . ALA A 1 49 ? -7.748 2.890 2.966 1.00 0.00 49 ALA A C 21
ATOM 20500 O O . ALA A 1 49 ? -7.350 3.716 2.167 1.00 0.00 49 ALA A O 21
ATOM 20507 N N . ILE A 1 50 ? -7.204 1.704 3.053 1.00 0.00 50 ILE A N 21
ATOM 20508 C CA . ILE A 1 50 ? -6.069 1.331 2.163 1.00 0.00 50 ILE A CA 21
ATOM 20509 C C . ILE A 1 50 ? -6.546 1.348 0.709 1.00 0.00 50 ILE A C 21
ATOM 20510 O O . ILE A 1 50 ? -5.855 1.804 -0.179 1.00 0.00 50 ILE A O 21
ATOM 20526 N N . ALA A 1 51 ? -7.736 0.867 0.470 1.00 0.00 51 ALA A N 21
ATOM 20527 C CA . ALA A 1 51 ? -8.273 0.862 -0.917 1.00 0.00 51 ALA A CA 21
ATOM 20528 C C . ALA A 1 51 ? -8.567 2.293 -1.355 1.00 0.00 51 ALA A C 21
ATOM 20529 O O . ALA A 1 51 ? -8.153 2.718 -2.404 1.00 0.00 51 ALA A O 21
ATOM 20536 N N . ASN A 1 52 ? -9.289 3.033 -0.555 1.00 0.00 52 ASN A N 21
ATOM 20537 C CA . ASN A 1 52 ? -9.628 4.441 -0.925 1.00 0.00 52 ASN A CA 21
ATOM 20538 C C . ASN A 1 52 ? -8.367 5.275 -1.173 1.00 0.00 52 ASN A C 21
ATOM 20539 O O . ASN A 1 52 ? -8.220 5.895 -2.215 1.00 0.00 52 ASN A O 21
ATOM 20550 N N . LYS A 1 53 ? -7.457 5.311 -0.230 1.00 0.00 53 LYS A N 21
ATOM 20551 C CA . LYS A 1 53 ? -6.220 6.124 -0.422 1.00 0.00 53 LYS A CA 21
ATOM 20552 C C . LYS A 1 53 ? -5.515 5.699 -1.701 1.00 0.00 53 LYS A C 21
ATOM 20553 O O . LYS A 1 53 ? -4.984 6.514 -2.430 1.00 0.00 53 LYS A O 21
ATOM 20572 N N . LEU A 1 54 ? -5.487 4.426 -1.969 1.00 0.00 54 LEU A N 21
ATOM 20573 C CA . LEU A 1 54 ? -4.797 3.955 -3.190 1.00 0.00 54 LEU A CA 21
ATOM 20574 C C . LEU A 1 54 ? -5.782 3.744 -4.348 1.00 0.00 54 LEU A C 21
ATOM 20575 O O . LEU A 1 54 ? -5.383 3.499 -5.471 1.00 0.00 54 LEU A O 21
ATOM 20591 N N . LYS A 1 55 ? -7.058 3.869 -4.098 1.00 0.00 55 LYS A N 21
ATOM 20592 C CA . LYS A 1 55 ? -8.047 3.716 -5.203 1.00 0.00 55 LYS A CA 21
ATOM 20593 C C . LYS A 1 55 ? -7.920 4.937 -6.107 1.00 0.00 55 LYS A C 21
ATOM 20594 O O . LYS A 1 55 ? -7.965 4.843 -7.318 1.00 0.00 55 LYS A O 21
ATOM 20613 N N . GLN A 1 56 ? -7.752 6.086 -5.510 1.00 0.00 56 GLN A N 21
ATOM 20614 C CA . GLN A 1 56 ? -7.610 7.336 -6.311 1.00 0.00 56 GLN A CA 21
ATOM 20615 C C . GLN A 1 56 ? -6.344 7.283 -7.182 1.00 0.00 56 GLN A C 21
ATOM 20616 O O . GLN A 1 56 ? -6.244 7.977 -8.176 1.00 0.00 56 GLN A O 21
ATOM 20630 N N . TYR A 1 57 ? -5.377 6.471 -6.826 1.00 0.00 57 TYR A N 21
ATOM 20631 C CA . TYR A 1 57 ? -4.132 6.400 -7.652 1.00 0.00 57 TYR A CA 21
ATOM 20632 C C . TYR A 1 57 ? -4.431 5.709 -8.987 1.00 0.00 57 TYR A C 21
ATOM 20633 O O . TYR A 1 57 ? -4.478 6.343 -10.023 1.00 0.00 57 TYR A O 21
ATOM 20651 N N . GLY A 1 58 ? -4.636 4.417 -8.974 1.00 0.00 58 GLY A N 21
ATOM 20652 C CA . GLY A 1 58 ? -4.933 3.701 -10.253 1.00 0.00 58 GLY A CA 21
ATOM 20653 C C . GLY A 1 58 ? -5.050 2.190 -10.017 1.00 0.00 58 GLY A C 21
ATOM 20654 O O . GLY A 1 58 ? -4.840 1.401 -10.917 1.00 0.00 58 GLY A O 21
ATOM 20658 N N . ILE A 1 59 ? -5.386 1.776 -8.823 1.00 0.00 59 ILE A N 21
ATOM 20659 C CA . ILE A 1 59 ? -5.521 0.310 -8.545 1.00 0.00 59 ILE A CA 21
ATOM 20660 C C . ILE A 1 59 ? -6.827 0.063 -7.780 1.00 0.00 59 ILE A C 21
ATOM 20661 O O . ILE A 1 59 ? -7.862 0.603 -8.119 1.00 0.00 59 ILE A O 21
ATOM 20677 N N . GLY A 1 60 ? -6.789 -0.739 -6.751 1.00 0.00 60 GLY A N 21
ATOM 20678 C CA . GLY A 1 60 ? -8.025 -1.016 -5.961 1.00 0.00 60 GLY A CA 21
ATOM 20679 C C . GLY A 1 60 ? -9.146 -1.486 -6.893 1.00 0.00 60 GLY A C 21
ATOM 20680 O O . GLY A 1 60 ? -10.236 -0.949 -6.887 1.00 0.00 60 GLY A O 21
ATOM 20684 N N . LYS A 1 61 ? -8.885 -2.487 -7.693 1.00 0.00 61 LYS A N 21
ATOM 20685 C CA . LYS A 1 61 ? -9.938 -2.992 -8.623 1.00 0.00 61 LYS A CA 21
ATOM 20686 C C . LYS A 1 61 ? -9.914 -4.523 -8.669 1.00 0.00 61 LYS A C 21
ATOM 20687 O O . LYS A 1 61 ? -9.147 -5.061 -9.451 1.00 0.00 61 LYS A O 21
ATOM 20707 N N . SER A 1 1 ? 14.754 5.520 -0.297 1.00 0.00 1 SER A N 22
ATOM 20708 C CA . SER A 1 1 ? 13.396 5.793 0.254 1.00 0.00 1 SER A CA 22
ATOM 20709 C C . SER A 1 1 ? 13.336 5.394 1.732 1.00 0.00 1 SER A C 22
ATOM 20710 O O . SER A 1 1 ? 14.333 5.408 2.428 1.00 0.00 1 SER A O 22
ATOM 20720 N N . ALA A 1 2 ? 12.175 5.040 2.217 1.00 0.00 2 ALA A N 22
ATOM 20721 C CA . ALA A 1 2 ? 12.051 4.639 3.649 1.00 0.00 2 ALA A CA 22
ATOM 20722 C C . ALA A 1 2 ? 12.676 3.260 3.870 1.00 0.00 2 ALA A C 22
ATOM 20723 O O . ALA A 1 2 ? 12.985 2.551 2.933 1.00 0.00 2 ALA A O 22
ATOM 20730 N N . VAL A 1 3 ? 12.862 2.873 5.104 1.00 0.00 3 VAL A N 22
ATOM 20731 C CA . VAL A 1 3 ? 13.468 1.537 5.388 1.00 0.00 3 VAL A CA 22
ATOM 20732 C C . VAL A 1 3 ? 12.414 0.435 5.229 1.00 0.00 3 VAL A C 22
ATOM 20733 O O . VAL A 1 3 ? 11.976 -0.162 6.194 1.00 0.00 3 VAL A O 22
ATOM 20746 N N . ILE A 1 4 ? 12.002 0.168 4.018 1.00 0.00 4 ILE A N 22
ATOM 20747 C CA . ILE A 1 4 ? 10.972 -0.888 3.793 1.00 0.00 4 ILE A CA 22
ATOM 20748 C C . ILE A 1 4 ? 11.243 -1.641 2.480 1.00 0.00 4 ILE A C 22
ATOM 20749 O O . ILE A 1 4 ? 12.106 -1.267 1.711 1.00 0.00 4 ILE A O 22
ATOM 20765 N N . SER A 1 5 ? 10.516 -2.707 2.224 1.00 0.00 5 SER A N 22
ATOM 20766 C CA . SER A 1 5 ? 10.731 -3.496 0.962 1.00 0.00 5 SER A CA 22
ATOM 20767 C C . SER A 1 5 ? 9.836 -4.743 0.947 1.00 0.00 5 SER A C 22
ATOM 20768 O O . SER A 1 5 ? 10.311 -5.861 0.960 1.00 0.00 5 SER A O 22
ATOM 20776 N N . LEU A 1 6 ? 8.543 -4.550 0.905 1.00 0.00 6 LEU A N 22
ATOM 20777 C CA . LEU A 1 6 ? 7.578 -5.705 0.871 1.00 0.00 6 LEU A CA 22
ATOM 20778 C C . LEU A 1 6 ? 7.706 -6.597 2.117 1.00 0.00 6 LEU A C 22
ATOM 20779 O O . LEU A 1 6 ? 6.937 -7.520 2.300 1.00 0.00 6 LEU A O 22
ATOM 20795 N N . ASP A 1 7 ? 8.658 -6.336 2.971 1.00 0.00 7 ASP A N 22
ATOM 20796 C CA . ASP A 1 7 ? 8.820 -7.173 4.199 1.00 0.00 7 ASP A CA 22
ATOM 20797 C C . ASP A 1 7 ? 8.746 -6.294 5.451 1.00 0.00 7 ASP A C 22
ATOM 20798 O O . ASP A 1 7 ? 8.396 -6.754 6.520 1.00 0.00 7 ASP A O 22
ATOM 20807 N N . GLU A 1 8 ? 9.071 -5.035 5.326 1.00 0.00 8 GLU A N 22
ATOM 20808 C CA . GLU A 1 8 ? 9.016 -4.128 6.509 1.00 0.00 8 GLU A CA 22
ATOM 20809 C C . GLU A 1 8 ? 7.926 -3.069 6.317 1.00 0.00 8 GLU A C 22
ATOM 20810 O O . GLU A 1 8 ? 7.890 -2.074 7.015 1.00 0.00 8 GLU A O 22
ATOM 20822 N N . PHE A 1 9 ? 7.036 -3.272 5.379 1.00 0.00 9 PHE A N 22
ATOM 20823 C CA . PHE A 1 9 ? 5.955 -2.267 5.154 1.00 0.00 9 PHE A CA 22
ATOM 20824 C C . PHE A 1 9 ? 4.878 -2.389 6.228 1.00 0.00 9 PHE A C 22
ATOM 20825 O O . PHE A 1 9 ? 3.974 -1.581 6.303 1.00 0.00 9 PHE A O 22
ATOM 20842 N N . GLU A 1 10 ? 4.975 -3.378 7.073 1.00 0.00 10 GLU A N 22
ATOM 20843 C CA . GLU A 1 10 ? 3.961 -3.529 8.153 1.00 0.00 10 GLU A CA 22
ATOM 20844 C C . GLU A 1 10 ? 4.405 -2.722 9.375 1.00 0.00 10 GLU A C 22
ATOM 20845 O O . GLU A 1 10 ? 3.827 -2.814 10.440 1.00 0.00 10 GLU A O 22
ATOM 20857 N N . ASN A 1 11 ? 5.425 -1.913 9.217 1.00 0.00 11 ASN A N 22
ATOM 20858 C CA . ASN A 1 11 ? 5.908 -1.080 10.347 1.00 0.00 11 ASN A CA 22
ATOM 20859 C C . ASN A 1 11 ? 5.130 0.236 10.376 1.00 0.00 11 ASN A C 22
ATOM 20860 O O . ASN A 1 11 ? 4.672 0.667 11.418 1.00 0.00 11 ASN A O 22
ATOM 20871 N N . LYS A 1 12 ? 4.971 0.885 9.247 1.00 0.00 12 LYS A N 22
ATOM 20872 C CA . LYS A 1 12 ? 4.214 2.161 9.244 1.00 0.00 12 LYS A CA 22
ATOM 20873 C C . LYS A 1 12 ? 2.778 1.935 8.790 1.00 0.00 12 LYS A C 22
ATOM 20874 O O . LYS A 1 12 ? 2.488 1.039 8.022 1.00 0.00 12 LYS A O 22
ATOM 20893 N N . THR A 1 13 ? 1.887 2.766 9.236 1.00 0.00 13 THR A N 22
ATOM 20894 C CA . THR A 1 13 ? 0.463 2.641 8.810 1.00 0.00 13 THR A CA 22
ATOM 20895 C C . THR A 1 13 ? 0.308 3.239 7.407 1.00 0.00 13 THR A C 22
ATOM 20896 O O . THR A 1 13 ? -0.573 4.037 7.159 1.00 0.00 13 THR A O 22
ATOM 20907 N N . LEU A 1 14 ? 1.158 2.849 6.489 1.00 0.00 14 LEU A N 22
ATOM 20908 C CA . LEU A 1 14 ? 1.081 3.381 5.099 1.00 0.00 14 LEU A CA 22
ATOM 20909 C C . LEU A 1 14 ? 1.222 4.914 5.082 1.00 0.00 14 LEU A C 22
ATOM 20910 O O . LEU A 1 14 ? 2.262 5.432 4.732 1.00 0.00 14 LEU A O 22
ATOM 20926 N N . ASP A 1 15 ? 0.187 5.634 5.443 1.00 0.00 15 ASP A N 22
ATOM 20927 C CA . ASP A 1 15 ? 0.238 7.138 5.432 1.00 0.00 15 ASP A CA 22
ATOM 20928 C C . ASP A 1 15 ? 1.590 7.697 5.913 1.00 0.00 15 ASP A C 22
ATOM 20929 O O . ASP A 1 15 ? 1.961 8.802 5.568 1.00 0.00 15 ASP A O 22
ATOM 20938 N N . GLU A 1 16 ? 2.324 6.960 6.706 1.00 0.00 16 GLU A N 22
ATOM 20939 C CA . GLU A 1 16 ? 3.640 7.480 7.198 1.00 0.00 16 GLU A CA 22
ATOM 20940 C C . GLU A 1 16 ? 4.658 7.593 6.055 1.00 0.00 16 GLU A C 22
ATOM 20941 O O . GLU A 1 16 ? 5.765 8.052 6.260 1.00 0.00 16 GLU A O 22
ATOM 20953 N N . ILE A 1 17 ? 4.321 7.155 4.866 1.00 0.00 17 ILE A N 22
ATOM 20954 C CA . ILE A 1 17 ? 5.317 7.218 3.748 1.00 0.00 17 ILE A CA 22
ATOM 20955 C C . ILE A 1 17 ? 4.638 7.247 2.367 1.00 0.00 17 ILE A C 22
ATOM 20956 O O . ILE A 1 17 ? 5.276 7.026 1.365 1.00 0.00 17 ILE A O 22
ATOM 20972 N N . ILE A 1 18 ? 3.358 7.500 2.306 1.00 0.00 18 ILE A N 22
ATOM 20973 C CA . ILE A 1 18 ? 2.639 7.503 0.978 1.00 0.00 18 ILE A CA 22
ATOM 20974 C C . ILE A 1 18 ? 2.846 8.829 0.225 1.00 0.00 18 ILE A C 22
ATOM 20975 O O . ILE A 1 18 ? 3.459 9.755 0.719 1.00 0.00 18 ILE A O 22
ATOM 20991 N N . GLY A 1 19 ? 2.347 8.898 -0.983 1.00 0.00 19 GLY A N 22
ATOM 20992 C CA . GLY A 1 19 ? 2.505 10.127 -1.825 1.00 0.00 19 GLY A CA 22
ATOM 20993 C C . GLY A 1 19 ? 3.052 9.729 -3.206 1.00 0.00 19 GLY A C 22
ATOM 20994 O O . GLY A 1 19 ? 2.314 9.312 -4.076 1.00 0.00 19 GLY A O 22
ATOM 20998 N N . PHE A 1 20 ? 4.341 9.843 -3.408 1.00 0.00 20 PHE A N 22
ATOM 20999 C CA . PHE A 1 20 ? 4.934 9.458 -4.729 1.00 0.00 20 PHE A CA 22
ATOM 21000 C C . PHE A 1 20 ? 5.462 8.027 -4.636 1.00 0.00 20 PHE A C 22
ATOM 21001 O O . PHE A 1 20 ? 5.082 7.168 -5.409 1.00 0.00 20 PHE A O 22
ATOM 21018 N N . TYR A 1 21 ? 6.282 7.745 -3.650 1.00 0.00 21 TYR A N 22
ATOM 21019 C CA . TYR A 1 21 ? 6.776 6.340 -3.461 1.00 0.00 21 TYR A CA 22
ATOM 21020 C C . TYR A 1 21 ? 5.546 5.411 -3.425 1.00 0.00 21 TYR A C 22
ATOM 21021 O O . TYR A 1 21 ? 5.623 4.213 -3.593 1.00 0.00 21 TYR A O 22
ATOM 21039 N N . GLU A 1 22 ? 4.410 6.002 -3.183 1.00 0.00 22 GLU A N 22
ATOM 21040 C CA . GLU A 1 22 ? 3.130 5.262 -3.102 1.00 0.00 22 GLU A CA 22
ATOM 21041 C C . GLU A 1 22 ? 2.771 4.582 -4.417 1.00 0.00 22 GLU A C 22
ATOM 21042 O O . GLU A 1 22 ? 2.512 3.401 -4.447 1.00 0.00 22 GLU A O 22
ATOM 21054 N N . ALA A 1 23 ? 2.739 5.299 -5.497 1.00 0.00 23 ALA A N 22
ATOM 21055 C CA . ALA A 1 23 ? 2.372 4.659 -6.790 1.00 0.00 23 ALA A CA 22
ATOM 21056 C C . ALA A 1 23 ? 3.084 3.305 -6.940 1.00 0.00 23 ALA A C 22
ATOM 21057 O O . ALA A 1 23 ? 2.493 2.318 -7.337 1.00 0.00 23 ALA A O 22
ATOM 21064 N N . GLN A 1 24 ? 4.346 3.257 -6.602 1.00 0.00 24 GLN A N 22
ATOM 21065 C CA . GLN A 1 24 ? 5.114 1.975 -6.703 1.00 0.00 24 GLN A CA 22
ATOM 21066 C C . GLN A 1 24 ? 5.017 1.173 -5.407 1.00 0.00 24 GLN A C 22
ATOM 21067 O O . GLN A 1 24 ? 5.473 0.055 -5.333 1.00 0.00 24 GLN A O 22
ATOM 21081 N N . VAL A 1 25 ? 4.424 1.732 -4.394 1.00 0.00 25 VAL A N 22
ATOM 21082 C CA . VAL A 1 25 ? 4.272 1.005 -3.105 1.00 0.00 25 VAL A CA 22
ATOM 21083 C C . VAL A 1 25 ? 2.885 0.341 -3.073 1.00 0.00 25 VAL A C 22
ATOM 21084 O O . VAL A 1 25 ? 2.749 -0.820 -2.744 1.00 0.00 25 VAL A O 22
ATOM 21097 N N . LEU A 1 26 ? 1.860 1.072 -3.441 1.00 0.00 26 LEU A N 22
ATOM 21098 C CA . LEU A 1 26 ? 0.483 0.494 -3.463 1.00 0.00 26 LEU A CA 22
ATOM 21099 C C . LEU A 1 26 ? 0.327 -0.383 -4.703 1.00 0.00 26 LEU A C 22
ATOM 21100 O O . LEU A 1 26 ? -0.092 -1.521 -4.612 1.00 0.00 26 LEU A O 22
ATOM 21116 N N . LYS A 1 27 ? 0.690 0.113 -5.869 1.00 0.00 27 LYS A N 22
ATOM 21117 C CA . LYS A 1 27 ? 0.584 -0.751 -7.083 1.00 0.00 27 LYS A CA 22
ATOM 21118 C C . LYS A 1 27 ? 1.444 -1.996 -6.848 1.00 0.00 27 LYS A C 22
ATOM 21119 O O . LYS A 1 27 ? 1.259 -3.033 -7.452 1.00 0.00 27 LYS A O 22
ATOM 21138 N N . LEU A 1 28 ? 2.374 -1.876 -5.941 1.00 0.00 28 LEU A N 22
ATOM 21139 C CA . LEU A 1 28 ? 3.269 -3.003 -5.581 1.00 0.00 28 LEU A CA 22
ATOM 21140 C C . LEU A 1 28 ? 2.534 -3.923 -4.587 1.00 0.00 28 LEU A C 22
ATOM 21141 O O . LEU A 1 28 ? 2.379 -5.104 -4.829 1.00 0.00 28 LEU A O 22
ATOM 21157 N N . PHE A 1 29 ? 2.035 -3.385 -3.496 1.00 0.00 29 PHE A N 22
ATOM 21158 C CA . PHE A 1 29 ? 1.268 -4.214 -2.527 1.00 0.00 29 PHE A CA 22
ATOM 21159 C C . PHE A 1 29 ? 0.106 -4.855 -3.252 1.00 0.00 29 PHE A C 22
ATOM 21160 O O . PHE A 1 29 ? -0.046 -6.050 -3.290 1.00 0.00 29 PHE A O 22
ATOM 21177 N N . TYR A 1 30 ? -0.722 -4.048 -3.837 1.00 0.00 30 TYR A N 22
ATOM 21178 C CA . TYR A 1 30 ? -1.889 -4.594 -4.569 1.00 0.00 30 TYR A CA 22
ATOM 21179 C C . TYR A 1 30 ? -1.415 -5.670 -5.555 1.00 0.00 30 TYR A C 22
ATOM 21180 O O . TYR A 1 30 ? -2.157 -6.560 -5.920 1.00 0.00 30 TYR A O 22
ATOM 21198 N N . ALA A 1 31 ? -0.164 -5.621 -5.945 1.00 0.00 31 ALA A N 22
ATOM 21199 C CA . ALA A 1 31 ? 0.375 -6.668 -6.853 1.00 0.00 31 ALA A CA 22
ATOM 21200 C C . ALA A 1 31 ? 0.877 -7.829 -5.992 1.00 0.00 31 ALA A C 22
ATOM 21201 O O . ALA A 1 31 ? 0.803 -8.982 -6.370 1.00 0.00 31 ALA A O 22
ATOM 21208 N N . GLU A 1 32 ? 1.363 -7.519 -4.815 1.00 0.00 32 GLU A N 22
ATOM 21209 C CA . GLU A 1 32 ? 1.849 -8.581 -3.891 1.00 0.00 32 GLU A CA 22
ATOM 21210 C C . GLU A 1 32 ? 0.694 -9.049 -3.003 1.00 0.00 32 GLU A C 22
ATOM 21211 O O . GLU A 1 32 ? 0.317 -10.201 -3.026 1.00 0.00 32 GLU A O 22
ATOM 21223 N N . TYR A 1 33 ? 0.121 -8.157 -2.232 1.00 0.00 33 TYR A N 22
ATOM 21224 C CA . TYR A 1 33 ? -1.027 -8.551 -1.351 1.00 0.00 33 TYR A CA 22
ATOM 21225 C C . TYR A 1 33 ? -2.352 -8.363 -2.110 1.00 0.00 33 TYR A C 22
ATOM 21226 O O . TYR A 1 33 ? -2.798 -7.248 -2.289 1.00 0.00 33 TYR A O 22
ATOM 21244 N N . PRO A 1 34 ? -2.950 -9.453 -2.526 1.00 0.00 34 PRO A N 22
ATOM 21245 C CA . PRO A 1 34 ? -4.238 -9.370 -3.260 1.00 0.00 34 PRO A CA 22
ATOM 21246 C C . PRO A 1 34 ? -5.377 -9.050 -2.289 1.00 0.00 34 PRO A C 22
ATOM 21247 O O . PRO A 1 34 ? -5.226 -9.163 -1.089 1.00 0.00 34 PRO A O 22
ATOM 21258 N N . SER A 1 35 ? -6.515 -8.652 -2.801 1.00 0.00 35 SER A N 22
ATOM 21259 C CA . SER A 1 35 ? -7.670 -8.318 -1.912 1.00 0.00 35 SER A CA 22
ATOM 21260 C C . SER A 1 35 ? -7.262 -7.240 -0.905 1.00 0.00 35 SER A C 22
ATOM 21261 O O . SER A 1 35 ? -6.537 -7.497 0.035 1.00 0.00 35 SER A O 22
ATOM 21269 N N . THR A 1 36 ? -7.719 -6.031 -1.102 1.00 0.00 36 THR A N 22
ATOM 21270 C CA . THR A 1 36 ? -7.355 -4.926 -0.166 1.00 0.00 36 THR A CA 22
ATOM 21271 C C . THR A 1 36 ? -7.565 -5.349 1.291 1.00 0.00 36 THR A C 22
ATOM 21272 O O . THR A 1 36 ? -6.802 -4.989 2.164 1.00 0.00 36 THR A O 22
ATOM 21283 N N . ARG A 1 37 ? -8.591 -6.110 1.563 1.00 0.00 37 ARG A N 22
ATOM 21284 C CA . ARG A 1 37 ? -8.842 -6.553 2.967 1.00 0.00 37 ARG A CA 22
ATOM 21285 C C . ARG A 1 37 ? -7.641 -7.350 3.492 1.00 0.00 37 ARG A C 22
ATOM 21286 O O . ARG A 1 37 ? -7.122 -7.074 4.555 1.00 0.00 37 ARG A O 22
ATOM 21307 N N . LYS A 1 38 ? -7.192 -8.327 2.750 1.00 0.00 38 LYS A N 22
ATOM 21308 C CA . LYS A 1 38 ? -6.018 -9.132 3.203 1.00 0.00 38 LYS A CA 22
ATOM 21309 C C . LYS A 1 38 ? -4.734 -8.316 3.029 1.00 0.00 38 LYS A C 22
ATOM 21310 O O . LYS A 1 38 ? -3.761 -8.506 3.732 1.00 0.00 38 LYS A O 22
ATOM 21329 N N . LEU A 1 39 ? -4.737 -7.399 2.100 1.00 0.00 39 LEU A N 22
ATOM 21330 C CA . LEU A 1 39 ? -3.532 -6.549 1.864 1.00 0.00 39 LEU A CA 22
ATOM 21331 C C . LEU A 1 39 ? -3.367 -5.560 3.026 1.00 0.00 39 LEU A C 22
ATOM 21332 O O . LEU A 1 39 ? -2.274 -5.315 3.506 1.00 0.00 39 LEU A O 22
ATOM 21348 N N . ALA A 1 40 ? -4.452 -5.002 3.483 1.00 0.00 40 ALA A N 22
ATOM 21349 C CA . ALA A 1 40 ? -4.388 -4.034 4.618 1.00 0.00 40 ALA A CA 22
ATOM 21350 C C . ALA A 1 40 ? -3.849 -4.719 5.876 1.00 0.00 40 ALA A C 22
ATOM 21351 O O . ALA A 1 40 ? -3.287 -4.084 6.750 1.00 0.00 40 ALA A O 22
ATOM 21358 N N . GLN A 1 41 ? -4.019 -6.012 5.980 1.00 0.00 41 GLN A N 22
ATOM 21359 C CA . GLN A 1 41 ? -3.521 -6.738 7.184 1.00 0.00 41 GLN A CA 22
ATOM 21360 C C . GLN A 1 41 ? -1.993 -6.680 7.243 1.00 0.00 41 GLN A C 22
ATOM 21361 O O . GLN A 1 41 ? -1.401 -6.736 8.304 1.00 0.00 41 GLN A O 22
ATOM 21375 N N . ARG A 1 42 ? -1.349 -6.569 6.112 1.00 0.00 42 ARG A N 22
ATOM 21376 C CA . ARG A 1 42 ? 0.140 -6.508 6.103 1.00 0.00 42 ARG A CA 22
ATOM 21377 C C . ARG A 1 42 ? 0.610 -5.064 6.289 1.00 0.00 42 ARG A C 22
ATOM 21378 O O . ARG A 1 42 ? 1.568 -4.799 6.988 1.00 0.00 42 ARG A O 22
ATOM 21399 N N . LEU A 1 43 ? -0.054 -4.130 5.662 1.00 0.00 43 LEU A N 22
ATOM 21400 C CA . LEU A 1 43 ? 0.352 -2.697 5.795 1.00 0.00 43 LEU A CA 22
ATOM 21401 C C . LEU A 1 43 ? -0.254 -2.059 7.049 1.00 0.00 43 LEU A C 22
ATOM 21402 O O . LEU A 1 43 ? -0.232 -0.855 7.209 1.00 0.00 43 LEU A O 22
ATOM 21418 N N . GLY A 1 44 ? -0.776 -2.855 7.945 1.00 0.00 44 GLY A N 22
ATOM 21419 C CA . GLY A 1 44 ? -1.367 -2.299 9.201 1.00 0.00 44 GLY A CA 22
ATOM 21420 C C . GLY A 1 44 ? -2.314 -1.147 8.868 1.00 0.00 44 GLY A C 22
ATOM 21421 O O . GLY A 1 44 ? -1.969 0.011 9.006 1.00 0.00 44 GLY A O 22
ATOM 21425 N N . VAL A 1 45 ? -3.500 -1.452 8.421 1.00 0.00 45 VAL A N 22
ATOM 21426 C CA . VAL A 1 45 ? -4.460 -0.368 8.066 1.00 0.00 45 VAL A CA 22
ATOM 21427 C C . VAL A 1 45 ? -5.901 -0.874 8.182 1.00 0.00 45 VAL A C 22
ATOM 21428 O O . VAL A 1 45 ? -6.144 -2.056 8.331 1.00 0.00 45 VAL A O 22
ATOM 21441 N N . SER A 1 46 ? -6.858 0.015 8.110 1.00 0.00 46 SER A N 22
ATOM 21442 C CA . SER A 1 46 ? -8.285 -0.410 8.211 1.00 0.00 46 SER A CA 22
ATOM 21443 C C . SER A 1 46 ? -8.826 -0.776 6.825 1.00 0.00 46 SER A C 22
ATOM 21444 O O . SER A 1 46 ? -9.924 -0.405 6.461 1.00 0.00 46 SER A O 22
ATOM 21452 N N . HIS A 1 47 ? -8.052 -1.500 6.057 1.00 0.00 47 HIS A N 22
ATOM 21453 C CA . HIS A 1 47 ? -8.472 -1.914 4.684 1.00 0.00 47 HIS A CA 22
ATOM 21454 C C . HIS A 1 47 ? -9.159 -0.773 3.923 1.00 0.00 47 HIS A C 22
ATOM 21455 O O . HIS A 1 47 ? -8.528 -0.067 3.165 1.00 0.00 47 HIS A O 22
ATOM 21469 N N . THR A 1 48 ? -10.451 -0.612 4.085 1.00 0.00 48 THR A N 22
ATOM 21470 C CA . THR A 1 48 ? -11.175 0.458 3.337 1.00 0.00 48 THR A CA 22
ATOM 21471 C C . THR A 1 48 ? -10.335 1.732 3.286 1.00 0.00 48 THR A C 22
ATOM 21472 O O . THR A 1 48 ? -10.208 2.360 2.252 1.00 0.00 48 THR A O 22
ATOM 21483 N N . ALA A 1 49 ? -9.742 2.103 4.388 1.00 0.00 49 ALA A N 22
ATOM 21484 C CA . ALA A 1 49 ? -8.890 3.323 4.388 1.00 0.00 49 ALA A CA 22
ATOM 21485 C C . ALA A 1 49 ? -7.817 3.167 3.311 1.00 0.00 49 ALA A C 22
ATOM 21486 O O . ALA A 1 49 ? -7.555 4.070 2.539 1.00 0.00 49 ALA A O 22
ATOM 21493 N N . ILE A 1 50 ? -7.212 2.010 3.244 1.00 0.00 50 ILE A N 22
ATOM 21494 C CA . ILE A 1 50 ? -6.174 1.766 2.208 1.00 0.00 50 ILE A CA 22
ATOM 21495 C C . ILE A 1 50 ? -6.828 1.730 0.820 1.00 0.00 50 ILE A C 22
ATOM 21496 O O . ILE A 1 50 ? -6.353 2.345 -0.113 1.00 0.00 50 ILE A O 22
ATOM 21512 N N . ALA A 1 51 ? -7.919 1.020 0.680 1.00 0.00 51 ALA A N 22
ATOM 21513 C CA . ALA A 1 51 ? -8.599 0.943 -0.649 1.00 0.00 51 ALA A CA 22
ATOM 21514 C C . ALA A 1 51 ? -8.901 2.347 -1.169 1.00 0.00 51 ALA A C 22
ATOM 21515 O O . ALA A 1 51 ? -8.564 2.687 -2.286 1.00 0.00 51 ALA A O 22
ATOM 21522 N N . ASN A 1 52 ? -9.527 3.170 -0.365 1.00 0.00 52 ASN A N 22
ATOM 21523 C CA . ASN A 1 52 ? -9.839 4.560 -0.814 1.00 0.00 52 ASN A CA 22
ATOM 21524 C C . ASN A 1 52 ? -8.582 5.198 -1.408 1.00 0.00 52 ASN A C 22
ATOM 21525 O O . ASN A 1 52 ? -8.647 6.009 -2.312 1.00 0.00 52 ASN A O 22
ATOM 21536 N N . LYS A 1 53 ? -7.434 4.809 -0.921 1.00 0.00 53 LYS A N 22
ATOM 21537 C CA . LYS A 1 53 ? -6.166 5.361 -1.468 1.00 0.00 53 LYS A CA 22
ATOM 21538 C C . LYS A 1 53 ? -5.825 4.624 -2.764 1.00 0.00 53 LYS A C 22
ATOM 21539 O O . LYS A 1 53 ? -5.441 5.223 -3.748 1.00 0.00 53 LYS A O 22
ATOM 21558 N N . LEU A 1 54 ? -5.982 3.321 -2.777 1.00 0.00 54 LEU A N 22
ATOM 21559 C CA . LEU A 1 54 ? -5.682 2.543 -4.017 1.00 0.00 54 LEU A CA 22
ATOM 21560 C C . LEU A 1 54 ? -6.488 3.116 -5.185 1.00 0.00 54 LEU A C 22
ATOM 21561 O O . LEU A 1 54 ? -5.940 3.523 -6.190 1.00 0.00 54 LEU A O 22
ATOM 21577 N N . LYS A 1 55 ? -7.790 3.159 -5.051 1.00 0.00 55 LYS A N 22
ATOM 21578 C CA . LYS A 1 55 ? -8.641 3.716 -6.144 1.00 0.00 55 LYS A CA 22
ATOM 21579 C C . LYS A 1 55 ? -8.205 5.146 -6.463 1.00 0.00 55 LYS A C 22
ATOM 21580 O O . LYS A 1 55 ? -8.066 5.521 -7.612 1.00 0.00 55 LYS A O 22
ATOM 21599 N N . GLN A 1 56 ? -7.983 5.947 -5.454 1.00 0.00 56 GLN A N 22
ATOM 21600 C CA . GLN A 1 56 ? -7.550 7.355 -5.700 1.00 0.00 56 GLN A CA 22
ATOM 21601 C C . GLN A 1 56 ? -6.256 7.381 -6.523 1.00 0.00 56 GLN A C 22
ATOM 21602 O O . GLN A 1 56 ? -6.116 8.158 -7.448 1.00 0.00 56 GLN A O 22
ATOM 21616 N N . TYR A 1 57 ? -5.311 6.538 -6.197 1.00 0.00 57 TYR A N 22
ATOM 21617 C CA . TYR A 1 57 ? -4.027 6.516 -6.961 1.00 0.00 57 TYR A CA 22
ATOM 21618 C C . TYR A 1 57 ? -4.239 5.897 -8.347 1.00 0.00 57 TYR A C 22
ATOM 21619 O O . TYR A 1 57 ? -3.478 6.131 -9.265 1.00 0.00 57 TYR A O 22
ATOM 21637 N N . GLY A 1 58 ? -5.263 5.101 -8.500 1.00 0.00 58 GLY A N 22
ATOM 21638 C CA . GLY A 1 58 ? -5.523 4.453 -9.818 1.00 0.00 58 GLY A CA 22
ATOM 21639 C C . GLY A 1 58 ? -5.422 2.933 -9.663 1.00 0.00 58 GLY A C 22
ATOM 21640 O O . GLY A 1 58 ? -5.161 2.216 -10.610 1.00 0.00 58 GLY A O 22
ATOM 21644 N N . ILE A 1 59 ? -5.624 2.440 -8.469 1.00 0.00 59 ILE A N 22
ATOM 21645 C CA . ILE A 1 59 ? -5.539 0.969 -8.227 1.00 0.00 59 ILE A CA 22
ATOM 21646 C C . ILE A 1 59 ? -6.869 0.465 -7.659 1.00 0.00 59 ILE A C 22
ATOM 21647 O O . ILE A 1 59 ? -7.928 0.902 -8.063 1.00 0.00 59 ILE A O 22
ATOM 21663 N N . GLY A 1 60 ? -6.825 -0.439 -6.717 1.00 0.00 60 GLY A N 22
ATOM 21664 C CA . GLY A 1 60 ? -8.086 -0.958 -6.120 1.00 0.00 60 GLY A CA 22
ATOM 21665 C C . GLY A 1 60 ? -8.975 -1.551 -7.216 1.00 0.00 60 GLY A C 22
ATOM 21666 O O . GLY A 1 60 ? -10.132 -1.200 -7.347 1.00 0.00 60 GLY A O 22
ATOM 21670 N N . LYS A 1 61 ? -8.443 -2.446 -8.004 1.00 0.00 61 LYS A N 22
ATOM 21671 C CA . LYS A 1 61 ? -9.255 -3.063 -9.094 1.00 0.00 61 LYS A CA 22
ATOM 21672 C C . LYS A 1 61 ? -9.739 -4.452 -8.672 1.00 0.00 61 LYS A C 22
ATOM 21673 O O . LYS A 1 61 ? -10.889 -4.564 -8.280 1.00 0.00 61 LYS A O 22
ATOM 21693 N N . SER A 1 1 ? 14.878 8.096 0.662 1.00 0.00 1 SER A N 23
ATOM 21694 C CA . SER A 1 1 ? 15.156 6.706 1.121 1.00 0.00 1 SER A CA 23
ATOM 21695 C C . SER A 1 1 ? 14.264 6.357 2.313 1.00 0.00 1 SER A C 23
ATOM 21696 O O . SER A 1 1 ? 14.535 6.737 3.436 1.00 0.00 1 SER A O 23
ATOM 21706 N N . ALA A 1 2 ? 13.203 5.635 2.079 1.00 0.00 2 ALA A N 23
ATOM 21707 C CA . ALA A 1 2 ? 12.296 5.258 3.200 1.00 0.00 2 ALA A CA 23
ATOM 21708 C C . ALA A 1 2 ? 12.880 4.069 3.968 1.00 0.00 2 ALA A C 23
ATOM 21709 O O . ALA A 1 2 ? 13.993 3.644 3.723 1.00 0.00 2 ALA A O 23
ATOM 21716 N N . VAL A 1 3 ? 12.133 3.530 4.893 1.00 0.00 3 VAL A N 23
ATOM 21717 C CA . VAL A 1 3 ? 12.631 2.365 5.686 1.00 0.00 3 VAL A CA 23
ATOM 21718 C C . VAL A 1 3 ? 11.664 1.188 5.529 1.00 0.00 3 VAL A C 23
ATOM 21719 O O . VAL A 1 3 ? 11.238 0.591 6.500 1.00 0.00 3 VAL A O 23
ATOM 21732 N N . ILE A 1 4 ? 11.304 0.857 4.316 1.00 0.00 4 ILE A N 23
ATOM 21733 C CA . ILE A 1 4 ? 10.345 -0.266 4.110 1.00 0.00 4 ILE A CA 23
ATOM 21734 C C . ILE A 1 4 ? 10.766 -1.149 2.920 1.00 0.00 4 ILE A C 23
ATOM 21735 O O . ILE A 1 4 ? 11.765 -0.901 2.278 1.00 0.00 4 ILE A O 23
ATOM 21751 N N . SER A 1 5 ? 10.007 -2.193 2.637 1.00 0.00 5 SER A N 23
ATOM 21752 C CA . SER A 1 5 ? 10.354 -3.110 1.496 1.00 0.00 5 SER A CA 23
ATOM 21753 C C . SER A 1 5 ? 9.407 -4.322 1.459 1.00 0.00 5 SER A C 23
ATOM 21754 O O . SER A 1 5 ? 9.813 -5.445 1.674 1.00 0.00 5 SER A O 23
ATOM 21762 N N . LEU A 1 6 ? 8.156 -4.098 1.158 1.00 0.00 6 LEU A N 23
ATOM 21763 C CA . LEU A 1 6 ? 7.162 -5.221 1.076 1.00 0.00 6 LEU A CA 23
ATOM 21764 C C . LEU A 1 6 ? 7.114 -6.025 2.382 1.00 0.00 6 LEU A C 23
ATOM 21765 O O . LEU A 1 6 ? 6.202 -5.873 3.170 1.00 0.00 6 LEU A O 23
ATOM 21781 N N . ASP A 1 7 ? 8.080 -6.869 2.631 1.00 0.00 7 ASP A N 23
ATOM 21782 C CA . ASP A 1 7 ? 8.059 -7.658 3.902 1.00 0.00 7 ASP A CA 23
ATOM 21783 C C . ASP A 1 7 ? 8.218 -6.717 5.095 1.00 0.00 7 ASP A C 23
ATOM 21784 O O . ASP A 1 7 ? 7.979 -7.089 6.228 1.00 0.00 7 ASP A O 23
ATOM 21793 N N . GLU A 1 8 ? 8.613 -5.498 4.849 1.00 0.00 8 GLU A N 23
ATOM 21794 C CA . GLU A 1 8 ? 8.783 -4.529 5.961 1.00 0.00 8 GLU A CA 23
ATOM 21795 C C . GLU A 1 8 ? 7.741 -3.411 5.856 1.00 0.00 8 GLU A C 23
ATOM 21796 O O . GLU A 1 8 ? 8.036 -2.258 6.096 1.00 0.00 8 GLU A O 23
ATOM 21808 N N . PHE A 1 9 ? 6.522 -3.740 5.500 1.00 0.00 9 PHE A N 23
ATOM 21809 C CA . PHE A 1 9 ? 5.468 -2.684 5.394 1.00 0.00 9 PHE A CA 23
ATOM 21810 C C . PHE A 1 9 ? 4.414 -2.866 6.485 1.00 0.00 9 PHE A C 23
ATOM 21811 O O . PHE A 1 9 ? 3.411 -2.181 6.504 1.00 0.00 9 PHE A O 23
ATOM 21828 N N . GLU A 1 10 ? 4.635 -3.767 7.404 1.00 0.00 10 GLU A N 23
ATOM 21829 C CA . GLU A 1 10 ? 3.641 -3.966 8.500 1.00 0.00 10 GLU A CA 23
ATOM 21830 C C . GLU A 1 10 ? 3.975 -3.036 9.671 1.00 0.00 10 GLU A C 23
ATOM 21831 O O . GLU A 1 10 ? 3.544 -3.245 10.788 1.00 0.00 10 GLU A O 23
ATOM 21843 N N . ASN A 1 11 ? 4.745 -2.005 9.418 1.00 0.00 11 ASN A N 23
ATOM 21844 C CA . ASN A 1 11 ? 5.115 -1.056 10.506 1.00 0.00 11 ASN A CA 23
ATOM 21845 C C . ASN A 1 11 ? 4.249 0.211 10.458 1.00 0.00 11 ASN A C 23
ATOM 21846 O O . ASN A 1 11 ? 3.736 0.649 11.471 1.00 0.00 11 ASN A O 23
ATOM 21857 N N . LYS A 1 12 ? 4.096 0.828 9.305 1.00 0.00 12 LYS A N 23
ATOM 21858 C CA . LYS A 1 12 ? 3.283 2.072 9.258 1.00 0.00 12 LYS A CA 23
ATOM 21859 C C . LYS A 1 12 ? 1.896 1.827 8.674 1.00 0.00 12 LYS A C 23
ATOM 21860 O O . LYS A 1 12 ? 1.697 0.977 7.829 1.00 0.00 12 LYS A O 23
ATOM 21879 N N . THR A 1 13 ? 0.943 2.596 9.116 1.00 0.00 13 THR A N 23
ATOM 21880 C CA . THR A 1 13 ? -0.444 2.462 8.590 1.00 0.00 13 THR A CA 23
ATOM 21881 C C . THR A 1 13 ? -0.565 3.206 7.255 1.00 0.00 13 THR A C 23
ATOM 21882 O O . THR A 1 13 ? -1.386 4.088 7.096 1.00 0.00 13 THR A O 23
ATOM 21893 N N . LEU A 1 14 ? 0.251 2.848 6.299 1.00 0.00 14 LEU A N 23
ATOM 21894 C CA . LEU A 1 14 ? 0.208 3.512 4.958 1.00 0.00 14 LEU A CA 23
ATOM 21895 C C . LEU A 1 14 ? 0.477 5.016 5.056 1.00 0.00 14 LEU A C 23
ATOM 21896 O O . LEU A 1 14 ? 1.574 5.472 4.805 1.00 0.00 14 LEU A O 23
ATOM 21912 N N . ASP A 1 15 ? -0.537 5.787 5.375 1.00 0.00 15 ASP A N 23
ATOM 21913 C CA . ASP A 1 15 ? -0.402 7.285 5.450 1.00 0.00 15 ASP A CA 23
ATOM 21914 C C . ASP A 1 15 ? 0.978 7.729 5.948 1.00 0.00 15 ASP A C 23
ATOM 21915 O O . ASP A 1 15 ? 1.468 8.776 5.572 1.00 0.00 15 ASP A O 23
ATOM 21924 N N . GLU A 1 16 ? 1.607 6.952 6.785 1.00 0.00 16 GLU A N 23
ATOM 21925 C CA . GLU A 1 16 ? 2.956 7.351 7.287 1.00 0.00 16 GLU A CA 23
ATOM 21926 C C . GLU A 1 16 ? 3.936 7.513 6.116 1.00 0.00 16 GLU A C 23
ATOM 21927 O O . GLU A 1 16 ? 5.036 7.992 6.298 1.00 0.00 16 GLU A O 23
ATOM 21939 N N . ILE A 1 17 ? 3.567 7.092 4.922 1.00 0.00 17 ILE A N 23
ATOM 21940 C CA . ILE A 1 17 ? 4.523 7.200 3.775 1.00 0.00 17 ILE A CA 23
ATOM 21941 C C . ILE A 1 17 ? 3.821 7.196 2.394 1.00 0.00 17 ILE A C 23
ATOM 21942 O O . ILE A 1 17 ? 4.480 7.118 1.384 1.00 0.00 17 ILE A O 23
ATOM 21958 N N . ILE A 1 18 ? 2.512 7.285 2.326 1.00 0.00 18 ILE A N 23
ATOM 21959 C CA . ILE A 1 18 ? 1.824 7.268 0.971 1.00 0.00 18 ILE A CA 23
ATOM 21960 C C . ILE A 1 18 ? 1.991 8.627 0.270 1.00 0.00 18 ILE A C 23
ATOM 21961 O O . ILE A 1 18 ? 2.514 9.570 0.830 1.00 0.00 18 ILE A O 23
ATOM 21977 N N . GLY A 1 19 ? 1.562 8.716 -0.962 1.00 0.00 19 GLY A N 23
ATOM 21978 C CA . GLY A 1 19 ? 1.700 9.990 -1.740 1.00 0.00 19 GLY A CA 23
ATOM 21979 C C . GLY A 1 19 ? 2.386 9.704 -3.082 1.00 0.00 19 GLY A C 23
ATOM 21980 O O . GLY A 1 19 ? 1.739 9.429 -4.071 1.00 0.00 19 GLY A O 23
ATOM 21984 N N . PHE A 1 20 ? 3.693 9.762 -3.120 1.00 0.00 20 PHE A N 23
ATOM 21985 C CA . PHE A 1 20 ? 4.428 9.483 -4.396 1.00 0.00 20 PHE A CA 23
ATOM 21986 C C . PHE A 1 20 ? 5.030 8.084 -4.337 1.00 0.00 20 PHE A C 23
ATOM 21987 O O . PHE A 1 20 ? 4.756 7.249 -5.177 1.00 0.00 20 PHE A O 23
ATOM 22004 N N . TYR A 1 21 ? 5.803 7.799 -3.321 1.00 0.00 21 TYR A N 23
ATOM 22005 C CA . TYR A 1 21 ? 6.370 6.425 -3.184 1.00 0.00 21 TYR A CA 23
ATOM 22006 C C . TYR A 1 21 ? 5.201 5.426 -3.201 1.00 0.00 21 TYR A C 23
ATOM 22007 O O . TYR A 1 21 ? 5.369 4.244 -3.407 1.00 0.00 21 TYR A O 23
ATOM 22025 N N . GLU A 1 22 ? 4.011 5.919 -2.967 1.00 0.00 22 GLU A N 23
ATOM 22026 C CA . GLU A 1 22 ? 2.815 5.051 -2.947 1.00 0.00 22 GLU A CA 23
ATOM 22027 C C . GLU A 1 22 ? 2.568 4.454 -4.327 1.00 0.00 22 GLU A C 23
ATOM 22028 O O . GLU A 1 22 ? 2.389 3.272 -4.460 1.00 0.00 22 GLU A O 23
ATOM 22040 N N . ALA A 1 23 ? 2.556 5.246 -5.358 1.00 0.00 23 ALA A N 23
ATOM 22041 C CA . ALA A 1 23 ? 2.309 4.671 -6.710 1.00 0.00 23 ALA A CA 23
ATOM 22042 C C . ALA A 1 23 ? 3.045 3.323 -6.850 1.00 0.00 23 ALA A C 23
ATOM 22043 O O . ALA A 1 23 ? 2.491 2.349 -7.324 1.00 0.00 23 ALA A O 23
ATOM 22050 N N . GLN A 1 24 ? 4.278 3.264 -6.407 1.00 0.00 24 GLN A N 23
ATOM 22051 C CA . GLN A 1 24 ? 5.056 1.979 -6.488 1.00 0.00 24 GLN A CA 23
ATOM 22052 C C . GLN A 1 24 ? 4.806 1.108 -5.252 1.00 0.00 24 GLN A C 23
ATOM 22053 O O . GLN A 1 24 ? 5.152 -0.051 -5.224 1.00 0.00 24 GLN A O 23
ATOM 22067 N N . VAL A 1 25 ? 4.208 1.665 -4.243 1.00 0.00 25 VAL A N 23
ATOM 22068 C CA . VAL A 1 25 ? 3.900 0.899 -3.000 1.00 0.00 25 VAL A CA 23
ATOM 22069 C C . VAL A 1 25 ? 2.449 0.382 -3.086 1.00 0.00 25 VAL A C 23
ATOM 22070 O O . VAL A 1 25 ? 2.182 -0.790 -2.918 1.00 0.00 25 VAL A O 23
ATOM 22083 N N . LEU A 1 26 ? 1.517 1.259 -3.361 1.00 0.00 26 LEU A N 23
ATOM 22084 C CA . LEU A 1 26 ? 0.088 0.845 -3.474 1.00 0.00 26 LEU A CA 23
ATOM 22085 C C . LEU A 1 26 ? -0.113 -0.034 -4.709 1.00 0.00 26 LEU A C 23
ATOM 22086 O O . LEU A 1 26 ? -0.749 -1.068 -4.642 1.00 0.00 26 LEU A O 23
ATOM 22102 N N . LYS A 1 27 ? 0.436 0.354 -5.838 1.00 0.00 27 LYS A N 23
ATOM 22103 C CA . LYS A 1 27 ? 0.275 -0.489 -7.056 1.00 0.00 27 LYS A CA 23
ATOM 22104 C C . LYS A 1 27 ? 1.058 -1.786 -6.863 1.00 0.00 27 LYS A C 23
ATOM 22105 O O . LYS A 1 27 ? 0.876 -2.757 -7.572 1.00 0.00 27 LYS A O 23
ATOM 22124 N N . LEU A 1 28 ? 1.926 -1.796 -5.889 1.00 0.00 28 LEU A N 23
ATOM 22125 C CA . LEU A 1 28 ? 2.737 -2.997 -5.599 1.00 0.00 28 LEU A CA 23
ATOM 22126 C C . LEU A 1 28 ? 2.015 -3.839 -4.532 1.00 0.00 28 LEU A C 23
ATOM 22127 O O . LEU A 1 28 ? 1.796 -5.015 -4.717 1.00 0.00 28 LEU A O 23
ATOM 22143 N N . PHE A 1 29 ? 1.607 -3.238 -3.439 1.00 0.00 29 PHE A N 23
ATOM 22144 C CA . PHE A 1 29 ? 0.848 -3.986 -2.388 1.00 0.00 29 PHE A CA 23
ATOM 22145 C C . PHE A 1 29 ? -0.296 -4.718 -3.048 1.00 0.00 29 PHE A C 23
ATOM 22146 O O . PHE A 1 29 ? -0.596 -5.852 -2.752 1.00 0.00 29 PHE A O 23
ATOM 22163 N N . TYR A 1 30 ? -0.941 -4.056 -3.948 1.00 0.00 30 TYR A N 23
ATOM 22164 C CA . TYR A 1 30 ? -2.075 -4.696 -4.646 1.00 0.00 30 TYR A CA 23
ATOM 22165 C C . TYR A 1 30 ? -1.532 -5.762 -5.599 1.00 0.00 30 TYR A C 23
ATOM 22166 O O . TYR A 1 30 ? -2.220 -6.698 -5.957 1.00 0.00 30 TYR A O 23
ATOM 22184 N N . ALA A 1 31 ? -0.284 -5.644 -5.981 1.00 0.00 31 ALA A N 23
ATOM 22185 C CA . ALA A 1 31 ? 0.328 -6.669 -6.874 1.00 0.00 31 ALA A CA 23
ATOM 22186 C C . ALA A 1 31 ? 0.948 -7.774 -6.010 1.00 0.00 31 ALA A C 23
ATOM 22187 O O . ALA A 1 31 ? 1.147 -8.890 -6.452 1.00 0.00 31 ALA A O 23
ATOM 22194 N N . GLU A 1 32 ? 1.233 -7.466 -4.771 1.00 0.00 32 GLU A N 23
ATOM 22195 C CA . GLU A 1 32 ? 1.815 -8.476 -3.848 1.00 0.00 32 GLU A CA 23
ATOM 22196 C C . GLU A 1 32 ? 0.714 -8.988 -2.920 1.00 0.00 32 GLU A C 23
ATOM 22197 O O . GLU A 1 32 ? 0.413 -10.164 -2.890 1.00 0.00 32 GLU A O 23
ATOM 22209 N N . TYR A 1 33 ? 0.097 -8.104 -2.181 1.00 0.00 33 TYR A N 23
ATOM 22210 C CA . TYR A 1 33 ? -1.009 -8.531 -1.264 1.00 0.00 33 TYR A CA 23
ATOM 22211 C C . TYR A 1 33 ? -2.353 -8.445 -2.003 1.00 0.00 33 TYR A C 23
ATOM 22212 O O . TYR A 1 33 ? -2.846 -7.361 -2.245 1.00 0.00 33 TYR A O 23
ATOM 22230 N N . PRO A 1 34 ? -2.915 -9.581 -2.334 1.00 0.00 34 PRO A N 23
ATOM 22231 C CA . PRO A 1 34 ? -4.216 -9.594 -3.046 1.00 0.00 34 PRO A CA 23
ATOM 22232 C C . PRO A 1 34 ? -5.346 -9.222 -2.084 1.00 0.00 34 PRO A C 23
ATOM 22233 O O . PRO A 1 34 ? -5.184 -9.265 -0.881 1.00 0.00 34 PRO A O 23
ATOM 22244 N N . SER A 1 35 ? -6.485 -8.854 -2.610 1.00 0.00 35 SER A N 23
ATOM 22245 C CA . SER A 1 35 ? -7.637 -8.469 -1.737 1.00 0.00 35 SER A CA 23
ATOM 22246 C C . SER A 1 35 ? -7.223 -7.342 -0.787 1.00 0.00 35 SER A C 23
ATOM 22247 O O . SER A 1 35 ? -6.496 -7.554 0.163 1.00 0.00 35 SER A O 23
ATOM 22255 N N . THR A 1 36 ? -7.675 -6.144 -1.047 1.00 0.00 36 THR A N 23
ATOM 22256 C CA . THR A 1 36 ? -7.307 -4.989 -0.172 1.00 0.00 36 THR A CA 23
ATOM 22257 C C . THR A 1 36 ? -7.474 -5.344 1.309 1.00 0.00 36 THR A C 23
ATOM 22258 O O . THR A 1 36 ? -6.718 -4.900 2.146 1.00 0.00 36 THR A O 23
ATOM 22269 N N . ARG A 1 37 ? -8.457 -6.137 1.637 1.00 0.00 37 ARG A N 23
ATOM 22270 C CA . ARG A 1 37 ? -8.671 -6.518 3.066 1.00 0.00 37 ARG A CA 23
ATOM 22271 C C . ARG A 1 37 ? -7.441 -7.261 3.603 1.00 0.00 37 ARG A C 23
ATOM 22272 O O . ARG A 1 37 ? -6.851 -6.866 4.589 1.00 0.00 37 ARG A O 23
ATOM 22293 N N . LYS A 1 38 ? -7.040 -8.327 2.959 1.00 0.00 38 LYS A N 23
ATOM 22294 C CA . LYS A 1 38 ? -5.841 -9.073 3.442 1.00 0.00 38 LYS A CA 23
ATOM 22295 C C . LYS A 1 38 ? -4.584 -8.254 3.141 1.00 0.00 38 LYS A C 23
ATOM 22296 O O . LYS A 1 38 ? -3.571 -8.381 3.801 1.00 0.00 38 LYS A O 23
ATOM 22315 N N . LEU A 1 39 ? -4.662 -7.393 2.165 1.00 0.00 39 LEU A N 23
ATOM 22316 C CA . LEU A 1 39 ? -3.500 -6.527 1.819 1.00 0.00 39 LEU A CA 23
ATOM 22317 C C . LEU A 1 39 ? -3.325 -5.483 2.935 1.00 0.00 39 LEU A C 23
ATOM 22318 O O . LEU A 1 39 ? -2.225 -5.199 3.388 1.00 0.00 39 LEU A O 23
ATOM 22334 N N . ALA A 1 40 ? -4.417 -4.939 3.406 1.00 0.00 40 ALA A N 23
ATOM 22335 C CA . ALA A 1 40 ? -4.346 -3.944 4.514 1.00 0.00 40 ALA A CA 23
ATOM 22336 C C . ALA A 1 40 ? -3.731 -4.602 5.748 1.00 0.00 40 ALA A C 23
ATOM 22337 O O . ALA A 1 40 ? -2.980 -3.992 6.481 1.00 0.00 40 ALA A O 23
ATOM 22344 N N . GLN A 1 41 ? -4.046 -5.851 5.976 1.00 0.00 41 GLN A N 23
ATOM 22345 C CA . GLN A 1 41 ? -3.481 -6.567 7.157 1.00 0.00 41 GLN A CA 23
ATOM 22346 C C . GLN A 1 41 ? -1.953 -6.551 7.090 1.00 0.00 41 GLN A C 23
ATOM 22347 O O . GLN A 1 41 ? -1.282 -6.308 8.075 1.00 0.00 41 GLN A O 23
ATOM 22361 N N . ARG A 1 42 ? -1.397 -6.796 5.931 1.00 0.00 42 ARG A N 23
ATOM 22362 C CA . ARG A 1 42 ? 0.089 -6.777 5.797 1.00 0.00 42 ARG A CA 23
ATOM 22363 C C . ARG A 1 42 ? 0.614 -5.414 6.244 1.00 0.00 42 ARG A C 23
ATOM 22364 O O . ARG A 1 42 ? 1.603 -5.312 6.940 1.00 0.00 42 ARG A O 23
ATOM 22385 N N . LEU A 1 43 ? -0.054 -4.370 5.839 1.00 0.00 43 LEU A N 23
ATOM 22386 C CA . LEU A 1 43 ? 0.377 -2.993 6.228 1.00 0.00 43 LEU A CA 23
ATOM 22387 C C . LEU A 1 43 ? -0.185 -2.594 7.588 1.00 0.00 43 LEU A C 23
ATOM 22388 O O . LEU A 1 43 ? 0.213 -1.600 8.165 1.00 0.00 43 LEU A O 23
ATOM 22404 N N . GLY A 1 44 ? -1.121 -3.339 8.095 1.00 0.00 44 GLY A N 23
ATOM 22405 C CA . GLY A 1 44 ? -1.719 -2.978 9.408 1.00 0.00 44 GLY A CA 23
ATOM 22406 C C . GLY A 1 44 ? -2.498 -1.681 9.231 1.00 0.00 44 GLY A C 23
ATOM 22407 O O . GLY A 1 44 ? -2.139 -0.651 9.764 1.00 0.00 44 GLY A O 23
ATOM 22411 N N . VAL A 1 45 ? -3.554 -1.727 8.466 1.00 0.00 45 VAL A N 23
ATOM 22412 C CA . VAL A 1 45 ? -4.366 -0.502 8.215 1.00 0.00 45 VAL A CA 23
ATOM 22413 C C . VAL A 1 45 ? -5.851 -0.862 8.210 1.00 0.00 45 VAL A C 23
ATOM 22414 O O . VAL A 1 45 ? -6.222 -2.003 8.404 1.00 0.00 45 VAL A O 23
ATOM 22427 N N . SER A 1 46 ? -6.703 0.102 7.999 1.00 0.00 46 SER A N 23
ATOM 22428 C CA . SER A 1 46 ? -8.167 -0.184 7.997 1.00 0.00 46 SER A CA 23
ATOM 22429 C C . SER A 1 46 ? -8.652 -0.593 6.602 1.00 0.00 46 SER A C 23
ATOM 22430 O O . SER A 1 46 ? -9.753 -0.264 6.210 1.00 0.00 46 SER A O 23
ATOM 22438 N N . HIS A 1 47 ? -7.845 -1.311 5.855 1.00 0.00 47 HIS A N 23
ATOM 22439 C CA . HIS A 1 47 ? -8.252 -1.752 4.485 1.00 0.00 47 HIS A CA 23
ATOM 22440 C C . HIS A 1 47 ? -8.924 -0.611 3.717 1.00 0.00 47 HIS A C 23
ATOM 22441 O O . HIS A 1 47 ? -8.281 0.090 2.966 1.00 0.00 47 HIS A O 23
ATOM 22455 N N . THR A 1 48 ? -10.213 -0.431 3.882 1.00 0.00 48 THR A N 23
ATOM 22456 C CA . THR A 1 48 ? -10.912 0.660 3.145 1.00 0.00 48 THR A CA 23
ATOM 22457 C C . THR A 1 48 ? -9.982 1.860 3.012 1.00 0.00 48 THR A C 23
ATOM 22458 O O . THR A 1 48 ? -9.922 2.503 1.983 1.00 0.00 48 THR A O 23
ATOM 22469 N N . ALA A 1 49 ? -9.222 2.138 4.038 1.00 0.00 49 ALA A N 23
ATOM 22470 C CA . ALA A 1 49 ? -8.264 3.269 3.955 1.00 0.00 49 ALA A CA 23
ATOM 22471 C C . ALA A 1 49 ? -7.287 3.000 2.805 1.00 0.00 49 ALA A C 23
ATOM 22472 O O . ALA A 1 49 ? -7.225 3.745 1.847 1.00 0.00 49 ALA A O 23
ATOM 22479 N N . ILE A 1 50 ? -6.537 1.924 2.879 1.00 0.00 50 ILE A N 23
ATOM 22480 C CA . ILE A 1 50 ? -5.593 1.608 1.767 1.00 0.00 50 ILE A CA 23
ATOM 22481 C C . ILE A 1 50 ? -6.356 1.569 0.435 1.00 0.00 50 ILE A C 23
ATOM 22482 O O . ILE A 1 50 ? -5.901 2.084 -0.563 1.00 0.00 50 ILE A O 23
ATOM 22498 N N . ALA A 1 51 ? -7.520 0.975 0.426 1.00 0.00 51 ALA A N 23
ATOM 22499 C CA . ALA A 1 51 ? -8.330 0.903 -0.831 1.00 0.00 51 ALA A CA 23
ATOM 22500 C C . ALA A 1 51 ? -8.550 2.307 -1.387 1.00 0.00 51 ALA A C 23
ATOM 22501 O O . ALA A 1 51 ? -8.151 2.613 -2.485 1.00 0.00 51 ALA A O 23
ATOM 22508 N N . ASN A 1 52 ? -9.182 3.162 -0.630 1.00 0.00 52 ASN A N 23
ATOM 22509 C CA . ASN A 1 52 ? -9.430 4.557 -1.108 1.00 0.00 52 ASN A CA 23
ATOM 22510 C C . ASN A 1 52 ? -8.124 5.204 -1.577 1.00 0.00 52 ASN A C 23
ATOM 22511 O O . ASN A 1 52 ? -8.070 5.851 -2.611 1.00 0.00 52 ASN A O 23
ATOM 22522 N N . LYS A 1 53 ? -7.076 5.037 -0.815 1.00 0.00 53 LYS A N 23
ATOM 22523 C CA . LYS A 1 53 ? -5.766 5.642 -1.185 1.00 0.00 53 LYS A CA 23
ATOM 22524 C C . LYS A 1 53 ? -5.404 5.300 -2.627 1.00 0.00 53 LYS A C 23
ATOM 22525 O O . LYS A 1 53 ? -5.269 6.175 -3.461 1.00 0.00 53 LYS A O 23
ATOM 22544 N N . LEU A 1 54 ? -5.244 4.042 -2.933 1.00 0.00 54 LEU A N 23
ATOM 22545 C CA . LEU A 1 54 ? -4.879 3.682 -4.339 1.00 0.00 54 LEU A CA 23
ATOM 22546 C C . LEU A 1 54 ? -6.121 3.443 -5.196 1.00 0.00 54 LEU A C 23
ATOM 22547 O O . LEU A 1 54 ? -6.028 3.289 -6.400 1.00 0.00 54 LEU A O 23
ATOM 22563 N N . LYS A 1 55 ? -7.286 3.482 -4.611 1.00 0.00 55 LYS A N 23
ATOM 22564 C CA . LYS A 1 55 ? -8.516 3.339 -5.438 1.00 0.00 55 LYS A CA 23
ATOM 22565 C C . LYS A 1 55 ? -8.520 4.521 -6.408 1.00 0.00 55 LYS A C 23
ATOM 22566 O O . LYS A 1 55 ? -8.891 4.406 -7.560 1.00 0.00 55 LYS A O 23
ATOM 22585 N N . GLN A 1 56 ? -8.072 5.657 -5.934 1.00 0.00 56 GLN A N 23
ATOM 22586 C CA . GLN A 1 56 ? -8.006 6.865 -6.806 1.00 0.00 56 GLN A CA 23
ATOM 22587 C C . GLN A 1 56 ? -6.646 6.935 -7.531 1.00 0.00 56 GLN A C 23
ATOM 22588 O O . GLN A 1 56 ? -6.507 7.627 -8.521 1.00 0.00 56 GLN A O 23
ATOM 22602 N N . TYR A 1 57 ? -5.644 6.224 -7.057 1.00 0.00 57 TYR A N 23
ATOM 22603 C CA . TYR A 1 57 ? -4.309 6.267 -7.745 1.00 0.00 57 TYR A CA 23
ATOM 22604 C C . TYR A 1 57 ? -4.377 5.498 -9.068 1.00 0.00 57 TYR A C 23
ATOM 22605 O O . TYR A 1 57 ? -3.693 5.820 -10.019 1.00 0.00 57 TYR A O 23
ATOM 22623 N N . GLY A 1 58 ? -5.196 4.480 -9.133 1.00 0.00 58 GLY A N 23
ATOM 22624 C CA . GLY A 1 58 ? -5.304 3.688 -10.393 1.00 0.00 58 GLY A CA 23
ATOM 22625 C C . GLY A 1 58 ? -5.542 2.208 -10.069 1.00 0.00 58 GLY A C 23
ATOM 22626 O O . GLY A 1 58 ? -5.874 1.426 -10.937 1.00 0.00 58 GLY A O 23
ATOM 22630 N N . ILE A 1 59 ? -5.375 1.814 -8.830 1.00 0.00 59 ILE A N 23
ATOM 22631 C CA . ILE A 1 59 ? -5.597 0.380 -8.469 1.00 0.00 59 ILE A CA 23
ATOM 22632 C C . ILE A 1 59 ? -6.816 0.267 -7.546 1.00 0.00 59 ILE A C 23
ATOM 22633 O O . ILE A 1 59 ? -7.823 0.914 -7.757 1.00 0.00 59 ILE A O 23
ATOM 22649 N N . GLY A 1 60 ? -6.736 -0.548 -6.529 1.00 0.00 60 GLY A N 23
ATOM 22650 C CA . GLY A 1 60 ? -7.893 -0.702 -5.601 1.00 0.00 60 GLY A CA 23
ATOM 22651 C C . GLY A 1 60 ? -9.062 -1.342 -6.351 1.00 0.00 60 GLY A C 23
ATOM 22652 O O . GLY A 1 60 ? -10.211 -1.169 -5.993 1.00 0.00 60 GLY A O 23
ATOM 22656 N N . LYS A 1 61 ? -8.777 -2.080 -7.392 1.00 0.00 61 LYS A N 23
ATOM 22657 C CA . LYS A 1 61 ? -9.869 -2.731 -8.172 1.00 0.00 61 LYS A CA 23
ATOM 22658 C C . LYS A 1 61 ? -9.701 -4.253 -8.148 1.00 0.00 61 LYS A C 23
ATOM 22659 O O . LYS A 1 61 ? -9.208 -4.794 -9.125 1.00 0.00 61 LYS A O 23
ATOM 22679 N N . SER A 1 1 ? 14.968 9.009 1.158 1.00 0.00 1 SER A N 24
ATOM 22680 C CA . SER A 1 1 ? 14.432 7.678 0.752 1.00 0.00 1 SER A CA 24
ATOM 22681 C C . SER A 1 1 ? 13.792 6.977 1.953 1.00 0.00 1 SER A C 24
ATOM 22682 O O . SER A 1 1 ? 13.706 7.531 3.033 1.00 0.00 1 SER A O 24
ATOM 22692 N N . ALA A 1 2 ? 13.345 5.764 1.774 1.00 0.00 2 ALA A N 24
ATOM 22693 C CA . ALA A 1 2 ? 12.712 5.023 2.904 1.00 0.00 2 ALA A CA 24
ATOM 22694 C C . ALA A 1 2 ? 13.495 3.740 3.195 1.00 0.00 2 ALA A C 24
ATOM 22695 O O . ALA A 1 2 ? 14.577 3.533 2.681 1.00 0.00 2 ALA A O 24
ATOM 22702 N N . VAL A 1 3 ? 12.958 2.877 4.016 1.00 0.00 3 VAL A N 24
ATOM 22703 C CA . VAL A 1 3 ? 13.673 1.606 4.340 1.00 0.00 3 VAL A CA 24
ATOM 22704 C C . VAL A 1 3 ? 12.667 0.471 4.556 1.00 0.00 3 VAL A C 24
ATOM 22705 O O . VAL A 1 3 ? 12.473 0.001 5.661 1.00 0.00 3 VAL A O 24
ATOM 22718 N N . ILE A 1 4 ? 12.029 0.028 3.508 1.00 0.00 4 ILE A N 24
ATOM 22719 C CA . ILE A 1 4 ? 11.036 -1.077 3.642 1.00 0.00 4 ILE A CA 24
ATOM 22720 C C . ILE A 1 4 ? 11.210 -2.085 2.494 1.00 0.00 4 ILE A C 24
ATOM 22721 O O . ILE A 1 4 ? 12.162 -2.012 1.741 1.00 0.00 4 ILE A O 24
ATOM 22737 N N . SER A 1 5 ? 10.307 -3.032 2.355 1.00 0.00 5 SER A N 24
ATOM 22738 C CA . SER A 1 5 ? 10.438 -4.041 1.250 1.00 0.00 5 SER A CA 24
ATOM 22739 C C . SER A 1 5 ? 9.306 -5.075 1.303 1.00 0.00 5 SER A C 24
ATOM 22740 O O . SER A 1 5 ? 9.530 -6.232 1.592 1.00 0.00 5 SER A O 24
ATOM 22748 N N . LEU A 1 6 ? 8.097 -4.671 1.004 1.00 0.00 6 LEU A N 24
ATOM 22749 C CA . LEU A 1 6 ? 6.941 -5.630 1.016 1.00 0.00 6 LEU A CA 24
ATOM 22750 C C . LEU A 1 6 ? 6.813 -6.317 2.381 1.00 0.00 6 LEU A C 24
ATOM 22751 O O . LEU A 1 6 ? 5.974 -5.958 3.183 1.00 0.00 6 LEU A O 24
ATOM 22767 N N . ASP A 1 7 ? 7.637 -7.292 2.658 1.00 0.00 7 ASP A N 24
ATOM 22768 C CA . ASP A 1 7 ? 7.551 -7.983 3.979 1.00 0.00 7 ASP A CA 24
ATOM 22769 C C . ASP A 1 7 ? 7.836 -6.987 5.103 1.00 0.00 7 ASP A C 24
ATOM 22770 O O . ASP A 1 7 ? 7.457 -7.192 6.240 1.00 0.00 7 ASP A O 24
ATOM 22779 N N . GLU A 1 8 ? 8.500 -5.907 4.792 1.00 0.00 8 GLU A N 24
ATOM 22780 C CA . GLU A 1 8 ? 8.810 -4.895 5.838 1.00 0.00 8 GLU A CA 24
ATOM 22781 C C . GLU A 1 8 ? 7.922 -3.660 5.659 1.00 0.00 8 GLU A C 24
ATOM 22782 O O . GLU A 1 8 ? 8.395 -2.543 5.657 1.00 0.00 8 GLU A O 24
ATOM 22794 N N . PHE A 1 9 ? 6.637 -3.854 5.515 1.00 0.00 9 PHE A N 24
ATOM 22795 C CA . PHE A 1 9 ? 5.716 -2.689 5.354 1.00 0.00 9 PHE A CA 24
ATOM 22796 C C . PHE A 1 9 ? 4.674 -2.675 6.470 1.00 0.00 9 PHE A C 24
ATOM 22797 O O . PHE A 1 9 ? 3.821 -1.812 6.524 1.00 0.00 9 PHE A O 24
ATOM 22814 N N . GLU A 1 10 ? 4.754 -3.607 7.380 1.00 0.00 10 GLU A N 24
ATOM 22815 C CA . GLU A 1 10 ? 3.784 -3.624 8.511 1.00 0.00 10 GLU A CA 24
ATOM 22816 C C . GLU A 1 10 ? 4.340 -2.766 9.652 1.00 0.00 10 GLU A C 24
ATOM 22817 O O . GLU A 1 10 ? 3.799 -2.731 10.740 1.00 0.00 10 GLU A O 24
ATOM 22829 N N . ASN A 1 11 ? 5.417 -2.061 9.398 1.00 0.00 11 ASN A N 24
ATOM 22830 C CA . ASN A 1 11 ? 6.015 -1.187 10.443 1.00 0.00 11 ASN A CA 24
ATOM 22831 C C . ASN A 1 11 ? 5.324 0.175 10.421 1.00 0.00 11 ASN A C 24
ATOM 22832 O O . ASN A 1 11 ? 4.998 0.731 11.453 1.00 0.00 11 ASN A O 24
ATOM 22843 N N . LYS A 1 12 ? 5.082 0.717 9.251 1.00 0.00 12 LYS A N 24
ATOM 22844 C CA . LYS A 1 12 ? 4.398 2.032 9.184 1.00 0.00 12 LYS A CA 24
ATOM 22845 C C . LYS A 1 12 ? 2.920 1.833 8.856 1.00 0.00 12 LYS A C 24
ATOM 22846 O O . LYS A 1 12 ? 2.548 0.938 8.123 1.00 0.00 12 LYS A O 24
ATOM 22865 N N . THR A 1 13 ? 2.081 2.677 9.378 1.00 0.00 13 THR A N 24
ATOM 22866 C CA . THR A 1 13 ? 0.621 2.567 9.084 1.00 0.00 13 THR A CA 24
ATOM 22867 C C . THR A 1 13 ? 0.339 3.163 7.701 1.00 0.00 13 THR A C 24
ATOM 22868 O O . THR A 1 13 ? -0.500 4.030 7.550 1.00 0.00 13 THR A O 24
ATOM 22879 N N . LEU A 1 14 ? 1.032 2.699 6.692 1.00 0.00 14 LEU A N 24
ATOM 22880 C CA . LEU A 1 14 ? 0.827 3.225 5.313 1.00 0.00 14 LEU A CA 24
ATOM 22881 C C . LEU A 1 14 ? 1.063 4.740 5.266 1.00 0.00 14 LEU A C 24
ATOM 22882 O O . LEU A 1 14 ? 2.123 5.186 4.875 1.00 0.00 14 LEU A O 24
ATOM 22898 N N . ASP A 1 15 ? 0.090 5.532 5.660 1.00 0.00 15 ASP A N 24
ATOM 22899 C CA . ASP A 1 15 ? 0.250 7.029 5.634 1.00 0.00 15 ASP A CA 24
ATOM 22900 C C . ASP A 1 15 ? 1.650 7.442 6.102 1.00 0.00 15 ASP A C 24
ATOM 22901 O O . ASP A 1 15 ? 2.180 8.457 5.695 1.00 0.00 15 ASP A O 24
ATOM 22910 N N . GLU A 1 16 ? 2.247 6.654 6.949 1.00 0.00 16 GLU A N 24
ATOM 22911 C CA . GLU A 1 16 ? 3.616 6.970 7.448 1.00 0.00 16 GLU A CA 24
ATOM 22912 C C . GLU A 1 16 ? 4.604 7.143 6.288 1.00 0.00 16 GLU A C 24
ATOM 22913 O O . GLU A 1 16 ? 5.705 7.619 6.484 1.00 0.00 16 GLU A O 24
ATOM 22925 N N . ILE A 1 17 ? 4.241 6.747 5.088 1.00 0.00 17 ILE A N 24
ATOM 22926 C CA . ILE A 1 17 ? 5.209 6.880 3.953 1.00 0.00 17 ILE A CA 24
ATOM 22927 C C . ILE A 1 17 ? 4.517 6.906 2.575 1.00 0.00 17 ILE A C 24
ATOM 22928 O O . ILE A 1 17 ? 5.174 6.774 1.568 1.00 0.00 17 ILE A O 24
ATOM 22944 N N . ILE A 1 18 ? 3.220 7.077 2.505 1.00 0.00 18 ILE A N 24
ATOM 22945 C CA . ILE A 1 18 ? 2.540 7.088 1.154 1.00 0.00 18 ILE A CA 24
ATOM 22946 C C . ILE A 1 18 ? 2.774 8.436 0.456 1.00 0.00 18 ILE A C 24
ATOM 22947 O O . ILE A 1 18 ? 3.389 9.334 0.997 1.00 0.00 18 ILE A O 24
ATOM 22963 N N . GLY A 1 19 ? 2.314 8.561 -0.759 1.00 0.00 19 GLY A N 24
ATOM 22964 C CA . GLY A 1 19 ? 2.526 9.815 -1.541 1.00 0.00 19 GLY A CA 24
ATOM 22965 C C . GLY A 1 19 ? 3.041 9.433 -2.930 1.00 0.00 19 GLY A C 24
ATOM 22966 O O . GLY A 1 19 ? 2.317 8.895 -3.741 1.00 0.00 19 GLY A O 24
ATOM 22970 N N . PHE A 1 20 ? 4.295 9.674 -3.196 1.00 0.00 20 PHE A N 24
ATOM 22971 C CA . PHE A 1 20 ? 4.866 9.295 -4.524 1.00 0.00 20 PHE A CA 24
ATOM 22972 C C . PHE A 1 20 ? 5.376 7.863 -4.439 1.00 0.00 20 PHE A C 24
ATOM 22973 O O . PHE A 1 20 ? 5.011 7.013 -5.229 1.00 0.00 20 PHE A O 24
ATOM 22990 N N . TYR A 1 21 ? 6.175 7.574 -3.444 1.00 0.00 21 TYR A N 24
ATOM 22991 C CA . TYR A 1 21 ? 6.676 6.181 -3.262 1.00 0.00 21 TYR A CA 24
ATOM 22992 C C . TYR A 1 21 ? 5.471 5.224 -3.245 1.00 0.00 21 TYR A C 24
ATOM 22993 O O . TYR A 1 21 ? 5.599 4.035 -3.440 1.00 0.00 21 TYR A O 24
ATOM 23011 N N . GLU A 1 22 ? 4.300 5.751 -2.989 1.00 0.00 22 GLU A N 24
ATOM 23012 C CA . GLU A 1 22 ? 3.083 4.906 -2.935 1.00 0.00 22 GLU A CA 24
ATOM 23013 C C . GLU A 1 22 ? 2.788 4.295 -4.296 1.00 0.00 22 GLU A C 24
ATOM 23014 O O . GLU A 1 22 ? 2.618 3.110 -4.415 1.00 0.00 22 GLU A O 24
ATOM 23026 N N . ALA A 1 23 ? 2.721 5.080 -5.329 1.00 0.00 23 ALA A N 24
ATOM 23027 C CA . ALA A 1 23 ? 2.420 4.501 -6.668 1.00 0.00 23 ALA A CA 24
ATOM 23028 C C . ALA A 1 23 ? 3.118 3.141 -6.835 1.00 0.00 23 ALA A C 24
ATOM 23029 O O . ALA A 1 23 ? 2.534 2.187 -7.305 1.00 0.00 23 ALA A O 24
ATOM 23036 N N . GLN A 1 24 ? 4.356 3.047 -6.426 1.00 0.00 24 GLN A N 24
ATOM 23037 C CA . GLN A 1 24 ? 5.096 1.743 -6.542 1.00 0.00 24 GLN A CA 24
ATOM 23038 C C . GLN A 1 24 ? 4.905 0.886 -5.287 1.00 0.00 24 GLN A C 24
ATOM 23039 O O . GLN A 1 24 ? 5.222 -0.283 -5.274 1.00 0.00 24 GLN A O 24
ATOM 23053 N N . VAL A 1 25 ? 4.392 1.464 -4.245 1.00 0.00 25 VAL A N 24
ATOM 23054 C CA . VAL A 1 25 ? 4.153 0.712 -2.980 1.00 0.00 25 VAL A CA 24
ATOM 23055 C C . VAL A 1 25 ? 2.696 0.217 -2.961 1.00 0.00 25 VAL A C 24
ATOM 23056 O O . VAL A 1 25 ? 2.422 -0.936 -2.702 1.00 0.00 25 VAL A O 24
ATOM 23069 N N . LEU A 1 26 ? 1.765 1.090 -3.250 1.00 0.00 26 LEU A N 24
ATOM 23070 C CA . LEU A 1 26 ? 0.328 0.696 -3.266 1.00 0.00 26 LEU A CA 24
ATOM 23071 C C . LEU A 1 26 ? 0.023 -0.122 -4.524 1.00 0.00 26 LEU A C 24
ATOM 23072 O O . LEU A 1 26 ? -0.625 -1.148 -4.453 1.00 0.00 26 LEU A O 24
ATOM 23088 N N . LYS A 1 27 ? 0.504 0.295 -5.675 1.00 0.00 27 LYS A N 24
ATOM 23089 C CA . LYS A 1 27 ? 0.247 -0.509 -6.903 1.00 0.00 27 LYS A CA 24
ATOM 23090 C C . LYS A 1 27 ? 0.970 -1.845 -6.754 1.00 0.00 27 LYS A C 24
ATOM 23091 O O . LYS A 1 27 ? 0.670 -2.815 -7.424 1.00 0.00 27 LYS A O 24
ATOM 23110 N N . LEU A 1 28 ? 1.919 -1.891 -5.856 1.00 0.00 28 LEU A N 24
ATOM 23111 C CA . LEU A 1 28 ? 2.676 -3.133 -5.610 1.00 0.00 28 LEU A CA 24
ATOM 23112 C C . LEU A 1 28 ? 1.946 -3.951 -4.533 1.00 0.00 28 LEU A C 24
ATOM 23113 O O . LEU A 1 28 ? 1.656 -5.104 -4.740 1.00 0.00 28 LEU A O 24
ATOM 23129 N N . PHE A 1 29 ? 1.612 -3.365 -3.403 1.00 0.00 29 PHE A N 24
ATOM 23130 C CA . PHE A 1 29 ? 0.856 -4.122 -2.355 1.00 0.00 29 PHE A CA 24
ATOM 23131 C C . PHE A 1 29 ? -0.347 -4.781 -3.000 1.00 0.00 29 PHE A C 24
ATOM 23132 O O . PHE A 1 29 ? -0.746 -5.869 -2.654 1.00 0.00 29 PHE A O 24
ATOM 23149 N N . TYR A 1 30 ? -0.921 -4.113 -3.947 1.00 0.00 30 TYR A N 24
ATOM 23150 C CA . TYR A 1 30 ? -2.096 -4.688 -4.643 1.00 0.00 30 TYR A CA 24
ATOM 23151 C C . TYR A 1 30 ? -1.611 -5.786 -5.598 1.00 0.00 30 TYR A C 24
ATOM 23152 O O . TYR A 1 30 ? -2.329 -6.714 -5.912 1.00 0.00 30 TYR A O 24
ATOM 23170 N N . ALA A 1 31 ? -0.378 -5.694 -6.037 1.00 0.00 31 ALA A N 24
ATOM 23171 C CA . ALA A 1 31 ? 0.180 -6.739 -6.947 1.00 0.00 31 ALA A CA 24
ATOM 23172 C C . ALA A 1 31 ? 0.714 -7.911 -6.112 1.00 0.00 31 ALA A C 24
ATOM 23173 O O . ALA A 1 31 ? 0.632 -9.058 -6.505 1.00 0.00 31 ALA A O 24
ATOM 23180 N N . GLU A 1 32 ? 1.238 -7.625 -4.946 1.00 0.00 32 GLU A N 24
ATOM 23181 C CA . GLU A 1 32 ? 1.752 -8.703 -4.058 1.00 0.00 32 GLU A CA 24
ATOM 23182 C C . GLU A 1 32 ? 0.613 -9.172 -3.166 1.00 0.00 32 GLU A C 24
ATOM 23183 O O . GLU A 1 32 ? 0.387 -10.352 -2.996 1.00 0.00 32 GLU A O 24
ATOM 23195 N N . TYR A 1 33 ? -0.114 -8.240 -2.607 1.00 0.00 33 TYR A N 24
ATOM 23196 C CA . TYR A 1 33 ? -1.277 -8.603 -1.737 1.00 0.00 33 TYR A CA 24
ATOM 23197 C C . TYR A 1 33 ? -2.583 -8.489 -2.549 1.00 0.00 33 TYR A C 24
ATOM 23198 O O . TYR A 1 33 ? -3.276 -7.496 -2.451 1.00 0.00 33 TYR A O 24
ATOM 23216 N N . PRO A 1 34 ? -2.882 -9.505 -3.327 1.00 0.00 34 PRO A N 24
ATOM 23217 C CA . PRO A 1 34 ? -4.117 -9.491 -4.159 1.00 0.00 34 PRO A CA 24
ATOM 23218 C C . PRO A 1 34 ? -5.373 -9.574 -3.287 1.00 0.00 34 PRO A C 24
ATOM 23219 O O . PRO A 1 34 ? -6.111 -10.539 -3.336 1.00 0.00 34 PRO A O 24
ATOM 23230 N N . SER A 1 35 ? -5.620 -8.563 -2.497 1.00 0.00 35 SER A N 24
ATOM 23231 C CA . SER A 1 35 ? -6.826 -8.552 -1.610 1.00 0.00 35 SER A CA 24
ATOM 23232 C C . SER A 1 35 ? -6.711 -7.382 -0.637 1.00 0.00 35 SER A C 24
ATOM 23233 O O . SER A 1 35 ? -5.943 -7.425 0.299 1.00 0.00 35 SER A O 24
ATOM 23241 N N . THR A 1 36 ? -7.454 -6.331 -0.858 1.00 0.00 36 THR A N 24
ATOM 23242 C CA . THR A 1 36 ? -7.364 -5.151 0.052 1.00 0.00 36 THR A CA 24
ATOM 23243 C C . THR A 1 36 ? -7.465 -5.573 1.521 1.00 0.00 36 THR A C 24
ATOM 23244 O O . THR A 1 36 ? -6.708 -5.118 2.352 1.00 0.00 36 THR A O 24
ATOM 23255 N N . ARG A 1 37 ? -8.386 -6.436 1.851 1.00 0.00 37 ARG A N 24
ATOM 23256 C CA . ARG A 1 37 ? -8.519 -6.874 3.273 1.00 0.00 37 ARG A CA 24
ATOM 23257 C C . ARG A 1 37 ? -7.203 -7.497 3.766 1.00 0.00 37 ARG A C 24
ATOM 23258 O O . ARG A 1 37 ? -6.664 -7.099 4.780 1.00 0.00 37 ARG A O 24
ATOM 23279 N N . LYS A 1 38 ? -6.678 -8.462 3.055 1.00 0.00 38 LYS A N 24
ATOM 23280 C CA . LYS A 1 38 ? -5.393 -9.094 3.487 1.00 0.00 38 LYS A CA 24
ATOM 23281 C C . LYS A 1 38 ? -4.228 -8.145 3.189 1.00 0.00 38 LYS A C 24
ATOM 23282 O O . LYS A 1 38 ? -3.207 -8.166 3.846 1.00 0.00 38 LYS A O 24
ATOM 23301 N N . LEU A 1 39 ? -4.391 -7.305 2.205 1.00 0.00 39 LEU A N 24
ATOM 23302 C CA . LEU A 1 39 ? -3.320 -6.332 1.843 1.00 0.00 39 LEU A CA 24
ATOM 23303 C C . LEU A 1 39 ? -3.202 -5.289 2.958 1.00 0.00 39 LEU A C 24
ATOM 23304 O O . LEU A 1 39 ? -2.121 -4.881 3.342 1.00 0.00 39 LEU A O 24
ATOM 23320 N N . ALA A 1 40 ? -4.317 -4.875 3.485 1.00 0.00 40 ALA A N 24
ATOM 23321 C CA . ALA A 1 40 ? -4.315 -3.871 4.588 1.00 0.00 40 ALA A CA 24
ATOM 23322 C C . ALA A 1 40 ? -3.767 -4.495 5.876 1.00 0.00 40 ALA A C 24
ATOM 23323 O O . ALA A 1 40 ? -3.123 -3.837 6.673 1.00 0.00 40 ALA A O 24
ATOM 23330 N N . GLN A 1 41 ? -4.020 -5.760 6.087 1.00 0.00 41 GLN A N 24
ATOM 23331 C CA . GLN A 1 41 ? -3.516 -6.428 7.322 1.00 0.00 41 GLN A CA 24
ATOM 23332 C C . GLN A 1 41 ? -1.988 -6.367 7.355 1.00 0.00 41 GLN A C 24
ATOM 23333 O O . GLN A 1 41 ? -1.383 -6.227 8.402 1.00 0.00 41 GLN A O 24
ATOM 23347 N N . ARG A 1 42 ? -1.362 -6.468 6.214 1.00 0.00 42 ARG A N 24
ATOM 23348 C CA . ARG A 1 42 ? 0.126 -6.413 6.166 1.00 0.00 42 ARG A CA 24
ATOM 23349 C C . ARG A 1 42 ? 0.610 -4.976 6.372 1.00 0.00 42 ARG A C 24
ATOM 23350 O O . ARG A 1 42 ? 1.546 -4.726 7.103 1.00 0.00 42 ARG A O 24
ATOM 23371 N N . LEU A 1 43 ? -0.016 -4.030 5.721 1.00 0.00 43 LEU A N 24
ATOM 23372 C CA . LEU A 1 43 ? 0.410 -2.606 5.869 1.00 0.00 43 LEU A CA 24
ATOM 23373 C C . LEU A 1 43 ? -0.239 -1.959 7.098 1.00 0.00 43 LEU A C 24
ATOM 23374 O O . LEU A 1 43 ? -0.216 -0.753 7.252 1.00 0.00 43 LEU A O 24
ATOM 23390 N N . GLY A 1 44 ? -0.805 -2.747 7.979 1.00 0.00 44 GLY A N 24
ATOM 23391 C CA . GLY A 1 44 ? -1.445 -2.177 9.204 1.00 0.00 44 GLY A CA 24
ATOM 23392 C C . GLY A 1 44 ? -2.352 -1.009 8.820 1.00 0.00 44 GLY A C 24
ATOM 23393 O O . GLY A 1 44 ? -1.974 0.141 8.926 1.00 0.00 44 GLY A O 24
ATOM 23397 N N . VAL A 1 45 ? -3.538 -1.295 8.360 1.00 0.00 45 VAL A N 24
ATOM 23398 C CA . VAL A 1 45 ? -4.457 -0.194 7.946 1.00 0.00 45 VAL A CA 24
ATOM 23399 C C . VAL A 1 45 ? -5.915 -0.636 8.087 1.00 0.00 45 VAL A C 24
ATOM 23400 O O . VAL A 1 45 ? -6.202 -1.771 8.416 1.00 0.00 45 VAL A O 24
ATOM 23413 N N . SER A 1 46 ? -6.839 0.258 7.849 1.00 0.00 46 SER A N 24
ATOM 23414 C CA . SER A 1 46 ? -8.283 -0.100 7.981 1.00 0.00 46 SER A CA 24
ATOM 23415 C C . SER A 1 46 ? -8.830 -0.658 6.664 1.00 0.00 46 SER A C 24
ATOM 23416 O O . SER A 1 46 ? -9.972 -0.428 6.317 1.00 0.00 46 SER A O 24
ATOM 23424 N N . HIS A 1 47 ? -8.029 -1.392 5.933 1.00 0.00 47 HIS A N 24
ATOM 23425 C CA . HIS A 1 47 ? -8.488 -1.975 4.641 1.00 0.00 47 HIS A CA 24
ATOM 23426 C C . HIS A 1 47 ? -9.189 -0.924 3.776 1.00 0.00 47 HIS A C 24
ATOM 23427 O O . HIS A 1 47 ? -8.580 -0.318 2.923 1.00 0.00 47 HIS A O 24
ATOM 23441 N N . THR A 1 48 ? -10.469 -0.725 3.967 1.00 0.00 48 THR A N 24
ATOM 23442 C CA . THR A 1 48 ? -11.199 0.269 3.133 1.00 0.00 48 THR A CA 24
ATOM 23443 C C . THR A 1 48 ? -10.366 1.544 3.012 1.00 0.00 48 THR A C 24
ATOM 23444 O O . THR A 1 48 ? -10.235 2.116 1.948 1.00 0.00 48 THR A O 24
ATOM 23455 N N . ALA A 1 49 ? -9.778 1.973 4.099 1.00 0.00 49 ALA A N 24
ATOM 23456 C CA . ALA A 1 49 ? -8.926 3.194 4.048 1.00 0.00 49 ALA A CA 24
ATOM 23457 C C . ALA A 1 49 ? -7.777 2.946 3.071 1.00 0.00 49 ALA A C 24
ATOM 23458 O O . ALA A 1 49 ? -7.359 3.820 2.338 1.00 0.00 49 ALA A O 24
ATOM 23465 N N . ILE A 1 50 ? -7.278 1.740 3.058 1.00 0.00 50 ILE A N 24
ATOM 23466 C CA . ILE A 1 50 ? -6.168 1.384 2.132 1.00 0.00 50 ILE A CA 24
ATOM 23467 C C . ILE A 1 50 ? -6.661 1.458 0.682 1.00 0.00 50 ILE A C 24
ATOM 23468 O O . ILE A 1 50 ? -5.973 1.942 -0.195 1.00 0.00 50 ILE A O 24
ATOM 23484 N N . ALA A 1 51 ? -7.850 0.975 0.432 1.00 0.00 51 ALA A N 24
ATOM 23485 C CA . ALA A 1 51 ? -8.397 1.001 -0.956 1.00 0.00 51 ALA A CA 24
ATOM 23486 C C . ALA A 1 51 ? -8.729 2.436 -1.368 1.00 0.00 51 ALA A C 24
ATOM 23487 O O . ALA A 1 51 ? -8.324 2.888 -2.417 1.00 0.00 51 ALA A O 24
ATOM 23494 N N . ASN A 1 52 ? -9.465 3.158 -0.555 1.00 0.00 52 ASN A N 24
ATOM 23495 C CA . ASN A 1 52 ? -9.816 4.571 -0.915 1.00 0.00 52 ASN A CA 24
ATOM 23496 C C . ASN A 1 52 ? -8.574 5.309 -1.419 1.00 0.00 52 ASN A C 24
ATOM 23497 O O . ASN A 1 52 ? -8.633 6.063 -2.370 1.00 0.00 52 ASN A O 24
ATOM 23508 N N . LYS A 1 53 ? -7.447 5.076 -0.805 1.00 0.00 53 LYS A N 24
ATOM 23509 C CA . LYS A 1 53 ? -6.200 5.743 -1.269 1.00 0.00 53 LYS A CA 24
ATOM 23510 C C . LYS A 1 53 ? -5.795 5.147 -2.617 1.00 0.00 53 LYS A C 24
ATOM 23511 O O . LYS A 1 53 ? -5.513 5.853 -3.566 1.00 0.00 53 LYS A O 24
ATOM 23530 N N . LEU A 1 54 ? -5.782 3.844 -2.705 1.00 0.00 54 LEU A N 24
ATOM 23531 C CA . LEU A 1 54 ? -5.406 3.171 -3.983 1.00 0.00 54 LEU A CA 24
ATOM 23532 C C . LEU A 1 54 ? -6.342 3.604 -5.112 1.00 0.00 54 LEU A C 24
ATOM 23533 O O . LEU A 1 54 ? -5.900 4.072 -6.143 1.00 0.00 54 LEU A O 24
ATOM 23549 N N . LYS A 1 55 ? -7.630 3.460 -4.925 1.00 0.00 55 LYS A N 24
ATOM 23550 C CA . LYS A 1 55 ? -8.593 3.882 -5.985 1.00 0.00 55 LYS A CA 24
ATOM 23551 C C . LYS A 1 55 ? -8.233 5.291 -6.453 1.00 0.00 55 LYS A C 24
ATOM 23552 O O . LYS A 1 55 ? -8.168 5.570 -7.635 1.00 0.00 55 LYS A O 24
ATOM 23571 N N . GLN A 1 56 ? -7.969 6.172 -5.527 1.00 0.00 56 GLN A N 24
ATOM 23572 C CA . GLN A 1 56 ? -7.580 7.557 -5.909 1.00 0.00 56 GLN A CA 24
ATOM 23573 C C . GLN A 1 56 ? -6.237 7.525 -6.650 1.00 0.00 56 GLN A C 24
ATOM 23574 O O . GLN A 1 56 ? -6.008 8.288 -7.569 1.00 0.00 56 GLN A O 24
ATOM 23588 N N . TYR A 1 57 ? -5.352 6.638 -6.262 1.00 0.00 57 TYR A N 24
ATOM 23589 C CA . TYR A 1 57 ? -4.026 6.551 -6.950 1.00 0.00 57 TYR A CA 24
ATOM 23590 C C . TYR A 1 57 ? -4.200 5.951 -8.347 1.00 0.00 57 TYR A C 24
ATOM 23591 O O . TYR A 1 57 ? -3.613 6.409 -9.308 1.00 0.00 57 TYR A O 24
ATOM 23609 N N . GLY A 1 58 ? -4.998 4.923 -8.463 1.00 0.00 58 GLY A N 24
ATOM 23610 C CA . GLY A 1 58 ? -5.211 4.283 -9.793 1.00 0.00 58 GLY A CA 24
ATOM 23611 C C . GLY A 1 58 ? -5.552 2.801 -9.605 1.00 0.00 58 GLY A C 24
ATOM 23612 O O . GLY A 1 58 ? -6.144 2.180 -10.466 1.00 0.00 58 GLY A O 24
ATOM 23616 N N . ILE A 1 59 ? -5.184 2.231 -8.488 1.00 0.00 59 ILE A N 24
ATOM 23617 C CA . ILE A 1 59 ? -5.488 0.788 -8.246 1.00 0.00 59 ILE A CA 24
ATOM 23618 C C . ILE A 1 59 ? -6.739 0.668 -7.369 1.00 0.00 59 ILE A C 24
ATOM 23619 O O . ILE A 1 59 ? -7.707 1.375 -7.561 1.00 0.00 59 ILE A O 24
ATOM 23635 N N . GLY A 1 60 ? -6.725 -0.215 -6.407 1.00 0.00 60 GLY A N 24
ATOM 23636 C CA . GLY A 1 60 ? -7.910 -0.379 -5.514 1.00 0.00 60 GLY A CA 24
ATOM 23637 C C . GLY A 1 60 ? -9.172 -0.583 -6.358 1.00 0.00 60 GLY A C 24
ATOM 23638 O O . GLY A 1 60 ? -10.157 0.109 -6.193 1.00 0.00 60 GLY A O 24
ATOM 23642 N N . LYS A 1 61 ? -9.146 -1.526 -7.262 1.00 0.00 61 LYS A N 24
ATOM 23643 C CA . LYS A 1 61 ? -10.343 -1.775 -8.119 1.00 0.00 61 LYS A CA 24
ATOM 23644 C C . LYS A 1 61 ? -10.536 -3.278 -8.336 1.00 0.00 61 LYS A C 24
ATOM 23645 O O . LYS A 1 61 ? -10.971 -3.651 -9.413 1.00 0.00 61 LYS A O 24
ATOM 23665 N N . SER A 1 1 ? 12.421 4.862 -1.651 1.00 0.00 1 SER A N 25
ATOM 23666 C CA . SER A 1 1 ? 13.718 4.501 -1.009 1.00 0.00 1 SER A CA 25
ATOM 23667 C C . SER A 1 1 ? 13.566 4.470 0.514 1.00 0.00 1 SER A C 25
ATOM 23668 O O . SER A 1 1 ? 14.037 5.345 1.214 1.00 0.00 1 SER A O 25
ATOM 23678 N N . ALA A 1 2 ? 12.910 3.466 1.032 1.00 0.00 2 ALA A N 25
ATOM 23679 C CA . ALA A 1 2 ? 12.722 3.372 2.508 1.00 0.00 2 ALA A CA 25
ATOM 23680 C C . ALA A 1 2 ? 12.962 1.935 2.977 1.00 0.00 2 ALA A C 25
ATOM 23681 O O . ALA A 1 2 ? 12.793 0.993 2.228 1.00 0.00 2 ALA A O 25
ATOM 23688 N N . VAL A 1 3 ? 13.348 1.758 4.213 1.00 0.00 3 VAL A N 25
ATOM 23689 C CA . VAL A 1 3 ? 13.593 0.379 4.731 1.00 0.00 3 VAL A CA 25
ATOM 23690 C C . VAL A 1 3 ? 12.259 -0.327 4.974 1.00 0.00 3 VAL A C 25
ATOM 23691 O O . VAL A 1 3 ? 11.930 -0.685 6.089 1.00 0.00 3 VAL A O 25
ATOM 23704 N N . ILE A 1 4 ? 11.481 -0.516 3.943 1.00 0.00 4 ILE A N 25
ATOM 23705 C CA . ILE A 1 4 ? 10.159 -1.182 4.122 1.00 0.00 4 ILE A CA 25
ATOM 23706 C C . ILE A 1 4 ? 9.844 -2.100 2.929 1.00 0.00 4 ILE A C 25
ATOM 23707 O O . ILE A 1 4 ? 8.721 -2.185 2.481 1.00 0.00 4 ILE A O 25
ATOM 23723 N N . SER A 1 5 ? 10.833 -2.770 2.404 1.00 0.00 5 SER A N 25
ATOM 23724 C CA . SER A 1 5 ? 10.611 -3.666 1.219 1.00 0.00 5 SER A CA 25
ATOM 23725 C C . SER A 1 5 ? 9.497 -4.699 1.457 1.00 0.00 5 SER A C 25
ATOM 23726 O O . SER A 1 5 ? 9.687 -5.694 2.125 1.00 0.00 5 SER A O 25
ATOM 23734 N N . LEU A 1 6 ? 8.347 -4.465 0.864 1.00 0.00 6 LEU A N 25
ATOM 23735 C CA . LEU A 1 6 ? 7.183 -5.414 0.968 1.00 0.00 6 LEU A CA 25
ATOM 23736 C C . LEU A 1 6 ? 7.072 -6.070 2.353 1.00 0.00 6 LEU A C 25
ATOM 23737 O O . LEU A 1 6 ? 6.314 -5.629 3.193 1.00 0.00 6 LEU A O 25
ATOM 23753 N N . ASP A 1 7 ? 7.807 -7.124 2.594 1.00 0.00 7 ASP A N 25
ATOM 23754 C CA . ASP A 1 7 ? 7.724 -7.807 3.926 1.00 0.00 7 ASP A CA 25
ATOM 23755 C C . ASP A 1 7 ? 7.926 -6.799 5.056 1.00 0.00 7 ASP A C 25
ATOM 23756 O O . ASP A 1 7 ? 7.466 -6.996 6.162 1.00 0.00 7 ASP A O 25
ATOM 23765 N N . GLU A 1 8 ? 8.603 -5.720 4.783 1.00 0.00 8 GLU A N 25
ATOM 23766 C CA . GLU A 1 8 ? 8.828 -4.702 5.843 1.00 0.00 8 GLU A CA 25
ATOM 23767 C C . GLU A 1 8 ? 7.881 -3.513 5.644 1.00 0.00 8 GLU A C 25
ATOM 23768 O O . GLU A 1 8 ? 8.295 -2.374 5.636 1.00 0.00 8 GLU A O 25
ATOM 23780 N N . PHE A 1 9 ? 6.608 -3.768 5.493 1.00 0.00 9 PHE A N 25
ATOM 23781 C CA . PHE A 1 9 ? 5.636 -2.644 5.315 1.00 0.00 9 PHE A CA 25
ATOM 23782 C C . PHE A 1 9 ? 4.543 -2.704 6.382 1.00 0.00 9 PHE A C 25
ATOM 23783 O O . PHE A 1 9 ? 3.579 -1.965 6.335 1.00 0.00 9 PHE A O 25
ATOM 23800 N N . GLU A 1 10 ? 4.692 -3.563 7.351 1.00 0.00 10 GLU A N 25
ATOM 23801 C CA . GLU A 1 10 ? 3.666 -3.653 8.434 1.00 0.00 10 GLU A CA 25
ATOM 23802 C C . GLU A 1 10 ? 4.027 -2.682 9.566 1.00 0.00 10 GLU A C 25
ATOM 23803 O O . GLU A 1 10 ? 3.481 -2.745 10.650 1.00 0.00 10 GLU A O 25
ATOM 23815 N N . ASN A 1 11 ? 4.949 -1.785 9.315 1.00 0.00 11 ASN A N 25
ATOM 23816 C CA . ASN A 1 11 ? 5.359 -0.808 10.363 1.00 0.00 11 ASN A CA 25
ATOM 23817 C C . ASN A 1 11 ? 4.546 0.489 10.258 1.00 0.00 11 ASN A C 25
ATOM 23818 O O . ASN A 1 11 ? 4.072 1.007 11.252 1.00 0.00 11 ASN A O 25
ATOM 23829 N N . LYS A 1 12 ? 4.389 1.032 9.074 1.00 0.00 12 LYS A N 25
ATOM 23830 C CA . LYS A 1 12 ? 3.617 2.303 8.949 1.00 0.00 12 LYS A CA 25
ATOM 23831 C C . LYS A 1 12 ? 2.203 2.040 8.436 1.00 0.00 12 LYS A C 25
ATOM 23832 O O . LYS A 1 12 ? 1.975 1.205 7.582 1.00 0.00 12 LYS A O 25
ATOM 23851 N N . THR A 1 13 ? 1.257 2.754 8.972 1.00 0.00 13 THR A N 25
ATOM 23852 C CA . THR A 1 13 ? -0.166 2.576 8.554 1.00 0.00 13 THR A CA 25
ATOM 23853 C C . THR A 1 13 ? -0.493 3.381 7.291 1.00 0.00 13 THR A C 25
ATOM 23854 O O . THR A 1 13 ? -1.289 4.300 7.324 1.00 0.00 13 THR A O 25
ATOM 23865 N N . LEU A 1 14 ? 0.086 3.022 6.177 1.00 0.00 14 LEU A N 25
ATOM 23866 C CA . LEU A 1 14 ? -0.214 3.742 4.890 1.00 0.00 14 LEU A CA 25
ATOM 23867 C C . LEU A 1 14 ? -0.270 5.268 5.070 1.00 0.00 14 LEU A C 25
ATOM 23868 O O . LEU A 1 14 ? -1.275 5.886 4.778 1.00 0.00 14 LEU A O 25
ATOM 23884 N N . ASP A 1 15 ? 0.784 5.887 5.520 1.00 0.00 15 ASP A N 25
ATOM 23885 C CA . ASP A 1 15 ? 0.748 7.378 5.673 1.00 0.00 15 ASP A CA 25
ATOM 23886 C C . ASP A 1 15 ? 2.144 7.924 5.966 1.00 0.00 15 ASP A C 25
ATOM 23887 O O . ASP A 1 15 ? 2.527 8.971 5.480 1.00 0.00 15 ASP A O 25
ATOM 23896 N N . GLU A 1 16 ? 2.908 7.223 6.752 1.00 0.00 16 GLU A N 25
ATOM 23897 C CA . GLU A 1 16 ? 4.283 7.695 7.074 1.00 0.00 16 GLU A CA 25
ATOM 23898 C C . GLU A 1 16 ? 5.173 7.671 5.826 1.00 0.00 16 GLU A C 25
ATOM 23899 O O . GLU A 1 16 ? 6.332 8.034 5.886 1.00 0.00 16 GLU A O 25
ATOM 23911 N N . ILE A 1 17 ? 4.667 7.209 4.710 1.00 0.00 17 ILE A N 25
ATOM 23912 C CA . ILE A 1 17 ? 5.531 7.127 3.497 1.00 0.00 17 ILE A CA 25
ATOM 23913 C C . ILE A 1 17 ? 4.721 7.134 2.185 1.00 0.00 17 ILE A C 25
ATOM 23914 O O . ILE A 1 17 ? 5.290 7.050 1.124 1.00 0.00 17 ILE A O 25
ATOM 23930 N N . ILE A 1 18 ? 3.416 7.230 2.234 1.00 0.00 18 ILE A N 25
ATOM 23931 C CA . ILE A 1 18 ? 2.616 7.203 0.956 1.00 0.00 18 ILE A CA 25
ATOM 23932 C C . ILE A 1 18 ? 2.699 8.554 0.230 1.00 0.00 18 ILE A C 25
ATOM 23933 O O . ILE A 1 18 ? 3.350 9.477 0.678 1.00 0.00 18 ILE A O 25
ATOM 23949 N N . GLY A 1 19 ? 2.063 8.652 -0.907 1.00 0.00 19 GLY A N 25
ATOM 23950 C CA . GLY A 1 19 ? 2.110 9.911 -1.712 1.00 0.00 19 GLY A CA 25
ATOM 23951 C C . GLY A 1 19 ? 2.649 9.586 -3.110 1.00 0.00 19 GLY A C 25
ATOM 23952 O O . GLY A 1 19 ? 1.915 9.179 -3.990 1.00 0.00 19 GLY A O 25
ATOM 23956 N N . PHE A 1 20 ? 3.931 9.752 -3.314 1.00 0.00 20 PHE A N 25
ATOM 23957 C CA . PHE A 1 20 ? 4.536 9.442 -4.648 1.00 0.00 20 PHE A CA 25
ATOM 23958 C C . PHE A 1 20 ? 5.142 8.046 -4.619 1.00 0.00 20 PHE A C 25
ATOM 23959 O O . PHE A 1 20 ? 4.759 7.181 -5.383 1.00 0.00 20 PHE A O 25
ATOM 23976 N N . TYR A 1 21 ? 6.049 7.799 -3.711 1.00 0.00 21 TYR A N 25
ATOM 23977 C CA . TYR A 1 21 ? 6.640 6.432 -3.605 1.00 0.00 21 TYR A CA 25
ATOM 23978 C C . TYR A 1 21 ? 5.490 5.418 -3.475 1.00 0.00 21 TYR A C 25
ATOM 23979 O O . TYR A 1 21 ? 5.654 4.237 -3.688 1.00 0.00 21 TYR A O 25
ATOM 23997 N N . GLU A 1 22 ? 4.317 5.888 -3.126 1.00 0.00 22 GLU A N 25
ATOM 23998 C CA . GLU A 1 22 ? 3.149 4.987 -2.991 1.00 0.00 22 GLU A CA 25
ATOM 23999 C C . GLU A 1 22 ? 2.832 4.346 -4.340 1.00 0.00 22 GLU A C 25
ATOM 24000 O O . GLU A 1 22 ? 2.755 3.151 -4.453 1.00 0.00 22 GLU A O 25
ATOM 24012 N N . ALA A 1 23 ? 2.654 5.125 -5.370 1.00 0.00 23 ALA A N 25
ATOM 24013 C CA . ALA A 1 23 ? 2.343 4.534 -6.707 1.00 0.00 23 ALA A CA 25
ATOM 24014 C C . ALA A 1 23 ? 3.100 3.211 -6.897 1.00 0.00 23 ALA A C 25
ATOM 24015 O O . ALA A 1 23 ? 2.552 2.237 -7.374 1.00 0.00 23 ALA A O 25
ATOM 24022 N N . GLN A 1 24 ? 4.343 3.167 -6.498 1.00 0.00 24 GLN A N 25
ATOM 24023 C CA . GLN A 1 24 ? 5.131 1.893 -6.638 1.00 0.00 24 GLN A CA 25
ATOM 24024 C C . GLN A 1 24 ? 5.003 1.037 -5.372 1.00 0.00 24 GLN A C 25
ATOM 24025 O O . GLN A 1 24 ? 5.343 -0.124 -5.367 1.00 0.00 24 GLN A O 25
ATOM 24039 N N . VAL A 1 25 ? 4.496 1.602 -4.318 1.00 0.00 25 VAL A N 25
ATOM 24040 C CA . VAL A 1 25 ? 4.294 0.842 -3.051 1.00 0.00 25 VAL A CA 25
ATOM 24041 C C . VAL A 1 25 ? 2.870 0.258 -3.068 1.00 0.00 25 VAL A C 25
ATOM 24042 O O . VAL A 1 25 ? 2.658 -0.916 -2.848 1.00 0.00 25 VAL A O 25
ATOM 24055 N N . LEU A 1 26 ? 1.896 1.091 -3.341 1.00 0.00 26 LEU A N 25
ATOM 24056 C CA . LEU A 1 26 ? 0.482 0.630 -3.390 1.00 0.00 26 LEU A CA 25
ATOM 24057 C C . LEU A 1 26 ? 0.229 -0.207 -4.647 1.00 0.00 26 LEU A C 25
ATOM 24058 O O . LEU A 1 26 ? -0.283 -1.307 -4.564 1.00 0.00 26 LEU A O 25
ATOM 24074 N N . LYS A 1 27 ? 0.603 0.275 -5.812 1.00 0.00 27 LYS A N 25
ATOM 24075 C CA . LYS A 1 27 ? 0.392 -0.551 -7.038 1.00 0.00 27 LYS A CA 25
ATOM 24076 C C . LYS A 1 27 ? 1.176 -1.851 -6.866 1.00 0.00 27 LYS A C 25
ATOM 24077 O O . LYS A 1 27 ? 0.911 -2.853 -7.501 1.00 0.00 27 LYS A O 25
ATOM 24096 N N . LEU A 1 28 ? 2.130 -1.826 -5.973 1.00 0.00 28 LEU A N 25
ATOM 24097 C CA . LEU A 1 28 ? 2.946 -3.022 -5.684 1.00 0.00 28 LEU A CA 25
ATOM 24098 C C . LEU A 1 28 ? 2.212 -3.874 -4.637 1.00 0.00 28 LEU A C 25
ATOM 24099 O O . LEU A 1 28 ? 1.930 -5.027 -4.873 1.00 0.00 28 LEU A O 25
ATOM 24115 N N . PHE A 1 29 ? 1.870 -3.310 -3.496 1.00 0.00 29 PHE A N 25
ATOM 24116 C CA . PHE A 1 29 ? 1.112 -4.085 -2.466 1.00 0.00 29 PHE A CA 25
ATOM 24117 C C . PHE A 1 29 ? -0.060 -4.752 -3.147 1.00 0.00 29 PHE A C 25
ATOM 24118 O O . PHE A 1 29 ? -0.328 -5.916 -2.987 1.00 0.00 29 PHE A O 25
ATOM 24135 N N . TYR A 1 30 ? -0.761 -3.999 -3.919 1.00 0.00 30 TYR A N 25
ATOM 24136 C CA . TYR A 1 30 ? -1.925 -4.573 -4.630 1.00 0.00 30 TYR A CA 25
ATOM 24137 C C . TYR A 1 30 ? -1.449 -5.723 -5.521 1.00 0.00 30 TYR A C 25
ATOM 24138 O O . TYR A 1 30 ? -2.174 -6.664 -5.781 1.00 0.00 30 TYR A O 25
ATOM 24156 N N . ALA A 1 31 ? -0.218 -5.664 -5.961 1.00 0.00 31 ALA A N 25
ATOM 24157 C CA . ALA A 1 31 ? 0.332 -6.763 -6.806 1.00 0.00 31 ALA A CA 25
ATOM 24158 C C . ALA A 1 31 ? 0.855 -7.884 -5.900 1.00 0.00 31 ALA A C 25
ATOM 24159 O O . ALA A 1 31 ? 0.805 -9.050 -6.240 1.00 0.00 31 ALA A O 25
ATOM 24166 N N . GLU A 1 32 ? 1.341 -7.532 -4.736 1.00 0.00 32 GLU A N 25
ATOM 24167 C CA . GLU A 1 32 ? 1.852 -8.560 -3.786 1.00 0.00 32 GLU A CA 25
ATOM 24168 C C . GLU A 1 32 ? 0.711 -9.004 -2.875 1.00 0.00 32 GLU A C 25
ATOM 24169 O O . GLU A 1 32 ? 0.365 -10.166 -2.824 1.00 0.00 32 GLU A O 25
ATOM 24181 N N . TYR A 1 33 ? 0.110 -8.079 -2.174 1.00 0.00 33 TYR A N 25
ATOM 24182 C CA . TYR A 1 33 ? -1.037 -8.436 -1.282 1.00 0.00 33 TYR A CA 25
ATOM 24183 C C . TYR A 1 33 ? -2.358 -8.240 -2.042 1.00 0.00 33 TYR A C 25
ATOM 24184 O O . TYR A 1 33 ? -2.856 -7.134 -2.123 1.00 0.00 33 TYR A O 25
ATOM 24202 N N . PRO A 1 34 ? -2.898 -9.310 -2.568 1.00 0.00 34 PRO A N 25
ATOM 24203 C CA . PRO A 1 34 ? -4.179 -9.217 -3.315 1.00 0.00 34 PRO A CA 25
ATOM 24204 C C . PRO A 1 34 ? -5.329 -8.938 -2.347 1.00 0.00 34 PRO A C 25
ATOM 24205 O O . PRO A 1 34 ? -5.199 -9.109 -1.151 1.00 0.00 34 PRO A O 25
ATOM 24216 N N . SER A 1 35 ? -6.453 -8.507 -2.857 1.00 0.00 35 SER A N 25
ATOM 24217 C CA . SER A 1 35 ? -7.617 -8.209 -1.969 1.00 0.00 35 SER A CA 25
ATOM 24218 C C . SER A 1 35 ? -7.229 -7.143 -0.944 1.00 0.00 35 SER A C 25
ATOM 24219 O O . SER A 1 35 ? -6.491 -7.403 -0.014 1.00 0.00 35 SER A O 25
ATOM 24227 N N . THR A 1 36 ? -7.710 -5.940 -1.113 1.00 0.00 36 THR A N 25
ATOM 24228 C CA . THR A 1 36 ? -7.358 -4.854 -0.154 1.00 0.00 36 THR A CA 25
ATOM 24229 C C . THR A 1 36 ? -7.601 -5.300 1.293 1.00 0.00 36 THR A C 25
ATOM 24230 O O . THR A 1 36 ? -6.982 -4.804 2.213 1.00 0.00 36 THR A O 25
ATOM 24241 N N . ARG A 1 37 ? -8.484 -6.240 1.501 1.00 0.00 37 ARG A N 25
ATOM 24242 C CA . ARG A 1 37 ? -8.747 -6.721 2.890 1.00 0.00 37 ARG A CA 25
ATOM 24243 C C . ARG A 1 37 ? -7.495 -7.409 3.449 1.00 0.00 37 ARG A C 25
ATOM 24244 O O . ARG A 1 37 ? -6.984 -7.037 4.487 1.00 0.00 37 ARG A O 25
ATOM 24265 N N . LYS A 1 38 ? -6.994 -8.403 2.764 1.00 0.00 38 LYS A N 25
ATOM 24266 C CA . LYS A 1 38 ? -5.770 -9.104 3.255 1.00 0.00 38 LYS A CA 25
ATOM 24267 C C . LYS A 1 38 ? -4.546 -8.212 3.038 1.00 0.00 38 LYS A C 25
ATOM 24268 O O . LYS A 1 38 ? -3.539 -8.341 3.706 1.00 0.00 38 LYS A O 25
ATOM 24287 N N . LEU A 1 39 ? -4.640 -7.295 2.114 1.00 0.00 39 LEU A N 25
ATOM 24288 C CA . LEU A 1 39 ? -3.506 -6.368 1.840 1.00 0.00 39 LEU A CA 25
ATOM 24289 C C . LEU A 1 39 ? -3.347 -5.411 3.027 1.00 0.00 39 LEU A C 25
ATOM 24290 O O . LEU A 1 39 ? -2.256 -5.180 3.530 1.00 0.00 39 LEU A O 25
ATOM 24306 N N . ALA A 1 40 ? -4.439 -4.876 3.491 1.00 0.00 40 ALA A N 25
ATOM 24307 C CA . ALA A 1 40 ? -4.394 -3.950 4.662 1.00 0.00 40 ALA A CA 25
ATOM 24308 C C . ALA A 1 40 ? -3.809 -4.666 5.880 1.00 0.00 40 ALA A C 25
ATOM 24309 O O . ALA A 1 40 ? -3.231 -4.050 6.754 1.00 0.00 40 ALA A O 25
ATOM 24316 N N . GLN A 1 41 ? -3.959 -5.965 5.944 1.00 0.00 41 GLN A N 25
ATOM 24317 C CA . GLN A 1 41 ? -3.409 -6.723 7.104 1.00 0.00 41 GLN A CA 25
ATOM 24318 C C . GLN A 1 41 ? -1.883 -6.688 7.053 1.00 0.00 41 GLN A C 25
ATOM 24319 O O . GLN A 1 41 ? -1.217 -6.610 8.067 1.00 0.00 41 GLN A O 25
ATOM 24333 N N . ARG A 1 42 ? -1.328 -6.731 5.871 1.00 0.00 42 ARG A N 25
ATOM 24334 C CA . ARG A 1 42 ? 0.155 -6.680 5.740 1.00 0.00 42 ARG A CA 25
ATOM 24335 C C . ARG A 1 42 ? 0.657 -5.324 6.237 1.00 0.00 42 ARG A C 25
ATOM 24336 O O . ARG A 1 42 ? 1.594 -5.238 7.003 1.00 0.00 42 ARG A O 25
ATOM 24357 N N . LEU A 1 43 ? 0.030 -4.264 5.804 1.00 0.00 43 LEU A N 25
ATOM 24358 C CA . LEU A 1 43 ? 0.456 -2.902 6.251 1.00 0.00 43 LEU A CA 25
ATOM 24359 C C . LEU A 1 43 ? -0.188 -2.531 7.584 1.00 0.00 43 LEU A C 25
ATOM 24360 O O . LEU A 1 43 ? 0.191 -1.563 8.215 1.00 0.00 43 LEU A O 25
ATOM 24376 N N . GLY A 1 44 ? -1.166 -3.274 8.012 1.00 0.00 44 GLY A N 25
ATOM 24377 C CA . GLY A 1 44 ? -1.839 -2.942 9.299 1.00 0.00 44 GLY A CA 25
ATOM 24378 C C . GLY A 1 44 ? -2.597 -1.634 9.113 1.00 0.00 44 GLY A C 25
ATOM 24379 O O . GLY A 1 44 ? -2.099 -0.565 9.410 1.00 0.00 44 GLY A O 25
ATOM 24383 N N . VAL A 1 45 ? -3.788 -1.708 8.592 1.00 0.00 45 VAL A N 25
ATOM 24384 C CA . VAL A 1 45 ? -4.570 -0.465 8.347 1.00 0.00 45 VAL A CA 25
ATOM 24385 C C . VAL A 1 45 ? -6.071 -0.751 8.333 1.00 0.00 45 VAL A C 25
ATOM 24386 O O . VAL A 1 45 ? -6.506 -1.870 8.521 1.00 0.00 45 VAL A O 25
ATOM 24399 N N . SER A 1 46 ? -6.866 0.264 8.111 1.00 0.00 46 SER A N 25
ATOM 24400 C CA . SER A 1 46 ? -8.347 0.075 8.083 1.00 0.00 46 SER A CA 25
ATOM 24401 C C . SER A 1 46 ? -8.798 -0.451 6.716 1.00 0.00 46 SER A C 25
ATOM 24402 O O . SER A 1 46 ? -9.926 -0.261 6.312 1.00 0.00 46 SER A O 25
ATOM 24410 N N . HIS A 1 47 ? -7.921 -1.110 6.002 1.00 0.00 47 HIS A N 25
ATOM 24411 C CA . HIS A 1 47 ? -8.273 -1.657 4.668 1.00 0.00 47 HIS A CA 25
ATOM 24412 C C . HIS A 1 47 ? -8.908 -0.592 3.769 1.00 0.00 47 HIS A C 25
ATOM 24413 O O . HIS A 1 47 ? -8.225 0.030 2.989 1.00 0.00 47 HIS A O 25
ATOM 24427 N N . THR A 1 48 ? -10.205 -0.384 3.836 1.00 0.00 48 THR A N 25
ATOM 24428 C CA . THR A 1 48 ? -10.813 0.638 2.937 1.00 0.00 48 THR A CA 25
ATOM 24429 C C . THR A 1 48 ? -9.963 1.902 3.002 1.00 0.00 48 THR A C 25
ATOM 24430 O O . THR A 1 48 ? -9.817 2.609 2.033 1.00 0.00 48 THR A O 25
ATOM 24441 N N . ALA A 1 49 ? -9.332 2.150 4.120 1.00 0.00 49 ALA A N 25
ATOM 24442 C CA . ALA A 1 49 ? -8.431 3.329 4.194 1.00 0.00 49 ALA A CA 25
ATOM 24443 C C . ALA A 1 49 ? -7.342 3.149 3.131 1.00 0.00 49 ALA A C 25
ATOM 24444 O O . ALA A 1 49 ? -7.013 4.062 2.398 1.00 0.00 49 ALA A O 25
ATOM 24451 N N . ILE A 1 50 ? -6.805 1.956 3.026 1.00 0.00 50 ILE A N 25
ATOM 24452 C CA . ILE A 1 50 ? -5.767 1.688 1.992 1.00 0.00 50 ILE A CA 25
ATOM 24453 C C . ILE A 1 50 ? -6.419 1.602 0.605 1.00 0.00 50 ILE A C 25
ATOM 24454 O O . ILE A 1 50 ? -5.840 2.003 -0.386 1.00 0.00 50 ILE A O 25
ATOM 24470 N N . ALA A 1 51 ? -7.624 1.097 0.533 1.00 0.00 51 ALA A N 25
ATOM 24471 C CA . ALA A 1 51 ? -8.313 0.992 -0.787 1.00 0.00 51 ALA A CA 25
ATOM 24472 C C . ALA A 1 51 ? -8.732 2.383 -1.260 1.00 0.00 51 ALA A C 25
ATOM 24473 O O . ALA A 1 51 ? -8.341 2.830 -2.313 1.00 0.00 51 ALA A O 25
ATOM 24480 N N . ASN A 1 52 ? -9.529 3.063 -0.480 1.00 0.00 52 ASN A N 25
ATOM 24481 C CA . ASN A 1 52 ? -9.992 4.434 -0.861 1.00 0.00 52 ASN A CA 25
ATOM 24482 C C . ASN A 1 52 ? -8.828 5.215 -1.475 1.00 0.00 52 ASN A C 25
ATOM 24483 O O . ASN A 1 52 ? -8.968 5.859 -2.496 1.00 0.00 52 ASN A O 25
ATOM 24494 N N . LYS A 1 53 ? -7.671 5.127 -0.876 1.00 0.00 53 LYS A N 25
ATOM 24495 C CA . LYS A 1 53 ? -6.490 5.826 -1.445 1.00 0.00 53 LYS A CA 25
ATOM 24496 C C . LYS A 1 53 ? -6.016 5.046 -2.670 1.00 0.00 53 LYS A C 25
ATOM 24497 O O . LYS A 1 53 ? -5.763 5.602 -3.720 1.00 0.00 53 LYS A O 25
ATOM 24516 N N . LEU A 1 54 ? -5.923 3.746 -2.545 1.00 0.00 54 LEU A N 25
ATOM 24517 C CA . LEU A 1 54 ? -5.486 2.907 -3.699 1.00 0.00 54 LEU A CA 25
ATOM 24518 C C . LEU A 1 54 ? -6.379 3.184 -4.909 1.00 0.00 54 LEU A C 25
ATOM 24519 O O . LEU A 1 54 ? -5.912 3.629 -5.938 1.00 0.00 54 LEU A O 25
ATOM 24535 N N . LYS A 1 55 ? -7.663 2.953 -4.792 1.00 0.00 55 LYS A N 25
ATOM 24536 C CA . LYS A 1 55 ? -8.575 3.236 -5.940 1.00 0.00 55 LYS A CA 25
ATOM 24537 C C . LYS A 1 55 ? -8.303 4.651 -6.450 1.00 0.00 55 LYS A C 25
ATOM 24538 O O . LYS A 1 55 ? -8.239 4.896 -7.640 1.00 0.00 55 LYS A O 25
ATOM 24557 N N . GLN A 1 56 ? -8.122 5.580 -5.548 1.00 0.00 56 GLN A N 25
ATOM 24558 C CA . GLN A 1 56 ? -7.831 6.981 -5.971 1.00 0.00 56 GLN A CA 25
ATOM 24559 C C . GLN A 1 56 ? -6.505 7.040 -6.746 1.00 0.00 56 GLN A C 25
ATOM 24560 O O . GLN A 1 56 ? -6.348 7.837 -7.651 1.00 0.00 56 GLN A O 25
ATOM 24574 N N . TYR A 1 57 ? -5.551 6.200 -6.411 1.00 0.00 57 TYR A N 25
ATOM 24575 C CA . TYR A 1 57 ? -4.250 6.220 -7.148 1.00 0.00 57 TYR A CA 25
ATOM 24576 C C . TYR A 1 57 ? -4.430 5.608 -8.543 1.00 0.00 57 TYR A C 25
ATOM 24577 O O . TYR A 1 57 ? -3.538 5.649 -9.368 1.00 0.00 57 TYR A O 25
ATOM 24595 N N . GLY A 1 58 ? -5.571 5.022 -8.801 1.00 0.00 58 GLY A N 25
ATOM 24596 C CA . GLY A 1 58 ? -5.806 4.382 -10.127 1.00 0.00 58 GLY A CA 25
ATOM 24597 C C . GLY A 1 58 ? -5.537 2.883 -9.994 1.00 0.00 58 GLY A C 25
ATOM 24598 O O . GLY A 1 58 ? -5.136 2.223 -10.932 1.00 0.00 58 GLY A O 25
ATOM 24602 N N . ILE A 1 59 ? -5.740 2.349 -8.817 1.00 0.00 59 ILE A N 25
ATOM 24603 C CA . ILE A 1 59 ? -5.483 0.897 -8.586 1.00 0.00 59 ILE A CA 25
ATOM 24604 C C . ILE A 1 59 ? -6.742 0.067 -8.834 1.00 0.00 59 ILE A C 25
ATOM 24605 O O . ILE A 1 59 ? -7.849 0.566 -8.802 1.00 0.00 59 ILE A O 25
ATOM 24621 N N . GLY A 1 60 ? -6.568 -1.202 -9.080 1.00 0.00 60 GLY A N 25
ATOM 24622 C CA . GLY A 1 60 ? -7.739 -2.090 -9.332 1.00 0.00 60 GLY A CA 25
ATOM 24623 C C . GLY A 1 60 ? -8.444 -1.670 -10.624 1.00 0.00 60 GLY A C 25
ATOM 24624 O O . GLY A 1 60 ? -9.588 -2.012 -10.855 1.00 0.00 60 GLY A O 25
ATOM 24628 N N . LYS A 1 61 ? -7.771 -0.934 -11.473 1.00 0.00 61 LYS A N 25
ATOM 24629 C CA . LYS A 1 61 ? -8.400 -0.492 -12.757 1.00 0.00 61 LYS A CA 25
ATOM 24630 C C . LYS A 1 61 ? -9.765 0.154 -12.491 1.00 0.00 61 LYS A C 25
ATOM 24631 O O . LYS A 1 61 ? -10.666 -0.057 -13.287 1.00 0.00 61 LYS A O 25
ATOM 24651 N N . SER A 1 1 ? 17.605 5.831 -3.457 1.00 0.00 1 SER A N 26
ATOM 24652 C CA . SER A 1 1 ? 17.556 4.786 -2.395 1.00 0.00 1 SER A CA 26
ATOM 24653 C C . SER A 1 1 ? 16.384 5.050 -1.445 1.00 0.00 1 SER A C 26
ATOM 24654 O O . SER A 1 1 ? 16.301 6.092 -0.824 1.00 0.00 1 SER A O 26
ATOM 24664 N N . ALA A 1 2 ? 15.484 4.113 -1.325 1.00 0.00 2 ALA A N 26
ATOM 24665 C CA . ALA A 1 2 ? 14.322 4.306 -0.412 1.00 0.00 2 ALA A CA 26
ATOM 24666 C C . ALA A 1 2 ? 14.498 3.444 0.843 1.00 0.00 2 ALA A C 26
ATOM 24667 O O . ALA A 1 2 ? 15.604 3.152 1.254 1.00 0.00 2 ALA A O 26
ATOM 24674 N N . VAL A 1 3 ? 13.417 3.030 1.451 1.00 0.00 3 VAL A N 26
ATOM 24675 C CA . VAL A 1 3 ? 13.524 2.182 2.675 1.00 0.00 3 VAL A CA 26
ATOM 24676 C C . VAL A 1 3 ? 12.614 0.952 2.534 1.00 0.00 3 VAL A C 26
ATOM 24677 O O . VAL A 1 3 ? 12.426 0.454 1.447 1.00 0.00 3 VAL A O 26
ATOM 24690 N N . ILE A 1 4 ? 12.051 0.475 3.626 1.00 0.00 4 ILE A N 26
ATOM 24691 C CA . ILE A 1 4 ? 11.136 -0.724 3.605 1.00 0.00 4 ILE A CA 26
ATOM 24692 C C . ILE A 1 4 ? 11.464 -1.709 2.466 1.00 0.00 4 ILE A C 26
ATOM 24693 O O . ILE A 1 4 ? 12.519 -1.657 1.868 1.00 0.00 4 ILE A O 26
ATOM 24709 N N . SER A 1 5 ? 10.559 -2.624 2.178 1.00 0.00 5 SER A N 26
ATOM 24710 C CA . SER A 1 5 ? 10.800 -3.627 1.086 1.00 0.00 5 SER A CA 26
ATOM 24711 C C . SER A 1 5 ? 9.731 -4.732 1.118 1.00 0.00 5 SER A C 26
ATOM 24712 O O . SER A 1 5 ? 10.039 -5.903 1.203 1.00 0.00 5 SER A O 26
ATOM 24720 N N . LEU A 1 6 ? 8.476 -4.363 1.022 1.00 0.00 6 LEU A N 26
ATOM 24721 C CA . LEU A 1 6 ? 7.357 -5.374 1.017 1.00 0.00 6 LEU A CA 26
ATOM 24722 C C . LEU A 1 6 ? 7.287 -6.169 2.332 1.00 0.00 6 LEU A C 26
ATOM 24723 O O . LEU A 1 6 ? 6.285 -6.147 3.019 1.00 0.00 6 LEU A O 26
ATOM 24739 N N . ASP A 1 7 ? 8.324 -6.888 2.680 1.00 0.00 7 ASP A N 26
ATOM 24740 C CA . ASP A 1 7 ? 8.287 -7.700 3.940 1.00 0.00 7 ASP A CA 26
ATOM 24741 C C . ASP A 1 7 ? 8.477 -6.825 5.185 1.00 0.00 7 ASP A C 26
ATOM 24742 O O . ASP A 1 7 ? 8.610 -7.329 6.283 1.00 0.00 7 ASP A O 26
ATOM 24751 N N . GLU A 1 8 ? 8.483 -5.529 5.038 1.00 0.00 8 GLU A N 26
ATOM 24752 C CA . GLU A 1 8 ? 8.653 -4.648 6.232 1.00 0.00 8 GLU A CA 26
ATOM 24753 C C . GLU A 1 8 ? 7.669 -3.477 6.169 1.00 0.00 8 GLU A C 26
ATOM 24754 O O . GLU A 1 8 ? 7.872 -2.455 6.794 1.00 0.00 8 GLU A O 26
ATOM 24766 N N . PHE A 1 9 ? 6.600 -3.620 5.430 1.00 0.00 9 PHE A N 26
ATOM 24767 C CA . PHE A 1 9 ? 5.605 -2.512 5.346 1.00 0.00 9 PHE A CA 26
ATOM 24768 C C . PHE A 1 9 ? 4.536 -2.658 6.427 1.00 0.00 9 PHE A C 26
ATOM 24769 O O . PHE A 1 9 ? 3.605 -1.879 6.495 1.00 0.00 9 PHE A O 26
ATOM 24786 N N . GLU A 1 10 ? 4.674 -3.625 7.289 1.00 0.00 10 GLU A N 26
ATOM 24787 C CA . GLU A 1 10 ? 3.677 -3.790 8.385 1.00 0.00 10 GLU A CA 26
ATOM 24788 C C . GLU A 1 10 ? 4.123 -2.958 9.591 1.00 0.00 10 GLU A C 26
ATOM 24789 O O . GLU A 1 10 ? 3.489 -2.952 10.628 1.00 0.00 10 GLU A O 26
ATOM 24801 N N . ASN A 1 11 ? 5.210 -2.238 9.448 1.00 0.00 11 ASN A N 26
ATOM 24802 C CA . ASN A 1 11 ? 5.703 -1.385 10.560 1.00 0.00 11 ASN A CA 26
ATOM 24803 C C . ASN A 1 11 ? 5.055 0.000 10.471 1.00 0.00 11 ASN A C 26
ATOM 24804 O O . ASN A 1 11 ? 4.692 0.586 11.472 1.00 0.00 11 ASN A O 26
ATOM 24815 N N . LYS A 1 12 ? 4.898 0.527 9.280 1.00 0.00 12 LYS A N 26
ATOM 24816 C CA . LYS A 1 12 ? 4.263 1.866 9.149 1.00 0.00 12 LYS A CA 26
ATOM 24817 C C . LYS A 1 12 ? 2.782 1.717 8.812 1.00 0.00 12 LYS A C 26
ATOM 24818 O O . LYS A 1 12 ? 2.381 0.840 8.073 1.00 0.00 12 LYS A O 26
ATOM 24837 N N . THR A 1 13 ? 1.974 2.579 9.351 1.00 0.00 13 THR A N 26
ATOM 24838 C CA . THR A 1 13 ? 0.508 2.517 9.070 1.00 0.00 13 THR A CA 26
ATOM 24839 C C . THR A 1 13 ? 0.187 3.186 7.728 1.00 0.00 13 THR A C 26
ATOM 24840 O O . THR A 1 13 ? -0.635 4.075 7.648 1.00 0.00 13 THR A O 26
ATOM 24851 N N . LEU A 1 14 ? 0.819 2.744 6.670 1.00 0.00 14 LEU A N 26
ATOM 24852 C CA . LEU A 1 14 ? 0.553 3.327 5.320 1.00 0.00 14 LEU A CA 26
ATOM 24853 C C . LEU A 1 14 ? 0.990 4.797 5.256 1.00 0.00 14 LEU A C 26
ATOM 24854 O O . LEU A 1 14 ? 2.077 5.097 4.815 1.00 0.00 14 LEU A O 26
ATOM 24870 N N . ASP A 1 15 ? 0.149 5.710 5.687 1.00 0.00 15 ASP A N 26
ATOM 24871 C CA . ASP A 1 15 ? 0.494 7.176 5.635 1.00 0.00 15 ASP A CA 26
ATOM 24872 C C . ASP A 1 15 ? 1.952 7.438 6.031 1.00 0.00 15 ASP A C 26
ATOM 24873 O O . ASP A 1 15 ? 2.553 8.411 5.614 1.00 0.00 15 ASP A O 26
ATOM 24882 N N . GLU A 1 16 ? 2.523 6.578 6.820 1.00 0.00 16 GLU A N 26
ATOM 24883 C CA . GLU A 1 16 ? 3.942 6.759 7.231 1.00 0.00 16 GLU A CA 26
ATOM 24884 C C . GLU A 1 16 ? 4.849 6.715 6.002 1.00 0.00 16 GLU A C 26
ATOM 24885 O O . GLU A 1 16 ? 5.984 7.149 6.044 1.00 0.00 16 GLU A O 26
ATOM 24897 N N . ILE A 1 17 ? 4.360 6.193 4.905 1.00 0.00 17 ILE A N 26
ATOM 24898 C CA . ILE A 1 17 ? 5.202 6.124 3.675 1.00 0.00 17 ILE A CA 26
ATOM 24899 C C . ILE A 1 17 ? 4.333 6.018 2.404 1.00 0.00 17 ILE A C 26
ATOM 24900 O O . ILE A 1 17 ? 4.377 5.032 1.697 1.00 0.00 17 ILE A O 26
ATOM 24916 N N . ILE A 1 18 ? 3.574 7.043 2.091 1.00 0.00 18 ILE A N 26
ATOM 24917 C CA . ILE A 1 18 ? 2.732 7.011 0.841 1.00 0.00 18 ILE A CA 26
ATOM 24918 C C . ILE A 1 18 ? 2.807 8.377 0.126 1.00 0.00 18 ILE A C 26
ATOM 24919 O O . ILE A 1 18 ? 3.502 9.273 0.559 1.00 0.00 18 ILE A O 26
ATOM 24935 N N . GLY A 1 19 ? 2.101 8.534 -0.968 1.00 0.00 19 GLY A N 26
ATOM 24936 C CA . GLY A 1 19 ? 2.131 9.826 -1.728 1.00 0.00 19 GLY A CA 26
ATOM 24937 C C . GLY A 1 19 ? 2.545 9.549 -3.178 1.00 0.00 19 GLY A C 26
ATOM 24938 O O . GLY A 1 19 ? 1.763 9.072 -3.974 1.00 0.00 19 GLY A O 26
ATOM 24942 N N . PHE A 1 20 ? 3.773 9.828 -3.522 1.00 0.00 20 PHE A N 26
ATOM 24943 C CA . PHE A 1 20 ? 4.244 9.557 -4.916 1.00 0.00 20 PHE A CA 26
ATOM 24944 C C . PHE A 1 20 ? 4.944 8.207 -4.929 1.00 0.00 20 PHE A C 26
ATOM 24945 O O . PHE A 1 20 ? 4.571 7.308 -5.656 1.00 0.00 20 PHE A O 26
ATOM 24962 N N . TYR A 1 21 ? 5.916 8.036 -4.078 1.00 0.00 21 TYR A N 26
ATOM 24963 C CA . TYR A 1 21 ? 6.603 6.719 -3.984 1.00 0.00 21 TYR A CA 26
ATOM 24964 C C . TYR A 1 21 ? 5.529 5.651 -3.708 1.00 0.00 21 TYR A C 26
ATOM 24965 O O . TYR A 1 21 ? 5.708 4.482 -3.964 1.00 0.00 21 TYR A O 26
ATOM 24983 N N . GLU A 1 22 ? 4.393 6.065 -3.213 1.00 0.00 22 GLU A N 26
ATOM 24984 C CA . GLU A 1 22 ? 3.292 5.103 -2.967 1.00 0.00 22 GLU A CA 26
ATOM 24985 C C . GLU A 1 22 ? 2.878 4.450 -4.285 1.00 0.00 22 GLU A C 26
ATOM 24986 O O . GLU A 1 22 ? 2.696 3.263 -4.354 1.00 0.00 22 GLU A O 26
ATOM 24998 N N . ALA A 1 23 ? 2.716 5.217 -5.333 1.00 0.00 23 ALA A N 26
ATOM 24999 C CA . ALA A 1 23 ? 2.292 4.613 -6.634 1.00 0.00 23 ALA A CA 26
ATOM 25000 C C . ALA A 1 23 ? 2.967 3.255 -6.820 1.00 0.00 23 ALA A C 26
ATOM 25001 O O . ALA A 1 23 ? 2.346 2.284 -7.209 1.00 0.00 23 ALA A O 26
ATOM 25008 N N . GLN A 1 24 ? 4.232 3.183 -6.513 1.00 0.00 24 GLN A N 26
ATOM 25009 C CA . GLN A 1 24 ? 4.961 1.877 -6.642 1.00 0.00 24 GLN A CA 26
ATOM 25010 C C . GLN A 1 24 ? 4.815 1.051 -5.359 1.00 0.00 24 GLN A C 26
ATOM 25011 O O . GLN A 1 24 ? 5.054 -0.132 -5.360 1.00 0.00 24 GLN A O 26
ATOM 25025 N N . VAL A 1 25 ? 4.405 1.661 -4.278 1.00 0.00 25 VAL A N 26
ATOM 25026 C CA . VAL A 1 25 ? 4.204 0.901 -3.003 1.00 0.00 25 VAL A CA 26
ATOM 25027 C C . VAL A 1 25 ? 2.748 0.376 -2.950 1.00 0.00 25 VAL A C 26
ATOM 25028 O O . VAL A 1 25 ? 2.507 -0.784 -2.688 1.00 0.00 25 VAL A O 26
ATOM 25041 N N . LEU A 1 26 ? 1.780 1.225 -3.216 1.00 0.00 26 LEU A N 26
ATOM 25042 C CA . LEU A 1 26 ? 0.349 0.785 -3.202 1.00 0.00 26 LEU A CA 26
ATOM 25043 C C . LEU A 1 26 ? 0.065 -0.114 -4.411 1.00 0.00 26 LEU A C 26
ATOM 25044 O O . LEU A 1 26 ? -0.480 -1.191 -4.270 1.00 0.00 26 LEU A O 26
ATOM 25060 N N . LYS A 1 27 ? 0.443 0.305 -5.598 1.00 0.00 27 LYS A N 26
ATOM 25061 C CA . LYS A 1 27 ? 0.198 -0.559 -6.793 1.00 0.00 27 LYS A CA 26
ATOM 25062 C C . LYS A 1 27 ? 0.976 -1.861 -6.620 1.00 0.00 27 LYS A C 26
ATOM 25063 O O . LYS A 1 27 ? 0.681 -2.869 -7.231 1.00 0.00 27 LYS A O 26
ATOM 25082 N N . LEU A 1 28 ? 1.963 -1.831 -5.771 1.00 0.00 28 LEU A N 26
ATOM 25083 C CA . LEU A 1 28 ? 2.779 -3.031 -5.507 1.00 0.00 28 LEU A CA 26
ATOM 25084 C C . LEU A 1 28 ? 2.091 -3.863 -4.413 1.00 0.00 28 LEU A C 26
ATOM 25085 O O . LEU A 1 28 ? 1.862 -5.038 -4.590 1.00 0.00 28 LEU A O 26
ATOM 25101 N N . PHE A 1 29 ? 1.718 -3.259 -3.306 1.00 0.00 29 PHE A N 26
ATOM 25102 C CA . PHE A 1 29 ? 0.991 -4.016 -2.240 1.00 0.00 29 PHE A CA 26
ATOM 25103 C C . PHE A 1 29 ? -0.195 -4.717 -2.879 1.00 0.00 29 PHE A C 26
ATOM 25104 O O . PHE A 1 29 ? -0.558 -5.818 -2.528 1.00 0.00 29 PHE A O 26
ATOM 25121 N N . TYR A 1 30 ? -0.789 -4.072 -3.835 1.00 0.00 30 TYR A N 26
ATOM 25122 C CA . TYR A 1 30 ? -1.945 -4.680 -4.536 1.00 0.00 30 TYR A CA 26
ATOM 25123 C C . TYR A 1 30 ? -1.433 -5.755 -5.498 1.00 0.00 30 TYR A C 26
ATOM 25124 O O . TYR A 1 30 ? -2.125 -6.705 -5.809 1.00 0.00 30 TYR A O 26
ATOM 25142 N N . ALA A 1 31 ? -0.208 -5.625 -5.944 1.00 0.00 31 ALA A N 26
ATOM 25143 C CA . ALA A 1 31 ? 0.374 -6.651 -6.857 1.00 0.00 31 ALA A CA 26
ATOM 25144 C C . ALA A 1 31 ? 0.981 -7.780 -6.018 1.00 0.00 31 ALA A C 26
ATOM 25145 O O . ALA A 1 31 ? 1.144 -8.894 -6.474 1.00 0.00 31 ALA A O 26
ATOM 25152 N N . GLU A 1 32 ? 1.294 -7.492 -4.780 1.00 0.00 32 GLU A N 26
ATOM 25153 C CA . GLU A 1 32 ? 1.867 -8.526 -3.879 1.00 0.00 32 GLU A CA 26
ATOM 25154 C C . GLU A 1 32 ? 0.761 -9.046 -2.968 1.00 0.00 32 GLU A C 26
ATOM 25155 O O . GLU A 1 32 ? 0.451 -10.219 -2.960 1.00 0.00 32 GLU A O 26
ATOM 25167 N N . TYR A 1 33 ? 0.149 -8.169 -2.214 1.00 0.00 33 TYR A N 26
ATOM 25168 C CA . TYR A 1 33 ? -0.965 -8.607 -1.311 1.00 0.00 33 TYR A CA 26
ATOM 25169 C C . TYR A 1 33 ? -2.311 -8.458 -2.040 1.00 0.00 33 TYR A C 26
ATOM 25170 O O . TYR A 1 33 ? -2.810 -7.358 -2.177 1.00 0.00 33 TYR A O 26
ATOM 25188 N N . PRO A 1 34 ? -2.866 -9.559 -2.483 1.00 0.00 34 PRO A N 26
ATOM 25189 C CA . PRO A 1 34 ? -4.168 -9.512 -3.196 1.00 0.00 34 PRO A CA 26
ATOM 25190 C C . PRO A 1 34 ? -5.304 -9.208 -2.216 1.00 0.00 34 PRO A C 26
ATOM 25191 O O . PRO A 1 34 ? -5.152 -9.330 -1.017 1.00 0.00 34 PRO A O 26
ATOM 25202 N N . SER A 1 35 ? -6.444 -8.812 -2.722 1.00 0.00 35 SER A N 26
ATOM 25203 C CA . SER A 1 35 ? -7.604 -8.493 -1.831 1.00 0.00 35 SER A CA 26
ATOM 25204 C C . SER A 1 35 ? -7.232 -7.365 -0.865 1.00 0.00 35 SER A C 26
ATOM 25205 O O . SER A 1 35 ? -6.428 -7.542 0.029 1.00 0.00 35 SER A O 26
ATOM 25213 N N . THR A 1 36 ? -7.811 -6.204 -1.038 1.00 0.00 36 THR A N 26
ATOM 25214 C CA . THR A 1 36 ? -7.486 -5.065 -0.129 1.00 0.00 36 THR A CA 26
ATOM 25215 C C . THR A 1 36 ? -7.652 -5.475 1.335 1.00 0.00 36 THR A C 26
ATOM 25216 O O . THR A 1 36 ? -6.884 -5.081 2.186 1.00 0.00 36 THR A O 26
ATOM 25227 N N . ARG A 1 37 ? -8.645 -6.264 1.636 1.00 0.00 37 ARG A N 26
ATOM 25228 C CA . ARG A 1 37 ? -8.845 -6.696 3.049 1.00 0.00 37 ARG A CA 26
ATOM 25229 C C . ARG A 1 37 ? -7.631 -7.508 3.514 1.00 0.00 37 ARG A C 26
ATOM 25230 O O . ARG A 1 37 ? -7.099 -7.285 4.584 1.00 0.00 37 ARG A O 26
ATOM 25251 N N . LYS A 1 38 ? -7.176 -8.432 2.709 1.00 0.00 38 LYS A N 26
ATOM 25252 C CA . LYS A 1 38 ? -5.981 -9.239 3.097 1.00 0.00 38 LYS A CA 26
ATOM 25253 C C . LYS A 1 38 ? -4.716 -8.393 2.911 1.00 0.00 38 LYS A C 26
ATOM 25254 O O . LYS A 1 38 ? -3.719 -8.584 3.579 1.00 0.00 38 LYS A O 26
ATOM 25273 N N . LEU A 1 39 ? -4.769 -7.448 2.011 1.00 0.00 39 LEU A N 26
ATOM 25274 C CA . LEU A 1 39 ? -3.594 -6.559 1.762 1.00 0.00 39 LEU A CA 26
ATOM 25275 C C . LEU A 1 39 ? -3.407 -5.623 2.962 1.00 0.00 39 LEU A C 26
ATOM 25276 O O . LEU A 1 39 ? -2.342 -5.532 3.545 1.00 0.00 39 LEU A O 26
ATOM 25292 N N . ALA A 1 40 ? -4.451 -4.940 3.333 1.00 0.00 40 ALA A N 26
ATOM 25293 C CA . ALA A 1 40 ? -4.386 -4.007 4.498 1.00 0.00 40 ALA A CA 26
ATOM 25294 C C . ALA A 1 40 ? -3.897 -4.744 5.749 1.00 0.00 40 ALA A C 26
ATOM 25295 O O . ALA A 1 40 ? -3.351 -4.146 6.659 1.00 0.00 40 ALA A O 26
ATOM 25302 N N . GLN A 1 41 ? -4.091 -6.035 5.800 1.00 0.00 41 GLN A N 26
ATOM 25303 C CA . GLN A 1 41 ? -3.638 -6.813 6.989 1.00 0.00 41 GLN A CA 26
ATOM 25304 C C . GLN A 1 41 ? -2.113 -6.757 7.095 1.00 0.00 41 GLN A C 26
ATOM 25305 O O . GLN A 1 41 ? -1.553 -6.816 8.173 1.00 0.00 41 GLN A O 26
ATOM 25319 N N . ARG A 1 42 ? -1.440 -6.640 5.983 1.00 0.00 42 ARG A N 26
ATOM 25320 C CA . ARG A 1 42 ? 0.049 -6.575 6.011 1.00 0.00 42 ARG A CA 26
ATOM 25321 C C . ARG A 1 42 ? 0.510 -5.131 6.223 1.00 0.00 42 ARG A C 26
ATOM 25322 O O . ARG A 1 42 ? 1.488 -4.878 6.896 1.00 0.00 42 ARG A O 26
ATOM 25343 N N . LEU A 1 43 ? -0.185 -4.186 5.647 1.00 0.00 43 LEU A N 26
ATOM 25344 C CA . LEU A 1 43 ? 0.207 -2.753 5.813 1.00 0.00 43 LEU A CA 26
ATOM 25345 C C . LEU A 1 43 ? -0.385 -2.161 7.099 1.00 0.00 43 LEU A C 26
ATOM 25346 O O . LEU A 1 43 ? -0.359 -0.964 7.302 1.00 0.00 43 LEU A O 26
ATOM 25362 N N . GLY A 1 44 ? -0.903 -2.991 7.973 1.00 0.00 44 GLY A N 26
ATOM 25363 C CA . GLY A 1 44 ? -1.480 -2.478 9.256 1.00 0.00 44 GLY A CA 26
ATOM 25364 C C . GLY A 1 44 ? -2.387 -1.280 8.979 1.00 0.00 44 GLY A C 26
ATOM 25365 O O . GLY A 1 44 ? -2.032 -0.151 9.256 1.00 0.00 44 GLY A O 26
ATOM 25369 N N . VAL A 1 45 ? -3.549 -1.513 8.431 1.00 0.00 45 VAL A N 26
ATOM 25370 C CA . VAL A 1 45 ? -4.467 -0.376 8.127 1.00 0.00 45 VAL A CA 26
ATOM 25371 C C . VAL A 1 45 ? -5.928 -0.818 8.227 1.00 0.00 45 VAL A C 26
ATOM 25372 O O . VAL A 1 45 ? -6.225 -1.971 8.473 1.00 0.00 45 VAL A O 26
ATOM 25385 N N . SER A 1 46 ? -6.842 0.098 8.041 1.00 0.00 46 SER A N 26
ATOM 25386 C CA . SER A 1 46 ? -8.291 -0.254 8.128 1.00 0.00 46 SER A CA 26
ATOM 25387 C C . SER A 1 46 ? -8.826 -0.669 6.753 1.00 0.00 46 SER A C 26
ATOM 25388 O O . SER A 1 46 ? -9.925 -0.317 6.377 1.00 0.00 46 SER A O 26
ATOM 25396 N N . HIS A 1 47 ? -8.051 -1.416 6.006 1.00 0.00 47 HIS A N 26
ATOM 25397 C CA . HIS A 1 47 ? -8.485 -1.874 4.654 1.00 0.00 47 HIS A CA 26
ATOM 25398 C C . HIS A 1 47 ? -9.133 -0.742 3.847 1.00 0.00 47 HIS A C 26
ATOM 25399 O O . HIS A 1 47 ? -8.475 -0.078 3.077 1.00 0.00 47 HIS A O 26
ATOM 25413 N N . THR A 1 48 ? -10.417 -0.532 3.992 1.00 0.00 48 THR A N 26
ATOM 25414 C CA . THR A 1 48 ? -11.088 0.540 3.200 1.00 0.00 48 THR A CA 26
ATOM 25415 C C . THR A 1 48 ? -10.177 1.759 3.090 1.00 0.00 48 THR A C 26
ATOM 25416 O O . THR A 1 48 ? -10.110 2.409 2.066 1.00 0.00 48 THR A O 26
ATOM 25427 N N . ALA A 1 49 ? -9.458 2.058 4.138 1.00 0.00 49 ALA A N 26
ATOM 25428 C CA . ALA A 1 49 ? -8.535 3.221 4.086 1.00 0.00 49 ALA A CA 26
ATOM 25429 C C . ALA A 1 49 ? -7.457 2.963 3.030 1.00 0.00 49 ALA A C 26
ATOM 25430 O O . ALA A 1 49 ? -7.160 3.817 2.216 1.00 0.00 49 ALA A O 26
ATOM 25437 N N . ILE A 1 50 ? -6.881 1.784 3.021 1.00 0.00 50 ILE A N 26
ATOM 25438 C CA . ILE A 1 50 ? -5.845 1.481 1.995 1.00 0.00 50 ILE A CA 26
ATOM 25439 C C . ILE A 1 50 ? -6.497 1.486 0.613 1.00 0.00 50 ILE A C 26
ATOM 25440 O O . ILE A 1 50 ? -5.972 2.039 -0.326 1.00 0.00 50 ILE A O 26
ATOM 25456 N N . ALA A 1 51 ? -7.655 0.890 0.496 1.00 0.00 51 ALA A N 26
ATOM 25457 C CA . ALA A 1 51 ? -8.362 0.861 -0.815 1.00 0.00 51 ALA A CA 26
ATOM 25458 C C . ALA A 1 51 ? -8.543 2.282 -1.336 1.00 0.00 51 ALA A C 26
ATOM 25459 O O . ALA A 1 51 ? -8.018 2.640 -2.363 1.00 0.00 51 ALA A O 26
ATOM 25466 N N . ASN A 1 52 ? -9.282 3.093 -0.628 1.00 0.00 52 ASN A N 26
ATOM 25467 C CA . ASN A 1 52 ? -9.498 4.500 -1.079 1.00 0.00 52 ASN A CA 26
ATOM 25468 C C . ASN A 1 52 ? -8.160 5.170 -1.418 1.00 0.00 52 ASN A C 26
ATOM 25469 O O . ASN A 1 52 ? -8.029 5.858 -2.420 1.00 0.00 52 ASN A O 26
ATOM 25480 N N . LYS A 1 53 ? -7.171 4.974 -0.584 1.00 0.00 53 LYS A N 26
ATOM 25481 C CA . LYS A 1 53 ? -5.837 5.597 -0.826 1.00 0.00 53 LYS A CA 26
ATOM 25482 C C . LYS A 1 53 ? -5.359 5.326 -2.249 1.00 0.00 53 LYS A C 26
ATOM 25483 O O . LYS A 1 53 ? -5.102 6.243 -3.005 1.00 0.00 53 LYS A O 26
ATOM 25502 N N . LEU A 1 54 ? -5.224 4.081 -2.622 1.00 0.00 54 LEU A N 26
ATOM 25503 C CA . LEU A 1 54 ? -4.743 3.799 -4.006 1.00 0.00 54 LEU A CA 26
ATOM 25504 C C . LEU A 1 54 ? -5.903 3.543 -4.964 1.00 0.00 54 LEU A C 26
ATOM 25505 O O . LEU A 1 54 ? -5.709 3.418 -6.157 1.00 0.00 54 LEU A O 26
ATOM 25521 N N . LYS A 1 55 ? -7.111 3.536 -4.472 1.00 0.00 55 LYS A N 26
ATOM 25522 C CA . LYS A 1 55 ? -8.264 3.373 -5.397 1.00 0.00 55 LYS A CA 26
ATOM 25523 C C . LYS A 1 55 ? -8.262 4.600 -6.303 1.00 0.00 55 LYS A C 26
ATOM 25524 O O . LYS A 1 55 ? -8.572 4.531 -7.477 1.00 0.00 55 LYS A O 26
ATOM 25543 N N . GLN A 1 56 ? -7.871 5.724 -5.752 1.00 0.00 56 GLN A N 26
ATOM 25544 C CA . GLN A 1 56 ? -7.794 6.973 -6.557 1.00 0.00 56 GLN A CA 26
ATOM 25545 C C . GLN A 1 56 ? -6.416 7.072 -7.234 1.00 0.00 56 GLN A C 26
ATOM 25546 O O . GLN A 1 56 ? -6.249 7.768 -8.215 1.00 0.00 56 GLN A O 26
ATOM 25560 N N . TYR A 1 57 ? -5.428 6.369 -6.723 1.00 0.00 57 TYR A N 26
ATOM 25561 C CA . TYR A 1 57 ? -4.068 6.422 -7.349 1.00 0.00 57 TYR A CA 26
ATOM 25562 C C . TYR A 1 57 ? -4.111 5.731 -8.716 1.00 0.00 57 TYR A C 26
ATOM 25563 O O . TYR A 1 57 ? -3.389 6.086 -9.627 1.00 0.00 57 TYR A O 26
ATOM 25581 N N . GLY A 1 58 ? -4.952 4.741 -8.858 1.00 0.00 58 GLY A N 26
ATOM 25582 C CA . GLY A 1 58 ? -5.048 4.013 -10.156 1.00 0.00 58 GLY A CA 26
ATOM 25583 C C . GLY A 1 58 ? -5.375 2.540 -9.894 1.00 0.00 58 GLY A C 26
ATOM 25584 O O . GLY A 1 58 ? -5.858 1.838 -10.761 1.00 0.00 58 GLY A O 26
ATOM 25588 N N . ILE A 1 59 ? -5.115 2.065 -8.703 1.00 0.00 59 ILE A N 26
ATOM 25589 C CA . ILE A 1 59 ? -5.412 0.636 -8.379 1.00 0.00 59 ILE A CA 26
ATOM 25590 C C . ILE A 1 59 ? -6.664 0.561 -7.499 1.00 0.00 59 ILE A C 26
ATOM 25591 O O . ILE A 1 59 ? -7.633 1.255 -7.733 1.00 0.00 59 ILE A O 26
ATOM 25607 N N . GLY A 1 60 ? -6.650 -0.271 -6.490 1.00 0.00 60 GLY A N 26
ATOM 25608 C CA . GLY A 1 60 ? -7.835 -0.395 -5.586 1.00 0.00 60 GLY A CA 26
ATOM 25609 C C . GLY A 1 60 ? -9.118 -0.524 -6.413 1.00 0.00 60 GLY A C 26
ATOM 25610 O O . GLY A 1 60 ? -9.803 0.448 -6.666 1.00 0.00 60 GLY A O 26
ATOM 25614 N N . LYS A 1 61 ? -9.447 -1.716 -6.835 1.00 0.00 61 LYS A N 26
ATOM 25615 C CA . LYS A 1 61 ? -10.686 -1.905 -7.644 1.00 0.00 61 LYS A CA 26
ATOM 25616 C C . LYS A 1 61 ? -11.913 -1.942 -6.729 1.00 0.00 61 LYS A C 26
ATOM 25617 O O . LYS A 1 61 ? -11.779 -2.409 -5.610 1.00 0.00 61 LYS A O 26
ATOM 25637 N N . SER A 1 1 ? 13.905 7.346 0.027 1.00 0.00 1 SER A N 27
ATOM 25638 C CA . SER A 1 1 ? 14.429 6.019 0.457 1.00 0.00 1 SER A CA 27
ATOM 25639 C C . SER A 1 1 ? 13.708 5.555 1.725 1.00 0.00 1 SER A C 27
ATOM 25640 O O . SER A 1 1 ? 13.458 6.331 2.625 1.00 0.00 1 SER A O 27
ATOM 25650 N N . ALA A 1 2 ? 13.370 4.296 1.800 1.00 0.00 2 ALA A N 27
ATOM 25651 C CA . ALA A 1 2 ? 12.664 3.782 3.011 1.00 0.00 2 ALA A CA 27
ATOM 25652 C C . ALA A 1 2 ? 13.033 2.318 3.264 1.00 0.00 2 ALA A C 27
ATOM 25653 O O . ALA A 1 2 ? 13.391 1.592 2.356 1.00 0.00 2 ALA A O 27
ATOM 25660 N N . VAL A 1 3 ? 12.947 1.882 4.493 1.00 0.00 3 VAL A N 27
ATOM 25661 C CA . VAL A 1 3 ? 13.290 0.464 4.818 1.00 0.00 3 VAL A CA 27
ATOM 25662 C C . VAL A 1 3 ? 12.009 -0.355 5.007 1.00 0.00 3 VAL A C 27
ATOM 25663 O O . VAL A 1 3 ? 11.663 -0.741 6.106 1.00 0.00 3 VAL A O 27
ATOM 25676 N N . ILE A 1 4 ? 11.298 -0.611 3.943 1.00 0.00 4 ILE A N 27
ATOM 25677 C CA . ILE A 1 4 ? 10.031 -1.390 4.058 1.00 0.00 4 ILE A CA 27
ATOM 25678 C C . ILE A 1 4 ? 9.801 -2.216 2.785 1.00 0.00 4 ILE A C 27
ATOM 25679 O O . ILE A 1 4 ? 8.720 -2.245 2.235 1.00 0.00 4 ILE A O 27
ATOM 25695 N N . SER A 1 5 ? 10.828 -2.864 2.303 1.00 0.00 5 SER A N 27
ATOM 25696 C CA . SER A 1 5 ? 10.708 -3.668 1.043 1.00 0.00 5 SER A CA 27
ATOM 25697 C C . SER A 1 5 ? 9.711 -4.837 1.177 1.00 0.00 5 SER A C 27
ATOM 25698 O O . SER A 1 5 ? 10.089 -5.989 1.253 1.00 0.00 5 SER A O 27
ATOM 25706 N N . LEU A 1 6 ? 8.431 -4.544 1.167 1.00 0.00 6 LEU A N 27
ATOM 25707 C CA . LEU A 1 6 ? 7.380 -5.621 1.249 1.00 0.00 6 LEU A CA 27
ATOM 25708 C C . LEU A 1 6 ? 7.525 -6.493 2.508 1.00 0.00 6 LEU A C 27
ATOM 25709 O O . LEU A 1 6 ? 6.680 -7.321 2.786 1.00 0.00 6 LEU A O 27
ATOM 25725 N N . ASP A 1 7 ? 8.574 -6.328 3.269 1.00 0.00 7 ASP A N 27
ATOM 25726 C CA . ASP A 1 7 ? 8.746 -7.163 4.497 1.00 0.00 7 ASP A CA 27
ATOM 25727 C C . ASP A 1 7 ? 8.625 -6.297 5.749 1.00 0.00 7 ASP A C 27
ATOM 25728 O O . ASP A 1 7 ? 8.259 -6.770 6.808 1.00 0.00 7 ASP A O 27
ATOM 25737 N N . GLU A 1 8 ? 8.923 -5.032 5.637 1.00 0.00 8 GLU A N 27
ATOM 25738 C CA . GLU A 1 8 ? 8.818 -4.133 6.822 1.00 0.00 8 GLU A CA 27
ATOM 25739 C C . GLU A 1 8 ? 7.708 -3.102 6.598 1.00 0.00 8 GLU A C 27
ATOM 25740 O O . GLU A 1 8 ? 7.636 -2.099 7.280 1.00 0.00 8 GLU A O 27
ATOM 25752 N N . PHE A 1 9 ? 6.835 -3.345 5.652 1.00 0.00 9 PHE A N 27
ATOM 25753 C CA . PHE A 1 9 ? 5.728 -2.379 5.396 1.00 0.00 9 PHE A CA 27
ATOM 25754 C C . PHE A 1 9 ? 4.648 -2.500 6.474 1.00 0.00 9 PHE A C 27
ATOM 25755 O O . PHE A 1 9 ? 3.694 -1.748 6.492 1.00 0.00 9 PHE A O 27
ATOM 25772 N N . GLU A 1 10 ? 4.793 -3.431 7.379 1.00 0.00 10 GLU A N 27
ATOM 25773 C CA . GLU A 1 10 ? 3.776 -3.583 8.462 1.00 0.00 10 GLU A CA 27
ATOM 25774 C C . GLU A 1 10 ? 4.155 -2.696 9.651 1.00 0.00 10 GLU A C 27
ATOM 25775 O O . GLU A 1 10 ? 3.579 -2.790 10.717 1.00 0.00 10 GLU A O 27
ATOM 25787 N N . ASN A 1 11 ? 5.119 -1.829 9.470 1.00 0.00 11 ASN A N 27
ATOM 25788 C CA . ASN A 1 11 ? 5.537 -0.928 10.577 1.00 0.00 11 ASN A CA 27
ATOM 25789 C C . ASN A 1 11 ? 4.742 0.380 10.518 1.00 0.00 11 ASN A C 27
ATOM 25790 O O . ASN A 1 11 ? 4.339 0.910 11.536 1.00 0.00 11 ASN A O 27
ATOM 25801 N N . LYS A 1 12 ? 4.520 0.918 9.341 1.00 0.00 12 LYS A N 27
ATOM 25802 C CA . LYS A 1 12 ? 3.761 2.195 9.254 1.00 0.00 12 LYS A CA 27
ATOM 25803 C C . LYS A 1 12 ? 2.318 1.955 8.810 1.00 0.00 12 LYS A C 27
ATOM 25804 O O . LYS A 1 12 ? 2.027 1.064 8.037 1.00 0.00 12 LYS A O 27
ATOM 25823 N N . THR A 1 13 ? 1.419 2.761 9.297 1.00 0.00 13 THR A N 27
ATOM 25824 C CA . THR A 1 13 ? -0.019 2.622 8.918 1.00 0.00 13 THR A CA 27
ATOM 25825 C C . THR A 1 13 ? -0.276 3.276 7.556 1.00 0.00 13 THR A C 27
ATOM 25826 O O . THR A 1 13 ? -1.111 4.150 7.424 1.00 0.00 13 THR A O 27
ATOM 25837 N N . LEU A 1 14 ? 0.423 2.849 6.537 1.00 0.00 14 LEU A N 27
ATOM 25838 C CA . LEU A 1 14 ? 0.218 3.433 5.179 1.00 0.00 14 LEU A CA 27
ATOM 25839 C C . LEU A 1 14 ? 0.534 4.934 5.168 1.00 0.00 14 LEU A C 27
ATOM 25840 O O . LEU A 1 14 ? 1.631 5.336 4.830 1.00 0.00 14 LEU A O 27
ATOM 25856 N N . ASP A 1 15 ? -0.427 5.760 5.512 1.00 0.00 15 ASP A N 27
ATOM 25857 C CA . ASP A 1 15 ? -0.225 7.253 5.494 1.00 0.00 15 ASP A CA 27
ATOM 25858 C C . ASP A 1 15 ? 1.189 7.646 5.927 1.00 0.00 15 ASP A C 27
ATOM 25859 O O . ASP A 1 15 ? 1.744 8.620 5.458 1.00 0.00 15 ASP A O 27
ATOM 25868 N N . GLU A 1 16 ? 1.772 6.896 6.814 1.00 0.00 16 GLU A N 27
ATOM 25869 C CA . GLU A 1 16 ? 3.151 7.213 7.280 1.00 0.00 16 GLU A CA 27
ATOM 25870 C C . GLU A 1 16 ? 4.114 7.384 6.100 1.00 0.00 16 GLU A C 27
ATOM 25871 O O . GLU A 1 16 ? 5.179 7.951 6.252 1.00 0.00 16 GLU A O 27
ATOM 25883 N N . ILE A 1 17 ? 3.774 6.883 4.935 1.00 0.00 17 ILE A N 27
ATOM 25884 C CA . ILE A 1 17 ? 4.724 7.012 3.784 1.00 0.00 17 ILE A CA 27
ATOM 25885 C C . ILE A 1 17 ? 4.014 6.980 2.415 1.00 0.00 17 ILE A C 27
ATOM 25886 O O . ILE A 1 17 ? 4.661 6.833 1.404 1.00 0.00 17 ILE A O 27
ATOM 25902 N N . ILE A 1 18 ? 2.711 7.112 2.359 1.00 0.00 18 ILE A N 27
ATOM 25903 C CA . ILE A 1 18 ? 2.016 7.062 1.013 1.00 0.00 18 ILE A CA 27
ATOM 25904 C C . ILE A 1 18 ? 2.191 8.392 0.262 1.00 0.00 18 ILE A C 27
ATOM 25905 O O . ILE A 1 18 ? 2.758 9.338 0.772 1.00 0.00 18 ILE A O 27
ATOM 25921 N N . GLY A 1 19 ? 1.727 8.447 -0.960 1.00 0.00 19 GLY A N 27
ATOM 25922 C CA . GLY A 1 19 ? 1.873 9.688 -1.786 1.00 0.00 19 GLY A CA 27
ATOM 25923 C C . GLY A 1 19 ? 2.497 9.313 -3.132 1.00 0.00 19 GLY A C 27
ATOM 25924 O O . GLY A 1 19 ? 1.851 8.749 -3.993 1.00 0.00 19 GLY A O 27
ATOM 25928 N N . PHE A 1 20 ? 3.756 9.600 -3.307 1.00 0.00 20 PHE A N 27
ATOM 25929 C CA . PHE A 1 20 ? 4.444 9.239 -4.581 1.00 0.00 20 PHE A CA 27
ATOM 25930 C C . PHE A 1 20 ? 4.998 7.832 -4.431 1.00 0.00 20 PHE A C 27
ATOM 25931 O O . PHE A 1 20 ? 4.742 6.958 -5.240 1.00 0.00 20 PHE A O 27
ATOM 25948 N N . TYR A 1 21 ? 5.707 7.594 -3.361 1.00 0.00 21 TYR A N 27
ATOM 25949 C CA . TYR A 1 21 ? 6.243 6.228 -3.103 1.00 0.00 21 TYR A CA 27
ATOM 25950 C C . TYR A 1 21 ? 5.085 5.224 -3.227 1.00 0.00 21 TYR A C 27
ATOM 25951 O O . TYR A 1 21 ? 5.284 4.054 -3.466 1.00 0.00 21 TYR A O 27
ATOM 25969 N N . GLU A 1 22 ? 3.869 5.694 -3.072 1.00 0.00 22 GLU A N 27
ATOM 25970 C CA . GLU A 1 22 ? 2.689 4.800 -3.188 1.00 0.00 22 GLU A CA 27
ATOM 25971 C C . GLU A 1 22 ? 2.631 4.150 -4.560 1.00 0.00 22 GLU A C 27
ATOM 25972 O O . GLU A 1 22 ? 2.561 2.954 -4.678 1.00 0.00 22 GLU A O 27
ATOM 25984 N N . ALA A 1 23 ? 2.614 4.925 -5.602 1.00 0.00 23 ALA A N 27
ATOM 25985 C CA . ALA A 1 23 ? 2.495 4.324 -6.953 1.00 0.00 23 ALA A CA 27
ATOM 25986 C C . ALA A 1 23 ? 3.235 2.983 -7.001 1.00 0.00 23 ALA A C 27
ATOM 25987 O O . ALA A 1 23 ? 2.719 1.993 -7.482 1.00 0.00 23 ALA A O 27
ATOM 25994 N N . GLN A 1 24 ? 4.425 2.943 -6.469 1.00 0.00 24 GLN A N 27
ATOM 25995 C CA . GLN A 1 24 ? 5.203 1.659 -6.457 1.00 0.00 24 GLN A CA 27
ATOM 25996 C C . GLN A 1 24 ? 4.903 0.847 -5.195 1.00 0.00 24 GLN A C 27
ATOM 25997 O O . GLN A 1 24 ? 5.229 -0.316 -5.106 1.00 0.00 24 GLN A O 27
ATOM 26011 N N . VAL A 1 25 ? 4.287 1.457 -4.235 1.00 0.00 25 VAL A N 27
ATOM 26012 C CA . VAL A 1 25 ? 3.938 0.755 -2.971 1.00 0.00 25 VAL A CA 27
ATOM 26013 C C . VAL A 1 25 ? 2.485 0.242 -3.063 1.00 0.00 25 VAL A C 27
ATOM 26014 O O . VAL A 1 25 ? 2.211 -0.919 -2.828 1.00 0.00 25 VAL A O 27
ATOM 26027 N N . LEU A 1 26 ? 1.557 1.104 -3.413 1.00 0.00 26 LEU A N 27
ATOM 26028 C CA . LEU A 1 26 ? 0.132 0.678 -3.531 1.00 0.00 26 LEU A CA 27
ATOM 26029 C C . LEU A 1 26 ? -0.055 -0.189 -4.779 1.00 0.00 26 LEU A C 27
ATOM 26030 O O . LEU A 1 26 ? -0.719 -1.205 -4.731 1.00 0.00 26 LEU A O 27
ATOM 26046 N N . LYS A 1 27 ? 0.542 0.173 -5.896 1.00 0.00 27 LYS A N 27
ATOM 26047 C CA . LYS A 1 27 ? 0.388 -0.685 -7.105 1.00 0.00 27 LYS A CA 27
ATOM 26048 C C . LYS A 1 27 ? 1.125 -1.994 -6.855 1.00 0.00 27 LYS A C 27
ATOM 26049 O O . LYS A 1 27 ? 0.929 -2.982 -7.536 1.00 0.00 27 LYS A O 27
ATOM 26068 N N . LEU A 1 28 ? 1.968 -1.996 -5.862 1.00 0.00 28 LEU A N 27
ATOM 26069 C CA . LEU A 1 28 ? 2.730 -3.204 -5.512 1.00 0.00 28 LEU A CA 27
ATOM 26070 C C . LEU A 1 28 ? 1.949 -3.991 -4.446 1.00 0.00 28 LEU A C 27
ATOM 26071 O O . LEU A 1 28 ? 1.662 -5.144 -4.638 1.00 0.00 28 LEU A O 27
ATOM 26087 N N . PHE A 1 29 ? 1.570 -3.375 -3.348 1.00 0.00 29 PHE A N 27
ATOM 26088 C CA . PHE A 1 29 ? 0.763 -4.100 -2.313 1.00 0.00 29 PHE A CA 27
ATOM 26089 C C . PHE A 1 29 ? -0.406 -4.785 -2.990 1.00 0.00 29 PHE A C 27
ATOM 26090 O O . PHE A 1 29 ? -0.791 -5.884 -2.661 1.00 0.00 29 PHE A O 27
ATOM 26107 N N . TYR A 1 30 ? -0.970 -4.119 -3.942 1.00 0.00 30 TYR A N 27
ATOM 26108 C CA . TYR A 1 30 ? -2.119 -4.703 -4.672 1.00 0.00 30 TYR A CA 27
ATOM 26109 C C . TYR A 1 30 ? -1.599 -5.785 -5.628 1.00 0.00 30 TYR A C 27
ATOM 26110 O O . TYR A 1 30 ? -2.334 -6.646 -6.070 1.00 0.00 30 TYR A O 27
ATOM 26128 N N . ALA A 1 31 ? -0.320 -5.757 -5.924 1.00 0.00 31 ALA A N 27
ATOM 26129 C CA . ALA A 1 31 ? 0.277 -6.790 -6.824 1.00 0.00 31 ALA A CA 27
ATOM 26130 C C . ALA A 1 31 ? 0.821 -7.948 -5.975 1.00 0.00 31 ALA A C 27
ATOM 26131 O O . ALA A 1 31 ? 0.774 -9.097 -6.364 1.00 0.00 31 ALA A O 27
ATOM 26138 N N . GLU A 1 32 ? 1.312 -7.641 -4.802 1.00 0.00 32 GLU A N 27
ATOM 26139 C CA . GLU A 1 32 ? 1.833 -8.696 -3.891 1.00 0.00 32 GLU A CA 27
ATOM 26140 C C . GLU A 1 32 ? 0.676 -9.171 -3.026 1.00 0.00 32 GLU A C 27
ATOM 26141 O O . GLU A 1 32 ? 0.449 -10.352 -2.862 1.00 0.00 32 GLU A O 27
ATOM 26153 N N . TYR A 1 33 ? -0.070 -8.240 -2.494 1.00 0.00 33 TYR A N 27
ATOM 26154 C CA . TYR A 1 33 ? -1.257 -8.604 -1.658 1.00 0.00 33 TYR A CA 27
ATOM 26155 C C . TYR A 1 33 ? -2.538 -8.452 -2.500 1.00 0.00 33 TYR A C 27
ATOM 26156 O O . TYR A 1 33 ? -3.211 -7.444 -2.412 1.00 0.00 33 TYR A O 27
ATOM 26174 N N . PRO A 1 34 ? -2.836 -9.452 -3.296 1.00 0.00 34 PRO A N 27
ATOM 26175 C CA . PRO A 1 34 ? -4.050 -9.404 -4.158 1.00 0.00 34 PRO A CA 27
ATOM 26176 C C . PRO A 1 34 ? -5.326 -9.468 -3.315 1.00 0.00 34 PRO A C 27
ATOM 26177 O O . PRO A 1 34 ? -6.077 -10.422 -3.381 1.00 0.00 34 PRO A O 27
ATOM 26188 N N . SER A 1 35 ? -5.574 -8.455 -2.530 1.00 0.00 35 SER A N 27
ATOM 26189 C CA . SER A 1 35 ? -6.796 -8.426 -1.668 1.00 0.00 35 SER A CA 27
ATOM 26190 C C . SER A 1 35 ? -6.670 -7.278 -0.670 1.00 0.00 35 SER A C 27
ATOM 26191 O O . SER A 1 35 ? -6.046 -7.421 0.360 1.00 0.00 35 SER A O 27
ATOM 26199 N N . THR A 1 36 ? -7.234 -6.136 -0.975 1.00 0.00 36 THR A N 27
ATOM 26200 C CA . THR A 1 36 ? -7.124 -4.969 -0.044 1.00 0.00 36 THR A CA 27
ATOM 26201 C C . THR A 1 36 ? -7.343 -5.399 1.411 1.00 0.00 36 THR A C 27
ATOM 26202 O O . THR A 1 36 ? -6.647 -4.965 2.303 1.00 0.00 36 THR A O 27
ATOM 26213 N N . ARG A 1 37 ? -8.299 -6.255 1.656 1.00 0.00 37 ARG A N 27
ATOM 26214 C CA . ARG A 1 37 ? -8.551 -6.711 3.057 1.00 0.00 37 ARG A CA 27
ATOM 26215 C C . ARG A 1 37 ? -7.283 -7.348 3.646 1.00 0.00 37 ARG A C 27
ATOM 26216 O O . ARG A 1 37 ? -6.755 -6.886 4.638 1.00 0.00 37 ARG A O 27
ATOM 26237 N N . LYS A 1 38 ? -6.784 -8.396 3.040 1.00 0.00 38 LYS A N 27
ATOM 26238 C CA . LYS A 1 38 ? -5.543 -9.041 3.571 1.00 0.00 38 LYS A CA 27
ATOM 26239 C C . LYS A 1 38 ? -4.329 -8.162 3.248 1.00 0.00 38 LYS A C 27
ATOM 26240 O O . LYS A 1 38 ? -3.306 -8.226 3.902 1.00 0.00 38 LYS A O 27
ATOM 26259 N N . LEU A 1 39 ? -4.453 -7.329 2.253 1.00 0.00 39 LEU A N 27
ATOM 26260 C CA . LEU A 1 39 ? -3.337 -6.415 1.871 1.00 0.00 39 LEU A CA 27
ATOM 26261 C C . LEU A 1 39 ? -3.187 -5.350 2.962 1.00 0.00 39 LEU A C 27
ATOM 26262 O O . LEU A 1 39 ? -2.093 -4.948 3.319 1.00 0.00 39 LEU A O 27
ATOM 26278 N N . ALA A 1 40 ? -4.288 -4.915 3.507 1.00 0.00 40 ALA A N 27
ATOM 26279 C CA . ALA A 1 40 ? -4.250 -3.895 4.595 1.00 0.00 40 ALA A CA 27
ATOM 26280 C C . ALA A 1 40 ? -3.704 -4.520 5.881 1.00 0.00 40 ALA A C 27
ATOM 26281 O O . ALA A 1 40 ? -3.013 -3.879 6.651 1.00 0.00 40 ALA A O 27
ATOM 26288 N N . GLN A 1 41 ? -4.009 -5.770 6.119 1.00 0.00 41 GLN A N 27
ATOM 26289 C CA . GLN A 1 41 ? -3.506 -6.441 7.354 1.00 0.00 41 GLN A CA 27
ATOM 26290 C C . GLN A 1 41 ? -1.979 -6.387 7.383 1.00 0.00 41 GLN A C 27
ATOM 26291 O O . GLN A 1 41 ? -1.374 -6.123 8.404 1.00 0.00 41 GLN A O 27
ATOM 26305 N N . ARG A 1 42 ? -1.351 -6.624 6.264 1.00 0.00 42 ARG A N 27
ATOM 26306 C CA . ARG A 1 42 ? 0.136 -6.573 6.216 1.00 0.00 42 ARG A CA 27
ATOM 26307 C C . ARG A 1 42 ? 0.603 -5.130 6.414 1.00 0.00 42 ARG A C 27
ATOM 26308 O O . ARG A 1 42 ? 1.563 -4.869 7.109 1.00 0.00 42 ARG A O 27
ATOM 26329 N N . LEU A 1 43 ? -0.078 -4.194 5.808 1.00 0.00 43 LEU A N 27
ATOM 26330 C CA . LEU A 1 43 ? 0.309 -2.760 5.960 1.00 0.00 43 LEU A CA 27
ATOM 26331 C C . LEU A 1 43 ? -0.305 -2.164 7.233 1.00 0.00 43 LEU A C 27
ATOM 26332 O O . LEU A 1 43 ? -0.227 -0.974 7.468 1.00 0.00 43 LEU A O 27
ATOM 26348 N N . GLY A 1 44 ? -0.907 -2.983 8.057 1.00 0.00 44 GLY A N 27
ATOM 26349 C CA . GLY A 1 44 ? 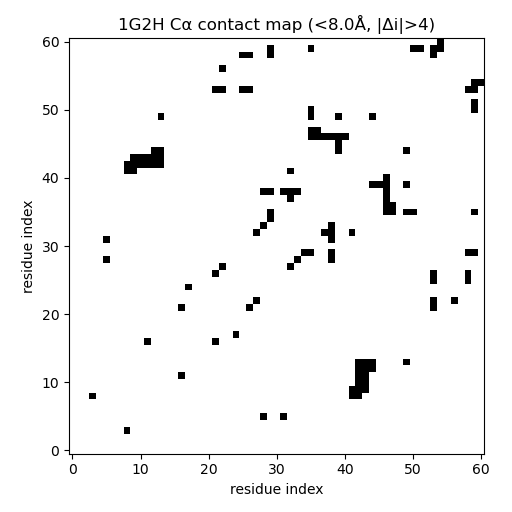-1.522 -2.474 9.320 1.00 0.00 44 GLY A CA 27
ATOM 26350 C C . GLY A 1 44 ? -2.413 -1.270 9.014 1.00 0.00 44 GLY A C 27
ATOM 26351 O O . GLY A 1 44 ? -2.045 -0.138 9.263 1.00 0.00 44 GLY A O 27
ATOM 26355 N N . VAL A 1 45 ? -3.577 -1.501 8.469 1.00 0.00 45 VAL A N 27
ATOM 26356 C CA . VAL A 1 45 ? -4.481 -0.362 8.135 1.00 0.00 45 VAL A CA 27
ATOM 26357 C C . VAL A 1 45 ? -5.946 -0.795 8.214 1.00 0.00 45 VAL A C 27
ATOM 26358 O O . VAL A 1 45 ? -6.254 -1.936 8.497 1.00 0.00 45 VAL A O 27
ATOM 26371 N N . SER A 1 46 ? -6.852 0.116 7.965 1.00 0.00 46 SER A N 27
ATOM 26372 C CA . SER A 1 46 ? -8.302 -0.229 8.024 1.00 0.00 46 SER A CA 27
ATOM 26373 C C . SER A 1 46 ? -8.798 -0.712 6.658 1.00 0.00 46 SER A C 27
ATOM 26374 O O . SER A 1 46 ? -9.916 -0.447 6.270 1.00 0.00 46 SER A O 27
ATOM 26382 N N . HIS A 1 47 ? -7.967 -1.417 5.929 1.00 0.00 47 HIS A N 27
ATOM 26383 C CA . HIS A 1 47 ? -8.362 -1.930 4.585 1.00 0.00 47 HIS A CA 27
ATOM 26384 C C . HIS A 1 47 ? -9.061 -0.848 3.756 1.00 0.00 47 HIS A C 27
ATOM 26385 O O . HIS A 1 47 ? -8.437 -0.172 2.970 1.00 0.00 47 HIS A O 27
ATOM 26399 N N . THR A 1 48 ? -10.352 -0.697 3.904 1.00 0.00 48 THR A N 27
ATOM 26400 C CA . THR A 1 48 ? -11.082 0.327 3.102 1.00 0.00 48 THR A CA 27
ATOM 26401 C C . THR A 1 48 ? -10.234 1.588 2.967 1.00 0.00 48 THR A C 27
ATOM 26402 O O . THR A 1 48 ? -10.235 2.246 1.945 1.00 0.00 48 THR A O 27
ATOM 26413 N N . ALA A 1 49 ? -9.491 1.913 3.990 1.00 0.00 49 ALA A N 27
ATOM 26414 C CA . ALA A 1 49 ? -8.626 3.118 3.917 1.00 0.00 49 ALA A CA 27
ATOM 26415 C C . ALA A 1 49 ? -7.558 2.931 2.832 1.00 0.00 49 ALA A C 27
ATOM 26416 O O . ALA A 1 49 ? -7.319 3.817 2.034 1.00 0.00 49 ALA A O 27
ATOM 26423 N N . ILE A 1 50 ? -6.916 1.785 2.785 1.00 0.00 50 ILE A N 27
ATOM 26424 C CA . ILE A 1 50 ? -5.875 1.571 1.735 1.00 0.00 50 ILE A CA 27
ATOM 26425 C C . ILE A 1 50 ? -6.526 1.553 0.355 1.00 0.00 50 ILE A C 27
ATOM 26426 O O . ILE A 1 50 ? -5.919 1.916 -0.632 1.00 0.00 50 ILE A O 27
ATOM 26442 N N . ALA A 1 51 ? -7.760 1.139 0.279 1.00 0.00 51 ALA A N 27
ATOM 26443 C CA . ALA A 1 51 ? -8.447 1.100 -1.038 1.00 0.00 51 ALA A CA 27
ATOM 26444 C C . ALA A 1 51 ? -8.840 2.514 -1.460 1.00 0.00 51 ALA A C 27
ATOM 26445 O O . ALA A 1 51 ? -8.465 2.972 -2.510 1.00 0.00 51 ALA A O 27
ATOM 26452 N N . ASN A 1 52 ? -9.598 3.207 -0.654 1.00 0.00 52 ASN A N 27
ATOM 26453 C CA . ASN A 1 52 ? -10.017 4.593 -1.023 1.00 0.00 52 ASN A CA 27
ATOM 26454 C C . ASN A 1 52 ? -8.812 5.448 -1.421 1.00 0.00 52 ASN A C 27
ATOM 26455 O O . ASN A 1 52 ? -8.833 6.123 -2.435 1.00 0.00 52 ASN A O 27
ATOM 26466 N N . LYS A 1 53 ? -7.762 5.432 -0.643 1.00 0.00 53 LYS A N 27
ATOM 26467 C CA . LYS A 1 53 ? -6.584 6.259 -1.004 1.00 0.00 53 LYS A CA 27
ATOM 26468 C C . LYS A 1 53 ? -5.940 5.710 -2.265 1.00 0.00 53 LYS A C 27
ATOM 26469 O O . LYS A 1 53 ? -5.894 6.374 -3.278 1.00 0.00 53 LYS A O 27
ATOM 26488 N N . LEU A 1 54 ? -5.439 4.507 -2.202 1.00 0.00 54 LEU A N 27
ATOM 26489 C CA . LEU A 1 54 ? -4.765 3.911 -3.386 1.00 0.00 54 LEU A CA 27
ATOM 26490 C C . LEU A 1 54 ? -5.731 3.737 -4.566 1.00 0.00 54 LEU A C 27
ATOM 26491 O O . LEU A 1 54 ? -5.309 3.602 -5.699 1.00 0.00 54 LEU A O 27
ATOM 26507 N N . LYS A 1 55 ? -7.014 3.773 -4.331 1.00 0.00 55 LYS A N 27
ATOM 26508 C CA . LYS A 1 55 ? -7.968 3.650 -5.472 1.00 0.00 55 LYS A CA 27
ATOM 26509 C C . LYS A 1 55 ? -7.865 4.927 -6.293 1.00 0.00 55 LYS A C 27
ATOM 26510 O O . LYS A 1 55 ? -7.724 4.899 -7.500 1.00 0.00 55 LYS A O 27
ATOM 26529 N N . GLN A 1 56 ? -7.911 6.051 -5.631 1.00 0.00 56 GLN A N 27
ATOM 26530 C CA . GLN A 1 56 ? -7.790 7.352 -6.356 1.00 0.00 56 GLN A CA 27
ATOM 26531 C C . GLN A 1 56 ? -6.542 7.352 -7.261 1.00 0.00 56 GLN A C 27
ATOM 26532 O O . GLN A 1 56 ? -6.463 8.101 -8.215 1.00 0.00 56 GLN A O 27
ATOM 26546 N N . TYR A 1 57 ? -5.569 6.518 -6.971 1.00 0.00 57 TYR A N 27
ATOM 26547 C CA . TYR A 1 57 ? -4.339 6.478 -7.823 1.00 0.00 57 TYR A CA 27
ATOM 26548 C C . TYR A 1 57 ? -4.651 5.801 -9.161 1.00 0.00 57 TYR A C 27
ATOM 26549 O O . TYR A 1 57 ? -4.309 6.303 -10.214 1.00 0.00 57 TYR A O 27
ATOM 26567 N N . GLY A 1 58 ? -5.295 4.664 -9.127 1.00 0.00 58 GLY A N 27
ATOM 26568 C CA . GLY A 1 58 ? -5.628 3.954 -10.395 1.00 0.00 58 GLY A CA 27
ATOM 26569 C C . GLY A 1 58 ? -5.910 2.477 -10.106 1.00 0.00 58 GLY A C 27
ATOM 26570 O O . GLY A 1 58 ? -6.643 1.824 -10.824 1.00 0.00 58 GLY A O 27
ATOM 26574 N N . ILE A 1 59 ? -5.335 1.943 -9.059 1.00 0.00 59 ILE A N 27
ATOM 26575 C CA . ILE A 1 59 ? -5.571 0.505 -8.726 1.00 0.00 59 ILE A CA 27
ATOM 26576 C C . ILE A 1 59 ? -6.814 0.382 -7.837 1.00 0.00 59 ILE A C 27
ATOM 26577 O O . ILE A 1 59 ? -7.816 1.029 -8.068 1.00 0.00 59 ILE A O 27
ATOM 26593 N N . GLY A 1 60 ? -6.756 -0.437 -6.822 1.00 0.00 60 GLY A N 27
ATOM 26594 C CA . GLY A 1 60 ? -7.934 -0.599 -5.921 1.00 0.00 60 GLY A CA 27
ATOM 26595 C C . GLY A 1 60 ? -9.123 -1.132 -6.721 1.00 0.00 60 GLY A C 27
ATOM 26596 O O . GLY A 1 60 ? -10.261 -0.799 -6.455 1.00 0.00 60 GLY A O 27
ATOM 26600 N N . LYS A 1 61 ? -8.868 -1.958 -7.701 1.00 0.00 61 LYS A N 27
ATOM 26601 C CA . LYS A 1 61 ? -9.985 -2.515 -8.521 1.00 0.00 61 LYS A CA 27
ATOM 26602 C C . LYS A 1 61 ? -10.130 -4.019 -8.268 1.00 0.00 61 LYS A C 27
ATOM 26603 O O . LYS A 1 61 ? -9.459 -4.781 -8.944 1.00 0.00 61 LYS A O 27
ATOM 26623 N N . SER A 1 1 ? 16.392 7.235 -1.336 1.00 0.00 1 SER A N 28
ATOM 26624 C CA . SER A 1 1 ? 15.108 6.555 -1.676 1.00 0.00 1 SER A CA 28
ATOM 26625 C C . SER A 1 1 ? 14.323 6.242 -0.400 1.00 0.00 1 SER A C 28
ATOM 26626 O O . SER A 1 1 ? 14.620 6.749 0.664 1.00 0.00 1 SER A O 28
ATOM 26636 N N . ALA A 1 2 ? 13.321 5.410 -0.499 1.00 0.00 2 ALA A N 28
ATOM 26637 C CA . ALA A 1 2 ? 12.515 5.061 0.708 1.00 0.00 2 ALA A CA 28
ATOM 26638 C C . ALA A 1 2 ? 13.359 4.276 1.701 1.00 0.00 2 ALA A C 28
ATOM 26639 O O . ALA A 1 2 ? 14.573 4.285 1.648 1.00 0.00 2 ALA A O 28
ATOM 26646 N N . VAL A 1 3 ? 12.720 3.622 2.623 1.00 0.00 3 VAL A N 28
ATOM 26647 C CA . VAL A 1 3 ? 13.471 2.862 3.648 1.00 0.00 3 VAL A CA 28
ATOM 26648 C C . VAL A 1 3 ? 12.617 1.694 4.169 1.00 0.00 3 VAL A C 28
ATOM 26649 O O . VAL A 1 3 ? 12.783 1.224 5.277 1.00 0.00 3 VAL A O 28
ATOM 26662 N N . ILE A 1 4 ? 11.712 1.218 3.359 1.00 0.00 4 ILE A N 28
ATOM 26663 C CA . ILE A 1 4 ? 10.844 0.080 3.782 1.00 0.00 4 ILE A CA 28
ATOM 26664 C C . ILE A 1 4 ? 11.022 -1.109 2.826 1.00 0.00 4 ILE A C 28
ATOM 26665 O O . ILE A 1 4 ? 12.024 -1.226 2.147 1.00 0.00 4 ILE A O 28
ATOM 26681 N N . SER A 1 5 ? 10.056 -1.993 2.770 1.00 0.00 5 SER A N 28
ATOM 26682 C CA . SER A 1 5 ? 10.159 -3.176 1.863 1.00 0.00 5 SER A CA 28
ATOM 26683 C C . SER A 1 5 ? 8.869 -3.995 1.933 1.00 0.00 5 SER A C 28
ATOM 26684 O O . SER A 1 5 ? 8.014 -3.750 2.759 1.00 0.00 5 SER A O 28
ATOM 26692 N N . LEU A 1 6 ? 8.727 -4.968 1.075 1.00 0.00 6 LEU A N 28
ATOM 26693 C CA . LEU A 1 6 ? 7.482 -5.800 1.075 1.00 0.00 6 LEU A CA 28
ATOM 26694 C C . LEU A 1 6 ? 7.445 -6.717 2.303 1.00 0.00 6 LEU A C 28
ATOM 26695 O O . LEU A 1 6 ? 6.444 -7.344 2.587 1.00 0.00 6 LEU A O 28
ATOM 26711 N N . ASP A 1 7 ? 8.518 -6.779 3.047 1.00 0.00 7 ASP A N 28
ATOM 26712 C CA . ASP A 1 7 ? 8.538 -7.632 4.271 1.00 0.00 7 ASP A CA 28
ATOM 26713 C C . ASP A 1 7 ? 8.541 -6.744 5.519 1.00 0.00 7 ASP A C 28
ATOM 26714 O O . ASP A 1 7 ? 8.260 -7.193 6.613 1.00 0.00 7 ASP A O 28
ATOM 26723 N N . GLU A 1 8 ? 8.855 -5.483 5.360 1.00 0.00 8 GLU A N 28
ATOM 26724 C CA . GLU A 1 8 ? 8.878 -4.560 6.531 1.00 0.00 8 GLU A CA 28
ATOM 26725 C C . GLU A 1 8 ? 7.786 -3.491 6.399 1.00 0.00 8 GLU A C 28
ATOM 26726 O O . GLU A 1 8 ? 7.795 -2.501 7.105 1.00 0.00 8 GLU A O 28
ATOM 26738 N N . PHE A 1 9 ? 6.842 -3.675 5.507 1.00 0.00 9 PHE A N 28
ATOM 26739 C CA . PHE A 1 9 ? 5.762 -2.651 5.355 1.00 0.00 9 PHE A CA 28
ATOM 26740 C C . PHE A 1 9 ? 4.682 -2.822 6.421 1.00 0.00 9 PHE A C 28
ATOM 26741 O O . PHE A 1 9 ? 3.704 -2.100 6.440 1.00 0.00 9 PHE A O 28
ATOM 26758 N N . GLU A 1 10 ? 4.854 -3.746 7.323 1.00 0.00 10 GLU A N 28
ATOM 26759 C CA . GLU A 1 10 ? 3.836 -3.926 8.396 1.00 0.00 10 GLU A CA 28
ATOM 26760 C C . GLU A 1 10 ? 4.193 -3.025 9.584 1.00 0.00 10 GLU A C 28
ATOM 26761 O O . GLU A 1 10 ? 3.623 -3.134 10.652 1.00 0.00 10 GLU A O 28
ATOM 26773 N N . ASN A 1 11 ? 5.137 -2.134 9.398 1.00 0.00 11 ASN A N 28
ATOM 26774 C CA . ASN A 1 11 ? 5.541 -1.222 10.504 1.00 0.00 11 ASN A CA 28
ATOM 26775 C C . ASN A 1 11 ? 4.766 0.098 10.436 1.00 0.00 11 ASN A C 28
ATOM 26776 O O . ASN A 1 11 ? 4.293 0.590 11.443 1.00 0.00 11 ASN A O 28
ATOM 26787 N N . LYS A 1 12 ? 4.635 0.692 9.270 1.00 0.00 12 LYS A N 28
ATOM 26788 C CA . LYS A 1 12 ? 3.895 1.980 9.194 1.00 0.00 12 LYS A CA 28
ATOM 26789 C C . LYS A 1 12 ? 2.462 1.764 8.716 1.00 0.00 12 LYS A C 28
ATOM 26790 O O . LYS A 1 12 ? 2.189 0.947 7.860 1.00 0.00 12 LYS A O 28
ATOM 26809 N N . THR A 1 13 ? 1.552 2.513 9.265 1.00 0.00 13 THR A N 28
ATOM 26810 C CA . THR A 1 13 ? 0.122 2.398 8.852 1.00 0.00 13 THR A CA 28
ATOM 26811 C C . THR A 1 13 ? -0.095 3.172 7.548 1.00 0.00 13 THR A C 28
ATOM 26812 O O . THR A 1 13 ? -0.885 4.092 7.485 1.00 0.00 13 THR A O 28
ATOM 26823 N N . LEU A 1 14 ? 0.611 2.803 6.513 1.00 0.00 14 LEU A N 28
ATOM 26824 C CA . LEU A 1 14 ? 0.479 3.503 5.202 1.00 0.00 14 LEU A CA 28
ATOM 26825 C C . LEU A 1 14 ? 0.798 4.993 5.345 1.00 0.00 14 LEU A C 28
ATOM 26826 O O . LEU A 1 14 ? 1.911 5.415 5.101 1.00 0.00 14 LEU A O 28
ATOM 26842 N N . ASP A 1 15 ? -0.180 5.791 5.713 1.00 0.00 15 ASP A N 28
ATOM 26843 C CA . ASP A 1 15 ? 0.024 7.279 5.848 1.00 0.00 15 ASP A CA 28
ATOM 26844 C C . ASP A 1 15 ? 1.416 7.620 6.389 1.00 0.00 15 ASP A C 28
ATOM 26845 O O . ASP A 1 15 ? 1.980 8.650 6.073 1.00 0.00 15 ASP A O 28
ATOM 26854 N N . GLU A 1 16 ? 1.971 6.764 7.195 1.00 0.00 16 GLU A N 28
ATOM 26855 C CA . GLU A 1 16 ? 3.327 7.022 7.753 1.00 0.00 16 GLU A CA 28
ATOM 26856 C C . GLU A 1 16 ? 4.365 7.207 6.634 1.00 0.00 16 GLU A C 28
ATOM 26857 O O . GLU A 1 16 ? 5.503 7.544 6.902 1.00 0.00 16 GLU A O 28
ATOM 26869 N N . ILE A 1 17 ? 4.004 6.982 5.390 1.00 0.00 17 ILE A N 28
ATOM 26870 C CA . ILE A 1 17 ? 5.009 7.139 4.289 1.00 0.00 17 ILE A CA 28
ATOM 26871 C C . ILE A 1 17 ? 4.352 7.114 2.896 1.00 0.00 17 ILE A C 28
ATOM 26872 O O . ILE A 1 17 ? 4.988 6.762 1.929 1.00 0.00 17 ILE A O 28
ATOM 26888 N N . ILE A 1 18 ? 3.097 7.479 2.779 1.00 0.00 18 ILE A N 28
ATOM 26889 C CA . ILE A 1 18 ? 2.428 7.449 1.423 1.00 0.00 18 ILE A CA 28
ATOM 26890 C C . ILE A 1 18 ? 2.704 8.735 0.632 1.00 0.00 18 ILE A C 28
ATOM 26891 O O . ILE A 1 18 ? 3.354 9.647 1.104 1.00 0.00 18 ILE A O 28
ATOM 26907 N N . GLY A 1 19 ? 2.217 8.793 -0.582 1.00 0.00 19 GLY A N 28
ATOM 26908 C CA . GLY A 1 19 ? 2.438 9.993 -1.445 1.00 0.00 19 GLY A CA 28
ATOM 26909 C C . GLY A 1 19 ? 2.901 9.536 -2.826 1.00 0.00 19 GLY A C 28
ATOM 26910 O O . GLY A 1 19 ? 2.170 8.899 -3.557 1.00 0.00 19 GLY A O 28
ATOM 26914 N N . PHE A 1 20 ? 4.118 9.835 -3.178 1.00 0.00 20 PHE A N 28
ATOM 26915 C CA . PHE A 1 20 ? 4.647 9.401 -4.503 1.00 0.00 20 PHE A CA 28
ATOM 26916 C C . PHE A 1 20 ? 5.170 7.983 -4.364 1.00 0.00 20 PHE A C 28
ATOM 26917 O O . PHE A 1 20 ? 4.894 7.119 -5.177 1.00 0.00 20 PHE A O 28
ATOM 26934 N N . TYR A 1 21 ? 5.879 7.725 -3.300 1.00 0.00 21 TYR A N 28
ATOM 26935 C CA . TYR A 1 21 ? 6.394 6.351 -3.051 1.00 0.00 21 TYR A CA 28
ATOM 26936 C C . TYR A 1 21 ? 5.220 5.363 -3.131 1.00 0.00 21 TYR A C 28
ATOM 26937 O O . TYR A 1 21 ? 5.400 4.186 -3.342 1.00 0.00 21 TYR A O 28
ATOM 26955 N N . GLU A 1 22 ? 4.014 5.851 -2.956 1.00 0.00 22 GLU A N 28
ATOM 26956 C CA . GLU A 1 22 ? 2.828 4.962 -3.018 1.00 0.00 22 GLU A CA 28
ATOM 26957 C C . GLU A 1 22 ? 2.693 4.353 -4.411 1.00 0.00 22 GLU A C 28
ATOM 26958 O O . GLU A 1 22 ? 2.601 3.164 -4.555 1.00 0.00 22 GLU A O 28
ATOM 26970 N N . ALA A 1 23 ? 2.676 5.145 -5.442 1.00 0.00 23 ALA A N 28
ATOM 26971 C CA . ALA A 1 23 ? 2.528 4.563 -6.812 1.00 0.00 23 ALA A CA 28
ATOM 26972 C C . ALA A 1 23 ? 3.264 3.216 -6.906 1.00 0.00 23 ALA A C 28
ATOM 26973 O O . ALA A 1 23 ? 2.737 2.241 -7.409 1.00 0.00 23 ALA A O 28
ATOM 26980 N N . GLN A 1 24 ? 4.465 3.158 -6.396 1.00 0.00 24 GLN A N 28
ATOM 26981 C CA . GLN A 1 24 ? 5.244 1.873 -6.434 1.00 0.00 24 GLN A CA 28
ATOM 26982 C C . GLN A 1 24 ? 4.967 1.029 -5.188 1.00 0.00 24 GLN A C 28
ATOM 26983 O O . GLN A 1 24 ? 5.315 -0.129 -5.125 1.00 0.00 24 GLN A O 28
ATOM 26997 N N . VAL A 1 25 ? 4.342 1.607 -4.210 1.00 0.00 25 VAL A N 28
ATOM 26998 C CA . VAL A 1 25 ? 4.007 0.869 -2.963 1.00 0.00 25 VAL A CA 28
ATOM 26999 C C . VAL A 1 25 ? 2.563 0.342 -3.079 1.00 0.00 25 VAL A C 28
ATOM 27000 O O . VAL A 1 25 ? 2.291 -0.816 -2.845 1.00 0.00 25 VAL A O 28
ATOM 27013 N N . LEU A 1 26 ? 1.645 1.196 -3.459 1.00 0.00 26 LEU A N 28
ATOM 27014 C CA . LEU A 1 26 ? 0.222 0.776 -3.618 1.00 0.00 26 LEU A CA 28
ATOM 27015 C C . LEU A 1 26 ? 0.087 -0.135 -4.840 1.00 0.00 26 LEU A C 28
ATOM 27016 O O . LEU A 1 26 ? -0.502 -1.195 -4.765 1.00 0.00 26 LEU A O 28
ATOM 27032 N N . LYS A 1 27 ? 0.641 0.256 -5.966 1.00 0.00 27 LYS A N 28
ATOM 27033 C CA . LYS A 1 27 ? 0.542 -0.618 -7.171 1.00 0.00 27 LYS A CA 28
ATOM 27034 C C . LYS A 1 27 ? 1.299 -1.916 -6.901 1.00 0.00 27 LYS A C 28
ATOM 27035 O O . LYS A 1 27 ? 1.113 -2.915 -7.568 1.00 0.00 27 LYS A O 28
ATOM 27054 N N . LEU A 1 28 ? 2.145 -1.898 -5.910 1.00 0.00 28 LEU A N 28
ATOM 27055 C CA . LEU A 1 28 ? 2.921 -3.101 -5.549 1.00 0.00 28 LEU A CA 28
ATOM 27056 C C . LEU A 1 28 ? 2.142 -3.895 -4.487 1.00 0.00 28 LEU A C 28
ATOM 27057 O O . LEU A 1 28 ? 1.871 -5.059 -4.666 1.00 0.00 28 LEU A O 28
ATOM 27073 N N . PHE A 1 29 ? 1.750 -3.268 -3.402 1.00 0.00 29 PHE A N 28
ATOM 27074 C CA . PHE A 1 29 ? 0.950 -3.978 -2.356 1.00 0.00 29 PHE A CA 28
ATOM 27075 C C . PHE A 1 29 ? -0.231 -4.659 -3.014 1.00 0.00 29 PHE A C 28
ATOM 27076 O O . PHE A 1 29 ? -0.615 -5.756 -2.673 1.00 0.00 29 PHE A O 28
ATOM 27093 N N . TYR A 1 30 ? -0.810 -3.995 -3.959 1.00 0.00 30 TYR A N 28
ATOM 27094 C CA . TYR A 1 30 ? -1.978 -4.578 -4.658 1.00 0.00 30 TYR A CA 28
ATOM 27095 C C . TYR A 1 30 ? -1.497 -5.667 -5.620 1.00 0.00 30 TYR A C 28
ATOM 27096 O O . TYR A 1 30 ? -2.241 -6.554 -5.991 1.00 0.00 30 TYR A O 28
ATOM 27114 N N . ALA A 1 31 ? -0.244 -5.621 -6.001 1.00 0.00 31 ALA A N 28
ATOM 27115 C CA . ALA A 1 31 ? 0.304 -6.668 -6.911 1.00 0.00 31 ALA A CA 28
ATOM 27116 C C . ALA A 1 31 ? 0.857 -7.822 -6.068 1.00 0.00 31 ALA A C 28
ATOM 27117 O O . ALA A 1 31 ? 0.895 -8.960 -6.492 1.00 0.00 31 ALA A O 28
ATOM 27124 N N . GLU A 1 32 ? 1.264 -7.525 -4.861 1.00 0.00 32 GLU A N 28
ATOM 27125 C CA . GLU A 1 32 ? 1.795 -8.575 -3.953 1.00 0.00 32 GLU A CA 28
ATOM 27126 C C . GLU A 1 32 ? 0.676 -9.020 -3.018 1.00 0.00 32 GLU A C 28
ATOM 27127 O O . GLU A 1 32 ? 0.345 -10.185 -2.941 1.00 0.00 32 GLU A O 28
ATOM 27139 N N . TYR A 1 33 ? 0.081 -8.089 -2.322 1.00 0.00 33 TYR A N 28
ATOM 27140 C CA . TYR A 1 33 ? -1.043 -8.444 -1.397 1.00 0.00 33 TYR A CA 28
ATOM 27141 C C . TYR A 1 33 ? -2.386 -8.283 -2.123 1.00 0.00 33 TYR A C 28
ATOM 27142 O O . TYR A 1 33 ? -2.881 -7.180 -2.249 1.00 0.00 33 TYR A O 28
ATOM 27160 N N . PRO A 1 34 ? -2.948 -9.378 -2.569 1.00 0.00 34 PRO A N 28
ATOM 27161 C CA . PRO A 1 34 ? -4.254 -9.315 -3.272 1.00 0.00 34 PRO A CA 28
ATOM 27162 C C . PRO A 1 34 ? -5.363 -8.986 -2.273 1.00 0.00 34 PRO A C 28
ATOM 27163 O O . PRO A 1 34 ? -5.175 -9.075 -1.076 1.00 0.00 34 PRO A O 28
ATOM 27174 N N . SER A 1 35 ? -6.517 -8.603 -2.757 1.00 0.00 35 SER A N 28
ATOM 27175 C CA . SER A 1 35 ? -7.645 -8.258 -1.838 1.00 0.00 35 SER A CA 28
ATOM 27176 C C . SER A 1 35 ? -7.207 -7.171 -0.854 1.00 0.00 35 SER A C 28
ATOM 27177 O O . SER A 1 35 ? -6.476 -7.424 0.085 1.00 0.00 35 SER A O 28
ATOM 27185 N N . THR A 1 36 ? -7.644 -5.958 -1.071 1.00 0.00 36 THR A N 28
ATOM 27186 C CA . THR A 1 36 ? -7.254 -4.838 -0.161 1.00 0.00 36 THR A CA 28
ATOM 27187 C C . THR A 1 36 ? -7.402 -5.249 1.306 1.00 0.00 36 THR A C 28
ATOM 27188 O O . THR A 1 36 ? -6.666 -4.800 2.159 1.00 0.00 36 THR A O 28
ATOM 27199 N N . ARG A 1 37 ? -8.343 -6.101 1.604 1.00 0.00 37 ARG A N 28
ATOM 27200 C CA . ARG A 1 37 ? -8.529 -6.542 3.018 1.00 0.00 37 ARG A CA 28
ATOM 27201 C C . ARG A 1 37 ? -7.280 -7.291 3.493 1.00 0.00 37 ARG A C 28
ATOM 27202 O O . ARG A 1 37 ? -6.729 -6.992 4.536 1.00 0.00 37 ARG A O 28
ATOM 27223 N N . LYS A 1 38 ? -6.815 -8.246 2.729 1.00 0.00 38 LYS A N 28
ATOM 27224 C CA . LYS A 1 38 ? -5.585 -8.992 3.134 1.00 0.00 38 LYS A CA 28
ATOM 27225 C C . LYS A 1 38 ? -4.364 -8.090 2.935 1.00 0.00 38 LYS A C 28
ATOM 27226 O O . LYS A 1 38 ? -3.355 -8.228 3.598 1.00 0.00 38 LYS A O 28
ATOM 27245 N N . LEU A 1 39 ? -4.470 -7.149 2.036 1.00 0.00 39 LEU A N 28
ATOM 27246 C CA . LEU A 1 39 ? -3.344 -6.204 1.779 1.00 0.00 39 LEU A CA 28
ATOM 27247 C C . LEU A 1 39 ? -3.186 -5.289 2.996 1.00 0.00 39 LEU A C 28
ATOM 27248 O O . LEU A 1 39 ? -2.110 -5.128 3.551 1.00 0.00 39 LEU A O 28
ATOM 27264 N N . ALA A 1 40 ? -4.269 -4.714 3.421 1.00 0.00 40 ALA A N 28
ATOM 27265 C CA . ALA A 1 40 ? -4.243 -3.821 4.614 1.00 0.00 40 ALA A CA 28
ATOM 27266 C C . ALA A 1 40 ? -3.735 -4.590 5.839 1.00 0.00 40 ALA A C 28
ATOM 27267 O O . ALA A 1 40 ? -3.119 -4.030 6.726 1.00 0.00 40 ALA A O 28
ATOM 27274 N N . GLN A 1 41 ? -3.991 -5.871 5.895 1.00 0.00 41 GLN A N 28
ATOM 27275 C CA . GLN A 1 41 ? -3.525 -6.675 7.063 1.00 0.00 41 GLN A CA 28
ATOM 27276 C C . GLN A 1 41 ? -1.997 -6.709 7.097 1.00 0.00 41 GLN A C 28
ATOM 27277 O O . GLN A 1 41 ? -1.389 -6.651 8.149 1.00 0.00 41 GLN A O 28
ATOM 27291 N N . ARG A 1 42 ? -1.370 -6.795 5.953 1.00 0.00 42 ARG A N 28
ATOM 27292 C CA . ARG A 1 42 ? 0.118 -6.820 5.922 1.00 0.00 42 ARG A CA 28
ATOM 27293 C C . ARG A 1 42 ? 0.663 -5.481 6.418 1.00 0.00 42 ARG A C 28
ATOM 27294 O O . ARG A 1 42 ? 1.595 -5.425 7.197 1.00 0.00 42 ARG A O 28
ATOM 27315 N N . LEU A 1 43 ? 0.085 -4.401 5.965 1.00 0.00 43 LEU A N 28
ATOM 27316 C CA . LEU A 1 43 ? 0.557 -3.050 6.399 1.00 0.00 43 LEU A CA 28
ATOM 27317 C C . LEU A 1 43 ? -0.072 -2.627 7.723 1.00 0.00 43 LEU A C 28
ATOM 27318 O O . LEU A 1 43 ? 0.351 -1.667 8.338 1.00 0.00 43 LEU A O 28
ATOM 27334 N N . GLY A 1 44 ? -1.083 -3.314 8.160 1.00 0.00 44 GLY A N 28
ATOM 27335 C CA . GLY A 1 44 ? -1.738 -2.922 9.439 1.00 0.00 44 GLY A CA 28
ATOM 27336 C C . GLY A 1 44 ? -2.507 -1.627 9.202 1.00 0.00 44 GLY A C 28
ATOM 27337 O O . GLY A 1 44 ? -2.043 -0.546 9.512 1.00 0.00 44 GLY A O 28
ATOM 27341 N N . VAL A 1 45 ? -3.669 -1.733 8.628 1.00 0.00 45 VAL A N 28
ATOM 27342 C CA . VAL A 1 45 ? -4.477 -0.519 8.329 1.00 0.00 45 VAL A CA 28
ATOM 27343 C C . VAL A 1 45 ? -5.966 -0.874 8.316 1.00 0.00 45 VAL A C 28
ATOM 27344 O O . VAL A 1 45 ? -6.338 -2.025 8.438 1.00 0.00 45 VAL A O 28
ATOM 27357 N N . SER A 1 46 ? -6.821 0.104 8.186 1.00 0.00 46 SER A N 28
ATOM 27358 C CA . SER A 1 46 ? -8.288 -0.182 8.185 1.00 0.00 46 SER A CA 28
ATOM 27359 C C . SER A 1 46 ? -8.766 -0.593 6.789 1.00 0.00 46 SER A C 28
ATOM 27360 O O . SER A 1 46 ? -9.862 -0.261 6.387 1.00 0.00 46 SER A O 28
ATOM 27368 N N . HIS A 1 47 ? -7.958 -1.318 6.056 1.00 0.00 47 HIS A N 28
ATOM 27369 C CA . HIS A 1 47 ? -8.351 -1.765 4.688 1.00 0.00 47 HIS A CA 28
ATOM 27370 C C . HIS A 1 47 ? -8.975 -0.621 3.881 1.00 0.00 47 HIS A C 28
ATOM 27371 O O . HIS A 1 47 ? -8.301 0.043 3.126 1.00 0.00 47 HIS A O 28
ATOM 27385 N N . THR A 1 48 ? -10.262 -0.410 4.013 1.00 0.00 48 THR A N 28
ATOM 27386 C CA . THR A 1 48 ? -10.924 0.673 3.231 1.00 0.00 48 THR A CA 28
ATOM 27387 C C . THR A 1 48 ? -10.041 1.918 3.212 1.00 0.00 48 THR A C 28
ATOM 27388 O O . THR A 1 48 ? -9.884 2.563 2.193 1.00 0.00 48 THR A O 28
ATOM 27399 N N . ALA A 1 49 ? -9.435 2.241 4.325 1.00 0.00 49 ALA A N 28
ATOM 27400 C CA . ALA A 1 49 ? -8.532 3.426 4.357 1.00 0.00 49 ALA A CA 28
ATOM 27401 C C . ALA A 1 49 ? -7.464 3.248 3.281 1.00 0.00 49 ALA A C 28
ATOM 27402 O O . ALA A 1 49 ? -7.145 4.158 2.543 1.00 0.00 49 ALA A O 28
ATOM 27409 N N . ILE A 1 50 ? -6.932 2.063 3.180 1.00 0.00 50 ILE A N 28
ATOM 27410 C CA . ILE A 1 50 ? -5.905 1.782 2.145 1.00 0.00 50 ILE A CA 28
ATOM 27411 C C . ILE A 1 50 ? -6.566 1.759 0.759 1.00 0.00 50 ILE A C 28
ATOM 27412 O O . ILE A 1 50 ? -6.070 2.341 -0.183 1.00 0.00 50 ILE A O 28
ATOM 27428 N N . ALA A 1 51 ? -7.684 1.090 0.633 1.00 0.00 51 ALA A N 28
ATOM 27429 C CA . ALA A 1 51 ? -8.377 1.017 -0.689 1.00 0.00 51 ALA A CA 28
ATOM 27430 C C . ALA A 1 51 ? -8.665 2.418 -1.229 1.00 0.00 51 ALA A C 28
ATOM 27431 O O . ALA A 1 51 ? -8.389 2.713 -2.376 1.00 0.00 51 ALA A O 28
ATOM 27438 N N . ASN A 1 52 ? -9.223 3.281 -0.416 1.00 0.00 52 ASN A N 28
ATOM 27439 C CA . ASN A 1 52 ? -9.530 4.666 -0.888 1.00 0.00 52 ASN A CA 28
ATOM 27440 C C . ASN A 1 52 ? -8.345 5.229 -1.677 1.00 0.00 52 ASN A C 28
ATOM 27441 O O . ASN A 1 52 ? -8.515 5.868 -2.696 1.00 0.00 52 ASN A O 28
ATOM 27452 N N . LYS A 1 53 ? -7.144 4.973 -1.227 1.00 0.00 53 LYS A N 28
ATOM 27453 C CA . LYS A 1 53 ? -5.955 5.477 -1.974 1.00 0.00 53 LYS A CA 28
ATOM 27454 C C . LYS A 1 53 ? -5.741 4.623 -3.229 1.00 0.00 53 LYS A C 28
ATOM 27455 O O . LYS A 1 53 ? -5.446 5.130 -4.292 1.00 0.00 53 LYS A O 28
ATOM 27474 N N . LEU A 1 54 ? -5.901 3.330 -3.121 1.00 0.00 54 LEU A N 28
ATOM 27475 C CA . LEU A 1 54 ? -5.716 2.460 -4.322 1.00 0.00 54 LEU A CA 28
ATOM 27476 C C . LEU A 1 54 ? -6.660 2.918 -5.435 1.00 0.00 54 LEU A C 28
ATOM 27477 O O . LEU A 1 54 ? -6.246 3.179 -6.546 1.00 0.00 54 LEU A O 28
ATOM 27493 N N . LYS A 1 55 ? -7.927 3.022 -5.140 1.00 0.00 55 LYS A N 28
ATOM 27494 C CA . LYS A 1 55 ? -8.904 3.469 -6.176 1.00 0.00 55 LYS A CA 28
ATOM 27495 C C . LYS A 1 55 ? -8.560 4.884 -6.649 1.00 0.00 55 LYS A C 28
ATOM 27496 O O . LYS A 1 55 ? -8.619 5.188 -7.825 1.00 0.00 55 LYS A O 28
ATOM 27515 N N . GLN A 1 56 ? -8.213 5.754 -5.739 1.00 0.00 56 GLN A N 28
ATOM 27516 C CA . GLN A 1 56 ? -7.876 7.158 -6.128 1.00 0.00 56 GLN A CA 28
ATOM 27517 C C . GLN A 1 56 ? -6.598 7.212 -6.977 1.00 0.00 56 GLN A C 28
ATOM 27518 O O . GLN A 1 56 ? -6.529 7.933 -7.953 1.00 0.00 56 GLN A O 28
ATOM 27532 N N . TYR A 1 57 ? -5.581 6.470 -6.614 1.00 0.00 57 TYR A N 28
ATOM 27533 C CA . TYR A 1 57 ? -4.314 6.506 -7.409 1.00 0.00 57 TYR A CA 28
ATOM 27534 C C . TYR A 1 57 ? -4.502 5.801 -8.758 1.00 0.00 57 TYR A C 28
ATOM 27535 O O . TYR A 1 57 ? -3.763 6.035 -9.695 1.00 0.00 57 TYR A O 28
ATOM 27553 N N . GLY A 1 58 ? -5.481 4.941 -8.867 1.00 0.00 58 GLY A N 28
ATOM 27554 C CA . GLY A 1 58 ? -5.708 4.228 -10.160 1.00 0.00 58 GLY A CA 28
ATOM 27555 C C . GLY A 1 58 ? -5.797 2.718 -9.917 1.00 0.00 58 GLY A C 28
ATOM 27556 O O . GLY A 1 58 ? -6.213 1.966 -10.777 1.00 0.00 58 GLY A O 28
ATOM 27560 N N . ILE A 1 59 ? -5.412 2.268 -8.753 1.00 0.00 59 ILE A N 28
ATOM 27561 C CA . ILE A 1 59 ? -5.475 0.807 -8.449 1.00 0.00 59 ILE A CA 28
ATOM 27562 C C . ILE A 1 59 ? -6.823 0.481 -7.798 1.00 0.00 59 ILE A C 28
ATOM 27563 O O . ILE A 1 59 ? -7.849 1.006 -8.185 1.00 0.00 59 ILE A O 28
ATOM 27579 N N . GLY A 1 60 ? -6.831 -0.370 -6.805 1.00 0.00 60 GLY A N 28
ATOM 27580 C CA . GLY A 1 60 ? -8.109 -0.724 -6.118 1.00 0.00 60 GLY A CA 28
ATOM 27581 C C . GLY A 1 60 ? -9.179 -1.100 -7.149 1.00 0.00 60 GLY A C 28
ATOM 27582 O O . GLY A 1 60 ? -9.975 -0.277 -7.557 1.00 0.00 60 GLY A O 28
ATOM 27586 N N . LYS A 1 61 ? -9.205 -2.338 -7.568 1.00 0.00 61 LYS A N 28
ATOM 27587 C CA . LYS A 1 61 ? -10.226 -2.767 -8.568 1.00 0.00 61 LYS A CA 28
ATOM 27588 C C . LYS A 1 61 ? -11.494 -3.244 -7.855 1.00 0.00 61 LYS A C 28
ATOM 27589 O O . LYS A 1 61 ? -11.462 -4.325 -7.290 1.00 0.00 61 LYS A O 28
ATOM 27609 N N . SER A 1 1 ? 15.896 3.193 -1.661 1.00 0.00 1 SER A N 29
ATOM 27610 C CA . SER A 1 1 ? 14.451 3.372 -1.985 1.00 0.00 1 SER A CA 29
ATOM 27611 C C . SER A 1 1 ? 13.599 3.195 -0.726 1.00 0.00 1 SER A C 29
ATOM 27612 O O . SER A 1 1 ? 13.186 2.100 -0.394 1.00 0.00 1 SER A O 29
ATOM 27622 N N . ALA A 1 2 ? 13.332 4.266 -0.023 1.00 0.00 2 ALA A N 29
ATOM 27623 C CA . ALA A 1 2 ? 12.503 4.172 1.217 1.00 0.00 2 ALA A CA 29
ATOM 27624 C C . ALA A 1 2 ? 13.125 3.178 2.205 1.00 0.00 2 ALA A C 29
ATOM 27625 O O . ALA A 1 2 ? 14.054 2.464 1.881 1.00 0.00 2 ALA A O 29
ATOM 27632 N N . VAL A 1 3 ? 12.616 3.130 3.406 1.00 0.00 3 VAL A N 29
ATOM 27633 C CA . VAL A 1 3 ? 13.173 2.183 4.419 1.00 0.00 3 VAL A CA 29
ATOM 27634 C C . VAL A 1 3 ? 12.224 0.992 4.600 1.00 0.00 3 VAL A C 29
ATOM 27635 O O . VAL A 1 3 ? 11.965 0.556 5.705 1.00 0.00 3 VAL A O 29
ATOM 27648 N N . ILE A 1 4 ? 11.702 0.471 3.523 1.00 0.00 4 ILE A N 29
ATOM 27649 C CA . ILE A 1 4 ? 10.765 -0.686 3.626 1.00 0.00 4 ILE A CA 29
ATOM 27650 C C . ILE A 1 4 ? 11.063 -1.729 2.539 1.00 0.00 4 ILE A C 29
ATOM 27651 O O . ILE A 1 4 ? 12.047 -1.634 1.833 1.00 0.00 4 ILE A O 29
ATOM 27667 N N . SER A 1 5 ? 10.218 -2.729 2.405 1.00 0.00 5 SER A N 29
ATOM 27668 C CA . SER A 1 5 ? 10.445 -3.785 1.364 1.00 0.00 5 SER A CA 29
ATOM 27669 C C . SER A 1 5 ? 9.332 -4.842 1.405 1.00 0.00 5 SER A C 29
ATOM 27670 O O . SER A 1 5 ? 9.580 -6.001 1.671 1.00 0.00 5 SER A O 29
ATOM 27678 N N . LEU A 1 6 ? 8.112 -4.455 1.123 1.00 0.00 6 LEU A N 29
ATOM 27679 C CA . LEU A 1 6 ? 6.969 -5.433 1.129 1.00 0.00 6 LEU A CA 29
ATOM 27680 C C . LEU A 1 6 ? 6.820 -6.091 2.506 1.00 0.00 6 LEU A C 29
ATOM 27681 O O . LEU A 1 6 ? 5.935 -5.751 3.269 1.00 0.00 6 LEU A O 29
ATOM 27697 N N . ASP A 1 7 ? 7.668 -7.026 2.836 1.00 0.00 7 ASP A N 29
ATOM 27698 C CA . ASP A 1 7 ? 7.560 -7.694 4.168 1.00 0.00 7 ASP A CA 29
ATOM 27699 C C . ASP A 1 7 ? 7.815 -6.684 5.290 1.00 0.00 7 ASP A C 29
ATOM 27700 O O . ASP A 1 7 ? 7.479 -6.918 6.434 1.00 0.00 7 ASP A O 29
ATOM 27709 N N . GLU A 1 8 ? 8.408 -5.562 4.974 1.00 0.00 8 GLU A N 29
ATOM 27710 C CA . GLU A 1 8 ? 8.687 -4.543 6.026 1.00 0.00 8 GLU A CA 29
ATOM 27711 C C . GLU A 1 8 ? 7.709 -3.369 5.911 1.00 0.00 8 GLU A C 29
ATOM 27712 O O . GLU A 1 8 ? 8.000 -2.270 6.338 1.00 0.00 8 GLU A O 29
ATOM 27724 N N . PHE A 1 9 ? 6.552 -3.589 5.341 1.00 0.00 9 PHE A N 29
ATOM 27725 C CA . PHE A 1 9 ? 5.566 -2.474 5.209 1.00 0.00 9 PHE A CA 29
ATOM 27726 C C . PHE A 1 9 ? 4.510 -2.545 6.310 1.00 0.00 9 PHE A C 29
ATOM 27727 O O . PHE A 1 9 ? 3.538 -1.815 6.291 1.00 0.00 9 PHE A O 29
ATOM 27744 N N . GLU A 1 10 ? 4.695 -3.398 7.278 1.00 0.00 10 GLU A N 29
ATOM 27745 C CA . GLU A 1 10 ? 3.701 -3.484 8.387 1.00 0.00 10 GLU A CA 29
ATOM 27746 C C . GLU A 1 10 ? 4.094 -2.506 9.496 1.00 0.00 10 GLU A C 29
ATOM 27747 O O . GLU A 1 10 ? 3.539 -2.519 10.578 1.00 0.00 10 GLU A O 29
ATOM 27759 N N . ASN A 1 11 ? 5.053 -1.654 9.231 1.00 0.00 11 ASN A N 29
ATOM 27760 C CA . ASN A 1 11 ? 5.492 -0.671 10.257 1.00 0.00 11 ASN A CA 29
ATOM 27761 C C . ASN A 1 11 ? 4.725 0.647 10.111 1.00 0.00 11 ASN A C 29
ATOM 27762 O O . ASN A 1 11 ? 4.326 1.242 11.094 1.00 0.00 11 ASN A O 29
ATOM 27773 N N . LYS A 1 12 ? 4.517 1.122 8.904 1.00 0.00 12 LYS A N 29
ATOM 27774 C CA . LYS A 1 12 ? 3.781 2.408 8.753 1.00 0.00 12 LYS A CA 29
ATOM 27775 C C . LYS A 1 12 ? 2.324 2.167 8.368 1.00 0.00 12 LYS A C 29
ATOM 27776 O O . LYS A 1 12 ? 2.003 1.284 7.599 1.00 0.00 12 LYS A O 29
ATOM 27795 N N . THR A 1 13 ? 1.451 2.975 8.892 1.00 0.00 13 THR A N 29
ATOM 27796 C CA . THR A 1 13 ? 0.001 2.849 8.560 1.00 0.00 13 THR A CA 29
ATOM 27797 C C . THR A 1 13 ? -0.269 3.528 7.214 1.00 0.00 13 THR A C 29
ATOM 27798 O O . THR A 1 13 ? -1.048 4.456 7.119 1.00 0.00 13 THR A O 29
ATOM 27809 N N . LEU A 1 14 ? 0.378 3.069 6.175 1.00 0.00 14 LEU A N 29
ATOM 27810 C CA . LEU A 1 14 ? 0.190 3.672 4.822 1.00 0.00 14 LEU A CA 29
ATOM 27811 C C . LEU A 1 14 ? 0.505 5.171 4.841 1.00 0.00 14 LEU A C 29
ATOM 27812 O O . LEU A 1 14 ? 1.606 5.580 4.529 1.00 0.00 14 LEU A O 29
ATOM 27828 N N . ASP A 1 15 ? -0.465 5.988 5.183 1.00 0.00 15 ASP A N 29
ATOM 27829 C CA . ASP A 1 15 ? -0.270 7.483 5.204 1.00 0.00 15 ASP A CA 29
ATOM 27830 C C . ASP A 1 15 ? 1.139 7.859 5.664 1.00 0.00 15 ASP A C 29
ATOM 27831 O O . ASP A 1 15 ? 1.704 8.844 5.232 1.00 0.00 15 ASP A O 29
ATOM 27840 N N . GLU A 1 16 ? 1.706 7.075 6.532 1.00 0.00 16 GLU A N 29
ATOM 27841 C CA . GLU A 1 16 ? 3.082 7.360 7.026 1.00 0.00 16 GLU A CA 29
ATOM 27842 C C . GLU A 1 16 ? 4.067 7.527 5.860 1.00 0.00 16 GLU A C 29
ATOM 27843 O O . GLU A 1 16 ? 5.178 7.978 6.056 1.00 0.00 16 GLU A O 29
ATOM 27855 N N . ILE A 1 17 ? 3.692 7.151 4.656 1.00 0.00 17 ILE A N 29
ATOM 27856 C CA . ILE A 1 17 ? 4.659 7.283 3.520 1.00 0.00 17 ILE A CA 29
ATOM 27857 C C . ILE A 1 17 ? 3.973 7.257 2.134 1.00 0.00 17 ILE A C 29
ATOM 27858 O O . ILE A 1 17 ? 4.641 7.140 1.136 1.00 0.00 17 ILE A O 29
ATOM 27874 N N . ILE A 1 18 ? 2.669 7.366 2.051 1.00 0.00 18 ILE A N 29
ATOM 27875 C CA . ILE A 1 18 ? 1.992 7.318 0.696 1.00 0.00 18 ILE A CA 29
ATOM 27876 C C . ILE A 1 18 ? 2.177 8.646 -0.057 1.00 0.00 18 ILE A C 29
ATOM 27877 O O . ILE A 1 18 ? 2.760 9.586 0.446 1.00 0.00 18 ILE A O 29
ATOM 27893 N N . GLY A 1 19 ? 1.698 8.707 -1.275 1.00 0.00 19 GLY A N 29
ATOM 27894 C CA . GLY A 1 19 ? 1.849 9.944 -2.104 1.00 0.00 19 GLY A CA 29
ATOM 27895 C C . GLY A 1 19 ? 2.559 9.589 -3.415 1.00 0.00 19 GLY A C 29
ATOM 27896 O O . GLY A 1 19 ? 1.933 9.208 -4.385 1.00 0.00 19 GLY A O 29
ATOM 27900 N N . PHE A 1 20 ? 3.861 9.705 -3.451 1.00 0.00 20 PHE A N 29
ATOM 27901 C CA . PHE A 1 20 ? 4.615 9.364 -4.696 1.00 0.00 20 PHE A CA 29
ATOM 27902 C C . PHE A 1 20 ? 5.192 7.961 -4.572 1.00 0.00 20 PHE A C 29
ATOM 27903 O O . PHE A 1 20 ? 4.852 7.077 -5.337 1.00 0.00 20 PHE A O 29
ATOM 27920 N N . TYR A 1 21 ? 6.016 7.726 -3.584 1.00 0.00 21 TYR A N 29
ATOM 27921 C CA . TYR A 1 21 ? 6.563 6.349 -3.386 1.00 0.00 21 TYR A CA 29
ATOM 27922 C C . TYR A 1 21 ? 5.384 5.363 -3.381 1.00 0.00 21 TYR A C 29
ATOM 27923 O O . TYR A 1 21 ? 5.533 4.180 -3.583 1.00 0.00 21 TYR A O 29
ATOM 27941 N N . GLU A 1 22 ? 4.206 5.866 -3.122 1.00 0.00 22 GLU A N 29
ATOM 27942 C CA . GLU A 1 22 ? 3.009 5.000 -3.069 1.00 0.00 22 GLU A CA 29
ATOM 27943 C C . GLU A 1 22 ? 2.766 4.326 -4.415 1.00 0.00 22 GLU A C 29
ATOM 27944 O O . GLU A 1 22 ? 2.649 3.128 -4.493 1.00 0.00 22 GLU A O 29
ATOM 27956 N N . ALA A 1 23 ? 2.678 5.078 -5.473 1.00 0.00 23 ALA A N 29
ATOM 27957 C CA . ALA A 1 23 ? 2.421 4.458 -6.804 1.00 0.00 23 ALA A CA 29
ATOM 27958 C C . ALA A 1 23 ? 3.152 3.114 -6.920 1.00 0.00 23 ALA A C 29
ATOM 27959 O O . ALA A 1 23 ? 2.617 2.147 -7.434 1.00 0.00 23 ALA A O 29
ATOM 27966 N N . GLN A 1 24 ? 4.362 3.045 -6.431 1.00 0.00 24 GLN A N 29
ATOM 27967 C CA . GLN A 1 24 ? 5.127 1.757 -6.509 1.00 0.00 24 GLN A CA 29
ATOM 27968 C C . GLN A 1 24 ? 4.864 0.865 -5.292 1.00 0.00 24 GLN A C 29
ATOM 27969 O O . GLN A 1 24 ? 5.105 -0.319 -5.351 1.00 0.00 24 GLN A O 29
ATOM 27983 N N . VAL A 1 25 ? 4.354 1.391 -4.207 1.00 0.00 25 VAL A N 29
ATOM 27984 C CA . VAL A 1 25 ? 4.057 0.499 -3.040 1.00 0.00 25 VAL A CA 29
ATOM 27985 C C . VAL A 1 25 ? 2.580 0.065 -3.116 1.00 0.00 25 VAL A C 29
ATOM 27986 O O . VAL A 1 25 ? 2.249 -1.070 -2.867 1.00 0.00 25 VAL A O 29
ATOM 27999 N N . LEU A 1 26 ? 1.695 0.966 -3.483 1.00 0.00 26 LEU A N 29
ATOM 28000 C CA . LEU A 1 26 ? 0.248 0.610 -3.589 1.00 0.00 26 LEU A CA 29
ATOM 28001 C C . LEU A 1 26 ? 0.019 -0.258 -4.829 1.00 0.00 26 LEU A C 29
ATOM 28002 O O . LEU A 1 26 ? -0.590 -1.307 -4.752 1.00 0.00 26 LEU A O 29
ATOM 28018 N N . LYS A 1 27 ? 0.524 0.152 -5.970 1.00 0.00 27 LYS A N 29
ATOM 28019 C CA . LYS A 1 27 ? 0.348 -0.684 -7.190 1.00 0.00 27 LYS A CA 29
ATOM 28020 C C . LYS A 1 27 ? 1.082 -2.002 -6.971 1.00 0.00 27 LYS A C 29
ATOM 28021 O O . LYS A 1 27 ? 0.845 -2.989 -7.637 1.00 0.00 27 LYS A O 29
ATOM 28040 N N . LEU A 1 28 ? 1.972 -2.009 -6.017 1.00 0.00 28 LEU A N 29
ATOM 28041 C CA . LEU A 1 28 ? 2.739 -3.225 -5.696 1.00 0.00 28 LEU A CA 29
ATOM 28042 C C . LEU A 1 28 ? 1.977 -4.027 -4.626 1.00 0.00 28 LEU A C 29
ATOM 28043 O O . LEU A 1 28 ? 1.719 -5.190 -4.807 1.00 0.00 28 LEU A O 29
ATOM 28059 N N . PHE A 1 29 ? 1.590 -3.409 -3.534 1.00 0.00 29 PHE A N 29
ATOM 28060 C CA . PHE A 1 29 ? 0.808 -4.141 -2.485 1.00 0.00 29 PHE A CA 29
ATOM 28061 C C . PHE A 1 29 ? -0.379 -4.814 -3.137 1.00 0.00 29 PHE A C 29
ATOM 28062 O O . PHE A 1 29 ? -0.770 -5.904 -2.788 1.00 0.00 29 PHE A O 29
ATOM 28079 N N . TYR A 1 30 ? -0.956 -4.155 -4.088 1.00 0.00 30 TYR A N 29
ATOM 28080 C CA . TYR A 1 30 ? -2.124 -4.746 -4.779 1.00 0.00 30 TYR A CA 29
ATOM 28081 C C . TYR A 1 30 ? -1.631 -5.858 -5.711 1.00 0.00 30 TYR A C 29
ATOM 28082 O O . TYR A 1 30 ? -2.367 -6.756 -6.071 1.00 0.00 30 TYR A O 29
ATOM 28100 N N . ALA A 1 31 ? -0.371 -5.815 -6.080 1.00 0.00 31 ALA A N 29
ATOM 28101 C CA . ALA A 1 31 ? 0.195 -6.880 -6.964 1.00 0.00 31 ALA A CA 29
ATOM 28102 C C . ALA A 1 31 ? 0.753 -8.016 -6.097 1.00 0.00 31 ALA A C 29
ATOM 28103 O O . ALA A 1 31 ? 0.711 -9.174 -6.463 1.00 0.00 31 ALA A O 29
ATOM 28110 N N . GLU A 1 32 ? 1.251 -7.685 -4.934 1.00 0.00 32 GLU A N 29
ATOM 28111 C CA . GLU A 1 32 ? 1.788 -8.719 -4.011 1.00 0.00 32 GLU A CA 29
ATOM 28112 C C . GLU A 1 32 ? 0.647 -9.192 -3.121 1.00 0.00 32 GLU A C 29
ATOM 28113 O O . GLU A 1 32 ? 0.420 -10.374 -2.958 1.00 0.00 32 GLU A O 29
ATOM 28125 N N . TYR A 1 33 ? -0.091 -8.266 -2.568 1.00 0.00 33 TYR A N 29
ATOM 28126 C CA . TYR A 1 33 ? -1.263 -8.639 -1.714 1.00 0.00 33 TYR A CA 29
ATOM 28127 C C . TYR A 1 33 ? -2.553 -8.499 -2.545 1.00 0.00 33 TYR A C 29
ATOM 28128 O O . TYR A 1 33 ? -3.213 -7.481 -2.479 1.00 0.00 33 TYR A O 29
ATOM 28146 N N . PRO A 1 34 ? -2.872 -9.518 -3.306 1.00 0.00 34 PRO A N 29
ATOM 28147 C CA . PRO A 1 34 ? -4.093 -9.482 -4.160 1.00 0.00 34 PRO A CA 29
ATOM 28148 C C . PRO A 1 34 ? -5.365 -9.501 -3.307 1.00 0.00 34 PRO A C 29
ATOM 28149 O O . PRO A 1 34 ? -6.151 -10.426 -3.374 1.00 0.00 34 PRO A O 29
ATOM 28160 N N . SER A 1 35 ? -5.575 -8.478 -2.518 1.00 0.00 35 SER A N 29
ATOM 28161 C CA . SER A 1 35 ? -6.794 -8.409 -1.653 1.00 0.00 35 SER A CA 29
ATOM 28162 C C . SER A 1 35 ? -6.633 -7.268 -0.650 1.00 0.00 35 SER A C 29
ATOM 28163 O O . SER A 1 35 ? -6.009 -7.424 0.379 1.00 0.00 35 SER A O 29
ATOM 28171 N N . THR A 1 36 ? -7.180 -6.120 -0.954 1.00 0.00 36 THR A N 29
ATOM 28172 C CA . THR A 1 36 ? -7.054 -4.948 -0.031 1.00 0.00 36 THR A CA 29
ATOM 28173 C C . THR A 1 36 ? -7.278 -5.363 1.429 1.00 0.00 36 THR A C 29
ATOM 28174 O O . THR A 1 36 ? -6.682 -4.817 2.336 1.00 0.00 36 THR A O 29
ATOM 28185 N N . ARG A 1 37 ? -8.130 -6.324 1.658 1.00 0.00 37 ARG A N 29
ATOM 28186 C CA . ARG A 1 37 ? -8.392 -6.773 3.058 1.00 0.00 37 ARG A CA 29
ATOM 28187 C C . ARG A 1 37 ? -7.104 -7.324 3.688 1.00 0.00 37 ARG A C 29
ATOM 28188 O O . ARG A 1 37 ? -6.573 -6.751 4.620 1.00 0.00 37 ARG A O 29
ATOM 28209 N N . LYS A 1 38 ? -6.590 -8.421 3.190 1.00 0.00 38 LYS A N 29
ATOM 28210 C CA . LYS A 1 38 ? -5.330 -8.975 3.774 1.00 0.00 38 LYS A CA 29
ATOM 28211 C C . LYS A 1 38 ? -4.152 -8.078 3.375 1.00 0.00 38 LYS A C 29
ATOM 28212 O O . LYS A 1 38 ? -3.127 -8.047 4.025 1.00 0.00 38 LYS A O 29
ATOM 28231 N N . LEU A 1 39 ? -4.318 -7.323 2.322 1.00 0.00 39 LEU A N 29
ATOM 28232 C CA . LEU A 1 39 ? -3.244 -6.391 1.874 1.00 0.00 39 LEU A CA 29
ATOM 28233 C C . LEU A 1 39 ? -3.100 -5.307 2.947 1.00 0.00 39 LEU A C 29
ATOM 28234 O O . LEU A 1 39 ? -2.011 -4.955 3.372 1.00 0.00 39 LEU A O 29
ATOM 28250 N N . ALA A 1 40 ? -4.211 -4.815 3.412 1.00 0.00 40 ALA A N 29
ATOM 28251 C CA . ALA A 1 40 ? -4.204 -3.783 4.486 1.00 0.00 40 ALA A CA 29
ATOM 28252 C C . ALA A 1 40 ? -3.748 -4.413 5.805 1.00 0.00 40 ALA A C 29
ATOM 28253 O O . ALA A 1 40 ? -3.118 -3.776 6.627 1.00 0.00 40 ALA A O 29
ATOM 28260 N N . GLN A 1 41 ? -4.058 -5.666 6.010 1.00 0.00 41 GLN A N 29
ATOM 28261 C CA . GLN A 1 41 ? -3.639 -6.341 7.274 1.00 0.00 41 GLN A CA 29
ATOM 28262 C C . GLN A 1 41 ? -2.112 -6.368 7.367 1.00 0.00 41 GLN A C 29
ATOM 28263 O O . GLN A 1 41 ? -1.543 -6.175 8.424 1.00 0.00 41 GLN A O 29
ATOM 28277 N N . ARG A 1 42 ? -1.443 -6.593 6.266 1.00 0.00 42 ARG A N 29
ATOM 28278 C CA . ARG A 1 42 ? 0.047 -6.616 6.295 1.00 0.00 42 ARG A CA 29
ATOM 28279 C C . ARG A 1 42 ? 0.572 -5.208 6.565 1.00 0.00 42 ARG A C 29
ATOM 28280 O O . ARG A 1 42 ? 1.497 -5.014 7.327 1.00 0.00 42 ARG A O 29
ATOM 28301 N N . LEU A 1 43 ? -0.018 -4.223 5.944 1.00 0.00 43 LEU A N 29
ATOM 28302 C CA . LEU A 1 43 ? 0.436 -2.815 6.158 1.00 0.00 43 LEU A CA 29
ATOM 28303 C C . LEU A 1 43 ? -0.131 -2.240 7.454 1.00 0.00 43 LEU A C 29
ATOM 28304 O O . LEU A 1 43 ? 0.330 -1.230 7.947 1.00 0.00 43 LEU A O 29
ATOM 28320 N N . GLY A 1 44 ? -1.124 -2.869 8.007 1.00 0.00 44 GLY A N 29
ATOM 28321 C CA . GLY A 1 44 ? -1.716 -2.351 9.273 1.00 0.00 44 GLY A CA 29
ATOM 28322 C C . GLY A 1 44 ? -2.594 -1.149 8.946 1.00 0.00 44 GLY A C 29
ATOM 28323 O O . GLY A 1 44 ? -2.224 -0.013 9.173 1.00 0.00 44 GLY A O 29
ATOM 28327 N N . VAL A 1 45 ? -3.745 -1.395 8.394 1.00 0.00 45 VAL A N 29
ATOM 28328 C CA . VAL A 1 45 ? -4.648 -0.275 8.020 1.00 0.00 45 VAL A CA 29
ATOM 28329 C C . VAL A 1 45 ? -6.102 -0.756 8.023 1.00 0.00 45 VAL A C 29
ATOM 28330 O O . VAL A 1 45 ? -6.373 -1.939 8.090 1.00 0.00 45 VAL A O 29
ATOM 28343 N N . SER A 1 46 ? -7.041 0.152 7.974 1.00 0.00 46 SER A N 29
ATOM 28344 C CA . SER A 1 46 ? -8.481 -0.251 8.000 1.00 0.00 46 SER A CA 29
ATOM 28345 C C . SER A 1 46 ? -8.951 -0.726 6.621 1.00 0.00 46 SER A C 29
ATOM 28346 O O . SER A 1 46 ? -10.058 -0.443 6.212 1.00 0.00 46 SER A O 29
ATOM 28354 N N . HIS A 1 47 ? -8.123 -1.450 5.913 1.00 0.00 47 HIS A N 29
ATOM 28355 C CA . HIS A 1 47 ? -8.498 -1.961 4.563 1.00 0.00 47 HIS A CA 29
ATOM 28356 C C . HIS A 1 47 ? -9.185 -0.885 3.714 1.00 0.00 47 HIS A C 29
ATOM 28357 O O . HIS A 1 47 ? -8.547 -0.216 2.930 1.00 0.00 47 HIS A O 29
ATOM 28371 N N . THR A 1 48 ? -10.481 -0.739 3.837 1.00 0.00 48 THR A N 29
ATOM 28372 C CA . THR A 1 48 ? -11.202 0.272 3.010 1.00 0.00 48 THR A CA 29
ATOM 28373 C C . THR A 1 48 ? -10.399 1.569 2.962 1.00 0.00 48 THR A C 29
ATOM 28374 O O . THR A 1 48 ? -10.218 2.164 1.917 1.00 0.00 48 THR A O 29
ATOM 28385 N N . ALA A 1 49 ? -9.891 1.995 4.089 1.00 0.00 49 ALA A N 29
ATOM 28386 C CA . ALA A 1 49 ? -9.074 3.237 4.110 1.00 0.00 49 ALA A CA 29
ATOM 28387 C C . ALA A 1 49 ? -7.914 3.081 3.125 1.00 0.00 49 ALA A C 29
ATOM 28388 O O . ALA A 1 49 ? -7.567 3.992 2.400 1.00 0.00 49 ALA A O 29
ATOM 28395 N N . ILE A 1 50 ? -7.328 1.913 3.089 1.00 0.00 50 ILE A N 29
ATOM 28396 C CA . ILE A 1 50 ? -6.203 1.662 2.149 1.00 0.00 50 ILE A CA 29
ATOM 28397 C C . ILE A 1 50 ? -6.734 1.631 0.713 1.00 0.00 50 ILE A C 29
ATOM 28398 O O . ILE A 1 50 ? -6.128 2.158 -0.198 1.00 0.00 50 ILE A O 29
ATOM 28414 N N . ALA A 1 51 ? -7.869 1.018 0.513 1.00 0.00 51 ALA A N 29
ATOM 28415 C CA . ALA A 1 51 ? -8.455 0.947 -0.855 1.00 0.00 51 ALA A CA 29
ATOM 28416 C C . ALA A 1 51 ? -8.747 2.358 -1.367 1.00 0.00 51 ALA A C 29
ATOM 28417 O O . ALA A 1 51 ? -8.368 2.716 -2.456 1.00 0.00 51 ALA A O 29
ATOM 28424 N N . ASN A 1 52 ? -9.432 3.151 -0.589 1.00 0.00 52 ASN A N 29
ATOM 28425 C CA . ASN A 1 52 ? -9.770 4.538 -1.032 1.00 0.00 52 ASN A CA 29
ATOM 28426 C C . ASN A 1 52 ? -8.512 5.358 -1.343 1.00 0.00 52 ASN A C 29
ATOM 28427 O O . ASN A 1 52 ? -8.407 5.970 -2.393 1.00 0.00 52 ASN A O 29
ATOM 28438 N N . LYS A 1 53 ? -7.564 5.395 -0.442 1.00 0.00 53 LYS A N 29
ATOM 28439 C CA . LYS A 1 53 ? -6.338 6.203 -0.693 1.00 0.00 53 LYS A CA 29
ATOM 28440 C C . LYS A 1 53 ? -5.613 5.697 -1.932 1.00 0.00 53 LYS A C 29
ATOM 28441 O O . LYS A 1 53 ? -5.055 6.465 -2.691 1.00 0.00 53 LYS A O 29
ATOM 28460 N N . LEU A 1 54 ? -5.600 4.410 -2.137 1.00 0.00 54 LEU A N 29
ATOM 28461 C CA . LEU A 1 54 ? -4.888 3.877 -3.322 1.00 0.00 54 LEU A CA 29
ATOM 28462 C C . LEU A 1 54 ? -5.841 3.636 -4.498 1.00 0.00 54 LEU A C 29
ATOM 28463 O O . LEU A 1 54 ? -5.410 3.415 -5.613 1.00 0.00 54 LEU A O 29
ATOM 28479 N N . LYS A 1 55 ? -7.124 3.725 -4.277 1.00 0.00 55 LYS A N 29
ATOM 28480 C CA . LYS A 1 55 ? -8.075 3.550 -5.408 1.00 0.00 55 LYS A CA 29
ATOM 28481 C C . LYS A 1 55 ? -7.981 4.796 -6.281 1.00 0.00 55 LYS A C 29
ATOM 28482 O O . LYS A 1 55 ? -8.040 4.735 -7.494 1.00 0.00 55 LYS A O 29
ATOM 28501 N N . GLN A 1 56 ? -7.818 5.932 -5.656 1.00 0.00 56 GLN A N 29
ATOM 28502 C CA . GLN A 1 56 ? -7.699 7.203 -6.426 1.00 0.00 56 GLN A CA 29
ATOM 28503 C C . GLN A 1 56 ? -6.462 7.164 -7.336 1.00 0.00 56 GLN A C 29
ATOM 28504 O O . GLN A 1 56 ? -6.410 7.838 -8.347 1.00 0.00 56 GLN A O 29
ATOM 28518 N N . TYR A 1 57 ? -5.466 6.382 -6.992 1.00 0.00 57 TYR A N 29
ATOM 28519 C CA . TYR A 1 57 ? -4.241 6.315 -7.849 1.00 0.00 57 TYR A CA 29
ATOM 28520 C C . TYR A 1 57 ? -4.548 5.570 -9.154 1.00 0.00 57 TYR A C 29
ATOM 28521 O O . TYR A 1 57 ? -3.857 5.722 -10.142 1.00 0.00 57 TYR A O 29
ATOM 28539 N N . GLY A 1 58 ? -5.582 4.769 -9.167 1.00 0.00 58 GLY A N 29
ATOM 28540 C CA . GLY A 1 58 ? -5.932 4.017 -10.408 1.00 0.00 58 GLY A CA 29
ATOM 28541 C C . GLY A 1 58 ? -5.769 2.515 -10.164 1.00 0.00 58 GLY A C 29
ATOM 28542 O O . GLY A 1 58 ? -5.496 1.755 -11.073 1.00 0.00 58 GLY A O 29
ATOM 28546 N N . ILE A 1 59 ? -5.931 2.083 -8.942 1.00 0.00 59 ILE A N 29
ATOM 28547 C CA . ILE A 1 59 ? -5.785 0.629 -8.628 1.00 0.00 59 ILE A CA 29
ATOM 28548 C C . ILE A 1 59 ? -7.067 0.105 -7.975 1.00 0.00 59 ILE A C 29
ATOM 28549 O O . ILE A 1 59 ? -8.162 0.436 -8.388 1.00 0.00 59 ILE A O 29
ATOM 28565 N N . GLY A 1 60 ? -6.945 -0.706 -6.960 1.00 0.00 60 GLY A N 29
ATOM 28566 C CA . GLY A 1 60 ? -8.159 -1.244 -6.286 1.00 0.00 60 GLY A CA 29
ATOM 28567 C C . GLY A 1 60 ? -8.777 -2.365 -7.133 1.00 0.00 60 GLY A C 29
ATOM 28568 O O . GLY A 1 60 ? -9.841 -2.867 -6.825 1.00 0.00 60 GLY A O 29
ATOM 28572 N N . LYS A 1 61 ? -8.123 -2.762 -8.195 1.00 0.00 61 LYS A N 29
ATOM 28573 C CA . LYS A 1 61 ? -8.679 -3.848 -9.057 1.00 0.00 61 LYS A CA 29
ATOM 28574 C C . LYS A 1 61 ? -7.813 -5.106 -8.954 1.00 0.00 61 LYS A C 29
ATOM 28575 O O . LYS A 1 61 ? -6.600 -4.967 -8.941 1.00 0.00 61 LYS A O 29
ATOM 28595 N N . SER A 1 1 ? 11.542 6.137 -2.976 1.00 0.00 1 SER A N 30
ATOM 28596 C CA . SER A 1 1 ? 12.796 5.882 -2.210 1.00 0.00 1 SER A CA 30
ATOM 28597 C C . SER A 1 1 ? 12.556 6.109 -0.714 1.00 0.00 1 SER A C 30
ATOM 28598 O O . SER A 1 1 ? 12.274 7.209 -0.282 1.00 0.00 1 SER A O 30
ATOM 28608 N N . ALA A 1 2 ? 12.669 5.075 0.076 1.00 0.00 2 ALA A N 30
ATOM 28609 C CA . ALA A 1 2 ? 12.448 5.229 1.545 1.00 0.00 2 ALA A CA 30
ATOM 28610 C C . ALA A 1 2 ? 13.045 4.038 2.300 1.00 0.00 2 ALA A C 30
ATOM 28611 O O . ALA A 1 2 ? 13.633 3.150 1.713 1.00 0.00 2 ALA A O 30
ATOM 28618 N N . VAL A 1 3 ? 12.895 4.012 3.598 1.00 0.00 3 VAL A N 30
ATOM 28619 C CA . VAL A 1 3 ? 13.452 2.878 4.395 1.00 0.00 3 VAL A CA 30
ATOM 28620 C C . VAL A 1 3 ? 12.369 1.824 4.645 1.00 0.00 3 VAL A C 30
ATOM 28621 O O . VAL A 1 3 ? 11.975 1.581 5.769 1.00 0.00 3 VAL A O 30
ATOM 28634 N N . ILE A 1 4 ? 11.885 1.200 3.605 1.00 0.00 4 ILE A N 30
ATOM 28635 C CA . ILE A 1 4 ? 10.824 0.165 3.784 1.00 0.00 4 ILE A CA 30
ATOM 28636 C C . ILE A 1 4 ? 11.046 -1.011 2.823 1.00 0.00 4 ILE A C 30
ATOM 28637 O O . ILE A 1 4 ? 12.108 -1.171 2.254 1.00 0.00 4 ILE A O 30
ATOM 28653 N N . SER A 1 5 ? 10.044 -1.839 2.646 1.00 0.00 5 SER A N 30
ATOM 28654 C CA . SER A 1 5 ? 10.170 -3.017 1.728 1.00 0.00 5 SER A CA 30
ATOM 28655 C C . SER A 1 5 ? 8.901 -3.868 1.805 1.00 0.00 5 SER A C 30
ATOM 28656 O O . SER A 1 5 ? 8.024 -3.616 2.604 1.00 0.00 5 SER A O 30
ATOM 28664 N N . LEU A 1 6 ? 8.801 -4.876 0.982 1.00 0.00 6 LEU A N 30
ATOM 28665 C CA . LEU A 1 6 ? 7.577 -5.741 0.994 1.00 0.00 6 LEU A CA 30
ATOM 28666 C C . LEU A 1 6 ? 7.580 -6.663 2.218 1.00 0.00 6 LEU A C 30
ATOM 28667 O O . LEU A 1 6 ? 6.604 -7.326 2.506 1.00 0.00 6 LEU A O 30
ATOM 28683 N N . ASP A 1 7 ? 8.659 -6.690 2.953 1.00 0.00 7 ASP A N 30
ATOM 28684 C CA . ASP A 1 7 ? 8.719 -7.545 4.176 1.00 0.00 7 ASP A CA 30
ATOM 28685 C C . ASP A 1 7 ? 8.846 -6.658 5.417 1.00 0.00 7 ASP A C 30
ATOM 28686 O O . ASP A 1 7 ? 9.123 -7.126 6.503 1.00 0.00 7 ASP A O 30
ATOM 28695 N N . GLU A 1 8 ? 8.636 -5.376 5.259 1.00 0.00 8 GLU A N 30
ATOM 28696 C CA . GLU A 1 8 ? 8.733 -4.448 6.420 1.00 0.00 8 GLU A CA 30
ATOM 28697 C C . GLU A 1 8 ? 7.715 -3.310 6.274 1.00 0.00 8 GLU A C 30
ATOM 28698 O O . GLU A 1 8 ? 7.804 -2.302 6.945 1.00 0.00 8 GLU A O 30
ATOM 28710 N N . PHE A 1 9 ? 6.741 -3.465 5.408 1.00 0.00 9 PHE A N 30
ATOM 28711 C CA . PHE A 1 9 ? 5.722 -2.385 5.236 1.00 0.00 9 PHE A CA 30
ATOM 28712 C C . PHE A 1 9 ? 4.642 -2.482 6.312 1.00 0.00 9 PHE A C 30
ATOM 28713 O O . PHE A 1 9 ? 3.700 -1.714 6.325 1.00 0.00 9 PHE A O 30
ATOM 28730 N N . GLU A 1 10 ? 4.774 -3.404 7.224 1.00 0.00 10 GLU A N 30
ATOM 28731 C CA . GLU A 1 10 ? 3.754 -3.527 8.306 1.00 0.00 10 GLU A CA 30
ATOM 28732 C C . GLU A 1 10 ? 4.153 -2.628 9.483 1.00 0.00 10 GLU A C 30
ATOM 28733 O O . GLU A 1 10 ? 3.603 -2.720 10.563 1.00 0.00 10 GLU A O 30
ATOM 28745 N N . ASN A 1 11 ? 5.106 -1.753 9.272 1.00 0.00 11 ASN A N 30
ATOM 28746 C CA . ASN A 1 11 ? 5.545 -0.837 10.359 1.00 0.00 11 ASN A CA 30
ATOM 28747 C C . ASN A 1 11 ? 4.789 0.494 10.277 1.00 0.00 11 ASN A C 30
ATOM 28748 O O . ASN A 1 11 ? 4.343 1.020 11.279 1.00 0.00 11 ASN A O 30
ATOM 28759 N N . LYS A 1 12 ? 4.641 1.053 9.096 1.00 0.00 12 LYS A N 30
ATOM 28760 C CA . LYS A 1 12 ? 3.913 2.348 8.989 1.00 0.00 12 LYS A CA 30
ATOM 28761 C C . LYS A 1 12 ? 2.438 2.116 8.654 1.00 0.00 12 LYS A C 30
ATOM 28762 O O . LYS A 1 12 ? 2.089 1.242 7.885 1.00 0.00 12 LYS A O 30
ATOM 28781 N N . THR A 1 13 ? 1.577 2.910 9.225 1.00 0.00 13 THR A N 30
ATOM 28782 C CA . THR A 1 13 ? 0.114 2.775 8.946 1.00 0.00 13 THR A CA 30
ATOM 28783 C C . THR A 1 13 ? -0.224 3.444 7.611 1.00 0.00 13 THR A C 30
ATOM 28784 O O . THR A 1 13 ? -1.014 4.365 7.543 1.00 0.00 13 THR A O 30
ATOM 28795 N N . LEU A 1 14 ? 0.375 2.981 6.549 1.00 0.00 14 LEU A N 30
ATOM 28796 C CA . LEU A 1 14 ? 0.119 3.569 5.205 1.00 0.00 14 LEU A CA 30
ATOM 28797 C C . LEU A 1 14 ? 0.480 5.061 5.195 1.00 0.00 14 LEU A C 30
ATOM 28798 O O . LEU A 1 14 ? 1.589 5.432 4.865 1.00 0.00 14 LEU A O 30
ATOM 28814 N N . ASP A 1 15 ? -0.455 5.911 5.546 1.00 0.00 15 ASP A N 30
ATOM 28815 C CA . ASP A 1 15 ? -0.215 7.398 5.538 1.00 0.00 15 ASP A CA 30
ATOM 28816 C C . ASP A 1 15 ? 1.191 7.758 6.025 1.00 0.00 15 ASP A C 30
ATOM 28817 O O . ASP A 1 15 ? 1.749 8.769 5.647 1.00 0.00 15 ASP A O 30
ATOM 28826 N N . GLU A 1 16 ? 1.763 6.941 6.857 1.00 0.00 16 GLU A N 30
ATOM 28827 C CA . GLU A 1 16 ? 3.133 7.221 7.372 1.00 0.00 16 GLU A CA 30
ATOM 28828 C C . GLU A 1 16 ? 4.138 7.425 6.226 1.00 0.00 16 GLU A C 30
ATOM 28829 O O . GLU A 1 16 ? 5.253 7.847 6.460 1.00 0.00 16 GLU A O 30
ATOM 28841 N N . ILE A 1 17 ? 3.775 7.125 4.995 1.00 0.00 17 ILE A N 30
ATOM 28842 C CA . ILE A 1 17 ? 4.761 7.305 3.877 1.00 0.00 17 ILE A CA 30
ATOM 28843 C C . ILE A 1 17 ? 4.106 7.183 2.483 1.00 0.00 17 ILE A C 30
ATOM 28844 O O . ILE A 1 17 ? 4.779 6.898 1.521 1.00 0.00 17 ILE A O 30
ATOM 28860 N N . ILE A 1 18 ? 2.818 7.394 2.358 1.00 0.00 18 ILE A N 30
ATOM 28861 C CA . ILE A 1 18 ? 2.156 7.267 1.001 1.00 0.00 18 ILE A CA 30
ATOM 28862 C C . ILE A 1 18 ? 2.302 8.575 0.204 1.00 0.00 18 ILE A C 30
ATOM 28863 O O . ILE A 1 18 ? 2.909 9.525 0.657 1.00 0.00 18 ILE A O 30
ATOM 28879 N N . GLY A 1 19 ? 1.766 8.613 -0.990 1.00 0.00 19 GLY A N 30
ATOM 28880 C CA . GLY A 1 19 ? 1.883 9.839 -1.844 1.00 0.00 19 GLY A CA 30
ATOM 28881 C C . GLY A 1 19 ? 2.547 9.474 -3.177 1.00 0.00 19 GLY A C 30
ATOM 28882 O O . GLY A 1 19 ? 1.912 8.960 -4.076 1.00 0.00 19 GLY A O 30
ATOM 28886 N N . PHE A 1 20 ? 3.822 9.730 -3.305 1.00 0.00 20 PHE A N 30
ATOM 28887 C CA . PHE A 1 20 ? 4.540 9.395 -4.576 1.00 0.00 20 PHE A CA 30
ATOM 28888 C C . PHE A 1 20 ? 5.116 7.990 -4.464 1.00 0.00 20 PHE A C 30
ATOM 28889 O O . PHE A 1 20 ? 4.834 7.128 -5.277 1.00 0.00 20 PHE A O 30
ATOM 28906 N N . TYR A 1 21 ? 5.878 7.731 -3.431 1.00 0.00 21 TYR A N 30
ATOM 28907 C CA . TYR A 1 21 ? 6.430 6.357 -3.230 1.00 0.00 21 TYR A CA 30
ATOM 28908 C C . TYR A 1 21 ? 5.268 5.354 -3.314 1.00 0.00 21 TYR A C 30
ATOM 28909 O O . TYR A 1 21 ? 5.448 4.179 -3.544 1.00 0.00 21 TYR A O 30
ATOM 28927 N N . GLU A 1 22 ? 4.072 5.841 -3.118 1.00 0.00 22 GLU A N 30
ATOM 28928 C CA . GLU A 1 22 ? 2.866 4.984 -3.170 1.00 0.00 22 GLU A CA 30
ATOM 28929 C C . GLU A 1 22 ? 2.689 4.365 -4.555 1.00 0.00 22 GLU A C 30
ATOM 28930 O O . GLU A 1 22 ? 2.599 3.174 -4.687 1.00 0.00 22 GLU A O 30
ATOM 28942 N N . ALA A 1 23 ? 2.643 5.146 -5.593 1.00 0.00 23 ALA A N 30
ATOM 28943 C CA . ALA A 1 23 ? 2.465 4.554 -6.953 1.00 0.00 23 ALA A CA 30
ATOM 28944 C C . ALA A 1 23 ? 3.209 3.213 -7.059 1.00 0.00 23 ALA A C 30
ATOM 28945 O O . ALA A 1 23 ? 2.681 2.234 -7.554 1.00 0.00 23 ALA A O 30
ATOM 28952 N N . GLN A 1 24 ? 4.420 3.162 -6.572 1.00 0.00 24 GLN A N 30
ATOM 28953 C CA . GLN A 1 24 ? 5.206 1.881 -6.624 1.00 0.00 24 GLN A CA 30
ATOM 28954 C C . GLN A 1 24 ? 4.956 1.036 -5.374 1.00 0.00 24 GLN A C 30
ATOM 28955 O O . GLN A 1 24 ? 5.305 -0.122 -5.323 1.00 0.00 24 GLN A O 30
ATOM 28969 N N . VAL A 1 25 ? 4.351 1.609 -4.381 1.00 0.00 25 VAL A N 30
ATOM 28970 C CA . VAL A 1 25 ? 4.042 0.864 -3.131 1.00 0.00 25 VAL A CA 30
ATOM 28971 C C . VAL A 1 25 ? 2.598 0.336 -3.224 1.00 0.00 25 VAL A C 30
ATOM 28972 O O . VAL A 1 25 ? 2.334 -0.825 -2.995 1.00 0.00 25 VAL A O 30
ATOM 28985 N N . LEU A 1 26 ? 1.672 1.191 -3.576 1.00 0.00 26 LEU A N 30
ATOM 28986 C CA . LEU A 1 26 ? 0.249 0.770 -3.713 1.00 0.00 26 LEU A CA 30
ATOM 28987 C C . LEU A 1 26 ? 0.102 -0.155 -4.921 1.00 0.00 26 LEU A C 30
ATOM 28988 O O . LEU A 1 26 ? -0.466 -1.224 -4.822 1.00 0.00 26 LEU A O 30
ATOM 29004 N N . LYS A 1 27 ? 0.629 0.232 -6.062 1.00 0.00 27 LYS A N 30
ATOM 29005 C CA . LYS A 1 27 ? 0.523 -0.660 -7.252 1.00 0.00 27 LYS A CA 30
ATOM 29006 C C . LYS A 1 27 ? 1.290 -1.949 -6.965 1.00 0.00 27 LYS A C 30
ATOM 29007 O O . LYS A 1 27 ? 1.115 -2.957 -7.621 1.00 0.00 27 LYS A O 30
ATOM 29026 N N . LEU A 1 28 ? 2.133 -1.910 -5.971 1.00 0.00 28 LEU A N 30
ATOM 29027 C CA . LEU A 1 28 ? 2.922 -3.098 -5.591 1.00 0.00 28 LEU A CA 30
ATOM 29028 C C . LEU A 1 28 ? 2.162 -3.871 -4.492 1.00 0.00 28 LEU A C 30
ATOM 29029 O O . LEU A 1 28 ? 1.900 -5.042 -4.640 1.00 0.00 28 LEU A O 30
ATOM 29045 N N . PHE A 1 29 ? 1.766 -3.223 -3.416 1.00 0.00 29 PHE A N 30
ATOM 29046 C CA . PHE A 1 29 ? 0.977 -3.923 -2.351 1.00 0.00 29 PHE A CA 30
ATOM 29047 C C . PHE A 1 29 ? -0.199 -4.632 -2.994 1.00 0.00 29 PHE A C 30
ATOM 29048 O O . PHE A 1 29 ? -0.591 -5.713 -2.611 1.00 0.00 29 PHE A O 30
ATOM 29065 N N . TYR A 1 30 ? -0.769 -4.004 -3.970 1.00 0.00 30 TYR A N 30
ATOM 29066 C CA . TYR A 1 30 ? -1.933 -4.607 -4.660 1.00 0.00 30 TYR A CA 30
ATOM 29067 C C . TYR A 1 30 ? -1.443 -5.713 -5.598 1.00 0.00 30 TYR A C 30
ATOM 29068 O O . TYR A 1 30 ? -2.168 -6.632 -5.922 1.00 0.00 30 TYR A O 30
ATOM 29086 N N . ALA A 1 31 ? -0.200 -5.644 -6.008 1.00 0.00 31 ALA A N 30
ATOM 29087 C CA . ALA A 1 31 ? 0.360 -6.706 -6.894 1.00 0.00 31 ALA A CA 30
ATOM 29088 C C . ALA A 1 31 ? 0.979 -7.803 -6.023 1.00 0.00 31 ALA A C 30
ATOM 29089 O O . ALA A 1 31 ? 1.153 -8.931 -6.443 1.00 0.00 31 ALA A O 30
ATOM 29096 N N . GLU A 1 32 ? 1.290 -7.469 -4.798 1.00 0.00 32 GLU A N 30
ATOM 29097 C CA . GLU A 1 32 ? 1.876 -8.459 -3.859 1.00 0.00 32 GLU A CA 30
ATOM 29098 C C . GLU A 1 32 ? 0.766 -8.948 -2.937 1.00 0.00 32 GLU A C 30
ATOM 29099 O O . GLU A 1 32 ? 0.457 -10.120 -2.887 1.00 0.00 32 GLU A O 30
ATOM 29111 N N . TYR A 1 33 ? 0.144 -8.041 -2.230 1.00 0.00 33 TYR A N 30
ATOM 29112 C CA . TYR A 1 33 ? -0.983 -8.434 -1.329 1.00 0.00 33 TYR A CA 30
ATOM 29113 C C . TYR A 1 33 ? -2.313 -8.271 -2.085 1.00 0.00 33 TYR A C 30
ATOM 29114 O O . TYR A 1 33 ? -2.815 -7.171 -2.202 1.00 0.00 33 TYR A O 30
ATOM 29132 N N . PRO A 1 34 ? -2.852 -9.360 -2.575 1.00 0.00 34 PRO A N 30
ATOM 29133 C CA . PRO A 1 34 ? -4.135 -9.295 -3.322 1.00 0.00 34 PRO A CA 30
ATOM 29134 C C . PRO A 1 34 ? -5.294 -8.994 -2.371 1.00 0.00 34 PRO A C 30
ATOM 29135 O O . PRO A 1 34 ? -5.185 -9.161 -1.173 1.00 0.00 34 PRO A O 30
ATOM 29146 N N . SER A 1 35 ? -6.403 -8.550 -2.905 1.00 0.00 35 SER A N 30
ATOM 29147 C CA . SER A 1 35 ? -7.585 -8.227 -2.047 1.00 0.00 35 SER A CA 30
ATOM 29148 C C . SER A 1 35 ? -7.206 -7.169 -1.010 1.00 0.00 35 SER A C 30
ATOM 29149 O O . SER A 1 35 ? -6.463 -7.431 -0.084 1.00 0.00 35 SER A O 30
ATOM 29157 N N . THR A 1 36 ? -7.709 -5.971 -1.161 1.00 0.00 36 THR A N 30
ATOM 29158 C CA . THR A 1 36 ? -7.374 -4.886 -0.190 1.00 0.00 36 THR A CA 30
ATOM 29159 C C . THR A 1 36 ? -7.561 -5.368 1.250 1.00 0.00 36 THR A C 30
ATOM 29160 O O . THR A 1 36 ? -6.791 -5.035 2.125 1.00 0.00 36 THR A O 30
ATOM 29171 N N . ARG A 1 37 ? -8.572 -6.151 1.502 1.00 0.00 37 ARG A N 30
ATOM 29172 C CA . ARG A 1 37 ? -8.792 -6.653 2.891 1.00 0.00 37 ARG A CA 30
ATOM 29173 C C . ARG A 1 37 ? -7.550 -7.426 3.354 1.00 0.00 37 ARG A C 30
ATOM 29174 O O . ARG A 1 37 ? -7.034 -7.200 4.431 1.00 0.00 37 ARG A O 30
ATOM 29195 N N . LYS A 1 38 ? -7.054 -8.319 2.537 1.00 0.00 38 LYS A N 30
ATOM 29196 C CA . LYS A 1 38 ? -5.830 -9.085 2.918 1.00 0.00 38 LYS A CA 30
ATOM 29197 C C . LYS A 1 38 ? -4.601 -8.186 2.758 1.00 0.00 38 LYS A C 30
ATOM 29198 O O . LYS A 1 38 ? -3.592 -8.365 3.413 1.00 0.00 38 LYS A O 30
ATOM 29217 N N . LEU A 1 39 ? -4.692 -7.207 1.896 1.00 0.00 39 LEU A N 30
ATOM 29218 C CA . LEU A 1 39 ? -3.549 -6.272 1.682 1.00 0.00 39 LEU A CA 30
ATOM 29219 C C . LEU A 1 39 ? -3.371 -5.408 2.930 1.00 0.00 39 LEU A C 30
ATOM 29220 O O . LEU A 1 39 ? -2.325 -5.381 3.547 1.00 0.00 39 LEU A O 30
ATOM 29236 N N . ALA A 1 40 ? -4.406 -4.717 3.302 1.00 0.00 40 ALA A N 30
ATOM 29237 C CA . ALA A 1 40 ? -4.362 -3.848 4.516 1.00 0.00 40 ALA A CA 30
ATOM 29238 C C . ALA A 1 40 ? -3.910 -4.647 5.747 1.00 0.00 40 ALA A C 30
ATOM 29239 O O . ALA A 1 40 ? -3.429 -4.089 6.716 1.00 0.00 40 ALA A O 30
ATOM 29246 N N . GLN A 1 41 ? -4.073 -5.944 5.719 1.00 0.00 41 GLN A N 30
ATOM 29247 C CA . GLN A 1 41 ? -3.665 -6.777 6.888 1.00 0.00 41 GLN A CA 30
ATOM 29248 C C . GLN A 1 41 ? -2.147 -6.714 7.092 1.00 0.00 41 GLN A C 30
ATOM 29249 O O . GLN A 1 41 ? -1.663 -6.725 8.207 1.00 0.00 41 GLN A O 30
ATOM 29263 N N . ARG A 1 42 ? -1.395 -6.647 6.026 1.00 0.00 42 ARG A N 30
ATOM 29264 C CA . ARG A 1 42 ? 0.091 -6.582 6.163 1.00 0.00 42 ARG A CA 30
ATOM 29265 C C . ARG A 1 42 ? 0.546 -5.125 6.274 1.00 0.00 42 ARG A C 30
ATOM 29266 O O . ARG A 1 42 ? 1.538 -4.821 6.906 1.00 0.00 42 ARG A O 30
ATOM 29287 N N . LEU A 1 43 ? -0.176 -4.226 5.665 1.00 0.00 43 LEU A N 30
ATOM 29288 C CA . LEU A 1 43 ? 0.196 -2.782 5.730 1.00 0.00 43 LEU A CA 30
ATOM 29289 C C . LEU A 1 43 ? -0.339 -2.142 7.017 1.00 0.00 43 LEU A C 30
ATOM 29290 O O . LEU A 1 43 ? -0.241 -0.945 7.209 1.00 0.00 43 LEU A O 30
ATOM 29306 N N . GLY A 1 44 ? -0.895 -2.928 7.907 1.00 0.00 44 GLY A N 30
ATOM 29307 C CA . GLY A 1 44 ? -1.425 -2.368 9.187 1.00 0.00 44 GLY A CA 30
ATOM 29308 C C . GLY A 1 44 ? -2.364 -1.197 8.897 1.00 0.00 44 GLY A C 30
ATOM 29309 O O . GLY A 1 44 ? -2.001 -0.048 9.058 1.00 0.00 44 GLY A O 30
ATOM 29313 N N . VAL A 1 45 ? -3.563 -1.476 8.464 1.00 0.00 45 VAL A N 30
ATOM 29314 C CA . VAL A 1 45 ? -4.513 -0.366 8.157 1.00 0.00 45 VAL A CA 30
ATOM 29315 C C . VAL A 1 45 ? -5.964 -0.841 8.266 1.00 0.00 45 VAL A C 30
ATOM 29316 O O . VAL A 1 45 ? -6.235 -2.006 8.481 1.00 0.00 45 VAL A O 30
ATOM 29329 N N . SER A 1 46 ? -6.897 0.061 8.114 1.00 0.00 46 SER A N 30
ATOM 29330 C CA . SER A 1 46 ? -8.338 -0.319 8.202 1.00 0.00 46 SER A CA 30
ATOM 29331 C C . SER A 1 46 ? -8.870 -0.689 6.815 1.00 0.00 46 SER A C 30
ATOM 29332 O O . SER A 1 46 ? -9.952 -0.293 6.431 1.00 0.00 46 SER A O 30
ATOM 29340 N N . HIS A 1 47 ? -8.107 -1.446 6.067 1.00 0.00 47 HIS A N 30
ATOM 29341 C CA . HIS A 1 47 ? -8.528 -1.865 4.699 1.00 0.00 47 HIS A CA 30
ATOM 29342 C C . HIS A 1 47 ? -9.137 -0.706 3.903 1.00 0.00 47 HIS A C 30
ATOM 29343 O O . HIS A 1 47 ? -8.456 -0.052 3.144 1.00 0.00 47 HIS A O 30
ATOM 29357 N N . THR A 1 48 ? -10.419 -0.472 4.037 1.00 0.00 48 THR A N 30
ATOM 29358 C CA . THR A 1 48 ? -11.062 0.622 3.253 1.00 0.00 48 THR A CA 30
ATOM 29359 C C . THR A 1 48 ? -10.178 1.867 3.262 1.00 0.00 48 THR A C 30
ATOM 29360 O O . THR A 1 48 ? -9.915 2.460 2.234 1.00 0.00 48 THR A O 30
ATOM 29371 N N . ALA A 1 49 ? -9.699 2.253 4.417 1.00 0.00 49 ALA A N 30
ATOM 29372 C CA . ALA A 1 49 ? -8.814 3.449 4.487 1.00 0.00 49 ALA A CA 30
ATOM 29373 C C . ALA A 1 49 ? -7.659 3.263 3.503 1.00 0.00 49 ALA A C 30
ATOM 29374 O O . ALA A 1 49 ? -7.175 4.204 2.903 1.00 0.00 49 ALA A O 30
ATOM 29381 N N . ILE A 1 50 ? -7.236 2.041 3.325 1.00 0.00 50 ILE A N 30
ATOM 29382 C CA . ILE A 1 50 ? -6.134 1.757 2.370 1.00 0.00 50 ILE A CA 30
ATOM 29383 C C . ILE A 1 50 ? -6.677 1.781 0.938 1.00 0.00 50 ILE A C 30
ATOM 29384 O O . ILE A 1 50 ? -6.143 2.450 0.083 1.00 0.00 50 ILE A O 30
ATOM 29400 N N . ALA A 1 51 ? -7.733 1.054 0.676 1.00 0.00 51 ALA A N 30
ATOM 29401 C CA . ALA A 1 51 ? -8.306 1.019 -0.704 1.00 0.00 51 ALA A CA 30
ATOM 29402 C C . ALA A 1 51 ? -8.687 2.426 -1.169 1.00 0.00 51 ALA A C 30
ATOM 29403 O O . ALA A 1 51 ? -8.626 2.733 -2.335 1.00 0.00 51 ALA A O 30
ATOM 29410 N N . ASN A 1 52 ? -9.098 3.285 -0.279 1.00 0.00 52 ASN A N 30
ATOM 29411 C CA . ASN A 1 52 ? -9.482 4.654 -0.722 1.00 0.00 52 ASN A CA 30
ATOM 29412 C C . ASN A 1 52 ? -8.291 5.347 -1.390 1.00 0.00 52 ASN A C 30
ATOM 29413 O O . ASN A 1 52 ? -8.324 5.658 -2.565 1.00 0.00 52 ASN A O 30
ATOM 29424 N N . LYS A 1 53 ? -7.232 5.577 -0.659 1.00 0.00 53 LYS A N 30
ATOM 29425 C CA . LYS A 1 53 ? -6.037 6.238 -1.269 1.00 0.00 53 LYS A CA 30
ATOM 29426 C C . LYS A 1 53 ? -5.300 5.256 -2.180 1.00 0.00 53 LYS A C 30
ATOM 29427 O O . LYS A 1 53 ? -4.344 5.599 -2.832 1.00 0.00 53 LYS A O 30
ATOM 29446 N N . LEU A 1 54 ? -5.725 4.031 -2.202 1.00 0.00 54 LEU A N 30
ATOM 29447 C CA . LEU A 1 54 ? -5.056 3.009 -3.042 1.00 0.00 54 LEU A CA 30
ATOM 29448 C C . LEU A 1 54 ? -5.787 2.881 -4.386 1.00 0.00 54 LEU A C 30
ATOM 29449 O O . LEU A 1 54 ? -5.199 3.024 -5.439 1.00 0.00 54 LEU A O 30
ATOM 29465 N N . LYS A 1 55 ? -7.063 2.627 -4.348 1.00 0.00 55 LYS A N 30
ATOM 29466 C CA . LYS A 1 55 ? -7.850 2.501 -5.611 1.00 0.00 55 LYS A CA 30
ATOM 29467 C C . LYS A 1 55 ? -7.785 3.812 -6.400 1.00 0.00 55 LYS A C 30
ATOM 29468 O O . LYS A 1 55 ? -7.655 3.817 -7.608 1.00 0.00 55 LYS A O 30
ATOM 29487 N N . GLN A 1 56 ? -7.885 4.922 -5.718 1.00 0.00 56 GLN A N 30
ATOM 29488 C CA . GLN A 1 56 ? -7.843 6.246 -6.415 1.00 0.00 56 GLN A CA 30
ATOM 29489 C C . GLN A 1 56 ? -6.622 6.352 -7.344 1.00 0.00 56 GLN A C 30
ATOM 29490 O O . GLN A 1 56 ? -6.630 7.102 -8.300 1.00 0.00 56 GLN A O 30
ATOM 29504 N N . TYR A 1 57 ? -5.572 5.621 -7.068 1.00 0.00 57 TYR A N 30
ATOM 29505 C CA . TYR A 1 57 ? -4.357 5.698 -7.937 1.00 0.00 57 TYR A CA 30
ATOM 29506 C C . TYR A 1 57 ? -4.528 4.841 -9.200 1.00 0.00 57 TYR A C 30
ATOM 29507 O O . TYR A 1 57 ? -3.571 4.540 -9.884 1.00 0.00 57 TYR A O 30
ATOM 29525 N N . GLY A 1 58 ? -5.735 4.438 -9.511 1.00 0.00 58 GLY A N 30
ATOM 29526 C CA . GLY A 1 58 ? -5.951 3.595 -10.723 1.00 0.00 58 GLY A CA 30
ATOM 29527 C C . GLY A 1 58 ? -5.616 2.142 -10.387 1.00 0.00 58 GLY A C 30
ATOM 29528 O O . GLY A 1 58 ? -5.320 1.344 -11.253 1.00 0.00 58 GLY A O 30
ATOM 29532 N N . ILE A 1 59 ? -5.653 1.800 -9.126 1.00 0.00 59 ILE A N 30
ATOM 29533 C CA . ILE A 1 59 ? -5.327 0.406 -8.709 1.00 0.00 59 ILE A CA 30
ATOM 29534 C C . ILE A 1 59 ? -6.574 -0.479 -8.772 1.00 0.00 59 ILE A C 30
ATOM 29535 O O . ILE A 1 59 ? -7.687 -0.016 -8.619 1.00 0.00 59 ILE A O 30
ATOM 29551 N N . GLY A 1 60 ? -6.389 -1.752 -9.000 1.00 0.00 60 GLY A N 30
ATOM 29552 C CA . GLY A 1 60 ? -7.556 -2.679 -9.077 1.00 0.00 60 GLY A CA 30
ATOM 29553 C C . GLY A 1 60 ? -8.490 -2.231 -10.202 1.00 0.00 60 GLY A C 30
ATOM 29554 O O . GLY A 1 60 ? -9.698 -2.319 -10.093 1.00 0.00 60 GLY A O 30
ATOM 29558 N N . LYS A 1 61 ? -7.938 -1.744 -11.281 1.00 0.00 61 LYS A N 30
ATOM 29559 C CA . LYS A 1 61 ? -8.789 -1.287 -12.417 1.00 0.00 61 LYS A CA 30
ATOM 29560 C C . LYS A 1 61 ? -9.417 -2.491 -13.124 1.00 0.00 61 LYS A C 30
ATOM 29561 O O . LYS A 1 61 ? -10.523 -2.352 -13.621 1.00 0.00 61 LYS A O 30
ATOM 29581 N N . SER A 1 1 ? 13.512 9.878 0.170 1.00 0.00 1 SER A N 31
ATOM 29582 C CA . SER A 1 1 ? 13.787 8.412 0.139 1.00 0.00 1 SER A CA 31
ATOM 29583 C C . SER A 1 1 ? 12.858 7.679 1.112 1.00 0.00 1 SER A C 31
ATOM 29584 O O . SER A 1 1 ? 12.053 8.288 1.789 1.00 0.00 1 SER A O 31
ATOM 29594 N N . ALA A 1 2 ? 12.962 6.378 1.185 1.00 0.00 2 ALA A N 31
ATOM 29595 C CA . ALA A 1 2 ? 12.082 5.606 2.112 1.00 0.00 2 ALA A CA 31
ATOM 29596 C C . ALA A 1 2 ? 12.881 4.498 2.807 1.00 0.00 2 ALA A C 31
ATOM 29597 O O . ALA A 1 2 ? 14.021 4.241 2.476 1.00 0.00 2 ALA A O 31
ATOM 29604 N N . VAL A 1 3 ? 12.287 3.844 3.771 1.00 0.00 3 VAL A N 31
ATOM 29605 C CA . VAL A 1 3 ? 13.003 2.752 4.497 1.00 0.00 3 VAL A CA 31
ATOM 29606 C C . VAL A 1 3 ? 12.092 1.530 4.653 1.00 0.00 3 VAL A C 31
ATOM 29607 O O . VAL A 1 3 ? 11.592 1.252 5.725 1.00 0.00 3 VAL A O 31
ATOM 29620 N N . ILE A 1 4 ? 11.870 0.800 3.590 1.00 0.00 4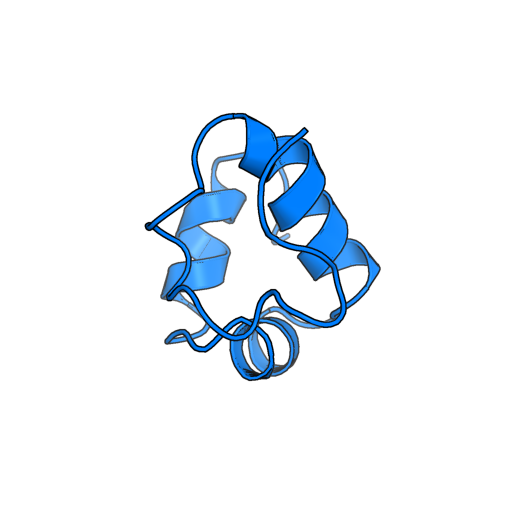 ILE A N 31
ATOM 29621 C CA . ILE A 1 4 ? 10.985 -0.401 3.679 1.00 0.00 4 ILE A CA 31
ATOM 29622 C C . ILE A 1 4 ? 11.327 -1.408 2.567 1.00 0.00 4 ILE A C 31
ATOM 29623 O O . ILE A 1 4 ? 12.367 -1.322 1.948 1.00 0.00 4 ILE A O 31
ATOM 29639 N N . SER A 1 5 ? 10.446 -2.357 2.305 1.00 0.00 5 SER A N 31
ATOM 29640 C CA . SER A 1 5 ? 10.707 -3.370 1.223 1.00 0.00 5 SER A CA 31
ATOM 29641 C C . SER A 1 5 ? 9.690 -4.521 1.290 1.00 0.00 5 SER A C 31
ATOM 29642 O O . SER A 1 5 ? 10.023 -5.629 1.656 1.00 0.00 5 SER A O 31
ATOM 29650 N N . LEU A 1 6 ? 8.459 -4.267 0.917 1.00 0.00 6 LEU A N 31
ATOM 29651 C CA . LEU A 1 6 ? 7.411 -5.345 0.938 1.00 0.00 6 LEU A CA 31
ATOM 29652 C C . LEU A 1 6 ? 7.366 -6.048 2.299 1.00 0.00 6 LEU A C 31
ATOM 29653 O O . LEU A 1 6 ? 6.588 -5.684 3.159 1.00 0.00 6 LEU A O 31
ATOM 29669 N N . ASP A 1 7 ? 8.187 -7.042 2.514 1.00 0.00 7 ASP A N 31
ATOM 29670 C CA . ASP A 1 7 ? 8.169 -7.738 3.838 1.00 0.00 7 ASP A CA 31
ATOM 29671 C C . ASP A 1 7 ? 8.361 -6.707 4.952 1.00 0.00 7 ASP A C 31
ATOM 29672 O O . ASP A 1 7 ? 7.955 -6.911 6.079 1.00 0.00 7 ASP A O 31
ATOM 29681 N N . GLU A 1 8 ? 8.970 -5.595 4.633 1.00 0.00 8 GLU A N 31
ATOM 29682 C CA . GLU A 1 8 ? 9.185 -4.536 5.657 1.00 0.00 8 GLU A CA 31
ATOM 29683 C C . GLU A 1 8 ? 8.186 -3.390 5.444 1.00 0.00 8 GLU A C 31
ATOM 29684 O O . GLU A 1 8 ? 8.565 -2.249 5.270 1.00 0.00 8 GLU A O 31
ATOM 29696 N N . PHE A 1 9 ? 6.912 -3.689 5.458 1.00 0.00 9 PHE A N 31
ATOM 29697 C CA . PHE A 1 9 ? 5.879 -2.619 5.275 1.00 0.00 9 PHE A CA 31
ATOM 29698 C C . PHE A 1 9 ? 4.799 -2.725 6.349 1.00 0.00 9 PHE A C 31
ATOM 29699 O O . PHE A 1 9 ? 3.867 -1.944 6.384 1.00 0.00 9 PHE A O 31
ATOM 29716 N N . GLU A 1 10 ? 4.927 -3.665 7.240 1.00 0.00 10 GLU A N 31
ATOM 29717 C CA . GLU A 1 10 ? 3.919 -3.797 8.327 1.00 0.00 10 GLU A CA 31
ATOM 29718 C C . GLU A 1 10 ? 4.348 -2.923 9.509 1.00 0.00 10 GLU A C 31
ATOM 29719 O O . GLU A 1 10 ? 3.790 -2.995 10.585 1.00 0.00 10 GLU A O 31
ATOM 29731 N N . ASN A 1 11 ? 5.342 -2.090 9.305 1.00 0.00 11 ASN A N 31
ATOM 29732 C CA . ASN A 1 11 ? 5.819 -1.200 10.395 1.00 0.00 11 ASN A CA 31
ATOM 29733 C C . ASN A 1 11 ? 5.060 0.131 10.364 1.00 0.00 11 ASN A C 31
ATOM 29734 O O . ASN A 1 11 ? 4.577 0.593 11.381 1.00 0.00 11 ASN A O 31
ATOM 29745 N N . LYS A 1 12 ? 4.940 0.759 9.215 1.00 0.00 12 LYS A N 31
ATOM 29746 C CA . LYS A 1 12 ? 4.201 2.048 9.171 1.00 0.00 12 LYS A CA 31
ATOM 29747 C C . LYS A 1 12 ? 2.760 1.813 8.726 1.00 0.00 12 LYS A C 31
ATOM 29748 O O . LYS A 1 12 ? 2.479 0.939 7.927 1.00 0.00 12 LYS A O 31
ATOM 29767 N N . THR A 1 13 ? 1.848 2.598 9.222 1.00 0.00 13 THR A N 31
ATOM 29768 C CA . THR A 1 13 ? 0.421 2.445 8.810 1.00 0.00 13 THR A CA 31
ATOM 29769 C C . THR A 1 13 ? 0.211 3.121 7.450 1.00 0.00 13 THR A C 31
ATOM 29770 O O . THR A 1 13 ? -0.701 3.903 7.264 1.00 0.00 13 THR A O 31
ATOM 29781 N N . LEU A 1 14 ? 1.056 2.816 6.501 1.00 0.00 14 LEU A N 31
ATOM 29782 C CA . LEU A 1 14 ? 0.943 3.418 5.140 1.00 0.00 14 LEU A CA 31
ATOM 29783 C C . LEU A 1 14 ? 1.089 4.943 5.186 1.00 0.00 14 LEU A C 31
ATOM 29784 O O . LEU A 1 14 ? 2.129 5.469 4.845 1.00 0.00 14 LEU A O 31
ATOM 29800 N N . ASP A 1 15 ? 0.072 5.660 5.598 1.00 0.00 15 ASP A N 31
ATOM 29801 C CA . ASP A 1 15 ? 0.172 7.161 5.652 1.00 0.00 15 ASP A CA 31
ATOM 29802 C C . ASP A 1 15 ? 1.547 7.593 6.177 1.00 0.00 15 ASP A C 31
ATOM 29803 O O . ASP A 1 15 ? 2.053 8.643 5.839 1.00 0.00 15 ASP A O 31
ATOM 29812 N N . GLU A 1 16 ? 2.152 6.772 6.991 1.00 0.00 16 GLU A N 31
ATOM 29813 C CA . GLU A 1 16 ? 3.501 7.095 7.536 1.00 0.00 16 GLU A CA 31
ATOM 29814 C C . GLU A 1 16 ? 4.521 7.285 6.404 1.00 0.00 16 GLU A C 31
ATOM 29815 O O . GLU A 1 16 ? 5.628 7.728 6.637 1.00 0.00 16 GLU A O 31
ATOM 29827 N N . ILE A 1 17 ? 4.171 6.945 5.186 1.00 0.00 17 ILE A N 31
ATOM 29828 C CA . ILE A 1 17 ? 5.152 7.103 4.066 1.00 0.00 17 ILE A CA 31
ATOM 29829 C C . ILE A 1 17 ? 4.464 7.085 2.685 1.00 0.00 17 ILE A C 31
ATOM 29830 O O . ILE A 1 17 ? 5.122 6.959 1.678 1.00 0.00 17 ILE A O 31
ATOM 29846 N N . ILE A 1 18 ? 3.159 7.207 2.625 1.00 0.00 18 ILE A N 31
ATOM 29847 C CA . ILE A 1 18 ? 2.451 7.173 1.297 1.00 0.00 18 ILE A CA 31
ATOM 29848 C C . ILE A 1 18 ? 2.466 8.549 0.612 1.00 0.00 18 ILE A C 31
ATOM 29849 O O . ILE A 1 18 ? 2.762 9.563 1.213 1.00 0.00 18 ILE A O 31
ATOM 29865 N N . GLY A 1 19 ? 2.171 8.562 -0.660 1.00 0.00 19 GLY A N 31
ATOM 29866 C CA . GLY A 1 19 ? 2.178 9.830 -1.454 1.00 0.00 19 GLY A CA 31
ATOM 29867 C C . GLY A 1 19 ? 2.706 9.523 -2.858 1.00 0.00 19 GLY A C 31
ATOM 29868 O O . GLY A 1 19 ? 1.969 9.109 -3.731 1.00 0.00 19 GLY A O 31
ATOM 29872 N N . PHE A 1 20 ? 3.983 9.699 -3.075 1.00 0.00 20 PHE A N 31
ATOM 29873 C CA . PHE A 1 20 ? 4.573 9.393 -4.415 1.00 0.00 20 PHE A CA 31
ATOM 29874 C C . PHE A 1 20 ? 5.174 7.994 -4.381 1.00 0.00 20 PHE A C 31
ATOM 29875 O O . PHE A 1 20 ? 4.881 7.163 -5.217 1.00 0.00 20 PHE A O 31
ATOM 29892 N N . TYR A 1 21 ? 5.970 7.707 -3.384 1.00 0.00 21 TYR A N 31
ATOM 29893 C CA . TYR A 1 21 ? 6.545 6.335 -3.265 1.00 0.00 21 TYR A CA 31
ATOM 29894 C C . TYR A 1 21 ? 5.383 5.326 -3.246 1.00 0.00 21 TYR A C 31
ATOM 29895 O O . TYR A 1 21 ? 5.562 4.142 -3.431 1.00 0.00 21 TYR A O 31
ATOM 29913 N N . GLU A 1 22 ? 4.190 5.810 -3.005 1.00 0.00 22 GLU A N 31
ATOM 29914 C CA . GLU A 1 22 ? 3.001 4.925 -2.954 1.00 0.00 22 GLU A CA 31
ATOM 29915 C C . GLU A 1 22 ? 2.713 4.338 -4.330 1.00 0.00 22 GLU A C 31
ATOM 29916 O O . GLU A 1 22 ? 2.522 3.158 -4.471 1.00 0.00 22 GLU A O 31
ATOM 29928 N N . ALA A 1 23 ? 2.678 5.139 -5.351 1.00 0.00 23 ALA A N 31
ATOM 29929 C CA . ALA A 1 23 ? 2.390 4.579 -6.702 1.00 0.00 23 ALA A CA 31
ATOM 29930 C C . ALA A 1 23 ? 3.102 3.229 -6.877 1.00 0.00 23 ALA A C 31
ATOM 29931 O O . ALA A 1 23 ? 2.530 2.270 -7.362 1.00 0.00 23 ALA A O 31
ATOM 29938 N N . GLN A 1 24 ? 4.335 3.150 -6.451 1.00 0.00 24 GLN A N 31
ATOM 29939 C CA . GLN A 1 24 ? 5.094 1.859 -6.566 1.00 0.00 24 GLN A CA 31
ATOM 29940 C C . GLN A 1 24 ? 4.892 0.996 -5.318 1.00 0.00 24 GLN A C 31
ATOM 29941 O O . GLN A 1 24 ? 5.211 -0.171 -5.309 1.00 0.00 24 GLN A O 31
ATOM 29955 N N . VAL A 1 25 ? 4.357 1.562 -4.275 1.00 0.00 25 VAL A N 31
ATOM 29956 C CA . VAL A 1 25 ? 4.101 0.787 -3.029 1.00 0.00 25 VAL A CA 31
ATOM 29957 C C . VAL A 1 25 ? 2.663 0.238 -3.081 1.00 0.00 25 VAL A C 31
ATOM 29958 O O .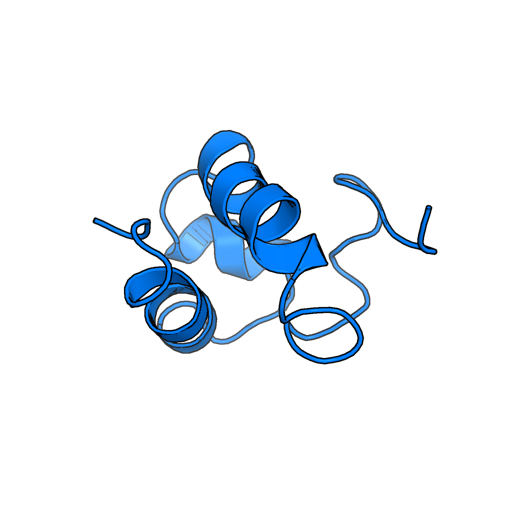 VAL A 1 25 ? 2.422 -0.930 -2.861 1.00 0.00 25 VAL A O 31
ATOM 29971 N N . LEU A 1 26 ? 1.713 1.082 -3.391 1.00 0.00 26 LEU A N 31
ATOM 29972 C CA . LEU A 1 26 ? 0.292 0.640 -3.480 1.00 0.00 26 LEU A CA 31
ATOM 29973 C C . LEU A 1 26 ? 0.093 -0.238 -4.719 1.00 0.00 26 LEU A C 31
ATOM 29974 O O . LEU A 1 26 ? -0.458 -1.317 -4.634 1.00 0.00 26 LEU A O 31
ATOM 29990 N N . LYS A 1 27 ? 0.550 0.199 -5.870 1.00 0.00 27 LYS A N 31
ATOM 29991 C CA . LYS A 1 27 ? 0.387 -0.645 -7.089 1.00 0.00 27 LYS A CA 31
ATOM 29992 C C . LYS A 1 27 ? 1.156 -1.948 -6.885 1.00 0.00 27 LYS A C 31
ATOM 29993 O O . LYS A 1 27 ? 0.915 -2.944 -7.540 1.00 0.00 27 LYS A O 31
ATOM 30012 N N . LEU A 1 28 ? 2.075 -1.937 -5.959 1.00 0.00 28 LEU A N 31
ATOM 30013 C CA . LEU A 1 28 ? 2.872 -3.141 -5.661 1.00 0.00 28 LEU A CA 31
ATOM 30014 C C . LEU A 1 28 ? 2.151 -3.959 -4.573 1.00 0.00 28 LEU A C 31
ATOM 30015 O O . LEU A 1 28 ? 1.875 -5.120 -4.763 1.00 0.00 28 LEU A O 31
ATOM 30031 N N . PHE A 1 29 ? 1.812 -3.359 -3.451 1.00 0.00 29 PHE A N 31
ATOM 30032 C CA . PHE A 1 29 ? 1.067 -4.104 -2.387 1.00 0.00 29 PHE A CA 31
ATOM 30033 C C . PHE A 1 29 ? -0.137 -4.774 -3.011 1.00 0.00 29 PHE A C 31
ATOM 30034 O O . PHE A 1 29 ? -0.510 -5.875 -2.676 1.00 0.00 29 PHE A O 31
ATOM 30051 N N . TYR A 1 30 ? -0.750 -4.098 -3.926 1.00 0.00 30 TYR A N 31
ATOM 30052 C CA . TYR A 1 30 ? -1.935 -4.679 -4.592 1.00 0.00 30 TYR A CA 31
ATOM 30053 C C . TYR A 1 30 ? -1.475 -5.785 -5.545 1.00 0.00 30 TYR A C 31
ATOM 30054 O O . TYR A 1 30 ? -2.224 -6.682 -5.879 1.00 0.00 30 TYR A O 31
ATOM 30072 N N . ALA A 1 31 ? -0.231 -5.746 -5.953 1.00 0.00 31 ALA A N 31
ATOM 30073 C CA . ALA A 1 31 ? 0.299 -6.813 -6.849 1.00 0.00 31 ALA A CA 31
ATOM 30074 C C . ALA A 1 31 ? 0.859 -7.951 -5.987 1.00 0.00 31 ALA A C 31
ATOM 30075 O O . ALA A 1 31 ? 0.841 -9.106 -6.366 1.00 0.00 31 ALA A O 31
ATOM 30082 N N . GLU A 1 32 ? 1.332 -7.624 -4.811 1.00 0.00 32 GLU A N 31
ATOM 30083 C CA . GLU A 1 32 ? 1.869 -8.663 -3.891 1.00 0.00 32 GLU A CA 31
ATOM 30084 C C . GLU A 1 32 ? 0.750 -9.107 -2.954 1.00 0.00 32 GLU A C 31
ATOM 30085 O O . GLU A 1 32 ? 0.420 -10.271 -2.872 1.00 0.00 32 GLU A O 31
ATOM 30097 N N . TYR A 1 33 ? 0.154 -8.173 -2.261 1.00 0.00 33 TYR A N 31
ATOM 30098 C CA . TYR A 1 33 ? -0.970 -8.518 -1.332 1.00 0.00 33 TYR A CA 31
ATOM 30099 C C . TYR A 1 33 ? -2.314 -8.391 -2.068 1.00 0.00 33 TYR A C 31
ATOM 30100 O O . TYR A 1 33 ? -2.813 -7.296 -2.234 1.00 0.00 33 TYR A O 31
ATOM 30118 N N . PRO A 1 34 ? -2.868 -9.505 -2.480 1.00 0.00 34 PRO A N 31
ATOM 30119 C CA . PRO A 1 34 ? -4.171 -9.477 -3.192 1.00 0.00 34 PRO A CA 31
ATOM 30120 C C . PRO A 1 34 ? -5.301 -9.135 -2.218 1.00 0.00 34 PRO A C 31
ATOM 30121 O O . PRO A 1 34 ? -5.137 -9.208 -1.016 1.00 0.00 34 PRO A O 31
ATOM 30132 N N . SER A 1 35 ? -6.445 -8.761 -2.733 1.00 0.00 35 SER A N 31
ATOM 30133 C CA . SER A 1 35 ? -7.595 -8.405 -1.848 1.00 0.00 35 SER A CA 31
ATOM 30134 C C . SER A 1 35 ? -7.193 -7.289 -0.886 1.00 0.00 35 SER A C 31
ATOM 30135 O O . SER A 1 35 ? -6.441 -7.499 0.046 1.00 0.00 35 SER A O 31
ATOM 30143 N N . THR A 1 36 ? -7.689 -6.100 -1.109 1.00 0.00 36 THR A N 31
ATOM 30144 C CA . THR A 1 36 ? -7.337 -4.957 -0.215 1.00 0.00 36 THR A CA 31
ATOM 30145 C C . THR A 1 36 ? -7.462 -5.363 1.255 1.00 0.00 36 THR A C 31
ATOM 30146 O O . THR A 1 36 ? -6.663 -4.977 2.083 1.00 0.00 36 THR A O 31
ATOM 30157 N N . ARG A 1 37 ? -8.455 -6.142 1.583 1.00 0.00 37 ARG A N 31
ATOM 30158 C CA . ARG A 1 37 ? -8.621 -6.576 3.003 1.00 0.00 37 ARG A CA 31
ATOM 30159 C C . ARG A 1 37 ? -7.380 -7.347 3.472 1.00 0.00 37 ARG A C 31
ATOM 30160 O O . ARG A 1 37 ? -6.897 -7.144 4.570 1.00 0.00 37 ARG A O 31
ATOM 30181 N N . LYS A 1 38 ? -6.848 -8.216 2.649 1.00 0.00 38 LYS A N 31
ATOM 30182 C CA . LYS A 1 38 ? -5.626 -8.979 3.048 1.00 0.00 38 LYS A CA 31
ATOM 30183 C C . LYS A 1 38 ? -4.390 -8.087 2.892 1.00 0.00 38 LYS A C 31
ATOM 30184 O O . LYS A 1 38 ? -3.405 -8.237 3.588 1.00 0.00 38 LYS A O 31
ATOM 30203 N N . LEU A 1 39 ? -4.448 -7.153 1.982 1.00 0.00 39 LEU A N 31
ATOM 30204 C CA . LEU A 1 39 ? -3.296 -6.229 1.759 1.00 0.00 39 LEU A CA 31
ATOM 30205 C C . LEU A 1 39 ? -3.172 -5.278 2.954 1.00 0.00 39 LEU A C 31
ATOM 30206 O O . LEU A 1 39 ? -2.108 -5.101 3.537 1.00 0.00 39 LEU A O 31
ATOM 30222 N N . ALA A 1 40 ? -4.265 -4.682 3.334 1.00 0.00 40 ALA A N 31
ATOM 30223 C CA . ALA A 1 40 ? -4.253 -3.752 4.498 1.00 0.00 40 ALA A CA 31
ATOM 30224 C C . ALA A 1 40 ? -3.704 -4.465 5.737 1.00 0.00 40 ALA A C 31
ATOM 30225 O O . ALA A 1 40 ? -3.007 -3.882 6.545 1.00 0.00 40 ALA A O 31
ATOM 30232 N N . GLN A 1 41 ? -4.018 -5.724 5.890 1.00 0.00 41 GLN A N 31
ATOM 30233 C CA . GLN A 1 41 ? -3.523 -6.486 7.075 1.00 0.00 41 GLN A CA 31
ATOM 30234 C C . GLN A 1 41 ? -1.995 -6.495 7.099 1.00 0.00 41 GLN A C 31
ATOM 30235 O O . GLN A 1 41 ? -1.382 -6.373 8.142 1.00 0.00 41 GLN A O 31
ATOM 30249 N N . ARG A 1 42 ? -1.372 -6.638 5.959 1.00 0.00 42 ARG A N 31
ATOM 30250 C CA . ARG A 1 42 ? 0.114 -6.653 5.926 1.00 0.00 42 ARG A CA 31
ATOM 30251 C C . ARG A 1 42 ? 0.658 -5.313 6.416 1.00 0.00 42 ARG A C 31
ATOM 30252 O O . ARG A 1 42 ? 1.579 -5.259 7.207 1.00 0.00 42 ARG A O 31
ATOM 30273 N N . LEU A 1 43 ? 0.101 -4.229 5.944 1.00 0.00 43 LEU A N 31
ATOM 30274 C CA . LEU A 1 43 ? 0.599 -2.887 6.381 1.00 0.00 43 LEU A CA 31
ATOM 30275 C C . LEU A 1 43 ? -0.044 -2.440 7.690 1.00 0.00 43 LEU A C 31
ATOM 30276 O O . LEU A 1 43 ? 0.391 -1.489 8.309 1.00 0.00 43 LEU A O 31
ATOM 30292 N N . GLY A 1 44 ? -1.073 -3.105 8.115 1.00 0.00 44 GLY A N 31
ATOM 30293 C CA . GLY A 1 44 ? -1.734 -2.703 9.388 1.00 0.00 44 GLY A CA 31
ATOM 30294 C C . GLY A 1 44 ? -2.561 -1.446 9.137 1.00 0.00 44 GLY A C 31
ATOM 30295 O O . GLY A 1 44 ? -2.510 -0.488 9.885 1.00 0.00 44 GLY A O 31
ATOM 30299 N N . VAL A 1 45 ? -3.323 -1.451 8.084 1.00 0.00 45 VAL A N 31
ATOM 30300 C CA . VAL A 1 45 ? -4.173 -0.271 7.754 1.00 0.00 45 VAL A CA 31
ATOM 30301 C C . VAL A 1 45 ? -5.646 -0.686 7.760 1.00 0.00 45 VAL A C 31
ATOM 30302 O O . VAL A 1 45 ? -5.975 -1.848 7.619 1.00 0.00 45 VAL A O 31
ATOM 30315 N N . SER A 1 46 ? -6.530 0.253 7.954 1.00 0.00 46 SER A N 31
ATOM 30316 C CA . SER A 1 46 ? -7.986 -0.077 8.006 1.00 0.00 46 SER A CA 31
ATOM 30317 C C . SER A 1 46 ? -8.525 -0.424 6.616 1.00 0.00 46 SER A C 31
ATOM 30318 O O . SER A 1 46 ? -9.449 0.199 6.137 1.00 0.00 46 SER A O 31
ATOM 30326 N N . HIS A 1 47 ? -7.958 -1.422 5.980 1.00 0.00 47 HIS A N 31
ATOM 30327 C CA . HIS A 1 47 ? -8.410 -1.855 4.618 1.00 0.00 47 HIS A CA 31
ATOM 30328 C C . HIS A 1 47 ? -9.132 -0.739 3.853 1.00 0.00 47 HIS A C 31
ATOM 30329 O O . HIS A 1 47 ? -8.530 -0.039 3.070 1.00 0.00 47 HIS A O 31
ATOM 30343 N N . THR A 1 48 ? -10.422 -0.588 4.047 1.00 0.00 48 THR A N 31
ATOM 30344 C CA . THR A 1 48 ? -11.172 0.467 3.300 1.00 0.00 48 THR A CA 31
ATOM 30345 C C . THR A 1 48 ? -10.318 1.726 3.184 1.00 0.00 48 THR A C 31
ATOM 30346 O O . THR A 1 48 ? -10.182 2.301 2.122 1.00 0.00 48 THR A O 31
ATOM 30357 N N . ALA A 1 49 ? -9.711 2.135 4.267 1.00 0.00 49 ALA A N 31
ATOM 30358 C CA . ALA A 1 49 ? -8.833 3.334 4.213 1.00 0.00 49 ALA A CA 31
ATOM 30359 C C . ALA A 1 49 ? -7.764 3.101 3.144 1.00 0.00 49 ALA A C 31
ATOM 30360 O O . ALA A 1 49 ? -7.513 3.936 2.297 1.00 0.00 49 ALA A O 31
ATOM 30367 N N . ILE A 1 50 ? -7.153 1.948 3.178 1.00 0.00 50 ILE A N 31
ATOM 30368 C CA . ILE A 1 50 ? -6.111 1.607 2.171 1.00 0.00 50 ILE A CA 31
ATOM 30369 C C . ILE A 1 50 ? -6.726 1.604 0.765 1.00 0.00 50 ILE A C 31
ATOM 30370 O O . ILE A 1 50 ? -6.180 2.170 -0.159 1.00 0.00 50 ILE A O 31
ATOM 30386 N N . ALA A 1 51 ? -7.860 0.973 0.599 1.00 0.00 51 ALA A N 31
ATOM 30387 C CA . ALA A 1 51 ? -8.504 0.929 -0.750 1.00 0.00 51 ALA A CA 31
ATOM 30388 C C . ALA A 1 51 ? -8.809 2.345 -1.240 1.00 0.00 51 ALA A C 31
ATOM 30389 O O . ALA A 1 51 ? -8.435 2.721 -2.335 1.00 0.00 51 ALA A O 31
ATOM 30396 N N . ASN A 1 52 ? -9.486 3.139 -0.443 1.00 0.00 52 ASN A N 31
ATOM 30397 C CA . ASN A 1 52 ? -9.809 4.535 -0.873 1.00 0.00 52 ASN A CA 31
ATOM 30398 C C . ASN A 1 52 ? -8.558 5.199 -1.450 1.00 0.00 52 ASN A C 31
ATOM 30399 O O . ASN A 1 52 ? -8.628 5.986 -2.374 1.00 0.00 52 ASN A O 31
ATOM 30410 N N . LYS A 1 53 ? -7.410 4.860 -0.930 1.00 0.00 53 LYS A N 31
ATOM 30411 C CA . LYS A 1 53 ? -6.152 5.439 -1.469 1.00 0.00 53 LYS A CA 31
ATOM 30412 C C . LYS A 1 53 ? -5.825 4.751 -2.797 1.00 0.00 53 LYS A C 31
ATOM 30413 O O . LYS A 1 53 ? -5.455 5.387 -3.764 1.00 0.00 53 LYS A O 31
ATOM 30432 N N . LEU A 1 54 ? -5.977 3.451 -2.851 1.00 0.00 54 LEU A N 31
ATOM 30433 C CA . LEU A 1 54 ? -5.688 2.710 -4.115 1.00 0.00 54 LEU A CA 31
ATOM 30434 C C . LEU A 1 54 ? -6.505 3.297 -5.270 1.00 0.00 54 LEU A C 31
ATOM 30435 O O . LEU A 1 54 ? -5.962 3.734 -6.267 1.00 0.00 54 LEU A O 31
ATOM 30451 N N . LYS A 1 55 ? -7.809 3.314 -5.143 1.00 0.00 55 LYS A N 31
ATOM 30452 C CA . LYS A 1 55 ? -8.655 3.883 -6.233 1.00 0.00 55 LYS A CA 31
ATOM 30453 C C . LYS A 1 55 ? -8.199 5.309 -6.538 1.00 0.00 55 LYS A C 31
ATOM 30454 O O . LYS A 1 55 ? -8.060 5.698 -7.681 1.00 0.00 55 LYS A O 31
ATOM 30473 N N . GLN A 1 56 ? -7.954 6.091 -5.518 1.00 0.00 56 GLN A N 31
ATOM 30474 C CA . GLN A 1 56 ? -7.493 7.493 -5.746 1.00 0.00 56 GLN A CA 31
ATOM 30475 C C . GLN A 1 56 ? -6.266 7.506 -6.669 1.00 0.00 56 GLN A C 31
ATOM 30476 O O . GLN A 1 56 ? -6.194 8.272 -7.610 1.00 0.00 56 GLN A O 31
ATOM 30490 N N . TYR A 1 57 ? -5.303 6.657 -6.410 1.00 0.00 57 TYR A N 31
ATOM 30491 C CA . TYR A 1 57 ? -4.085 6.619 -7.274 1.00 0.00 57 TYR A CA 31
ATOM 30492 C C . TYR A 1 57 ? -4.422 5.998 -8.635 1.00 0.00 57 TYR A C 31
ATOM 30493 O O . TYR A 1 57 ? -4.487 6.680 -9.640 1.00 0.00 57 TYR A O 31
ATOM 30511 N N . GLY A 1 58 ? -4.632 4.708 -8.674 1.00 0.00 58 GLY A N 31
ATOM 30512 C CA . GLY A 1 58 ? -4.962 4.041 -9.969 1.00 0.00 58 GLY A CA 31
ATOM 30513 C C . GLY A 1 58 ? -4.984 2.517 -9.789 1.00 0.00 58 GLY A C 31
ATOM 30514 O O . GLY A 1 58 ? -4.714 1.773 -10.711 1.00 0.00 58 GLY A O 31
ATOM 30518 N N . ILE A 1 59 ? -5.308 2.049 -8.611 1.00 0.00 59 ILE A N 31
ATOM 30519 C CA . ILE A 1 59 ? -5.357 0.573 -8.369 1.00 0.00 59 ILE A CA 31
ATOM 30520 C C . ILE A 1 59 ? -6.699 0.212 -7.723 1.00 0.00 59 ILE A C 31
ATOM 30521 O O . ILE A 1 59 ? -7.746 0.610 -8.195 1.00 0.00 59 ILE A O 31
ATOM 30537 N N . GLY A 1 60 ? -6.680 -0.524 -6.647 1.00 0.00 60 GLY A N 31
ATOM 30538 C CA . GLY A 1 60 ? -7.954 -0.902 -5.967 1.00 0.00 60 GLY A CA 31
ATOM 30539 C C . GLY A 1 60 ? -8.916 -1.541 -6.976 1.00 0.00 60 GLY A C 31
ATOM 30540 O O . GLY A 1 60 ? -10.089 -1.224 -7.013 1.00 0.00 60 GLY A O 31
ATOM 30544 N N . LYS A 1 61 ? -8.430 -2.439 -7.793 1.00 0.00 61 LYS A N 31
ATOM 30545 C CA . LYS A 1 61 ? -9.321 -3.098 -8.794 1.00 0.00 61 LYS A CA 31
ATOM 30546 C C . LYS A 1 61 ? -10.394 -3.923 -8.074 1.00 0.00 61 LYS A C 31
ATOM 30547 O O . LYS A 1 61 ? -11.554 -3.777 -8.419 1.00 0.00 61 LYS A O 31
ATOM 30567 N N . SER A 1 1 ? 15.328 6.311 -0.708 1.00 0.00 1 SER A N 32
ATOM 30568 C CA . SER A 1 1 ? 16.152 6.384 0.535 1.00 0.00 1 SER A CA 32
ATOM 30569 C C . SER A 1 1 ? 15.317 5.967 1.750 1.00 0.00 1 SER A C 32
ATOM 30570 O O . SER A 1 1 ? 15.610 6.339 2.870 1.00 0.00 1 SER A O 32
ATOM 30580 N N . ALA A 1 2 ? 14.278 5.199 1.539 1.00 0.00 2 ALA A N 32
ATOM 30581 C CA . ALA A 1 2 ? 13.426 4.760 2.685 1.00 0.00 2 ALA A CA 32
ATOM 30582 C C . ALA A 1 2 ? 13.612 3.263 2.945 1.00 0.00 2 ALA A C 32
ATOM 30583 O O . ALA A 1 2 ? 13.933 2.501 2.053 1.00 0.00 2 ALA A O 32
ATOM 30590 N N . VAL A 1 3 ? 13.403 2.837 4.163 1.00 0.00 3 VAL A N 32
ATOM 30591 C CA . VAL A 1 3 ? 13.555 1.388 4.495 1.00 0.00 3 VAL A CA 32
ATOM 30592 C C . VAL A 1 3 ? 12.182 0.775 4.790 1.00 0.00 3 VAL A C 32
ATOM 30593 O O . VAL A 1 3 ? 11.910 0.325 5.886 1.00 0.00 3 VAL A O 32
ATOM 30606 N N . ILE A 1 4 ? 11.319 0.764 3.814 1.00 0.00 4 ILE A N 32
ATOM 30607 C CA . ILE A 1 4 ? 9.955 0.192 4.017 1.00 0.00 4 ILE A CA 32
ATOM 30608 C C . ILE A 1 4 ? 9.680 -0.892 2.979 1.00 0.00 4 ILE A C 32
ATOM 30609 O O . ILE A 1 4 ? 8.555 -1.088 2.575 1.00 0.00 4 ILE A O 32
ATOM 30625 N N . SER A 1 5 ? 10.699 -1.549 2.508 1.00 0.00 5 SER A N 32
ATOM 30626 C CA . SER A 1 5 ? 10.515 -2.590 1.448 1.00 0.00 5 SER A CA 32
ATOM 30627 C C . SER A 1 5 ? 9.295 -3.488 1.711 1.00 0.00 5 SER A C 32
ATOM 30628 O O . SER A 1 5 ? 8.543 -3.298 2.646 1.00 0.00 5 SER A O 32
ATOM 30636 N N . LEU A 1 6 ? 9.099 -4.468 0.874 1.00 0.00 6 LEU A N 32
ATOM 30637 C CA . LEU A 1 6 ? 7.920 -5.381 1.026 1.00 0.00 6 LEU A CA 32
ATOM 30638 C C . LEU A 1 6 ? 8.066 -6.258 2.276 1.00 0.00 6 LEU A C 32
ATOM 30639 O O . LEU A 1 6 ? 7.140 -6.935 2.676 1.00 0.00 6 LEU A O 32
ATOM 30655 N N . ASP A 1 7 ? 9.205 -6.230 2.914 1.00 0.00 7 ASP A N 32
ATOM 30656 C CA . ASP A 1 7 ? 9.390 -7.041 4.157 1.00 0.00 7 ASP A CA 32
ATOM 30657 C C . ASP A 1 7 ? 9.476 -6.111 5.371 1.00 0.00 7 ASP A C 32
ATOM 30658 O O . ASP A 1 7 ? 9.875 -6.513 6.447 1.00 0.00 7 ASP A O 32
ATOM 30667 N N . GLU A 1 8 ? 9.093 -4.875 5.204 1.00 0.00 8 GLU A N 32
ATOM 30668 C CA . GLU A 1 8 ? 9.133 -3.907 6.335 1.00 0.00 8 GLU A CA 32
ATOM 30669 C C . GLU A 1 8 ? 8.058 -2.836 6.126 1.00 0.00 8 GLU A C 32
ATOM 30670 O O . GLU A 1 8 ? 8.174 -1.725 6.604 1.00 0.00 8 GLU A O 32
ATOM 30682 N N . PHE A 1 9 ? 7.016 -3.163 5.406 1.00 0.00 9 PHE A N 32
ATOM 30683 C CA . PHE A 1 9 ? 5.933 -2.166 5.152 1.00 0.00 9 PHE A CA 32
ATOM 30684 C C . PHE A 1 9 ? 4.834 -2.268 6.209 1.00 0.00 9 PHE A C 32
ATOM 30685 O O . PHE A 1 9 ? 3.849 -1.559 6.157 1.00 0.00 9 PHE A O 32
ATOM 30702 N N . GLU A 1 10 ? 4.992 -3.134 7.165 1.00 0.00 10 GLU A N 32
ATOM 30703 C CA . GLU A 1 10 ? 3.947 -3.265 8.223 1.00 0.00 10 GLU A CA 32
ATOM 30704 C C . GLU A 1 10 ? 4.246 -2.293 9.368 1.00 0.00 10 GLU A C 32
ATOM 30705 O O . GLU A 1 10 ? 3.739 -2.432 10.464 1.00 0.00 10 GLU A O 32
ATOM 30717 N N . ASN A 1 11 ? 5.064 -1.303 9.113 1.00 0.00 11 ASN A N 32
ATOM 30718 C CA . ASN A 1 11 ? 5.401 -0.312 10.169 1.00 0.00 11 ASN A CA 32
ATOM 30719 C C . ASN A 1 11 ? 4.526 0.945 10.041 1.00 0.00 11 ASN A C 32
ATOM 30720 O O . ASN A 1 11 ? 4.119 1.520 11.032 1.00 0.00 11 ASN A O 32
ATOM 30731 N N . LYS A 1 12 ? 4.246 1.392 8.836 1.00 0.00 12 LYS A N 32
ATOM 30732 C CA . LYS A 1 12 ? 3.414 2.626 8.692 1.00 0.00 12 LYS A CA 32
ATOM 30733 C C . LYS A 1 12 ? 2.005 2.302 8.199 1.00 0.00 12 LYS A C 32
ATOM 30734 O O . LYS A 1 12 ? 1.798 1.443 7.364 1.00 0.00 12 LYS A O 32
ATOM 30753 N N . THR A 1 13 ? 1.041 3.011 8.712 1.00 0.00 13 THR A N 32
ATOM 30754 C CA . THR A 1 13 ? -0.379 2.797 8.295 1.00 0.00 13 THR A CA 32
ATOM 30755 C C . THR A 1 13 ? -0.676 3.545 6.989 1.00 0.00 13 THR A C 32
ATOM 30756 O O . THR A 1 13 ? -1.464 4.471 6.966 1.00 0.00 13 THR A O 32
ATOM 30767 N N . LEU A 1 14 ? -0.057 3.151 5.905 1.00 0.00 14 LEU A N 32
ATOM 30768 C CA . LEU A 1 14 ? -0.299 3.837 4.591 1.00 0.00 14 LEU A CA 32
ATOM 30769 C C . LEU A 1 14 ? -0.414 5.362 4.749 1.00 0.00 14 LEU A C 32
ATOM 30770 O O . LEU A 1 14 ? -1.414 5.948 4.382 1.00 0.00 14 LEU A O 32
ATOM 30786 N N . ASP A 1 15 ? 0.588 6.019 5.269 1.00 0.00 15 ASP A N 32
ATOM 30787 C CA . ASP A 1 15 ? 0.495 7.510 5.413 1.00 0.00 15 ASP A CA 32
ATOM 30788 C C . ASP A 1 15 ? 1.842 8.105 5.826 1.00 0.00 15 ASP A C 32
ATOM 30789 O O . ASP A 1 15 ? 2.179 9.213 5.455 1.00 0.00 15 ASP A O 32
ATOM 30798 N N . GLU A 1 16 ? 2.614 7.383 6.591 1.00 0.00 16 GLU A N 32
ATOM 30799 C CA . GLU A 1 16 ? 3.938 7.913 7.025 1.00 0.00 16 GLU A CA 32
ATOM 30800 C C . GLU A 1 16 ? 4.929 7.926 5.858 1.00 0.00 16 GLU A C 32
ATOM 30801 O O . GLU A 1 16 ? 6.071 8.309 6.018 1.00 0.00 16 GLU A O 32
ATOM 30813 N N . ILE A 1 17 ? 4.516 7.499 4.690 1.00 0.00 17 ILE A N 32
ATOM 30814 C CA . ILE A 1 17 ? 5.462 7.482 3.536 1.00 0.00 17 ILE A CA 32
ATOM 30815 C C . ILE A 1 17 ? 4.717 7.424 2.192 1.00 0.00 17 ILE A C 32
ATOM 30816 O O . ILE A 1 17 ? 5.321 7.189 1.177 1.00 0.00 17 ILE A O 32
ATOM 30832 N N . ILE A 1 18 ? 3.424 7.635 2.168 1.00 0.00 18 ILE A N 32
ATOM 30833 C CA . ILE A 1 18 ? 2.670 7.557 0.864 1.00 0.00 18 ILE A CA 32
ATOM 30834 C C . ILE A 1 18 ? 2.845 8.854 0.058 1.00 0.00 18 ILE A C 32
ATOM 30835 O O . ILE A 1 18 ? 3.509 9.779 0.481 1.00 0.00 18 ILE A O 32
ATOM 30851 N N . GLY A 1 19 ? 2.265 8.907 -1.114 1.00 0.00 19 GLY A N 32
ATOM 30852 C CA . GLY A 1 19 ? 2.397 10.114 -1.987 1.00 0.00 19 GLY A CA 32
ATOM 30853 C C . GLY A 1 19 ? 2.966 9.692 -3.344 1.00 0.00 19 GLY A C 32
ATOM 30854 O O . GLY A 1 19 ? 2.273 9.131 -4.169 1.00 0.00 19 GLY A O 32
ATOM 30858 N N . PHE A 1 20 ? 4.227 9.938 -3.576 1.00 0.00 20 PHE A N 32
ATOM 30859 C CA . PHE A 1 20 ? 4.840 9.531 -4.877 1.00 0.00 20 PHE A CA 32
ATOM 30860 C C . PHE A 1 20 ? 5.389 8.121 -4.743 1.00 0.00 20 PHE A C 32
ATOM 30861 O O . PHE A 1 20 ? 5.013 7.228 -5.477 1.00 0.00 20 PHE A O 32
ATOM 30878 N N . TYR A 1 21 ? 6.237 7.898 -3.775 1.00 0.00 21 TYR A N 32
ATOM 30879 C CA . TYR A 1 21 ? 6.769 6.523 -3.559 1.00 0.00 21 TYR A CA 32
ATOM 30880 C C . TYR A 1 21 ? 5.577 5.553 -3.462 1.00 0.00 21 TYR A C 32
ATOM 30881 O O . TYR A 1 21 ? 5.705 4.364 -3.649 1.00 0.00 21 TYR A O 32
ATOM 30899 N N . GLU A 1 22 ? 4.416 6.070 -3.147 1.00 0.00 22 GLU A N 32
ATOM 30900 C CA . GLU A 1 22 ? 3.222 5.203 -3.015 1.00 0.00 22 GLU A CA 32
ATOM 30901 C C . GLU A 1 22 ? 2.918 4.507 -4.338 1.00 0.00 22 GLU A C 32
ATOM 30902 O O . GLU A 1 22 ? 2.777 3.312 -4.384 1.00 0.00 22 GLU A O 32
ATOM 30914 N N . ALA A 1 23 ? 2.817 5.237 -5.413 1.00 0.00 23 ALA A N 32
ATOM 30915 C CA . ALA A 1 23 ? 2.516 4.591 -6.724 1.00 0.00 23 ALA A CA 32
ATOM 30916 C C . ALA A 1 23 ? 3.235 3.240 -6.835 1.00 0.00 23 ALA A C 32
ATOM 30917 O O . ALA A 1 23 ? 2.687 2.278 -7.331 1.00 0.00 23 ALA A O 32
ATOM 30924 N N . GLN A 1 24 ? 4.453 3.164 -6.362 1.00 0.00 24 GLN A N 32
ATOM 30925 C CA . GLN A 1 24 ? 5.203 1.865 -6.443 1.00 0.00 24 GLN A CA 32
ATOM 30926 C C . GLN A 1 24 ? 4.981 0.997 -5.198 1.00 0.00 24 GLN A C 32
ATOM 30927 O O . GLN A 1 24 ? 5.219 -0.189 -5.240 1.00 0.00 24 GLN A O 32
ATOM 30941 N N . VAL A 1 25 ? 4.511 1.546 -4.104 1.00 0.00 25 VAL A N 32
ATOM 30942 C CA . VAL A 1 25 ? 4.256 0.679 -2.905 1.00 0.00 25 VAL A CA 32
ATOM 30943 C C . VAL A 1 25 ? 2.778 0.245 -2.927 1.00 0.00 25 VAL A C 32
ATOM 30944 O O . VAL A 1 25 ? 2.426 -0.821 -2.482 1.00 0.00 25 VAL A O 32
ATOM 30957 N N . LEU A 1 26 ? 1.917 1.082 -3.454 1.00 0.00 26 LEU A N 32
ATOM 30958 C CA . LEU A 1 26 ? 0.464 0.751 -3.523 1.00 0.00 26 LEU A CA 32
ATOM 30959 C C . LEU A 1 26 ? 0.190 -0.181 -4.706 1.00 0.00 26 LEU A C 32
ATOM 30960 O O . LEU A 1 26 ? -0.358 -1.253 -4.533 1.00 0.00 26 LEU A O 32
ATOM 30976 N N . LYS A 1 27 ? 0.589 0.186 -5.906 1.00 0.00 27 LYS A N 32
ATOM 30977 C CA . LYS A 1 27 ? 0.359 -0.740 -7.056 1.00 0.00 27 LYS A CA 32
ATOM 30978 C C . LYS A 1 27 ? 1.090 -2.043 -6.751 1.00 0.00 27 LYS A C 32
ATOM 30979 O O . LYS A 1 27 ? 0.755 -3.103 -7.243 1.00 0.00 27 LYS A O 32
ATOM 30998 N N . LEU A 1 28 ? 2.082 -1.949 -5.909 1.00 0.00 28 LEU A N 32
ATOM 30999 C CA . LEU A 1 28 ? 2.859 -3.133 -5.502 1.00 0.00 28 LEU A CA 32
ATOM 31000 C C . LEU A 1 28 ? 2.071 -3.876 -4.409 1.00 0.00 28 LEU A C 32
ATOM 31001 O O . LEU A 1 28 ? 1.752 -5.030 -4.568 1.00 0.00 28 LEU A O 32
ATOM 31017 N N . PHE A 1 29 ? 1.716 -3.222 -3.321 1.00 0.00 29 PHE A N 32
ATOM 31018 C CA . PHE A 1 29 ? 0.906 -3.908 -2.265 1.00 0.00 29 PHE A CA 32
ATOM 31019 C C . PHE A 1 29 ? -0.277 -4.589 -2.920 1.00 0.00 29 PHE A C 32
ATOM 31020 O O . PHE A 1 29 ? -0.677 -5.675 -2.572 1.00 0.00 29 PHE A O 32
ATOM 31037 N N . TYR A 1 30 ? -0.837 -3.936 -3.880 1.00 0.00 30 TYR A N 32
ATOM 31038 C CA . TYR A 1 30 ? -2.000 -4.511 -4.586 1.00 0.00 30 TYR A CA 32
ATOM 31039 C C . TYR A 1 30 ? -1.527 -5.645 -5.503 1.00 0.00 30 TYR A C 32
ATOM 31040 O O . TYR A 1 30 ? -2.297 -6.494 -5.907 1.00 0.00 30 TYR A O 32
ATOM 31058 N N . ALA A 1 31 ? -0.253 -5.676 -5.809 1.00 0.00 31 ALA A N 32
ATOM 31059 C CA . ALA A 1 31 ? 0.291 -6.763 -6.676 1.00 0.00 31 ALA A CA 32
ATOM 31060 C C . ALA A 1 31 ? 0.756 -7.934 -5.800 1.00 0.00 31 ALA A C 32
ATOM 31061 O O . ALA A 1 31 ? 0.504 -9.085 -6.100 1.00 0.00 31 ALA A O 32
ATOM 31068 N N . GLU A 1 32 ? 1.419 -7.644 -4.710 1.00 0.00 32 GLU A N 32
ATOM 31069 C CA . GLU A 1 32 ? 1.888 -8.728 -3.799 1.00 0.00 32 GLU A CA 32
ATOM 31070 C C . GLU A 1 32 ? 0.804 -9.013 -2.762 1.00 0.00 32 GLU A C 32
ATOM 31071 O O . GLU A 1 32 ? 0.608 -10.138 -2.345 1.00 0.00 32 GLU A O 32
ATOM 31083 N N . TYR A 1 33 ? 0.084 -8.000 -2.362 1.00 0.00 33 TYR A N 32
ATOM 31084 C CA . TYR A 1 33 ? -1.013 -8.201 -1.369 1.00 0.00 33 TYR A CA 32
ATOM 31085 C C . TYR A 1 33 ? -2.364 -8.079 -2.085 1.00 0.00 33 TYR A C 32
ATOM 31086 O O . TYR A 1 33 ? -2.950 -7.015 -2.106 1.00 0.00 33 TYR A O 32
ATOM 31104 N N . PRO A 1 34 ? -2.820 -9.161 -2.651 1.00 0.00 34 PRO A N 32
ATOM 31105 C CA . PRO A 1 34 ? -4.118 -9.143 -3.372 1.00 0.00 34 PRO A CA 32
ATOM 31106 C C . PRO A 1 34 ? -5.271 -8.951 -2.386 1.00 0.00 34 PRO A C 32
ATOM 31107 O O . PRO A 1 34 ? -5.129 -9.165 -1.199 1.00 0.00 34 PRO A O 32
ATOM 31118 N N . SER A 1 35 ? -6.411 -8.535 -2.873 1.00 0.00 35 SER A N 32
ATOM 31119 C CA . SER A 1 35 ? -7.578 -8.309 -1.969 1.00 0.00 35 SER A CA 32
ATOM 31120 C C . SER A 1 35 ? -7.230 -7.221 -0.953 1.00 0.00 35 SER A C 32
ATOM 31121 O O . SER A 1 35 ? -6.488 -7.449 -0.017 1.00 0.00 35 SER A O 32
ATOM 31129 N N . THR A 1 36 ? -7.747 -6.036 -1.142 1.00 0.00 36 THR A N 32
ATOM 31130 C CA . THR A 1 36 ? -7.438 -4.919 -0.200 1.00 0.00 36 THR A CA 32
ATOM 31131 C C . THR A 1 36 ? -7.618 -5.361 1.255 1.00 0.00 36 THR A C 32
ATOM 31132 O O . THR A 1 36 ? -6.870 -4.971 2.127 1.00 0.00 36 THR A O 32
ATOM 31143 N N . ARG A 1 37 ? -8.605 -6.171 1.523 1.00 0.00 37 ARG A N 32
ATOM 31144 C CA . ARG A 1 37 ? -8.828 -6.637 2.923 1.00 0.00 37 ARG A CA 32
ATOM 31145 C C . ARG A 1 37 ? -7.577 -7.360 3.442 1.00 0.00 37 ARG A C 32
ATOM 31146 O O . ARG A 1 37 ? -7.034 -7.010 4.471 1.00 0.00 37 ARG A O 32
ATOM 31167 N N . LYS A 1 38 ? -7.112 -8.356 2.735 1.00 0.00 38 LYS A N 32
ATOM 31168 C CA . LYS A 1 38 ? -5.890 -9.085 3.190 1.00 0.00 38 LYS A CA 32
ATOM 31169 C C . LYS A 1 38 ? -4.654 -8.217 2.936 1.00 0.00 38 LYS A C 32
ATOM 31170 O O . LYS A 1 38 ? -3.628 -8.374 3.571 1.00 0.00 38 LYS A O 32
ATOM 31189 N N . LEU A 1 39 ? -4.757 -7.289 2.022 1.00 0.00 39 LEU A N 32
ATOM 31190 C CA . LEU A 1 39 ? -3.606 -6.386 1.723 1.00 0.00 39 LEU A CA 32
ATOM 31191 C C . LEU A 1 39 ? -3.389 -5.457 2.918 1.00 0.00 39 LEU A C 32
ATOM 31192 O O . LEU A 1 39 ? -2.286 -5.266 3.397 1.00 0.00 39 LEU A O 32
ATOM 31208 N N . ALA A 1 40 ? -4.454 -4.890 3.398 1.00 0.00 40 ALA A N 32
ATOM 31209 C CA . ALA A 1 40 ? -4.374 -3.968 4.568 1.00 0.00 40 ALA A CA 32
ATOM 31210 C C . ALA A 1 40 ? -3.852 -4.706 5.806 1.00 0.00 40 ALA A C 32
ATOM 31211 O O . ALA A 1 40 ? -3.363 -4.100 6.739 1.00 0.00 40 ALA A O 32
ATOM 31218 N N . GLN A 1 41 ? -3.965 -6.009 5.827 1.00 0.00 41 GLN A N 32
ATOM 31219 C CA . GLN A 1 41 ? -3.486 -6.785 7.011 1.00 0.00 41 GLN A CA 32
ATOM 31220 C C . GLN A 1 41 ? -1.964 -6.675 7.153 1.00 0.00 41 GLN A C 32
ATOM 31221 O O . GLN A 1 41 ? -1.435 -6.647 8.247 1.00 0.00 41 GLN A O 32
ATOM 31235 N N . ARG A 1 42 ? -1.259 -6.617 6.056 1.00 0.00 42 ARG A N 32
ATOM 31236 C CA . ARG A 1 42 ? 0.230 -6.515 6.127 1.00 0.00 42 ARG A CA 32
ATOM 31237 C C . ARG A 1 42 ? 0.655 -5.049 6.235 1.00 0.00 42 ARG A C 32
ATOM 31238 O O . ARG A 1 42 ? 1.620 -4.720 6.897 1.00 0.00 42 ARG A O 32
ATOM 31259 N N . LEU A 1 43 ? -0.061 -4.170 5.589 1.00 0.00 43 LEU A N 32
ATOM 31260 C CA . LEU A 1 43 ? 0.288 -2.719 5.651 1.00 0.00 43 LEU A CA 32
ATOM 31261 C C . LEU A 1 43 ? -0.254 -2.086 6.941 1.00 0.00 43 LEU A C 32
ATOM 31262 O O . LEU A 1 43 ? -0.194 -0.885 7.122 1.00 0.00 43 LEU A O 32
ATOM 31278 N N . GLY A 1 44 ? -0.775 -2.884 7.844 1.00 0.00 44 GLY A N 32
ATOM 31279 C CA . GLY A 1 44 ? -1.311 -2.333 9.126 1.00 0.00 44 GLY A CA 32
ATOM 31280 C C . GLY A 1 44 ? -2.278 -1.184 8.838 1.00 0.00 44 GLY A C 32
ATOM 31281 O O . GLY A 1 44 ? -1.940 -0.026 8.991 1.00 0.00 44 GLY A O 32
ATOM 31285 N N . VAL A 1 45 ? -3.473 -1.493 8.418 1.00 0.00 45 VAL A N 32
ATOM 31286 C CA . VAL A 1 45 ? -4.453 -0.410 8.112 1.00 0.00 45 VAL A CA 32
ATOM 31287 C C . VAL A 1 45 ? -5.888 -0.931 8.222 1.00 0.00 45 VAL A C 32
ATOM 31288 O O . VAL A 1 45 ? -6.120 -2.108 8.413 1.00 0.00 45 VAL A O 32
ATOM 31301 N N . SER A 1 46 ? -6.851 -0.056 8.100 1.00 0.00 46 SER A N 32
ATOM 31302 C CA . SER A 1 46 ? -8.276 -0.488 8.196 1.00 0.00 46 SER A CA 32
ATOM 31303 C C . SER A 1 46 ? -8.816 -0.851 6.808 1.00 0.00 46 SER A C 32
ATOM 31304 O O . SER A 1 46 ? -9.935 -0.529 6.467 1.00 0.00 46 SER A O 32
ATOM 31312 N N . HIS A 1 47 ? -8.022 -1.524 6.014 1.00 0.00 47 HIS A N 32
ATOM 31313 C CA . HIS A 1 47 ? -8.455 -1.928 4.646 1.00 0.00 47 HIS A CA 32
ATOM 31314 C C . HIS A 1 47 ? -9.135 -0.775 3.899 1.00 0.00 47 HIS A C 32
ATOM 31315 O O . HIS A 1 47 ? -8.499 -0.064 3.156 1.00 0.00 47 HIS A O 32
ATOM 31329 N N . THR A 1 48 ? -10.421 -0.598 4.062 1.00 0.00 48 THR A N 32
ATOM 31330 C CA . THR A 1 48 ? -11.115 0.495 3.322 1.00 0.00 48 THR A CA 32
ATOM 31331 C C . THR A 1 48 ? -10.241 1.743 3.301 1.00 0.00 48 THR A C 32
ATOM 31332 O O . THR A 1 48 ? -10.160 2.443 2.310 1.00 0.00 48 THR A O 32
ATOM 31343 N N . ALA A 1 49 ? -9.565 2.011 4.386 1.00 0.00 49 ALA A N 32
ATOM 31344 C CA . ALA A 1 49 ? -8.673 3.199 4.423 1.00 0.00 49 ALA A CA 32
ATOM 31345 C C . ALA A 1 49 ? -7.632 3.069 3.311 1.00 0.00 49 ALA A C 32
ATOM 31346 O O . ALA A 1 49 ? -7.336 4.014 2.607 1.00 0.00 49 ALA A O 32
ATOM 31353 N N . ILE A 1 50 ? -7.091 1.889 3.136 1.00 0.00 50 ILE A N 32
ATOM 31354 C CA . ILE A 1 50 ? -6.089 1.680 2.058 1.00 0.00 50 ILE A CA 32
ATOM 31355 C C . ILE A 1 50 ? -6.792 1.682 0.698 1.00 0.00 50 ILE A C 32
ATOM 31356 O O . ILE A 1 50 ? -6.349 2.320 -0.234 1.00 0.00 50 ILE A O 32
ATOM 31372 N N . ALA A 1 51 ? -7.889 0.978 0.579 1.00 0.00 51 ALA A N 32
ATOM 31373 C CA . ALA A 1 51 ? -8.616 0.936 -0.724 1.00 0.00 51 ALA A CA 32
ATOM 31374 C C . ALA A 1 51 ? -8.870 2.356 -1.225 1.00 0.00 51 ALA A C 32
ATOM 31375 O O . ALA A 1 51 ? -8.562 2.686 -2.355 1.00 0.00 51 ALA A O 32
ATOM 31382 N N . ASN A 1 52 ? -9.422 3.202 -0.392 1.00 0.00 52 ASN A N 32
ATOM 31383 C CA . ASN A 1 52 ? -9.680 4.608 -0.822 1.00 0.00 52 ASN A CA 32
ATOM 31384 C C . ASN A 1 52 ? -8.419 5.185 -1.471 1.00 0.00 52 ASN A C 32
ATOM 31385 O O . ASN A 1 52 ? -8.479 5.829 -2.499 1.00 0.00 52 ASN A O 32
ATOM 31396 N N . LYS A 1 53 ? -7.276 4.933 -0.890 1.00 0.00 53 LYS A N 32
ATOM 31397 C CA . LYS A 1 53 ? -6.012 5.439 -1.490 1.00 0.00 53 LYS A CA 32
ATOM 31398 C C . LYS A 1 53 ? -5.694 4.619 -2.743 1.00 0.00 53 LYS A C 32
ATOM 31399 O O . LYS A 1 53 ? -5.215 5.138 -3.730 1.00 0.00 53 LYS A O 32
ATOM 31418 N N . LEU A 1 54 ? -5.979 3.341 -2.714 1.00 0.00 54 LEU A N 32
ATOM 31419 C CA . LEU A 1 54 ? -5.711 2.492 -3.912 1.00 0.00 54 LEU A CA 32
ATOM 31420 C C . LEU A 1 54 ? -6.525 3.024 -5.095 1.00 0.00 54 LEU A C 32
ATOM 31421 O O . LEU A 1 54 ? -5.980 3.472 -6.084 1.00 0.00 54 LEU A O 32
ATOM 31437 N N . LYS A 1 55 ? -7.830 2.993 -4.993 1.00 0.00 55 LYS A N 32
ATOM 31438 C CA . LYS A 1 55 ? -8.676 3.510 -6.108 1.00 0.00 55 LYS A CA 32
ATOM 31439 C C . LYS A 1 55 ? -8.265 4.945 -6.443 1.00 0.00 55 LYS A C 32
ATOM 31440 O O . LYS A 1 55 ? -8.288 5.358 -7.586 1.00 0.00 55 LYS A O 32
ATOM 31459 N N . GLN A 1 56 ? -7.883 5.703 -5.449 1.00 0.00 56 GLN A N 32
ATOM 31460 C CA . GLN A 1 56 ? -7.460 7.111 -5.705 1.00 0.00 56 GLN A CA 32
ATOM 31461 C C . GLN A 1 56 ? -6.309 7.144 -6.720 1.00 0.00 56 GLN A C 32
ATOM 31462 O O . GLN A 1 56 ? -6.336 7.900 -7.672 1.00 0.00 56 GLN A O 32
ATOM 31476 N N . TYR A 1 57 ? -5.299 6.328 -6.532 1.00 0.00 57 TYR A N 32
ATOM 31477 C CA . TYR A 1 57 ? -4.157 6.319 -7.494 1.00 0.00 57 TYR A CA 32
ATOM 31478 C C . TYR A 1 57 ? -4.554 5.599 -8.789 1.00 0.00 57 TYR A C 32
ATOM 31479 O O . TYR A 1 57 ? -3.830 5.620 -9.766 1.00 0.00 57 TYR A O 32
ATOM 31497 N N . GLY A 1 58 ? -5.696 4.960 -8.805 1.00 0.00 58 GLY A N 32
ATOM 31498 C CA . GLY A 1 58 ? -6.134 4.240 -10.035 1.00 0.00 58 GLY A CA 32
ATOM 31499 C C . GLY A 1 58 ? -5.790 2.757 -9.902 1.00 0.00 58 GLY A C 32
ATOM 31500 O O . GLY A 1 58 ? -5.531 2.079 -10.878 1.00 0.00 58 GLY A O 32
ATOM 31504 N N . ILE A 1 59 ? -5.776 2.250 -8.698 1.00 0.00 59 ILE A N 32
ATOM 31505 C CA . ILE A 1 59 ? -5.439 0.809 -8.496 1.00 0.00 59 ILE A CA 32
ATOM 31506 C C . ILE A 1 59 ? -6.676 -0.065 -8.683 1.00 0.00 59 ILE A C 32
ATOM 31507 O O . ILE A 1 59 ? -7.796 0.408 -8.677 1.00 0.00 59 ILE A O 32
ATOM 31523 N N . GLY A 1 60 ? -6.475 -1.344 -8.849 1.00 0.00 60 GLY A N 32
ATOM 31524 C CA . GLY A 1 60 ? -7.629 -2.269 -9.038 1.00 0.00 60 GLY A CA 32
ATOM 31525 C C . GLY A 1 60 ? -8.034 -2.280 -10.512 1.00 0.00 60 GLY A C 32
ATOM 31526 O O . GLY A 1 60 ? -9.008 -1.665 -10.903 1.00 0.00 60 GLY A O 32
ATOM 31530 N N . LYS A 1 61 ? -7.293 -2.976 -11.334 1.00 0.00 61 LYS A N 32
ATOM 31531 C CA . LYS A 1 61 ? -7.632 -3.030 -12.787 1.00 0.00 61 LYS A CA 32
ATOM 31532 C C . LYS A 1 61 ? -8.735 -4.061 -13.035 1.00 0.00 61 LYS A C 32
ATOM 31533 O O . LYS A 1 61 ? -9.280 -4.065 -14.127 1.00 0.00 61 LYS A O 32
#

Sequence (61 aa):
SAVISLDEFENKTLDEIIGFYEAQVLKLFYAEYPSTRKLAQRLGVSHTAIANKLKQYGIGKSAVISLDEFENKTLDEIIGFYEAQVLKLFYAEYPSTRKLAQRLGVSHTAIANKLKQYGIGKSAVISLDEFENKTLDEIIGFYEAQVLKLFYAEYPSTRKLAQRLGVSHTAIANKLKQYGIGKSAVISLDEFENKTLDEIIGFYEAQVLKLFYAEYPSTRKLAQRLGVSHTAIANKLKQYGIGKSAVISLDEFENKTLDEIIGFYEAQVLKLFYAEYPSTRKLAQRLGVSHTAIANKLKQYGIGKSAVISLDEFENKTLDEIIGFYEAQVLKLFYAEYPSTRKLAQRLGVSHTAIANKLKQYGIGKSAVISLDEFENKTLDEIIGFYEAQVLKLFYAEYPSTRKLAQRLGVSHTAIANKLKQYGIGKSAVISLDEFENKTLDEIIGFYEAQVLKLFYAEYPSTRKLAQRLGVSHTAIANKLKQYGIGKSAVISLDEFENKTLDEIIGFYEAQVLKLFYAEYPSTRKLAQRLGVSHTAIANKLKQYGIGKSAVISLDEFENKTLDEIIGFYEAQVLKLFYAEYPSTRKLAQRLGVSHTAIANKLKQYGIGKSAVISLDEFENKTLDEIIGFYEAQVLKLFYAEYPSTRKLAQRLGVSHTAIANKLKQYGIGKSAVISLDEFENKTLDEIIGFYEAQVLKLFYAEYPSTRKLAQRLGVSHTAIANKLKQYGIGKSAVISLDEFENKTLDEIIGFYEAQVLKLFYAEYPSTRKLAQRLGVSHTAIANKLKQYGIGKSAVISLDEFENKTLDEIIGFYEAQVLKLFYAEYPSTRKLAQRLGVSHTAIANKLKQYGIGKSAVISLDEFENKTLDEIIGFYEAQVLKLFYAEYPSTRKLAQRLGVSHTAIANKLKQYGIGKSAVISLDEFENKTLDEIIGFYEAQVLKLFYAEYPSTRKLAQRLGVSHTAIANKLKQYGIGKSAVISLDEFENKTLDEIIGFYEAQVLKLFYAEYPSTRKLAQRLGVSHTAIANKLKQYGIGKSAVISLDEFENKTLDEIIGFYEAQVLKLFYAEYPSTRKLAQRLGVSHTAIANKLKQYGIGKSAVISLDEFENKTLDEIIGFYEAQVLKLFYAEYPSTRKLAQRLGVSHTAIANKLKQYGIGKSAVISLDEFENKTLDEIIGFYEAQVLKLFYAEYPSTRKLAQRLGVSHTAIANKLKQYGIGKSAVISLDEFENKTLDEIIGFYEAQVLKLFYAEYPSTRKLAQRLGVSHTAIANKLKQYGIGKSAVISLDEFENKTLDEIIGFYEAQVLKLFYAEYPSTRKLAQRLGVSHTAIANKLKQYGIGKSAVISLDEFENKTLDEIIGFYEAQVLKLFYAEYPSTRKLAQRLGVSHTAIANKLKQYGIGKSAVISLDEFENKTLDEIIGFYEAQVLKLFYAEYPSTRKLAQRLGVSHTAIANKLKQYGIGKSAVISLDEFENKTLDEIIGFYEAQVLKLFYAEYPSTRKLAQRLGVSHTAIANKLKQYGIGKSAVISLDEFENKTLDEIIGFYEAQVLKLFYAEYPSTRKLAQRLGVSHTAIANKLKQYGIGKSAVISLDEFENKTLDEIIGFYEAQVLKLFYAEYPSTRKLAQRLGVSHTAIANKLKQYGIGKSAVISLDEFENKTLDEIIGFYEAQVLKLFYAEYPSTRKLAQRLGVSHTAIANKLKQYGIGKSAVISLDEFENKTLDEIIGFYEAQVLKLFYAEYPSTRKLAQRLGVSHTAIANKLKQYGIGKSAVISLDEFENKTLDEIIGFYEAQVLKLFYAEYPSTRKLAQRLGVSHTAIANKLKQYGIGKSAVISLDEFENKTLDEIIGFYEAQVLKLFYAEYPSTRKLAQRLGVSHTAIANKLKQYGIGKSAVISLDEFENKTLDEIIGFYEAQVLKLFYAEYPSTRKLAQRLGVSHTAIANKLKQYGIGK

CATH classification: 1.10.10.60

Solvent-accessible surface area: 4143 Å² total; per-residue (Å²): 175,53,116,34,48,44,130,99,4,118,86,42,87,3,92,123,36,34,38,195,38,0,57,118,1,0,138,52,0,55,84,94,6,87,56,11,152,111,0,2,140,140,2,34,36,84,68,96,47,0,18,97,80,0,113,136,87,68,28,12,238